Protein 9CO2 (pdb70)

Sequence (1588 aa):
SFNFGIGYGTESGVSFQAGVQQDNWLGTGYAVGINGTKNDYQTYAELSVTNPYFTVDGVSLGGRLFYNDFQADDADLSDYTNKSYGTDVTLGFPINEYNSLRAGLGYVHNSLSNMQPQVAMWRYLYSMGEHPSTSDQDNSFKTDDFTFNYGWTYNKLDRGYFPTDGSRVNLTGKVTIPGSDNEYYKVTLDTATYVPIDDDHKWVVLGRTRWGYGDGLGGKEMPFYENFYAGGSSTVRGFQSNTIGPKAVYFPHQASNYDPDYDYECATQDGAKDLCKSDDAVGGNAMAVASLEFITPTPFISDKYANSVRTSFFWDMGTVWDTNWDSSQYSGYPDYSDPSNIRMSAGIALQWMSPLGPLVFSYAQPFKKYDGDKAEQFQFNISFNFGIGYGTESGVSFQAGVQQDNWLGTGYAVGINGTKNDYQTYAELSVTNPYFTVDGVSLGGRLFYNDFQADDADLSDYTNKSYGTDVTLGFPINEYNSLRAGLGYVHNSLSNMQPQVAMWRYLYSMGEHPSTSDQDNSFKTDDFTFNYGWTYNKLDRGYFPTDGSRVNLTGKVTIPGSDNEYYKVTLDTATYVPIDDDHKWVVLGRTRWGYGDGLGGKEMPFYENFYAGGSSTVRGFQSNTIGPKAVYFPHQASNYDPDYDYECATQDGAKDLCKSDDAVGGNAMAVASLEFITPTPFISDKYANSVRTSFFWDMGTVWDTNWDSSQYSGYPDYSDPSNIRMSAGIALQWMSPLGPLVFSYAQPFKKYDGDKAEQFQFNISFNFGIGYGTESGVSFQAGVQQDNWLGTGYAVGINGTKNDYQTYAELSVTNPYFTVDGVSLGGRLFYNDFQADDADLSDYTNKSYGTDVTLGFPINEYNSLRAGLGYVHNSLSNMQPQVAMWRYLYSMGEHPSTSDQDNSFKTDDFTFNYGWTYNKLDRGYFPTDGSRVNLTGKVTIPGSDNEYYKVTLDTATYVPIDDDHKWVVLGRTRWGYGDGLGGKEMPFYENFYAGGSSTVRGFQSNTIGPKAVYFPHQASNYDPDYDYECATQDGAKDLCKSDDAVGGNAMAVASLEFITPTPFISDKYANSVRTSFFWDMGTVWDTNWDSSQYSGYPDYSDPSNIRMSAGIALQWMSPLGPLVFSYAQPFKKYDGDKAEQFQFNISFNFGIGYGTESGVSFQAGVQQDNWLGTGYAVGINGTKNDYQTYAELSVTNPYFTVDGVSLGGRLFYNDFQADDADLSDYTNKSYGTDVTLGFPINEYNSLRAGLGYVHNSLSNMQPQVAMWRYLYSMGEHPSTSDQDNSFKTDDFTFNYGWTYNKLDRGYFPTDGSRVNLTGKVTIPGSDNEYYKVTLDTATYVPIDDDHKWVVLGRTRWGYGDGLGGKEMPFYENFYAGGSSTVRGFQSNTIGPKAVYFPHQASNYDPDYDYECATQDGAKDLCKSDDAVGGNAMAVASLEFITPTPFISDKYANSVRTSFFWDMGTVWDTNWDSSQYSGYPDYSDPSNIRMSAGIALQWMSPLGPLVFSYAQPFKKYDGDKAEQFQFNIFGTIHKRRFRYWFCGFGTIHKRRFRYWFCGFGTIHKRRFRYWFCGFGTIHKRRFRYWFCG

Organism: Escherichia coli (strain K12) (NCBI:txid83333)

Structure (mmCIF, N/CA/C/O backbone):
data_9CO2
#
_entry.id   9CO2
#
_cell.length_a   98.792
_cell.length_b   167.274
_cell.length_c   104.821
_cell.angle_alpha   90.00
_cell.angle_beta   110.99
_cell.angle_gamma   90.00
#
_symmetry.space_group_name_H-M   'P 1 21 1'
#
loop_
_entity.id
_entity.type
_entity.pdbx_description
1 polymer 'Outer membrane protein assembly factor BamA'
2 polymer 'PTB2 circular peptide'
#
loop_
_atom_site.group_PDB
_atom_site.id
_atom_site.type_symbol
_atom_site.label_atom_id
_atom_site.label_alt_id
_atom_site.label_comp_id
_atom_site.label_asym_id
_atom_site.label_entity_id
_atom_site.label_seq_id
_atom_site.pdbx_PDB_ins_code
_atom_site.Cartn_x
_atom_site.Cartn_y
_atom_site.Cartn_z
_atom_site.occupancy
_atom_site.B_iso_or_equiv
_atom_site.auth_seq_id
_atom_site.auth_comp_id
_atom_site.auth_asym_id
_atom_site.auth_atom_id
_atom_site.pdbx_PDB_model_num
ATOM 1 N N . SER A 1 1 ? 8.799 -21.550 -31.833 1.00 81.68 425 SER A N 1
ATOM 2 C CA . SER A 1 1 ? 9.120 -21.037 -33.154 1.00 77.87 425 SER A CA 1
ATOM 3 C C . SER A 1 1 ? 10.265 -20.016 -33.091 1.00 80.74 425 SER A C 1
ATOM 4 O O . SER A 1 1 ? 11.004 -19.960 -32.103 1.00 84.78 425 SER A O 1
ATOM 7 N N . PHE A 1 2 ? 10.407 -19.219 -34.152 1.00 118.38 426 PHE A N 1
ATOM 8 C CA . PHE A 1 2 ? 11.709 -18.661 -34.506 1.00 111.25 426 PHE A CA 1
ATOM 9 C C . PHE A 1 2 ? 11.563 -17.492 -35.467 1.00 98.03 426 PHE A C 1
ATOM 10 O O . PHE A 1 2 ? 10.906 -17.621 -36.506 1.00 105.01 426 PHE A O 1
ATOM 18 N N . ASN A 1 3 ? 12.158 -16.355 -35.112 1.00 95.06 427 ASN A N 1
ATOM 19 C CA . ASN A 1 3 ? 12.441 -15.299 -36.084 1.00 98.64 427 ASN A CA 1
ATOM 20 C C . ASN A 1 3 ? 13.319 -14.246 -35.423 1.00 101.10 427 ASN A C 1
ATOM 21 O O . ASN A 1 3 ? 13.486 -14.222 -34.204 1.00 99.98 427 ASN A O 1
ATOM 26 N N . PHE A 1 4 ? 13.882 -13.374 -36.253 1.00 85.46 428 PHE A N 1
ATOM 27 C CA . PHE A 1 4 ? 14.737 -12.288 -35.800 1.00 86.46 428 PHE A CA 1
ATOM 28 C C . PHE A 1 4 ? 14.995 -11.334 -36.958 1.00 86.87 428 PHE A C 1
ATOM 29 O O . PHE A 1 4 ? 15.008 -11.746 -38.112 1.00 95.43 428 PHE A O 1
ATOM 37 N N . GLY A 1 5 ? 15.172 -10.061 -36.629 1.00 65.23 429 GLY A N 1
ATOM 38 C CA . GLY A 1 5 ? 15.590 -9.045 -37.587 1.00 63.72 429 GLY A CA 1
ATOM 39 C C . GLY A 1 5 ? 16.063 -7.774 -36.892 1.00 62.73 429 GLY A C 1
ATOM 40 O O . GLY A 1 5 ? 15.665 -7.478 -35.759 1.00 62.60 429 GLY A O 1
ATOM 41 N N . ILE A 1 6 ? 16.950 -7.033 -37.578 1.00 98.84 430 ILE A N 1
ATOM 42 C CA . ILE A 1 6 ? 17.370 -5.666 -37.227 1.00 101.42 430 ILE A CA 1
ATOM 43 C C . ILE A 1 6 ? 17.434 -4.883 -38.544 1.00 103.15 430 ILE A C 1
ATOM 44 O O . ILE A 1 6 ? 16.905 -5.343 -39.549 1.00 113.56 430 ILE A O 1
ATOM 49 N N . GLY A 1 7 ? 17.989 -3.673 -38.550 1.00 76.42 431 GLY A N 1
ATOM 50 C CA . GLY A 1 7 ? 17.961 -2.932 -39.797 1.00 86.52 431 GLY A CA 1
ATOM 51 C C . GLY A 1 7 ? 18.904 -1.740 -39.852 1.00 103.79 431 GLY A C 1
ATOM 52 O O . GLY A 1 7 ? 19.654 -1.452 -38.910 1.00 97.39 431 GLY A O 1
ATOM 53 N N . TYR A 1 8 ? 19.131 -1.453 -41.123 1.00 137.97 432 TYR A N 1
ATOM 54 C CA . TYR A 1 8 ? 19.432 -0.161 -41.663 1.00 145.78 432 TYR A CA 1
ATOM 55 C C . TYR A 1 8 ? 18.215 0.721 -41.465 1.00 153.96 432 TYR A C 1
ATOM 56 O O . TYR A 1 8 ? 17.522 0.684 -40.433 1.00 153.46 432 TYR A O 1
ATOM 65 N N . GLY A 1 9 ? 17.920 1.342 -42.594 1.00 158.79 433 GLY A N 1
ATOM 66 C CA . GLY A 1 9 ? 17.039 2.410 -43.032 1.00 153.77 433 GLY A CA 1
ATOM 67 C C . GLY A 1 9 ? 15.988 1.972 -44.038 1.00 145.17 433 GLY A C 1
ATOM 68 O O . GLY A 1 9 ? 16.108 2.260 -45.232 1.00 142.83 433 GLY A O 1
ATOM 69 N N . THR A 1 10 ? 15.045 1.084 -43.642 1.00 135.19 434 THR A N 1
ATOM 70 C CA . THR A 1 10 ? 13.775 0.811 -44.347 1.00 123.35 434 THR A CA 1
ATOM 71 C C . THR A 1 10 ? 12.661 1.752 -43.890 1.00 139.14 434 THR A C 1
ATOM 72 O O . THR A 1 10 ? 11.795 1.326 -43.153 1.00 143.23 434 THR A O 1
ATOM 76 N N . GLU A 1 11 ? 12.546 2.970 -44.426 1.00 137.38 435 GLU A N 1
ATOM 77 C CA . GLU A 1 11 ? 11.456 3.875 -44.019 1.00 134.08 435 GLU A CA 1
ATOM 78 C C . GLU A 1 11 ? 11.172 3.851 -42.512 1.00 129.38 435 GLU A C 1
ATOM 79 O O . GLU A 1 11 ? 11.035 4.910 -41.885 1.00 137.49 435 GLU A O 1
ATOM 85 N N . SER A 1 12 ? 11.063 2.656 -41.925 1.00 123.27 436 SER A N 1
ATOM 86 C CA . SER A 1 12 ? 10.955 2.475 -40.482 1.00 112.14 436 SER A CA 1
ATOM 87 C C . SER A 1 12 ? 12.344 2.537 -39.839 1.00 119.77 436 SER A C 1
ATOM 88 O O . SER A 1 12 ? 13.347 2.822 -40.496 1.00 125.92 436 SER A O 1
ATOM 91 N N . GLY A 1 13 ? 12.421 2.244 -38.540 1.00 126.77 437 GLY A N 1
ATOM 92 C CA . GLY A 1 13 ? 13.651 2.483 -37.802 1.00 134.92 437 GLY A CA 1
ATOM 93 C C . GLY A 1 13 ? 14.602 1.312 -37.622 1.00 133.10 437 GLY A C 1
ATOM 94 O O . GLY A 1 13 ? 14.896 0.585 -38.577 1.00 124.74 437 GLY A O 1
ATOM 95 N N . VAL A 1 14 ? 15.094 1.134 -36.389 1.00 96.08 438 VAL A N 1
ATOM 96 C CA . VAL A 1 14 ? 16.104 0.111 -36.107 1.00 98.23 438 VAL A CA 1
ATOM 97 C C . VAL A 1 14 ? 15.602 -1.270 -36.511 1.00 93.51 438 VAL A C 1
ATOM 98 O O . VAL A 1 14 ? 16.366 -2.100 -37.019 1.00 93.72 438 VAL A O 1
ATOM 102 N N . SER A 1 15 ? 14.322 -1.545 -36.262 1.00 95.02 439 SER A N 1
ATOM 103 C CA . SER A 1 15 ? 13.631 -2.743 -36.745 1.00 90.99 439 SER A CA 1
ATOM 104 C C . SER A 1 15 ? 14.149 -4.027 -36.094 1.00 90.13 439 SER A C 1
ATOM 105 O O . SER A 1 15 ? 14.286 -5.054 -36.757 1.00 103.50 439 SER A O 1
ATOM 108 N N . PHE A 1 16 ? 14.428 -3.981 -34.792 1.00 73.85 440 PHE A N 1
ATOM 109 C CA . PHE A 1 16 ? 14.495 -5.220 -34.029 1.00 72.45 440 PHE A CA 1
ATOM 110 C C . PHE A 1 16 ? 13.141 -5.910 -34.130 1.00 69.44 440 PHE A C 1
ATOM 111 O O . PHE A 1 16 ? 12.107 -5.297 -33.872 1.00 83.16 440 PHE A O 1
ATOM 119 N N . GLN A 1 17 ? 13.136 -7.177 -34.523 1.00 84.50 441 GLN A N 1
ATOM 120 C CA . GLN A 1 17 ? 11.875 -7.885 -34.685 1.00 81.44 441 GLN A CA 1
ATOM 121 C C . GLN A 1 17 ? 12.057 -9.346 -34.309 1.00 80.57 441 GLN A C 1
ATOM 122 O O . GLN A 1 17 ? 13.108 -9.934 -34.577 1.00 82.89 441 GLN A O 1
ATOM 128 N N . ALA A 1 18 ? 11.018 -9.921 -33.703 1.00 57.83 442 ALA A N 1
ATOM 129 C CA . ALA A 1 18 ? 11.075 -11.294 -33.225 1.00 60.45 442 ALA A CA 1
ATOM 130 C C . ALA A 1 18 ? 9.671 -11.869 -33.114 1.00 59.07 442 ALA A C 1
ATOM 131 O O . ALA A 1 18 ? 8.762 -11.217 -32.592 1.00 55.79 442 ALA A O 1
ATOM 133 N N . GLY A 1 19 ? 9.512 -13.093 -33.613 1.00 60.47 443 GLY A N 1
ATOM 134 C CA . GLY A 1 19 ? 8.334 -13.901 -33.364 1.00 61.33 443 GLY A CA 1
ATOM 135 C C . GLY A 1 19 ? 8.773 -15.281 -32.919 1.00 69.22 443 GLY A C 1
ATOM 136 O O . GLY A 1 19 ? 9.551 -15.936 -33.622 1.00 79.54 443 GLY A O 1
ATOM 137 N N . VAL A 1 20 ? 8.303 -15.726 -31.752 1.00 63.21 444 VAL A N 1
ATOM 138 C CA . VAL A 1 20 ? 8.857 -16.899 -31.080 1.00 68.72 444 VAL A CA 1
ATOM 139 C C . VAL A 1 20 ? 7.728 -17.679 -30.414 1.00 67.71 444 VAL A C 1
ATOM 140 O O . VAL A 1 20 ? 6.761 -17.099 -29.913 1.00 68.09 444 VAL A O 1
ATOM 144 N N . GLN A 1 21 ? 7.866 -19.007 -30.398 1.00 62.58 445 GLN A N 1
ATOM 145 C CA . GLN A 1 21 ? 6.916 -19.883 -29.726 1.00 67.34 445 GLN A CA 1
ATOM 146 C C . GLN A 1 21 ? 7.674 -20.993 -29.006 1.00 76.01 445 GLN A C 1
ATOM 147 O O . GLN A 1 21 ? 8.506 -21.675 -29.614 1.00 87.53 445 GLN A O 1
ATOM 153 N N . GLN A 1 22 ? 7.397 -21.167 -27.713 1.00 108.63 446 GLN A N 1
ATOM 154 C CA . GLN A 1 22 ? 7.889 -22.300 -26.933 1.00 115.59 446 GLN A CA 1
ATOM 155 C C . GLN A 1 22 ? 6.689 -23.172 -26.584 1.00 116.97 446 GLN A C 1
ATOM 156 O O . GLN A 1 22 ? 5.745 -22.704 -25.940 1.00 121.34 446 GLN A O 1
ATOM 162 N N . ASP A 1 23 ? 6.718 -24.429 -27.013 1.00 93.12 447 ASP A N 1
ATOM 163 C CA . ASP A 1 23 ? 5.495 -25.214 -27.100 1.00 77.16 447 ASP A CA 1
ATOM 164 C C . ASP A 1 23 ? 5.787 -26.676 -26.778 1.00 94.78 447 ASP A C 1
ATOM 165 O O . ASP A 1 23 ? 6.933 -27.069 -26.544 1.00 105.20 447 ASP A O 1
ATOM 170 N N . ASN A 1 24 ? 4.725 -27.484 -26.770 1.00 125.85 448 ASN A N 1
ATOM 171 C CA . ASN A 1 24 ? 4.838 -28.924 -26.572 1.00 139.22 448 ASN A CA 1
ATOM 172 C C . ASN A 1 24 ? 3.779 -29.639 -27.399 1.00 139.83 448 ASN A C 1
ATOM 173 O O . ASN A 1 24 ? 2.776 -29.048 -27.805 1.00 124.30 448 ASN A O 1
ATOM 178 N N . TRP A 1 25 ? 4.008 -30.929 -27.641 1.00 155.88 449 TRP A N 1
ATOM 179 C CA . TRP A 1 25 ? 2.953 -31.761 -28.202 1.00 158.10 449 TRP A CA 1
ATOM 180 C C . TRP A 1 25 ? 2.146 -32.425 -27.093 1.00 173.10 449 TRP A C 1
ATOM 181 O O . TRP A 1 25 ? 0.917 -32.528 -27.186 1.00 175.33 449 TRP A O 1
ATOM 192 N N . LEU A 1 26 ? 2.821 -32.852 -26.027 1.00 144.47 450 LEU A N 1
ATOM 193 C CA . LEU A 1 26 ? 2.160 -33.439 -24.870 1.00 135.28 450 LEU A CA 1
ATOM 194 C C . LEU A 1 26 ? 3.097 -33.343 -23.678 1.00 132.98 450 LEU A C 1
ATOM 195 O O . LEU A 1 26 ? 4.323 -33.347 -23.834 1.00 136.95 450 LEU A O 1
ATOM 200 N N . GLY A 1 27 ? 2.612 -33.154 -22.440 1.00 130.15 451 GLY A N 1
ATOM 201 C CA . GLY A 1 27 ? 3.420 -33.546 -21.299 1.00 131.74 451 GLY A CA 1
ATOM 202 C C . GLY A 1 27 ? 3.709 -32.542 -20.173 1.00 136.63 451 GLY A C 1
ATOM 203 O O . GLY A 1 27 ? 3.762 -32.961 -19.020 1.00 134.19 451 GLY A O 1
ATOM 204 N N . THR A 1 28 ? 3.997 -31.270 -20.479 1.00 151.74 452 THR A N 1
ATOM 205 C CA . THR A 1 28 ? 4.178 -30.300 -19.418 1.00 149.24 452 THR A CA 1
ATOM 206 C C . THR A 1 28 ? 3.217 -29.124 -19.508 1.00 137.05 452 THR A C 1
ATOM 207 O O . THR A 1 28 ? 3.119 -28.352 -18.551 1.00 125.01 452 THR A O 1
ATOM 211 N N . GLY A 1 29 ? 2.548 -28.939 -20.644 1.00 125.92 453 GLY A N 1
ATOM 212 C CA . GLY A 1 29 ? 1.315 -28.196 -20.719 1.00 108.18 453 GLY A CA 1
ATOM 213 C C . GLY A 1 29 ? 1.414 -26.794 -21.284 1.00 93.89 453 GLY A C 1
ATOM 214 O O . GLY A 1 29 ? 0.471 -26.346 -21.949 1.00 86.38 453 GLY A O 1
ATOM 215 N N . TYR A 1 30 ? 2.511 -26.085 -21.035 1.00 98.48 454 TYR A N 1
ATOM 216 C CA . TYR A 1 30 ? 2.532 -24.663 -21.346 1.00 89.30 454 TYR A CA 1
ATOM 217 C C . TYR A 1 30 ? 2.597 -24.426 -22.851 1.00 88.03 454 TYR A C 1
ATOM 218 O O . TYR A 1 30 ? 3.203 -25.200 -23.596 1.00 95.01 454 TYR A O 1
ATOM 227 N N . ALA A 1 31 ? 1.944 -23.356 -23.298 1.00 70.81 455 ALA A N 1
ATOM 228 C CA . ALA A 1 31 ? 2.082 -22.851 -24.657 1.00 68.08 455 ALA A CA 1
ATOM 229 C C . ALA A 1 31 ? 2.424 -21.374 -24.549 1.00 58.55 455 ALA A C 1
ATOM 230 O O . ALA A 1 31 ? 1.616 -20.585 -24.048 1.00 62.27 455 ALA A O 1
ATOM 232 N N . VAL A 1 32 ? 3.624 -21.008 -24.992 1.00 58.15 456 VAL A N 1
ATOM 233 C CA . VAL A 1 32 ? 4.176 -19.673 -24.789 1.00 56.35 456 VAL A CA 1
ATOM 234 C C . VAL A 1 32 ? 4.490 -19.044 -26.140 1.00 56.40 456 VAL A C 1
ATOM 235 O O . VAL A 1 32 ? 5.024 -19.707 -27.036 1.00 58.20 456 VAL A O 1
ATOM 239 N N . GLY A 1 33 ? 4.155 -17.768 -26.281 1.00 53.57 457 GLY A N 1
ATOM 240 C CA . GLY A 1 33 ? 4.456 -17.026 -27.493 1.00 53.56 457 GLY A CA 1
ATOM 241 C C . GLY A 1 33 ? 4.959 -15.635 -27.164 1.00 55.96 457 GLY A C 1
ATOM 242 O O . GLY A 1 33 ? 4.585 -15.041 -26.151 1.00 50.32 457 GLY A O 1
ATOM 243 N N . ILE A 1 34 ? 5.815 -15.115 -28.042 1.00 71.57 458 ILE A N 1
ATOM 244 C CA . ILE A 1 34 ? 6.468 -13.827 -27.818 1.00 62.83 458 ILE A CA 1
ATOM 245 C C . ILE A 1 34 ? 6.594 -13.092 -29.147 1.00 67.92 458 ILE A C 1
ATOM 246 O O . ILE A 1 34 ? 7.012 -13.673 -30.155 1.00 75.08 458 ILE A O 1
ATOM 251 N N . ASN A 1 35 ? 6.231 -11.809 -29.144 1.00 50.89 459 ASN A N 1
ATOM 252 C CA . ASN A 1 35 ? 6.403 -10.923 -30.288 1.00 51.14 459 ASN A CA 1
ATOM 253 C C . ASN A 1 35 ? 7.115 -9.654 -29.846 1.00 50.24 459 ASN A C 1
ATOM 254 O O . ASN A 1 35 ? 6.840 -9.126 -28.765 1.00 48.70 459 ASN A O 1
ATOM 259 N N . GLY A 1 36 ? 8.013 -9.161 -30.689 1.00 66.86 460 GLY A N 1
ATOM 260 C CA . GLY A 1 36 ? 8.775 -7.964 -30.369 1.00 65.72 460 GLY A CA 1
ATOM 261 C C . GLY A 1 36 ? 9.131 -7.175 -31.609 1.00 64.60 460 GLY A C 1
ATOM 262 O O . GLY A 1 36 ? 9.411 -7.742 -32.669 1.00 70.96 460 GLY A O 1
ATOM 263 N N . THR A 1 37 ? 9.141 -5.848 -31.460 1.00 48.83 461 THR A N 1
ATOM 264 C CA . THR A 1 37 ? 9.432 -4.934 -32.568 1.00 49.69 461 THR A CA 1
ATOM 265 C C . THR A 1 37 ? 9.903 -3.600 -32.000 1.00 48.95 461 THR A C 1
ATOM 266 O O . THR A 1 37 ? 9.118 -2.892 -31.368 1.00 47.26 461 THR A O 1
ATOM 270 N N . LYS A 1 38 ? 11.164 -3.253 -32.236 1.00 50.31 462 LYS A N 1
ATOM 271 C CA . LYS A 1 38 ? 11.725 -1.968 -31.841 1.00 50.04 462 LYS A CA 1
ATOM 272 C C . LYS A 1 38 ? 12.135 -1.181 -33.077 1.00 51.53 462 LYS A C 1
ATOM 273 O O . LYS A 1 38 ? 12.902 -1.674 -33.911 1.00 53.40 462 LYS A O 1
ATOM 279 N N . ASN A 1 39 ? 11.622 0.041 -33.182 1.00 63.04 463 ASN A N 1
ATOM 280 C CA . ASN A 1 39 ? 11.964 0.992 -34.227 1.00 65.14 463 ASN A CA 1
ATOM 281 C C . ASN A 1 39 ? 12.397 2.295 -33.569 1.00 68.62 463 ASN A C 1
ATOM 282 O O . ASN A 1 39 ? 12.367 2.436 -32.344 1.00 63.52 463 ASN A O 1
ATOM 287 N N . ASP A 1 40 ? 12.797 3.263 -34.395 1.00 81.14 464 ASP A N 1
ATOM 288 C CA . ASP A 1 40 ? 12.966 4.619 -33.890 1.00 71.60 464 ASP A CA 1
ATOM 289 C C . ASP A 1 40 ? 11.655 5.183 -33.368 1.00 61.09 464 ASP A C 1
ATOM 290 O O . ASP A 1 40 ? 11.670 6.096 -32.535 1.00 72.66 464 ASP A O 1
ATOM 295 N N . TYR A 1 41 ? 10.525 4.646 -33.827 1.00 49.94 465 TYR A N 1
ATOM 296 C CA . TYR A 1 41 ? 9.222 5.230 -33.567 1.00 48.23 465 TYR A CA 1
ATOM 297 C C . TYR A 1 41 ? 8.259 4.293 -32.853 1.00 46.40 465 TYR A C 1
ATOM 298 O O . TYR A 1 41 ? 7.100 4.670 -32.651 1.00 44.99 465 TYR A O 1
ATOM 307 N N . GLN A 1 42 ? 8.689 3.093 -32.464 1.00 59.72 466 GLN A N 1
ATOM 308 C CA . GLN A 1 42 ? 7.790 2.182 -31.768 1.00 54.99 466 GLN A CA 1
ATOM 309 C C . GLN A 1 42 ? 8.592 1.132 -31.015 1.00 55.21 466 GLN A C 1
ATOM 310 O O . GLN A 1 42 ? 9.676 0.728 -31.444 1.00 64.52 466 GLN A O 1
ATOM 316 N N . THR A 1 43 ? 8.038 0.706 -29.881 1.00 44.19 467 THR A N 1
ATOM 317 C CA . THR A 1 43 ? 8.534 -0.437 -29.119 1.00 44.29 467 THR A CA 1
ATOM 318 C C . THR A 1 43 ? 7.328 -1.278 -28.723 1.00 43.08 467 THR A C 1
ATOM 319 O O . THR A 1 43 ? 6.533 -0.863 -27.876 1.00 41.47 467 THR A O 1
ATOM 323 N N . TYR A 1 44 ? 7.192 -2.447 -29.341 1.00 51.67 468 TYR A N 1
ATOM 324 C CA . TYR A 1 44 ? 6.046 -3.330 -29.174 1.00 50.92 468 TYR A CA 1
ATOM 325 C C . TYR A 1 44 ? 6.542 -4.666 -28.639 1.00 51.60 468 TYR A C 1
ATOM 326 O O . TYR A 1 44 ? 7.481 -5.246 -29.191 1.00 53.22 468 TYR A O 1
ATOM 335 N N . ALA A 1 45 ? 5.921 -5.142 -27.563 1.00 42.21 469 ALA A N 1
ATOM 336 C CA . ALA A 1 45 ? 6.319 -6.393 -26.926 1.00 42.85 469 ALA A CA 1
ATOM 337 C C . ALA A 1 45 ? 5.072 -7.077 -26.391 1.00 41.96 469 ALA A C 1
ATOM 338 O O . ALA A 1 45 ? 4.352 -6.501 -25.568 1.00 40.40 469 ALA A O 1
ATOM 340 N N . GLU A 1 46 ? 4.821 -8.300 -26.856 1.00 51.47 470 GLU A N 1
ATOM 341 C CA . GLU A 1 46 ? 3.653 -9.070 -26.452 1.00 50.99 470 GLU A CA 1
ATOM 342 C C . GLU A 1 46 ? 4.096 -10.442 -25.968 1.00 52.20 470 GLU A C 1
ATOM 343 O O . GLU A 1 46 ? 4.802 -11.159 -26.686 1.00 55.01 470 GLU A O 1
ATOM 349 N N . LEU A 1 47 ? 3.677 -10.806 -24.755 1.00 47.25 471 LEU A N 1
ATOM 350 C CA . LEU A 1 47 ? 3.985 -12.096 -24.155 1.00 48.41 471 LEU A CA 1
ATOM 351 C C . LEU A 1 47 ? 2.674 -12.812 -23.866 1.00 48.19 471 LEU A C 1
ATOM 352 O O . LEU A 1 47 ? 1.778 -12.240 -23.240 1.00 51.79 471 LEU A O 1
ATOM 357 N N . SER A 1 48 ? 2.554 -14.055 -24.323 1.00 45.61 472 SER A N 1
ATOM 358 C CA . SER A 1 48 ? 1.299 -14.786 -24.232 1.00 45.73 472 SER A CA 1
ATOM 359 C C . SER A 1 48 ? 1.549 -16.191 -23.708 1.00 47.37 472 SER A C 1
ATOM 360 O O . SER A 1 48 ? 2.534 -16.833 -24.083 1.00 48.94 472 SER A O 1
ATOM 363 N N . VAL A 1 49 ? 0.656 -16.666 -22.836 1.00 49.22 473 VAL A N 1
ATOM 364 C CA . VAL A 1 49 ? 0.713 -18.027 -22.320 1.00 55.89 473 VAL A CA 1
ATOM 365 C C . VAL A 1 49 ? -0.680 -18.638 -22.393 1.00 53.30 473 VAL A C 1
ATOM 366 O O . VAL A 1 49 ? -1.696 -17.939 -22.396 1.00 55.26 473 VAL A O 1
ATOM 370 N N . THR A 1 50 ? -0.711 -19.967 -22.463 1.00 64.76 474 THR A N 1
ATOM 371 C CA . THR A 1 50 ? -1.966 -20.702 -22.500 1.00 65.02 474 THR A CA 1
ATOM 372 C C . THR A 1 50 ? -1.749 -22.107 -21.956 1.00 72.57 474 THR A C 1
ATOM 373 O O . THR A 1 50 ? -0.769 -22.780 -22.303 1.00 81.67 474 THR A O 1
ATOM 377 N N . ASN A 1 51 ? -2.667 -22.528 -21.085 1.00 75.42 475 ASN A N 1
ATOM 378 C CA . ASN A 1 51 ? -2.774 -23.908 -20.634 1.00 78.61 475 ASN A CA 1
ATOM 379 C C . ASN A 1 51 ? -4.014 -24.519 -21.276 1.00 82.50 475 ASN A C 1
ATOM 380 O O . ASN A 1 51 ? -5.141 -24.119 -20.941 1.00 85.33 475 ASN A O 1
ATOM 385 N N . PRO A 1 52 ? -3.864 -25.460 -22.211 1.00 62.28 476 PRO A N 1
ATOM 386 C CA . PRO A 1 52 ? -5.030 -26.073 -22.862 1.00 63.48 476 PRO A CA 1
ATOM 387 C C . PRO A 1 52 ? -5.713 -27.147 -22.027 1.00 71.82 476 PRO A C 1
ATOM 388 O O . PRO A 1 52 ? -6.772 -27.652 -22.432 1.00 72.50 476 PRO A O 1
ATOM 392 N N . TYR A 1 53 ? -5.123 -27.495 -20.880 1.00 108.58 477 TYR A N 1
ATOM 393 C CA . TYR A 1 53 ? -5.658 -28.498 -19.962 1.00 112.95 477 TYR A CA 1
ATOM 394 C C . TYR A 1 53 ? -5.673 -27.893 -18.549 1.00 120.54 477 TYR A C 1
ATOM 395 O O . TYR A 1 53 ? -5.029 -28.371 -17.610 1.00 117.38 477 TYR A O 1
ATOM 404 N N . PHE A 1 54 ? -6.471 -26.831 -18.407 1.00 82.64 478 PHE A N 1
ATOM 405 C CA . PHE A 1 54 ? -6.661 -26.217 -17.099 1.00 74.47 478 PHE A CA 1
ATOM 406 C C . PHE A 1 54 ? -7.392 -27.148 -16.143 1.00 73.64 478 PHE A C 1
ATOM 407 O O . PHE A 1 54 ? -7.207 -27.051 -14.924 1.00 72.40 478 PHE A O 1
ATOM 415 N N . THR A 1 55 ? -8.215 -28.052 -16.670 1.00 65.66 479 THR A N 1
ATOM 416 C CA . THR A 1 55 ? -8.922 -29.022 -15.846 1.00 67.19 479 THR A CA 1
ATOM 417 C C . THR A 1 55 ? -9.227 -30.251 -16.692 1.00 72.17 479 THR A C 1
ATOM 418 O O . THR A 1 55 ? -8.962 -30.283 -17.897 1.00 73.45 479 THR A O 1
ATOM 422 N N . VAL A 1 56 ? -9.799 -31.267 -16.038 1.00 95.23 480 VAL A N 1
ATOM 423 C CA . VAL A 1 56 ? -10.031 -32.556 -16.690 1.00 101.78 480 VAL A CA 1
ATOM 424 C C . VAL A 1 56 ? -10.982 -32.417 -17.872 1.00 103.46 480 VAL A C 1
ATOM 425 O O . VAL A 1 56 ? -10.900 -33.184 -18.841 1.00 101.80 480 VAL A O 1
ATOM 429 N N . ASP A 1 57 ? -11.882 -31.435 -17.828 1.00 140.45 481 ASP A N 1
ATOM 430 C CA . ASP A 1 57 ? -12.906 -31.279 -18.855 1.00 140.52 481 ASP A CA 1
ATOM 431 C C . ASP A 1 57 ? -12.354 -30.799 -20.194 1.00 137.74 481 ASP A C 1
ATOM 432 O O . ASP A 1 57 ? -13.124 -30.702 -21.157 1.00 136.97 481 ASP A O 1
ATOM 437 N N . GLY A 1 58 ? -11.060 -30.506 -20.291 1.00 86.23 482 GLY A N 1
ATOM 438 C CA . GLY A 1 58 ? -10.493 -29.959 -21.506 1.00 75.88 482 GLY A CA 1
ATOM 439 C C . GLY A 1 58 ? -10.596 -28.457 -21.635 1.00 72.55 482 GLY A C 1
ATOM 440 O O . GLY A 1 58 ? -10.248 -27.917 -22.692 1.00 73.10 482 GLY A O 1
ATOM 441 N N . VAL A 1 59 ? -11.070 -27.769 -20.594 1.00 86.17 483 VAL A N 1
ATOM 442 C CA . VAL A 1 59 ? -11.190 -26.316 -20.617 1.00 66.80 483 VAL A CA 1
ATOM 443 C C . VAL A 1 59 ? -9.803 -25.681 -20.581 1.00 72.87 483 VAL A C 1
ATOM 444 O O . VAL A 1 59 ? -8.870 -26.207 -19.960 1.00 74.29 483 VAL A O 1
ATOM 448 N N . SER A 1 60 ? -9.655 -24.544 -21.263 1.00 64.72 484 SER A N 1
ATOM 449 C CA . SER A 1 60 ? -8.361 -23.885 -21.372 1.00 56.82 484 SER A CA 1
ATOM 450 C C . SER A 1 60 ? -8.365 -22.539 -20.654 1.00 54.66 484 SER A C 1
ATOM 451 O O . SER A 1 60 ? -9.412 -21.918 -20.457 1.00 53.00 484 SER A O 1
ATOM 454 N N . LEU A 1 61 ? -7.166 -22.089 -20.275 1.00 59.69 485 LEU A N 1
ATOM 455 C CA . LEU A 1 61 ? -6.969 -20.782 -19.649 1.00 55.93 485 LEU A CA 1
ATOM 456 C C . LEU A 1 61 ? -5.812 -20.077 -20.344 1.00 50.87 485 LEU A C 1
ATOM 457 O O . LEU A 1 61 ? -4.696 -20.604 -20.382 1.00 58.62 485 LEU A O 1
ATOM 462 N N . GLY A 1 62 ? -6.065 -18.887 -20.868 1.00 61.18 486 GLY A N 1
ATOM 463 C CA . GLY A 1 62 ? -5.058 -18.164 -21.630 1.00 69.22 486 GLY A CA 1
ATOM 464 C C . GLY A 1 62 ? -4.913 -16.717 -21.181 1.00 69.40 486 GLY A C 1
ATOM 465 O O . GLY A 1 62 ? -5.904 -16.020 -20.994 1.00 65.65 486 GLY A O 1
ATOM 466 N N . GLY A 1 63 ? -3.664 -16.289 -21.035 1.00 64.20 487 GLY A N 1
ATOM 467 C CA . GLY A 1 63 ? -3.391 -14.927 -20.612 1.00 55.75 487 GLY A CA 1
ATOM 468 C C . GLY A 1 63 ? -2.323 -14.288 -21.478 1.00 58.66 487 GLY A C 1
ATOM 469 O O . GLY A 1 63 ? -1.590 -14.964 -22.203 1.00 60.83 487 GLY A O 1
ATOM 470 N N . ARG A 1 64 ? -2.247 -12.961 -21.394 1.00 61.77 488 ARG A N 1
ATOM 471 C CA . ARG A 1 64 ? -1.243 -12.230 -22.157 1.00 57.14 488 ARG A CA 1
ATOM 472 C C . ARG A 1 64 ? -0.994 -10.867 -21.526 1.00 49.80 488 ARG A C 1
ATOM 473 O O . ARG A 1 64 ? -1.849 -10.313 -20.830 1.00 47.50 488 ARG A O 1
ATOM 481 N N . LEU A 1 65 ? 0.196 -10.334 -21.804 1.00 46.65 489 LEU A N 1
ATOM 482 C CA . LEU A 1 65 ? 0.701 -9.087 -21.243 1.00 42.41 489 LEU A CA 1
ATOM 483 C C . LEU A 1 65 ? 1.433 -8.336 -22.346 1.00 42.72 489 LEU A C 1
ATOM 484 O O . LEU A 1 65 ? 2.313 -8.905 -23.001 1.00 48.34 489 LEU A O 1
ATOM 489 N N . PHE A 1 66 ? 1.078 -7.069 -22.562 1.00 36.70 490 PHE A N 1
ATOM 490 C CA . PHE A 1 66 ? 1.611 -6.348 -23.710 1.00 37.14 490 PHE A CA 1
ATOM 491 C C . PHE A 1 66 ? 2.012 -4.926 -23.339 1.00 36.14 490 PHE A C 1
ATOM 492 O O . PHE A 1 66 ? 1.458 -4.319 -22.417 1.00 34.79 490 PHE A O 1
ATOM 500 N N . TYR A 1 67 ? 2.974 -4.408 -24.107 1.00 36.96 491 TYR A N 1
ATOM 501 C CA . TYR A 1 67 ? 3.520 -3.061 -24.015 1.00 36.49 491 TYR A CA 1
ATOM 502 C C . TYR A 1 67 ? 3.684 -2.545 -25.439 1.00 37.32 491 TYR A C 1
ATOM 503 O O . TYR A 1 67 ? 4.131 -3.286 -26.316 1.00 38.72 491 TYR A O 1
ATOM 512 N N . ASN A 1 68 ? 3.309 -1.286 -25.682 1.00 39.80 492 ASN A N 1
ATOM 513 C CA . ASN A 1 68 ? 3.271 -0.756 -27.048 1.00 40.60 492 ASN A CA 1
ATOM 514 C C . ASN A 1 68 ? 3.443 0.759 -26.970 1.00 40.11 492 ASN A C 1
ATOM 515 O O . ASN A 1 68 ? 2.490 1.480 -26.667 1.00 38.86 492 ASN A O 1
ATOM 520 N N . ASP A 1 69 ? 4.649 1.231 -27.268 1.00 46.11 493 ASP A N 1
ATOM 521 C CA . ASP A 1 69 ? 5.059 2.609 -27.017 1.00 45.92 493 ASP A CA 1
ATOM 522 C C . ASP A 1 69 ? 5.413 3.259 -28.349 1.00 47.28 493 ASP A C 1
ATOM 523 O O . ASP A 1 69 ? 6.401 2.874 -28.979 1.00 48.85 493 ASP A O 1
ATOM 528 N N . PHE A 1 70 ? 4.628 4.248 -28.776 1.00 38.72 494 PHE A N 1
ATOM 529 C CA . PHE A 1 70 ? 4.837 4.918 -30.052 1.00 40.08 494 PHE A CA 1
ATOM 530 C C . PHE A 1 70 ? 5.234 6.372 -29.825 1.00 40.20 494 PHE A C 1
ATOM 531 O O . PHE A 1 70 ? 4.560 7.095 -29.081 1.00 38.85 494 PHE A O 1
ATOM 539 N N . GLN A 1 71 ? 6.315 6.796 -30.484 1.00 49.74 495 GLN A N 1
ATOM 540 C CA . GLN A 1 71 ? 6.814 8.167 -30.438 1.00 47.12 495 GLN A CA 1
ATOM 541 C C . GLN A 1 71 ? 7.051 8.629 -31.869 1.00 51.48 495 GLN A C 1
ATOM 542 O O . GLN A 1 71 ? 7.800 7.983 -32.611 1.00 72.51 495 GLN A O 1
ATOM 548 N N . ALA A 1 72 ? 6.424 9.745 -32.253 1.00 37.81 496 ALA A N 1
ATOM 549 C CA . ALA A 1 72 ? 6.478 10.228 -33.632 1.00 40.26 496 ALA A CA 1
ATOM 550 C C . ALA A 1 72 ? 7.785 10.926 -33.975 1.00 45.75 496 ALA A C 1
ATOM 551 O O . ALA A 1 72 ? 7.965 11.351 -35.122 1.00 39.61 496 ALA A O 1
ATOM 553 N N . ASP A 1 73 ? 8.694 11.066 -33.021 1.00 75.10 497 ASP A N 1
ATOM 554 C CA . ASP A 1 73 ? 10.014 11.604 -33.312 1.00 73.32 497 ASP A CA 1
ATOM 555 C C . ASP A 1 73 ? 11.038 10.621 -32.759 1.00 89.78 497 ASP A C 1
ATOM 556 O O . ASP A 1 73 ? 10.823 9.404 -32.784 1.00 92.80 497 ASP A O 1
ATOM 561 N N . ASP A 1 74 ? 12.223 11.162 -32.402 1.00 113.38 498 ASP A N 1
ATOM 562 C CA . ASP A 1 74 ? 13.459 10.401 -32.272 1.00 106.62 498 ASP A CA 1
ATOM 563 C C . ASP A 1 74 ? 14.505 11.009 -31.313 1.00 122.26 498 ASP A C 1
ATOM 564 O O . ASP A 1 74 ? 15.624 10.499 -31.243 1.00 112.35 498 ASP A O 1
ATOM 569 N N . ALA A 1 75 ? 14.175 12.100 -30.604 1.00 104.32 499 ALA A N 1
ATOM 570 C CA . ALA A 1 75 ? 15.104 12.809 -29.740 1.00 93.50 499 ALA A CA 1
ATOM 571 C C . ALA A 1 75 ? 14.410 13.918 -28.963 1.00 96.09 499 ALA A C 1
ATOM 572 O O . ALA A 1 75 ? 14.899 14.343 -27.908 1.00 93.29 499 ALA A O 1
ATOM 574 N N . ASP A 1 76 ? 13.289 14.412 -29.493 1.00 101.67 500 ASP A N 1
ATOM 575 C CA . ASP A 1 76 ? 12.572 15.557 -28.943 1.00 103.34 500 ASP A CA 1
ATOM 576 C C . ASP A 1 76 ? 11.413 15.166 -28.039 1.00 96.73 500 ASP A C 1
ATOM 577 O O . ASP A 1 76 ? 11.048 15.941 -27.143 1.00 85.43 500 ASP A O 1
ATOM 582 N N . LEU A 1 77 ? 10.830 13.990 -28.248 1.00 99.82 501 LEU A N 1
ATOM 583 C CA . LEU A 1 77 ? 9.492 13.693 -27.728 1.00 91.40 501 LEU A CA 1
ATOM 584 C C . LEU A 1 77 ? 8.598 14.835 -28.206 1.00 90.34 501 LEU A C 1
ATOM 585 O O . LEU A 1 77 ? 8.626 15.165 -29.404 1.00 91.46 501 LEU A O 1
ATOM 590 N N . SER A 1 78 ? 7.802 15.451 -27.330 1.00 69.76 502 SER A N 1
ATOM 591 C CA . SER A 1 78 ? 7.116 16.714 -27.591 1.00 53.18 502 SER A CA 1
ATOM 592 C C . SER A 1 78 ? 6.229 16.691 -28.833 1.00 49.72 502 SER A C 1
ATOM 593 O O . SER A 1 78 ? 5.674 17.731 -29.204 1.00 46.03 502 SER A O 1
ATOM 596 N N . ASP A 1 79 ? 6.098 15.550 -29.496 1.00 50.21 503 ASP A N 1
ATOM 597 C CA . ASP A 1 79 ? 5.206 15.366 -30.630 1.00 46.55 503 ASP A CA 1
ATOM 598 C C . ASP A 1 79 ? 4.216 14.259 -30.279 1.00 45.70 503 ASP A C 1
ATOM 599 O O . ASP A 1 79 ? 4.258 13.699 -29.182 1.00 47.45 503 ASP A O 1
ATOM 604 N N . TYR A 1 80 ? 3.317 13.946 -31.215 1.00 56.80 504 TYR A N 1
ATOM 605 C CA . TYR A 1 80 ? 2.275 12.954 -30.960 1.00 54.67 504 TYR A CA 1
ATOM 606 C C . TYR A 1 80 ? 2.881 11.658 -30.434 1.00 47.55 504 TYR A C 1
ATOM 607 O O . TYR A 1 80 ? 3.695 11.019 -31.104 1.00 49.68 504 TYR A O 1
ATOM 616 N N . THR A 1 81 ? 2.483 11.287 -29.219 1.00 21.75 505 THR A N 1
ATOM 617 C CA . THR A 1 81 ? 3.047 10.146 -28.515 1.00 22.17 505 THR A CA 1
ATOM 618 C C . THR A 1 81 ? 1.917 9.333 -27.907 1.00 21.91 505 THR A C 1
ATOM 619 O O . THR A 1 81 ? 1.048 9.891 -27.227 1.00 20.89 505 THR A O 1
ATOM 623 N N . ASN A 1 82 ? 1.941 8.020 -28.143 1.00 43.40 506 ASN A N 1
ATOM 624 C CA . ASN A 1 82 ? 0.861 7.129 -27.721 1.00 33.04 506 ASN A CA 1
ATOM 625 C C . ASN A 1 82 ? 1.485 5.895 -27.083 1.00 38.74 506 ASN A C 1
ATOM 626 O O . ASN A 1 82 ? 2.028 5.038 -27.786 1.00 40.22 506 ASN A O 1
ATOM 631 N N . LYS A 1 83 ? 1.425 5.805 -25.758 1.00 38.23 507 LYS A N 1
ATOM 632 C CA . LYS A 1 83 ? 1.911 4.632 -25.048 1.00 36.70 507 LYS A CA 1
ATOM 633 C C . LYS A 1 83 ? 0.723 3.836 -24.530 1.00 38.31 507 LYS A C 1
ATOM 634 O O . LYS A 1 83 ? -0.282 4.409 -24.106 1.00 43.64 507 LYS A O 1
ATOM 640 N N . SER A 1 84 ? 0.830 2.514 -24.589 1.00 50.22 508 SER A N 1
ATOM 641 C CA . SER A 1 84 ? -0.209 1.632 -24.096 1.00 49.66 508 SER A CA 1
ATOM 642 C C . SER A 1 84 ? 0.446 0.419 -23.460 1.00 52.62 508 SER A C 1
ATOM 643 O O . SER A 1 84 ? 1.548 0.017 -23.840 1.00 51.62 508 SER A O 1
ATOM 646 N N . TYR A 1 85 ? -0.228 -0.145 -22.469 1.00 29.92 509 TYR A N 1
ATOM 647 C CA . TYR A 1 85 ? 0.137 -1.474 -22.000 1.00 28.48 509 TYR A CA 1
ATOM 648 C C . TYR A 1 85 ? -1.094 -2.108 -21.383 1.00 32.07 509 TYR A C 1
ATOM 649 O O . TYR A 1 85 ? -2.134 -1.467 -21.238 1.00 34.09 509 TYR A O 1
ATOM 658 N N . GLY A 1 86 ? -0.991 -3.389 -21.053 1.00 45.84 510 GLY A N 1
ATOM 659 C CA . GLY A 1 86 ? -2.122 -4.026 -20.414 1.00 45.41 510 GLY A CA 1
ATOM 660 C C . GLY A 1 86 ? -1.998 -5.534 -20.368 1.00 45.06 510 GLY A C 1
ATOM 661 O O . GLY A 1 86 ? -0.964 -6.116 -20.705 1.00 50.13 510 GLY A O 1
ATOM 662 N N . THR A 1 87 ? -3.103 -6.148 -19.950 1.00 37.27 511 THR A N 1
ATOM 663 C CA . THR A 1 87 ? -3.153 -7.562 -19.618 1.00 42.41 511 THR A CA 1
ATOM 664 C C . THR A 1 87 ? -4.527 -8.112 -19.973 1.00 43.25 511 THR A C 1
ATOM 665 O O . THR A 1 87 ? -5.534 -7.403 -19.904 1.00 47.96 511 THR A O 1
ATOM 669 N N . ASP A 1 88 ? -4.554 -9.386 -20.355 1.00 55.77 512 ASP A N 1
ATOM 670 C CA . ASP A 1 88 ? -5.786 -10.124 -20.593 1.00 55.96 512 ASP A CA 1
ATOM 671 C C . ASP A 1 88 ? -5.680 -11.492 -19.940 1.00 61.24 512 ASP A C 1
ATOM 672 O O . ASP A 1 88 ? -4.607 -12.099 -19.922 1.00 67.84 512 ASP A O 1
ATOM 677 N N . VAL A 1 89 ? -6.803 -11.977 -19.411 1.00 40.14 513 VAL A N 1
ATOM 678 C CA . VAL A 1 89 ? -6.911 -13.355 -18.942 1.00 43.96 513 VAL A CA 1
ATOM 679 C C . VAL A 1 89 ? -8.288 -13.871 -19.340 1.00 47.05 513 VAL A C 1
ATOM 680 O O . VAL A 1 89 ? -9.281 -13.142 -19.258 1.00 47.74 513 VAL A O 1
ATOM 684 N N . THR A 1 90 ? -8.344 -15.112 -19.822 1.00 43.51 514 THR A N 1
ATOM 685 C CA . THR A 1 90 ? -9.569 -15.648 -20.401 1.00 42.29 514 THR A CA 1
ATOM 686 C C . THR A 1 90 ? -9.666 -17.141 -20.130 1.00 45.09 514 THR A C 1
ATOM 687 O O . THR A 1 90 ? -8.653 -17.831 -19.976 1.00 49.80 514 THR A O 1
ATOM 691 N N . LEU A 1 91 ? -10.905 -17.627 -20.102 1.00 46.58 515 LEU A N 1
ATOM 692 C CA . LEU A 1 91 ? -11.239 -19.036 -19.988 1.00 47.78 515 LEU A CA 1
ATOM 693 C C . LEU A 1 91 ? -11.994 -19.462 -21.238 1.00 46.50 515 LEU A C 1
ATOM 694 O O . LEU A 1 91 ? -12.875 -18.736 -21.723 1.00 49.10 515 LEU A O 1
ATOM 699 N N . GLY A 1 92 ? -11.639 -20.639 -21.751 1.00 41.64 516 GLY A N 1
ATOM 700 C CA . GLY A 1 92 ? -12.267 -21.211 -22.923 1.00 47.63 516 GLY A CA 1
ATOM 701 C C . GLY A 1 92 ? -12.940 -22.530 -22.610 1.00 51.21 516 GLY A C 1
ATOM 702 O O . GLY A 1 92 ? -12.296 -23.472 -22.126 1.00 51.39 516 GLY A O 1
ATOM 703 N N . PHE A 1 93 ? -14.238 -22.593 -22.888 1.00 69.02 517 PHE A N 1
ATOM 704 C CA . PHE A 1 93 ? -15.089 -23.733 -22.554 1.00 68.56 517 PHE A CA 1
ATOM 705 C C . PHE A 1 93 ? -15.561 -24.425 -23.820 1.00 70.16 517 PHE A C 1
ATOM 706 O O . PHE A 1 93 ? -16.360 -23.840 -24.576 1.00 70.22 517 PHE A O 1
ATOM 714 N N . PRO A 1 94 ? -15.109 -25.639 -24.109 1.00 64.05 518 PRO A N 1
ATOM 715 C CA . PRO A 1 94 ? -15.806 -26.462 -25.096 1.00 65.95 518 PRO A CA 1
ATOM 716 C C . PRO A 1 94 ? -17.054 -27.079 -24.486 1.00 63.57 518 PRO A C 1
ATOM 717 O O . PRO A 1 94 ? -17.110 -27.380 -23.292 1.00 64.74 518 PRO A O 1
ATOM 721 N N . ILE A 1 95 ? -18.073 -27.243 -25.325 1.00 74.88 519 ILE A N 1
ATOM 722 C CA . ILE A 1 95 ? -19.328 -27.854 -24.900 1.00 78.97 519 ILE A CA 1
ATOM 723 C C . ILE A 1 95 ? -19.804 -28.810 -25.984 1.00 87.15 519 ILE A C 1
ATOM 724 O O . ILE A 1 95 ? -19.775 -30.032 -25.807 1.00 89.45 519 ILE A O 1
ATOM 729 N N . ASN A 1 96 ? -20.262 -28.261 -27.103 1.00 86.71 520 ASN A N 1
ATOM 730 C CA . ASN A 1 96 ? -20.432 -29.047 -28.311 1.00 79.65 520 ASN A CA 1
ATOM 731 C C . ASN A 1 96 ? -19.096 -29.130 -29.034 1.00 82.24 520 ASN A C 1
ATOM 732 O O . ASN A 1 96 ? -18.272 -28.213 -28.962 1.00 79.31 520 ASN A O 1
ATOM 737 N N . GLU A 1 97 ? -18.876 -30.251 -29.723 1.00 74.03 521 GLU A N 1
ATOM 738 C CA . GLU A 1 97 ? -17.616 -30.421 -30.439 1.00 73.12 521 GLU A CA 1
ATOM 739 C C . GLU A 1 97 ? -17.446 -29.372 -31.529 1.00 74.05 521 GLU A C 1
ATOM 740 O O . GLU A 1 97 ? -16.314 -29.055 -31.913 1.00 72.03 521 GLU A O 1
ATOM 746 N N . TYR A 1 98 ? -18.550 -28.817 -32.033 1.00 93.21 522 TYR A N 1
ATOM 747 C CA . TYR A 1 98 ? -18.473 -27.728 -32.998 1.00 95.75 522 TYR A CA 1
ATOM 748 C C . TYR A 1 98 ? -18.148 -26.389 -32.348 1.00 91.74 522 TYR A C 1
ATOM 749 O O . TYR A 1 98 ? -17.635 -25.495 -33.029 1.00 99.32 522 TYR A O 1
ATOM 758 N N . ASN A 1 99 ? -18.439 -26.230 -31.059 1.00 58.41 523 ASN A N 1
ATOM 759 C CA . ASN A 1 99 ? -18.551 -24.918 -30.442 1.00 51.40 523 ASN A CA 1
ATOM 760 C C . ASN A 1 99 ? -17.534 -24.716 -29.327 1.00 57.32 523 ASN A C 1
ATOM 761 O O . ASN A 1 99 ? -16.928 -25.661 -28.814 1.00 59.50 523 ASN A O 1
ATOM 766 N N . SER A 1 100 ? -17.373 -23.446 -28.963 1.00 59.63 524 SER A N 1
ATOM 767 C CA . SER A 1 100 ? -16.633 -23.045 -27.777 1.00 56.38 524 SER A CA 1
ATOM 768 C C . SER A 1 100 ? -17.132 -21.676 -27.345 1.00 55.91 524 SER A C 1
ATOM 769 O O . SER A 1 100 ? -17.582 -20.876 -28.169 1.00 56.19 524 SER A O 1
ATOM 772 N N . LEU A 1 101 ? -17.073 -21.425 -26.042 1.00 59.17 525 LEU A N 1
ATOM 773 C CA . LEU A 1 101 ? -17.353 -20.109 -25.494 1.00 51.23 525 LEU A CA 1
ATOM 774 C C . LEU A 1 101 ? -16.118 -19.598 -24.766 1.00 53.32 525 LEU A C 1
ATOM 775 O O . LEU A 1 101 ? -15.248 -20.370 -24.363 1.00 52.67 525 LEU A O 1
ATOM 780 N N . ARG A 1 102 ? -16.040 -18.281 -24.616 1.00 53.64 526 ARG A N 1
ATOM 781 C CA . ARG A 1 102 ? -14.890 -17.647 -23.989 1.00 51.78 526 ARG A CA 1
ATOM 782 C C . ARG A 1 102 ? -15.359 -16.517 -23.092 1.00 49.83 526 ARG A C 1
ATOM 783 O O . ARG A 1 102 ? -16.239 -15.739 -23.473 1.00 51.49 526 ARG A O 1
ATOM 791 N N . ALA A 1 103 ? -14.752 -16.422 -21.911 1.00 33.21 527 ALA A N 1
ATOM 792 C CA . ALA A 1 103 ? -15.065 -15.348 -20.977 1.00 36.22 527 ALA A CA 1
ATOM 793 C C . ALA A 1 103 ? -13.805 -14.941 -20.233 1.00 35.64 527 ALA A C 1
ATOM 794 O O . ALA A 1 103 ? -13.046 -15.797 -19.778 1.00 35.67 527 ALA A O 1
ATOM 796 N N . GLY A 1 104 ? -13.582 -13.638 -20.102 1.00 29.30 528 GLY A N 1
ATOM 797 C CA . GLY A 1 104 ? -12.362 -13.194 -19.456 1.00 29.40 528 GLY A CA 1
ATOM 798 C C . GLY A 1 104 ? -12.419 -11.734 -19.065 1.00 29.39 528 GLY A C 1
ATOM 799 O O . GLY A 1 104 ? -13.409 -11.036 -19.299 1.00 26.27 528 GLY A O 1
ATOM 800 N N . LEU A 1 105 ? -11.312 -11.281 -18.478 1.00 38.98 529 LEU A N 1
ATOM 801 C CA . LEU A 1 105 ? -11.152 -9.917 -17.998 1.00 36.46 529 LEU A CA 1
ATOM 802 C C . LEU A 1 105 ? -9.895 -9.300 -18.596 1.00 34.63 529 LEU A C 1
ATOM 803 O O . LEU A 1 105 ? -8.880 -9.983 -18.781 1.00 42.41 529 LEU A O 1
ATOM 808 N N . GLY A 1 106 ? -9.960 -8.005 -18.878 1.00 24.36 530 GLY A N 1
ATOM 809 C CA . GLY A 1 106 ? -8.830 -7.297 -19.451 1.00 23.95 530 GLY A CA 1
ATOM 810 C C . GLY A 1 106 ? -8.654 -5.932 -18.821 1.00 23.13 530 GLY A C 1
ATOM 811 O O . GLY A 1 106 ? -9.605 -5.319 -18.333 1.00 22.60 530 GLY A O 1
ATOM 812 N N . TYR A 1 107 ? -7.407 -5.461 -18.838 1.00 28.17 531 TYR A N 1
ATOM 813 C CA . TYR A 1 107 ? -7.041 -4.137 -18.356 1.00 27.48 531 TYR A CA 1
ATOM 814 C C . TYR A 1 107 ? -6.109 -3.487 -19.365 1.00 29.06 531 TYR A C 1
ATOM 815 O O . TYR A 1 107 ? -5.208 -4.145 -19.893 1.00 32.48 531 TYR A O 1
ATOM 824 N N . VAL A 1 108 ? -6.331 -2.200 -19.635 1.00 28.80 532 VAL A N 1
ATOM 825 C CA . VAL A 1 108 ? -5.558 -1.463 -20.634 1.00 26.91 532 VAL A CA 1
ATOM 826 C C . VAL A 1 108 ? -5.281 -0.057 -20.118 1.00 26.94 532 VAL A C 1
ATOM 827 O O . VAL A 1 108 ? -6.209 0.669 -19.752 1.00 29.82 532 VAL A O 1
ATOM 831 N N . HIS A 1 109 ? -4.012 0.339 -20.107 1.00 29.22 533 HIS A N 1
ATOM 832 C CA . HIS A 1 109 ? -3.624 1.709 -19.812 1.00 28.75 533 HIS A CA 1
ATOM 833 C C . HIS A 1 109 ? -3.170 2.395 -21.091 1.00 32.35 533 HIS A C 1
ATOM 834 O O . HIS A 1 109 ? -2.400 1.821 -21.875 1.00 36.94 533 HIS A O 1
ATOM 841 N N . ASN A 1 110 ? -3.638 3.632 -21.281 1.00 33.85 534 ASN A N 1
ATOM 842 C CA . ASN A 1 110 ? -3.331 4.420 -22.469 1.00 32.00 534 ASN A CA 1
ATOM 843 C C . ASN A 1 110 ? -2.925 5.829 -22.059 1.00 36.38 534 ASN A C 1
ATOM 844 O O . ASN A 1 110 ? -3.666 6.510 -21.341 1.00 37.89 534 ASN A O 1
ATOM 849 N N . SER A 1 111 ? -1.750 6.261 -22.516 1.00 32.28 535 SER A N 1
ATOM 850 C CA . SER A 1 111 ? -1.230 7.601 -22.283 1.00 27.95 535 SER A CA 1
ATOM 851 C C . SER A 1 111 ? -1.018 8.287 -23.625 1.00 27.84 535 SER A C 1
ATOM 852 O O . SER A 1 111 ? -0.433 7.699 -24.542 1.00 30.05 535 SER A O 1
ATOM 855 N N . LEU A 1 112 ? -1.495 9.525 -23.736 1.00 22.75 536 LEU A N 1
ATOM 856 C CA . LEU A 1 112 ? -1.401 10.319 -24.953 1.00 22.67 536 LEU A CA 1
ATOM 857 C C . LEU A 1 112 ? -0.738 11.647 -24.635 1.00 22.76 536 LEU A C 1
ATOM 858 O O . LEU A 1 112 ? -1.087 12.294 -23.641 1.00 22.49 536 LEU A O 1
ATOM 863 N N . SER A 1 113 ? 0.182 12.065 -25.498 1.00 31.41 537 SER A N 1
ATOM 864 C CA . SER A 1 113 ? 0.837 13.360 -25.383 1.00 25.86 537 SER A CA 1
ATOM 865 C C . SER A 1 113 ? 0.842 14.042 -26.741 1.00 25.93 537 SER A C 1
ATOM 866 O O . SER A 1 113 ? 1.191 13.420 -27.749 1.00 32.91 537 SER A O 1
ATOM 869 N N . ASN A 1 114 ? 0.441 15.311 -26.766 1.00 29.86 538 ASN A N 1
ATOM 870 C CA . ASN A 1 114 ? 0.671 16.189 -27.914 1.00 37.78 538 ASN A CA 1
ATOM 871 C C . ASN A 1 114 ? -0.004 15.672 -29.182 1.00 37.79 538 ASN A C 1
ATOM 872 O O . ASN A 1 114 ? 0.581 15.693 -30.268 1.00 47.34 538 ASN A O 1
ATOM 877 N N . MET A 1 115 ? -1.245 15.212 -29.051 1.00 21.00 539 MET A N 1
ATOM 878 C CA . MET A 1 115 ? -1.980 14.741 -30.216 1.00 35.37 539 MET A CA 1
ATOM 879 C C . MET A 1 115 ? -2.454 15.918 -31.062 1.00 29.76 539 MET A C 1
ATOM 880 O O . MET A 1 115 ? -2.862 16.958 -30.536 1.00 24.88 539 MET A O 1
ATOM 885 N N . GLN A 1 116 ? -2.394 15.751 -32.379 1.00 31.90 540 GLN A N 1
ATOM 886 C CA . GLN A 1 116 ? -2.734 16.837 -33.294 1.00 29.81 540 GLN A CA 1
ATOM 887 C C . GLN A 1 116 ? -4.243 17.058 -33.312 1.00 28.33 540 GLN A C 1
ATOM 888 O O . GLN A 1 116 ? -5.003 16.096 -33.474 1.00 37.18 540 GLN A O 1
ATOM 894 N N . PRO A 1 117 ? -4.713 18.297 -33.157 1.00 24.18 541 PRO A N 1
ATOM 895 C CA . PRO A 1 117 ? -6.162 18.546 -33.044 1.00 23.70 541 PRO A CA 1
ATOM 896 C C . PRO A 1 117 ? -6.916 18.197 -34.319 1.00 23.80 541 PRO A C 1
ATOM 897 O O . PRO A 1 117 ? -6.655 18.754 -35.385 1.00 27.85 541 PRO A O 1
ATOM 901 N N . GLN A 1 118 ? -7.867 17.274 -34.192 1.00 36.31 542 GLN A N 1
ATOM 902 C CA . GLN A 1 118 ? -8.789 16.937 -35.265 1.00 34.94 542 GLN A CA 1
ATOM 903 C C . GLN A 1 118 ? -10.162 16.689 -34.656 1.00 39.25 542 GLN A C 1
ATOM 904 O O . GLN A 1 118 ? -10.293 16.460 -33.451 1.00 42.21 542 GLN A O 1
ATOM 910 N N . VAL A 1 119 ? -11.189 16.733 -35.508 1.00 31.66 543 VAL A N 1
ATOM 911 C CA . VAL A 1 119 ? -12.568 16.818 -35.019 1.00 27.77 543 VAL A CA 1
ATOM 912 C C . VAL A 1 119 ? -12.943 15.581 -34.206 1.00 30.16 543 VAL A C 1
ATOM 913 O O . VAL A 1 119 ? -13.371 15.686 -33.051 1.00 36.74 543 VAL A O 1
ATOM 917 N N . ALA A 1 120 ? -12.792 14.393 -34.799 1.00 36.45 544 ALA A N 1
ATOM 918 C CA . ALA A 1 120 ? -13.333 13.180 -34.185 1.00 36.03 544 ALA A CA 1
ATOM 919 C C . ALA A 1 120 ? -12.687 12.896 -32.833 1.00 35.90 544 ALA A C 1
ATOM 920 O O . ALA A 1 120 ? -13.384 12.697 -31.826 1.00 40.93 544 ALA A O 1
ATOM 922 N N . MET A 1 121 ? -11.350 12.856 -32.794 1.00 26.05 545 MET A N 1
ATOM 923 C CA . MET A 1 121 ? -10.642 12.673 -31.529 1.00 23.11 545 MET A CA 1
ATOM 924 C C . MET A 1 121 ? -11.140 13.641 -30.471 1.00 23.44 545 MET A C 1
ATOM 925 O O . MET A 1 121 ? -11.334 13.271 -29.306 1.00 36.42 545 MET A O 1
ATOM 930 N N . TRP A 1 122 ? -11.364 14.889 -30.862 1.00 27.21 546 TRP A N 1
ATOM 931 C CA . TRP A 1 122 ? -11.689 15.907 -29.880 1.00 27.62 546 TRP A CA 1
ATOM 932 C C . TRP A 1 122 ? -13.169 15.933 -29.541 1.00 22.21 546 TRP A C 1
ATOM 933 O O . TRP A 1 122 ? -13.525 16.356 -28.440 1.00 23.41 546 TRP A O 1
ATOM 944 N N . ARG A 1 123 ? -14.029 15.436 -30.429 1.00 16.77 547 ARG A N 1
ATOM 945 C CA . ARG A 1 123 ? -15.389 15.112 -30.017 1.00 14.94 547 ARG A CA 1
ATOM 946 C C . ARG A 1 123 ? -15.368 14.087 -28.890 1.00 34.59 547 ARG A C 1
ATOM 947 O O . ARG A 1 123 ? -16.057 14.246 -27.876 1.00 20.89 547 ARG A O 1
ATOM 955 N N . TYR A 1 124 ? -14.548 13.041 -29.038 1.00 20.91 548 TYR A N 1
ATOM 956 C CA . TYR A 1 124 ? -14.416 12.042 -27.977 1.00 14.82 548 TYR A CA 1
ATOM 957 C C . TYR A 1 124 ? -13.879 12.665 -26.691 1.00 20.83 548 TYR A C 1
ATOM 958 O O . TYR A 1 124 ? -14.412 12.427 -25.599 1.00 20.55 548 TYR A O 1
ATOM 967 N N . LEU A 1 125 ? -12.818 13.467 -26.804 1.00 46.06 549 LEU A N 1
ATOM 968 C CA . LEU A 1 125 ? -12.219 14.081 -25.620 1.00 39.15 549 LEU A CA 1
ATOM 969 C C . LEU A 1 125 ? -13.215 14.991 -24.907 1.00 37.53 549 LEU A C 1
ATOM 970 O O . LEU A 1 125 ? -13.340 14.952 -23.678 1.00 41.50 549 LEU A O 1
ATOM 975 N N . TYR A 1 126 ? -13.930 15.824 -25.668 1.00 45.72 550 TYR A N 1
ATOM 976 C CA . TYR A 1 126 ? -15.017 16.624 -25.112 1.00 50.16 550 TYR A CA 1
ATOM 977 C C . TYR A 1 126 ? -16.033 15.744 -24.397 1.00 54.11 550 TYR A C 1
ATOM 978 O O . TYR A 1 126 ? -16.496 16.077 -23.299 1.00 56.71 550 TYR A O 1
ATOM 987 N N . SER A 1 127 ? -16.379 14.604 -24.998 1.00 46.27 551 SER A N 1
ATOM 988 C CA . SER A 1 127 ? -17.342 13.702 -24.381 1.00 39.07 551 SER A CA 1
ATOM 989 C C . SER A 1 127 ? -16.825 13.122 -23.071 1.00 37.83 551 SER A C 1
ATOM 990 O O . SER A 1 127 ? -17.621 12.806 -22.179 1.00 42.72 551 SER A O 1
ATOM 993 N N . MET A 1 128 ? -15.509 12.963 -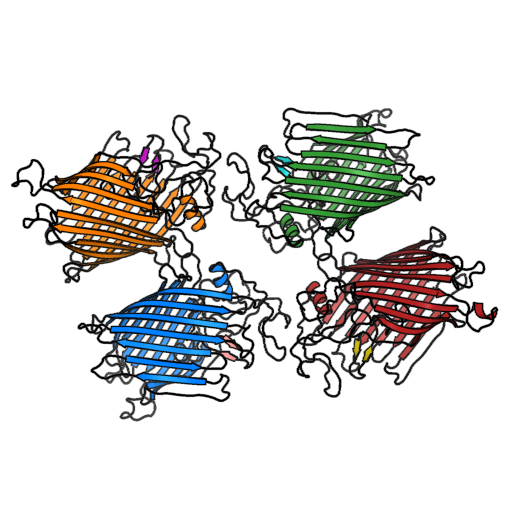22.937 1.00 38.22 552 MET A N 1
ATOM 994 C CA . MET A 1 128 ? -14.925 12.462 -21.698 1.00 36.95 552 MET A CA 1
ATOM 995 C C . MET A 1 128 ? -14.781 13.534 -20.625 1.00 39.26 552 MET A C 1
ATOM 996 O O . MET A 1 128 ? -14.260 13.237 -19.545 1.00 38.30 552 MET A O 1
ATOM 1001 N N . GLY A 1 129 ? -15.224 14.761 -20.888 1.00 32.18 553 GLY A N 1
ATOM 1002 C CA . GLY A 1 129 ? -15.033 15.849 -19.953 1.00 34.80 553 GLY A CA 1
ATOM 1003 C C . GLY A 1 129 ? -13.701 16.555 -20.056 1.00 36.51 553 GLY A C 1
ATOM 1004 O O . GLY A 1 129 ? -13.382 17.373 -19.185 1.00 50.15 553 GLY A O 1
ATOM 1005 N N . GLU A 1 130 ? -12.911 16.260 -21.084 1.00 43.05 554 GLU A N 1
ATOM 1006 C CA . GLU A 1 130 ? -11.635 16.920 -21.318 1.00 46.79 554 GLU A CA 1
ATOM 1007 C C . GLU A 1 130 ? -11.808 17.967 -22.409 1.00 58.92 554 GLU A C 1
ATOM 1008 O O . GLU A 1 130 ? -12.409 17.685 -23.450 1.00 57.62 554 GLU A O 1
ATOM 1014 N N . HIS A 1 131 ? -11.287 19.172 -22.173 1.00 49.51 555 HIS A N 1
ATOM 1015 C CA . HIS A 1 131 ? -11.401 20.280 -23.123 1.00 40.11 555 HIS A CA 1
ATOM 1016 C C . HIS A 1 131 ? -10.016 20.811 -23.460 1.00 51.70 555 HIS A C 1
ATOM 1017 O O . HIS A 1 131 ? -9.570 21.820 -22.896 1.00 52.12 555 HIS A O 1
ATOM 1024 N N . PRO A 1 132 ? -9.308 20.162 -24.374 1.00 46.14 556 PRO A N 1
ATOM 1025 C CA . PRO A 1 132 ? -8.046 20.719 -24.867 1.00 43.16 556 PRO A CA 1
ATOM 1026 C C . PRO A 1 132 ? -8.319 21.818 -25.892 1.00 48.34 556 PRO A C 1
ATOM 1027 O O . PRO A 1 132 ? -9.462 22.120 -26.234 1.00 48.88 556 PRO A O 1
ATOM 1031 N N . SER A 1 133 ? -7.234 22.411 -26.388 1.00 24.39 557 SER A N 1
ATOM 1032 C CA . SER A 1 133 ? -7.318 23.751 -26.958 1.00 17.98 557 SER A CA 1
ATOM 1033 C C . SER A 1 133 ? -7.952 23.749 -28.344 1.00 18.01 557 SER A C 1
ATOM 1034 O O . SER A 1 133 ? -8.995 24.381 -28.554 1.00 27.70 557 SER A O 1
ATOM 1037 N N . THR A 1 134 ? -7.334 23.044 -29.297 1.00 16.83 558 THR A N 1
ATOM 1038 C CA . THR A 1 134 ? -7.570 23.023 -30.759 1.00 17.05 558 THR A CA 1
ATOM 1039 C C . THR A 1 134 ? -6.696 24.060 -31.451 1.00 17.71 558 THR A C 1
ATOM 1040 O O . THR A 1 134 ? -6.823 24.231 -32.670 1.00 19.14 558 THR A O 1
ATOM 1044 N N . SER A 1 135 ? -5.840 24.775 -30.725 1.00 43.75 559 SER A N 1
ATOM 1045 C CA . SER A 1 135 ? -4.960 25.757 -31.334 1.00 42.34 559 SER A CA 1
ATOM 1046 C C . SER A 1 135 ? -3.491 25.377 -31.242 1.00 45.87 559 SER A C 1
ATOM 1047 O O . SER A 1 135 ? -2.654 26.074 -31.822 1.00 55.01 559 SER A O 1
ATOM 1050 N N . ASP A 1 136 ? -3.160 24.289 -30.553 1.00 52.41 560 ASP A N 1
ATOM 1051 C CA . ASP A 1 136 ? -1.774 23.896 -30.346 1.00 50.60 560 ASP A CA 1
ATOM 1052 C C . ASP A 1 136 ? -1.723 22.413 -30.013 1.00 57.10 560 ASP A C 1
ATOM 1053 O O . ASP A 1 136 ? -2.743 21.780 -29.733 1.00 59.36 560 ASP A O 1
ATOM 1058 N N . GLN A 1 137 ? -0.507 21.869 -30.042 1.00 36.37 561 GLN A N 1
ATOM 1059 C CA . GLN A 1 137 ? -0.258 20.485 -29.671 1.00 29.63 561 GLN A CA 1
ATOM 1060 C C . GLN A 1 137 ? 0.129 20.326 -28.206 1.00 28.54 561 GLN A C 1
ATOM 1061 O O . GLN A 1 137 ? 0.778 19.336 -27.853 1.00 28.69 561 GLN A O 1
ATOM 1067 N N . ASP A 1 138 ? -0.238 21.278 -27.351 1.00 40.87 562 ASP A N 1
ATOM 1068 C CA . ASP A 1 138 ? 0.020 21.160 -25.917 1.00 44.77 562 ASP A CA 1
ATOM 1069 C C . ASP A 1 138 ? -1.209 20.525 -25.281 1.00 46.72 562 ASP A C 1
ATOM 1070 O O . ASP A 1 138 ? -2.137 21.211 -24.850 1.00 52.69 562 ASP A O 1
ATOM 1075 N N . ASN A 1 139 ? -1.218 19.195 -25.231 1.00 46.76 563 ASN A N 1
ATOM 1076 C CA . ASN A 1 139 ? -2.327 18.459 -24.641 1.00 45.92 563 ASN A CA 1
ATOM 1077 C C . ASN A 1 139 ? -1.808 17.121 -24.136 1.00 40.17 563 ASN A C 1
ATOM 1078 O O . ASN A 1 139 ? -0.666 16.736 -24.399 1.00 51.14 563 ASN A O 1
ATOM 1083 N N . SER A 1 140 ? -2.668 16.416 -23.405 1.00 24.46 564 SER A N 1
ATOM 1084 C CA . SER A 1 140 ? -2.334 15.094 -22.893 1.00 24.61 564 SER A CA 1
ATOM 1085 C C . SER A 1 140 ? -3.608 14.424 -22.400 1.00 24.14 564 SER A C 1
ATOM 1086 O O . SER A 1 140 ? -4.642 15.069 -22.211 1.00 28.30 564 SER A O 1
ATOM 1089 N N . PHE A 1 141 ? -3.513 13.113 -22.194 1.00 28.03 565 PHE A N 1
ATOM 1090 C CA . PHE A 1 141 ? -4.626 12.322 -21.684 1.00 27.01 565 PHE A CA 1
ATOM 1091 C C . PHE A 1 141 ? -4.068 11.022 -21.120 1.00 27.42 565 PHE A C 1
ATOM 1092 O O . PHE A 1 141 ? -3.000 10.565 -21.534 1.00 29.86 565 PHE A O 1
ATOM 1100 N N . LYS A 1 142 ? -4.794 10.429 -20.175 1.00 30.53 566 LYS A N 1
ATOM 1101 C CA . LYS A 1 142 ? -4.310 9.212 -19.527 1.00 31.01 566 LYS A CA 1
ATOM 1102 C C . LYS A 1 142 ? -5.494 8.459 -18.943 1.00 30.88 566 LYS A C 1
ATOM 1103 O O . LYS A 1 142 ? -6.249 9.021 -18.144 1.00 40.31 566 LYS A O 1
ATOM 1109 N N . THR A 1 143 ? -5.655 7.194 -19.336 1.00 24.25 567 THR A N 1
ATOM 1110 C CA . THR A 1 143 ? -6.825 6.412 -18.959 1.00 24.20 567 THR A CA 1
ATOM 1111 C C . THR A 1 143 ? -6.432 4.999 -18.551 1.00 33.69 567 THR A C 1
ATOM 1112 O O . THR A 1 143 ? -5.541 4.387 -19.152 1.00 34.90 567 THR A O 1
ATOM 1116 N N . ASP A 1 144 ? -7.113 4.495 -17.521 1.00 46.14 568 ASP A N 1
ATOM 1117 C CA . ASP A 1 144 ? -7.092 3.091 -17.130 1.00 37.78 568 ASP A CA 1
ATOM 1118 C C . ASP A 1 144 ? -8.462 2.495 -17.433 1.00 38.13 568 ASP A C 1
ATOM 1119 O O . ASP A 1 144 ? -9.479 2.988 -16.934 1.00 38.92 568 ASP A O 1
ATOM 1124 N N . ASP A 1 145 ? -8.491 1.440 -18.240 1.00 42.21 569 ASP A N 1
ATOM 1125 C CA . ASP A 1 145 ? -9.721 0.776 -18.643 1.00 44.08 569 ASP A CA 1
ATOM 1126 C C . ASP A 1 145 ? -9.727 -0.662 -18.145 1.00 40.07 569 ASP A C 1
ATOM 1127 O O . ASP A 1 145 ? -8.694 -1.340 -18.157 1.00 40.64 569 ASP A O 1
ATOM 1132 N N . PHE A 1 146 ? -10.902 -1.120 -17.724 1.00 27.08 570 PHE A N 1
ATOM 1133 C CA . PHE A 1 146 ? -11.137 -2.506 -17.350 1.00 27.92 570 PHE A CA 1
ATOM 1134 C C . PHE A 1 146 ? -12.353 -3.009 -18.113 1.00 27.91 570 PHE A C 1
ATOM 1135 O O . PHE A 1 146 ? -13.364 -2.306 -18.215 1.00 31.11 570 PHE A O 1
ATOM 1143 N N . THR A 1 147 ? -12.255 -4.222 -18.653 1.00 24.38 571 THR A N 1
ATOM 1144 C CA . THR A 1 147 ? -13.284 -4.752 -19.535 1.00 24.47 571 THR A CA 1
ATOM 1145 C C . THR A 1 147 ? -13.564 -6.215 -19.224 1.00 25.49 571 THR A C 1
ATOM 1146 O O . THR A 1 147 ? -12.678 -6.964 -18.805 1.00 27.80 571 THR A O 1
ATOM 1150 N N . PHE A 1 148 ? -14.817 -6.606 -19.446 1.00 30.25 572 PHE A N 1
ATOM 1151 C CA . PHE A 1 148 ? -15.234 -7.999 -19.504 1.00 32.55 572 PHE A CA 1
ATOM 1152 C C . PHE A 1 148 ? -15.354 -8.386 -20.973 1.00 39.64 572 PHE A C 1
ATOM 1153 O O . PHE A 1 148 ? -16.104 -7.751 -21.728 1.00 44.65 572 PHE A O 1
ATOM 1161 N N . ASN A 1 149 ? -14.595 -9.403 -21.375 1.00 51.34 573 ASN A N 1
ATOM 1162 C CA . ASN A 1 149 ? -14.566 -9.893 -22.745 1.00 47.03 573 ASN A CA 1
ATOM 1163 C C . ASN A 1 149 ? -15.287 -11.230 -22.818 1.00 50.37 573 ASN A C 1
ATOM 1164 O O . ASN A 1 149 ? -15.168 -12.056 -21.909 1.00 57.52 573 ASN A O 1
ATOM 1169 N N . TYR A 1 150 ? -16.024 -11.444 -23.903 1.00 45.79 574 TYR A N 1
ATOM 1170 C CA . TYR A 1 150 ? -16.735 -12.701 -24.087 1.00 45.37 574 TYR A CA 1
ATOM 1171 C C . TYR A 1 150 ? -16.727 -13.064 -25.563 1.00 49.23 574 TYR A C 1
ATOM 1172 O O . TYR A 1 150 ? -16.375 -12.252 -26.422 1.00 51.13 574 TYR A O 1
ATOM 1181 N N . GLY A 1 151 ? -17.113 -14.299 -25.851 1.00 36.05 575 GLY A N 1
ATOM 1182 C CA . GLY A 1 151 ? -17.119 -14.750 -27.229 1.00 37.34 575 GLY A CA 1
ATOM 1183 C C . GLY A 1 151 ? -17.722 -16.130 -27.374 1.00 42.33 575 GLY A C 1
ATOM 1184 O O . GLY A 1 151 ? -17.812 -16.900 -26.414 1.00 45.19 575 GLY A O 1
ATOM 1185 N N . TRP A 1 152 ? -18.117 -16.428 -28.611 1.00 64.63 576 TRP A N 1
ATOM 1186 C CA . TRP A 1 152 ? -18.641 -17.730 -29.003 1.00 69.37 576 TRP A CA 1
ATOM 1187 C C . TRP A 1 152 ? -18.145 -18.057 -30.403 1.00 67.35 576 TRP A C 1
ATOM 1188 O O . TRP A 1 152 ? -18.288 -17.245 -31.323 1.00 70.62 576 TRP A O 1
ATOM 1199 N N . THR A 1 153 ? -17.570 -19.248 -30.562 1.00 46.29 577 THR A N 1
ATOM 1200 C CA . THR A 1 153 ? -17.004 -19.683 -31.831 1.00 37.95 577 THR A CA 1
ATOM 1201 C C . THR A 1 153 ? -17.630 -21.007 -32.242 1.00 39.10 577 THR A C 1
ATOM 1202 O O . THR A 1 153 ? -17.706 -21.941 -31.437 1.00 49.71 577 THR A O 1
ATOM 1206 N N . TYR A 1 154 ? -18.071 -21.077 -33.495 1.00 39.31 578 TYR A N 1
ATOM 1207 C CA . TYR A 1 154 ? -18.683 -22.254 -34.096 1.00 49.35 578 TYR A CA 1
ATOM 1208 C C . TYR A 1 154 ? -17.867 -22.622 -35.329 1.00 54.51 578 TYR A C 1
ATOM 1209 O O . TYR A 1 154 ? -17.610 -21.766 -36.179 1.00 62.37 578 TYR A O 1
ATOM 1218 N N . ASN A 1 155 ? -17.435 -23.877 -35.418 1.00 54.78 579 ASN A N 1
ATOM 1219 C CA . ASN A 1 155 ? -16.402 -24.250 -36.383 1.00 56.02 579 ASN A CA 1
ATOM 1220 C C . ASN A 1 155 ? -16.719 -25.597 -37.029 1.00 59.25 579 ASN A C 1
ATOM 1221 O O . ASN A 1 155 ? -15.907 -26.524 -37.026 1.00 65.31 579 ASN A O 1
ATOM 1226 N N . LYS A 1 156 ? -17.907 -25.713 -37.617 1.00 51.54 580 LYS A N 1
ATOM 1227 C CA . LYS A 1 156 ? -18.309 -26.955 -38.275 1.00 55.81 580 LYS A CA 1
ATOM 1228 C C . LYS A 1 156 ? -18.080 -26.845 -39.781 1.00 60.79 580 LYS A C 1
ATOM 1229 O O . LYS A 1 156 ? -19.010 -26.793 -40.586 1.00 63.13 580 LYS A O 1
ATOM 1235 N N . LEU A 1 157 ? -16.805 -26.802 -40.155 1.00 67.03 581 LEU A N 1
ATOM 1236 C CA . LEU A 1 157 ? -16.395 -27.036 -41.530 1.00 76.60 581 LEU A CA 1
ATOM 1237 C C . LEU A 1 157 ? -15.571 -28.315 -41.559 1.00 81.10 581 LEU A C 1
ATOM 1238 O O . LEU A 1 157 ? -14.739 -28.548 -40.677 1.00 89.57 581 LEU A O 1
ATOM 1243 N N . ASP A 1 158 ? -15.818 -29.147 -42.572 1.00 103.27 582 ASP A N 1
ATOM 1244 C CA . ASP A 1 158 ? -15.481 -30.563 -42.458 1.00 125.44 582 ASP A CA 1
ATOM 1245 C C . ASP A 1 158 ? -13.979 -30.794 -42.293 1.00 122.37 582 ASP A C 1
ATOM 1246 O O . ASP A 1 158 ? -13.571 -31.766 -41.650 1.00 126.24 582 ASP A O 1
ATOM 1251 N N . ARG A 1 159 ? -13.142 -29.910 -42.833 1.00 76.55 583 ARG A N 1
ATOM 1252 C CA . ARG A 1 159 ? -11.694 -30.034 -42.715 1.00 76.18 583 ARG A CA 1
ATOM 1253 C C . ARG A 1 159 ? -11.080 -28.647 -42.578 1.00 67.01 583 ARG A C 1
ATOM 1254 O O . ARG A 1 159 ? -11.578 -27.668 -43.140 1.00 68.33 583 ARG A O 1
ATOM 1262 N N . GLY A 1 160 ? -9.986 -28.574 -41.827 1.00 63.15 584 GLY A N 1
ATOM 1263 C CA . GLY A 1 160 ? -9.524 -27.298 -41.319 1.00 53.30 584 GLY A CA 1
ATOM 1264 C C . GLY A 1 160 ? -8.347 -26.673 -42.038 1.00 55.75 584 GLY A C 1
ATOM 1265 O O . GLY A 1 160 ? -8.101 -25.471 -41.893 1.00 56.78 584 GLY A O 1
ATOM 1266 N N . TYR A 1 161 ? -7.693 -27.510 -42.842 1.00 84.50 585 TYR A N 1
ATOM 1267 C CA . TYR A 1 161 ? -6.454 -27.183 -43.544 1.00 84.25 585 TYR A CA 1
ATOM 1268 C C . TYR A 1 161 ? -6.732 -26.252 -44.705 1.00 82.35 585 TYR A C 1
ATOM 1269 O O . TYR A 1 161 ? -5.945 -25.331 -44.961 1.00 76.34 585 TYR A O 1
ATOM 1278 N N . PHE A 1 162 ? -7.822 -26.483 -45.412 1.00 95.11 586 PHE A N 1
ATOM 1279 C CA . PHE A 1 162 ? -8.308 -25.881 -46.649 1.00 86.23 586 PHE A CA 1
ATOM 1280 C C . PHE A 1 162 ? -9.796 -26.209 -46.747 1.00 90.51 586 PHE A C 1
ATOM 1281 O O . PHE A 1 162 ? -10.167 -27.265 -47.278 1.00 101.25 586 PHE A O 1
ATOM 1289 N N . PRO A 1 163 ? -10.677 -25.342 -46.245 1.00 82.44 587 PRO A N 1
ATOM 1290 C CA . PRO A 1 163 ? -12.080 -25.742 -46.069 1.00 77.92 587 PRO A CA 1
ATOM 1291 C C . PRO A 1 163 ? -12.767 -26.037 -47.397 1.00 79.60 587 PRO A C 1
ATOM 1292 O O . PRO A 1 163 ? -12.381 -25.545 -48.460 1.00 79.71 587 PRO A O 1
ATOM 1296 N N . THR A 1 164 ? -13.798 -26.881 -47.323 1.00 91.88 588 THR A N 1
ATOM 1297 C CA . THR A 1 164 ? -14.552 -27.289 -48.506 1.00 90.89 588 THR A CA 1
ATOM 1298 C C . THR A 1 164 ? -16.063 -27.230 -48.339 1.00 85.56 588 THR A C 1
ATOM 1299 O O . THR A 1 164 ? -16.770 -27.166 -49.352 1.00 73.02 588 THR A O 1
ATOM 1303 N N . ASP A 1 165 ? -16.589 -27.255 -47.117 1.00 81.59 589 ASP A N 1
ATOM 1304 C CA . ASP A 1 165 ? -18.023 -27.208 -46.877 1.00 80.60 589 ASP A CA 1
ATOM 1305 C C . ASP A 1 165 ? -18.241 -26.831 -45.420 1.00 82.46 589 ASP A C 1
ATOM 1306 O O . ASP A 1 165 ? -17.455 -27.214 -44.547 1.00 86.32 589 ASP A O 1
ATOM 1311 N N . GLY A 1 166 ? -19.302 -26.074 -45.165 1.00 70.36 590 GLY A N 1
ATOM 1312 C CA . GLY A 1 166 ? -19.632 -25.696 -43.802 1.00 67.02 590 GLY A CA 1
ATOM 1313 C C . GLY A 1 166 ? -19.215 -24.276 -43.484 1.00 64.40 590 GLY A C 1
ATOM 1314 O O . GLY A 1 166 ? -18.772 -23.512 -44.342 1.00 68.30 590 GLY A O 1
ATOM 1315 N N . SER A 1 167 ? -19.341 -23.920 -42.208 1.00 61.06 591 SER A N 1
ATOM 1316 C CA . SER A 1 167 ? -19.155 -22.531 -41.816 1.00 58.13 591 SER A CA 1
ATOM 1317 C C . SER A 1 167 ? -18.245 -22.416 -40.603 1.00 60.14 591 SER A C 1
ATOM 1318 O O . SER A 1 167 ? -18.144 -23.335 -39.785 1.00 61.57 591 SER A O 1
ATOM 1321 N N . ARG A 1 168 ? -17.575 -21.267 -40.512 1.00 81.48 592 ARG A N 1
ATOM 1322 C CA . ARG A 1 168 ? -16.896 -20.823 -39.300 1.00 76.99 592 ARG A CA 1
ATOM 1323 C C . ARG A 1 168 ? -17.458 -19.463 -38.912 1.00 76.43 592 ARG A C 1
ATOM 1324 O O . ARG A 1 168 ? -17.386 -18.508 -39.694 1.00 76.53 592 ARG A O 1
ATOM 1332 N N . VAL A 1 169 ? -18.020 -19.383 -37.710 1.00 45.86 593 VAL A N 1
ATOM 1333 C CA . VAL A 1 169 ? -18.614 -18.166 -37.172 1.00 38.76 593 VAL A CA 1
ATOM 1334 C C . VAL A 1 169 ? -17.895 -17.826 -35.875 1.00 37.19 593 VAL A C 1
ATOM 1335 O O . VAL A 1 169 ? -17.632 -18.713 -35.055 1.00 42.33 593 VAL A O 1
ATOM 1339 N N . ASN A 1 170 ? -17.573 -16.549 -35.689 1.00 31.39 594 ASN A N 1
ATOM 1340 C CA . ASN A 1 170 ? -16.891 -16.098 -34.483 1.00 30.69 594 ASN A CA 1
ATOM 1341 C C . ASN A 1 170 ? -17.503 -14.782 -34.037 1.00 29.35 594 ASN A C 1
ATOM 1342 O O . ASN A 1 170 ? -17.493 -13.805 -34.791 1.00 28.61 594 ASN A O 1
ATOM 1347 N N . LEU A 1 171 ? -18.029 -14.753 -32.816 1.00 29.92 595 LEU A N 1
ATOM 1348 C CA . LEU A 1 171 ? -18.573 -13.545 -32.215 1.00 28.76 595 LEU A CA 1
ATOM 1349 C C . LEU A 1 171 ? -17.743 -13.208 -30.987 1.00 31.50 595 LEU A C 1
ATOM 1350 O O . LEU A 1 171 ? -17.580 -14.048 -30.100 1.00 35.61 595 LEU A O 1
ATOM 1355 N N . THR A 1 172 ? -17.203 -11.996 -30.939 1.00 40.15 596 THR A N 1
ATOM 1356 C CA . THR A 1 172 ? -16.381 -11.565 -29.818 1.00 36.96 596 THR A CA 1
ATOM 1357 C C . THR A 1 172 ? -16.822 -10.174 -29.383 1.00 35.06 596 THR A C 1
ATOM 1358 O O . THR A 1 172 ? -17.161 -9.329 -30.215 1.00 35.17 596 THR A O 1
ATOM 1362 N N . GLY A 1 173 ? -16.843 -9.941 -28.076 1.00 73.35 597 GLY A N 1
ATOM 1363 C CA . GLY A 1 173 ? -17.413 -8.713 -27.557 1.00 73.17 597 GLY A CA 1
ATOM 1364 C C . GLY A 1 173 ? -16.756 -8.262 -26.269 1.00 67.56 597 GLY A C 1
ATOM 1365 O O . GLY A 1 173 ? -16.126 -9.046 -25.549 1.00 66.30 597 GLY A O 1
ATOM 1366 N N . LYS A 1 174 ? -16.941 -6.972 -25.984 1.00 57.44 598 LYS A N 1
ATOM 1367 C CA . LYS A 1 174 ? -16.376 -6.301 -24.822 1.00 64.85 598 LYS A CA 1
ATOM 1368 C C . LYS A 1 174 ? -17.421 -5.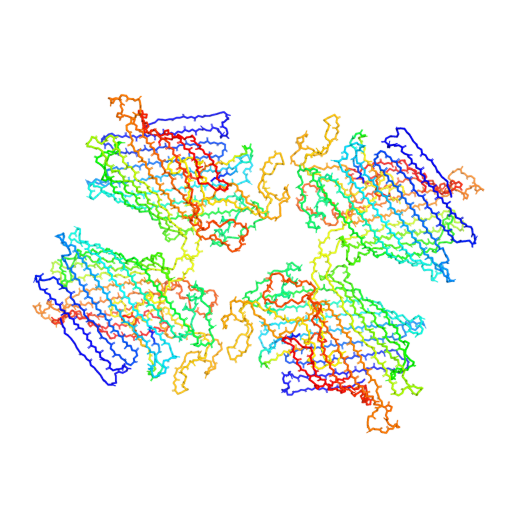395 -24.193 1.00 58.09 598 LYS A C 1
ATOM 1369 O O . LYS A 1 174 ? -18.197 -4.748 -24.906 1.00 57.48 598 LYS A O 1
ATOM 1375 N N . VAL A 1 175 ? -17.415 -5.334 -22.859 1.00 37.12 599 VAL A N 1
ATOM 1376 C CA . VAL A 1 175 ? -18.182 -4.343 -22.105 1.00 33.36 599 VAL A CA 1
ATOM 1377 C C . VAL A 1 175 ? -17.314 -3.841 -20.960 1.00 31.79 599 VAL A C 1
ATOM 1378 O O . VAL A 1 175 ? -16.750 -4.647 -20.214 1.00 36.76 599 VAL A O 1
ATOM 1382 N N . THR A 1 176 ? -17.202 -2.522 -20.809 1.00 26.09 600 THR A N 1
ATOM 1383 C CA . THR A 1 176 ? -16.440 -1.994 -19.683 1.00 27.25 600 THR A CA 1
ATOM 1384 C C . THR A 1 176 ? -17.110 -2.346 -18.360 1.00 30.06 600 THR A C 1
ATOM 1385 O O . THR A 1 176 ? -18.326 -2.205 -18.204 1.00 40.61 600 THR A O 1
ATOM 1389 N N . ILE A 1 177 ? -16.309 -2.807 -17.404 1.00 22.12 601 ILE A N 1
ATOM 1390 C CA . ILE A 1 177 ? -16.812 -3.088 -16.061 1.00 22.67 601 ILE A CA 1
ATOM 1391 C C . ILE A 1 177 ? -16.677 -1.821 -15.224 1.00 22.17 601 ILE A C 1
ATOM 1392 O O . ILE A 1 177 ? -15.750 -1.028 -15.450 1.00 21.62 601 ILE A O 1
ATOM 1397 N N . PRO A 1 178 ? -17.578 -1.580 -14.270 1.00 21.01 602 PRO A N 1
ATOM 1398 C CA . PRO A 1 178 ? -17.534 -0.328 -13.502 1.00 20.60 602 PRO A CA 1
ATOM 1399 C C . PRO A 1 178 ? -16.202 -0.136 -12.791 1.00 20.66 602 PRO A C 1
ATOM 1400 O O . PRO A 1 178 ? -15.652 -1.065 -12.197 1.00 21.35 602 PRO A O 1
ATOM 1404 N N . GLY A 1 179 ? -15.698 1.094 -12.848 1.00 36.92 603 GLY A N 1
ATOM 1405 C CA . GLY A 1 179 ? -14.384 1.439 -12.340 1.00 36.92 603 GLY A CA 1
ATOM 1406 C C . GLY A 1 179 ? -13.419 1.911 -13.405 1.00 39.16 603 GLY A C 1
ATOM 1407 O O . GLY A 1 179 ? -12.404 2.542 -13.073 1.00 52.22 603 GLY A O 1
ATOM 1408 N N . SER A 1 180 ? -13.704 1.636 -14.673 1.00 32.58 604 SER A N 1
ATOM 1409 C CA . SER A 1 180 ? -12.830 2.049 -15.757 1.00 32.12 604 SER A CA 1
ATOM 1410 C C . SER A 1 180 ? -13.067 3.510 -16.116 1.00 31.63 604 SER A C 1
ATOM 1411 O O . SER A 1 180 ? -14.158 4.054 -15.919 1.00 36.56 604 SER A O 1
ATOM 1414 N N . ASP A 1 181 ? -12.024 4.149 -16.648 1.00 25.65 605 ASP A N 1
ATOM 1415 C CA . ASP A 1 181 ? -12.157 5.531 -17.095 1.00 25.04 605 ASP A CA 1
ATOM 1416 C C . ASP A 1 181 ? -13.070 5.622 -18.310 1.00 25.19 605 ASP A C 1
ATOM 1417 O O . ASP A 1 181 ? -14.063 6.359 -18.298 1.00 33.97 605 ASP A O 1
ATOM 1422 N N . ASN A 1 182 ? -12.756 4.880 -19.367 1.00 47.04 606 ASN A N 1
ATOM 1423 C CA . ASN A 1 182 ? -13.655 4.777 -20.505 1.00 43.85 606 ASN A CA 1
ATOM 1424 C C . ASN A 1 182 ? -14.798 3.823 -20.185 1.00 48.75 606 ASN A C 1
ATOM 1425 O O . ASN A 1 182 ? -14.658 2.898 -19.379 1.00 50.36 606 ASN A O 1
ATOM 1430 N N . GLU A 1 183 ? -15.941 4.060 -20.824 1.00 30.22 607 GLU A N 1
ATOM 1431 C CA . GLU A 1 183 ? -17.120 3.215 -20.654 1.00 30.74 607 GLU A CA 1
ATOM 1432 C C . GLU A 1 183 ? -17.702 2.946 -22.035 1.00 28.70 607 GLU A C 1
ATOM 1433 O O . GLU A 1 183 ? -18.305 3.840 -22.637 1.00 27.89 607 GLU A O 1
ATOM 1439 N N . TYR A 1 184 ? -17.526 1.723 -22.536 1.00 24.95 608 TYR A N 1
ATOM 1440 C CA . TYR A 1 184 ? -17.942 1.411 -23.895 1.00 24.77 608 TYR A CA 1
ATOM 1441 C C . TYR A 1 184 ? -18.334 -0.056 -24.010 1.00 24.80 608 TYR A C 1
ATOM 1442 O O . TYR A 1 184 ? -18.063 -0.879 -23.127 1.00 25.03 608 TYR A O 1
ATOM 1451 N N . TYR A 1 185 ? -18.995 -0.364 -25.127 1.00 24.84 609 TYR A N 1
ATOM 1452 C CA . TYR A 1 185 ? -19.309 -1.728 -25.523 1.00 24.92 609 TYR A CA 1
ATOM 1453 C C . TYR A 1 185 ? -18.937 -1.916 -26.986 1.00 25.01 609 TYR A C 1
ATOM 1454 O O . TYR A 1 185 ? -18.928 -0.959 -27.770 1.00 24.88 609 TYR A O 1
ATOM 1463 N N . LYS A 1 186 ? -18.635 -3.165 -27.346 1.00 30.42 610 LYS A N 1
ATOM 1464 C CA . LYS A 1 186 ? -18.134 -3.483 -28.677 1.00 31.53 610 LYS A CA 1
ATOM 1465 C C . LYS A 1 186 ? -18.468 -4.928 -29.025 1.00 28.40 610 LYS A C 1
ATOM 1466 O O . LYS A 1 186 ? -18.396 -5.807 -28.165 1.00 33.40 610 LYS A O 1
ATOM 1472 N N . VAL A 1 187 ? -18.835 -5.164 -30.285 1.00 35.06 611 VAL A N 1
ATOM 1473 C CA . VAL A 1 187 ? -19.078 -6.503 -30.811 1.00 35.28 611 VAL A CA 1
ATOM 1474 C C . VAL A 1 187 ? -18.471 -6.599 -32.207 1.00 36.38 611 VAL A C 1
ATOM 1475 O O . VAL A 1 187 ? -18.549 -5.652 -33.001 1.00 35.30 611 VAL A O 1
ATOM 1479 N N . THR A 1 188 ? -17.863 -7.752 -32.496 1.00 53.42 612 THR A N 1
ATOM 1480 C CA . THR A 1 188 ? -17.250 -8.060 -33.781 1.00 51.48 612 THR A CA 1
ATOM 1481 C C . THR A 1 188 ? -17.627 -9.485 -34.160 1.00 52.64 612 THR A C 1
ATOM 1482 O O . THR A 1 188 ? -17.427 -10.414 -33.370 1.00 56.78 612 THR A O 1
ATOM 1486 N N . LEU A 1 189 ? -18.162 -9.659 -35.366 1.00 39.08 613 LEU A N 1
ATOM 1487 C CA . LEU A 1 189 ? -18.668 -10.949 -35.819 1.00 37.34 613 LEU A CA 1
ATOM 1488 C C . LEU A 1 189 ? -18.088 -11.271 -37.188 1.00 41.13 613 LEU A C 1
ATOM 1489 O O . LEU A 1 189 ? -18.359 -10.563 -38.163 1.00 47.47 613 LEU A O 1
ATOM 1494 N N . ASP A 1 190 ? -17.299 -12.339 -37.256 1.00 71.31 614 ASP A N 1
ATOM 1495 C CA . ASP A 1 190 ? -16.781 -12.871 -38.509 1.00 72.83 614 ASP A CA 1
ATOM 1496 C C . ASP A 1 190 ? -17.607 -14.087 -38.903 1.00 77.47 614 ASP A C 1
ATOM 1497 O O . ASP A 1 190 ? -17.899 -14.943 -38.062 1.00 80.28 614 ASP A O 1
ATOM 1502 N N . THR A 1 191 ? -17.985 -14.162 -40.175 1.00 33.83 615 THR A N 1
ATOM 1503 C CA . THR A 1 191 ? -18.750 -15.288 -40.689 1.00 28.82 615 THR A CA 1
ATOM 1504 C C . THR A 1 191 ? -18.143 -15.731 -42.008 1.00 33.00 615 THR A C 1
ATOM 1505 O O . THR A 1 191 ? -17.871 -14.897 -42.877 1.00 42.46 615 THR A O 1
ATOM 1509 N N . ALA A 1 192 ? -17.922 -17.039 -42.149 1.00 34.63 616 ALA A N 1
ATOM 1510 C CA . ALA A 1 192 ? -17.416 -17.608 -43.391 1.00 35.16 616 ALA A CA 1
ATOM 1511 C C . ALA A 1 192 ? -18.199 -18.872 -43.705 1.00 36.05 616 ALA A C 1
ATOM 1512 O O . ALA A 1 192 ? -18.376 -19.721 -42.827 1.00 37.88 616 ALA A O 1
ATOM 1514 N N . THR A 1 193 ? -18.662 -18.995 -44.950 1.00 59.81 617 THR A N 1
ATOM 1515 C CA . THR A 1 193 ? -19.496 -20.112 -45.378 1.00 62.38 617 THR A CA 1
ATOM 1516 C C . THR A 1 193 ? -18.964 -20.661 -46.693 1.00 58.36 617 THR A C 1
ATOM 1517 O O . THR A 1 193 ? -18.967 -19.957 -47.710 1.00 57.79 617 THR A O 1
ATOM 1521 N N . TYR A 1 194 ? -18.509 -21.913 -46.664 1.00 38.85 618 TYR A N 1
ATOM 1522 C CA . TYR A 1 194 ? -18.061 -22.643 -47.840 1.00 39.30 618 TYR A CA 1
ATOM 1523 C C . TYR A 1 194 ? -19.174 -23.563 -48.321 1.00 39.50 618 TYR A C 1
ATOM 1524 O O . TYR A 1 194 ? -19.700 -24.366 -47.542 1.00 39.57 618 TYR A O 1
ATOM 1533 N N . VAL A 1 195 ? -19.509 -23.464 -49.604 1.00 39.64 619 VAL A N 1
ATOM 1534 C CA . VAL A 1 195 ? -20.480 -24.325 -50.249 1.00 45.87 619 VAL A CA 1
ATOM 1535 C C . VAL A 1 195 ? -19.768 -25.044 -51.397 1.00 51.22 619 VAL A C 1
ATOM 1536 O O . VAL A 1 195 ? -19.285 -24.389 -52.328 1.00 53.54 619 VAL A O 1
ATOM 1540 N N . PRO A 1 196 ? -19.660 -26.366 -51.364 1.00 43.44 620 PRO A N 1
ATOM 1541 C CA . PRO A 1 196 ? -19.002 -27.081 -52.460 1.00 42.65 620 PRO A CA 1
ATOM 1542 C C . PRO A 1 196 ? -19.902 -27.162 -53.681 1.00 47.15 620 PRO A C 1
ATOM 1543 O O . PRO A 1 196 ? -21.127 -27.257 -53.580 1.00 51.83 620 PRO A O 1
ATOM 1547 N N . ILE A 1 197 ? -19.276 -27.120 -54.850 1.00 70.72 621 ILE A N 1
ATOM 1548 C CA . ILE A 1 197 ? -20.014 -26.978 -56.095 1.00 72.74 621 ILE A CA 1
ATOM 1549 C C . ILE A 1 197 ? -19.883 -28.191 -57.008 1.00 79.03 621 ILE A C 1
ATOM 1550 O O . ILE A 1 197 ? -20.774 -28.426 -57.840 1.00 74.13 621 ILE A O 1
ATOM 1555 N N . ASP A 1 198 ? -18.847 -29.010 -56.871 1.00 77.08 622 ASP A N 1
ATOM 1556 C CA . ASP A 1 198 ? -18.806 -30.299 -57.544 1.00 71.72 622 ASP A CA 1
ATOM 1557 C C . ASP A 1 198 ? -18.623 -31.402 -56.510 1.00 75.45 622 ASP A C 1
ATOM 1558 O O . ASP A 1 198 ? -18.259 -31.149 -55.356 1.00 76.39 622 ASP A O 1
ATOM 1563 N N . ASP A 1 199 ? -18.898 -32.639 -56.940 1.00 69.23 623 ASP A N 1
ATOM 1564 C CA . ASP A 1 199 ? -18.872 -33.769 -56.015 1.00 72.08 623 ASP A CA 1
ATOM 1565 C C . ASP A 1 199 ? -17.477 -34.025 -55.460 1.00 73.52 623 ASP A C 1
ATOM 1566 O O . ASP A 1 199 ? -17.335 -34.615 -54.381 1.00 71.47 623 ASP A O 1
ATOM 1571 N N . ASP A 1 200 ? -16.442 -33.591 -56.174 1.00 83.47 624 ASP A N 1
ATOM 1572 C CA . ASP A 1 200 ? -15.064 -33.746 -55.735 1.00 87.87 624 ASP A CA 1
ATOM 1573 C C . ASP A 1 200 ? -14.576 -32.572 -54.895 1.00 83.80 624 ASP A C 1
ATOM 1574 O O . ASP A 1 200 ? -13.472 -32.642 -54.343 1.00 92.38 624 ASP A O 1
ATOM 1579 N N . HIS A 1 201 ? -15.368 -31.501 -54.797 1.00 64.90 625 HIS A N 1
ATOM 1580 C CA . HIS A 1 201 ? -15.064 -30.343 -53.953 1.00 61.53 625 HIS A CA 1
ATOM 1581 C C . HIS A 1 201 ? -13.802 -29.615 -54.418 1.00 57.73 625 HIS A C 1
ATOM 1582 O O . HIS A 1 201 ? -13.041 -29.086 -53.607 1.00 54.37 625 HIS A O 1
ATOM 1589 N N . LYS A 1 202 ? -13.582 -29.581 -55.733 1.00 55.50 626 LYS A N 1
ATOM 1590 C CA . LYS A 1 202 ? -12.493 -28.795 -56.299 1.00 56.15 626 LYS A CA 1
ATOM 1591 C C . LYS A 1 202 ? -12.929 -27.389 -56.693 1.00 54.32 626 LYS A C 1
ATOM 1592 O O . LYS A 1 202 ? -12.085 -26.487 -56.753 1.00 52.92 626 LYS A O 1
ATOM 1598 N N . TRP A 1 203 ? -14.215 -27.185 -56.971 1.00 38.62 627 TRP A N 1
ATOM 1599 C CA . TRP A 1 203 ? -14.798 -25.860 -57.143 1.00 37.79 627 TRP A CA 1
ATOM 1600 C C . TRP A 1 203 ? -15.688 -25.573 -55.941 1.00 36.93 627 TRP A C 1
ATOM 1601 O O . TRP A 1 203 ? -16.557 -26.383 -55.603 1.00 36.92 627 TRP A O 1
ATOM 1612 N N . VAL A 1 204 ? -15.468 -24.428 -55.292 1.00 51.13 628 VAL A N 1
ATOM 1613 C CA . VAL A 1 204 ? -16.206 -24.053 -54.090 1.00 48.75 628 VAL A CA 1
ATOM 1614 C C . VAL A 1 204 ? -16.648 -22.602 -54.227 1.00 46.72 628 VAL A C 1
ATOM 1615 O O . VAL A 1 204 ? -16.082 -21.828 -54.999 1.00 49.86 628 VAL A O 1
ATOM 1619 N N . VAL A 1 205 ? -17.690 -22.236 -53.484 1.00 40.02 629 VAL A N 1
ATOM 1620 C CA . VAL A 1 205 ? -18.110 -20.845 -53.357 1.00 38.52 629 VAL A CA 1
ATOM 1621 C C . VAL A 1 205 ? -18.024 -20.452 -51.890 1.00 45.24 629 VAL A C 1
ATOM 1622 O O . VAL A 1 205 ? -18.635 -21.102 -51.034 1.00 50.81 629 VAL A O 1
ATOM 1626 N N . LEU A 1 206 ? -17.270 -19.394 -51.600 1.00 40.56 630 LEU A N 1
ATOM 1627 C CA . LEU A 1 206 ? -17.110 -18.882 -50.247 1.00 34.95 630 LEU A CA 1
ATOM 1628 C C . LEU A 1 206 ? -17.813 -17.538 -50.131 1.00 34.25 630 LEU A C 1
ATOM 1629 O O . LEU A 1 206 ? -17.485 -16.595 -50.861 1.00 36.55 630 LEU A O 1
ATOM 1634 N N . GLY A 1 207 ? -18.778 -17.460 -49.224 1.00 46.30 631 GLY A N 1
ATOM 1635 C CA . GLY A 1 207 ? -19.305 -16.192 -48.764 1.00 47.63 631 GLY A CA 1
ATOM 1636 C C . GLY A 1 207 ? -18.632 -15.837 -47.452 1.00 51.73 631 GLY A C 1
ATOM 1637 O O . GLY A 1 207 ? -18.296 -16.712 -46.661 1.00 56.51 631 GLY A O 1
ATOM 1638 N N . ARG A 1 208 ? -18.413 -14.544 -47.230 1.00 52.25 632 ARG A N 1
ATOM 1639 C CA . ARG A 1 208 ? -17.703 -14.118 -46.034 1.00 46.80 632 ARG A CA 1
ATOM 1640 C C . ARG A 1 208 ? -18.172 -12.724 -45.654 1.00 45.07 632 ARG A C 1
ATOM 1641 O O . ARG A 1 208 ? -18.528 -11.923 -46.519 1.00 49.64 632 ARG A O 1
ATOM 1649 N N . THR A 1 209 ? -18.182 -12.444 -44.354 1.00 35.14 633 THR A N 1
ATOM 1650 C CA . THR A 1 209 ? -18.574 -11.121 -43.890 1.00 36.73 633 THR A CA 1
ATOM 1651 C C . THR A 1 209 ? -17.937 -10.828 -42.538 1.00 38.90 633 THR A C 1
ATOM 1652 O O . THR A 1 209 ? -17.690 -11.732 -41.734 1.00 43.39 633 THR A O 1
ATOM 1656 N N . ARG A 1 210 ? -17.657 -9.548 -42.317 1.00 38.35 634 ARG A N 1
ATOM 1657 C CA . ARG A 1 210 ? -17.241 -9.018 -41.028 1.00 38.31 634 ARG A CA 1
ATOM 1658 C C . ARG A 1 210 ? -18.218 -7.925 -40.627 1.00 36.40 634 ARG A C 1
ATOM 1659 O O . ARG A 1 210 ? -18.574 -7.070 -41.444 1.00 42.19 634 ARG A O 1
ATOM 1667 N N . TRP A 1 211 ? -18.656 -7.960 -39.375 1.00 32.59 635 TRP A N 1
ATOM 1668 C CA . TRP A 1 211 ? -19.519 -6.930 -38.820 1.00 35.17 635 TRP A CA 1
ATOM 1669 C C . TRP A 1 211 ? -18.888 -6.404 -37.543 1.00 37.52 635 TRP A C 1
ATOM 1670 O O . TRP A 1 211 ? -18.296 -7.168 -36.777 1.00 37.93 635 TRP A O 1
ATOM 1681 N N . GLY A 1 212 ? -19.011 -5.103 -37.315 1.00 43.51 636 GLY A N 1
ATOM 1682 C CA . GLY A 1 212 ? -18.474 -4.528 -36.101 1.00 40.37 636 GLY A CA 1
ATOM 1683 C C . GLY A 1 212 ? -19.244 -3.308 -35.658 1.00 39.93 636 GLY A C 1
ATOM 1684 O O . GLY A 1 212 ? -19.437 -2.375 -36.439 1.00 42.44 636 GLY A O 1
ATOM 1685 N N . TYR A 1 213 ? -19.700 -3.302 -34.411 1.00 25.51 637 TYR A N 1
ATOM 1686 C CA . TYR A 1 213 ? -20.403 -2.144 -33.881 1.00 25.13 637 TYR A CA 1
ATOM 1687 C C . TYR A 1 213 ? -19.945 -1.905 -32.452 1.00 25.15 637 TYR A C 1
ATOM 1688 O O . TYR A 1 213 ? -19.480 -2.815 -31.767 1.00 25.36 637 TYR A O 1
ATOM 1697 N N . GLY A 1 214 ? -20.060 -0.662 -32.015 1.00 25.31 638 GLY A N 1
ATOM 1698 C CA . GLY A 1 214 ? -19.615 -0.310 -30.684 1.00 24.99 638 GLY A CA 1
ATOM 1699 C C . GLY A 1 214 ? -19.924 1.142 -30.407 1.00 24.76 638 GLY A C 1
ATOM 1700 O O . GLY A 1 214 ? -20.099 1.952 -31.323 1.00 24.68 638 GLY A O 1
ATOM 1701 N N . ASP A 1 215 ? -19.983 1.458 -29.118 1.00 39.78 639 ASP A N 1
ATOM 1702 C CA . ASP A 1 215 ? -20.372 2.807 -28.726 1.00 37.55 639 ASP A CA 1
ATOM 1703 C C . ASP A 1 215 ? -20.023 3.030 -27.263 1.00 37.62 639 ASP A C 1
ATOM 1704 O O . ASP A 1 215 ? -19.700 2.095 -26.524 1.00 37.80 639 ASP A O 1
ATOM 1709 N N . GLY A 1 216 ? -20.090 4.296 -26.856 1.00 25.93 640 GLY A N 1
ATOM 1710 C CA . GLY A 1 216 ? -19.939 4.641 -25.463 1.00 28.24 640 GLY A CA 1
ATOM 1711 C C . GLY A 1 216 ? -21.259 4.594 -24.716 1.00 31.36 640 GLY A C 1
ATOM 1712 O O . GLY A 1 216 ? -22.338 4.598 -25.305 1.00 35.12 640 GLY A O 1
ATOM 1713 N N . LEU A 1 217 ? -21.160 4.555 -23.393 1.00 51.21 641 LEU A N 1
ATOM 1714 C CA . LEU A 1 217 ? -22.315 4.393 -22.525 1.00 53.71 641 LEU A CA 1
ATOM 1715 C C . LEU A 1 217 ? -22.627 5.698 -21.804 1.00 58.91 641 LEU A C 1
ATOM 1716 O O . LEU A 1 217 ? -21.722 6.375 -21.306 1.00 58.30 641 LEU A O 1
ATOM 1721 N N . GLY A 1 218 ? -23.912 6.054 -21.769 1.00 56.94 642 GLY A N 1
ATOM 1722 C CA . GLY A 1 218 ? -24.382 7.174 -20.977 1.00 50.57 642 GLY A CA 1
ATOM 1723 C C . GLY A 1 218 ? -23.957 8.545 -21.448 1.00 54.63 642 GLY A C 1
ATOM 1724 O O . GLY A 1 218 ? -24.020 9.499 -20.666 1.00 51.10 642 GLY A O 1
ATOM 1725 N N . GLY A 1 219 ? -23.533 8.685 -22.700 1.00 33.99 643 GLY A N 1
ATOM 1726 C CA . GLY A 1 219 ? -23.092 9.966 -23.212 1.00 31.78 643 GLY A CA 1
ATOM 1727 C C . GLY A 1 219 ? -21.611 10.060 -23.495 1.00 31.69 643 GLY A C 1
ATOM 1728 O O . GLY A 1 219 ? -21.175 11.059 -24.076 1.00 34.95 643 GLY A O 1
ATOM 1729 N N . LYS A 1 220 ? -20.819 9.069 -23.095 1.00 39.13 644 LYS A N 1
ATOM 1730 C CA . LYS A 1 220 ? -19.425 9.024 -23.497 1.00 39.33 644 LYS A CA 1
ATOM 1731 C C . LYS A 1 220 ? -19.311 8.476 -24.917 1.00 43.69 644 LYS A C 1
ATOM 1732 O O . LYS A 1 220 ? -20.192 7.766 -25.411 1.00 45.83 644 LYS A O 1
ATOM 1738 N N . GLU A 1 221 ? -18.220 8.837 -25.584 1.00 34.79 645 GLU A N 1
ATOM 1739 C CA . GLU A 1 221 ? -17.938 8.304 -26.907 1.00 32.10 645 GLU A CA 1
ATOM 1740 C C . GLU A 1 221 ? -17.100 7.035 -26.790 1.00 28.79 645 GLU A C 1
ATOM 1741 O O . GLU A 1 221 ? -16.456 6.781 -25.771 1.00 30.85 645 GLU A O 1
ATOM 1747 N N . MET A 1 222 ? -17.129 6.229 -27.843 1.00 31.76 646 MET A N 1
ATOM 1748 C CA . MET A 1 222 ? -16.271 5.053 -27.884 1.00 33.26 646 MET A CA 1
ATOM 1749 C C . MET A 1 222 ? -14.818 5.499 -27.984 1.00 34.48 646 MET A C 1
ATOM 1750 O O . MET A 1 222 ? -14.507 6.396 -28.777 1.00 32.74 646 MET A O 1
ATOM 1755 N N . PRO A 1 223 ? -13.909 4.920 -27.196 1.00 27.87 647 PRO A N 1
ATOM 1756 C CA . PRO A 1 223 ? -12.505 5.338 -27.264 1.00 28.45 647 PRO A CA 1
ATOM 1757 C C . PRO A 1 223 ? -11.952 5.193 -28.672 1.00 28.72 647 PRO A C 1
ATOM 1758 O O . PRO A 1 223 ? -12.205 4.204 -29.363 1.00 29.65 647 PRO A O 1
ATOM 1762 N N . PHE A 1 224 ? -11.196 6.206 -29.096 1.00 28.88 648 PHE A N 1
ATOM 1763 C CA . PHE A 1 224 ? -10.681 6.236 -30.460 1.00 29.18 648 PHE A CA 1
ATOM 1764 C C . PHE A 1 224 ? -9.716 5.089 -30.729 1.00 29.63 648 PHE A C 1
ATOM 1765 O O . PHE A 1 224 ? -9.565 4.667 -31.881 1.00 29.77 648 PHE A O 1
ATOM 1773 N N . TYR A 1 225 ? -9.057 4.568 -29.694 1.00 35.89 649 TYR A N 1
ATOM 1774 C CA . TYR A 1 225 ? -8.107 3.483 -29.905 1.00 36.39 649 TYR A CA 1
ATOM 1775 C C . TYR A 1 225 ? -8.785 2.130 -30.073 1.00 36.09 649 TYR A C 1
ATOM 1776 O O . TYR A 1 225 ? -8.091 1.121 -30.238 1.00 37.67 649 TYR A O 1
ATOM 1785 N N . GLU A 1 226 ? -10.115 2.087 -30.037 1.00 32.64 650 GLU A N 1
ATOM 1786 C CA . GLU A 1 226 ? -10.878 0.873 -30.289 1.00 32.37 650 GLU A CA 1
ATOM 1787 C C . GLU A 1 226 ? -11.632 0.927 -31.612 1.00 32.71 650 GLU A C 1
ATOM 1788 O O . GLU A 1 226 ? -12.508 0.090 -31.846 1.00 46.49 650 GLU A O 1
ATOM 1794 N N . ASN A 1 227 ? -11.314 1.887 -32.479 1.00 27.33 651 ASN A N 1
ATOM 1795 C CA . ASN A 1 227 ? -12.050 2.058 -33.723 1.00 27.09 651 ASN A CA 1
ATOM 1796 C C . ASN A 1 227 ? -11.823 0.882 -34.668 1.00 27.33 651 ASN A C 1
ATOM 1797 O O . ASN A 1 227 ? -10.871 0.108 -34.532 1.00 35.70 651 ASN A O 1
ATOM 1802 N N . PHE A 1 228 ? -12.718 0.763 -35.646 1.00 32.37 652 PHE A N 1
ATOM 1803 C CA . PHE A 1 228 ? -12.588 -0.229 -36.703 1.00 28.68 652 PHE A CA 1
ATOM 1804 C C . PHE A 1 228 ? -11.918 0.384 -37.925 1.00 29.08 652 PHE A C 1
ATOM 1805 O O . PHE A 1 228 ? -12.244 1.502 -38.334 1.00 28.94 652 PHE A O 1
ATOM 1813 N N . TYR A 1 229 ? -10.983 -0.359 -38.509 1.00 28.32 653 TYR A N 1
ATOM 1814 C CA . TYR A 1 229 ? -10.325 0.015 -39.753 1.00 28.77 653 TYR A CA 1
ATOM 1815 C C . TYR A 1 229 ? -10.510 -1.103 -40.768 1.00 28.91 653 TYR A C 1
ATOM 1816 O O . TYR A 1 229 ? -10.449 -2.286 -40.417 1.00 28.98 653 TYR A O 1
ATOM 1825 N N . ALA A 1 230 ? -10.718 -0.731 -42.029 1.00 31.44 654 ALA A N 1
ATOM 1826 C CA . ALA A 1 230 ? -10.904 -1.702 -43.097 1.00 31.61 654 ALA A CA 1
ATOM 1827 C C . ALA A 1 230 ? -9.940 -1.419 -44.240 1.00 32.26 654 ALA A C 1
ATOM 1828 O O . ALA A 1 230 ? -9.418 -0.310 -44.386 1.00 33.79 654 ALA A O 1
ATOM 1830 N N . GLY A 1 231 ? -9.719 -2.437 -45.054 1.00 30.20 655 GLY A N 1
ATOM 1831 C CA . GLY A 1 231 ? -8.807 -2.357 -46.181 1.00 30.88 655 GLY A CA 1
ATOM 1832 C C . GLY A 1 231 ? -7.625 -3.284 -45.971 1.00 31.50 655 GLY A C 1
ATOM 1833 O O . GLY A 1 231 ? -7.120 -3.439 -44.853 1.00 31.54 655 GLY A O 1
ATOM 1834 N N . GLY A 1 232 ? -7.184 -3.914 -47.049 1.00 55.37 656 GLY A N 1
ATOM 1835 C CA . GLY A 1 232 ? -6.024 -4.780 -47.023 1.00 61.89 656 GLY A CA 1
ATOM 1836 C C . GLY A 1 232 ? -6.385 -6.218 -47.336 1.00 67.02 656 GLY A C 1
ATOM 1837 O O . GLY A 1 232 ? -7.504 -6.537 -47.750 1.00 62.32 656 GLY A O 1
ATOM 1838 N N . SER A 1 233 ? -5.406 -7.101 -47.122 1.00 57.21 657 SER A N 1
ATOM 1839 C CA . SER A 1 233 ? -5.583 -8.511 -47.456 1.00 55.53 657 SER A CA 1
ATOM 1840 C C . SER A 1 233 ? -6.644 -9.166 -46.581 1.00 54.08 657 SER A C 1
ATOM 1841 O O . SER A 1 233 ? -7.383 -10.043 -47.044 1.00 52.42 657 SER A O 1
ATOM 1844 N N . SER A 1 234 ? -6.739 -8.753 -45.316 1.00 75.08 658 SER A N 1
ATOM 1845 C CA . SER A 1 234 ? -7.639 -9.416 -44.380 1.00 75.95 658 SER A CA 1
ATOM 1846 C C . SER A 1 234 ? -9.099 -9.043 -44.596 1.00 68.83 658 SER A C 1
ATOM 1847 O O . SER A 1 234 ? -9.984 -9.796 -44.178 1.00 68.72 658 SER A O 1
ATOM 1850 N N . THR A 1 235 ? -9.375 -7.909 -45.236 1.00 48.22 659 THR A N 1
ATOM 1851 C CA . THR A 1 235 ? -10.738 -7.396 -45.312 1.00 42.84 659 THR A CA 1
ATOM 1852 C C . THR A 1 235 ? -11.165 -7.124 -46.750 1.00 39.80 659 THR A C 1
ATOM 1853 O O . THR A 1 235 ? -11.803 -7.967 -47.386 1.00 42.24 659 THR A O 1
ATOM 1857 N N . VAL A 1 236 ? -10.829 -5.944 -47.261 1.00 32.99 660 VAL A N 1
ATOM 1858 C CA . VAL A 1 236 ? -11.186 -5.526 -48.611 1.00 32.07 660 VAL A CA 1
ATOM 1859 C C . VAL A 1 236 ? -9.879 -5.221 -49.330 1.00 32.81 660 VAL A C 1
ATOM 1860 O O . VAL A 1 236 ? -9.295 -4.147 -49.140 1.00 33.91 660 VAL A O 1
ATOM 1864 N N . ARG A 1 237 ? -9.411 -6.153 -50.155 1.00 44.39 661 ARG A N 1
ATOM 1865 C CA . ARG A 1 237 ? -8.129 -5.982 -50.821 1.00 43.33 661 ARG A CA 1
ATOM 1866 C C . ARG A 1 237 ? -8.289 -5.173 -52.105 1.00 41.12 661 ARG A C 1
ATOM 1867 O O . ARG A 1 237 ? -9.367 -5.097 -52.697 1.00 40.24 661 ARG A O 1
ATOM 1875 N N . GLY A 1 238 ? -7.181 -4.574 -52.534 1.00 41.32 662 GL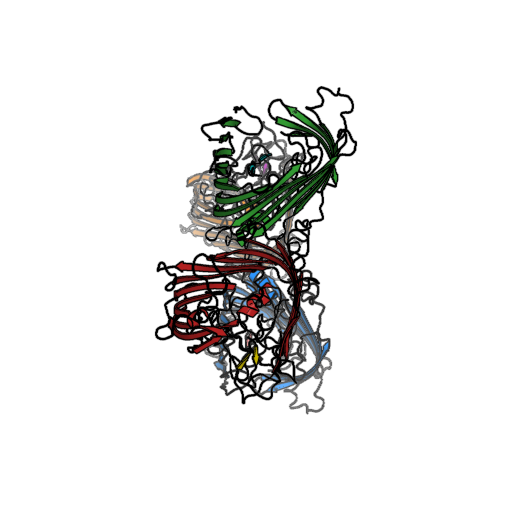Y A N 1
ATOM 1876 C CA . GLY A 1 238 ? -7.197 -3.505 -53.505 1.00 41.52 662 GLY A CA 1
ATOM 1877 C C . GLY A 1 238 ? -7.040 -2.132 -52.892 1.00 44.26 662 GLY A C 1
ATOM 1878 O O . GLY A 1 238 ? -6.804 -1.162 -53.624 1.00 42.49 662 GLY A O 1
ATOM 1879 N N . PHE A 1 239 ? -7.168 -2.029 -51.572 1.00 58.11 663 PHE A N 1
ATOM 1880 C CA . PHE A 1 239 ? -6.949 -0.803 -50.823 1.00 49.85 663 PHE A CA 1
ATOM 1881 C C . PHE A 1 239 ? -5.733 -0.981 -49.925 1.00 52.76 663 PHE A C 1
ATOM 1882 O O . PHE A 1 239 ? -5.366 -2.107 -49.574 1.00 55.91 663 PHE A O 1
ATOM 1890 N N . GLN A 1 240 ? -5.109 0.133 -49.553 1.00 41.75 664 GLN A N 1
ATOM 1891 C CA . GLN A 1 240 ? -4.037 0.067 -48.573 1.00 42.10 664 GLN A CA 1
ATOM 1892 C C . GLN A 1 240 ? -4.597 -0.352 -47.219 1.00 41.44 664 GLN A C 1
ATOM 1893 O O . GLN A 1 240 ? -5.751 -0.069 -46.887 1.00 43.58 664 GLN A O 1
ATOM 1899 N N . SER A 1 241 ? -3.767 -1.041 -46.441 1.00 61.97 665 SER A N 1
ATOM 1900 C CA . SER A 1 241 ? -4.218 -1.641 -45.192 1.00 64.47 665 SER A CA 1
ATOM 1901 C C . SER A 1 241 ? -4.765 -0.583 -44.242 1.00 63.34 665 SER A C 1
ATOM 1902 O O . SER A 1 241 ? -4.086 0.403 -43.937 1.00 68.76 665 SER A O 1
ATOM 1905 N N . ASN A 1 242 ? -6.005 -0.786 -43.797 1.00 36.53 666 ASN A N 1
ATOM 1906 C CA . ASN A 1 242 ? -6.648 0.005 -42.753 1.00 42.22 666 ASN A CA 1
ATOM 1907 C C . ASN A 1 242 ? -6.902 1.453 -43.161 1.00 35.85 666 ASN A C 1
ATOM 1908 O O . ASN A 1 242 ? -7.017 2.325 -42.295 1.00 35.62 666 ASN A O 1
ATOM 1913 N N . THR A 1 243 ? -7.013 1.740 -44.459 1.00 38.66 667 THR A N 1
ATOM 1914 C CA . THR A 1 243 ? -7.217 3.108 -44.918 1.00 38.67 667 THR A CA 1
ATOM 1915 C C . THR A 1 243 ? -8.661 3.423 -45.288 1.00 38.01 667 THR A C 1
ATOM 1916 O O . THR A 1 243 ? -8.969 4.587 -45.563 1.00 38.90 667 THR A O 1
ATOM 1920 N N . ILE A 1 244 ? -9.546 2.432 -45.312 1.00 30.02 668 ILE A N 1
ATOM 1921 C CA . ILE A 1 244 ? -10.937 2.668 -45.677 1.00 29.44 668 ILE A CA 1
ATOM 1922 C C . ILE A 1 244 ? -11.657 3.331 -44.512 1.00 28.86 668 ILE A C 1
ATOM 1923 O O . ILE A 1 244 ? -11.415 3.003 -43.344 1.00 28.72 668 ILE A O 1
ATOM 1928 N N . GLY A 1 245 ? -12.540 4.278 -44.825 1.00 47.18 669 GLY A N 1
ATOM 1929 C CA . GLY A 1 245 ? -13.429 4.836 -43.836 1.00 48.33 669 GLY A CA 1
ATOM 1930 C C . GLY A 1 245 ? -13.250 6.323 -43.617 1.00 40.70 669 GLY A C 1
ATOM 1931 O O . GLY A 1 245 ? -12.758 7.052 -44.483 1.00 40.86 669 GLY A O 1
ATOM 1932 N N . PRO A 1 246 ? -13.669 6.799 -42.444 1.00 28.90 670 PRO A N 1
ATOM 1933 C CA . PRO A 1 246 ? -13.549 8.230 -42.142 1.00 28.99 670 PRO A CA 1
ATOM 1934 C C . PRO A 1 246 ? -12.102 8.691 -42.176 1.00 29.68 670 PRO A C 1
ATOM 1935 O O . PRO A 1 246 ? -11.183 7.956 -41.807 1.00 29.95 670 PRO A O 1
ATOM 1939 N N . LYS A 1 247 ? -11.907 9.922 -42.635 1.00 33.29 671 LYS A N 1
ATOM 1940 C CA . LYS A 1 247 ? -10.601 10.556 -42.650 1.00 33.99 671 LYS A CA 1
ATOM 1941 C C . LYS A 1 247 ? -10.582 11.708 -41.656 1.00 33.95 671 LYS A C 1
ATOM 1942 O O . LYS A 1 247 ? -11.616 12.297 -41.331 1.00 33.47 671 LYS A O 1
ATOM 1948 N N . ALA A 1 248 ? -9.386 12.025 -41.172 1.00 41.81 672 ALA A N 1
ATOM 1949 C CA . ALA A 1 248 ? -9.242 13.112 -40.217 1.00 42.91 672 ALA A CA 1
ATOM 1950 C C . ALA A 1 248 ? -9.402 14.457 -40.908 1.00 41.43 672 ALA A C 1
ATOM 1951 O O . ALA A 1 248 ? -8.860 14.684 -41.994 1.00 50.18 672 ALA A O 1
ATOM 1953 N N . VAL A 1 249 ? -10.164 15.350 -40.280 1.00 30.01 673 VAL A N 1
ATOM 1954 C CA . VAL A 1 249 ? -10.168 16.764 -40.633 1.00 30.39 673 VAL A CA 1
ATOM 1955 C C . VAL A 1 249 ? -9.585 17.525 -39.448 1.00 30.62 673 VAL A C 1
ATOM 1956 O O . VAL A 1 249 ? -10.004 17.328 -38.300 1.00 30.13 673 VAL A O 1
ATOM 1960 N N . TYR A 1 250 ? -8.570 18.334 -39.716 1.00 31.42 674 TYR A N 1
ATOM 1961 C CA . TYR A 1 250 ? -7.762 18.936 -38.669 1.00 31.80 674 TYR A CA 1
ATOM 1962 C C . TYR A 1 250 ? -8.202 20.366 -38.393 1.00 31.89 674 TYR A C 1
ATOM 1963 O O . TYR A 1 250 ? -8.658 21.079 -39.289 1.00 32.04 674 TYR A O 1
ATOM 1972 N N . PHE A 1 251 ? -8.049 20.778 -37.144 1.00 45.69 675 PHE A N 1
ATOM 1973 C CA . PHE A 1 251 ? -8.178 22.186 -36.821 1.00 44.92 675 PHE A CA 1
ATOM 1974 C C . PHE A 1 251 ? -6.870 22.912 -37.128 1.00 47.09 675 PHE A C 1
ATOM 1975 O O . PHE A 1 251 ? -5.787 22.343 -36.974 1.00 56.58 675 PHE A O 1
ATOM 1983 N N . PRO A 1 252 ? -6.942 24.168 -37.568 1.00 33.63 676 PRO A N 1
ATOM 1984 C CA . PRO A 1 252 ? -5.713 24.955 -37.734 1.00 34.68 676 PRO A CA 1
ATOM 1985 C C . PRO A 1 252 ? -5.026 25.136 -36.388 1.00 34.89 676 PRO A C 1
ATOM 1986 O O . PRO A 1 252 ? -5.647 25.566 -35.413 1.00 34.47 676 PRO A O 1
ATOM 1990 N N . HIS A 1 253 ? -3.742 24.791 -36.333 1.00 35.57 677 HIS A N 1
ATOM 1991 C CA . HIS A 1 253 ? -3.027 24.778 -35.067 1.00 35.79 677 HIS A CA 1
ATOM 1992 C C . HIS A 1 253 ? -1.540 24.987 -35.304 1.00 37.21 677 HIS A C 1
ATOM 1993 O O . HIS A 1 253 ? -1.040 24.861 -36.425 1.00 40.63 677 HIS A O 1
ATOM 2000 N N . GLN A 1 254 ? -0.836 25.298 -34.218 1.00 49.75 678 GLN A N 1
ATOM 2001 C CA . GLN A 1 254 ? 0.617 25.416 -34.230 1.00 50.84 678 GLN A CA 1
ATOM 2002 C C . GLN A 1 254 ? 1.234 24.048 -33.960 1.00 51.34 678 GLN A C 1
ATOM 2003 O O . GLN A 1 254 ? 1.091 23.503 -32.859 1.00 50.29 678 GLN A O 1
ATOM 2009 N N . ALA A 1 255 ? 1.914 23.494 -34.962 1.00 49.95 679 ALA A N 1
ATOM 2010 C CA . ALA A 1 255 ? 2.600 22.223 -34.783 1.00 50.30 679 ALA A CA 1
ATOM 2011 C C . ALA A 1 255 ? 3.794 22.388 -33.849 1.00 51.87 679 ALA A C 1
ATOM 2012 O O . ALA A 1 255 ? 4.509 23.392 -33.884 1.00 59.33 679 ALA A O 1
ATOM 2014 N N . SER A 1 256 ? 4.007 21.375 -33.011 1.00 48.46 680 SER A N 1
ATOM 2015 C CA . SER A 1 256 ? 5.003 21.426 -31.946 1.00 49.12 680 SER A CA 1
ATOM 2016 C C . SER A 1 256 ? 6.430 21.182 -32.433 1.00 50.30 680 SER A C 1
ATOM 2017 O O . SER A 1 256 ? 7.364 21.801 -31.905 1.00 51.22 680 SER A O 1
ATOM 2020 N N . ASN A 1 257 ? 6.631 20.294 -33.408 1.00 52.54 681 ASN A N 1
ATOM 2021 C CA . ASN A 1 257 ? 7.956 20.019 -33.976 1.00 61.71 681 ASN A CA 1
ATOM 2022 C C . ASN A 1 257 ? 7.937 20.408 -35.451 1.00 61.93 681 ASN A C 1
ATOM 2023 O O . ASN A 1 257 ? 7.804 19.551 -36.328 1.00 61.51 681 ASN A O 1
ATOM 2028 N N . TYR A 1 258 ? 8.096 21.700 -35.726 1.00 55.86 682 TYR A N 1
ATOM 2029 C CA . TYR A 1 258 ? 7.910 22.216 -37.073 1.00 56.14 682 TYR A CA 1
ATOM 2030 C C . TYR A 1 258 ? 9.239 22.367 -37.804 1.00 57.54 682 TYR A C 1
ATOM 2031 O O . TYR A 1 258 ? 10.281 22.625 -37.198 1.00 60.53 682 TYR A O 1
ATOM 2040 N N . ASP A 1 259 ? 9.181 22.202 -39.126 1.00 59.56 683 ASP A N 1
ATOM 2041 C CA . ASP A 1 259 ? 10.303 22.383 -40.037 1.00 64.28 683 ASP A CA 1
ATOM 2042 C C . ASP A 1 259 ? 9.741 22.742 -41.409 1.00 66.17 683 ASP A C 1
ATOM 2043 O O . ASP A 1 259 ? 9.110 21.899 -42.059 1.00 71.07 683 ASP A O 1
ATOM 2048 N N . PRO A 1 260 ? 9.953 23.973 -41.888 1.00 57.90 684 PRO A N 1
ATOM 2049 C CA . PRO A 1 260 ? 9.316 24.392 -43.150 1.00 57.85 684 PRO A CA 1
ATOM 2050 C C . PRO A 1 260 ? 9.760 23.588 -44.358 1.00 63.00 684 PRO A C 1
ATOM 2051 O O . PRO A 1 260 ? 9.093 23.647 -45.398 1.00 69.19 684 PRO A O 1
ATOM 2055 N N . ASP A 1 261 ? 10.854 22.838 -44.252 1.00 95.52 685 ASP A N 1
ATOM 2056 C CA . ASP A 1 261 ? 11.301 21.981 -45.338 1.00 107.74 685 ASP A CA 1
ATOM 2057 C C . ASP A 1 261 ? 10.456 20.722 -45.477 1.00 107.11 685 ASP A C 1
ATOM 2058 O O . ASP A 1 261 ? 10.661 19.961 -46.428 1.00 108.57 685 ASP A O 1
ATOM 2063 N N . TYR A 1 262 ? 9.517 20.488 -44.566 1.00 97.95 686 TYR A N 1
ATOM 2064 C CA . TYR A 1 262 ? 8.696 19.285 -44.564 1.00 96.43 686 TYR A CA 1
ATOM 2065 C C . TYR A 1 262 ? 7.220 19.659 -44.690 1.00 83.54 686 TYR A C 1
ATOM 2066 O O . TYR A 1 262 ? 6.856 20.838 -44.749 1.00 79.66 686 TYR A O 1
ATOM 2075 N N . ASP A 1 263 ? 6.368 18.636 -44.725 1.00 73.68 687 ASP A N 1
ATOM 2076 C CA . ASP A 1 263 ? 4.966 18.785 -45.093 1.00 72.34 687 ASP A CA 1
ATOM 2077 C C . ASP A 1 263 ? 4.066 18.663 -43.869 1.00 71.12 687 ASP A C 1
ATOM 2078 O O . ASP A 1 263 ? 4.290 17.809 -43.005 1.00 66.93 687 ASP A O 1
ATOM 2083 N N . TYR A 1 264 ? 3.037 19.510 -43.802 1.00 50.17 688 TYR A N 1
ATOM 2084 C CA . TYR A 1 264 ? 2.145 19.543 -42.649 1.00 45.13 688 TYR A CA 1
ATOM 2085 C C . TYR A 1 264 ? 0.701 19.727 -43.096 1.00 43.02 688 TYR A C 1
ATOM 2086 O O . TYR A 1 264 ? 0.421 20.128 -44.228 1.00 42.70 688 TYR A O 1
ATOM 2095 N N . GLU A 1 265 ? -0.218 19.432 -42.176 1.00 57.52 689 GLU A N 1
ATOM 2096 C CA . GLU A 1 265 ? -1.653 19.511 -42.426 1.00 55.45 689 GLU A CA 1
ATOM 2097 C C . GLU A 1 265 ? -2.266 20.545 -41.492 1.00 60.52 689 GLU A C 1
ATOM 2098 O O . GLU A 1 265 ? -2.187 20.403 -40.267 1.00 62.41 689 GLU A O 1
ATOM 2104 N N . CYS A 1 266 ? -2.884 21.572 -42.079 1.00 50.70 690 CYS A N 1
ATOM 2105 C CA . CYS A 1 266 ? -3.532 22.657 -41.336 1.00 50.45 690 CYS A CA 1
ATOM 2106 C C . CYS A 1 266 ? -2.640 23.195 -40.221 1.00 50.95 690 CYS A C 1
ATOM 2107 O O . CYS A 1 266 ? -3.091 23.468 -39.107 1.00 50.48 690 CYS A O 1
ATOM 2110 N N . ALA A 1 267 ? -1.357 23.357 -40.530 1.00 37.60 691 ALA A N 1
ATOM 2111 C CA . ALA A 1 267 ? -0.429 23.998 -39.610 1.00 38.27 691 ALA A CA 1
ATOM 2112 C C . ALA A 1 267 ? -0.597 25.508 -39.695 1.00 38.74 691 ALA A C 1
ATOM 2113 O O . ALA A 1 267 ? -0.702 26.067 -40.792 1.00 39.17 691 ALA A O 1
ATOM 2115 N N . THR A 1 268 ? -0.631 26.172 -38.537 1.00 49.22 692 THR A N 1
ATOM 2116 C CA . THR A 1 268 ? -0.882 27.607 -38.547 1.00 49.06 692 THR A CA 1
ATOM 2117 C C . THR A 1 268 ? 0.312 28.397 -39.066 1.00 49.56 692 THR A C 1
ATOM 2118 O O . THR A 1 268 ? 0.130 29.519 -39.551 1.00 51.16 692 THR A O 1
ATOM 2122 N N . GLN A 1 269 ? 1.522 27.841 -38.994 1.00 45.01 693 GLN A N 1
ATOM 2123 C CA . GLN A 1 269 ? 2.690 28.462 -39.601 1.00 46.34 693 GLN A CA 1
ATOM 2124 C C . GLN A 1 269 ? 2.873 28.047 -41.056 1.00 46.70 693 GLN A C 1
ATOM 2125 O O . GLN A 1 269 ? 3.979 28.172 -41.596 1.00 47.80 693 GLN A O 1
ATOM 2131 N N . ASP A 1 270 ? 1.817 27.531 -41.684 1.00 59.82 694 ASP A N 1
ATOM 2132 C CA . ASP A 1 270 ? 1.716 27.426 -43.133 1.00 56.68 694 ASP A CA 1
ATOM 2133 C C . ASP A 1 270 ? 0.572 28.272 -43.675 1.00 55.87 694 ASP A C 1
ATOM 2134 O O . ASP A 1 270 ? 0.303 28.241 -44.880 1.00 56.04 694 ASP A O 1
ATOM 2139 N N . GLY A 1 271 ? -0.108 29.020 -42.809 1.00 54.01 695 GLY A N 1
ATOM 2140 C CA . GLY A 1 271 ? -1.161 29.918 -43.236 1.00 53.80 695 GLY A CA 1
ATOM 2141 C C . GLY A 1 271 ? -2.565 29.370 -43.120 1.00 58.64 695 GLY A C 1
ATOM 2142 O O . GLY A 1 271 ? -3.451 29.825 -43.849 1.00 65.65 695 GLY A O 1
ATOM 2143 N N . ALA A 1 272 ? -2.806 28.419 -42.223 1.00 39.11 696 ALA A N 1
ATOM 2144 C CA . ALA A 1 272 ? -4.093 27.745 -42.127 1.00 37.93 696 ALA A CA 1
ATOM 2145 C C . ALA A 1 272 ? -5.039 28.522 -41.217 1.00 37.40 696 ALA A C 1
ATOM 2146 O O . ALA A 1 272 ? -4.675 28.881 -40.092 1.00 37.48 696 ALA A O 1
ATOM 2148 N N . LYS A 1 273 ? -6.252 28.769 -41.699 1.00 83.26 697 LYS A N 1
ATOM 2149 C CA . LYS A 1 273 ? -7.277 29.446 -40.909 1.00 78.51 697 LYS A CA 1
ATOM 2150 C C . LYS A 1 273 ? -8.514 28.599 -40.699 1.00 75.01 697 LYS A C 1
ATOM 2151 O O . LYS A 1 273 ? -9.077 28.582 -39.599 1.00 78.21 697 LYS A O 1
ATOM 2157 N N . ASP A 1 274 ? -8.971 27.931 -41.745 1.00 61.44 698 ASP A N 1
ATOM 2158 C CA . ASP A 1 274 ? -10.087 27.011 -41.667 1.00 59.32 698 ASP A CA 1
ATOM 2159 C C . ASP A 1 274 ? -9.578 25.609 -41.361 1.00 59.94 698 ASP A C 1
ATOM 2160 O O . ASP A 1 274 ? -8.382 25.318 -41.441 1.00 62.14 698 ASP A O 1
ATOM 2165 N N . LEU A 1 275 ? -10.508 24.736 -41.000 1.00 35.34 699 LEU A N 1
ATOM 2166 C CA . LEU A 1 275 ? -10.205 23.319 -40.924 1.00 34.98 699 LEU A CA 1
ATOM 2167 C C . LEU A 1 275 ? -10.147 22.727 -42.329 1.00 35.17 699 LEU A C 1
ATOM 2168 O O . LEU A 1 275 ? -10.853 23.168 -43.238 1.00 35.20 699 LEU A O 1
ATOM 2173 N N . CYS A 1 276 ? -9.289 21.721 -42.507 1.00 56.50 700 CYS A N 1
ATOM 2174 C CA . CYS A 1 276 ? -9.040 21.165 -43.831 1.00 55.01 700 CYS A CA 1
ATOM 2175 C C . CYS A 1 276 ? -9.100 19.642 -43.831 1.00 53.12 700 CYS A C 1
ATOM 2176 O O . CYS A 1 276 ? -8.633 18.984 -42.896 1.00 52.78 700 CYS A O 1
ATOM 2179 N N . LYS A 1 277 ? -9.682 19.097 -44.899 1.00 61.03 701 LYS A N 1
ATOM 2180 C CA . LYS A 1 277 ? -9.813 17.660 -45.094 1.00 58.55 701 LYS A CA 1
ATOM 2181 C C . LYS A 1 277 ? -8.473 17.055 -45.503 1.00 61.53 701 LYS A C 1
ATOM 2182 O O . LYS A 1 277 ? -7.638 17.716 -46.125 1.00 64.06 701 LYS A O 1
ATOM 2188 N N . SER A 1 278 ? -8.275 15.782 -45.154 1.00 32.26 702 SER A N 1
ATOM 2189 C CA . SER A 1 278 ? -6.997 15.114 -45.369 1.00 32.87 702 SER A CA 1
ATOM 2190 C C . SER A 1 278 ? -7.224 13.687 -45.859 1.00 32.57 702 SER A C 1
ATOM 2191 O O . SER A 1 278 ? -8.357 13.211 -45.973 1.00 31.88 702 SER A O 1
ATOM 2194 N N . ASP A 1 279 ? -6.117 13.004 -46.154 1.00 71.05 703 ASP A N 1
ATOM 2195 C CA . ASP A 1 279 ? -6.099 11.583 -46.482 1.00 71.72 703 ASP A CA 1
ATOM 2196 C C . ASP A 1 279 ? -6.000 10.693 -45.251 1.00 69.72 703 ASP A C 1
ATOM 2197 O O . ASP A 1 279 ? -6.159 9.473 -45.371 1.00 77.87 703 ASP A O 1
ATOM 2202 N N . ASP A 1 280 ? -5.747 11.274 -44.081 1.00 49.62 704 ASP A N 1
ATOM 2203 C CA . ASP A 1 280 ? -5.402 10.510 -42.888 1.00 51.66 704 ASP A CA 1
ATOM 2204 C C . ASP A 1 280 ? -6.601 9.718 -42.385 1.00 56.89 704 ASP A C 1
ATOM 2205 O O . ASP A 1 280 ? -7.580 10.298 -41.906 1.00 52.30 704 ASP A O 1
ATOM 2210 N N . ALA A 1 281 ? -6.516 8.393 -42.472 1.00 41.67 705 ALA A N 1
ATOM 2211 C CA . ALA A 1 281 ? -7.580 7.533 -41.975 1.00 36.61 705 ALA A CA 1
ATOM 2212 C C . ALA A 1 281 ? -7.527 7.449 -40.456 1.00 36.34 705 ALA A C 1
ATOM 2213 O O . ALA A 1 281 ? -6.449 7.414 -39.856 1.00 39.35 705 ALA A O 1
ATOM 2215 N N . VAL A 1 282 ? -8.704 7.414 -39.834 1.00 32.90 706 VAL A N 1
ATOM 2216 C CA . VAL A 1 282 ? -8.812 7.434 -38.379 1.00 32.61 706 VAL A CA 1
ATOM 2217 C C . VAL A 1 282 ? -9.788 6.367 -37.898 1.00 31.98 706 VAL A C 1
ATOM 2218 O O . VAL A 1 282 ? -10.000 6.208 -36.690 1.00 31.71 706 VAL A O 1
ATOM 2222 N N . GLY A 1 283 ? -10.388 5.634 -38.832 1.00 29.04 707 GLY A N 1
ATOM 2223 C CA . GLY A 1 283 ? -11.321 4.579 -38.484 1.00 28.52 707 GLY A CA 1
ATOM 2224 C C . GLY A 1 283 ? -12.632 5.123 -37.936 1.00 27.87 707 GLY A C 1
ATOM 2225 O O . GLY A 1 283 ? -12.841 6.323 -37.795 1.00 27.80 707 GLY A O 1
ATOM 2226 N N . GLY A 1 284 ? -13.532 4.198 -37.617 1.00 40.34 708 GLY A N 1
ATOM 2227 C CA . GLY A 1 284 ? -14.844 4.559 -37.111 1.00 45.88 708 GLY A CA 1
ATOM 2228 C C . GLY A 1 284 ? -15.337 3.636 -36.017 1.00 43.56 708 GLY A C 1
ATOM 2229 O O . GLY A 1 284 ? -14.608 2.747 -35.578 1.00 45.64 708 GLY A O 1
ATOM 2230 N N . ASN A 1 285 ? -16.567 3.834 -35.554 1.00 29.07 709 ASN A N 1
ATOM 2231 C CA . ASN A 1 285 ? -17.139 2.946 -34.552 1.00 28.80 709 ASN A CA 1
ATOM 2232 C C . ASN A 1 285 ? -18.016 1.855 -35.151 1.00 30.07 709 ASN A C 1
ATOM 2233 O O . ASN A 1 285 ? -18.460 0.969 -34.413 1.00 35.54 709 ASN A O 1
ATOM 2238 N N . ALA A 1 286 ? -18.280 1.890 -36.455 1.00 25.04 710 ALA A N 1
ATOM 2239 C CA . ALA A 1 286 ? -19.085 0.859 -37.092 1.00 24.92 710 ALA A CA 1
ATOM 2240 C C . ALA A 1 286 ? -18.440 0.432 -38.402 1.00 25.30 710 ALA A C 1
ATOM 2241 O O . ALA A 1 286 ? -17.792 1.230 -39.084 1.00 25.55 710 ALA A O 1
ATOM 2243 N N . MET A 1 287 ? -18.634 -0.838 -38.753 1.00 32.80 711 MET A N 1
ATOM 2244 C CA . MET A 1 287 ? -17.977 -1.420 -39.915 1.00 31.95 711 MET A CA 1
ATOM 2245 C C . MET A 1 287 ? -18.795 -2.595 -40.429 1.00 31.89 711 MET A C 1
ATOM 2246 O O . MET A 1 287 ? -19.325 -3.382 -39.639 1.00 31.72 711 MET A O 1
ATOM 2251 N N . ALA A 1 288 ? -18.878 -2.715 -41.752 1.00 28.39 712 ALA A N 1
ATOM 2252 C CA . ALA A 1 288 ? -19.495 -3.881 -42.375 1.00 28.45 712 ALA A CA 1
ATOM 2253 C C . ALA A 1 288 ? -18.760 -4.183 -43.670 1.00 28.93 712 ALA A C 1
ATOM 2254 O O . ALA A 1 288 ? -18.663 -3.312 -44.538 1.00 32.06 712 ALA A O 1
ATOM 2256 N N . VAL A 1 289 ? -18.226 -5.399 -43.794 1.00 27.40 713 VAL A N 1
ATOM 2257 C CA . VAL A 1 289 ? -17.587 -5.843 -45.025 1.00 27.90 713 VAL A CA 1
ATOM 2258 C C . VAL A 1 289 ? -18.124 -7.220 -45.390 1.00 28.02 713 VAL A C 1
ATOM 2259 O O . VAL A 1 289 ? -18.591 -7.982 -44.541 1.00 27.86 713 VAL A O 1
ATOM 2263 N N . ALA A 1 290 ? -18.041 -7.531 -46.680 1.00 36.65 714 ALA A N 1
ATOM 2264 C CA . ALA A 1 290 ? -18.461 -8.812 -47.223 1.00 36.88 714 ALA A CA 1
ATOM 2265 C C . ALA A 1 290 ? -17.537 -9.180 -48.375 1.00 37.50 714 ALA A C 1
ATOM 2266 O O . ALA A 1 290 ? -16.790 -8.346 -48.894 1.00 48.13 714 ALA A O 1
ATOM 2268 N N . SER A 1 291 ? -17.598 -10.446 -48.779 1.00 38.24 715 SER A N 1
ATOM 2269 C CA . SER A 1 291 ? -16.719 -10.954 -49.824 1.00 43.30 715 SER A CA 1
ATOM 2270 C C . SER A 1 291 ? -17.327 -12.215 -50.414 1.00 42.27 715 SER A C 1
ATOM 2271 O O . SER A 1 291 ? -17.771 -13.099 -49.673 1.00 41.76 715 SER A O 1
ATOM 2274 N N . LEU A 1 292 ? -17.345 -12.293 -51.742 1.00 30.95 716 LEU A N 1
ATOM 2275 C CA . LEU A 1 292 ? -17.725 -13.509 -52.450 1.00 30.76 716 LEU A CA 1
ATOM 2276 C C . LEU A 1 292 ? -16.530 -13.975 -53.264 1.00 31.39 716 LEU A C 1
ATOM 2277 O O . LEU A 1 292 ? -16.044 -13.243 -54.135 1.00 31.62 716 LEU A O 1
ATOM 2282 N N . GLU A 1 293 ? -16.046 -15.177 -52.961 1.00 43.90 717 GLU A N 1
ATOM 2283 C CA . GLU A 1 293 ? -14.913 -15.775 -53.654 1.00 47.90 717 GLU A CA 1
ATOM 2284 C C . GLU A 1 293 ? -15.372 -17.053 -54.334 1.00 52.77 717 GLU A C 1
ATOM 2285 O O . GLU A 1 293 ? -15.903 -17.955 -53.680 1.00 55.34 717 GLU A O 1
ATOM 2291 N N . PHE A 1 294 ? -15.170 -17.132 -55.640 1.00 35.31 718 PHE A N 1
ATOM 2292 C CA . PHE A 1 294 ? -15.346 -18.381 -56.365 1.00 35.91 718 PHE A CA 1
ATOM 2293 C C . PHE A 1 294 ? -13.991 -19.080 -56.365 1.00 36.67 718 PHE A C 1
ATOM 2294 O O . PHE A 1 294 ? -13.058 -18.647 -57.048 1.00 38.98 718 PHE A O 1
ATOM 2302 N N . ILE A 1 295 ? -13.879 -20.136 -55.560 1.00 37.57 719 ILE A N 1
ATOM 2303 C CA . ILE A 1 295 ? -12.695 -20.984 -55.512 1.00 38.37 719 ILE A CA 1
ATOM 2304 C C . ILE A 1 295 ? -12.736 -21.944 -56.690 1.00 39.14 719 ILE A C 1
ATOM 2305 O O . ILE A 1 295 ? -13.697 -22.707 -56.851 1.00 45.06 719 ILE A O 1
ATOM 2310 N N . THR A 1 296 ? -11.692 -21.929 -57.504 1.00 45.07 720 THR A N 1
ATOM 2311 C CA . THR A 1 296 ? -11.619 -22.746 -58.704 1.00 50.03 720 THR A CA 1
ATOM 2312 C C . THR A 1 296 ? -10.350 -23.581 -58.680 1.00 57.36 720 THR A C 1
ATOM 2313 O O . THR A 1 296 ? -9.404 -23.271 -57.948 1.00 52.72 720 THR A O 1
ATOM 2317 N N . PRO A 1 297 ? -10.311 -24.666 -59.453 1.00 85.43 721 PRO A N 1
ATOM 2318 C CA . PRO A 1 297 ? -9.034 -25.336 -59.711 1.00 85.44 721 PRO A CA 1
ATOM 2319 C C . PRO A 1 297 ? -8.034 -24.389 -60.349 1.00 85.19 721 PRO A C 1
ATOM 2320 O O . PRO A 1 297 ? -8.397 -23.441 -61.051 1.00 89.28 721 PRO A O 1
ATOM 2324 N N . THR A 1 298 ? -6.763 -24.668 -60.100 1.00 91.31 722 THR A N 1
ATOM 2325 C CA . THR A 1 298 ? -5.699 -23.823 -60.616 1.00 91.15 722 THR A CA 1
ATOM 2326 C C . THR A 1 298 ? -5.638 -23.903 -62.137 1.00 93.18 722 THR A C 1
ATOM 2327 O O . THR A 1 298 ? -5.631 -25.004 -62.702 1.00 103.26 722 THR A O 1
ATOM 2331 N N . PRO A 1 299 ? -5.593 -22.768 -62.831 1.00 81.24 723 PRO A N 1
ATOM 2332 C CA . PRO A 1 299 ? -5.606 -22.798 -64.296 1.00 91.12 723 PRO A CA 1
ATOM 2333 C C . PRO A 1 299 ? -4.356 -23.338 -64.966 1.00 100.75 723 PRO A C 1
ATOM 2334 O O . PRO A 1 299 ? -4.370 -23.411 -66.187 1.00 102.20 723 PRO A O 1
ATOM 2338 N N . PHE A 1 300 ? -3.263 -23.725 -64.302 1.00 92.12 724 PHE A N 1
ATOM 2339 C CA . PHE A 1 300 ? -2.462 -24.791 -64.934 1.00 94.97 724 PHE A CA 1
ATOM 2340 C C . PHE A 1 300 ? -1.354 -25.125 -63.964 1.00 94.37 724 PHE A C 1
ATOM 2341 O O . PHE A 1 300 ? -0.227 -24.622 -64.072 1.00 98.90 724 PHE A O 1
ATOM 2349 N N . ILE A 1 301 ? -1.749 -25.856 -62.919 1.00 95.82 725 ILE A N 1
ATOM 2350 C CA . ILE A 1 301 ? -0.901 -26.614 -62.003 1.00 94.39 725 ILE A CA 1
ATOM 2351 C C . ILE A 1 301 ? -1.444 -28.040 -61.882 1.00 90.32 725 ILE A C 1
ATOM 2352 O O . ILE A 1 301 ? -2.651 -28.288 -62.010 1.00 87.58 725 ILE A O 1
ATOM 2357 N N . SER A 1 302 ? -0.538 -28.979 -61.599 1.00 80.97 726 SER A N 1
ATOM 2358 C CA . SER A 1 302 ? -0.906 -30.386 -61.504 1.00 85.45 726 SER A CA 1
ATOM 2359 C C . SER A 1 302 ? -1.508 -30.709 -60.141 1.00 88.12 726 SER A C 1
ATOM 2360 O O . SER A 1 302 ? -1.283 -30.009 -59.149 1.00 89.28 726 SER A O 1
ATOM 2363 N N . ASP A 1 303 ? -2.261 -31.805 -60.094 1.00 102.72 727 ASP A N 1
ATOM 2364 C CA . ASP A 1 303 ? -3.199 -31.976 -58.998 1.00 111.98 727 ASP A CA 1
ATOM 2365 C C . ASP A 1 303 ? -2.589 -32.620 -57.765 1.00 116.52 727 ASP A C 1
ATOM 2366 O O . ASP A 1 303 ? -3.159 -32.486 -56.672 1.00 115.94 727 ASP A O 1
ATOM 2371 N N . LYS A 1 304 ? -1.434 -33.264 -57.899 1.00 103.64 728 LYS A N 1
ATOM 2372 C CA . LYS A 1 304 ? -0.879 -34.023 -56.790 1.00 108.70 728 LYS A CA 1
ATOM 2373 C C . LYS A 1 304 ? 0.069 -33.201 -55.923 1.00 104.98 728 LYS A C 1
ATOM 2374 O O . LYS A 1 304 ? 0.511 -33.715 -54.873 1.00 105.85 728 LYS A O 1
ATOM 2380 N N . TYR A 1 305 ? 0.389 -31.947 -56.312 1.00 114.41 729 TYR A N 1
ATOM 2381 C CA . TYR A 1 305 ? 0.964 -30.944 -55.425 1.00 112.77 729 TYR A CA 1
ATOM 2382 C C . TYR A 1 305 ? 0.007 -29.786 -55.156 1.00 112.86 729 TYR A C 1
ATOM 2383 O O . TYR A 1 305 ? 0.356 -28.872 -54.405 1.00 110.54 729 TYR A O 1
ATOM 2392 N N . ALA A 1 306 ? -1.190 -29.803 -55.748 1.00 104.02 730 ALA A N 1
ATOM 2393 C CA . ALA A 1 306 ? -2.165 -28.727 -55.602 1.00 85.69 730 ALA A CA 1
ATOM 2394 C C . ALA A 1 306 ? -2.821 -28.711 -54.228 1.00 83.08 730 ALA A C 1
ATOM 2395 O O . ALA A 1 306 ? -3.491 -27.723 -53.888 1.00 82.65 730 ALA A O 1
ATOM 2397 N N . ASN A 1 307 ? -2.628 -29.761 -53.425 1.00 70.08 731 ASN A N 1
ATOM 2398 C CA . ASN A 1 307 ? -3.138 -29.740 -52.062 1.00 69.32 731 ASN A CA 1
ATOM 2399 C C . ASN A 1 307 ? -2.483 -28.670 -51.202 1.00 72.65 731 ASN A C 1
ATOM 2400 O O . ASN A 1 307 ? -2.854 -28.541 -50.031 1.00 73.64 731 ASN A O 1
ATOM 2405 N N . SER A 1 308 ? -1.524 -27.915 -51.732 1.00 92.88 732 SER A N 1
ATOM 2406 C CA . SER A 1 308 ? -0.919 -26.809 -51.011 1.00 97.67 732 SER A CA 1
ATOM 2407 C C . SER A 1 308 ? -1.261 -25.454 -51.617 1.00 91.98 732 SER A C 1
ATOM 2408 O O . SER A 1 308 ? -0.713 -24.434 -51.178 1.00 92.38 732 SER A O 1
ATOM 2411 N N . VAL A 1 309 ? -2.161 -25.417 -52.603 1.00 71.01 733 VAL A N 1
ATOM 2412 C CA . VAL A 1 309 ? -2.439 -24.225 -53.396 1.00 65.86 733 VAL A CA 1
ATOM 2413 C C . VAL A 1 309 ? -3.945 -24.110 -53.605 1.00 63.17 733 VAL A C 1
ATOM 2414 O O . VAL A 1 309 ? -4.659 -25.115 -53.671 1.00 66.97 733 VAL A O 1
ATOM 2418 N N . ARG A 1 310 ? -4.427 -22.870 -53.699 1.00 57.24 734 ARG A N 1
ATOM 2419 C CA . ARG A 1 310 ? -5.832 -22.582 -53.956 1.00 55.01 734 ARG A CA 1
ATOM 2420 C C . ARG A 1 310 ? -5.923 -21.307 -54.789 1.00 54.65 734 ARG A C 1
ATOM 2421 O O . ARG A 1 310 ? -5.108 -20.399 -54.631 1.00 53.33 734 ARG A O 1
ATOM 2429 N N . THR A 1 311 ? -6.910 -21.246 -55.686 1.00 77.80 735 THR A N 1
ATOM 2430 C CA . THR A 1 311 ? -7.091 -20.106 -56.581 1.00 75.53 735 THR A CA 1
ATOM 2431 C C . THR A 1 311 ? -8.536 -19.629 -56.521 1.00 67.87 735 THR A C 1
ATOM 2432 O O . THR A 1 311 ? -9.458 -20.445 -56.447 1.00 74.06 735 THR A O 1
ATOM 2436 N N . SER A 1 312 ? -8.737 -18.310 -56.556 1.00 50.19 736 SER A N 1
ATOM 2437 C CA . SER A 1 312 ? -10.088 -17.775 -56.445 1.00 47.68 736 SER A CA 1
ATOM 2438 C C . SER A 1 312 ? -10.243 -16.488 -57.246 1.00 47.77 736 SER A C 1
ATOM 2439 O O . SER A 1 312 ? -9.290 -15.725 -57.429 1.00 50.68 736 SER A O 1
ATOM 2442 N N . PHE A 1 313 ? -11.470 -16.268 -57.717 1.00 43.36 737 PHE A N 1
ATOM 2443 C CA . PHE A 1 313 ? -11.916 -15.005 -58.300 1.00 39.46 737 PHE A CA 1
ATOM 2444 C C . PHE A 1 313 ? -12.874 -14.358 -57.307 1.00 40.50 737 PHE A C 1
ATOM 2445 O O . PHE A 1 313 ? -13.906 -14.947 -56.973 1.00 42.45 737 PHE A O 1
ATOM 2453 N N . PHE A 1 314 ? -12.555 -13.153 -56.839 1.00 55.71 738 PHE A N 1
ATOM 2454 C CA . PHE A 1 314 ? -13.277 -12.587 -55.707 1.00 51.81 738 PHE A CA 1
ATOM 2455 C C . PHE A 1 314 ? -13.796 -11.188 -56.004 1.00 52.67 738 PHE A C 1
ATOM 2456 O O . PHE A 1 314 ? -13.262 -10.464 -56.850 1.00 56.23 738 PHE A O 1
ATOM 2464 N N . TRP A 1 315 ? -14.851 -10.788 -55.290 1.00 41.91 739 TRP A N 1
ATOM 2465 C CA . TRP A 1 315 ? -15.126 -9.367 -55.110 1.00 47.99 739 TRP A CA 1
ATOM 2466 C C . TRP A 1 315 ? -15.518 -9.090 -53.656 1.00 43.38 739 TRP A C 1
ATOM 2467 O O . TRP A 1 315 ? -16.287 -9.824 -53.024 1.00 43.33 739 TRP A O 1
ATOM 2478 N N . ASP A 1 316 ? -14.894 -8.046 -53.161 1.00 47.33 740 ASP A N 1
ATOM 2479 C CA . ASP A 1 316 ? -14.981 -7.583 -51.783 1.00 44.64 740 ASP A CA 1
ATOM 2480 C C . ASP A 1 316 ? -15.728 -6.259 -51.722 1.00 48.15 740 ASP A C 1
ATOM 2481 O O . ASP A 1 316 ? -15.533 -5.385 -52.572 1.00 58.41 740 ASP A O 1
ATOM 2486 N N . MET A 1 317 ? -16.581 -6.124 -50.709 1.00 41.38 741 MET A N 1
ATOM 2487 C CA . MET A 1 317 ? -17.322 -4.909 -50.412 1.00 41.05 741 MET A CA 1
ATOM 2488 C C . MET A 1 317 ? -17.040 -4.526 -48.968 1.00 43.87 741 MET A C 1
ATOM 2489 O O . MET A 1 317 ? -16.812 -5.393 -48.123 1.00 45.06 741 MET A O 1
ATOM 2494 N N . GLY A 1 318 ? -17.059 -3.229 -48.679 1.00 35.53 742 GLY A N 1
ATOM 2495 C CA . GLY A 1 318 ? -16.764 -2.810 -47.322 1.00 33.96 742 GLY A CA 1
ATOM 2496 C C . GLY A 1 318 ? -17.011 -1.347 -47.029 1.00 33.46 742 GLY A C 1
ATOM 2497 O O . GLY A 1 318 ? -16.866 -0.496 -47.912 1.00 35.77 742 GLY A O 1
ATOM 2498 N N . THR A 1 319 ? -17.380 -1.047 -45.785 1.00 37.60 743 THR A N 1
ATOM 2499 C CA . THR A 1 319 ? -17.617 0.323 -45.362 1.00 38.13 743 THR A CA 1
ATOM 2500 C C . THR A 1 319 ? -17.328 0.455 -43.874 1.00 38.53 743 THR A C 1
ATOM 2501 O O . THR A 1 319 ? -17.525 -0.486 -43.096 1.00 37.22 743 THR A O 1
ATOM 2505 N N . VAL A 1 320 ? -16.849 1.638 -43.494 1.00 28.80 744 VAL A N 1
ATOM 2506 C CA . VAL A 1 320 ? -16.582 2.002 -42.106 1.00 28.62 744 VAL A CA 1
ATOM 2507 C C . VAL A 1 320 ? -17.152 3.393 -41.876 1.00 28.36 744 VAL A C 1
ATOM 2508 O O . VAL A 1 320 ? -16.965 4.289 -42.706 1.00 28.59 744 VAL A O 1
ATOM 2512 N N . TRP A 1 321 ? -17.849 3.584 -40.756 1.00 26.96 745 TRP A N 1
ATOM 2513 C CA . TRP A 1 321 ? -18.435 4.891 -40.493 1.00 26.73 745 TRP A CA 1
ATOM 2514 C C . TRP A 1 321 ? -18.453 5.201 -39.003 1.00 26.49 745 TRP A C 1
ATOM 2515 O O . TRP A 1 321 ? -18.296 4.319 -38.147 1.00 26.42 745 TRP A O 1
ATOM 2526 N N . ASP A 1 322 ? -18.649 6.493 -38.721 1.00 31.60 746 ASP A N 1
ATOM 2527 C CA . ASP A 1 322 ? -18.646 7.069 -37.380 1.00 31.43 746 ASP A CA 1
ATOM 2528 C C . ASP A 1 322 ? -20.065 7.533 -37.069 1.00 36.81 746 ASP A C 1
ATOM 2529 O O . ASP A 1 322 ? -20.531 8.529 -37.631 1.00 32.45 746 ASP A O 1
ATOM 2534 N N . THR A 1 323 ? -20.738 6.820 -36.160 1.00 57.65 747 THR A N 1
ATOM 2535 C CA . THR A 1 323 ? -22.148 7.086 -35.884 1.00 57.32 747 THR A CA 1
ATOM 2536 C C . THR A 1 323 ? -22.375 8.486 -35.328 1.00 57.82 747 THR A C 1
ATOM 2537 O O . THR A 1 323 ? -23.404 9.107 -35.622 1.00 52.00 747 THR A O 1
ATOM 2541 N N . ASN A 1 324 ? -21.442 9.001 -34.528 1.00 48.19 748 ASN A N 1
ATOM 2542 C CA . ASN A 1 324 ? -21.638 10.268 -33.838 1.00 44.35 748 ASN A CA 1
ATOM 2543 C C . ASN A 1 324 ? -21.029 11.454 -34.583 1.00 45.05 748 ASN A C 1
ATOM 2544 O O . ASN A 1 324 ? -20.782 12.500 -33.972 1.00 39.48 748 ASN A O 1
ATOM 2549 N N . TRP A 1 325 ? -20.788 11.318 -35.884 1.00 35.94 749 TRP A N 1
ATOM 2550 C CA . TRP A 1 325 ? -20.331 12.444 -36.686 1.00 35.25 749 TRP A CA 1
ATOM 2551 C C . TRP A 1 325 ? -21.499 13.379 -36.975 1.00 39.74 749 TRP A C 1
ATOM 2552 O O . TRP A 1 325 ? -22.572 12.935 -37.396 1.00 42.05 749 TRP A O 1
ATOM 2563 N N . ASP A 1 326 ? -21.287 14.674 -36.753 1.00 46.02 750 ASP A N 1
ATOM 2564 C CA . ASP A 1 326 ? -22.346 15.669 -36.906 1.00 44.31 750 ASP A CA 1
ATOM 2565 C C . ASP A 1 326 ? -22.405 16.094 -38.369 1.00 54.32 750 ASP A C 1
ATOM 2566 O O . ASP A 1 326 ? -21.606 16.914 -38.826 1.00 59.89 750 ASP A O 1
ATOM 2571 N N . SER A 1 327 ? -23.368 15.538 -39.105 1.00 69.35 751 SER A N 1
ATOM 2572 C CA . SER A 1 327 ? -23.568 15.890 -40.505 1.00 70.76 751 SER A CA 1
ATOM 2573 C C . SER A 1 327 ? -24.055 17.321 -40.696 1.00 70.50 751 SER A C 1
ATOM 2574 O O . SER A 1 327 ? -24.061 17.806 -41.833 1.00 67.18 751 SER A O 1
ATOM 2577 N N . SER A 1 328 ? -24.463 18.004 -39.627 1.00 78.87 752 SER A N 1
ATOM 2578 C CA . SER A 1 328 ? -24.977 19.363 -39.734 1.00 68.77 752 SER A CA 1
ATOM 2579 C C . SER A 1 328 ? -23.930 20.421 -39.416 1.00 69.09 752 SER A C 1
ATOM 2580 O O . SER A 1 328 ? -23.877 21.454 -40.089 1.00 77.85 752 SER A O 1
ATOM 2583 N N . GLN A 1 329 ? -23.094 20.187 -38.400 1.00 61.08 753 GLN A N 1
ATOM 2584 C CA . GLN A 1 329 ? -22.089 21.169 -38.008 1.00 66.10 753 GLN A CA 1
ATOM 2585 C C . GLN A 1 329 ? -21.028 21.378 -39.076 1.00 68.34 753 GLN A C 1
ATOM 2586 O O . GLN A 1 329 ? -20.398 22.440 -39.107 1.00 67.98 753 GLN A O 1
ATOM 2592 N N . TYR A 1 330 ? -20.814 20.395 -39.944 1.00 50.56 754 TYR A N 1
ATOM 2593 C CA . TYR A 1 330 ? -19.802 20.461 -40.995 1.00 52.03 754 TYR A CA 1
ATOM 2594 C C . TYR A 1 330 ? -20.519 20.219 -42.319 1.00 57.48 754 TYR A C 1
ATOM 2595 O O . TYR A 1 330 ? -20.451 19.131 -42.897 1.00 63.92 754 TYR A O 1
ATOM 2604 N N . SER A 1 331 ? -21.211 21.256 -42.796 1.00 65.17 755 SER A N 1
ATOM 2605 C CA . SER A 1 331 ? -22.141 21.092 -43.910 1.00 68.39 755 SER A CA 1
ATOM 2606 C C . SER A 1 331 ? -21.411 20.750 -45.205 1.00 73.73 755 SER A C 1
ATOM 2607 O O . SER A 1 331 ? -21.777 19.796 -45.903 1.00 76.21 755 SER A O 1
ATOM 2610 N N . GLY A 1 332 ? -20.378 21.517 -45.545 1.00 63.76 756 GLY A N 1
ATOM 2611 C CA . GLY A 1 332 ? -19.658 21.280 -46.780 1.00 56.42 756 GLY A CA 1
ATOM 2612 C C . GLY A 1 332 ? -18.678 20.133 -46.757 1.00 59.33 756 GLY A C 1
ATOM 2613 O O . GLY A 1 332 ? -18.030 19.867 -47.773 1.00 60.94 756 GLY A O 1
ATOM 2614 N N . TYR A 1 333 ? -18.549 19.439 -45.629 1.00 56.30 757 TYR A N 1
ATOM 2615 C CA . TYR A 1 333 ? -17.608 18.349 -45.414 1.00 50.76 757 TYR A CA 1
ATOM 2616 C C . TYR A 1 333 ? -18.322 17.003 -45.457 1.00 50.53 757 TYR A C 1
ATOM 2617 O O . TYR A 1 333 ? -19.472 16.898 -45.017 1.00 50.21 757 TYR A O 1
ATOM 2626 N N . PRO A 1 334 ? -17.666 15.964 -45.979 1.00 37.30 758 PRO A N 1
ATOM 2627 C CA . PRO A 1 334 ? -18.378 14.713 -46.272 1.00 36.86 758 PRO A CA 1
ATOM 2628 C C . PRO A 1 334 ? -18.971 14.080 -45.023 1.00 39.87 758 PRO A C 1
ATOM 2629 O O . PRO A 1 334 ? -18.436 14.202 -43.919 1.00 43.23 758 PRO A O 1
ATOM 2633 N N . ASP A 1 335 ? -20.097 13.394 -45.217 1.00 53.30 759 ASP A N 1
ATOM 2634 C CA . ASP A 1 335 ? -20.846 12.781 -44.122 1.00 45.27 759 ASP A CA 1
ATOM 2635 C C . ASP A 1 335 ? -20.206 11.442 -43.781 1.00 44.01 759 ASP A C 1
ATOM 2636 O O . ASP A 1 335 ? -20.458 10.434 -44.445 1.00 53.79 759 ASP A O 1
ATOM 2641 N N . TYR A 1 336 ? -19.386 11.422 -42.730 1.00 37.98 760 TYR A N 1
ATOM 2642 C CA . TYR A 1 336 ? -18.773 10.177 -42.289 1.00 35.54 760 TYR A CA 1
ATOM 2643 C C . TYR A 1 336 ? -19.702 9.327 -41.432 1.00 37.57 760 TYR A C 1
ATOM 2644 O O . TYR A 1 336 ? -19.266 8.291 -40.921 1.00 38.33 760 TYR A O 1
ATOM 2653 N N . SER A 1 337 ? -20.959 9.735 -41.255 1.00 36.32 761 SER A N 1
ATOM 2654 C CA . SER A 1 337 ? -21.940 8.916 -40.556 1.00 37.49 761 SER A CA 1
ATOM 2655 C C . SER A 1 337 ? -22.790 8.083 -41.506 1.00 43.48 761 SER A C 1
ATOM 2656 O O . SER A 1 337 ? -23.544 7.219 -41.045 1.00 45.98 761 SER A O 1
ATOM 2659 N N . ASP A 1 338 ? -22.681 8.322 -42.805 1.00 54.48 762 ASP A N 1
ATOM 2660 C CA . ASP A 1 338 ? -23.455 7.573 -43.784 1.00 53.08 762 ASP A CA 1
ATOM 2661 C C . ASP A 1 338 ? -22.877 6.171 -43.937 1.00 55.80 762 ASP A C 1
ATOM 2662 O O . ASP A 1 338 ? -21.673 6.026 -44.178 1.00 59.87 762 ASP A O 1
ATOM 2667 N N . PRO A 1 339 ? -23.692 5.118 -43.804 1.00 57.32 763 PRO A N 1
ATOM 2668 C CA . PRO A 1 339 ? -23.183 3.760 -44.050 1.00 53.27 763 PRO A CA 1
ATOM 2669 C C . PRO A 1 339 ? -23.027 3.416 -45.520 1.00 53.12 763 PRO A C 1
ATOM 2670 O O . PRO A 1 339 ? -22.265 2.492 -45.840 1.00 55.89 763 PRO A O 1
ATOM 2674 N N . SER A 1 340 ? -23.711 4.125 -46.420 1.00 53.30 764 SER A N 1
ATOM 2675 C CA . SER A 1 340 ? -23.837 3.693 -47.807 1.00 52.60 764 SER A CA 1
ATOM 2676 C C . SER A 1 340 ? -22.624 4.023 -48.668 1.00 56.71 764 SER A C 1
ATOM 2677 O O . SER A 1 340 ? -22.680 3.814 -49.886 1.00 55.56 764 SER A O 1
ATOM 2680 N N . ASN A 1 341 ? -21.539 4.538 -48.091 1.00 62.91 765 ASN A N 1
ATOM 2681 C CA . ASN A 1 341 ? -20.317 4.781 -48.855 1.00 60.63 765 ASN A CA 1
ATOM 2682 C C . ASN A 1 341 ? -19.518 3.481 -48.972 1.00 60.85 765 ASN A C 1
ATOM 2683 O O . ASN A 1 341 ? -18.410 3.339 -48.459 1.00 65.18 765 ASN A O 1
ATOM 2688 N N . ILE A 1 342 ? -20.116 2.521 -49.674 1.00 45.97 766 ILE A N 1
ATOM 2689 C CA . ILE A 1 342 ? -19.600 1.157 -49.735 1.00 41.15 766 ILE A CA 1
ATOM 2690 C C . ILE A 1 342 ? -18.540 1.077 -50.829 1.00 43.80 766 ILE A C 1
ATOM 2691 O O . ILE A 1 342 ? -18.842 1.225 -52.013 1.00 44.69 766 ILE A O 1
ATOM 2696 N N . ARG A 1 343 ? -17.296 0.834 -50.429 1.00 45.20 767 ARG A N 1
ATOM 2697 C CA . ARG A 1 343 ? -16.220 0.564 -51.369 1.00 45.86 767 ARG A CA 1
ATOM 2698 C C . ARG A 1 343 ? -16.332 -0.856 -51.907 1.00 52.20 767 ARG A C 1
ATOM 2699 O O . ARG A 1 343 ? -16.768 -1.775 -51.204 1.00 52.86 767 ARG A O 1
ATOM 2707 N N . MET A 1 344 ? -15.920 -1.032 -53.165 1.00 48.19 768 MET A N 1
ATOM 2708 C CA . MET A 1 344 ? -16.009 -2.332 -53.825 1.00 43.76 768 MET A CA 1
ATOM 2709 C C . MET A 1 344 ? -14.809 -2.553 -54.734 1.00 44.53 768 MET A C 1
ATOM 2710 O O . MET A 1 344 ? -14.460 -1.680 -55.540 1.00 51.46 768 MET A O 1
ATOM 2715 N N . SER A 1 345 ? -14.207 -3.739 -54.617 1.00 40.47 769 SER A N 1
ATOM 2716 C CA . SER A 1 345 ? -13.094 -4.150 -55.461 1.00 41.64 769 SER A CA 1
ATOM 2717 C C . SER A 1 345 ? -13.329 -5.577 -55.932 1.00 41.46 769 SER A C 1
ATOM 2718 O O . SER A 1 345 ? -14.116 -6.321 -55.345 1.00 43.17 769 SER A O 1
ATOM 2721 N N . ALA A 1 346 ? -12.633 -5.951 -57.004 1.00 44.02 770 ALA A N 1
ATOM 2722 C CA . ALA A 1 346 ? -12.685 -7.301 -57.547 1.00 44.38 770 ALA A CA 1
ATOM 2723 C C . ALA A 1 346 ? -11.298 -7.694 -58.032 1.00 45.23 770 ALA A C 1
ATOM 2724 O O . ALA A 1 346 ? -10.504 -6.840 -58.431 1.00 45.61 770 ALA A O 1
ATOM 2726 N N . GLY A 1 347 ? -11.003 -8.988 -57.995 1.00 43.40 771 GLY A N 1
ATOM 2727 C CA . GLY A 1 347 ? -9.707 -9.425 -58.479 1.00 44.27 771 GLY A CA 1
ATOM 2728 C C . GLY A 1 347 ? -9.536 -10.926 -58.406 1.00 44.62 771 GLY A C 1
ATOM 2729 O O . GLY A 1 347 ? -10.499 -11.680 -58.262 1.00 53.05 771 GLY A O 1
ATOM 2730 N N . ILE A 1 348 ? -8.277 -11.345 -58.526 1.00 40.13 772 ILE A N 1
ATOM 2731 C CA . ILE A 1 348 ? -7.893 -12.749 -58.482 1.00 40.64 772 ILE A CA 1
ATOM 2732 C C . ILE A 1 348 ? -6.917 -12.946 -57.330 1.00 40.76 772 ILE A C 1
ATOM 2733 O O . ILE A 1 348 ? -6.145 -12.045 -56.984 1.00 40.83 772 ILE A O 1
ATOM 2738 N N . ALA A 1 349 ? -6.960 -14.135 -56.728 1.00 47.05 773 ALA A N 1
ATOM 2739 C CA . ALA A 1 349 ? -6.164 -14.421 -55.543 1.00 49.18 773 ALA A CA 1
ATOM 2740 C C . ALA A 1 349 ? -5.649 -15.852 -55.586 1.00 53.11 773 ALA A C 1
ATOM 2741 O O . ALA A 1 349 ? -6.294 -16.749 -56.138 1.00 58.51 773 ALA A O 1
ATOM 2743 N N . LEU A 1 350 ? -4.483 -16.057 -54.974 1.00 63.03 774 LEU A N 1
ATOM 2744 C CA . LEU A 1 350 ? -3.809 -17.354 -54.932 1.00 64.62 774 LEU A CA 1
ATOM 2745 C C . LEU A 1 350 ? -3.423 -17.638 -53.482 1.00 66.74 774 LEU A C 1
ATOM 2746 O O . LEU A 1 350 ? -2.388 -17.163 -53.005 1.00 73.81 774 LEU A O 1
ATOM 2751 N N . GLN A 1 351 ? -4.247 -18.417 -52.789 1.00 62.07 775 GLN A N 1
ATOM 2752 C CA . GLN A 1 351 ? -3.950 -18.833 -51.419 1.00 67.74 775 GLN A CA 1
ATOM 2753 C C . GLN A 1 351 ? -2.953 -19.983 -51.486 1.00 75.92 775 GLN A C 1
ATOM 2754 O O . GLN A 1 351 ? -3.315 -21.151 -51.641 1.00 79.52 775 GLN A O 1
ATOM 2760 N N . TRP A 1 352 ? -1.673 -19.633 -51.407 1.00 92.26 776 TRP A N 1
ATOM 2761 C CA . TRP A 1 352 ? -0.585 -20.600 -51.373 1.00 95.73 776 TRP A CA 1
ATOM 2762 C C . TRP A 1 352 ? -0.400 -21.062 -49.928 1.00 98.80 776 TRP A C 1
ATOM 2763 O O . TRP A 1 352 ? -1.183 -20.718 -49.038 1.00 96.36 776 TRP A O 1
ATOM 2774 N N . MET A 1 353 ? 0.639 -21.855 -49.674 1.00 90.75 777 MET A N 1
ATOM 2775 C CA . MET A 1 353 ? 0.958 -22.271 -48.312 1.00 85.93 777 MET A CA 1
ATOM 2776 C C . MET A 1 353 ? 2.459 -22.503 -48.211 1.00 93.82 777 MET A C 1
ATOM 2777 O O . MET A 1 353 ? 2.989 -23.451 -48.799 1.00 99.01 777 MET A O 1
ATOM 2782 N N . SER A 1 354 ? 3.138 -21.628 -47.476 1.00 96.01 778 SER A N 1
ATOM 2783 C CA . SER A 1 354 ? 4.513 -21.872 -47.089 1.00 99.14 778 SER A CA 1
ATOM 2784 C C . SER A 1 354 ? 4.563 -23.080 -46.155 1.00 106.16 778 SER A C 1
ATOM 2785 O O . SER A 1 354 ? 3.544 -23.465 -45.576 1.00 99.57 778 SER A O 1
ATOM 2788 N N . PRO A 1 355 ? 5.736 -23.699 -45.990 1.00 129.42 779 PRO A N 1
ATOM 2789 C CA . PRO A 1 355 ? 5.834 -24.831 -45.052 1.00 123.05 779 PRO A CA 1
ATOM 2790 C C . PRO A 1 355 ? 5.455 -24.481 -43.619 1.00 122.64 779 PRO A C 1
ATOM 2791 O O . PRO A 1 355 ? 5.268 -25.400 -42.811 1.00 129.17 779 PRO A O 1
ATOM 2795 N N . LEU A 1 356 ? 5.323 -23.195 -43.281 1.00 103.12 780 LEU A N 1
ATOM 2796 C CA . LEU A 1 356 ? 4.988 -22.779 -41.925 1.00 99.33 780 LEU A CA 1
ATOM 2797 C C . LEU A 1 356 ? 3.680 -21.999 -41.837 1.00 88.28 780 LEU A C 1
ATOM 2798 O O . LEU A 1 356 ? 3.351 -21.490 -40.759 1.00 79.44 780 LEU A O 1
ATOM 2803 N N . GLY A 1 357 ? 2.924 -21.888 -42.928 1.00 87.18 781 GLY A N 1
ATOM 2804 C CA . GLY A 1 357 ? 1.661 -21.189 -42.887 1.00 80.33 781 GLY A CA 1
ATOM 2805 C C . GLY A 1 357 ? 1.100 -20.851 -44.253 1.00 88.15 781 GLY A C 1
ATOM 2806 O O . GLY A 1 357 ? 1.818 -20.814 -45.258 1.00 93.49 781 GLY A O 1
ATOM 2807 N N . PRO A 1 358 ? -0.207 -20.598 -44.312 1.00 95.36 782 PRO A N 1
ATOM 2808 C CA . PRO A 1 358 ? -0.834 -20.227 -45.586 1.00 95.45 782 PRO A CA 1
ATOM 2809 C C . PRO A 1 358 ? -0.517 -18.789 -45.965 1.00 93.61 782 PRO A C 1
ATOM 2810 O O . PRO A 1 358 ? -0.513 -17.886 -45.125 1.00 95.27 782 PRO A O 1
ATOM 2814 N N . LEU A 1 359 ? -0.249 -18.581 -47.251 1.00 90.83 783 LEU A N 1
ATOM 2815 C CA . LEU A 1 359 ? 0.086 -17.270 -47.790 1.00 88.83 783 LEU A CA 1
ATOM 2816 C C . LEU A 1 359 ? -0.907 -16.901 -48.879 1.00 84.81 783 LEU A C 1
ATOM 2817 O O . LEU A 1 359 ? -1.176 -17.704 -49.781 1.00 92.00 783 LEU A O 1
ATOM 2822 N N . VAL A 1 360 ? -1.439 -15.688 -48.800 1.00 73.13 784 VAL A N 1
ATOM 2823 C CA . VAL A 1 360 ? -2.337 -15.150 -49.812 1.00 72.44 784 VAL A CA 1
ATOM 2824 C C . VAL A 1 360 ? -1.569 -14.112 -50.618 1.00 74.33 784 VAL A C 1
ATOM 2825 O O . VAL A 1 360 ? -1.181 -13.061 -50.089 1.00 84.44 784 VAL A O 1
ATOM 2829 N N . PHE A 1 361 ? -1.307 -14.439 -51.883 1.00 64.46 785 PHE A N 1
ATOM 2830 C CA . PHE A 1 361 ? -1.033 -13.458 -52.922 1.00 58.22 785 PHE A CA 1
ATOM 2831 C C . PHE A 1 361 ? -2.371 -13.020 -53.497 1.00 59.81 785 PHE A C 1
ATOM 2832 O O . PHE A 1 361 ? -3.340 -13.785 -53.488 1.00 64.81 785 PHE A O 1
ATOM 2840 N N . SER A 1 362 ? -2.424 -11.793 -54.010 1.00 41.83 786 SER A N 1
ATOM 2841 C CA . SER A 1 362 ? -3.649 -11.376 -54.684 1.00 41.03 786 SER A CA 1
ATOM 2842 C C . SER A 1 362 ? -3.392 -10.123 -55.506 1.00 41.19 786 SER A C 1
ATOM 2843 O O . SER A 1 362 ? -2.542 -9.298 -55.160 1.00 46.50 786 SER A O 1
ATOM 2846 N N . TYR A 1 363 ? -4.136 -9.997 -56.600 1.00 62.05 787 TYR A N 1
ATOM 2847 C CA . TYR A 1 363 ? -4.258 -8.749 -57.333 1.00 65.96 787 TYR A CA 1
ATOM 2848 C C . TYR A 1 363 ? -5.722 -8.343 -57.335 1.00 61.60 787 TYR A C 1
ATOM 2849 O O . TYR A 1 363 ? -6.609 -9.181 -57.523 1.00 64.00 787 TYR A O 1
ATOM 2858 N N . ALA A 1 364 ? -5.964 -7.057 -57.114 1.00 36.86 788 ALA A N 1
ATOM 2859 C CA . ALA A 1 364 ? -7.305 -6.499 -57.154 1.00 36.09 788 ALA A CA 1
ATOM 2860 C C . ALA A 1 364 ? -7.202 -5.060 -57.625 1.00 36.15 788 ALA A C 1
ATOM 2861 O O . ALA A 1 364 ? -6.138 -4.448 -57.559 1.00 40.15 788 ALA A O 1
ATOM 2863 N N . GLN A 1 365 ? -8.314 -4.519 -58.115 1.00 45.08 789 GLN A N 1
ATOM 2864 C CA . GLN A 1 365 ? -8.388 -3.095 -58.428 1.00 45.06 789 GLN A CA 1
ATOM 2865 C C . GLN A 1 365 ? -9.704 -2.563 -57.884 1.00 44.97 789 GLN A C 1
ATOM 2866 O O . GLN A 1 365 ? -10.780 -3.100 -58.222 1.00 43.82 789 GLN A O 1
ATOM 2872 N N . PRO A 1 366 ? -9.681 -1.551 -57.014 1.00 45.97 790 PRO A N 1
ATOM 2873 C CA . PRO A 1 366 ? -10.934 -1.028 -56.456 1.00 43.22 790 PRO A CA 1
ATOM 2874 C C . PRO A 1 366 ? -11.662 -0.180 -57.488 1.00 43.25 790 PRO A C 1
ATOM 2875 O O . PRO A 1 366 ? -11.100 0.771 -58.033 1.00 43.71 790 PRO A O 1
ATOM 2879 N N . PHE A 1 367 ? -12.911 -0.537 -57.768 1.00 37.81 791 PHE A N 1
ATOM 2880 C CA . PHE A 1 367 ? -13.670 0.215 -58.755 1.00 37.86 791 PHE A CA 1
ATOM 2881 C C . PHE A 1 367 ? -14.714 1.128 -58.135 1.00 37.19 791 PHE A C 1
ATOM 2882 O O . PHE A 1 367 ? -15.043 2.160 -58.730 1.00 37.30 791 PHE A O 1
ATOM 2890 N N . LYS A 1 368 ? -15.241 0.798 -56.957 1.00 40.39 792 LYS A N 1
ATOM 2891 C CA . LYS A 1 368 ? -16.041 1.746 -56.194 1.00 39.80 792 LYS A CA 1
ATOM 2892 C C . LYS A 1 368 ? -15.159 2.275 -55.071 1.00 39.76 792 LYS A C 1
ATOM 2893 O O . LYS A 1 368 ? -14.880 1.560 -54.102 1.00 39.53 792 LYS A O 1
ATOM 2899 N N . LYS A 1 369 ? -14.729 3.526 -55.217 1.00 42.65 793 LYS A N 1
ATOM 2900 C CA . LYS A 1 369 ? -13.716 4.147 -54.382 1.00 42.81 793 LYS A CA 1
ATOM 2901 C C . LYS A 1 369 ? -14.143 5.583 -54.107 1.00 46.25 793 LYS A C 1
ATOM 2902 O O . LYS A 1 369 ? -14.909 6.178 -54.870 1.00 54.63 793 LYS A O 1
ATOM 2908 N N . TYR A 1 370 ? -13.653 6.139 -53.001 1.00 56.61 794 TYR A N 1
ATOM 2909 C CA . TYR A 1 370 ? -13.985 7.501 -52.614 1.00 60.51 794 TYR A CA 1
ATOM 2910 C C . TYR A 1 370 ? -12.710 8.288 -52.338 1.00 65.10 794 TYR A C 1
ATOM 2911 O O . TYR A 1 370 ? -11.624 7.719 -52.197 1.00 65.94 794 TYR A O 1
ATOM 2920 N N . ASP A 1 371 ? -12.858 9.612 -52.275 1.00 73.26 795 ASP A N 1
ATOM 2921 C CA . ASP A 1 371 ? -11.709 10.489 -52.085 1.00 69.77 795 ASP A CA 1
ATOM 2922 C C . ASP A 1 371 ? -10.967 10.144 -50.801 1.00 63.66 795 ASP A C 1
ATOM 2923 O O . ASP A 1 371 ? -11.574 9.803 -49.782 1.00 62.90 795 ASP A O 1
ATOM 2928 N N . GLY A 1 372 ? -9.639 10.236 -50.856 1.00 60.18 796 GLY A N 1
ATOM 2929 C CA . GLY A 1 372 ? -8.798 9.912 -49.728 1.00 64.50 796 GLY A CA 1
ATOM 2930 C C . GLY A 1 372 ? -8.433 8.451 -49.600 1.00 66.19 796 GLY A C 1
ATOM 2931 O O . GLY A 1 372 ? -7.479 8.127 -48.883 1.00 68.33 796 GLY A O 1
ATOM 2932 N N . ASP A 1 373 ? -9.160 7.558 -50.266 1.00 51.98 797 ASP A N 1
ATOM 2933 C CA . ASP A 1 373 ? -8.818 6.143 -50.241 1.00 45.71 797 ASP A CA 1
ATOM 2934 C C . ASP A 1 373 ? -7.528 5.900 -51.010 1.00 46.59 797 ASP A C 1
ATOM 2935 O O . ASP A 1 373 ? -7.323 6.440 -52.101 1.00 47.15 797 ASP A O 1
ATOM 2940 N N . LYS A 1 374 ? -6.653 5.084 -50.432 1.00 53.27 798 LYS A N 1
ATOM 2941 C CA . LYS A 1 374 ? -5.369 4.755 -51.031 1.00 54.14 798 LYS A CA 1
ATOM 2942 C C . LYS A 1 374 ? -5.429 3.343 -51.596 1.00 54.20 798 LYS A C 1
ATOM 2943 O O . LYS A 1 374 ? -5.802 2.400 -50.890 1.00 53.74 798 LYS A O 1
ATOM 2949 N N . ALA A 1 375 ? -5.065 3.204 -52.867 1.00 37.23 799 ALA A N 1
ATOM 2950 C CA . ALA A 1 375 ? -5.130 1.929 -53.564 1.00 37.37 799 ALA A CA 1
ATOM 2951 C C . ALA A 1 375 ? -3.856 1.122 -53.339 1.00 38.02 799 ALA A C 1
ATOM 2952 O O . ALA A 1 375 ? -2.752 1.669 -53.255 1.00 38.67 799 ALA A O 1
ATOM 2954 N N . GLU A 1 376 ? -4.027 -0.201 -53.235 1.00 49.49 800 GLU A N 1
ATOM 2955 C CA . GLU A 1 376 ? -2.918 -1.150 -53.121 1.00 50.13 800 GLU A CA 1
ATOM 2956 C C . GLU A 1 376 ? -3.341 -2.379 -53.928 1.00 50.53 800 GLU A C 1
ATOM 2957 O O . GLU A 1 376 ? -3.899 -3.343 -53.400 1.00 53.24 800 GLU A O 1
ATOM 2963 N N . GLN A 1 377 ? -3.075 -2.331 -55.235 1.00 58.15 801 GLN A N 1
ATOM 2964 C CA . GLN A 1 377 ? -3.626 -3.323 -56.150 1.00 50.20 801 GLN A CA 1
ATOM 2965 C C . GLN A 1 377 ? -2.931 -4.674 -56.042 1.00 52.66 801 GLN A C 1
ATOM 2966 O O . GLN A 1 377 ? -3.493 -5.683 -56.480 1.00 56.01 801 GLN A O 1
ATOM 2972 N N . PHE A 1 378 ? -1.735 -4.720 -55.464 1.00 52.70 802 PHE A N 1
ATOM 2973 C CA . PHE A 1 378 ? -0.937 -5.936 -55.367 1.00 55.19 802 PHE A CA 1
ATOM 2974 C C . PHE A 1 378 ? -0.719 -6.247 -53.893 1.00 56.13 802 PHE A C 1
ATOM 2975 O O . PHE A 1 378 ? -0.078 -5.465 -53.181 1.00 60.23 802 PHE A O 1
ATOM 2983 N N . GLN A 1 379 ? -1.250 -7.383 -53.434 1.00 65.57 803 GLN A N 1
ATOM 2984 C CA . GLN A 1 379 ? -1.350 -7.683 -52.014 1.00 65.39 803 GLN A CA 1
ATOM 2985 C C . GLN A 1 379 ? -0.682 -9.011 -51.687 1.00 67.56 803 GLN A C 1
ATOM 2986 O O . GLN A 1 379 ? -0.755 -9.964 -52.469 1.00 75.05 803 GLN A O 1
ATOM 2992 N N . PHE A 1 380 ? -0.057 -9.069 -50.512 1.00 59.44 804 PHE A N 1
ATOM 2993 C CA . PHE A 1 380 ? 0.504 -10.293 -49.958 1.00 64.73 804 PHE A CA 1
ATOM 2994 C C . PHE A 1 380 ? 0.341 -10.272 -48.449 1.00 64.08 804 PHE A C 1
ATOM 2995 O O . PHE A 1 380 ? 0.548 -9.233 -47.814 1.00 60.23 804 PHE A O 1
ATOM 3003 N N . ASN A 1 381 ? -0.029 -11.415 -47.878 1.00 96.48 805 ASN A N 1
ATOM 3004 C CA . ASN A 1 381 ? 0.012 -11.547 -46.425 1.00 102.97 805 ASN A CA 1
ATOM 3005 C C . ASN A 1 381 ? -0.040 -13.019 -46.041 1.00 109.85 805 ASN A C 1
ATOM 3006 O O . ASN A 1 381 ? -0.364 -13.886 -46.853 1.00 112.46 805 ASN A O 1
ATOM 3011 N N . ILE A 1 382 ? 0.289 -13.285 -44.780 1.00 80.57 806 ILE A N 1
ATOM 3012 C CA . ILE A 1 382 ? 0.252 -14.636 -44.238 1.00 76.35 806 ILE A CA 1
ATOM 3013 C C . ILE A 1 382 ? -1.181 -15.017 -43.891 1.00 72.84 806 ILE A C 1
ATOM 3014 O O . ILE A 1 382 ? -1.885 -14.263 -43.219 1.00 63.11 806 ILE A O 1
ATOM 3019 N N . SER B 1 1 ? -54.672 -21.314 -7.535 1.00 73.92 425 SER B N 1
ATOM 3020 C CA . SER B 1 1 ? -54.992 -20.796 -6.216 1.00 74.28 425 SER B CA 1
ATOM 3021 C C . SER B 1 1 ? -56.130 -19.768 -6.284 1.00 73.99 425 SER B C 1
ATOM 3022 O O . SER B 1 1 ? -56.865 -19.708 -7.275 1.00 75.88 425 SER B O 1
ATOM 3025 N N . PHE B 1 2 ? -56.269 -18.967 -5.225 1.00 136.28 426 PHE B N 1
ATOM 3026 C CA . PHE B 1 2 ? -57.568 -18.399 -4.875 1.00 131.89 426 PHE B CA 1
ATOM 3027 C C . PHE B 1 2 ? -57.415 -17.229 -3.916 1.00 123.01 426 PHE B C 1
ATOM 3028 O O . PHE B 1 2 ? -56.762 -17.361 -2.875 1.00 122.69 426 PHE B O 1
ATOM 3036 N N . ASN B 1 3 ? -58.002 -16.089 -4.275 1.00 90.46 427 ASN B N 1
ATOM 3037 C CA . ASN B 1 3 ? -58.279 -15.028 -3.306 1.00 93.60 427 ASN B CA 1
ATOM 3038 C C . ASN B 1 3 ? -59.148 -13.970 -3.971 1.00 94.52 427 ASN B C 1
ATOM 3039 O O . ASN B 1 3 ? -59.311 -13.948 -5.191 1.00 94.03 427 ASN B O 1
ATOM 3044 N N . PHE B 1 4 ? -59.706 -13.093 -3.145 1.00 104.99 428 PHE B N 1
ATOM 3045 C CA . PHE B 1 4 ? -60.551 -12.001 -3.602 1.00 104.63 428 PHE B CA 1
ATOM 3046 C C . PHE B 1 4 ? -60.806 -11.043 -2.446 1.00 108.53 428 PHE B C 1
ATOM 3047 O O . PHE B 1 4 ? -60.825 -11.453 -1.291 1.00 110.73 428 PHE B O 1
ATOM 3055 N N . GLY B 1 5 ? -60.972 -9.769 -2.778 1.00 75.02 429 GLY B N 1
ATOM 3056 C CA . GLY B 1 5 ? -61.386 -8.749 -1.823 1.00 76.27 429 GLY B CA 1
ATOM 3057 C C . GLY B 1 5 ? -61.847 -7.475 -2.521 1.00 76.10 429 GLY B C 1
ATOM 3058 O O . GLY B 1 5 ? -61.444 -7.184 -3.654 1.00 74.96 429 GLY B O 1
ATOM 3059 N N . ILE B 1 6 ? -62.731 -6.727 -1.840 1.00 103.56 430 ILE B N 1
ATOM 3060 C CA . ILE B 1 6 ? -63.140 -5.358 -2.194 1.00 114.07 430 ILE B CA 1
ATOM 3061 C C . ILE B 1 6 ? -63.202 -4.572 -0.879 1.00 118.03 430 ILE B C 1
ATOM 3062 O O . ILE B 1 6 ? -62.679 -5.033 0.128 1.00 125.09 430 ILE B O 1
ATOM 3067 N N . GLY B 1 7 ? -63.747 -3.358 -0.877 1.00 83.71 431 GLY B N 1
ATOM 3068 C CA . GLY B 1 7 ? -63.717 -2.614 0.369 1.00 87.11 431 GLY B CA 1
ATOM 3069 C C . GLY B 1 7 ? -64.652 -1.415 0.420 1.00 98.68 431 GLY B C 1
ATOM 3070 O O . GLY B 1 7 ? -65.397 -1.123 -0.525 1.00 91.86 431 GLY B O 1
ATOM 3071 N N . TYR B 1 8 ? -64.392 -0.562 1.395 1.00 149.13 432 TYR B N 1
ATOM 3072 C CA . TYR B 1 8 ? -65.190 0.638 1.521 1.00 159.00 432 TYR B CA 1
ATOM 3073 C C . TYR B 1 8 ? -64.380 1.837 2.043 1.00 167.84 432 TYR B C 1
ATOM 3074 O O . TYR B 1 8 ? -64.399 2.910 1.426 1.00 167.48 432 TYR B O 1
ATOM 3083 N N . GLY B 1 9 ? -63.653 1.665 3.158 1.00 157.68 433 GLY B N 1
ATOM 3084 C CA . GLY B 1 9 ? -62.765 2.726 3.597 1.00 152.58 433 GLY B CA 1
ATOM 3085 C C . GLY B 1 9 ? -61.720 2.283 4.607 1.00 149.82 433 GLY B C 1
ATOM 3086 O O . GLY B 1 9 ? -61.841 2.574 5.800 1.00 148.78 433 GLY B O 1
ATOM 3087 N N . THR B 1 10 ? -60.885 1.359 4.130 1.00 158.41 434 THR B N 1
ATOM 3088 C CA . THR B 1 10 ? -59.504 1.289 4.495 1.00 155.49 434 THR B CA 1
ATOM 3089 C C . THR B 1 10 ? -59.099 2.720 4.188 1.00 159.28 434 THR B C 1
ATOM 3090 O O . THR B 1 10 ? -59.668 3.385 3.332 1.00 157.45 434 THR B O 1
ATOM 3094 N N . GLU B 1 11 ? -58.272 3.256 5.003 1.00 159.32 435 GLU B N 1
ATOM 3095 C CA . GLU B 1 11 ? -57.174 4.152 4.597 1.00 158.62 435 GLU B CA 1
ATOM 3096 C C . GLU B 1 11 ? -56.886 4.124 3.090 1.00 156.83 435 GLU B C 1
ATOM 3097 O O . GLU B 1 11 ? -56.739 5.180 2.462 1.00 147.50 435 GLU B O 1
ATOM 3103 N N . SER B 1 12 ? -56.785 2.926 2.506 1.00 153.89 436 SER B N 1
ATOM 3104 C CA . SER B 1 12 ? -56.674 2.742 1.063 1.00 141.62 436 SER B CA 1
ATOM 3105 C C . SER B 1 12 ? -58.061 2.813 0.417 1.00 144.14 436 SER B C 1
ATOM 3106 O O . SER B 1 12 ? -59.063 3.106 1.071 1.00 156.31 436 SER B O 1
ATOM 3109 N N . GLY B 1 13 ? -58.136 2.518 -0.882 1.00 123.07 437 GLY B N 1
ATOM 3110 C CA . GLY B 1 13 ? -59.363 2.765 -1.624 1.00 134.62 437 GLY B CA 1
ATOM 3111 C C . GLY B 1 13 ? -60.321 1.601 -1.804 1.00 126.72 437 GLY B C 1
ATOM 3112 O O . GLY B 1 13 ? -60.623 0.878 -0.848 1.00 123.78 437 GLY B O 1
ATOM 3113 N N . VAL B 1 14 ? -60.811 1.424 -3.039 1.00 101.02 438 VAL B N 1
ATOM 3114 C CA . VAL B 1 14 ? -61.828 0.408 -3.321 1.00 92.15 438 VAL B CA 1
ATOM 3115 C C . VAL B 1 14 ? -61.338 -0.976 -2.913 1.00 88.38 438 VAL B C 1
ATOM 3116 O O . VAL B 1 14 ? -62.108 -1.800 -2.406 1.00 93.53 438 VAL B O 1
ATOM 3120 N N . SER B 1 15 ? -60.059 -1.261 -3.159 1.00 106.78 439 SER B N 1
ATOM 3121 C CA . SER B 1 15 ? -59.378 -2.463 -2.671 1.00 105.40 439 SER B CA 1
ATOM 3122 C C . SER B 1 15 ? -59.903 -3.744 -3.321 1.00 109.00 439 SER B C 1
ATOM 3123 O O . SER B 1 15 ? -60.050 -4.770 -2.657 1.00 113.61 439 SER B O 1
ATOM 3126 N N . PHE B 1 16 ? -60.178 -3.699 -4.624 1.00 87.62 440 PHE B N 1
ATOM 3127 C CA . PHE B 1 16 ? -60.252 -4.939 -5.385 1.00 80.14 440 PHE B CA 1
ATOM 3128 C C . PHE B 1 16 ? -58.904 -5.638 -5.279 1.00 78.27 440 PHE B C 1
ATOM 3129 O O . PHE B 1 16 ? -57.865 -5.034 -5.536 1.00 85.77 440 PHE B O 1
ATOM 3137 N N . GLN B 1 17 ? -58.910 -6.905 -4.884 1.00 84.24 441 GLN B N 1
ATOM 3138 C CA . GLN B 1 17 ? -57.654 -7.622 -4.717 1.00 80.02 441 GLN B CA 1
ATOM 3139 C C . GLN B 1 17 ? -57.846 -9.082 -5.090 1.00 78.41 441 GLN B C 1
ATOM 3140 O O . GLN B 1 17 ? -58.902 -9.662 -4.825 1.00 77.38 441 GLN B O 1
ATOM 3146 N N . ALA B 1 18 ? -56.809 -9.666 -5.693 1.00 71.14 442 ALA B N 1
ATOM 3147 C CA . ALA B 1 18 ? -56.875 -11.039 -6.169 1.00 70.76 442 ALA B CA 1
ATOM 3148 C C . ALA B 1 18 ? -55.476 -11.625 -6.275 1.00 70.50 442 ALA B C 1
ATOM 3149 O O . ALA B 1 18 ? -54.561 -10.980 -6.795 1.00 70.38 442 ALA B O 1
ATOM 3151 N N . GLY B 1 19 ? -55.327 -12.849 -5.773 1.00 78.58 443 GLY B N 1
ATOM 3152 C CA . GLY B 1 19 ? -54.154 -13.667 -6.017 1.00 84.90 443 GLY B CA 1
ATOM 3153 C C . GLY B 1 19 ? -54.603 -15.043 -6.460 1.00 91.22 443 GLY B C 1
ATOM 3154 O O . GLY B 1 19 ? -55.387 -15.692 -5.759 1.00 89.76 443 GLY B O 1
ATOM 3155 N N . VAL B 1 20 ? -54.132 -15.495 -7.626 1.00 70.39 444 VAL B N 1
ATOM 3156 C CA . VAL B 1 20 ? -54.693 -16.665 -8.297 1.00 70.63 444 VAL B CA 1
ATOM 3157 C C . VAL B 1 20 ? -53.569 -17.454 -8.958 1.00 70.76 444 VAL B C 1
ATOM 3158 O O . VAL B 1 20 ? -52.595 -16.883 -9.457 1.00 70.56 444 VAL B O 1
ATOM 3162 N N . GLN B 1 21 ? -53.716 -18.781 -8.972 1.00 71.43 445 GLN B N 1
ATOM 3163 C CA . GLN B 1 21 ? -52.770 -19.666 -9.640 1.00 71.85 445 GLN B CA 1
ATOM 3164 C C . GLN B 1 21 ? -53.535 -20.771 -10.360 1.00 76.81 445 GLN B C 1
ATOM 3165 O O . GLN B 1 21 ? -54.374 -21.446 -9.753 1.00 83.13 445 GLN B O 1
ATOM 3171 N N . GLN B 1 22 ? -53.255 -20.949 -11.652 1.00 103.11 446 GLN B N 1
ATOM 3172 C CA . GLN B 1 22 ? -53.754 -22.080 -12.432 1.00 97.58 446 GLN B CA 1
ATOM 3173 C C . GLN B 1 22 ? -52.559 -22.961 -12.775 1.00 105.70 446 GLN B C 1
ATOM 3174 O O . GLN B 1 22 ? -51.610 -22.502 -13.418 1.00 104.10 446 GLN B O 1
ATOM 3180 N N . ASP B 1 23 ? -52.598 -24.218 -12.344 1.00 92.04 447 ASP B N 1
ATOM 3181 C CA . ASP B 1 23 ? -51.382 -25.011 -12.252 1.00 82.91 447 ASP B CA 1
ATOM 3182 C C . ASP B 1 23 ? -51.684 -26.472 -12.572 1.00 85.19 447 ASP B C 1
ATOM 3183 O O . ASP B 1 23 ? -52.832 -26.857 -12.809 1.00 86.46 447 ASP B O 1
ATOM 3188 N N . ASN B 1 24 ? -50.628 -27.288 -12.576 1.00 100.31 448 ASN B N 1
ATOM 3189 C CA . ASN B 1 24 ? -50.751 -28.727 -12.772 1.00 104.60 448 ASN B CA 1
ATOM 3190 C C . ASN B 1 24 ? -49.699 -29.449 -11.940 1.00 109.56 448 ASN B C 1
ATOM 3191 O O . ASN B 1 24 ? -48.693 -28.865 -11.533 1.00 105.39 448 ASN B O 1
ATOM 3196 N N . TRP B 1 25 ? -49.939 -30.736 -11.697 1.00 126.01 449 TRP B N 1
ATOM 3197 C CA . TRP B 1 25 ? -48.892 -31.575 -11.132 1.00 127.54 449 TRP B CA 1
ATOM 3198 C C . TRP B 1 25 ? -48.087 -32.247 -12.237 1.00 141.22 449 TRP B C 1
ATOM 3199 O O . TRP B 1 25 ? -46.858 -32.359 -12.140 1.00 153.04 449 TRP B O 1
ATOM 3210 N N . LEU B 1 26 ? -48.761 -32.671 -13.304 1.00 117.15 450 LEU B N 1
ATOM 3211 C CA . LEU B 1 26 ? -48.102 -33.265 -14.458 1.00 110.46 450 LEU B CA 1
ATOM 3212 C C . LEU B 1 26 ? -49.035 -33.165 -15.653 1.00 110.21 450 LEU B C 1
ATOM 3213 O O . LEU B 1 26 ? -50.261 -33.159 -15.500 1.00 112.84 450 LEU B O 1
ATOM 3218 N N . GLY B 1 27 ? -48.440 -33.106 -16.851 1.00 105.56 451 GLY B N 1
ATOM 3219 C CA . GLY B 1 27 ? -49.290 -33.303 -18.000 1.00 110.12 451 GLY B CA 1
ATOM 3220 C C . GLY B 1 27 ? -49.389 -32.293 -19.104 1.00 127.13 451 GLY B C 1
ATOM 3221 O O . GLY B 1 27 ? -49.006 -32.633 -20.221 1.00 129.31 451 GLY B O 1
ATOM 3222 N N . THR B 1 28 ? -49.911 -31.090 -18.858 1.00 155.65 452 THR B N 1
ATOM 3223 C CA . THR B 1 28 ? -50.081 -30.121 -19.921 1.00 151.30 452 THR B CA 1
ATOM 3224 C C . THR B 1 28 ? -49.112 -28.953 -19.831 1.00 140.16 452 THR B C 1
ATOM 3225 O O . THR B 1 28 ? -49.006 -28.183 -20.789 1.00 135.21 452 THR B O 1
ATOM 3229 N N . GLY B 1 29 ? -48.444 -28.770 -18.693 1.00 97.37 453 GLY B N 1
ATOM 3230 C CA . GLY B 1 29 ? -47.207 -28.036 -18.616 1.00 84.77 453 GLY B CA 1
ATOM 3231 C C . GLY B 1 29 ? -47.296 -26.632 -18.054 1.00 82.67 453 GLY B C 1
ATOM 3232 O O . GLY B 1 29 ? -46.352 -26.190 -17.387 1.00 82.15 453 GLY B O 1
ATOM 3233 N N . TYR B 1 30 ? -48.388 -25.916 -18.307 1.00 93.24 454 TYR B N 1
ATOM 3234 C CA . TYR B 1 30 ? -48.400 -24.493 -17.999 1.00 86.36 454 TYR B CA 1
ATOM 3235 C C . TYR B 1 30 ? -48.467 -24.253 -16.495 1.00 84.98 454 TYR B C 1
ATOM 3236 O O . TYR B 1 30 ? -49.080 -25.021 -15.750 1.00 87.25 454 TYR B O 1
ATOM 3245 N N . ALA B 1 31 ? -47.807 -23.187 -16.048 1.00 79.62 455 ALA B N 1
ATOM 3246 C CA . ALA B 1 31 ? -47.945 -22.678 -14.690 1.00 77.81 455 ALA B CA 1
ATOM 3247 C C . ALA B 1 31 ? -48.275 -21.199 -14.802 1.00 72.46 455 ALA B C 1
ATOM 3248 O O . ALA B 1 31 ? -47.461 -20.417 -15.302 1.00 67.38 455 ALA B O 1
ATOM 3250 N N . VAL B 1 32 ? -49.474 -20.823 -14.363 1.00 56.24 456 VAL B N 1
ATOM 3251 C CA . VAL B 1 32 ? -50.015 -19.485 -14.570 1.00 43.01 456 VAL B CA 1
ATOM 3252 C C . VAL B 1 32 ? -50.328 -18.851 -13.220 1.00 42.69 456 VAL B C 1
ATOM 3253 O O . VAL B 1 32 ? -50.870 -19.509 -12.325 1.00 50.18 456 VAL B O 1
ATOM 3257 N N . GLY B 1 33 ? -49.985 -17.577 -13.081 1.00 55.98 457 GLY B N 1
ATOM 3258 C CA . GLY B 1 33 ? -50.284 -16.831 -11.871 1.00 55.76 457 GLY B CA 1
ATOM 3259 C C . GLY B 1 33 ? -50.775 -15.437 -12.204 1.00 58.27 457 GLY B C 1
ATOM 3260 O O . GLY B 1 33 ? -50.394 -14.847 -13.217 1.00 59.28 457 GLY B O 1
ATOM 3261 N N . ILE B 1 34 ? -51.629 -14.908 -11.330 1.00 56.19 458 ILE B N 1
ATOM 3262 C CA . ILE B 1 34 ? -52.272 -13.616 -11.558 1.00 49.43 458 ILE B CA 1
ATOM 3263 C C . ILE B 1 34 ? -52.397 -12.878 -10.230 1.00 58.84 458 ILE B C 1
ATOM 3264 O O . ILE B 1 34 ? -52.822 -13.454 -9.223 1.00 61.66 458 ILE B O 1
ATOM 3269 N N . ASN B 1 35 ? -52.024 -11.598 -10.235 1.00 63.99 459 ASN B N 1
ATOM 3270 C CA . ASN B 1 35 ? -52.193 -10.708 -9.093 1.00 58.18 459 ASN B CA 1
ATOM 3271 C C . ASN B 1 35 ? -52.895 -9.435 -9.540 1.00 57.80 459 ASN B C 1
ATOM 3272 O O . ASN B 1 35 ? -52.612 -8.911 -10.621 1.00 59.24 459 ASN B O 1
ATOM 3277 N N . GLY B 1 36 ? -53.791 -8.934 -8.700 1.00 53.34 460 GLY B N 1
ATOM 3278 C CA . GLY B 1 36 ? -54.543 -7.732 -9.025 1.00 54.19 460 GLY B CA 1
ATOM 3279 C C . GLY B 1 36 ? -54.896 -6.938 -7.787 1.00 53.68 460 GLY B C 1
ATOM 3280 O O . GLY B 1 36 ? -55.184 -7.501 -6.726 1.00 60.06 460 GLY B O 1
ATOM 3281 N N . THR B 1 37 ? -54.897 -5.611 -7.938 1.00 38.45 461 THR B N 1
ATOM 3282 C CA . THR B 1 37 ? -55.184 -4.693 -6.833 1.00 40.13 461 THR B CA 1
ATOM 3283 C C . THR B 1 37 ? -55.643 -3.356 -7.404 1.00 37.51 461 THR B C 1
ATOM 3284 O O . THR B 1 37 ? -54.852 -2.656 -8.035 1.00 37.33 461 THR B O 1
ATOM 3288 N N . LYS B 1 38 ? -56.903 -3.000 -7.172 1.00 43.46 462 LYS B N 1
ATOM 3289 C CA . LYS B 1 38 ? -57.453 -1.711 -7.572 1.00 43.28 462 LYS B CA 1
ATOM 3290 C C . LYS B 1 38 ? -57.860 -0.919 -6.338 1.00 44.66 462 LYS B C 1
ATOM 3291 O O . LYS B 1 38 ? -58.633 -1.405 -5.505 1.00 48.86 462 LYS B O 1
ATOM 3297 N N . ASN B 1 39 ? -57.338 0.299 -6.234 1.00 56.98 463 ASN B N 1
ATOM 3298 C CA . ASN B 1 39 ? -57.677 1.255 -5.192 1.00 55.65 463 ASN B CA 1
ATOM 3299 C C . ASN B 1 39 ? -58.098 2.560 -5.853 1.00 58.98 463 ASN B C 1
ATOM 3300 O O . ASN B 1 39 ? -58.064 2.698 -7.079 1.00 52.24 463 ASN B O 1
ATOM 3305 N N . ASP B 1 40 ? -58.493 3.533 -5.029 1.00 65.06 464 ASP B N 1
ATOM 3306 C CA . ASP B 1 40 ? -58.650 4.889 -5.538 1.00 63.20 464 ASP B CA 1
ATOM 3307 C C . ASP B 1 40 ? -57.334 5.442 -6.057 1.00 56.45 464 ASP B C 1
ATOM 3308 O O . ASP B 1 40 ? -57.340 6.353 -6.892 1.00 71.17 464 ASP B O 1
ATOM 3313 N N . TYR B 1 41 ? -56.209 4.897 -5.594 1.00 45.45 465 TYR B N 1
ATOM 3314 C CA . TYR B 1 41 ? -54.901 5.471 -5.851 1.00 49.72 465 TYR B CA 1
ATOM 3315 C C . TYR B 1 41 ? -53.943 4.526 -6.561 1.00 47.60 465 TYR B C 1
ATOM 3316 O O . TYR B 1 41 ? -52.781 4.893 -6.761 1.00 45.03 465 TYR B O 1
ATOM 3325 N N . GLN B 1 42 ? -54.381 3.328 -6.949 1.00 47.94 466 GLN B N 1
ATOM 3326 C CA . GLN B 1 42 ? -53.487 2.410 -7.641 1.00 42.71 466 GLN B CA 1
ATOM 3327 C C . GLN B 1 42 ? -54.295 1.364 -8.394 1.00 43.89 466 GLN B C 1
ATOM 3328 O O . GLN B 1 42 ? -55.382 0.969 -7.967 1.00 51.21 466 GLN B O 1
ATOM 3334 N N . THR B 1 43 ? -53.741 0.932 -9.526 1.00 38.78 467 THR B N 1
ATOM 3335 C CA . THR B 1 43 ? -54.243 -0.209 -10.287 1.00 38.54 467 THR B CA 1
ATOM 3336 C C . THR B 1 43 ? -53.043 -1.060 -10.679 1.00 38.41 467 THR B C 1
ATOM 3337 O O . THR B 1 43 ? -52.242 -0.653 -11.524 1.00 42.60 467 THR B O 1
ATOM 3341 N N . TYR B 1 44 ? -52.916 -2.228 -10.058 1.00 52.21 468 TYR B N 1
ATOM 3342 C CA . TYR B 1 44 ? -51.777 -3.120 -10.220 1.00 52.26 468 TYR B CA 1
ATOM 3343 C C . TYR B 1 44 ? -52.281 -4.453 -10.754 1.00 52.27 468 TYR B C 1
ATOM 3344 O O . TYR B 1 44 ? -53.226 -5.025 -10.203 1.00 55.16 468 TYR B O 1
ATOM 3353 N N . ALA B 1 45 ? -51.661 -4.936 -11.827 1.00 44.11 469 ALA B N 1
ATOM 3354 C CA . ALA B 1 45 ? -52.066 -6.185 -12.463 1.00 44.25 469 ALA B CA 1
ATOM 3355 C C . ALA B 1 45 ? -50.823 -6.879 -12.993 1.00 44.84 469 ALA B C 1
ATOM 3356 O O . ALA B 1 45 ? -50.096 -6.311 -13.816 1.00 44.64 469 ALA B O 1
ATOM 3358 N N . GLU B 1 46 ? -50.582 -8.103 -12.525 1.00 38.84 470 GLU B N 1
ATOM 3359 C CA . GLU B 1 46 ? -49.419 -8.883 -12.925 1.00 38.94 470 GLU B CA 1
ATOM 3360 C C . GLU B 1 46 ? -49.871 -10.253 -13.408 1.00 39.37 470 GLU B C 1
ATOM 3361 O O . GLU B 1 46 ? -50.584 -10.962 -12.690 1.00 39.88 470 GLU B O 1
ATOM 3367 N N . LEU B 1 47 ? -49.451 -10.621 -14.618 1.00 39.81 471 LEU B N 1
ATOM 3368 C CA . LEU B 1 47 ? -49.767 -11.910 -15.217 1.00 40.36 471 LEU B CA 1
ATOM 3369 C C . LEU B 1 47 ? -48.461 -12.637 -15.501 1.00 40.57 471 LEU B C 1
ATOM 3370 O O . LEU B 1 47 ? -47.559 -12.073 -16.126 1.00 49.53 471 LEU B O 1
ATOM 3375 N N . SER B 1 48 ? -48.351 -13.880 -15.042 1.00 40.20 472 SER B N 1
ATOM 3376 C CA . SER B 1 48 ? -47.101 -14.620 -15.128 1.00 40.66 472 SER B CA 1
ATOM 3377 C C . SER B 1 48 ? -47.360 -16.025 -15.650 1.00 43.56 472 SER B C 1
ATOM 3378 O O . SER B 1 48 ? -48.351 -16.658 -15.277 1.00 48.63 472 SER B O 1
ATOM 3381 N N . VAL B 1 49 ? -46.468 -16.508 -16.518 1.00 52.22 473 VAL B N 1
ATOM 3382 C CA . VAL B 1 49 ? -46.534 -17.869 -17.032 1.00 55.89 473 VAL B CA 1
ATOM 3383 C C . VAL B 1 49 ? -45.146 -18.490 -16.954 1.00 50.48 473 VAL B C 1
ATOM 3384 O O . VAL B 1 49 ? -44.124 -17.798 -16.950 1.00 58.37 473 VAL B O 1
ATOM 3388 N N . THR B 1 50 ? -45.125 -19.819 -16.882 1.00 54.37 474 THR B N 1
ATOM 3389 C CA . THR B 1 50 ? -43.875 -20.563 -16.840 1.00 57.36 474 THR B CA 1
ATOM 3390 C C . THR B 1 50 ? -44.101 -21.968 -17.382 1.00 61.26 474 THR B C 1
ATOM 3391 O O . THR B 1 50 ? -45.087 -22.633 -17.036 1.00 62.07 474 THR B O 1
ATOM 3395 N N . ASN B 1 51 ? -43.184 -22.397 -18.250 1.00 75.17 475 ASN B N 1
ATOM 3396 C CA . ASN B 1 51 ? -43.086 -23.779 -18.697 1.00 74.60 475 ASN B CA 1
ATOM 3397 C C . ASN B 1 51 ? -41.852 -24.397 -18.051 1.00 78.38 475 ASN B C 1
ATOM 3398 O O . ASN B 1 51 ? -40.721 -24.006 -18.384 1.00 76.86 475 ASN B O 1
ATOM 3403 N N . PRO B 1 52 ? -42.012 -25.335 -17.115 1.00 82.75 476 PRO B N 1
ATOM 3404 C CA . PRO B 1 52 ? -40.852 -25.956 -16.460 1.00 84.79 476 PRO B CA 1
ATOM 3405 C C . PRO B 1 52 ? -40.175 -27.037 -17.290 1.00 91.74 476 PRO B C 1
ATOM 3406 O O . PRO B 1 52 ? -39.120 -27.548 -16.882 1.00 99.27 476 PRO B O 1
ATOM 3410 N N . TYR B 1 53 ? -40.733 -27.407 -18.446 1.00 102.14 477 TYR B N 1
ATOM 3411 C CA . TYR B 1 53 ? -40.133 -28.412 -19.323 1.00 104.57 477 TYR B CA 1
ATOM 3412 C C . TYR B 1 53 ? -40.110 -27.854 -20.746 1.00 108.99 477 TYR B C 1
ATOM 3413 O O . TYR B 1 53 ? -40.686 -28.396 -21.687 1.00 109.62 477 TYR B O 1
ATOM 3422 N N . PHE B 1 54 ? -39.404 -26.734 -20.909 1.00 76.39 478 PHE B N 1
ATOM 3423 C CA . PHE B 1 54 ? -39.206 -26.123 -22.218 1.00 73.58 478 PHE B CA 1
ATOM 3424 C C . PHE B 1 54 ? -38.480 -27.061 -23.170 1.00 74.11 478 PHE B C 1
ATOM 3425 O O . PHE B 1 54 ? -38.661 -26.965 -24.390 1.00 75.26 478 PHE B O 1
ATOM 3433 N N . THR B 1 55 ? -37.664 -27.970 -22.639 1.00 66.84 479 THR B N 1
ATOM 3434 C CA . THR B 1 55 ? -36.963 -28.947 -23.460 1.00 66.43 479 THR B CA 1
ATOM 3435 C C . THR B 1 55 ? -36.669 -30.177 -22.610 1.00 76.63 479 THR B C 1
ATOM 3436 O O . THR B 1 55 ? -36.938 -30.204 -21.406 1.00 80.91 479 THR B O 1
ATOM 3440 N N . VAL B 1 56 ? -36.103 -31.198 -23.261 1.00 87.91 480 VAL B N 1
ATOM 3441 C CA . VAL B 1 56 ? -35.883 -32.488 -22.606 1.00 93.59 480 VAL B CA 1
ATOM 3442 C C . VAL B 1 56 ? -34.933 -32.354 -21.422 1.00 94.56 480 VAL B C 1
ATOM 3443 O O . VAL B 1 56 ? -35.024 -33.118 -20.452 1.00 86.84 480 VAL B O 1
ATOM 3447 N N . ASP B 1 57 ? -34.026 -31.378 -21.465 1.00 131.44 481 ASP B N 1
ATOM 3448 C CA . ASP B 1 57 ? -33.004 -31.228 -20.435 1.00 134.73 481 ASP B CA 1
ATOM 3449 C C . ASP B 1 57 ? -33.556 -30.741 -19.098 1.00 134.26 481 ASP B C 1
ATOM 3450 O O . ASP B 1 57 ? -32.788 -30.648 -18.134 1.00 143.02 481 ASP B O 1
ATOM 3455 N N . GLY B 1 58 ? -34.848 -30.438 -19.006 1.00 58.75 482 GLY B N 1
ATOM 3456 C CA . GLY B 1 58 ? -35.414 -29.885 -17.793 1.00 57.85 482 GLY B CA 1
ATOM 3457 C C . GLY B 1 58 ? -35.300 -28.384 -17.667 1.00 55.27 482 GLY B C 1
ATOM 3458 O O . GLY B 1 58 ? -35.647 -27.839 -16.612 1.00 54.57 482 GLY B O 1
ATOM 3459 N N . VAL B 1 59 ? -34.819 -27.700 -18.708 1.00 69.21 483 VAL B N 1
ATOM 3460 C CA . VAL B 1 59 ? -34.688 -26.249 -18.687 1.00 60.94 483 VAL B CA 1
ATOM 3461 C C . VAL B 1 59 ? -36.070 -25.604 -18.729 1.00 65.16 483 VAL B C 1
ATOM 3462 O O . VAL B 1 59 ? -37.006 -26.124 -19.351 1.00 62.57 483 VAL B O 1
ATOM 3466 N N . SER B 1 60 ? -36.211 -24.464 -18.049 1.00 54.35 484 SER B N 1
ATOM 3467 C CA . SER B 1 60 ? -37.501 -23.795 -17.945 1.00 49.28 484 SER B CA 1
ATOM 3468 C C . SER B 1 60 ? -37.485 -22.451 -18.665 1.00 52.09 484 SER B C 1
ATOM 3469 O O . SER B 1 60 ? -36.433 -21.839 -18.860 1.00 51.08 484 SER B O 1
ATOM 3472 N N . LEU B 1 61 ? -38.680 -21.993 -19.048 1.00 72.22 485 LEU B N 1
ATOM 3473 C CA . LEU B 1 61 ? -38.865 -20.686 -19.677 1.00 69.88 485 LEU B CA 1
ATOM 3474 C C . LEU B 1 61 ? -40.019 -19.970 -18.986 1.00 60.05 485 LEU B C 1
ATOM 3475 O O . LEU B 1 61 ? -41.139 -20.489 -18.950 1.00 63.66 485 LEU B O 1
ATOM 3480 N N . GLY B 1 62 ? -39.759 -18.781 -18.464 1.00 57.08 486 GLY B N 1
ATOM 3481 C CA . GLY B 1 62 ? -40.762 -18.050 -17.706 1.00 59.71 486 GLY B CA 1
ATOM 3482 C C . GLY B 1 62 ? -40.895 -16.602 -18.158 1.00 58.14 486 GLY B C 1
ATOM 3483 O O . GLY B 1 62 ? -39.899 -15.913 -18.344 1.00 54.34 486 GLY B O 1
ATOM 3484 N N . GLY B 1 63 ? -42.141 -16.165 -18.309 1.00 36.10 487 GLY B N 1
ATOM 3485 C CA . GLY B 1 63 ? -42.402 -14.803 -18.734 1.00 34.79 487 GLY B CA 1
ATOM 3486 C C . GLY B 1 63 ? -43.468 -14.154 -17.872 1.00 34.12 487 GLY B C 1
ATOM 3487 O O . GLY B 1 63 ? -44.207 -14.824 -17.148 1.00 34.62 487 GLY B O 1
ATOM 3488 N N . ARG B 1 64 ? -43.534 -12.827 -17.960 1.00 65.50 488 ARG B N 1
ATOM 3489 C CA . ARG B 1 64 ? -44.535 -12.087 -17.200 1.00 53.07 488 ARG B CA 1
ATOM 3490 C C . ARG B 1 64 ? -44.772 -10.723 -17.835 1.00 50.06 488 ARG B C 1
ATOM 3491 O O . ARG B 1 64 ? -43.910 -10.177 -18.529 1.00 48.74 488 ARG B O 1
ATOM 3499 N N . LEU B 1 65 ? -45.959 -10.181 -17.561 1.00 37.94 489 LEU B N 1
ATOM 3500 C CA . LEU B 1 65 ? -46.452 -8.932 -18.126 1.00 35.48 489 LEU B CA 1
ATOM 3501 C C . LEU B 1 65 ? -47.182 -8.173 -17.026 1.00 33.97 489 LEU B C 1
ATOM 3502 O O . LEU B 1 65 ? -48.068 -8.734 -16.372 1.00 40.48 489 LEU B O 1
ATOM 3507 N N . PHE B 1 66 ? -46.818 -6.908 -16.812 1.00 29.75 490 PHE B N 1
ATOM 3508 C CA . PHE B 1 66 ? -47.349 -6.181 -15.666 1.00 29.61 490 PHE B CA 1
ATOM 3509 C C . PHE B 1 66 ? -47.739 -4.757 -16.041 1.00 29.23 490 PHE B C 1
ATOM 3510 O O . PHE B 1 66 ? -47.177 -4.155 -16.963 1.00 29.13 490 PHE B O 1
ATOM 3518 N N . TYR B 1 67 ? -48.698 -4.230 -15.276 1.00 30.91 491 TYR B N 1
ATOM 3519 C CA . TYR B 1 67 ? -49.235 -2.879 -15.372 1.00 30.75 491 TYR B CA 1
ATOM 3520 C C . TYR B 1 67 ? -49.398 -2.359 -13.950 1.00 30.92 491 TYR B C 1
ATOM 3521 O O . TYR B 1 67 ? -49.854 -3.095 -13.073 1.00 33.13 491 TYR B O 1
ATOM 3530 N N . ASN B 1 68 ? -49.015 -1.103 -13.708 1.00 32.23 492 ASN B N 1
ATOM 3531 C CA . ASN B 1 68 ? -48.977 -0.571 -12.343 1.00 32.57 492 ASN B CA 1
ATOM 3532 C C . ASN B 1 68 ? -49.138 0.946 -12.424 1.00 32.76 492 ASN B C 1
ATOM 3533 O O . ASN B 1 68 ? -48.178 1.658 -12.726 1.00 39.58 492 ASN B O 1
ATOM 3538 N N . ASP B 1 69 ? -50.341 1.427 -12.130 1.00 34.93 493 ASP B N 1
ATOM 3539 C CA . ASP B 1 69 ? -50.740 2.808 -12.385 1.00 35.23 493 ASP B CA 1
ATOM 3540 C C . ASP B 1 69 ? -51.092 3.462 -11.056 1.00 35.75 493 ASP B C 1
ATOM 3541 O O . ASP B 1 69 ? -52.085 3.085 -10.428 1.00 40.06 493 ASP B O 1
ATOM 3546 N N . PHE B 1 70 ? -50.301 4.446 -10.628 1.00 34.13 494 PHE B N 1
ATOM 3547 C CA . PHE B 1 70 ? -50.509 5.121 -9.353 1.00 34.81 494 PHE B CA 1
ATOM 3548 C C . PHE B 1 70 ? -50.895 6.577 -9.585 1.00 35.45 494 PHE B C 1
ATOM 3549 O O . PHE B 1 70 ? -50.213 7.293 -10.328 1.00 37.95 494 PHE B O 1
ATOM 3557 N N . GLN B 1 71 ? -51.974 7.010 -8.930 1.00 53.36 495 GLN B N 1
ATOM 3558 C CA . GLN B 1 71 ? -52.463 8.385 -8.980 1.00 51.09 495 GLN B CA 1
ATOM 3559 C C . GLN B 1 71 ? -52.700 8.851 -7.550 1.00 53.68 495 GLN B C 1
ATOM 3560 O O . GLN B 1 71 ? -53.456 8.212 -6.809 1.00 56.70 495 GLN B O 1
ATOM 3566 N N . ALA B 1 72 ? -52.067 9.963 -7.166 1.00 29.70 496 ALA B N 1
ATOM 3567 C CA . ALA B 1 72 ? -52.121 10.448 -5.788 1.00 30.26 496 ALA B CA 1
ATOM 3568 C C . ALA B 1 72 ? -53.423 11.157 -5.450 1.00 33.62 496 ALA B C 1
ATOM 3569 O O . ALA B 1 72 ? -53.603 11.586 -4.304 1.00 32.30 496 ALA B O 1
ATOM 3571 N N . ASP B 1 73 ? -54.328 11.302 -6.407 1.00 63.43 497 ASP B N 1
ATOM 3572 C CA . ASP B 1 73 ? -55.645 11.850 -6.120 1.00 65.77 497 ASP B CA 1
ATOM 3573 C C . ASP B 1 73 ? -56.675 10.874 -6.674 1.00 80.48 497 ASP B C 1
ATOM 3574 O O . ASP B 1 73 ? -56.469 9.656 -6.647 1.00 83.49 497 ASP B O 1
ATOM 3579 N N . ASP B 1 74 ? -57.867 11.371 -7.043 1.00 96.50 498 ASP B N 1
ATOM 3580 C CA . ASP B 1 74 ? -58.949 10.469 -7.486 1.00 98.79 498 ASP B CA 1
ATOM 3581 C C . ASP B 1 74 ? -59.865 11.051 -8.570 1.00 113.15 498 ASP B C 1
ATOM 3582 O O . ASP B 1 74 ? -60.619 10.267 -9.185 1.00 108.86 498 ASP B O 1
ATOM 3587 N N . ALA B 1 75 ? -59.795 12.372 -8.840 1.00 96.54 499 ALA B N 1
ATOM 3588 C CA . ALA B 1 75 ? -60.717 13.086 -9.709 1.00 86.74 499 ALA B CA 1
ATOM 3589 C C . ALA B 1 75 ? -60.012 14.188 -10.486 1.00 88.78 499 ALA B C 1
ATOM 3590 O O . ALA B 1 75 ? -60.495 14.615 -11.543 1.00 88.75 499 ALA B O 1
ATOM 3592 N N . ASP B 1 76 ? -58.889 14.675 -9.954 1.00 99.54 500 ASP B N 1
ATOM 3593 C CA . ASP B 1 76 ? -58.162 15.814 -10.504 1.00 103.63 500 ASP B CA 1
ATOM 3594 C C . ASP B 1 76 ? -57.003 15.413 -11.404 1.00 105.77 500 ASP B C 1
ATOM 3595 O O . ASP B 1 76 ? -56.630 16.183 -12.300 1.00 93.89 500 ASP B O 1
ATOM 3600 N N . LEU B 1 77 ? -56.430 14.233 -11.191 1.00 95.18 501 LEU B N 1
ATOM 3601 C CA . LEU B 1 77 ? -55.093 13.925 -11.707 1.00 86.76 501 LEU B CA 1
ATOM 3602 C C . LEU B 1 77 ? -54.191 15.061 -11.229 1.00 84.72 501 LEU B C 1
ATOM 3603 O O . LEU B 1 77 ? -54.221 15.394 -10.031 1.00 84.44 501 LEU B O 1
ATOM 3608 N N . SER B 1 78 ? -53.389 15.669 -12.103 1.00 69.45 502 SER B N 1
ATOM 3609 C CA . SER B 1 78 ? -52.694 16.928 -11.843 1.00 59.65 502 SER B CA 1
ATOM 3610 C C . SER B 1 78 ? -51.810 16.901 -10.599 1.00 54.33 502 SER B C 1
ATOM 3611 O O . SER B 1 78 ? -51.249 17.937 -10.228 1.00 48.77 502 SER B O 1
ATOM 3614 N N . ASP B 1 79 ? -51.690 15.760 -9.933 1.00 59.85 503 ASP B N 1
ATOM 3615 C CA . ASP B 1 79 ? -50.803 15.571 -8.796 1.00 54.89 503 ASP B CA 1
ATOM 3616 C C . ASP B 1 79 ? -49.819 14.457 -9.142 1.00 54.10 503 ASP B C 1
ATOM 3617 O O . ASP B 1 79 ? -49.862 13.895 -10.239 1.00 56.07 503 ASP B O 1
ATOM 3622 N N . TYR B 1 80 ? -48.926 14.139 -8.204 1.00 51.71 504 TYR B N 1
ATOM 3623 C CA . TYR B 1 80 ? -47.890 13.139 -8.454 1.00 46.91 504 TYR B CA 1
ATOM 3624 C C . TYR B 1 80 ? -48.504 11.847 -8.979 1.00 45.64 504 TYR B C 1
ATOM 3625 O O . TYR B 1 80 ? -49.325 11.214 -8.310 1.00 47.97 504 TYR B O 1
ATOM 3634 N N . THR B 1 81 ? -48.106 11.470 -10.192 1.00 36.03 505 THR B N 1
ATOM 3635 C CA . THR B 1 81 ? -48.677 10.332 -10.896 1.00 31.43 505 THR B CA 1
ATOM 3636 C C . THR B 1 81 ? -47.551 9.510 -11.499 1.00 30.52 505 THR B C 1
ATOM 3637 O O . THR B 1 81 ? -46.676 10.059 -12.177 1.00 29.88 505 THR B O 1
ATOM 3641 N N . ASN B 1 82 ? -47.584 8.197 -11.260 1.00 39.22 506 ASN B N 1
ATOM 3642 C CA . ASN B 1 82 ? -46.510 7.298 -11.678 1.00 31.89 506 ASN B CA 1
ATOM 3643 C C . ASN B 1 82 ? -47.142 6.067 -12.316 1.00 36.99 506 ASN B C 1
ATOM 3644 O O . ASN B 1 82 ? -47.693 5.215 -11.612 1.00 35.88 506 ASN B O 1
ATOM 3649 N N . LYS B 1 83 ? -47.079 5.974 -13.640 1.00 34.55 507 LYS B N 1
ATOM 3650 C CA . LYS B 1 83 ? -47.571 4.803 -14.349 1.00 32.94 507 LYS B CA 1
ATOM 3651 C C . LYS B 1 83 ? -46.388 3.997 -14.863 1.00 33.91 507 LYS B C 1
ATOM 3652 O O . LYS B 1 83 ? -45.378 4.562 -15.284 1.00 39.87 507 LYS B O 1
ATOM 3658 N N . SER B 1 84 ? -46.505 2.677 -14.801 1.00 33.05 508 SER B N 1
ATOM 3659 C CA . SER B 1 84 ? -45.471 1.786 -15.289 1.00 32.59 508 SER B CA 1
ATOM 3660 C C . SER B 1 84 ? -46.134 0.577 -15.925 1.00 33.62 508 SER B C 1
ATOM 3661 O O . SER B 1 84 ? -47.239 0.184 -15.548 1.00 34.66 508 SER B O 1
ATOM 3664 N N . TYR B 1 85 ? -45.461 0.006 -16.913 1.00 32.78 509 TYR B N 1
ATOM 3665 C CA . TYR B 1 85 ? -45.834 -1.321 -17.381 1.00 33.68 509 TYR B CA 1
ATOM 3666 C C . TYR B 1 85 ? -44.606 -1.966 -17.993 1.00 33.16 509 TYR B C 1
ATOM 3667 O O . TYR B 1 85 ? -43.562 -1.332 -18.137 1.00 34.99 509 TYR B O 1
ATOM 3676 N N . GLY B 1 86 ? -44.718 -3.246 -18.322 1.00 37.70 510 GLY B N 1
ATOM 3677 C CA . GLY B 1 86 ? -43.590 -3.893 -18.956 1.00 42.12 510 GLY B CA 1
ATOM 3678 C C . GLY B 1 86 ? -43.725 -5.400 -18.999 1.00 42.42 510 GLY B C 1
ATOM 3679 O O . GLY B 1 86 ? -44.764 -5.973 -18.664 1.00 47.47 510 GLY B O 1
ATOM 3680 N N . THR B 1 87 ? -42.623 -6.022 -19.414 1.00 31.02 511 THR B N 1
ATOM 3681 C CA . THR B 1 87 ? -42.583 -7.438 -19.742 1.00 38.39 511 THR B CA 1
ATOM 3682 C C . THR B 1 87 ? -41.214 -7.998 -19.383 1.00 40.65 511 THR B C 1
ATOM 3683 O O . THR B 1 87 ? -40.202 -7.296 -19.451 1.00 43.20 511 THR B O 1
ATOM 3687 N N . ASP B 1 88 ? -41.198 -9.271 -18.999 1.00 53.04 512 ASP B N 1
ATOM 3688 C CA . ASP B 1 88 ? -39.972 -10.017 -18.756 1.00 51.14 512 ASP B CA 1
ATOM 3689 C C . ASP B 1 88 ? -40.086 -11.386 -19.407 1.00 56.55 512 ASP B C 1
ATOM 3690 O O . ASP B 1 88 ? -41.164 -11.985 -19.426 1.00 58.83 512 ASP B O 1
ATOM 3695 N N . VAL B 1 89 ? -38.965 -11.881 -19.931 1.00 42.44 513 VAL B N 1
ATOM 3696 C CA . VAL B 1 89 ? -38.866 -13.260 -20.398 1.00 44.25 513 VAL B CA 1
ATOM 3697 C C . VAL B 1 89 ? -37.494 -13.785 -19.995 1.00 46.72 513 VAL B C 1
ATOM 3698 O O . VAL B 1 89 ? -36.496 -13.064 -20.076 1.00 46.44 513 VAL B O 1
ATOM 3702 N N . THR B 1 90 ? -37.449 -15.026 -19.511 1.00 52.41 514 THR B N 1
ATOM 3703 C CA . THR B 1 90 ? -36.229 -15.569 -18.927 1.00 48.04 514 THR B CA 1
ATOM 3704 C C . THR B 1 90 ? -36.143 -17.064 -19.195 1.00 49.96 514 THR B C 1
ATOM 3705 O O . THR B 1 90 ? -37.161 -17.747 -19.350 1.00 47.31 514 THR B O 1
ATOM 3709 N N . LEU B 1 91 ? -34.907 -17.559 -19.219 1.00 46.27 515 LEU B N 1
ATOM 3710 C CA . LEU B 1 91 ? -34.583 -18.971 -19.329 1.00 38.22 515 LEU B CA 1
ATOM 3711 C C . LEU B 1 91 ? -33.835 -19.400 -18.076 1.00 42.03 515 LEU B C 1
ATOM 3712 O O . LEU B 1 91 ? -32.950 -18.679 -17.591 1.00 49.34 515 LEU B O 1
ATOM 3717 N N . GLY B 1 92 ? -34.199 -20.573 -17.563 1.00 33.14 516 GLY B N 1
ATOM 3718 C CA . GLY B 1 92 ? -33.580 -21.147 -16.387 1.00 36.50 516 GLY B CA 1
ATOM 3719 C C . GLY B 1 92 ? -32.916 -22.472 -16.696 1.00 41.37 516 GLY B C 1
ATOM 3720 O O . GLY B 1 92 ? -33.565 -23.411 -17.180 1.00 47.58 516 GLY B O 1
ATOM 3721 N N . PHE B 1 93 ? -31.618 -22.544 -16.415 1.00 66.35 517 PHE B N 1
ATOM 3722 C CA . PHE B 1 93 ? -30.775 -23.691 -16.744 1.00 71.31 517 PHE B CA 1
ATOM 3723 C C . PHE B 1 93 ? -30.311 -24.384 -15.476 1.00 74.25 517 PHE B C 1
ATOM 3724 O O . PHE B 1 93 ? -29.510 -23.804 -14.718 1.00 78.60 517 PHE B O 1
ATOM 3732 N N . PRO B 1 94 ? -30.774 -25.594 -15.186 1.00 60.64 518 PRO B N 1
ATOM 3733 C CA . PRO B 1 94 ? -30.085 -26.421 -14.195 1.00 63.13 518 PRO B CA 1
ATOM 3734 C C . PRO B 1 94 ? -28.841 -27.048 -14.801 1.00 61.77 518 PRO B C 1
ATOM 3735 O O . PRO B 1 94 ? -28.783 -27.351 -15.994 1.00 57.85 518 PRO B O 1
ATOM 3739 N N . ILE B 1 95 ? -27.825 -27.218 -13.959 1.00 79.50 519 ILE B N 1
ATOM 3740 C CA . ILE B 1 95 ? -26.574 -27.840 -14.379 1.00 82.15 519 ILE B CA 1
ATOM 3741 C C . ILE B 1 95 ? -26.108 -28.797 -13.292 1.00 87.53 519 ILE B C 1
ATOM 3742 O O . ILE B 1 95 ? -26.145 -30.019 -13.467 1.00 87.01 519 ILE B O 1
ATOM 3747 N N . ASN B 1 96 ? -25.649 -28.249 -12.173 1.00 76.03 520 ASN B N 1
ATOM 3748 C CA . ASN B 1 96 ? -25.487 -29.034 -10.963 1.00 72.34 520 ASN B CA 1
ATOM 3749 C C . ASN B 1 96 ? -26.826 -29.106 -10.244 1.00 71.57 520 ASN B C 1
ATOM 3750 O O . ASN B 1 96 ? -27.643 -28.183 -10.319 1.00 73.19 520 ASN B O 1
ATOM 3755 N N . GLU B 1 97 ? -27.056 -30.223 -9.553 1.00 66.67 521 GLU B N 1
ATOM 3756 C CA . GLU B 1 97 ? -28.319 -30.384 -8.840 1.00 66.00 521 GLU B CA 1
ATOM 3757 C C . GLU B 1 97 ? -28.485 -29.331 -7.752 1.00 69.09 521 GLU B C 1
ATOM 3758 O O . GLU B 1 97 ? -29.616 -29.005 -7.372 1.00 70.48 521 GLU B O 1
ATOM 3764 N N . TYR B 1 98 ? -27.378 -28.783 -7.246 1.00 94.65 522 TYR B N 1
ATOM 3765 C CA . TYR B 1 98 ? -27.450 -27.692 -6.284 1.00 101.78 522 TYR B CA 1
ATOM 3766 C C . TYR B 1 98 ? -27.762 -26.352 -6.937 1.00 92.88 522 TYR B C 1
ATOM 3767 O O . TYR B 1 98 ? -28.271 -25.452 -6.259 1.00 96.56 522 TYR B O 1
ATOM 3776 N N . ASN B 1 99 ? -27.467 -26.197 -8.226 1.00 67.47 523 ASN B N 1
ATOM 3777 C CA . ASN B 1 99 ? -27.344 -24.887 -8.845 1.00 55.85 523 ASN B CA 1
ATOM 3778 C C . ASN B 1 99 ? -28.356 -24.679 -9.962 1.00 59.45 523 ASN B C 1
ATOM 3779 O O . ASN B 1 99 ? -28.968 -25.621 -10.476 1.00 65.37 523 ASN B O 1
ATOM 3784 N N . SER B 1 100 ? -28.506 -23.409 -10.329 1.00 70.85 524 SER B N 1
ATOM 3785 C CA . SER B 1 100 ? -29.241 -23.005 -11.518 1.00 66.62 524 SER B CA 1
ATOM 3786 C C . SER B 1 100 ? -28.730 -21.640 -11.952 1.00 64.67 524 SER B C 1
ATOM 3787 O O . SER B 1 100 ? -28.277 -20.842 -11.127 1.00 66.13 524 SER B O 1
ATOM 3790 N N . LEU B 1 101 ? -28.784 -21.392 -13.255 1.00 57.22 525 LEU B N 1
ATOM 3791 C CA . LEU B 1 101 ? -28.492 -20.078 -13.805 1.00 51.64 525 LEU B CA 1
ATOM 3792 C C . LEU B 1 101 ? -29.721 -19.560 -14.537 1.00 52.53 525 LEU B C 1
ATOM 3793 O O . LEU B 1 101 ? -30.597 -20.326 -14.941 1.00 54.37 525 LEU B O 1
ATOM 3798 N N . ARG B 1 102 ? -29.789 -18.243 -14.690 1.00 51.33 526 ARG B N 1
ATOM 3799 C CA . ARG B 1 102 ? -30.933 -17.602 -15.321 1.00 51.83 526 ARG B CA 1
ATOM 3800 C C . ARG B 1 102 ? -30.453 -16.476 -16.219 1.00 52.64 526 ARG B C 1
ATOM 3801 O O . ARG B 1 102 ? -29.568 -15.704 -15.837 1.00 52.06 526 ARG B O 1
ATOM 3809 N N . ALA B 1 103 ? -31.056 -16.379 -17.402 1.00 37.58 527 ALA B N 1
ATOM 3810 C CA . ALA B 1 103 ? -30.732 -15.309 -18.337 1.00 37.04 527 ALA B CA 1
ATOM 3811 C C . ALA B 1 103 ? -31.988 -14.894 -19.085 1.00 36.76 527 ALA B C 1
ATOM 3812 O O . ALA B 1 103 ? -32.751 -15.745 -19.540 1.00 34.48 527 ALA B O 1
ATOM 3814 N N . GLY B 1 104 ? -32.200 -13.590 -19.218 1.00 41.99 528 GLY B N 1
ATOM 3815 C CA . GLY B 1 104 ? -33.415 -13.138 -19.869 1.00 36.93 528 GLY B CA 1
ATOM 3816 C C . GLY B 1 104 ? -33.347 -11.680 -20.262 1.00 38.06 528 GLY B C 1
ATOM 3817 O O . GLY B 1 104 ? -32.352 -10.988 -20.027 1.00 34.49 528 GLY B O 1
ATOM 3818 N N . LEU B 1 105 ? -34.449 -11.219 -20.853 1.00 31.91 529 LEU B N 1
ATOM 3819 C CA . LEU B 1 105 ? -34.597 -9.855 -21.336 1.00 26.91 529 LEU B CA 1
ATOM 3820 C C . LEU B 1 105 ? -35.852 -9.228 -20.743 1.00 26.66 529 LEU B C 1
ATOM 3821 O O . LEU B 1 105 ? -36.872 -9.903 -20.560 1.00 29.57 529 LEU B O 1
ATOM 3826 N N . GLY B 1 106 ? -35.777 -7.933 -20.463 1.00 27.94 530 GLY B N 1
ATOM 3827 C CA . GLY B 1 106 ? -36.903 -7.215 -19.895 1.00 30.10 530 GLY B CA 1
ATOM 3828 C C . GLY B 1 106 ? -37.068 -5.850 -20.528 1.00 25.93 530 GLY B C 1
ATOM 3829 O O . GLY B 1 106 ? -36.111 -5.245 -21.014 1.00 25.71 530 GLY B O 1
ATOM 3830 N N . TYR B 1 107 ? -38.311 -5.369 -20.515 1.00 31.02 531 TYR B N 1
ATOM 3831 C CA . TYR B 1 107 ? -38.666 -4.044 -21.001 1.00 30.59 531 TYR B CA 1
ATOM 3832 C C . TYR B 1 107 ? -39.596 -3.386 -19.996 1.00 32.57 531 TYR B C 1
ATOM 3833 O O . TYR B 1 107 ? -40.504 -4.035 -19.469 1.00 36.23 531 TYR B O 1
ATOM 3842 N N . VAL B 1 108 ? -39.365 -2.099 -19.727 1.00 29.05 532 VAL B N 1
ATOM 3843 C CA . VAL B 1 108 ? -40.135 -1.355 -18.731 1.00 28.86 532 VAL B CA 1
ATOM 3844 C C . VAL B 1 108 ? -40.401 0.052 -19.251 1.00 28.90 532 VAL B C 1
ATOM 3845 O O . VAL B 1 108 ? -39.467 0.771 -19.615 1.00 32.57 532 VAL B O 1
ATOM 3849 N N . HIS B 1 109 ? -41.667 0.457 -19.266 1.00 24.29 533 HIS B N 1
ATOM 3850 C CA . HIS B 1 109 ? -42.043 1.829 -19.564 1.00 24.08 533 HIS B CA 1
ATOM 3851 C C . HIS B 1 109 ? -42.497 2.522 -18.288 1.00 23.83 533 HIS B C 1
ATOM 3852 O O . HIS B 1 109 ? -43.273 1.955 -17.506 1.00 24.36 533 HIS B O 1
ATOM 3859 N N . ASN B 1 110 ? -42.020 3.755 -18.099 1.00 32.04 534 ASN B N 1
ATOM 3860 C CA . ASN B 1 110 ? -42.324 4.548 -16.913 1.00 31.78 534 ASN B CA 1
ATOM 3861 C C . ASN B 1 110 ? -42.718 5.959 -17.327 1.00 33.72 534 ASN B C 1
ATOM 3862 O O . ASN B 1 110 ? -41.970 6.633 -18.044 1.00 33.93 534 ASN B O 1
ATOM 3867 N N . SER B 1 111 ? -43.892 6.401 -16.874 1.00 24.53 535 SER B N 1
ATOM 3868 C CA . SER B 1 111 ? -44.401 7.744 -17.111 1.00 24.65 535 SER B CA 1
ATOM 3869 C C . SER B 1 111 ? -44.611 8.434 -15.770 1.00 24.47 535 SER B C 1
ATOM 3870 O O . SER B 1 111 ? -45.203 7.852 -14.854 1.00 24.90 535 SER B O 1
ATOM 3873 N N . LEU B 1 112 ? -44.125 9.669 -15.660 1.00 19.50 536 LEU B N 1
ATOM 3874 C CA . LEU B 1 112 ? -44.218 10.465 -14.445 1.00 19.33 536 LEU B CA 1
ATOM 3875 C C . LEU B 1 112 ? -44.870 11.798 -14.768 1.00 19.70 536 LEU B C 1
ATOM 3876 O O . LEU B 1 112 ? -44.513 12.440 -15.762 1.00 19.54 536 LEU B O 1
ATOM 3881 N N . SER B 1 113 ? -45.789 12.224 -13.908 1.00 28.80 537 SER B N 1
ATOM 3882 C CA . SER B 1 113 ? -46.434 13.524 -14.028 1.00 29.25 537 SER B CA 1
ATOM 3883 C C . SER B 1 113 ? -46.438 14.208 -12.670 1.00 29.17 537 SER B C 1
ATOM 3884 O O . SER B 1 113 ? -46.794 13.591 -11.662 1.00 37.76 537 SER B O 1
ATOM 3887 N N . ASN B 1 114 ? -46.027 15.475 -12.647 1.00 33.77 538 ASN B N 1
ATOM 3888 C CA . ASN B 1 114 ? -46.254 16.356 -11.501 1.00 38.84 538 ASN B CA 1
ATOM 3889 C C . ASN B 1 114 ? -45.586 15.836 -10.230 1.00 40.08 538 ASN B C 1
ATOM 3890 O O . ASN B 1 114 ? -46.174 15.864 -9.146 1.00 42.26 538 ASN B O 1
ATOM 3895 N N . MET B 1 115 ? -44.348 15.367 -10.357 1.00 30.41 539 MET B N 1
ATOM 3896 C CA . MET B 1 115 ? -43.620 14.893 -9.189 1.00 31.42 539 MET B CA 1
ATOM 3897 C C . MET B 1 115 ? -43.139 16.068 -8.344 1.00 27.02 539 MET B C 1
ATOM 3898 O O . MET B 1 115 ? -42.723 17.104 -8.870 1.00 26.94 539 MET B O 1
ATOM 3903 N N . GLN B 1 116 ? -43.204 15.903 -7.027 1.00 30.45 540 GLN B N 1
ATOM 3904 C CA . GLN B 1 116 ? -42.859 16.988 -6.113 1.00 29.93 540 GLN B CA 1
ATOM 3905 C C . GLN B 1 116 ? -41.348 17.199 -6.091 1.00 29.23 540 GLN B C 1
ATOM 3906 O O . GLN B 1 116 ? -40.596 16.232 -5.925 1.00 33.05 540 GLN B O 1
ATOM 3912 N N . PRO B 1 117 ? -40.868 18.434 -6.247 1.00 28.42 541 PRO B N 1
ATOM 3913 C CA . PRO B 1 117 ? -39.418 18.672 -6.357 1.00 27.72 541 PRO B CA 1
ATOM 3914 C C . PRO B 1 117 ? -38.669 18.320 -5.079 1.00 27.67 541 PRO B C 1
ATOM 3915 O O . PRO B 1 117 ? -38.929 18.881 -4.014 1.00 35.44 541 PRO B O 1
ATOM 3919 N N . GLN B 1 118 ? -37.726 17.389 -5.202 1.00 37.34 542 GLN B N 1
ATOM 3920 C CA . GLN B 1 118 ? -36.809 17.047 -4.125 1.00 37.22 542 GLN B CA 1
ATOM 3921 C C . GLN B 1 118 ? -35.436 16.789 -4.730 1.00 39.32 542 GLN B C 1
ATOM 3922 O O . GLN B 1 118 ? -35.303 16.556 -5.934 1.00 45.37 542 GLN B O 1
ATOM 3928 N N . VAL B 1 119 ? -34.411 16.827 -3.876 1.00 26.80 543 VAL B N 1
ATOM 3929 C CA . VAL B 1 119 ? -33.031 16.900 -4.361 1.00 23.33 543 VAL B CA 1
ATOM 3930 C C . VAL B 1 119 ? -32.662 15.659 -5.170 1.00 22.97 543 VAL B C 1
ATOM 3931 O O . VAL B 1 119 ? -32.230 15.759 -6.324 1.00 26.07 543 VAL B O 1
ATOM 3935 N N . ALA B 1 120 ? -32.823 14.474 -4.576 1.00 34.00 544 ALA B N 1
ATOM 3936 C CA . ALA B 1 120 ? -32.289 13.255 -5.185 1.00 31.53 544 ALA B CA 1
ATOM 3937 C C . ALA B 1 120 ? -32.934 12.973 -6.539 1.00 31.45 544 ALA B C 1
ATOM 3938 O O . ALA B 1 120 ? -32.236 12.768 -7.544 1.00 33.76 544 ALA B O 1
ATOM 3940 N N . MET B 1 121 ? -34.271 12.943 -6.582 1.00 29.56 545 MET B N 1
ATOM 3941 C CA . MET B 1 121 ? -34.977 12.764 -7.849 1.00 29.47 545 MET B CA 1
ATOM 3942 C C . MET B 1 121 ? -34.469 13.726 -8.907 1.00 31.23 545 MET B C 1
ATOM 3943 O O . MET B 1 121 ? -34.275 13.352 -10.071 1.00 33.23 545 MET B O 1
ATOM 3948 N N . TRP B 1 122 ? -34.236 14.973 -8.518 1.00 25.43 546 TRP B N 1
ATOM 3949 C CA . TRP B 1 122 ? -33.902 15.987 -9.500 1.00 23.56 546 TRP B CA 1
ATOM 3950 C C . TRP B 1 122 ? -32.421 16.001 -9.836 1.00 23.20 546 TRP B C 1
ATOM 3951 O O . TRP B 1 122 ? -32.058 16.420 -10.936 1.00 30.11 546 TRP B O 1
ATOM 3962 N N . ARG B 1 123 ? -31.566 15.500 -8.944 1.00 17.39 547 ARG B N 1
ATOM 3963 C CA . ARG B 1 123 ? -30.208 15.164 -9.351 1.00 15.05 547 ARG B CA 1
ATOM 3964 C C . ARG B 1 123 ? -30.233 14.137 -10.477 1.00 14.94 547 ARG B C 1
ATOM 3965 O O . ARG B 1 123 ? -29.540 14.289 -11.490 1.00 17.41 547 ARG B O 1
ATOM 3973 N N . TYR B 1 124 ? -31.062 13.097 -10.329 1.00 28.85 548 TYR B N 1
ATOM 3974 C CA . TYR B 1 124 ? -31.198 12.098 -11.389 1.00 27.41 548 TYR B CA 1
ATOM 3975 C C . TYR B 1 124 ? -31.727 12.723 -12.677 1.00 32.29 548 TYR B C 1
ATOM 3976 O O . TYR B 1 124 ? -31.193 12.478 -13.767 1.00 34.35 548 TYR B O 1
ATOM 3985 N N . LEU B 1 125 ? -32.782 13.532 -12.569 1.00 24.21 549 LEU B N 1
ATOM 3986 C CA . LEU B 1 125 ? -33.373 14.148 -13.755 1.00 20.77 549 LEU B CA 1
ATOM 3987 C C . LEU B 1 125 ? -32.369 15.050 -14.467 1.00 21.39 549 LEU B C 1
ATOM 3988 O O . LEU B 1 125 ? -32.241 15.007 -15.696 1.00 22.99 549 LEU B O 1
ATOM 3993 N N . TYR B 1 126 ? -31.650 15.879 -13.706 1.00 65.35 550 TYR B N 1
ATOM 3994 C CA . TYR B 1 126 ? -30.556 16.670 -14.260 1.00 74.09 550 TYR B CA 1
ATOM 3995 C C . TYR B 1 126 ? -29.544 15.781 -14.971 1.00 69.56 550 TYR B C 1
ATOM 3996 O O . TYR B 1 126 ? -29.075 16.109 -16.068 1.00 71.50 550 TYR B O 1
ATOM 4005 N N . SER B 1 127 ? -29.209 14.640 -14.367 1.00 57.96 551 SER B N 1
ATOM 4006 C CA . SER B 1 127 ? -28.250 13.729 -14.980 1.00 54.32 551 SER B CA 1
ATOM 4007 C C . SER B 1 127 ? -28.768 13.150 -16.290 1.00 52.18 551 SER B C 1
ATOM 4008 O O . SER B 1 127 ? -27.972 12.827 -17.179 1.00 56.10 551 SER B O 1
ATOM 4011 N N . MET B 1 128 ? -30.084 13.002 -16.427 1.00 36.14 552 MET B N 1
ATOM 4012 C CA . MET B 1 128 ? -30.669 12.503 -17.667 1.00 33.90 552 MET B CA 1
ATOM 4013 C C . MET B 1 128 ? -30.802 13.574 -18.742 1.00 35.91 552 MET B C 1
ATOM 4014 O O . MET B 1 128 ? -31.322 13.279 -19.823 1.00 32.99 552 MET B O 1
ATOM 4019 N N . GLY B 1 129 ? -30.350 14.797 -18.481 1.00 31.96 553 GLY B N 1
ATOM 4020 C CA . GLY B 1 129 ? -30.531 15.886 -19.418 1.00 31.87 553 GLY B CA 1
ATOM 4021 C C . GLY B 1 129 ? -31.858 16.601 -19.320 1.00 38.91 553 GLY B C 1
ATOM 4022 O O . GLY B 1 129 ? -32.169 17.420 -20.193 1.00 48.82 553 GLY B O 1
ATOM 4023 N N . GLU B 1 130 ? -32.653 16.314 -18.293 1.00 50.19 554 GLU B N 1
ATOM 4024 C CA . GLU B 1 130 ? -33.925 16.984 -18.064 1.00 52.29 554 GLU B CA 1
ATOM 4025 C C . GLU B 1 130 ? -33.747 18.032 -16.975 1.00 63.11 554 GLU B C 1
ATOM 4026 O O . GLU B 1 130 ? -33.151 17.748 -15.932 1.00 65.03 554 GLU B O 1
ATOM 4032 N N . HIS B 1 131 ? -34.259 19.239 -17.214 1.00 58.84 555 HIS B N 1
ATOM 4033 C CA . HIS B 1 131 ? -34.139 20.349 -16.266 1.00 53.78 555 HIS B CA 1
ATOM 4034 C C . HIS B 1 131 ? -35.521 20.890 -15.934 1.00 60.81 555 HIS B C 1
ATOM 4035 O O . HIS B 1 131 ? -35.958 21.902 -16.501 1.00 63.49 555 HIS B O 1
ATOM 4042 N N . PRO B 1 132 ? -36.236 20.249 -15.021 1.00 43.45 556 PRO B N 1
ATOM 4043 C CA . PRO B 1 132 ? -37.495 20.816 -14.533 1.00 39.20 556 PRO B CA 1
ATOM 4044 C C . PRO B 1 132 ? -37.217 21.914 -13.509 1.00 38.43 556 PRO B C 1
ATOM 4045 O O . PRO B 1 132 ? -36.073 22.209 -13.164 1.00 42.05 556 PRO B O 1
ATOM 4049 N N . SER B 1 133 ? -38.299 22.517 -13.016 1.00 37.33 557 SER B N 1
ATOM 4050 C CA . SER B 1 133 ? -38.206 23.858 -12.448 1.00 37.68 557 SER B CA 1
ATOM 4051 C C . SER B 1 133 ? -37.576 23.853 -11.061 1.00 41.68 557 SER B C 1
ATOM 4052 O O . SER B 1 133 ? -36.530 24.478 -10.849 1.00 47.54 557 SER B O 1
ATOM 4055 N N . THR B 1 134 ? -38.202 23.154 -10.108 1.00 23.76 558 THR B N 1
ATOM 4056 C CA . THR B 1 134 ? -37.971 23.134 -8.645 1.00 19.98 558 THR B CA 1
ATOM 4057 C C . THR B 1 134 ? -38.839 24.179 -7.958 1.00 20.10 558 THR B C 1
ATOM 4058 O O . THR B 1 134 ? -38.714 24.351 -6.739 1.00 21.81 558 THR B O 1
ATOM 4062 N N . SER B 1 135 ? -39.687 24.899 -8.687 1.00 40.72 559 SER B N 1
ATOM 4063 C CA . SER B 1 135 ? -40.561 25.889 -8.083 1.00 41.81 559 SER B CA 1
ATOM 4064 C C . SER B 1 135 ? -42.033 25.519 -8.178 1.00 41.99 559 SER B C 1
ATOM 4065 O O . SER B 1 135 ? -42.867 26.224 -7.602 1.00 46.38 559 SER B O 1
ATOM 4068 N N . ASP B 1 136 ? -42.370 24.432 -8.866 1.00 50.15 560 ASP B N 1
ATOM 4069 C CA . ASP B 1 136 ? -43.759 24.050 -9.077 1.00 51.55 560 ASP B CA 1
ATOM 4070 C C . ASP B 1 136 ? -43.820 22.566 -9.407 1.00 54.38 560 ASP B C 1
ATOM 4071 O O . ASP B 1 136 ? -42.803 21.925 -9.683 1.00 56.64 560 ASP B O 1
ATOM 4076 N N . GLN B 1 137 ? -45.039 22.031 -9.380 1.00 41.92 561 GLN B N 1
ATOM 4077 C CA . GLN B 1 137 ? -45.298 20.648 -9.749 1.00 36.65 561 GLN B CA 1
ATOM 4078 C C . GLN B 1 137 ? -45.682 20.490 -11.215 1.00 35.46 561 GLN B C 1
ATOM 4079 O O . GLN B 1 137 ? -46.338 19.504 -11.568 1.00 34.50 561 GLN B O 1
ATOM 4085 N N . ASP B 1 138 ? -45.306 21.437 -12.071 1.00 52.09 562 ASP B N 1
ATOM 4086 C CA . ASP B 1 138 ? -45.560 21.319 -13.505 1.00 50.63 562 ASP B CA 1
ATOM 4087 C C . ASP B 1 138 ? -44.335 20.673 -14.137 1.00 53.23 562 ASP B C 1
ATOM 4088 O O . ASP B 1 138 ? -43.400 21.351 -14.566 1.00 57.63 562 ASP B O 1
ATOM 4093 N N . ASN B 1 139 ? -44.336 19.343 -14.184 1.00 37.09 563 ASN B N 1
ATOM 4094 C CA . ASN B 1 139 ? -43.230 18.598 -14.769 1.00 32.50 563 ASN B CA 1
ATOM 4095 C C . ASN B 1 139 ? -43.758 17.263 -15.274 1.00 30.41 563 ASN B C 1
ATOM 4096 O O . ASN B 1 139 ? -44.903 16.887 -15.013 1.00 36.78 563 ASN B O 1
ATOM 4101 N N . SER B 1 140 ? -42.901 16.550 -16.001 1.00 24.76 564 SER B N 1
ATOM 4102 C CA . SER B 1 140 ? -43.243 15.229 -16.512 1.00 24.99 564 SER B CA 1
ATOM 4103 C C . SER B 1 140 ? -41.972 14.550 -17.000 1.00 24.31 564 SER B C 1
ATOM 4104 O O . SER B 1 140 ? -40.933 15.186 -17.187 1.00 23.81 564 SER B O 1
ATOM 4107 N N . PHE B 1 141 ? -42.077 13.239 -17.204 1.00 26.06 565 PHE B N 1
ATOM 4108 C CA . PHE B 1 141 ? -40.968 12.439 -17.709 1.00 21.60 565 PHE B CA 1
ATOM 4109 C C . PHE B 1 141 ? -41.535 11.142 -18.273 1.00 22.11 565 PHE B C 1
ATOM 4110 O O . PHE B 1 141 ? -42.607 10.693 -17.861 1.00 22.86 565 PHE B O 1
ATOM 4118 N N . LYS B 1 142 ? -40.810 10.542 -19.214 1.00 28.58 566 LYS B N 1
ATOM 4119 C CA . LYS B 1 142 ? -41.302 9.327 -19.862 1.00 29.15 566 LYS B CA 1
ATOM 4120 C C . LYS B 1 142 ? -40.122 8.564 -20.441 1.00 31.76 566 LYS B C 1
ATOM 4121 O O . LYS B 1 142 ? -39.360 9.119 -21.239 1.00 32.35 566 LYS B O 1
ATOM 4127 N N . THR B 1 143 ? -39.971 7.299 -20.044 1.00 23.80 567 THR B N 1
ATOM 4128 C CA . THR B 1 143 ? -38.806 6.508 -20.417 1.00 23.54 567 THR B CA 1
ATOM 4129 C C . THR B 1 143 ? -39.208 5.097 -20.824 1.00 25.84 567 THR B C 1
ATOM 4130 O O . THR B 1 143 ? -40.106 4.492 -20.224 1.00 29.66 567 THR B O 1
ATOM 4134 N N . ASP B 1 144 ? -38.528 4.586 -21.851 1.00 38.05 568 ASP B N 1
ATOM 4135 C CA . ASP B 1 144 ? -38.559 3.181 -22.240 1.00 35.06 568 ASP B CA 1
ATOM 4136 C C . ASP B 1 144 ? -37.193 2.576 -21.932 1.00 35.12 568 ASP B C 1
ATOM 4137 O O . ASP B 1 144 ? -36.171 3.060 -22.429 1.00 40.42 568 ASP B O 1
ATOM 4142 N N . ASP B 1 145 ? -37.175 1.522 -21.123 1.00 37.13 569 ASP B N 1
ATOM 4143 C CA . ASP B 1 145 ? -35.951 0.849 -20.714 1.00 37.44 569 ASP B CA 1
ATOM 4144 C C . ASP B 1 145 ? -35.954 -0.589 -21.210 1.00 35.75 569 ASP B C 1
ATOM 4145 O O . ASP B 1 145 ? -36.992 -1.260 -21.200 1.00 37.07 569 ASP B O 1
ATOM 4150 N N . PHE B 1 146 ? -34.781 -1.057 -21.627 1.00 34.51 570 PHE B N 1
ATOM 4151 C CA . PHE B 1 146 ? -34.555 -2.445 -21.998 1.00 35.41 570 PHE B CA 1
ATOM 4152 C C . PHE B 1 146 ? -33.345 -2.956 -21.230 1.00 36.79 570 PHE B C 1
ATOM 4153 O O . PHE B 1 146 ? -32.330 -2.260 -21.127 1.00 38.88 570 PHE B O 1
ATOM 4161 N N . THR B 1 147 ? -33.454 -4.168 -20.689 1.00 20.48 571 THR B N 1
ATOM 4162 C CA . THR B 1 147 ? -32.431 -4.703 -19.803 1.00 20.38 571 THR B CA 1
ATOM 4163 C C . THR B 1 147 ? -32.161 -6.168 -20.111 1.00 21.23 571 THR B C 1
ATOM 4164 O O . THR B 1 147 ? -33.052 -6.912 -20.531 1.00 21.89 571 THR B O 1
ATOM 4168 N N . PHE B 1 148 ? -30.912 -6.568 -19.885 1.00 34.28 572 PHE B N 1
ATOM 4169 C CA . PHE B 1 148 ? -30.506 -7.964 -19.823 1.00 35.10 572 PHE B CA 1
ATOM 4170 C C . PHE B 1 148 ? -30.392 -8.350 -18.353 1.00 42.29 572 PHE B C 1
ATOM 4171 O O . PHE B 1 148 ? -29.639 -7.719 -17.596 1.00 46.00 572 PHE B O 1
ATOM 4179 N N . ASN B 1 149 ? -31.160 -9.360 -17.950 1.00 46.69 573 ASN B N 1
ATOM 4180 C CA . ASN B 1 149 ? -31.196 -9.847 -16.580 1.00 41.55 573 ASN B CA 1
ATOM 4181 C C . ASN B 1 149 ? -30.486 -11.189 -16.503 1.00 47.93 573 ASN B C 1
ATOM 4182 O O . ASN B 1 149 ? -30.608 -12.017 -17.410 1.00 52.43 573 ASN B O 1
ATOM 4187 N N . TYR B 1 150 ? -29.753 -11.407 -15.415 1.00 54.74 574 TYR B N 1
ATOM 4188 C CA . TYR B 1 150 ? -29.052 -12.669 -15.227 1.00 51.59 574 TYR B CA 1
ATOM 4189 C C . TYR B 1 150 ? -29.066 -13.029 -13.750 1.00 54.57 574 TYR B C 1
ATOM 4190 O O . TYR B 1 150 ? -29.415 -12.213 -12.894 1.00 57.05 574 TYR B O 1
ATOM 4199 N N . GLY B 1 151 ? -28.690 -14.266 -13.459 1.00 33.70 575 GLY B N 1
ATOM 4200 C CA . GLY B 1 151 ? -28.692 -14.714 -12.080 1.00 32.43 575 GLY B CA 1
ATOM 4201 C C . GLY B 1 151 ? -28.099 -16.099 -11.930 1.00 36.23 575 GLY B C 1
ATOM 4202 O O . GLY B 1 151 ? -28.012 -16.872 -12.889 1.00 41.38 575 GLY B O 1
ATOM 4203 N N . TRP B 1 152 ? -27.710 -16.398 -10.692 1.00 53.34 576 TRP B N 1
ATOM 4204 C CA . TRP B 1 152 ? -27.197 -17.702 -10.297 1.00 54.97 576 TRP B CA 1
ATOM 4205 C C . TRP B 1 152 ? -27.699 -18.024 -8.897 1.00 58.01 576 TRP B C 1
ATOM 4206 O O . TRP B 1 152 ? -27.553 -17.210 -7.979 1.00 65.84 576 TRP B O 1
ATOM 4217 N N . THR B 1 153 ? -28.283 -19.210 -8.738 1.00 33.53 577 THR B N 1
ATOM 4218 C CA . THR B 1 153 ? -28.856 -19.639 -7.469 1.00 32.64 577 THR B CA 1
ATOM 4219 C C . THR B 1 153 ? -28.241 -20.966 -7.054 1.00 34.30 577 THR B C 1
ATOM 4220 O O . THR B 1 153 ? -28.170 -21.902 -7.857 1.00 39.30 577 THR B O 1
ATOM 4224 N N . TYR B 1 154 ? -27.803 -21.037 -5.799 1.00 45.39 578 TYR B N 1
ATOM 4225 C CA . TYR B 1 154 ? -27.203 -22.218 -5.195 1.00 54.81 578 TYR B CA 1
ATOM 4226 C C . TYR B 1 154 ? -28.024 -22.577 -3.964 1.00 60.14 578 TYR B C 1
ATOM 4227 O O . TYR B 1 154 ? -28.277 -21.718 -3.116 1.00 65.28 578 TYR B O 1
ATOM 4236 N N . ASN B 1 155 ? -28.465 -23.829 -3.874 1.00 71.79 579 ASN B N 1
ATOM 4237 C CA . ASN B 1 155 ? -29.504 -24.192 -2.911 1.00 68.79 579 ASN B CA 1
ATOM 4238 C C . ASN B 1 155 ? -29.199 -25.540 -2.261 1.00 71.06 579 ASN B C 1
ATOM 4239 O O . ASN B 1 155 ? -30.018 -26.461 -2.265 1.00 79.67 579 ASN B O 1
ATOM 4244 N N . LYS B 1 156 ? -28.013 -25.664 -1.670 1.00 54.74 580 LYS B N 1
ATOM 4245 C CA . LYS B 1 156 ? -27.622 -26.907 -1.009 1.00 58.15 580 LYS B CA 1
ATOM 4246 C C . LYS B 1 156 ? -27.855 -26.793 0.497 1.00 62.35 580 LYS B C 1
ATOM 4247 O O . LYS B 1 156 ? -26.927 -26.747 1.305 1.00 71.35 580 LYS B O 1
ATOM 4253 N N . LEU B 1 157 ? -29.130 -26.740 0.867 1.00 61.63 581 LEU B N 1
ATOM 4254 C CA . LEU B 1 157 ? -29.546 -26.969 2.242 1.00 61.41 581 LEU B CA 1
ATOM 4255 C C . LEU B 1 157 ? -30.379 -28.242 2.271 1.00 72.40 581 LEU B C 1
ATOM 4256 O O . LEU B 1 157 ? -31.211 -28.470 1.387 1.00 86.11 581 LEU B O 1
ATOM 4261 N N . ASP B 1 158 ? -30.141 -29.074 3.285 1.00 81.05 582 ASP B N 1
ATOM 4262 C CA . ASP B 1 158 ? -30.488 -30.487 3.173 1.00 104.30 582 ASP B CA 1
ATOM 4263 C C . ASP B 1 158 ? -31.991 -30.707 3.004 1.00 90.14 582 ASP B C 1
ATOM 4264 O O . ASP B 1 158 ? -32.405 -31.677 2.362 1.00 87.08 582 ASP B O 1
ATOM 4269 N N . ARG B 1 159 ? -32.823 -29.816 3.540 1.00 68.83 583 ARG B N 1
ATOM 4270 C CA . ARG B 1 159 ? -34.272 -29.930 3.419 1.00 71.32 583 ARG B CA 1
ATOM 4271 C C . ARG B 1 159 ? -34.875 -28.538 3.277 1.00 71.79 583 ARG B C 1
ATOM 4272 O O . ARG B 1 159 ? -34.372 -27.562 3.839 1.00 74.42 583 ARG B O 1
ATOM 4280 N N . GLY B 1 160 ? -35.967 -28.459 2.524 1.00 71.72 584 GLY B N 1
ATOM 4281 C CA . GLY B 1 160 ? -36.418 -27.180 2.012 1.00 74.28 584 GLY B CA 1
ATOM 4282 C C . GLY B 1 160 ? -37.592 -26.545 2.727 1.00 69.28 584 GLY B C 1
ATOM 4283 O O . GLY B 1 160 ? -37.829 -25.342 2.579 1.00 67.05 584 GLY B O 1
ATOM 4284 N N . TYR B 1 161 ? -38.175 -27.328 3.607 1.00 69.12 585 TYR B N 1
ATOM 4285 C CA . TYR B 1 161 ? -39.455 -27.122 4.242 1.00 69.31 585 TYR B CA 1
ATOM 4286 C C . TYR B 1 161 ? -39.304 -26.214 5.448 1.00 71.69 585 TYR B C 1
ATOM 4287 O O . TYR B 1 161 ? -40.177 -25.382 5.728 1.00 72.73 585 TYR B O 1
ATOM 4296 N N . PHE B 1 162 ? -38.125 -26.345 6.099 1.00 85.83 586 PHE B N 1
ATOM 4297 C CA . PHE B 1 162 ? -37.638 -25.744 7.336 1.00 90.26 586 PHE B CA 1
ATOM 4298 C C . PHE B 1 162 ? -36.153 -26.083 7.439 1.00 95.14 586 PHE B C 1
ATOM 4299 O O . PHE B 1 162 ? -35.791 -27.141 7.972 1.00 98.05 586 PHE B O 1
ATOM 4307 N N . PRO B 1 163 ? -35.264 -25.224 6.937 1.00 116.83 587 PRO B N 1
ATOM 4308 C CA . PRO B 1 163 ? -33.863 -25.634 6.766 1.00 104.20 587 PRO B CA 1
ATOM 4309 C C . PRO B 1 163 ? -33.182 -25.932 8.097 1.00 102.64 587 PRO B C 1
ATOM 4310 O O . PRO B 1 163 ? -33.568 -25.435 9.157 1.00 93.31 587 PRO B O 1
ATOM 4314 N N . THR B 1 164 ? -32.158 -26.783 8.027 1.00 106.40 588 THR B N 1
ATOM 4315 C CA . THR B 1 164 ? -31.409 -27.195 9.213 1.00 96.96 588 THR B CA 1
ATOM 4316 C C . THR B 1 164 ? -29.898 -27.148 9.050 1.00 87.14 588 THR B C 1
ATOM 4317 O O . THR B 1 164 ? -29.194 -27.086 10.064 1.00 79.69 588 THR B O 1
ATOM 4321 N N . ASP B 1 165 ? -29.369 -27.179 7.829 1.00 68.08 589 ASP B N 1
ATOM 4322 C CA . ASP B 1 165 ? -27.934 -27.143 7.593 1.00 68.32 589 ASP B CA 1
ATOM 4323 C C . ASP B 1 165 ? -27.709 -26.770 6.136 1.00 63.93 589 ASP B C 1
ATOM 4324 O O . ASP B 1 165 ? -28.495 -27.148 5.262 1.00 61.84 589 ASP B O 1
ATOM 4329 N N . GLY B 1 166 ? -26.641 -26.022 5.882 1.00 49.92 590 GLY B N 1
ATOM 4330 C CA . GLY B 1 166 ? -26.306 -25.648 4.520 1.00 51.70 590 GLY B CA 1
ATOM 4331 C C . GLY B 1 166 ? -26.711 -24.226 4.198 1.00 48.82 590 GLY B C 1
ATOM 4332 O O . GLY B 1 166 ? -27.151 -23.457 5.053 1.00 54.50 590 GLY B O 1
ATOM 4333 N N . SER B 1 167 ? -26.579 -23.873 2.922 1.00 44.90 591 SER B N 1
ATOM 4334 C CA . SER B 1 167 ? -26.753 -22.484 2.527 1.00 44.15 591 SER B CA 1
ATOM 4335 C C . SER B 1 167 ? -27.659 -22.364 1.311 1.00 46.94 591 SER B C 1
ATOM 4336 O O . SER B 1 167 ? -27.765 -23.284 0.494 1.00 47.96 591 SER B O 1
ATOM 4339 N N . ARG B 1 168 ? -28.320 -21.211 1.216 1.00 74.41 592 ARG B N 1
ATOM 4340 C CA . ARG B 1 168 ? -28.993 -20.764 0.001 1.00 76.20 592 ARG B CA 1
ATOM 4341 C C . ARG B 1 168 ? -28.419 -19.408 -0.388 1.00 75.97 592 ARG B C 1
ATOM 4342 O O . ARG B 1 168 ? -28.486 -18.452 0.393 1.00 76.50 592 ARG B O 1
ATOM 4350 N N . VAL B 1 169 ? -27.853 -19.335 -1.588 1.00 31.80 593 VAL B N 1
ATOM 4351 C CA . VAL B 1 169 ? -27.250 -18.124 -2.127 1.00 30.61 593 VAL B CA 1
ATOM 4352 C C . VAL B 1 169 ? -27.962 -17.781 -3.427 1.00 30.18 593 VAL B C 1
ATOM 4353 O O . VAL B 1 169 ? -28.229 -18.667 -4.245 1.00 30.58 593 VAL B O 1
ATOM 4357 N N . ASN B 1 170 ? -28.274 -16.502 -3.616 1.00 47.29 594 ASN B N 1
ATOM 4358 C CA . ASN B 1 170 ? -28.949 -16.048 -4.825 1.00 42.20 594 ASN B CA 1
ATOM 4359 C C . ASN B 1 170 ? -28.327 -14.737 -5.271 1.00 44.86 594 ASN B C 1
ATOM 4360 O O . ASN B 1 170 ? -28.331 -13.759 -4.519 1.00 47.70 594 ASN B O 1
ATOM 4365 N N . LEU B 1 171 ? -27.797 -14.715 -6.490 1.00 34.50 595 LEU B N 1
ATOM 4366 C CA . LEU B 1 171 ? -27.242 -13.512 -7.092 1.00 32.16 595 LEU B CA 1
ATOM 4367 C C . LEU B 1 171 ? -28.067 -13.171 -8.323 1.00 35.42 595 LEU B C 1
ATOM 4368 O O . LEU B 1 171 ? -28.233 -14.011 -9.209 1.00 38.69 595 LEU B O 1
ATOM 4373 N N . THR B 1 172 ? -28.597 -11.954 -8.375 1.00 45.48 596 THR B N 1
ATOM 4374 C CA . THR B 1 172 ? -29.413 -11.520 -9.499 1.00 44.19 596 THR B CA 1
ATOM 4375 C C . THR B 1 172 ? -28.961 -10.132 -9.935 1.00 44.72 596 THR B C 1
ATOM 4376 O O . THR B 1 172 ? -28.618 -9.288 -9.104 1.00 48.48 596 THR B O 1
ATOM 4380 N N . GLY B 1 173 ? -28.934 -9.902 -11.243 1.00 55.59 597 GLY B N 1
ATOM 4381 C CA . GLY B 1 173 ? -28.354 -8.679 -11.762 1.00 55.66 597 GLY B CA 1
ATOM 4382 C C . GLY B 1 173 ? -29.004 -8.226 -13.053 1.00 52.91 597 GLY B C 1
ATOM 4383 O O . GLY B 1 173 ? -29.638 -9.007 -13.773 1.00 48.04 597 GLY B O 1
ATOM 4384 N N . LYS B 1 174 ? -28.809 -6.938 -13.340 1.00 54.24 598 LYS B N 1
ATOM 4385 C CA . LYS B 1 174 ? -29.365 -6.265 -14.504 1.00 53.87 598 LYS B CA 1
ATOM 4386 C C . LYS B 1 174 ? -28.312 -5.368 -15.133 1.00 52.21 598 LYS B C 1
ATOM 4387 O O . LYS B 1 174 ? -27.534 -4.725 -14.418 1.00 54.97 598 LYS B O 1
ATOM 4393 N N . VAL B 1 175 ? -28.314 -5.310 -16.467 1.00 40.60 599 VAL B N 1
ATOM 4394 C CA . VAL B 1 175 ? -27.537 -4.325 -17.220 1.00 43.05 599 VAL B CA 1
ATOM 4395 C C . VAL B 1 175 ? -28.399 -3.820 -18.368 1.00 37.98 599 VAL B C 1
ATOM 4396 O O . VAL B 1 175 ? -28.966 -4.622 -19.114 1.00 39.75 599 VAL B O 1
ATOM 4400 N N . THR B 1 176 ? -28.500 -2.500 -18.522 1.00 43.96 600 THR B N 1
ATOM 4401 C CA . THR B 1 176 ? -29.256 -1.968 -19.651 1.00 42.66 600 THR B CA 1
ATOM 4402 C C . THR B 1 176 ? -28.585 -2.328 -20.972 1.00 42.05 600 THR B C 1
ATOM 4403 O O . THR B 1 176 ? -27.367 -2.196 -21.125 1.00 52.63 600 THR B O 1
ATOM 4407 N N . ILE B 1 177 ? -29.386 -2.785 -21.930 1.00 19.48 601 ILE B N 1
ATOM 4408 C CA . ILE B 1 177 ? -28.882 -3.072 -23.270 1.00 19.38 601 ILE B CA 1
ATOM 4409 C C . ILE B 1 177 ? -29.005 -1.805 -24.110 1.00 18.75 601 ILE B C 1
ATOM 4410 O O . ILE B 1 177 ? -29.926 -1.005 -23.888 1.00 18.43 601 ILE B O 1
ATOM 4415 N N . PRO B 1 178 ? -28.099 -1.573 -25.062 1.00 16.54 602 PRO B N 1
ATOM 4416 C CA . PRO B 1 178 ? -28.133 -0.322 -25.832 1.00 15.95 602 PRO B CA 1
ATOM 4417 C C . PRO B 1 178 ? -29.460 -0.121 -26.547 1.00 15.78 602 PRO B C 1
ATOM 4418 O O . PRO B 1 178 ? -30.016 -1.047 -27.141 1.00 16.20 602 PRO B O 1
ATOM 4422 N N . GLY B 1 179 ? -29.956 1.113 -26.494 1.00 31.47 603 GLY B N 1
ATOM 4423 C CA . GLY B 1 179 ? -31.265 1.466 -27.006 1.00 31.30 603 GLY B CA 1
ATOM 4424 C C . GLY B 1 179 ? -32.230 1.947 -25.945 1.00 37.56 603 GLY B C 1
ATOM 4425 O O . GLY B 1 179 ? -33.239 2.585 -26.281 1.00 44.57 603 GLY B O 1
ATOM 4426 N N . SER B 1 180 ? -31.950 1.673 -24.675 1.00 34.15 604 SER B N 1
ATOM 4427 C CA . SER B 1 180 ? -32.824 2.094 -23.594 1.00 34.31 604 SER B CA 1
ATOM 4428 C C . SER B 1 180 ? -32.578 3.554 -23.238 1.00 38.01 604 SER B C 1
ATOM 4429 O O . SER B 1 180 ? -31.482 4.089 -23.433 1.00 37.10 604 SER B O 1
ATOM 4432 N N . ASP B 1 181 ? -33.618 4.202 -22.710 1.00 38.62 605 ASP B N 1
ATOM 4433 C CA . ASP B 1 181 ? -33.476 5.583 -22.265 1.00 34.68 605 ASP B CA 1
ATOM 4434 C C . ASP B 1 181 ? -32.565 5.670 -21.047 1.00 36.88 605 ASP B C 1
ATOM 4435 O O . ASP B 1 181 ? -31.567 6.399 -21.059 1.00 42.73 605 ASP B O 1
ATOM 4440 N N . ASN B 1 182 ? -32.888 4.932 -19.990 1.00 47.17 606 ASN B N 1
ATOM 4441 C CA . ASN B 1 182 ? -31.993 4.825 -18.850 1.00 43.17 606 ASN B CA 1
ATOM 4442 C C . ASN B 1 182 ? -30.856 3.862 -19.165 1.00 45.77 606 ASN B C 1
ATOM 4443 O O . ASN B 1 182 ? -31.000 2.936 -19.969 1.00 47.72 606 ASN B O 1
ATOM 4448 N N . GLU B 1 183 ? -29.713 4.092 -18.523 1.00 30.21 607 GLU B N 1
ATOM 4449 C CA . GLU B 1 183 ? -28.539 3.237 -18.688 1.00 30.54 607 GLU B CA 1
ATOM 4450 C C . GLU B 1 183 ? -27.964 2.967 -17.305 1.00 32.15 607 GLU B C 1
ATOM 4451 O O . GLU B 1 183 ? -27.356 3.857 -16.703 1.00 29.32 607 GLU B O 1
ATOM 4457 N N . TYR B 1 184 ? -28.150 1.746 -16.802 1.00 43.57 608 TYR B N 1
ATOM 4458 C CA . TYR B 1 184 ? -27.739 1.434 -15.442 1.00 37.05 608 TYR B CA 1
ATOM 4459 C C . TYR B 1 184 ? -27.359 -0.036 -15.322 1.00 37.31 608 TYR B C 1
ATOM 4460 O O . TYR B 1 184 ? -27.634 -0.859 -16.205 1.00 38.88 608 TYR B O 1
ATOM 4469 N N . TYR B 1 185 ? -26.703 -0.347 -14.203 1.00 30.88 609 TYR B N 1
ATOM 4470 C CA . TYR B 1 185 ? -26.400 -1.713 -13.804 1.00 29.80 609 TYR B CA 1
ATOM 4471 C C . TYR B 1 185 ? -26.778 -1.895 -12.341 1.00 30.25 609 TYR B C 1
ATOM 4472 O O . TYR B 1 185 ? -26.782 -0.936 -11.560 1.00 33.38 609 TYR B O 1
ATOM 4481 N N . LYS B 1 186 ? -27.090 -3.141 -11.981 1.00 35.99 610 LYS B N 1
ATOM 4482 C CA . LYS B 1 186 ? -27.597 -3.453 -10.650 1.00 35.10 610 LYS B CA 1
ATOM 4483 C C . LYS B 1 186 ? -27.274 -4.900 -10.299 1.00 31.97 610 LYS B C 1
ATOM 4484 O O . LYS B 1 186 ? -27.351 -5.780 -11.157 1.00 36.32 610 LYS B O 1
ATOM 4490 N N . VAL B 1 187 ? -26.913 -5.136 -9.037 1.00 31.21 611 VAL B N 1
ATOM 4491 C CA . VAL B 1 187 ? -26.682 -6.476 -8.508 1.00 36.67 611 VAL B CA 1
ATOM 4492 C C . VAL B 1 187 ? -27.292 -6.565 -7.113 1.00 35.26 611 VAL B C 1
ATOM 4493 O O . VAL B 1 187 ? -27.210 -5.616 -6.321 1.00 32.41 611 VAL B O 1
ATOM 4497 N N . THR B 1 188 ? -27.910 -7.713 -6.823 1.00 37.31 612 THR B N 1
ATOM 4498 C CA . THR B 1 188 ? -28.529 -8.014 -5.540 1.00 36.95 612 THR B CA 1
ATOM 4499 C C . THR B 1 188 ? -28.163 -9.440 -5.158 1.00 42.23 612 THR B C 1
ATOM 4500 O O . THR B 1 188 ? -28.368 -10.369 -5.947 1.00 44.15 612 THR B O 1
ATOM 4504 N N . LEU B 1 189 ? -27.633 -9.617 -3.950 1.00 32.18 613 LEU B N 1
ATOM 4505 C CA . LEU B 1 189 ? -27.138 -10.910 -3.493 1.00 31.09 613 LEU B CA 1
ATOM 4506 C C . LEU B 1 189 ? -27.724 -11.225 -2.125 1.00 31.11 613 LEU B C 1
ATOM 4507 O O . LEU B 1 189 ? -27.450 -10.517 -1.150 1.00 41.54 613 LEU B O 1
ATOM 4512 N N . ASP B 1 190 ? -28.522 -12.287 -2.057 1.00 65.10 614 ASP B N 1
ATOM 4513 C CA . ASP B 1 190 ? -29.047 -12.813 -0.805 1.00 64.15 614 ASP B CA 1
ATOM 4514 C C . ASP B 1 190 ? -28.231 -14.034 -0.406 1.00 69.32 614 ASP B C 1
ATOM 4515 O O . ASP B 1 190 ? -27.943 -14.893 -1.244 1.00 68.90 614 ASP B O 1
ATOM 4520 N N . THR B 1 191 ? -27.857 -14.109 0.867 1.00 26.60 615 THR B N 1
ATOM 4521 C CA . THR B 1 191 ? -27.101 -15.240 1.385 1.00 27.58 615 THR B CA 1
ATOM 4522 C C . THR B 1 191 ? -27.715 -15.676 2.703 1.00 27.94 615 THR B C 1
ATOM 4523 O O . THR B 1 191 ? -27.983 -14.838 3.570 1.00 33.71 615 THR B O 1
ATOM 4527 N N . ALA B 1 192 ? -27.946 -16.982 2.847 1.00 31.47 616 ALA B N 1
ATOM 4528 C CA . ALA B 1 192 ? -28.460 -17.545 4.088 1.00 31.13 616 ALA B CA 1
ATOM 4529 C C . ALA B 1 192 ? -27.687 -18.814 4.406 1.00 34.38 616 ALA B C 1
ATOM 4530 O O . ALA B 1 192 ? -27.514 -19.666 3.530 1.00 41.89 616 ALA B O 1
ATOM 4532 N N . THR B 1 193 ? -27.229 -18.938 5.653 1.00 57.86 617 THR B N 1
ATOM 4533 C CA . THR B 1 193 ? -26.404 -20.060 6.085 1.00 61.16 617 THR B CA 1
ATOM 4534 C C . THR B 1 193 ? -26.944 -20.603 7.399 1.00 62.78 617 THR B C 1
ATOM 4535 O O . THR B 1 193 ? -26.938 -19.898 8.415 1.00 61.37 617 THR B O 1
ATOM 4539 N N . TYR B 1 194 ? -27.408 -21.852 7.372 1.00 39.71 618 TYR B N 1
ATOM 4540 C CA . TYR B 1 194 ? -27.864 -22.577 8.548 1.00 39.20 618 TYR B CA 1
ATOM 4541 C C . TYR B 1 194 ? -26.760 -23.503 9.033 1.00 40.31 618 TYR B C 1
ATOM 4542 O O . TYR B 1 194 ? -26.237 -24.312 8.258 1.00 40.99 618 TYR B O 1
ATOM 4551 N N . VAL B 1 195 ? -26.428 -23.405 10.318 1.00 40.94 619 VAL B N 1
ATOM 4552 C CA . VAL B 1 195 ? -25.465 -24.272 10.966 1.00 47.36 619 VAL B CA 1
ATOM 4553 C C . VAL B 1 195 ? -26.186 -24.983 12.114 1.00 51.81 619 VAL B C 1
ATOM 4554 O O . VAL B 1 195 ? -26.666 -24.323 13.042 1.00 49.63 619 VAL B O 1
ATOM 4558 N N . PRO B 1 196 ? -26.302 -26.305 12.083 1.00 48.05 620 PRO B N 1
ATOM 4559 C CA . PRO B 1 196 ? -26.969 -27.012 13.179 1.00 43.24 620 PRO B CA 1
ATOM 4560 C C . PRO B 1 196 ? -26.073 -27.098 14.402 1.00 50.46 620 PRO B C 1
ATOM 4561 O O . PRO B 1 196 ? -24.849 -27.202 14.305 1.00 53.26 620 PRO B O 1
ATOM 4565 N N . ILE B 1 197 ? -26.702 -27.049 15.570 1.00 65.92 621 ILE B N 1
ATOM 4566 C CA . ILE B 1 197 ? -25.966 -26.910 16.816 1.00 66.10 621 ILE B CA 1
ATOM 4567 C C . ILE B 1 197 ? -26.109 -28.121 17.732 1.00 79.93 621 ILE B C 1
ATOM 4568 O O . ILE B 1 197 ? -25.222 -28.360 18.566 1.00 77.68 621 ILE B O 1
ATOM 4573 N N . ASP B 1 198 ? -27.151 -28.932 17.592 1.00 74.53 622 ASP B N 1
ATOM 4574 C CA . ASP B 1 198 ? -27.203 -30.219 18.268 1.00 71.78 622 ASP B CA 1
ATOM 4575 C C . ASP B 1 198 ? -27.392 -31.323 17.235 1.00 75.56 622 ASP B C 1
ATOM 4576 O O . ASP B 1 198 ? -27.750 -31.069 16.080 1.00 69.79 622 ASP B O 1
ATOM 4581 N N . ASP B 1 199 ? -27.127 -32.561 17.668 1.00 71.97 623 ASP B N 1
ATOM 4582 C CA . ASP B 1 199 ? -27.158 -33.693 16.746 1.00 69.79 623 ASP B CA 1
ATOM 4583 C C . ASP B 1 199 ? -28.554 -33.940 16.187 1.00 71.78 623 ASP B C 1
ATOM 4584 O O . ASP B 1 199 ? -28.697 -34.530 15.109 1.00 65.35 623 ASP B O 1
ATOM 4589 N N . ASP B 1 200 ? -29.588 -33.497 16.898 1.00 103.33 624 ASP B N 1
ATOM 4590 C CA . ASP B 1 200 ? -30.966 -33.642 16.455 1.00 102.13 624 ASP B CA 1
ATOM 4591 C C . ASP B 1 200 ? -31.442 -32.466 15.612 1.00 103.67 624 ASP B C 1
ATOM 4592 O O . ASP B 1 200 ? -32.545 -32.529 15.056 1.00 113.25 624 ASP B O 1
ATOM 4597 N N . HIS B 1 201 ? -30.642 -31.401 15.514 1.00 66.86 625 HIS B N 1
ATOM 4598 C CA . HIS B 1 201 ? -30.935 -30.243 14.667 1.00 54.42 625 HIS B CA 1
ATOM 4599 C C . HIS B 1 201 ? -32.193 -29.505 15.127 1.00 49.29 625 HIS B C 1
ATOM 4600 O O . HIS B 1 201 ? -32.948 -28.971 14.313 1.00 45.16 625 HIS B O 1
ATOM 4607 N N . LYS B 1 202 ? -32.417 -29.466 16.441 1.00 56.64 626 LYS B N 1
ATOM 4608 C CA . LYS B 1 202 ? -33.501 -28.671 17.002 1.00 59.16 626 LYS B CA 1
ATOM 4609 C C . LYS B 1 202 ? -33.056 -27.267 17.395 1.00 57.56 626 LYS B C 1
ATOM 4610 O O . LYS B 1 202 ? -33.893 -26.360 17.452 1.00 58.90 626 LYS B O 1
ATOM 4616 N N . TRP B 1 203 ? -31.769 -27.072 17.677 1.00 38.40 627 TRP B N 1
ATOM 4617 C CA . TRP B 1 203 ? -31.177 -25.752 17.848 1.00 37.59 627 TRP B CA 1
ATOM 4618 C C . TRP B 1 203 ? -30.282 -25.474 16.648 1.00 36.68 627 TRP B C 1
ATOM 4619 O O . TRP B 1 203 ? -29.418 -26.290 16.313 1.00 36.77 627 TRP B O 1
ATOM 4630 N N . VAL B 1 204 ? -30.491 -24.328 15.996 1.00 73.10 628 VAL B N 1
ATOM 4631 C CA . VAL B 1 204 ? -29.747 -23.961 14.796 1.00 73.53 628 VAL B CA 1
ATOM 4632 C C . VAL B 1 204 ? -29.295 -22.513 14.931 1.00 66.95 628 VAL B C 1
ATOM 4633 O O . VAL B 1 204 ? -29.858 -21.733 15.700 1.00 71.93 628 VAL B O 1
ATOM 4637 N N . VAL B 1 205 ? -28.248 -22.156 14.190 1.00 51.79 629 VAL B N 1
ATOM 4638 C CA . VAL B 1 205 ? -27.818 -20.769 14.062 1.00 47.52 629 VAL B CA 1
ATOM 4639 C C . VAL B 1 205 ? -27.896 -20.378 12.594 1.00 53.88 629 VAL B C 1
ATOM 4640 O O . VAL B 1 205 ? -27.288 -21.033 11.740 1.00 60.50 629 VAL B O 1
ATOM 4644 N N . LEU B 1 206 ? -28.642 -19.315 12.300 1.00 41.85 630 LEU B N 1
ATOM 4645 C CA . LEU B 1 206 ? -28.794 -18.804 10.945 1.00 40.09 630 LEU B CA 1
ATOM 4646 C C . LEU B 1 206 ? -28.082 -17.466 10.829 1.00 36.13 630 LEU B C 1
ATOM 4647 O O . LEU B 1 206 ? -28.404 -16.518 11.556 1.00 35.58 630 LEU B O 1
ATOM 4652 N N . GLY B 1 207 ? -27.113 -17.396 9.925 1.00 33.49 631 GLY B N 1
ATOM 4653 C CA . GLY B 1 207 ? -26.575 -16.133 9.464 1.00 32.41 631 GLY B CA 1
ATOM 4654 C C . GLY B 1 207 ? -27.242 -15.776 8.149 1.00 34.18 631 GLY B C 1
ATOM 4655 O O . GLY B 1 207 ? -27.583 -16.650 7.359 1.00 44.57 631 GLY B O 1
ATOM 4656 N N . ARG B 1 208 ? -27.451 -14.482 7.924 1.00 52.75 632 ARG B N 1
ATOM 4657 C CA . ARG B 1 208 ? -28.154 -14.053 6.725 1.00 50.78 632 ARG B CA 1
ATOM 4658 C C . ARG B 1 208 ? -27.674 -12.662 6.344 1.00 46.52 632 ARG B C 1
ATOM 4659 O O . ARG B 1 208 ? -27.314 -11.863 7.208 1.00 55.50 632 ARG B O 1
ATOM 4667 N N . THR B 1 209 ? -27.659 -12.385 5.044 1.00 34.81 633 THR B N 1
ATOM 4668 C CA . THR B 1 209 ? -27.255 -11.066 4.578 1.00 36.40 633 THR B CA 1
ATOM 4669 C C . THR B 1 209 ? -27.887 -10.771 3.223 1.00 36.81 633 THR B C 1
ATOM 4670 O O . THR B 1 209 ? -28.138 -11.674 2.421 1.00 43.15 633 THR B O 1
ATOM 4674 N N . ARG B 1 210 ? -28.157 -9.489 2.999 1.00 35.85 634 ARG B N 1
ATOM 4675 C CA . ARG B 1 210 ? -28.565 -8.958 1.709 1.00 35.35 634 ARG B CA 1
ATOM 4676 C C . ARG B 1 210 ? -27.579 -7.873 1.308 1.00 36.09 634 ARG B C 1
ATOM 4677 O O . ARG B 1 210 ? -27.219 -7.019 2.125 1.00 43.14 634 ARG B O 1
ATOM 4685 N N . TRP B 1 211 ? -27.138 -7.914 0.058 1.00 30.45 635 TRP B N 1
ATOM 4686 C CA . TRP B 1 211 ? -26.266 -6.892 -0.497 1.00 34.06 635 TRP B CA 1
ATOM 4687 C C . TRP B 1 211 ? -26.889 -6.363 -1.777 1.00 34.25 635 TRP B C 1
ATOM 4688 O O . TRP B 1 211 ? -27.484 -7.124 -2.542 1.00 33.93 635 TRP B O 1
ATOM 4699 N N . GLY B 1 212 ? -26.756 -5.063 -2.007 1.00 44.68 636 GLY B N 1
ATOM 4700 C CA . GLY B 1 212 ? -27.286 -4.487 -3.223 1.00 41.70 636 GLY B CA 1
ATOM 4701 C C . GLY B 1 212 ? -26.505 -3.273 -3.666 1.00 41.82 636 GLY B C 1
ATOM 4702 O O . GLY B 1 212 ? -26.307 -2.340 -2.886 1.00 49.43 636 GLY B O 1
ATOM 4703 N N . TYR B 1 213 ? -26.046 -3.273 -4.912 1.00 20.64 637 TYR B N 1
ATOM 4704 C CA . TYR B 1 213 ? -25.333 -2.121 -5.443 1.00 20.80 637 TYR B CA 1
ATOM 4705 C C . TYR B 1 213 ? -25.785 -1.881 -6.873 1.00 22.63 637 TYR B C 1
ATOM 4706 O O . TYR B 1 213 ? -26.255 -2.789 -7.558 1.00 20.87 637 TYR B O 1
ATOM 4715 N N . GLY B 1 214 ? -25.660 -0.641 -7.312 1.00 21.12 638 GLY B N 1
ATOM 4716 C CA . GLY B 1 214 ? -26.099 -0.287 -8.644 1.00 21.14 638 GLY B CA 1
ATOM 4717 C C . GLY B 1 214 ? -25.778 1.162 -8.924 1.00 21.15 638 GLY B C 1
ATOM 4718 O O . GLY B 1 214 ? -25.600 1.972 -8.008 1.00 32.50 638 GLY B O 1
ATOM 4719 N N . ASP B 1 215 ? -25.713 1.475 -10.213 1.00 40.91 639 ASP B N 1
ATOM 4720 C CA . ASP B 1 215 ? -25.312 2.820 -10.606 1.00 41.14 639 ASP B CA 1
ATOM 4721 C C . ASP B 1 215 ? -25.656 3.043 -12.071 1.00 41.40 639 ASP B C 1
ATOM 4722 O O . ASP B 1 215 ? -25.984 2.109 -12.809 1.00 44.31 639 ASP B O 1
ATOM 4727 N N . GLY B 1 216 ? -25.578 4.308 -12.480 1.00 26.65 640 GLY B N 1
ATOM 4728 C CA . GLY B 1 216 ? -25.723 4.651 -13.874 1.00 29.45 640 GLY B CA 1
ATOM 4729 C C . GLY B 1 216 ? -24.402 4.594 -14.617 1.00 36.45 640 GLY B C 1
ATOM 4730 O O . GLY B 1 216 ? -23.324 4.591 -14.025 1.00 43.85 640 GLY B O 1
ATOM 4731 N N . LEU B 1 217 ? -24.498 4.553 -15.940 1.00 47.73 641 LEU B N 1
ATOM 4732 C CA . LEU B 1 217 ? -23.341 4.380 -16.805 1.00 50.78 641 LEU B CA 1
ATOM 4733 C C . LEU B 1 217 ? -23.018 5.682 -17.527 1.00 60.28 641 LEU B C 1
ATOM 4734 O O . LEU B 1 217 ? -23.916 6.364 -18.029 1.00 52.89 641 LEU B O 1
ATOM 4739 N N . GLY B 1 218 ? -21.730 6.028 -17.559 1.00 71.98 642 GLY B N 1
ATOM 4740 C CA . GLY B 1 218 ? -21.249 7.143 -18.352 1.00 60.50 642 GLY B CA 1
ATOM 4741 C C . GLY B 1 218 ? -21.665 8.518 -17.885 1.00 60.66 642 GLY B C 1
ATOM 4742 O O . GLY B 1 218 ? -21.593 9.471 -18.668 1.00 58.58 642 GLY B O 1
ATOM 4743 N N . GLY B 1 219 ? -22.092 8.664 -16.634 1.00 36.42 643 GLY B N 1
ATOM 4744 C CA . GLY B 1 219 ? -22.524 9.949 -16.125 1.00 37.46 643 GLY B CA 1
ATOM 4745 C C . GLY B 1 219 ? -24.006 10.054 -15.847 1.00 27.74 643 GLY B C 1
ATOM 4746 O O . GLY B 1 219 ? -24.436 11.058 -15.269 1.00 27.79 643 GLY B O 1
ATOM 4747 N N . LYS B 1 220 ? -24.804 9.069 -16.248 1.00 37.47 644 LYS B N 1
ATOM 4748 C CA . LYS B 1 220 ? -26.200 9.034 -15.849 1.00 37.27 644 LYS B CA 1
ATOM 4749 C C . LYS B 1 220 ? -26.322 8.490 -14.428 1.00 43.84 644 LYS B C 1
ATOM 4750 O O . LYS B 1 220 ? -25.447 7.774 -13.931 1.00 47.26 644 LYS B O 1
ATOM 4756 N N . GLU B 1 221 ? -27.411 8.860 -13.765 1.00 44.45 645 GLU B N 1
ATOM 4757 C CA . GLU B 1 221 ? -27.701 8.331 -12.442 1.00 39.95 645 GLU B CA 1
ATOM 4758 C C . GLU B 1 221 ? -28.548 7.069 -12.559 1.00 35.17 645 GLU B C 1
ATOM 4759 O O . GLU B 1 221 ? -29.191 6.817 -13.579 1.00 36.12 645 GLU B O 1
ATOM 4765 N N . MET B 1 222 ? -28.528 6.265 -11.505 1.00 34.90 646 MET B N 1
ATOM 4766 C CA . MET B 1 222 ? -29.395 5.095 -11.464 1.00 32.49 646 MET B CA 1
ATOM 4767 C C . MET B 1 222 ? -30.845 5.552 -11.369 1.00 27.66 646 MET B C 1
ATOM 4768 O O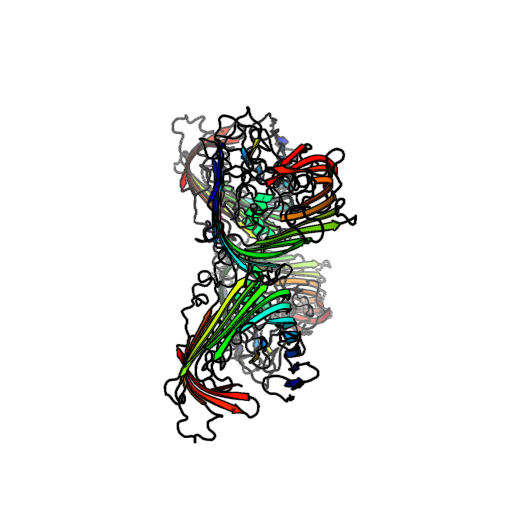 . MET B 1 222 ? -31.151 6.453 -10.578 1.00 29.26 646 MET B O 1
ATOM 4773 N N . PRO B 1 223 ? -31.755 4.978 -12.158 1.00 26.98 647 PRO B N 1
ATOM 4774 C CA . PRO B 1 223 ? -33.157 5.407 -12.094 1.00 26.54 647 PRO B CA 1
ATOM 4775 C C . PRO B 1 223 ? -33.715 5.268 -10.687 1.00 26.25 647 PRO B C 1
ATOM 4776 O O . PRO B 1 223 ? -33.470 4.279 -9.994 1.00 36.06 647 PRO B O 1
ATOM 4780 N N . PHE B 1 224 ? -34.464 6.288 -10.268 1.00 35.66 648 PHE B N 1
ATOM 4781 C CA . PHE B 1 224 ? -34.983 6.324 -8.906 1.00 35.84 648 PHE B CA 1
ATOM 4782 C C . PHE B 1 224 ? -35.957 5.185 -8.637 1.00 35.76 648 PHE B C 1
ATOM 4783 O O . PHE B 1 224 ? -36.114 4.766 -7.484 1.00 33.50 648 PHE B O 1
ATOM 4791 N N . TYR B 1 225 ? -36.617 4.666 -9.673 1.00 30.47 649 TYR B N 1
ATOM 4792 C CA . TYR B 1 225 ? -37.576 3.589 -9.462 1.00 27.12 649 TYR B CA 1
ATOM 4793 C C . TYR B 1 225 ? -36.908 2.231 -9.290 1.00 27.04 649 TYR B C 1
ATOM 4794 O O . TYR B 1 225 ? -37.610 1.228 -9.125 1.00 31.19 649 TYR B O 1
ATOM 4803 N N . GLU B 1 226 ? -35.578 2.179 -9.323 1.00 30.48 650 GLU B N 1
ATOM 4804 C CA . GLU B 1 226 ? -34.825 0.959 -9.066 1.00 32.87 650 GLU B CA 1
ATOM 4805 C C . GLU B 1 226 ? -34.075 1.011 -7.741 1.00 36.35 650 GLU B C 1
ATOM 4806 O O . GLU B 1 226 ? -33.205 0.168 -7.503 1.00 45.12 650 GLU B O 1
ATOM 4812 N N . ASN B 1 227 ? -34.388 1.974 -6.877 1.00 29.98 651 ASN B N 1
ATOM 4813 C CA . ASN B 1 227 ? -33.654 2.143 -5.631 1.00 27.14 651 ASN B CA 1
ATOM 4814 C C . ASN B 1 227 ? -33.892 0.970 -4.684 1.00 29.27 651 ASN B C 1
ATOM 4815 O O . ASN B 1 227 ? -34.849 0.203 -4.822 1.00 39.01 651 ASN B O 1
ATOM 4820 N N . PHE B 1 228 ? -33.000 0.846 -3.704 1.00 36.44 652 PHE B N 1
ATOM 4821 C CA . PHE B 1 228 ? -33.140 -0.143 -2.646 1.00 32.83 652 PHE B CA 1
ATOM 4822 C C . PHE B 1 228 ? -33.810 0.477 -1.426 1.00 33.06 652 PHE B C 1
ATOM 4823 O O . PHE B 1 228 ? -33.477 1.594 -1.019 1.00 40.55 652 PHE B O 1
ATOM 4831 N N . TYR B 1 229 ? -34.751 -0.258 -0.843 1.00 25.91 653 TYR B N 1
ATOM 4832 C CA . TYR B 1 229 ? -35.410 0.123 0.398 1.00 24.76 653 TYR B CA 1
ATOM 4833 C C . TYR B 1 229 ? -35.237 -0.994 1.416 1.00 23.64 653 TYR B C 1
ATOM 4834 O O . TYR B 1 229 ? -35.305 -2.177 1.066 1.00 30.20 653 TYR B O 1
ATOM 4843 N N . ALA B 1 230 ? -35.029 -0.622 2.677 1.00 27.33 654 ALA B N 1
ATOM 4844 C CA . ALA B 1 230 ? -34.853 -1.592 3.747 1.00 30.50 654 ALA B CA 1
ATOM 4845 C C . ALA B 1 230 ? -35.818 -1.299 4.887 1.00 34.37 654 ALA B C 1
ATOM 4846 O O . ALA B 1 230 ? -36.332 -0.186 5.029 1.00 33.49 654 ALA B O 1
ATOM 4848 N N . GLY B 1 231 ? -36.049 -2.315 5.702 1.00 39.54 655 GLY B N 1
ATOM 4849 C CA . GLY B 1 231 ? -36.963 -2.226 6.827 1.00 34.71 655 GLY B CA 1
ATOM 4850 C C . GLY B 1 231 ? -38.152 -3.145 6.615 1.00 37.60 655 GLY B C 1
ATOM 4851 O O . GLY B 1 231 ? -38.655 -3.298 5.495 1.00 38.85 655 GLY B O 1
ATOM 4852 N N . GLY B 1 232 ? -38.601 -3.769 7.693 1.00 54.59 656 GLY B N 1
ATOM 4853 C CA . GLY B 1 232 ? -39.767 -4.627 7.665 1.00 58.48 656 GLY B CA 1
ATOM 4854 C C . GLY B 1 232 ? -39.417 -6.066 7.982 1.00 62.92 656 GLY B C 1
ATOM 4855 O O . GLY B 1 232 ? -38.302 -6.393 8.399 1.00 60.26 656 GLY B O 1
ATOM 4856 N N . SER B 1 233 ? -40.402 -6.943 7.766 1.00 52.76 657 SER B N 1
ATOM 4857 C CA . SER B 1 233 ? -40.237 -8.353 8.103 1.00 49.99 657 SER B CA 1
ATOM 4858 C C . SER B 1 233 ? -39.178 -9.018 7.233 1.00 49.18 657 SER B C 1
ATOM 4859 O O . SER B 1 233 ? -38.447 -9.900 7.699 1.00 49.92 657 SER B O 1
ATOM 4862 N N . SER B 1 234 ? -39.076 -8.608 5.967 1.00 60.98 658 SER B N 1
ATOM 4863 C CA . SER B 1 234 ? -38.179 -9.279 5.035 1.00 60.15 658 SER B CA 1
ATOM 4864 C C . SER B 1 234 ? -36.716 -8.917 5.254 1.00 58.58 658 SER B C 1
ATOM 4865 O O . SER B 1 234 ? -35.836 -9.677 4.840 1.00 59.83 658 SER B O 1
ATOM 4868 N N . THR B 1 235 ? -36.434 -7.783 5.893 1.00 47.53 659 THR B N 1
ATOM 4869 C CA . THR B 1 235 ? -35.067 -7.281 5.972 1.00 45.12 659 THR B CA 1
ATOM 4870 C C . THR B 1 235 ? -34.643 -7.008 7.410 1.00 36.53 659 THR B C 1
ATOM 4871 O O . THR B 1 235 ? -34.013 -7.855 8.050 1.00 39.94 659 THR B O 1
ATOM 4875 N N . VAL B 1 236 ? -34.971 -5.825 7.918 1.00 33.72 660 VAL B N 1
ATOM 4876 C CA . VAL B 1 236 ? -34.615 -5.408 9.269 1.00 36.74 660 VAL B CA 1
ATOM 4877 C C . VAL B 1 236 ? -35.922 -5.092 9.983 1.00 35.73 660 VAL B C 1
ATOM 4878 O O . VAL B 1 236 ? -36.497 -4.014 9.790 1.00 33.58 660 VAL B O 1
ATOM 4882 N N . ARG B 1 237 ? -36.398 -6.018 10.809 1.00 45.03 661 ARG B N 1
ATOM 4883 C CA . ARG B 1 237 ? -37.681 -5.837 11.471 1.00 45.32 661 ARG B CA 1
ATOM 4884 C C . ARG B 1 237 ? -37.519 -5.026 12.753 1.00 41.42 661 ARG B C 1
ATOM 4885 O O . ARG B 1 237 ? -36.442 -4.957 13.349 1.00 38.72 661 ARG B O 1
ATOM 4893 N N . GLY B 1 238 ? -38.623 -4.419 13.178 1.00 42.73 662 GLY B N 1
ATOM 4894 C CA . GLY B 1 238 ? -38.602 -3.348 14.148 1.00 45.91 662 GLY B CA 1
ATOM 4895 C C . GLY B 1 238 ? -38.747 -1.975 13.532 1.00 42.68 662 GLY B C 1
ATOM 4896 O O . GLY B 1 238 ? -38.978 -1.002 14.262 1.00 41.18 662 GLY B O 1
ATOM 4897 N N . PHE B 1 239 ? -38.615 -1.875 12.212 1.00 45.00 663 PHE B N 1
ATOM 4898 C CA . PHE B 1 239 ? -38.822 -0.649 11.460 1.00 42.24 663 PHE B CA 1
ATOM 4899 C C . PHE B 1 239 ? -40.037 -0.820 10.559 1.00 42.20 663 PHE B C 1
ATOM 4900 O O . PHE B 1 239 ? -40.412 -1.944 10.209 1.00 46.45 663 PHE B O 1
ATOM 4908 N N . GLN B 1 240 ? -40.652 0.298 10.183 1.00 41.25 664 GLN B N 1
ATOM 4909 C CA . GLN B 1 240 ? -41.723 0.238 9.200 1.00 42.84 664 GLN B CA 1
ATOM 4910 C C . GLN B 1 240 ? -41.161 -0.187 7.849 1.00 38.79 664 GLN B C 1
ATOM 4911 O O . GLN B 1 240 ? -40.005 0.086 7.520 1.00 45.52 664 GLN B O 1
ATOM 4917 N N . SER B 1 241 ? -41.995 -0.872 7.070 1.00 50.82 665 SER B N 1
ATOM 4918 C CA . SER B 1 241 ? -41.544 -1.477 5.823 1.00 59.03 665 SER B CA 1
ATOM 4919 C C . SER B 1 241 ? -40.987 -0.425 4.873 1.00 59.46 665 SER B C 1
ATOM 4920 O O . SER B 1 241 ? -41.658 0.565 4.564 1.00 60.30 665 SER B O 1
ATOM 4923 N N . ASN B 1 242 ? -39.747 -0.638 4.431 1.00 46.13 666 ASN B N 1
ATOM 4924 C CA . ASN B 1 242 ? -39.095 0.146 3.387 1.00 41.07 666 ASN B CA 1
ATOM 4925 C C . ASN B 1 242 ? -38.832 1.593 3.794 1.00 41.85 666 ASN B C 1
ATOM 4926 O O . ASN B 1 242 ? -38.708 2.463 2.927 1.00 46.67 666 ASN B O 1
ATOM 4931 N N . THR B 1 243 ? -38.722 1.881 5.091 1.00 34.86 667 THR B N 1
ATOM 4932 C CA . THR B 1 243 ? -38.510 3.249 5.548 1.00 33.77 667 THR B CA 1
ATOM 4933 C C . THR B 1 243 ? -37.065 3.553 5.923 1.00 32.66 667 THR B C 1
ATOM 4934 O O . THR B 1 243 ? -36.748 4.716 6.196 1.00 44.25 667 THR B O 1
ATOM 4938 N N . ILE B 1 244 ? -36.187 2.556 5.950 1.00 35.42 668 ILE B N 1
ATOM 4939 C CA . ILE B 1 244 ? -34.795 2.783 6.319 1.00 34.52 668 ILE B CA 1
ATOM 4940 C C . ILE B 1 244 ? -34.067 3.438 5.155 1.00 37.20 668 ILE B C 1
ATOM 4941 O O . ILE B 1 244 ? -34.309 3.110 3.986 1.00 40.01 668 ILE B O 1
ATOM 4946 N N . GLY B 1 245 ? -33.178 4.379 5.468 1.00 45.85 669 GLY B N 1
ATOM 4947 C CA . GLY B 1 245 ? -32.282 4.928 4.480 1.00 50.04 669 GLY B CA 1
ATOM 4948 C C . GLY B 1 245 ? -32.449 6.416 4.258 1.00 42.86 669 GLY B C 1
ATOM 4949 O O . GLY B 1 245 ? -32.939 7.151 5.122 1.00 43.14 669 GLY B O 1
ATOM 4950 N N . PRO B 1 246 ? -32.024 6.888 3.086 1.00 19.74 670 PRO B N 1
ATOM 4951 C CA . PRO B 1 246 ? -32.132 8.318 2.781 1.00 18.02 670 PRO B CA 1
ATOM 4952 C C . PRO B 1 246 ? -33.576 8.791 2.810 1.00 17.98 670 PRO B C 1
ATOM 4953 O O . PRO B 1 246 ? -34.499 8.061 2.440 1.00 17.80 670 PRO B O 1
ATOM 4957 N N . LYS B 1 247 ? -33.763 10.023 3.267 1.00 36.39 671 LYS B N 1
ATOM 4958 C CA . LYS B 1 247 ? -35.064 10.667 3.276 1.00 37.42 671 LYS B CA 1
ATOM 4959 C C . LYS B 1 247 ? -35.073 11.817 2.280 1.00 37.89 671 LYS B C 1
ATOM 4960 O O . LYS B 1 247 ? -34.033 12.398 1.957 1.00 40.03 671 LYS B O 1
ATOM 4966 N N . ALA B 1 248 ? -36.265 12.143 1.793 1.00 36.60 672 ALA B N 1
ATOM 4967 C CA . ALA B 1 248 ? -36.398 13.229 0.835 1.00 41.84 672 ALA B CA 1
ATOM 4968 C C . ALA B 1 248 ? -36.229 14.574 1.524 1.00 42.91 672 ALA B C 1
ATOM 4969 O O . ALA B 1 248 ? -36.773 14.807 2.608 1.00 44.30 672 ALA B O 1
ATOM 4971 N N . VAL B 1 249 ? -35.460 15.460 0.897 1.00 28.78 673 VAL B N 1
ATOM 4972 C CA . VAL B 1 249 ? -35.446 16.875 1.247 1.00 32.88 673 VAL B CA 1
ATOM 4973 C C . VAL B 1 249 ? -36.020 17.637 0.059 1.00 32.49 673 VAL B C 1
ATOM 4974 O O . VAL B 1 249 ? -35.600 17.435 -1.088 1.00 31.07 673 VAL B O 1
ATOM 4978 N N . TYR B 1 250 ? -37.030 18.455 0.323 1.00 26.36 674 TYR B N 1
ATOM 4979 C CA . TYR B 1 250 ? -37.831 19.061 -0.728 1.00 25.81 674 TYR B CA 1
ATOM 4980 C C . TYR B 1 250 ? -37.379 20.486 -1.005 1.00 26.54 674 TYR B C 1
ATOM 4981 O O . TYR B 1 250 ? -36.921 21.198 -0.109 1.00 31.59 674 TYR B O 1
ATOM 4990 N N . PHE B 1 251 ? -37.526 20.898 -2.255 1.00 32.86 675 PHE B N 1
ATOM 4991 C CA . PHE B 1 251 ? -37.385 22.304 -2.580 1.00 33.06 675 PHE B CA 1
ATOM 4992 C C . PHE B 1 251 ? -38.688 23.041 -2.278 1.00 37.70 675 PHE B C 1
ATOM 4993 O O . PHE B 1 251 ? -39.775 22.479 -2.434 1.00 50.99 675 PHE B O 1
ATOM 5001 N N . PRO B 1 252 ? -38.609 24.296 -1.840 1.00 32.02 676 PRO B N 1
ATOM 5002 C CA . PRO B 1 252 ? -39.833 25.093 -1.680 1.00 32.87 676 PRO B CA 1
ATOM 5003 C C . PRO B 1 252 ? -40.514 25.277 -3.028 1.00 33.05 676 PRO B C 1
ATOM 5004 O O . PRO B 1 252 ? -39.887 25.700 -4.002 1.00 32.41 676 PRO B O 1
ATOM 5008 N N . HIS B 1 253 ? -41.800 24.941 -3.085 1.00 36.67 677 HIS B N 1
ATOM 5009 C CA . HIS B 1 253 ? -42.512 24.931 -4.354 1.00 36.95 677 HIS B CA 1
ATOM 5010 C C . HIS B 1 253 ? -43.999 25.151 -4.121 1.00 41.54 677 HIS B C 1
ATOM 5011 O O . HIS B 1 253 ? -44.502 25.031 -3.001 1.00 43.95 677 HIS B O 1
ATOM 5018 N N . GLN B 1 254 ? -44.697 25.465 -5.209 1.00 53.56 678 GLN B N 1
ATOM 5019 C CA . GLN B 1 254 ? -46.149 25.594 -5.201 1.00 49.52 678 GLN B CA 1
ATOM 5020 C C . GLN B 1 254 ? -46.775 24.230 -5.471 1.00 50.11 678 GLN B C 1
ATOM 5021 O O . GLN B 1 254 ? -46.634 23.683 -6.571 1.00 52.21 678 GLN B O 1
ATOM 5027 N N . ALA B 1 255 ? -47.462 23.683 -4.470 1.00 40.33 679 ALA B N 1
ATOM 5028 C CA . ALA B 1 255 ? -48.157 22.417 -4.648 1.00 41.06 679 ALA B CA 1
ATOM 5029 C C . ALA B 1 255 ? -49.347 22.589 -5.586 1.00 41.94 679 ALA B C 1
ATOM 5030 O O . ALA B 1 255 ? -50.055 23.598 -5.555 1.00 45.46 679 ALA B O 1
ATOM 5032 N N . SER B 1 256 ? -49.566 21.576 -6.422 1.00 42.65 680 SER B N 1
ATOM 5033 C CA . SER B 1 256 ? -50.558 21.633 -7.491 1.00 43.40 680 SER B CA 1
ATOM 5034 C C . SER B 1 256 ? -51.988 21.400 -7.008 1.00 50.33 680 SER B C 1
ATOM 5035 O O . SER B 1 256 ? -52.916 22.025 -7.538 1.00 57.41 680 SER B O 1
ATOM 5038 N N . ASN B 1 257 ? -52.199 20.516 -6.031 1.00 49.52 681 ASN B N 1
ATOM 5039 C CA . ASN B 1 257 ? -53.527 20.252 -5.467 1.00 58.85 681 ASN B CA 1
ATOM 5040 C C . ASN B 1 257 ? -53.509 20.643 -3.992 1.00 57.30 681 ASN B C 1
ATOM 5041 O O . ASN B 1 257 ? -53.384 19.786 -3.113 1.00 51.54 681 ASN B O 1
ATOM 5046 N N . TYR B 1 258 ? -53.660 21.936 -3.720 1.00 57.29 682 TYR B N 1
ATOM 5047 C CA . TYR B 1 258 ? -53.474 22.453 -2.373 1.00 52.41 682 TYR B CA 1
ATOM 5048 C C . TYR B 1 258 ? -54.803 22.616 -1.646 1.00 56.54 682 TYR B C 1
ATOM 5049 O O . TYR B 1 258 ? -55.842 22.880 -2.255 1.00 64.93 682 TYR B O 1
ATOM 5058 N N . ASP B 1 259 ? -54.750 22.453 -0.324 1.00 64.91 683 ASP B N 1
ATOM 5059 C CA . ASP B 1 259 ? -55.873 22.644 0.584 1.00 67.22 683 ASP B CA 1
ATOM 5060 C C . ASP B 1 259 ? -55.312 23.001 1.957 1.00 72.53 683 ASP B C 1
ATOM 5061 O O . ASP B 1 259 ? -54.690 22.154 2.610 1.00 76.76 683 ASP B O 1
ATOM 5066 N N . PRO B 1 260 ? -55.516 24.234 2.433 1.00 53.02 684 PRO B N 1
ATOM 5067 C CA . PRO B 1 260 ? -54.880 24.651 3.696 1.00 53.97 684 PRO B CA 1
ATOM 5068 C C . PRO B 1 260 ? -55.334 23.853 4.904 1.00 59.11 684 PRO B C 1
ATOM 5069 O O . PRO B 1 260 ? -54.669 23.909 5.946 1.00 63.09 684 PRO B O 1
ATOM 5073 N N . ASP B 1 261 ? -56.432 23.111 4.797 1.00 86.35 685 ASP B N 1
ATOM 5074 C CA . ASP B 1 261 ? -56.889 22.259 5.883 1.00 103.82 685 ASP B CA 1
ATOM 5075 C C . ASP B 1 261 ? -56.054 20.994 6.026 1.00 95.81 685 ASP B C 1
ATOM 5076 O O . ASP B 1 261 ? -56.267 20.236 6.979 1.00 102.21 685 ASP B O 1
ATOM 5081 N N . TYR B 1 262 ? -55.113 20.751 5.118 1.00 76.44 686 TYR B N 1
ATOM 5082 C CA . TYR B 1 262 ? -54.301 19.542 5.121 1.00 78.14 686 TYR B CA 1
ATOM 5083 C C . TYR B 1 262 ? -52.823 19.906 5.251 1.00 69.23 686 TYR B C 1
ATOM 5084 O O . TYR B 1 262 ? -52.451 21.082 5.308 1.00 66.65 686 TYR B O 1
ATOM 5093 N N . ASP B 1 263 ? -51.978 18.877 5.290 1.00 71.66 687 ASP B N 1
ATOM 5094 C CA . ASP B 1 263 ? -50.577 19.015 5.662 1.00 70.54 687 ASP B CA 1
ATOM 5095 C C . ASP B 1 263 ? -49.674 18.885 4.440 1.00 68.20 687 ASP B C 1
ATOM 5096 O O . ASP B 1 263 ? -49.902 18.031 3.577 1.00 63.53 687 ASP B O 1
ATOM 5101 N N . TYR B 1 264 ? -48.639 19.724 4.375 1.00 57.06 688 TYR B N 1
ATOM 5102 C CA . TYR B 1 264 ? -47.744 19.748 3.224 1.00 51.79 688 TYR B CA 1
ATOM 5103 C C . TYR B 1 264 ? -46.299 19.922 3.674 1.00 47.83 688 TYR B C 1
ATOM 5104 O O . TYR B 1 264 ? -46.019 20.324 4.807 1.00 50.77 688 TYR B O 1
ATOM 5113 N N . GLU B 1 265 ? -45.380 19.619 2.758 1.00 45.78 689 GLU B N 1
ATOM 5114 C CA . GLU B 1 265 ? -43.945 19.688 3.011 1.00 44.61 689 GLU B CA 1
ATOM 5115 C C . GLU B 1 265 ? -43.322 20.716 2.077 1.00 47.79 689 GLU B C 1
ATOM 5116 O O . GLU B 1 265 ? -43.399 20.572 0.852 1.00 43.67 689 GLU B O 1
ATOM 5122 N N . CYS B 1 266 ? -42.698 21.739 2.664 1.00 44.21 690 CYS B N 1
ATOM 5123 C CA . CYS B 1 266 ? -42.040 22.818 1.921 1.00 46.49 690 CYS B CA 1
ATOM 5124 C C . CYS B 1 266 ? -42.925 23.361 0.802 1.00 44.29 690 CYS B C 1
ATOM 5125 O O . CYS B 1 266 ? -42.469 23.628 -0.311 1.00 45.22 690 CYS B O 1
ATOM 5128 N N . ALA B 1 267 ? -44.208 23.533 1.107 1.00 33.05 691 ALA B N 1
ATOM 5129 C CA . ALA B 1 267 ? -45.128 24.178 0.184 1.00 32.32 691 ALA B CA 1
ATOM 5130 C C . ALA B 1 267 ? -44.949 25.687 0.267 1.00 32.08 691 ALA B C 1
ATOM 5131 O O . ALA B 1 267 ? -44.843 26.247 1.363 1.00 31.70 691 ALA B O 1
ATOM 5133 N N . THR B 1 268 ? -44.907 26.349 -0.893 1.00 44.73 692 THR B N 1
ATOM 5134 C CA . THR B 1 268 ? -44.645 27.782 -0.885 1.00 46.61 692 THR B CA 1
ATOM 5135 C C . THR B 1 268 ? -45.835 28.582 -0.370 1.00 49.48 692 THR B C 1
ATOM 5136 O O . THR B 1 268 ? -45.646 29.703 0.113 1.00 52.90 692 THR B O 1
ATOM 5140 N N . GLN B 1 269 ? -47.049 28.035 -0.445 1.00 46.94 693 GLN B N 1
ATOM 5141 C CA . GLN B 1 269 ? -48.214 28.666 0.158 1.00 48.11 693 GLN B CA 1
ATOM 5142 C C . GLN B 1 269 ? -48.404 28.254 1.613 1.00 48.76 693 GLN B C 1
ATOM 5143 O O . GLN B 1 269 ? -49.510 28.388 2.150 1.00 60.48 693 GLN B O 1
ATOM 5149 N N . ASP B 1 270 ? -47.354 27.731 2.245 1.00 50.70 694 ASP B N 1
ATOM 5150 C CA . ASP B 1 270 ? -47.258 27.629 3.694 1.00 49.18 694 ASP B CA 1
ATOM 5151 C C . ASP B 1 270 ? -46.109 28.467 4.238 1.00 48.34 694 ASP B C 1
ATOM 5152 O O . ASP B 1 270 ? -45.843 28.437 5.444 1.00 48.58 694 ASP B O 1
ATOM 5157 N N . GLY B 1 271 ? -45.421 29.209 3.373 1.00 51.64 695 GLY B N 1
ATOM 5158 C CA . GLY B 1 271 ? -44.363 30.099 3.801 1.00 50.91 695 GLY B CA 1
ATOM 5159 C C . GLY B 1 271 ? -42.962 29.541 3.690 1.00 53.94 695 GLY B C 1
ATOM 5160 O O . GLY B 1 271 ? -42.074 29.991 4.421 1.00 62.49 695 GLY B O 1
ATOM 5161 N N . ALA B 1 272 ? -42.726 28.587 2.795 1.00 31.71 696 ALA B N 1
ATOM 5162 C CA . ALA B 1 272 ? -41.443 27.903 2.704 1.00 30.72 696 ALA B CA 1
ATOM 5163 C C . ALA B 1 272 ? -40.490 28.671 1.795 1.00 29.73 696 ALA B C 1
ATOM 5164 O O . ALA B 1 272 ? -40.847 29.031 0.668 1.00 29.66 696 ALA B O 1
ATOM 5166 N N . LYS B 1 273 ? -39.275 28.910 2.280 1.00 84.03 697 LYS B N 1
ATOM 5167 C CA . LYS B 1 273 ? -38.244 29.578 1.491 1.00 80.34 697 LYS B CA 1
ATOM 5168 C C . LYS B 1 273 ? -37.012 28.721 1.286 1.00 78.34 697 LYS B C 1
ATOM 5169 O O . LYS B 1 273 ? -36.446 28.698 0.188 1.00 80.54 697 LYS B O 1
ATOM 5175 N N . ASP B 1 274 ? -36.563 28.052 2.335 1.00 54.61 698 ASP B N 1
ATOM 5176 C CA . ASP B 1 274 ? -35.454 27.123 2.261 1.00 54.96 698 ASP B CA 1
ATOM 5177 C C . ASP B 1 274 ? -35.973 25.725 1.957 1.00 52.48 698 ASP B C 1
ATOM 5178 O O . ASP B 1 274 ? -37.171 25.443 2.034 1.00 56.76 698 ASP B O 1
ATOM 5183 N N . LEU B 1 275 ? -35.048 24.845 1.600 1.00 38.87 699 LEU B N 1
ATOM 5184 C CA . LEU B 1 275 ? -35.361 23.430 1.526 1.00 41.23 699 LEU B CA 1
ATOM 5185 C C . LEU B 1 275 ? -35.428 22.841 2.932 1.00 44.64 699 LEU B C 1
ATOM 5186 O O . LEU B 1 275 ? -34.721 23.278 3.842 1.00 43.05 699 LEU B O 1
ATOM 5191 N N . CYS B 1 276 ? -36.293 21.841 3.109 1.00 54.40 700 CYS B N 1
ATOM 5192 C CA . CYS B 1 276 ? -36.550 21.290 4.434 1.00 53.93 700 CYS B CA 1
ATOM 5193 C C . CYS B 1 276 ? -36.502 19.766 4.437 1.00 56.13 700 CYS B C 1
ATOM 5194 O O . CYS B 1 276 ? -36.970 19.110 3.501 1.00 54.74 700 CYS B O 1
ATOM 5197 N N . LYS B 1 277 ? -35.926 19.219 5.507 1.00 57.27 701 LYS B N 1
ATOM 5198 C CA . LYS B 1 277 ? -35.807 17.781 5.705 1.00 53.74 701 LYS B CA 1
ATOM 5199 C C . LYS B 1 277 ? -37.152 17.187 6.111 1.00 60.73 701 LYS B C 1
ATOM 5200 O O . LYS B 1 277 ? -37.984 17.855 6.731 1.00 65.36 701 LYS B O 1
ATOM 5206 N N . SER B 1 278 ? -37.359 15.915 5.765 1.00 28.48 702 SER B N 1
ATOM 5207 C CA . SER B 1 278 ? -38.642 15.257 5.977 1.00 29.63 702 SER B CA 1
ATOM 5208 C C . SER B 1 278 ? -38.427 13.829 6.471 1.00 29.92 702 SER B C 1
ATOM 5209 O O . SER B 1 278 ? -37.297 13.345 6.588 1.00 29.20 702 SER B O 1
ATOM 5212 N N . ASP B 1 279 ? -39.540 13.155 6.764 1.00 64.16 703 ASP B N 1
ATOM 5213 C CA . ASP B 1 279 ? -39.569 11.735 7.094 1.00 65.59 703 ASP B CA 1
ATOM 5214 C C . ASP B 1 279 ? -39.672 10.843 5.864 1.00 64.90 703 ASP B C 1
ATOM 5215 O O . ASP B 1 279 ? -39.522 9.623 5.987 1.00 65.98 703 ASP B O 1
ATOM 5220 N N . ASP B 1 280 ? -39.917 11.424 4.692 1.00 54.11 704 ASP B N 1
ATOM 5221 C CA . ASP B 1 280 ? -40.265 10.660 3.500 1.00 55.34 704 ASP B CA 1
ATOM 5222 C C . ASP B 1 280 ? -39.069 9.858 3.002 1.00 58.62 704 ASP B C 1
ATOM 5223 O O . ASP B 1 280 ? -38.085 10.430 2.524 1.00 54.01 704 ASP B O 1
ATOM 5228 N N . ALA B 1 281 ? -39.164 8.534 3.091 1.00 35.73 705 ALA B N 1
ATOM 5229 C CA . ALA B 1 281 ? -38.106 7.666 2.599 1.00 32.14 705 ALA B CA 1
ATOM 5230 C C . ALA B 1 281 ? -38.155 7.579 1.079 1.00 31.73 705 ALA B C 1
ATOM 5231 O O . ALA B 1 281 ? -39.232 7.551 0.477 1.00 34.72 705 ALA B O 1
ATOM 5233 N N . VAL B 1 282 ? -36.977 7.534 0.461 1.00 42.60 706 VAL B N 1
ATOM 5234 C CA . VAL B 1 282 ? -36.864 7.551 -0.994 1.00 40.17 706 VAL B CA 1
ATOM 5235 C C . VAL B 1 282 ? -35.895 6.475 -1.470 1.00 39.63 706 VAL B C 1
ATOM 5236 O O . VAL B 1 282 ? -35.681 6.313 -2.677 1.00 39.25 706 VAL B O 1
ATOM 5240 N N . GLY B 1 283 ? -35.304 5.740 -0.533 1.00 27.72 707 GLY B N 1
ATOM 5241 C CA . GLY B 1 283 ? -34.377 4.677 -0.877 1.00 27.27 707 GLY B CA 1
ATOM 5242 C C . GLY B 1 283 ? -33.060 5.211 -1.422 1.00 26.11 707 GLY B C 1
ATOM 5243 O O . GLY B 1 283 ? -32.842 6.409 -1.565 1.00 25.63 707 GLY B O 1
ATOM 5244 N N . GLY B 1 284 ? -32.167 4.278 -1.737 1.00 25.12 708 GLY B N 1
ATOM 5245 C CA . GLY B 1 284 ? -30.851 4.628 -2.240 1.00 24.10 708 GLY B CA 1
ATOM 5246 C C . GLY B 1 284 ? -30.362 3.700 -3.331 1.00 23.84 708 GLY B C 1
ATOM 5247 O O . GLY B 1 284 ? -31.096 2.816 -3.770 1.00 24.45 708 GLY B O 1
ATOM 5248 N N . ASN B 1 285 ? -29.129 3.889 -3.791 1.00 39.28 709 ASN B N 1
ATOM 5249 C CA . ASN B 1 285 ? -28.561 2.994 -4.789 1.00 39.05 709 ASN B CA 1
ATOM 5250 C C . ASN B 1 285 ? -27.694 1.898 -4.186 1.00 38.95 709 ASN B C 1
ATOM 5251 O O . ASN B 1 285 ? -27.254 1.007 -4.922 1.00 40.50 709 ASN B O 1
ATOM 5256 N N . ALA B 1 286 ? -27.433 1.933 -2.881 1.00 23.05 710 ALA B N 1
ATOM 5257 C CA . ALA B 1 286 ? -26.637 0.897 -2.240 1.00 23.02 710 ALA B CA 1
ATOM 5258 C C . ALA B 1 286 ? -27.289 0.477 -0.931 1.00 23.76 710 ALA B C 1
ATOM 5259 O O . ALA B 1 286 ? -27.933 1.281 -0.253 1.00 24.04 710 ALA B O 1
ATOM 5261 N N . MET B 1 287 ? -27.105 -0.793 -0.577 1.00 23.78 711 MET B N 1
ATOM 5262 C CA . MET B 1 287 ? -27.770 -1.368 0.584 1.00 24.61 711 MET B CA 1
ATOM 5263 C C . MET B 1 287 ? -26.962 -2.548 1.102 1.00 24.66 711 MET B C 1
ATOM 5264 O O . MET B 1 287 ? -26.435 -3.341 0.315 1.00 24.42 711 MET B O 1
ATOM 5269 N N . ALA B 1 288 ? -26.884 -2.666 2.426 1.00 32.11 712 ALA B N 1
ATOM 5270 C CA . ALA B 1 288 ? -26.277 -3.835 3.053 1.00 32.34 712 ALA B CA 1
ATOM 5271 C C . ALA B 1 288 ? -27.017 -4.129 4.346 1.00 33.28 712 ALA B C 1
ATOM 5272 O O . ALA B 1 288 ? -27.111 -3.256 5.212 1.00 34.06 712 ALA B O 1
ATOM 5274 N N . VAL B 1 289 ? -27.561 -5.342 4.471 1.00 26.99 713 VAL B N 1
ATOM 5275 C CA . VAL B 1 289 ? -28.206 -5.779 5.701 1.00 27.99 713 VAL B CA 1
ATOM 5276 C C . VAL B 1 289 ? -27.680 -7.159 6.070 1.00 28.33 713 VAL B C 1
ATOM 5277 O O . VAL B 1 289 ? -27.217 -7.925 5.223 1.00 28.04 713 VAL B O 1
ATOM 5281 N N . ALA B 1 290 ? -27.770 -7.467 7.360 1.00 43.25 714 ALA B N 1
ATOM 5282 C CA . ALA B 1 290 ? -27.360 -8.750 7.907 1.00 43.73 714 ALA B CA 1
ATOM 5283 C C . ALA B 1 290 ? -28.291 -9.109 9.057 1.00 45.53 714 ALA B C 1
ATOM 5284 O O . ALA B 1 290 ? -29.032 -8.269 9.572 1.00 57.20 714 ALA B O 1
ATOM 5286 N N . SER B 1 291 ? -28.240 -10.375 9.463 1.00 45.97 715 SER B N 1
ATOM 5287 C CA . SER B 1 291 ? -29.125 -10.874 10.507 1.00 49.43 715 SER B CA 1
ATOM 5288 C C . SER B 1 291 ? -28.529 -12.139 11.101 1.00 47.74 715 SER B C 1
ATOM 5289 O O . SER B 1 291 ? -28.089 -13.027 10.362 1.00 47.51 715 SER B O 1
ATOM 5292 N N . LEU B 1 292 ? -28.515 -12.214 12.429 1.00 33.91 716 LEU B N 1
ATOM 5293 C CA . LEU B 1 292 ? -28.145 -13.432 13.140 1.00 34.60 716 LEU B CA 1
ATOM 5294 C C . LEU B 1 292 ? -29.346 -13.887 13.952 1.00 36.14 716 LEU B C 1
ATOM 5295 O O . LEU B 1 292 ? -29.829 -13.150 14.820 1.00 36.62 716 LEU B O 1
ATOM 5300 N N . GLU B 1 293 ? -29.839 -15.086 13.650 1.00 47.94 717 GLU B N 1
ATOM 5301 C CA . GLU B 1 293 ? -30.978 -15.674 14.340 1.00 49.53 717 GLU B CA 1
ATOM 5302 C C . GLU B 1 293 ? -30.530 -16.954 15.024 1.00 55.86 717 GLU B C 1
ATOM 5303 O O . GLU B 1 293 ? -30.004 -17.862 14.373 1.00 60.41 717 GLU B O 1
ATOM 5309 N N . PHE B 1 294 ? -30.736 -17.029 16.329 1.00 40.26 718 PHE B N 1
ATOM 5310 C CA . PHE B 1 294 ? -30.572 -18.278 17.057 1.00 41.28 718 PHE B CA 1
ATOM 5311 C C . PHE B 1 294 ? -31.932 -18.967 17.055 1.00 42.82 718 PHE B C 1
ATOM 5312 O O . PHE B 1 294 ? -32.864 -18.527 17.734 1.00 43.80 718 PHE B O 1
ATOM 5320 N N . ILE B 1 295 ? -32.049 -20.024 16.252 1.00 43.04 719 ILE B N 1
ATOM 5321 C CA . ILE B 1 295 ? -33.239 -20.863 16.202 1.00 44.57 719 ILE B CA 1
ATOM 5322 C C . ILE B 1 295 ? -33.209 -21.822 17.382 1.00 45.89 719 ILE B C 1
ATOM 5323 O O . ILE B 1 295 ? -32.254 -22.591 17.547 1.00 45.63 719 ILE B O 1
ATOM 5328 N N . THR B 1 296 ? -34.254 -21.798 18.193 1.00 47.37 720 THR B N 1
ATOM 5329 C CA . THR B 1 296 ? -34.337 -22.612 19.394 1.00 48.79 720 THR B CA 1
ATOM 5330 C C . THR B 1 296 ? -35.613 -23.437 19.368 1.00 50.54 720 THR B C 1
ATOM 5331 O O . THR B 1 296 ? -36.554 -23.122 18.633 1.00 50.75 720 THR B O 1
ATOM 5335 N N . PRO B 1 297 ? -35.661 -24.520 20.143 1.00 78.61 721 PRO B N 1
ATOM 5336 C CA . PRO B 1 297 ? -36.943 -25.180 20.399 1.00 81.26 721 PRO B CA 1
ATOM 5337 C C . PRO B 1 297 ? -37.939 -24.225 21.033 1.00 86.64 721 PRO B C 1
ATOM 5338 O O . PRO B 1 297 ? -37.571 -23.279 21.734 1.00 82.89 721 PRO B O 1
ATOM 5342 N N . THR B 1 298 ? -39.211 -24.495 20.780 1.00 104.39 722 THR B N 1
ATOM 5343 C CA . THR B 1 298 ? -40.270 -23.641 21.292 1.00 101.16 722 THR B CA 1
ATOM 5344 C C . THR B 1 298 ? -40.336 -23.718 22.813 1.00 104.21 722 THR B C 1
ATOM 5345 O O . THR B 1 298 ? -40.353 -24.818 23.380 1.00 110.45 722 THR B O 1
ATOM 5349 N N . PRO B 1 299 ? -40.374 -22.581 23.504 1.00 95.62 723 PRO B N 1
ATOM 5350 C CA . PRO B 1 299 ? -40.365 -22.608 24.970 1.00 104.95 723 PRO B CA 1
ATOM 5351 C C . PRO B 1 299 ? -41.621 -23.138 25.637 1.00 114.15 723 PRO B C 1
ATOM 5352 O O . PRO B 1 299 ? -41.611 -23.209 26.858 1.00 117.56 723 PRO B O 1
ATOM 5356 N N . PHE B 1 300 ? -42.666 -23.488 24.892 1.00 126.69 724 PHE B N 1
ATOM 5357 C CA . PHE B 1 300 ? -43.756 -24.179 25.604 1.00 130.85 724 PHE B CA 1
ATOM 5358 C C . PHE B 1 300 ? -44.684 -25.017 24.717 1.00 130.85 724 PHE B C 1
ATOM 5359 O O . PHE B 1 300 ? -45.872 -25.141 25.081 1.00 136.14 724 PHE B O 1
ATOM 5367 N N . ILE B 1 301 ? -44.242 -25.640 23.588 1.00 100.31 725 ILE B N 1
ATOM 5368 C CA . ILE B 1 301 ? -45.093 -26.394 22.671 1.00 101.41 725 ILE B CA 1
ATOM 5369 C C . ILE B 1 301 ? -44.560 -27.824 22.554 1.00 94.29 725 ILE B C 1
ATOM 5370 O O . ILE B 1 301 ? -43.355 -28.080 22.686 1.00 87.98 725 ILE B O 1
ATOM 5375 N N . SER B 1 302 ? -45.472 -28.757 22.270 1.00 94.49 726 SER B N 1
ATOM 5376 C CA . SER B 1 302 ? -45.114 -30.167 22.179 1.00 96.08 726 SER B CA 1
ATOM 5377 C C . SER B 1 302 ? -44.511 -30.497 20.818 1.00 93.51 726 SER B C 1
ATOM 5378 O O . SER B 1 302 ? -44.728 -29.797 19.824 1.00 93.48 726 SER B O 1
ATOM 5381 N N . ASP B 1 303 ? -43.765 -31.598 20.775 1.00 108.38 727 ASP B N 1
ATOM 5382 C CA . ASP B 1 303 ? -42.826 -31.778 19.682 1.00 114.85 727 ASP B CA 1
ATOM 5383 C C . ASP B 1 303 ? -43.438 -32.421 18.449 1.00 118.22 727 ASP B C 1
ATOM 5384 O O . ASP B 1 303 ? -42.863 -32.293 17.357 1.00 111.76 727 ASP B O 1
ATOM 5389 N N . LYS B 1 304 ? -44.637 -32.986 18.644 1.00 113.21 728 LYS B N 1
ATOM 5390 C CA . LYS B 1 304 ? -45.406 -33.815 17.730 1.00 119.84 728 LYS B CA 1
ATOM 5391 C C . LYS B 1 304 ? -46.071 -32.973 16.651 1.00 116.93 728 LYS B C 1
ATOM 5392 O O . LYS B 1 304 ? -46.275 -33.448 15.539 1.00 109.03 728 LYS B O 1
ATOM 5398 N N . TYR B 1 305 ? -46.406 -31.728 16.986 1.00 120.51 729 TYR B N 1
ATOM 5399 C CA . TYR B 1 305 ? -46.972 -30.722 16.096 1.00 124.00 729 TYR B CA 1
ATOM 5400 C C . TYR B 1 305 ? -46.005 -29.572 15.827 1.00 115.61 729 TYR B C 1
ATOM 5401 O O . TYR B 1 305 ? -46.345 -28.657 15.073 1.00 110.92 729 TYR B O 1
ATOM 5410 N N . ALA B 1 306 ? -44.810 -29.597 16.422 1.00 108.67 730 ALA B N 1
ATOM 5411 C CA . ALA B 1 306 ? -43.827 -28.529 16.277 1.00 91.01 730 ALA B CA 1
ATOM 5412 C C . ALA B 1 306 ? -43.167 -28.519 14.905 1.00 85.66 730 ALA B C 1
ATOM 5413 O O . ALA B 1 306 ? -42.489 -27.538 14.565 1.00 91.82 730 ALA B O 1
ATOM 5415 N N . ASN B 1 307 ? -43.366 -29.570 14.104 1.00 73.51 731 ASN B N 1
ATOM 5416 C CA . ASN B 1 307 ? -42.852 -29.555 12.742 1.00 75.11 731 ASN B CA 1
ATOM 5417 C C . ASN B 1 307 ? -43.496 -28.481 11.877 1.00 73.17 731 ASN B C 1
ATOM 5418 O O . ASN B 1 307 ? -43.121 -28.357 10.708 1.00 69.31 731 ASN B O 1
ATOM 5423 N N . SER B 1 308 ? -44.451 -27.719 12.404 1.00 96.51 732 SER B N 1
ATOM 5424 C CA . SER B 1 308 ? -45.046 -26.609 11.679 1.00 95.69 732 SER B CA 1
ATOM 5425 C C . SER B 1 308 ? -44.695 -25.256 12.284 1.00 93.71 732 SER B C 1
ATOM 5426 O O . SER B 1 308 ? -45.234 -24.233 11.842 1.00 95.55 732 SER B O 1
ATOM 5429 N N . VAL B 1 309 ? -43.798 -25.223 13.273 1.00 70.15 733 VAL B N 1
ATOM 5430 C CA . VAL B 1 309 ? -43.514 -24.032 14.064 1.00 68.61 733 VAL B CA 1
ATOM 5431 C C . VAL B 1 309 ? -42.007 -23.928 14.277 1.00 68.21 733 VAL B C 1
ATOM 5432 O O . VAL B 1 309 ? -41.300 -24.938 14.346 1.00 65.53 733 VAL B O 1
ATOM 5436 N N . ARG B 1 310 ? -41.516 -22.691 14.369 1.00 71.86 734 ARG B N 1
ATOM 5437 C CA . ARG B 1 310 ? -40.110 -22.414 14.630 1.00 63.91 734 ARG B CA 1
ATOM 5438 C C . ARG B 1 310 ? -40.011 -21.138 15.461 1.00 64.24 734 ARG B C 1
ATOM 5439 O O . ARG B 1 310 ? -40.819 -20.224 15.299 1.00 62.76 734 ARG B O 1
ATOM 5447 N N . THR B 1 311 ? -39.026 -21.082 16.361 1.00 85.39 735 THR B N 1
ATOM 5448 C CA . THR B 1 311 ? -38.840 -19.942 17.254 1.00 79.47 735 THR B CA 1
ATOM 5449 C C . THR B 1 311 ? -37.391 -19.476 17.197 1.00 76.98 735 THR B C 1
ATOM 5450 O O . THR B 1 311 ? -36.475 -20.299 17.127 1.00 81.24 735 THR B O 1
ATOM 5454 N N . SER B 1 312 ? -37.180 -18.158 17.230 1.00 64.46 736 SER B N 1
ATOM 5455 C CA . SER B 1 312 ? -35.825 -17.633 17.122 1.00 56.77 736 SER B CA 1
ATOM 5456 C C . SER B 1 312 ? -35.663 -16.346 17.921 1.00 57.43 736 SER B C 1
ATOM 5457 O O . SER B 1 312 ? -36.611 -15.576 18.100 1.00 59.21 736 SER B O 1
ATOM 5460 N N . PHE B 1 313 ? -34.435 -16.135 18.395 1.00 50.65 737 PHE B N 1
ATOM 5461 C CA . PHE B 1 313 ? -33.982 -14.873 18.976 1.00 49.66 737 PHE B CA 1
ATOM 5462 C C . PHE B 1 313 ? -33.016 -14.236 17.985 1.00 48.10 737 PHE B C 1
ATOM 5463 O O . PHE B 1 313 ? -31.988 -14.833 17.655 1.00 47.45 737 PHE B O 1
ATOM 5471 N N . PHE B 1 314 ? -33.325 -13.030 17.514 1.00 60.01 738 PHE B N 1
ATOM 5472 C CA . PHE B 1 314 ? -32.595 -12.471 16.384 1.00 53.76 738 PHE B CA 1
ATOM 5473 C C . PHE B 1 314 ? -32.067 -11.075 16.679 1.00 52.73 738 PHE B C 1
ATOM 5474 O O . PHE B 1 314 ? -32.599 -10.345 17.522 1.00 57.97 738 PHE B O 1
ATOM 5482 N N . TRP B 1 315 ? -31.008 -10.712 15.973 1.00 48.85 739 TRP B N 1
ATOM 5483 C CA . TRP B 1 315 ? -30.769 -9.297 15.769 1.00 55.50 739 TRP B CA 1
ATOM 5484 C C . TRP B 1 315 ? -30.408 -9.049 14.320 1.00 55.20 739 TRP B C 1
ATOM 5485 O O . TRP B 1 315 ? -29.693 -9.832 13.675 1.00 58.35 739 TRP B O 1
ATOM 5496 N N . ASP B 1 316 ? -30.939 -7.947 13.833 1.00 71.21 740 ASP B N 1
ATOM 5497 C CA . ASP B 1 316 ? -30.844 -7.487 12.455 1.00 66.38 740 ASP B CA 1
ATOM 5498 C C . ASP B 1 316 ? -30.087 -6.168 12.393 1.00 66.36 740 ASP B C 1
ATOM 5499 O O . ASP B 1 316 ? -30.278 -5.291 13.242 1.00 68.06 740 ASP B O 1
ATOM 5504 N N . MET B 1 317 ? -29.230 -6.041 11.382 1.00 41.29 741 MET B N 1
ATOM 5505 C CA . MET B 1 317 ? -28.480 -4.832 11.085 1.00 40.35 741 MET B CA 1
ATOM 5506 C C . MET B 1 317 ? -28.755 -4.450 9.640 1.00 40.04 741 MET B C 1
ATOM 5507 O O . MET B 1 317 ? -28.987 -5.317 8.796 1.00 40.27 741 MET B O 1
ATOM 5512 N N . GLY B 1 318 ? -28.725 -3.154 9.349 1.00 38.01 742 GLY B N 1
ATOM 5513 C CA . GLY B 1 318 ? -29.014 -2.736 7.990 1.00 37.76 742 GLY B CA 1
ATOM 5514 C C . GLY B 1 318 ? -28.755 -1.275 7.695 1.00 37.20 742 GLY B C 1
ATOM 5515 O O . GLY B 1 318 ? -28.896 -0.421 8.576 1.00 37.32 742 GLY B O 1
ATOM 5516 N N . THR B 1 319 ? -28.380 -0.980 6.451 1.00 43.60 743 THR B N 1
ATOM 5517 C CA . THR B 1 319 ? -28.132 0.388 6.027 1.00 45.53 743 THR B CA 1
ATOM 5518 C C . THR B 1 319 ? -28.416 0.519 4.537 1.00 46.20 743 THR B C 1
ATOM 5519 O O . THR B 1 319 ? -28.224 -0.425 3.762 1.00 44.78 743 THR B O 1
ATOM 5523 N N . VAL B 1 320 ? -28.885 1.705 4.154 1.00 35.80 744 VAL B N 1
ATOM 5524 C CA . VAL B 1 320 ? -29.146 2.068 2.765 1.00 35.65 744 VAL B CA 1
ATOM 5525 C C . VAL B 1 320 ? -28.564 3.455 2.534 1.00 35.11 744 VAL B C 1
ATOM 5526 O O . VAL B 1 320 ? -28.747 4.354 3.362 1.00 35.27 744 VAL B O 1
ATOM 5530 N N . TRP B 1 321 ? -27.863 3.638 1.415 1.00 34.55 745 TRP B N 1
ATOM 5531 C CA . TRP B 1 321 ? -27.267 4.941 1.152 1.00 34.11 745 TRP B CA 1
ATOM 5532 C C . TRP B 1 321 ? -27.243 5.248 -0.340 1.00 33.88 745 TRP B C 1
ATOM 5533 O O . TRP B 1 321 ? -27.403 4.365 -1.194 1.00 33.94 745 TRP B O 1
ATOM 5544 N N . ASP B 1 322 ? -27.036 6.538 -0.623 1.00 34.34 746 ASP B N 1
ATOM 5545 C CA . ASP B 1 322 ? -27.031 7.111 -1.965 1.00 34.18 746 ASP B CA 1
ATOM 5546 C C . ASP B 1 322 ? -25.608 7.564 -2.273 1.00 33.94 746 ASP B C 1
ATOM 5547 O O . ASP B 1 322 ? -25.136 8.557 -1.711 1.00 33.44 746 ASP B O 1
ATOM 5552 N N . THR B 1 323 ? -24.937 6.844 -3.178 1.00 51.89 747 THR B N 1
ATOM 5553 C CA . THR B 1 323 ? -23.525 7.099 -3.451 1.00 48.02 747 THR B CA 1
ATOM 5554 C C . THR B 1 323 ? -23.286 8.497 -4.010 1.00 52.20 747 THR B C 1
ATOM 5555 O O . THR B 1 323 ? -22.253 9.111 -3.713 1.00 53.07 747 THR B O 1
ATOM 5559 N N . ASN B 1 324 ? -24.213 9.017 -4.813 1.00 53.41 748 ASN B N 1
ATOM 5560 C CA . ASN B 1 324 ? -24.006 10.281 -5.505 1.00 47.87 748 ASN B CA 1
ATOM 5561 C C . ASN B 1 324 ? -24.608 11.473 -4.764 1.00 48.87 748 ASN B C 1
ATOM 5562 O O . ASN B 1 324 ? -24.845 12.520 -5.377 1.00 46.29 748 ASN B O 1
ATOM 5567 N N . TRP B 1 325 ? -24.854 11.341 -3.463 1.00 33.79 749 TRP B N 1
ATOM 5568 C CA . TRP B 1 325 ? -25.305 12.473 -2.665 1.00 33.13 749 TRP B CA 1
ATOM 5569 C C . TRP B 1 325 ? -24.131 13.399 -2.374 1.00 35.51 749 TRP B C 1
ATOM 5570 O O . TRP B 1 325 ? -23.061 12.948 -1.949 1.00 38.97 749 TRP B O 1
ATOM 5581 N N . ASP B 1 326 ? -24.332 14.695 -2.598 1.00 49.28 750 ASP B N 1
ATOM 5582 C CA . ASP B 1 326 ? -23.267 15.683 -2.445 1.00 48.07 750 ASP B CA 1
ATOM 5583 C C . ASP B 1 326 ? -23.208 16.110 -0.982 1.00 55.53 750 ASP B C 1
ATOM 5584 O O . ASP B 1 326 ? -24.003 16.937 -0.528 1.00 63.58 750 ASP B O 1
ATOM 5589 N N . SER B 1 327 ? -22.251 15.548 -0.242 1.00 72.62 751 SER B N 1
ATOM 5590 C CA . SER B 1 327 ? -22.053 15.901 1.158 1.00 74.38 751 SER B CA 1
ATOM 5591 C C . SER B 1 327 ? -21.555 17.329 1.347 1.00 75.70 751 SER B C 1
ATOM 5592 O O . SER B 1 327 ? -21.549 17.816 2.483 1.00 69.22 751 SER B O 1
ATOM 5595 N N . SER B 1 328 ? -21.139 18.007 0.278 1.00 83.48 752 SER B N 1
ATOM 5596 C CA . SER B 1 328 ? -20.616 19.362 0.384 1.00 78.14 752 SER B CA 1
ATOM 5597 C C . SER B 1 328 ? -21.654 20.427 0.061 1.00 79.41 752 SER B C 1
ATOM 5598 O O . SER B 1 328 ? -21.701 21.462 0.732 1.00 94.42 752 SER B O 1
ATOM 5601 N N . GLN B 1 329 ? -22.488 20.198 -0.957 1.00 69.51 753 GLN B N 1
ATOM 5602 C CA . GLN B 1 329 ? -23.485 21.187 -1.354 1.00 71.22 753 GLN B CA 1
ATOM 5603 C C . GLN B 1 329 ? -24.548 21.405 -0.289 1.00 73.43 753 GLN B C 1
ATOM 5604 O O . GLN B 1 329 ? -25.170 22.472 -0.262 1.00 72.77 753 GLN B O 1
ATOM 5610 N N . TYR B 1 330 ? -24.772 20.426 0.581 1.00 58.16 754 TYR B N 1
ATOM 5611 C CA . TYR B 1 330 ? -25.786 20.500 1.629 1.00 56.09 754 TYR B CA 1
ATOM 5612 C C . TYR B 1 330 ? -25.074 20.256 2.955 1.00 63.40 754 TYR B C 1
ATOM 5613 O O . TYR B 1 330 ? -25.152 19.170 3.535 1.00 68.14 754 TYR B O 1
ATOM 5622 N N . SER B 1 331 ? -24.376 21.288 3.433 1.00 71.22 755 SER B N 1
ATOM 5623 C CA . SER B 1 331 ? -23.450 21.120 4.549 1.00 71.00 755 SER B CA 1
ATOM 5624 C C . SER B 1 331 ? -24.186 20.786 5.842 1.00 76.42 755 SER B C 1
ATOM 5625 O O . SER B 1 331 ? -23.829 19.830 6.543 1.00 79.73 755 SER B O 1
ATOM 5628 N N . GLY B 1 332 ? -25.215 21.561 6.178 1.00 74.71 756 GLY B N 1
ATOM 5629 C CA . GLY B 1 332 ? -25.939 21.332 7.412 1.00 67.55 756 GLY B CA 1
ATOM 5630 C C . GLY B 1 332 ? -26.928 20.192 7.389 1.00 73.36 756 GLY B C 1
ATOM 5631 O O . GLY B 1 332 ? -27.581 19.932 8.403 1.00 72.96 756 GLY B O 1
ATOM 5632 N N . TYR B 1 333 ? -27.060 19.497 6.261 1.00 62.24 757 TYR B N 1
ATOM 5633 C CA . TYR B 1 333 ? -28.008 18.413 6.046 1.00 57.96 757 TYR B CA 1
ATOM 5634 C C . TYR B 1 333 ? -27.304 17.062 6.093 1.00 56.92 757 TYR B C 1
ATOM 5635 O O . TYR B 1 333 ? -26.154 16.948 5.656 1.00 55.26 757 TYR B O 1
ATOM 5644 N N . PRO B 1 334 ? -27.969 16.029 6.615 1.00 38.87 758 PRO B N 1
ATOM 5645 C CA . PRO B 1 334 ? -27.267 14.774 6.912 1.00 38.32 758 PRO B CA 1
ATOM 5646 C C . PRO B 1 334 ? -26.675 14.133 5.666 1.00 39.62 758 PRO B C 1
ATOM 5647 O O . PRO B 1 334 ? -27.206 14.258 4.560 1.00 45.87 758 PRO B O 1
ATOM 5651 N N . ASP B 1 335 ? -25.555 13.440 5.864 1.00 59.66 759 ASP B N 1
ATOM 5652 C CA . ASP B 1 335 ? -24.808 12.819 4.773 1.00 53.44 759 ASP B CA 1
ATOM 5653 C C . ASP B 1 335 ? -25.457 11.484 4.432 1.00 51.73 759 ASP B C 1
ATOM 5654 O O . ASP B 1 335 ? -25.213 10.476 5.099 1.00 58.85 759 ASP B O 1
ATOM 5659 N N . TYR B 1 336 ? -26.274 11.468 3.379 1.00 46.46 760 TYR B N 1
ATOM 5660 C CA . TYR B 1 336 ? -26.895 10.227 2.939 1.00 41.30 760 TYR B CA 1
ATOM 5661 C C . TYR B 1 336 ? -25.969 9.369 2.086 1.00 45.82 760 TYR B C 1
ATOM 5662 O O . TYR B 1 336 ? -26.412 8.335 1.575 1.00 46.13 760 TYR B O 1
ATOM 5671 N N . SER B 1 337 ? -24.709 9.767 1.911 1.00 41.91 761 SER B N 1
ATOM 5672 C CA . SER B 1 337 ? -23.732 8.939 1.217 1.00 38.42 761 SER B CA 1
ATOM 5673 C C . SER B 1 337 ? -22.891 8.102 2.170 1.00 40.98 761 SER B C 1
ATOM 5674 O O . SER B 1 337 ? -22.142 7.231 1.714 1.00 44.12 761 SER B O 1
ATOM 5677 N N . ASP B 1 338 ? -23.002 8.344 3.469 1.00 56.86 762 ASP B N 1
ATOM 5678 C CA . ASP B 1 338 ? -22.236 7.592 4.452 1.00 54.24 762 ASP B CA 1
ATOM 5679 C C . ASP B 1 338 ? -22.825 6.194 4.606 1.00 54.20 762 ASP B C 1
ATOM 5680 O O . ASP B 1 338 ? -24.030 6.058 4.843 1.00 58.19 762 ASP B O 1
ATOM 5685 N N . PRO B 1 339 ? -22.018 5.135 4.476 1.00 44.08 763 PRO B N 1
ATOM 5686 C CA . PRO B 1 339 ? -22.537 3.781 4.723 1.00 37.20 763 PRO B CA 1
ATOM 5687 C C . PRO B 1 339 ? -22.700 3.441 6.194 1.00 43.76 763 PRO B C 1
ATOM 5688 O O . PRO B 1 339 ? -23.469 2.523 6.514 1.00 50.19 763 PRO B O 1
ATOM 5692 N N . SER B 1 340 ? -22.013 4.147 7.094 1.00 57.59 764 SER B N 1
ATOM 5693 C CA . SER B 1 340 ? -21.894 3.716 8.482 1.00 57.34 764 SER B CA 1
ATOM 5694 C C . SER B 1 340 ? -23.107 4.057 9.340 1.00 62.47 764 SER B C 1
ATOM 5695 O O . SER B 1 340 ? -23.055 3.850 10.558 1.00 66.58 764 SER B O 1
ATOM 5698 N N . ASN B 1 341 ? -24.186 4.578 8.759 1.00 54.62 765 ASN B N 1
ATOM 5699 C CA . ASN B 1 341 ? -25.408 4.833 9.519 1.00 56.76 765 ASN B CA 1
ATOM 5700 C C . ASN B 1 341 ? -26.217 3.538 9.636 1.00 54.99 765 ASN B C 1
ATOM 5701 O O . ASN B 1 341 ? -27.325 3.404 9.120 1.00 59.56 765 ASN B O 1
ATOM 5706 N N . ILE B 1 342 ? -25.628 2.575 10.342 1.00 53.57 766 ILE B N 1
ATOM 5707 C CA . ILE B 1 342 ? -26.155 1.215 10.404 1.00 53.01 766 ILE B CA 1
ATOM 5708 C C . ILE B 1 342 ? -27.219 1.145 11.494 1.00 54.15 766 ILE B C 1
ATOM 5709 O O . ILE B 1 342 ? -26.918 1.293 12.680 1.00 54.59 766 ILE B O 1
ATOM 5714 N N . ARG B 1 343 ? -28.463 0.911 11.091 1.00 52.88 767 ARG B N 1
ATOM 5715 C CA . ARG B 1 343 ? -29.544 0.651 12.029 1.00 51.41 767 ARG B CA 1
ATOM 5716 C C . ARG B 1 343 ? -29.444 -0.770 12.570 1.00 60.29 767 ARG B C 1
ATOM 5717 O O . ARG B 1 343 ? -29.012 -1.693 11.870 1.00 62.79 767 ARG B O 1
ATOM 5725 N N . MET B 1 344 ? -29.860 -0.941 13.827 1.00 55.72 768 MET B N 1
ATOM 5726 C CA . MET B 1 344 ? -29.782 -2.240 14.490 1.00 44.15 768 MET B CA 1
ATOM 5727 C C . MET B 1 344 ? -30.987 -2.450 15.396 1.00 47.57 768 MET B C 1
ATOM 5728 O O . MET B 1 344 ? -31.332 -1.573 16.199 1.00 53.15 768 MET B O 1
ATOM 5733 N N . SER B 1 345 ? -31.597 -3.631 15.280 1.00 46.05 769 SER B N 1
ATOM 5734 C CA . SER B 1 345 ? -32.716 -4.032 16.122 1.00 47.30 769 SER B CA 1
ATOM 5735 C C . SER B 1 345 ? -32.492 -5.461 16.596 1.00 47.72 769 SER B C 1
ATOM 5736 O O . SER B 1 345 ? -31.709 -6.212 16.012 1.00 47.15 769 SER B O 1
ATOM 5739 N N . ALA B 1 346 ? -33.194 -5.828 17.666 1.00 61.83 770 ALA B N 1
ATOM 5740 C CA . ALA B 1 346 ? -33.153 -7.177 18.212 1.00 63.25 770 ALA B CA 1
ATOM 5741 C C . ALA B 1 346 ? -34.545 -7.559 18.693 1.00 62.20 770 ALA B C 1
ATOM 5742 O O . ALA B 1 346 ? -35.334 -6.698 19.089 1.00 71.19 770 ALA B O 1
ATOM 5744 N N . GLY B 1 347 ? -34.849 -8.850 18.658 1.00 47.30 771 GLY B N 1
ATOM 5745 C CA . GLY B 1 347 ? -36.150 -9.278 19.139 1.00 48.84 771 GLY B CA 1
ATOM 5746 C C . GLY B 1 347 ? -36.332 -10.777 19.069 1.00 49.67 771 GLY B C 1
ATOM 5747 O O . GLY B 1 347 ? -35.374 -11.539 18.928 1.00 59.18 771 GLY B O 1
ATOM 5748 N N . ILE B 1 348 ? -37.594 -11.186 19.186 1.00 51.14 772 ILE B N 1
ATOM 5749 C CA . ILE B 1 348 ? -37.988 -12.588 19.144 1.00 52.26 772 ILE B CA 1
ATOM 5750 C C . ILE B 1 348 ? -38.963 -12.780 17.990 1.00 52.93 772 ILE B C 1
ATOM 5751 O O . ILE B 1 348 ? -39.727 -11.874 17.640 1.00 53.09 772 ILE B O 1
ATOM 5756 N N . ALA B 1 349 ? -38.927 -13.970 17.389 1.00 53.59 773 ALA B N 1
ATOM 5757 C CA . ALA B 1 349 ? -39.722 -14.253 16.203 1.00 55.96 773 ALA B CA 1
ATOM 5758 C C . ALA B 1 349 ? -40.248 -15.680 16.248 1.00 60.63 773 ALA B C 1
ATOM 5759 O O . ALA B 1 349 ? -39.610 -16.580 16.803 1.00 66.67 773 ALA B O 1
ATOM 5761 N N . LEU B 1 350 ? -41.413 -15.877 15.632 1.00 71.77 774 LEU B N 1
ATOM 5762 C CA . LEU B 1 350 ? -42.096 -17.169 15.591 1.00 76.56 774 LEU B CA 1
ATOM 5763 C C . LEU B 1 350 ? -42.481 -17.453 14.141 1.00 80.76 774 LEU B C 1
ATOM 5764 O O . LEU B 1 350 ? -43.511 -16.971 13.660 1.00 92.20 774 LEU B O 1
ATOM 5769 N N . GLN B 1 351 ? -41.661 -18.239 13.451 1.00 63.52 775 GLN B N 1
ATOM 5770 C CA . GLN B 1 351 ? -41.956 -18.656 12.081 1.00 63.89 775 GLN B CA 1
ATOM 5771 C C . GLN B 1 351 ? -42.963 -19.798 12.147 1.00 69.63 775 GLN B C 1
ATOM 5772 O O . GLN B 1 351 ? -42.610 -20.968 12.305 1.00 71.52 775 GLN B O 1
ATOM 5778 N N . TRP B 1 352 ? -44.239 -19.438 12.064 1.00 94.96 776 TRP B N 1
ATOM 5779 C CA . TRP B 1 352 ? -45.335 -20.398 12.029 1.00 100.06 776 TRP B CA 1
ATOM 5780 C C . TRP B 1 352 ? -45.519 -20.861 10.584 1.00 105.47 776 TRP B C 1
ATOM 5781 O O . TRP B 1 352 ? -44.731 -20.525 9.695 1.00 102.60 776 TRP B O 1
ATOM 5792 N N . MET B 1 353 ? -46.563 -21.647 10.328 1.00 101.70 777 MET B N 1
ATOM 5793 C CA . MET B 1 353 ? -46.881 -22.062 8.967 1.00 99.33 777 MET B CA 1
ATOM 5794 C C . MET B 1 353 ? -48.384 -22.284 8.862 1.00 104.01 777 MET B C 1
ATOM 5795 O O . MET B 1 353 ? -48.922 -23.227 9.450 1.00 104.29 777 MET B O 1
ATOM 5800 N N . SER B 1 354 ? -49.054 -21.405 8.123 1.00 107.10 778 SER B N 1
ATOM 5801 C CA . SER B 1 354 ? -50.430 -21.639 7.733 1.00 102.54 778 SER B CA 1
ATOM 5802 C C . SER B 1 354 ? -50.486 -22.849 6.802 1.00 113.88 778 SER B C 1
ATOM 5803 O O . SER B 1 354 ? -49.469 -23.243 6.226 1.00 123.39 778 SER B O 1
ATOM 5806 N N . PRO B 1 355 ? -51.664 -23.460 6.634 1.00 99.96 779 PRO B N 1
ATOM 5807 C CA . PRO B 1 355 ? -51.768 -24.593 5.698 1.00 97.75 779 PRO B CA 1
ATOM 5808 C C . PRO B 1 355 ? -51.382 -24.248 4.266 1.00 99.35 779 PRO B C 1
ATOM 5809 O O . PRO B 1 355 ? -51.200 -25.170 3.460 1.00 97.63 779 PRO B O 1
ATOM 5813 N N . LEU B 1 356 ? -51.239 -22.964 3.926 1.00 112.63 780 LEU B N 1
ATOM 5814 C CA . LEU B 1 356 ? -50.898 -22.553 2.569 1.00 107.96 780 LEU B CA 1
ATOM 5815 C C . LEU B 1 356 ? -49.584 -21.783 2.484 1.00 94.92 780 LEU B C 1
ATOM 5816 O O . LEU B 1 356 ? -49.248 -21.278 1.406 1.00 83.97 780 LEU B O 1
ATOM 5821 N N . GLY B 1 357 ? -48.830 -21.676 3.577 1.00 86.23 781 GLY B N 1
ATOM 5822 C CA . GLY B 1 357 ? -47.562 -20.986 3.538 1.00 83.63 781 GLY B CA 1
ATOM 5823 C C . GLY B 1 357 ? -47.002 -20.649 4.905 1.00 87.84 781 GLY B C 1
ATOM 5824 O O . GLY B 1 357 ? -47.722 -20.605 5.907 1.00 88.02 781 GLY B O 1
ATOM 5825 N N . PRO B 1 358 ? -45.693 -20.406 4.966 1.00 102.23 782 PRO B N 1
ATOM 5826 C CA . PRO B 1 358 ? -45.067 -20.037 6.242 1.00 109.60 782 PRO B CA 1
ATOM 5827 C C . PRO B 1 358 ? -45.374 -18.596 6.618 1.00 106.04 782 PRO B C 1
ATOM 5828 O O . PRO B 1 358 ? -45.370 -17.695 5.776 1.00 97.60 782 PRO B O 1
ATOM 5832 N N . LEU B 1 359 ? -45.644 -18.384 7.902 1.00 100.39 783 LEU B N 1
ATOM 5833 C CA . LEU B 1 359 ? -45.971 -17.070 8.438 1.00 90.41 783 LEU B CA 1
ATOM 5834 C C . LEU B 1 359 ? -44.978 -16.706 9.529 1.00 83.38 783 LEU B C 1
ATOM 5835 O O . LEU B 1 359 ? -44.718 -17.509 10.433 1.00 93.22 783 LEU B O 1
ATOM 5840 N N . VAL B 1 360 ? -44.438 -15.497 9.449 1.00 60.83 784 VAL B N 1
ATOM 5841 C CA . VAL B 1 360 ? -43.538 -14.964 10.463 1.00 61.32 784 VAL B CA 1
ATOM 5842 C C . VAL B 1 360 ? -44.301 -13.918 11.265 1.00 61.93 784 VAL B C 1
ATOM 5843 O O . VAL B 1 360 ? -44.679 -12.866 10.732 1.00 72.90 784 VAL B O 1
ATOM 5847 N N . PHE B 1 361 ? -44.569 -14.241 12.530 1.00 61.19 785 PHE B N 1
ATOM 5848 C CA . PHE B 1 361 ? -44.838 -13.256 13.566 1.00 61.12 785 PHE B CA 1
ATOM 5849 C C . PHE B 1 361 ? -43.498 -12.827 14.144 1.00 59.97 785 PHE B C 1
ATOM 5850 O O . PHE B 1 361 ? -42.535 -13.600 14.139 1.00 62.95 785 PHE B O 1
ATOM 5858 N N . SER B 1 362 ? -43.438 -11.599 14.655 1.00 61.70 786 SER B N 1
ATOM 5859 C CA . SER B 1 362 ? -42.212 -11.190 15.332 1.00 61.70 786 SER B CA 1
ATOM 5860 C C . SER B 1 362 ? -42.462 -9.933 16.150 1.00 61.61 786 SER B C 1
ATOM 5861 O O . SER B 1 362 ? -43.305 -9.103 15.800 1.00 67.89 786 SER B O 1
ATOM 5864 N N . TYR B 1 363 ? -41.720 -9.812 17.246 1.00 68.77 787 TYR B N 1
ATOM 5865 C CA . TYR B 1 363 ? -41.590 -8.563 17.977 1.00 71.11 787 TYR B CA 1
ATOM 5866 C C . TYR B 1 363 ? -40.124 -8.168 17.983 1.00 70.51 787 TYR B C 1
ATOM 5867 O O . TYR B 1 363 ? -39.244 -9.012 18.174 1.00 71.52 787 TYR B O 1
ATOM 5876 N N . ALA B 1 364 ? -39.871 -6.884 17.760 1.00 54.59 788 ALA B N 1
ATOM 5877 C CA . ALA B 1 364 ? -38.526 -6.336 17.802 1.00 51.31 788 ALA B CA 1
ATOM 5878 C C . ALA B 1 364 ? -38.620 -4.895 18.270 1.00 51.07 788 ALA B C 1
ATOM 5879 O O . ALA B 1 364 ? -39.680 -4.276 18.200 1.00 55.34 788 ALA B O 1
ATOM 5881 N N . GLN B 1 365 ? -37.505 -4.362 18.762 1.00 60.46 789 GLN B N 1
ATOM 5882 C CA . GLN B 1 365 ? -37.421 -2.938 19.073 1.00 67.19 789 GLN B CA 1
ATOM 5883 C C . GLN B 1 365 ? -36.100 -2.416 18.532 1.00 58.50 789 GLN B C 1
ATOM 5884 O O . GLN B 1 365 ? -35.029 -2.961 18.874 1.00 57.87 789 GLN B O 1
ATOM 5890 N N . PRO B 1 366 ? -36.113 -1.406 17.660 1.00 45.79 790 PRO B N 1
ATOM 5891 C CA . PRO B 1 366 ? -34.855 -0.893 17.104 1.00 44.41 790 PRO B CA 1
ATOM 5892 C C . PRO B 1 366 ? -34.124 -0.049 18.137 1.00 44.14 790 PRO B C 1
ATOM 5893 O O . PRO B 1 366 ? -34.680 0.907 18.679 1.00 44.69 790 PRO B O 1
ATOM 5897 N N . PHE B 1 367 ? -32.878 -0.414 18.421 1.00 43.22 791 PHE B N 1
ATOM 5898 C CA . PHE B 1 367 ? -32.116 0.334 19.409 1.00 43.03 791 PHE B CA 1
ATOM 5899 C C . PHE B 1 367 ? -31.064 1.238 18.790 1.00 41.92 791 PHE B C 1
ATOM 5900 O O . PHE B 1 367 ? -30.729 2.269 19.384 1.00 41.92 791 PHE B O 1
ATOM 5908 N N . LYS B 1 368 ? -30.536 0.902 17.614 1.00 51.63 792 LYS B N 1
ATOM 5909 C CA . LYS B 1 368 ? -29.727 1.843 16.851 1.00 48.28 792 LYS B CA 1
ATOM 5910 C C . LYS B 1 368 ? -30.602 2.376 15.725 1.00 43.91 792 LYS B C 1
ATOM 5911 O O . LYS B 1 368 ? -30.883 1.661 14.757 1.00 43.76 792 LYS B O 1
ATOM 5917 N N . LYS B 1 369 ? -31.023 3.630 15.868 1.00 47.80 793 LYS B N 1
ATOM 5918 C CA . LYS B 1 369 ? -32.029 4.257 15.028 1.00 51.24 793 LYS B CA 1
ATOM 5919 C C . LYS B 1 369 ? -31.591 5.690 14.752 1.00 59.80 793 LYS B C 1
ATOM 5920 O O . LYS B 1 369 ? -30.823 6.280 15.516 1.00 61.40 793 LYS B O 1
ATOM 5926 N N . TYR B 1 370 ? -32.073 6.247 13.643 1.00 57.58 794 TYR B N 1
ATOM 5927 C CA . TYR B 1 370 ? -31.731 7.606 13.255 1.00 63.03 794 TYR B CA 1
ATOM 5928 C C . TYR B 1 370 ? -32.999 8.402 12.974 1.00 66.77 794 TYR B C 1
ATOM 5929 O O . TYR B 1 370 ? -34.088 7.841 12.831 1.00 64.72 794 TYR B O 1
ATOM 5938 N N . ASP B 1 371 ? -32.841 9.725 12.909 1.00 80.73 795 ASP B N 1
ATOM 5939 C CA . ASP B 1 371 ? -33.983 10.610 12.714 1.00 74.29 795 ASP B CA 1
ATOM 5940 C C . ASP B 1 371 ? -34.724 10.268 11.429 1.00 69.84 795 ASP B C 1
ATOM 5941 O O . ASP B 1 371 ? -34.117 9.920 10.413 1.00 74.70 795 ASP B O 1
ATOM 5946 N N . GLY B 1 372 ? -36.051 10.370 11.480 1.00 60.02 796 GLY B N 1
ATOM 5947 C CA . GLY B 1 372 ? -36.892 10.049 10.350 1.00 64.29 796 GLY B CA 1
ATOM 5948 C C . GLY B 1 372 ? -37.267 8.592 10.225 1.00 63.50 796 GLY B C 1
ATOM 5949 O O . GLY B 1 372 ? -38.221 8.273 9.506 1.00 65.06 796 GLY B O 1
ATOM 5950 N N . ASP B 1 373 ? -36.548 7.694 10.894 1.00 56.05 797 ASP B N 1
ATOM 5951 C CA . ASP B 1 373 ? -36.901 6.282 10.871 1.00 53.43 797 ASP B CA 1
ATOM 5952 C C . ASP B 1 373 ? -38.195 6.050 11.636 1.00 55.60 797 ASP B C 1
ATOM 5953 O O . ASP B 1 373 ? -38.399 6.593 12.726 1.00 59.92 797 ASP B O 1
ATOM 5958 N N . LYS B 1 374 ? -39.074 5.239 11.057 1.00 62.44 798 LYS B N 1
ATOM 5959 C CA . LYS B 1 374 ? -40.363 4.921 11.654 1.00 58.53 798 LYS B CA 1
ATOM 5960 C C . LYS B 1 374 ? -40.314 3.509 12.222 1.00 57.55 798 LYS B C 1
ATOM 5961 O O . LYS B 1 374 ? -39.946 2.562 11.518 1.00 55.89 798 LYS B O 1
ATOM 5967 N N . ALA B 1 375 ? -40.683 3.376 13.491 1.00 47.15 799 ALA B N 1
ATOM 5968 C CA . ALA B 1 375 ? -40.629 2.102 14.191 1.00 47.58 799 ALA B CA 1
ATOM 5969 C C . ALA B 1 375 ? -41.908 1.304 13.964 1.00 48.89 799 ALA B C 1
ATOM 5970 O O . ALA B 1 375 ? -43.008 1.858 13.876 1.00 49.86 799 ALA B O 1
ATOM 5972 N N . GLU B 1 376 ? -41.747 -0.021 13.863 1.00 52.15 800 GLU B N 1
ATOM 5973 C CA . GLU B 1 376 ? -42.862 -0.962 13.748 1.00 53.51 800 GLU B CA 1
ATOM 5974 C C . GLU B 1 376 ? -42.451 -2.193 14.558 1.00 58.04 800 GLU B C 1
ATOM 5975 O O . GLU B 1 376 ? -41.898 -3.162 14.033 1.00 56.92 800 GLU B O 1
ATOM 5981 N N . GLN B 1 377 ? -42.720 -2.140 15.864 1.00 67.79 801 GLN B N 1
ATOM 5982 C CA . GLN B 1 377 ? -42.180 -3.134 16.782 1.00 57.44 801 GLN B CA 1
ATOM 5983 C C . GLN B 1 377 ? -42.884 -4.481 16.675 1.00 62.02 801 GLN B C 1
ATOM 5984 O O . GLN B 1 377 ? -42.330 -5.493 17.116 1.00 67.52 801 GLN B O 1
ATOM 5990 N N . PHE B 1 378 ? -44.078 -4.519 16.094 1.00 61.28 802 PHE B N 1
ATOM 5991 C CA . PHE B 1 378 ? -44.885 -5.729 15.997 1.00 66.40 802 PHE B CA 1
ATOM 5992 C C . PHE B 1 378 ? -45.101 -6.041 14.522 1.00 64.84 802 PHE B C 1
ATOM 5993 O O . PHE B 1 378 ? -45.734 -5.256 13.808 1.00 70.90 802 PHE B O 1
ATOM 6001 N N . GLN B 1 379 ? -44.578 -7.182 14.068 1.00 73.28 803 GLN B N 1
ATOM 6002 C CA . GLN B 1 379 ? -44.476 -7.485 12.648 1.00 74.89 803 GLN B CA 1
ATOM 6003 C C . GLN B 1 379 ? -45.153 -8.809 12.322 1.00 76.21 803 GLN B C 1
ATOM 6004 O O . GLN B 1 379 ? -45.089 -9.761 13.106 1.00 75.87 803 GLN B O 1
ATOM 6010 N N . PHE B 1 380 ? -45.775 -8.865 11.145 1.00 59.07 804 PHE B N 1
ATOM 6011 C CA . PHE B 1 380 ? -46.344 -10.085 10.592 1.00 60.33 804 PHE B CA 1
ATOM 6012 C C . PHE B 1 380 ? -46.176 -10.068 9.083 1.00 59.75 804 PHE B C 1
ATOM 6013 O O . PHE B 1 380 ? -46.373 -9.029 8.446 1.00 59.22 804 PHE B O 1
ATOM 6021 N N . ASN B 1 381 ? -45.813 -11.216 8.516 1.00 87.59 805 ASN B N 1
ATOM 6022 C CA . ASN B 1 381 ? -45.851 -11.350 7.063 1.00 87.99 805 ASN B CA 1
ATOM 6023 C C . ASN B 1 381 ? -45.809 -12.822 6.681 1.00 88.47 805 ASN B C 1
ATOM 6024 O O . ASN B 1 381 ? -45.493 -13.690 7.496 1.00 90.17 805 ASN B O 1
ATOM 6029 N N . ILE B 1 382 ? -46.137 -13.089 5.421 1.00 78.46 806 ILE B N 1
ATOM 6030 C CA . ILE B 1 382 ? -46.108 -14.441 4.880 1.00 82.30 806 ILE B CA 1
ATOM 6031 C C . ILE B 1 382 ? -44.677 -14.833 4.538 1.00 85.34 806 ILE B C 1
ATOM 6032 O O . ILE B 1 382 ? -43.966 -14.086 3.867 1.00 76.09 806 ILE B O 1
ATOM 6037 N N . SER C 1 1 ? -29.065 76.973 -2.375 1.00 89.80 425 SER C N 1
ATOM 6038 C CA . SER C 1 1 ? -30.398 76.449 -2.621 1.00 79.63 425 SER C CA 1
ATOM 6039 C C . SER C 1 1 ? -30.812 75.451 -1.530 1.00 83.73 425 SER C C 1
ATOM 6040 O O . SER C 1 1 ? -30.220 75.421 -0.447 1.00 93.39 425 SER C O 1
ATOM 6043 N N . PHE C 1 2 ? -31.833 74.642 -1.824 1.00 131.30 426 PHE C N 1
ATOM 6044 C CA . PHE C 1 2 ? -32.694 74.105 -0.774 1.00 132.36 426 PHE C CA 1
ATOM 6045 C C . PHE C 1 2 ? -33.502 72.920 -1.280 1.00 124.64 426 PHE C C 1
ATOM 6046 O O . PHE C 1 2 ? -34.175 73.023 -2.312 1.00 123.24 426 PHE C O 1
ATOM 6054 N N . ASN C 1 3 ? -33.422 71.800 -0.566 1.00 106.43 427 ASN C N 1
ATOM 6055 C CA . ASN C 1 3 ? -34.419 70.736 -0.688 1.00 107.24 427 ASN C CA 1
ATOM 6056 C C . ASN C 1 3 ? -34.178 69.708 0.408 1.00 106.06 427 ASN C C 1
ATOM 6057 O O . ASN C 1 3 ? -33.139 69.703 1.067 1.00 103.54 427 ASN C O 1
ATOM 6062 N N . PHE C 1 4 ? -35.163 68.836 0.595 1.00 101.12 428 PHE C N 1
ATOM 6063 C CA . PHE C 1 4 ? -35.101 67.772 1.584 1.00 103.96 428 PHE C CA 1
ATOM 6064 C C . PHE C 1 4 ? -36.258 66.808 1.359 1.00 107.03 428 PHE C C 1
ATOM 6065 O O . PHE C 1 4 ? -37.316 67.206 0.883 1.00 109.62 428 PHE C O 1
ATOM 6073 N N . GLY C 1 5 ? -36.027 65.543 1.686 1.00 107.87 429 GLY C N 1
ATOM 6074 C CA . GLY C 1 5 ? -37.068 64.523 1.691 1.00 102.79 429 GLY C CA 1
ATOM 6075 C C . GLY C 1 5 ? -36.627 63.270 2.438 1.00 108.17 429 GLY C C 1
ATOM 6076 O O . GLY C 1 5 ? -35.430 62.981 2.553 1.00 114.32 429 GLY C O 1
ATOM 6077 N N . ILE C 1 6 ? -37.616 62.537 2.976 1.00 120.10 430 ILE C N 1
ATOM 6078 C CA . ILE C 1 6 ? -37.466 61.183 3.534 1.00 123.10 430 ILE C CA 1
ATOM 6079 C C . ILE C 1 6 ? -38.687 60.384 3.064 1.00 121.43 430 ILE C C 1
ATOM 6080 O O . ILE C 1 6 ? -39.383 60.820 2.155 1.00 124.67 430 ILE C O 1
ATOM 6085 N N . GLY C 1 7 ? -38.918 59.184 3.592 1.00 82.72 431 GLY C N 1
ATOM 6086 C CA . GLY C 1 7 ? -40.038 58.426 3.066 1.00 87.49 431 GLY C CA 1
ATOM 6087 C C . GLY C 1 7 ? -40.475 57.251 3.927 1.00 110.44 431 GLY C C 1
ATOM 6088 O O . GLY C 1 7 ? -39.928 56.990 5.007 1.00 103.36 431 GLY C O 1
ATOM 6089 N N . TYR C 1 8 ? -41.590 56.503 3.446 1.00 142.71 432 TYR C N 1
ATOM 6090 C CA . TYR C 1 8 ? -42.239 55.312 4.085 1.00 148.74 432 TYR C CA 1
ATOM 6091 C C . TYR C 1 8 ? -42.290 54.046 3.266 1.00 155.61 432 TYR C C 1
ATOM 6092 O O . TYR C 1 8 ? -42.166 52.981 3.871 1.00 152.70 432 TYR C O 1
ATOM 6101 N N . GLY C 1 9 ? -42.547 54.116 1.963 1.00 188.39 433 GLY C N 1
ATOM 6102 C CA . GLY C 1 9 ? -42.575 53.027 1.003 1.00 186.66 433 GLY C CA 1
ATOM 6103 C C . GLY C 1 9 ? -43.055 53.432 -0.380 1.00 182.51 433 GLY C C 1
ATOM 6104 O O . GLY C 1 9 ? -44.190 53.130 -0.760 1.00 182.87 433 GLY C O 1
ATOM 6105 N N . THR C 1 10 ? -42.160 53.922 -1.180 1.00 126.84 434 THR C N 1
ATOM 6106 C CA . THR C 1 10 ? -42.782 54.352 -2.429 1.00 112.60 434 THR C CA 1
ATOM 6107 C C . THR C 1 10 ? -42.231 53.679 -3.717 1.00 115.78 434 THR C C 1
ATOM 6108 O O . THR C 1 10 ? -42.303 54.298 -4.792 1.00 117.93 434 THR C O 1
ATOM 6112 N N . GLU C 1 11 ? -41.974 52.364 -3.649 1.00 140.07 435 GLU C N 1
ATOM 6113 C CA . GLU C 1 11 ? -41.147 51.445 -4.451 1.00 136.63 435 GLU C CA 1
ATOM 6114 C C . GLU C 1 11 ? -39.658 51.483 -4.084 1.00 131.68 435 GLU C C 1
ATOM 6115 O O . GLU C 1 11 ? -39.027 50.430 -3.925 1.00 139.37 435 GLU C O 1
ATOM 6121 N N . SER C 1 12 ? -39.085 52.684 -3.966 1.00 142.87 436 SER C N 1
ATOM 6122 C CA . SER C 1 12 ? -37.728 52.881 -3.469 1.00 136.91 436 SER C CA 1
ATOM 6123 C C . SER C 1 12 ? -37.720 52.854 -1.937 1.00 143.29 436 SER C C 1
ATOM 6124 O O . SER C 1 12 ? -38.733 52.579 -1.292 1.00 145.48 436 SER C O 1
ATOM 6127 N N . GLY C 1 13 ? -36.571 53.165 -1.335 1.00 138.70 437 GLY C N 1
ATOM 6128 C CA . GLY C 1 13 ? -36.410 52.959 0.096 1.00 137.38 437 GLY C CA 1
ATOM 6129 C C . GLY C 1 13 ? -36.646 54.149 1.009 1.00 136.52 437 GLY C C 1
ATOM 6130 O O . GLY C 1 13 ? -37.640 54.869 0.863 1.00 136.51 437 GLY C O 1
ATOM 6131 N N . VAL C 1 14 ? -35.730 54.353 1.965 1.00 113.14 438 VAL C N 1
ATOM 6132 C CA . VAL C 1 14 ? -35.897 55.398 2.977 1.00 118.26 438 VAL C CA 1
ATOM 6133 C C . VAL C 1 14 ? -36.062 56.764 2.323 1.00 110.75 438 VAL C C 1
ATOM 6134 O O . VAL C 1 14 ? -36.845 57.601 2.787 1.00 110.14 438 VAL C O 1
ATOM 6138 N N . SER C 1 15 ? -35.304 57.019 1.256 1.00 105.06 439 SER C N 1
ATOM 6139 C CA . SER C 1 15 ? -35.462 58.197 0.400 1.00 99.48 439 SER C CA 1
ATOM 6140 C C . SER C 1 15 ? -35.090 59.498 1.112 1.00 95.83 439 SER C C 1
ATOM 6141 O O . SER C 1 15 ? -35.755 60.520 0.939 1.00 93.39 439 SER C O 1
ATOM 6144 N N . PHE C 1 16 ? -34.022 59.475 1.908 1.00 93.48 440 PHE C N 1
ATOM 6145 C CA . PHE C 1 16 ? -33.361 60.725 2.258 1.00 85.86 440 PHE C CA 1
ATOM 6146 C C . PHE C 1 16 ? -32.893 61.388 0.969 1.00 82.48 440 PHE C C 1
ATOM 6147 O O . PHE C 1 16 ? -32.226 60.759 0.150 1.00 90.38 440 PHE C O 1
ATOM 6155 N N . GLN C 1 17 ? -33.254 62.650 0.774 1.00 74.89 441 GLN C N 1
ATOM 6156 C CA . GLN C 1 17 ? -32.880 63.332 -0.457 1.00 70.17 441 GLN C CA 1
ATOM 6157 C C . GLN C 1 17 ? -32.620 64.801 -0.168 1.00 72.95 441 GLN C C 1
ATOM 6158 O O . GLN C 1 17 ? -33.303 65.405 0.664 1.00 77.05 441 GLN C O 1
ATOM 6164 N N . ALA C 1 18 ? -31.639 65.365 -0.874 1.00 70.98 442 ALA C N 1
ATOM 6165 C CA . ALA C 1 18 ? -31.234 66.744 -0.654 1.00 67.84 442 ALA C CA 1
ATOM 6166 C C . ALA C 1 18 ? -30.552 67.295 -1.898 1.00 66.80 442 ALA C C 1
ATOM 6167 O O . ALA C 1 18 ? -29.697 66.632 -2.493 1.00 65.20 442 ALA C O 1
ATOM 6169 N N . GLY C 1 19 ? -30.945 68.509 -2.277 1.00 60.14 443 GLY C N 1
ATOM 6170 C CA . GLY C 1 19 ? -30.233 69.298 -3.263 1.00 59.68 443 GLY C CA 1
ATOM 6171 C C . GLY C 1 19 ? -30.017 70.691 -2.709 1.00 61.30 443 GLY C C 1
ATOM 6172 O O . GLY C 1 19 ? -30.981 71.352 -2.308 1.00 71.15 443 GLY C O 1
ATOM 6173 N N . VAL C 1 20 ? -28.761 71.143 -2.663 1.00 67.24 444 VAL C N 1
ATOM 6174 C CA . VAL C 1 20 ? -28.385 72.335 -1.906 1.00 75.63 444 VAL C CA 1
ATOM 6175 C C . VAL C 1 20 ? -27.314 73.102 -2.673 1.00 77.24 444 VAL C C 1
ATOM 6176 O O . VAL C 1 20 ? -26.454 72.511 -3.332 1.00 74.44 444 VAL C O 1
ATOM 6180 N N . GLN C 1 21 ? -27.362 74.432 -2.571 1.00 89.64 445 GLN C N 1
ATOM 6181 C CA . GLN C 1 21 ? -26.359 75.300 -3.176 1.00 95.34 445 GLN C CA 1
ATOM 6182 C C . GLN C 1 21 ? -26.024 76.433 -2.212 1.00 98.53 445 GLN C C 1
ATOM 6183 O O . GLN C 1 21 ? -26.926 77.122 -1.723 1.00 101.86 445 GLN C O 1
ATOM 6189 N N . GLN C 1 22 ? -24.733 76.618 -1.931 1.00 121.16 446 GLN C N 1
ATOM 6190 C CA . GLN C 1 22 ? -24.233 77.770 -1.185 1.00 118.47 446 GLN C CA 1
ATOM 6191 C C . GLN C 1 22 ? -23.421 78.624 -2.151 1.00 111.41 446 GLN C C 1
ATOM 6192 O O . GLN C 1 22 ? -22.441 78.147 -2.731 1.00 110.05 446 GLN C O 1
ATOM 6198 N N . ASP C 1 23 ? -23.829 79.876 -2.331 1.00 96.59 447 ASP C N 1
ATOM 6199 C CA . ASP C 1 23 ? -23.403 80.636 -3.496 1.00 97.17 447 ASP C CA 1
ATOM 6200 C C . ASP C 1 23 ? -23.237 82.108 -3.130 1.00 109.16 447 ASP C C 1
ATOM 6201 O O . ASP C 1 23 ? -23.502 82.526 -1.999 1.00 123.93 447 ASP C O 1
ATOM 6206 N N . ASN C 1 24 ? -22.792 82.897 -4.110 1.00 111.92 448 ASN C N 1
ATOM 6207 C CA . ASN C 1 24 ? -22.665 84.341 -3.957 1.00 123.05 448 ASN C CA 1
ATOM 6208 C C . ASN C 1 24 ? -22.980 85.025 -5.280 1.00 133.66 448 ASN C C 1
ATOM 6209 O O . ASN C 1 24 ? -22.930 84.411 -6.348 1.00 128.99 448 ASN C O 1
ATOM 6214 N N . TRP C 1 25 ? -23.301 86.316 -5.201 1.00 150.32 449 TRP C N 1
ATOM 6215 C CA . TRP C 1 25 ? -23.376 87.121 -6.412 1.00 159.28 449 TRP C CA 1
ATOM 6216 C C . TRP C 1 25 ? -22.035 87.784 -6.700 1.00 166.36 449 TRP C C 1
ATOM 6217 O O . TRP C 1 25 ? -21.609 87.862 -7.859 1.00 162.05 449 TRP C O 1
ATOM 6228 N N . LEU C 1 26 ? -21.347 88.238 -5.653 1.00 150.98 450 LEU C N 1
ATOM 6229 C CA . LEU C 1 26 ? -20.023 88.827 -5.787 1.00 144.05 450 LEU C CA 1
ATOM 6230 C C . LEU C 1 26 ? -19.328 88.765 -4.438 1.00 142.20 450 LEU C C 1
ATOM 6231 O O . LEU C 1 26 ? -19.979 88.789 -3.388 1.00 137.90 450 LEU C O 1
ATOM 6236 N N . GLY C 1 27 ? -18.025 88.754 -4.502 1.00 155.59 451 GLY C N 1
ATOM 6237 C CA . GLY C 1 27 ? -17.156 88.691 -3.368 1.00 157.43 451 GLY C CA 1
ATOM 6238 C C . GLY C 1 27 ? -16.400 87.402 -3.270 1.00 154.55 451 GLY C C 1
ATOM 6239 O O . GLY C 1 27 ? -15.543 87.007 -4.079 1.00 147.74 451 GLY C O 1
ATOM 6240 N N . THR C 1 28 ? -16.783 86.750 -2.244 1.00 147.75 452 THR C N 1
ATOM 6241 C CA . THR C 1 28 ? -15.889 85.797 -1.618 1.00 138.13 452 THR C CA 1
ATOM 6242 C C . THR C 1 28 ? -15.567 84.603 -2.502 1.00 132.35 452 THR C C 1
ATOM 6243 O O . THR C 1 28 ? -14.653 83.842 -2.177 1.00 128.04 452 THR C O 1
ATOM 6247 N N . GLY C 1 29 ? -16.321 84.391 -3.579 1.00 115.74 453 GLY C N 1
ATOM 6248 C CA . GLY C 1 29 ? -15.875 83.624 -4.715 1.00 110.64 453 GLY C CA 1
ATOM 6249 C C . GLY C 1 29 ? -16.423 82.217 -4.828 1.00 106.53 453 GLY C C 1
ATOM 6250 O O . GLY C 1 29 ? -16.635 81.743 -5.952 1.00 93.20 453 GLY C O 1
ATOM 6251 N N . TYR C 1 30 ? -16.650 81.531 -3.711 1.00 135.92 454 TYR C N 1
ATOM 6252 C CA . TYR C 1 30 ? -16.936 80.107 -3.789 1.00 131.83 454 TYR C CA 1
ATOM 6253 C C . TYR C 1 30 ? -18.331 79.851 -4.349 1.00 127.00 454 TYR C C 1
ATOM 6254 O O . TYR C 1 30 ? -19.263 80.627 -4.125 1.00 131.51 454 TYR C O 1
ATOM 6263 N N . ALA C 1 31 ? -18.461 78.763 -5.106 1.00 78.24 455 ALA C N 1
ATOM 6264 C CA . ALA C 1 31 ? -19.753 78.243 -5.533 1.00 71.95 455 ALA C CA 1
ATOM 6265 C C . ALA C 1 31 ? -19.791 76.774 -5.144 1.00 63.64 455 ALA C C 1
ATOM 6266 O O . ALA C 1 31 ? -18.996 75.977 -5.653 1.00 62.00 455 ALA C O 1
ATOM 6268 N N . VAL C 1 32 ? -20.690 76.425 -4.228 1.00 65.89 456 VAL C N 1
ATOM 6269 C CA . VAL C 1 32 ? -20.730 75.103 -3.613 1.00 64.49 456 VAL C CA 1
ATOM 6270 C C . VAL C 1 32 ? -22.086 74.463 -3.874 1.00 69.23 456 VAL C C 1
ATOM 6271 O O . VAL C 1 32 ? -23.126 75.124 -3.775 1.00 75.96 456 VAL C O 1
ATOM 6275 N N . GLY C 1 33 ? -22.070 73.178 -4.208 1.00 59.21 457 GLY C N 1
ATOM 6276 C CA . GLY C 1 33 ? -23.295 72.427 -4.421 1.00 58.51 457 GLY C CA 1
ATOM 6277 C C . GLY C 1 33 ? -23.198 71.050 -3.797 1.00 57.07 457 GLY C C 1
ATOM 6278 O O . GLY C 1 33 ? -22.119 70.462 -3.703 1.00 55.99 457 GLY C O 1
ATOM 6279 N N . ILE C 1 34 ? -24.350 70.534 -3.371 1.00 57.22 458 ILE C N 1
ATOM 6280 C CA . ILE C 1 34 ? -24.412 69.261 -2.656 1.00 56.26 458 ILE C CA 1
ATOM 6281 C C . ILE C 1 34 ? -25.671 68.512 -3.076 1.00 55.87 458 ILE C C 1
ATOM 6282 O O . ILE C 1 34 ? -26.763 69.087 -3.127 1.00 58.75 458 ILE C O 1
ATOM 6287 N N . ASN C 1 35 ? -25.511 67.223 -3.376 1.00 54.29 459 ASN C N 1
ATOM 6288 C CA . ASN C 1 35 ? -26.620 66.325 -3.675 1.00 53.97 459 ASN C CA 1
ATOM 6289 C C . ASN C 1 35 ? -26.508 65.075 -2.815 1.00 53.40 459 ASN C C 1
ATOM 6290 O O . ASN C 1 35 ? -25.409 64.556 -2.605 1.00 55.33 459 ASN C O 1
ATOM 6295 N N . GLY C 1 36 ? -27.646 64.588 -2.337 1.00 59.05 460 GLY C N 1
ATOM 6296 C CA . GLY C 1 36 ? -27.666 63.410 -1.486 1.00 57.98 460 GLY C CA 1
ATOM 6297 C C . GLY C 1 36 ? -28.939 62.611 -1.659 1.00 59.30 460 GLY C C 1
ATOM 6298 O O . GLY C 1 36 ? -30.022 63.170 -1.857 1.00 63.66 460 GLY C O 1
ATOM 6299 N N . THR C 1 37 ? -28.803 61.287 -1.558 1.00 53.53 461 THR C N 1
ATOM 6300 C CA . THR C 1 37 ? -29.927 60.364 -1.733 1.00 53.96 461 THR C CA 1
ATOM 6301 C C . THR C 1 37 ? -29.600 59.046 -1.040 1.00 53.62 461 THR C C 1
ATOM 6302 O O . THR C 1 37 ? -28.697 58.333 -1.475 1.00 52.15 461 THR C O 1
ATOM 6306 N N . LYS C 1 38 ? -30.338 58.720 0.018 1.00 55.09 462 LYS C N 1
ATOM 6307 C CA . LYS C 1 38 ? -30.206 57.450 0.721 1.00 55.17 462 LYS C CA 1
ATOM 6308 C C . LYS C 1 38 ? -31.497 56.655 0.597 1.00 56.23 462 LYS C C 1
ATOM 6309 O O . LYS C 1 38 ? -32.577 57.152 0.937 1.00 57.84 462 LYS C O 1
ATOM 6315 N N . ASN C 1 39 ? -31.375 55.423 0.114 1.00 55.46 463 ASN C N 1
ATOM 6316 C CA . ASN C 1 39 ? -32.463 54.464 0.013 1.00 56.53 463 ASN C CA 1
ATOM 6317 C C . ASN C 1 39 ? -32.040 53.179 0.709 1.00 56.62 463 ASN C C 1
ATOM 6318 O O . ASN C 1 39 ? -30.912 53.053 1.194 1.00 55.76 463 ASN C O 1
ATOM 6323 N N . ASP C 1 40 ? -32.953 52.207 0.751 1.00 57.82 464 ASP C N 1
ATOM 6324 C CA . ASP C 1 40 ? -32.558 50.861 1.145 1.00 57.86 464 ASP C CA 1
ATOM 6325 C C . ASP C 1 40 ? -31.536 50.280 0.182 1.00 55.78 464 ASP C C 1
ATOM 6326 O O . ASP C 1 40 ? -30.781 49.379 0.562 1.00 55.38 464 ASP C O 1
ATOM 6331 N N . TYR C 1 41 ? -31.486 50.790 -1.048 1.00 54.54 465 TYR C N 1
ATOM 6332 C CA . TYR C 1 41 ? -30.707 50.185 -2.112 1.00 52.78 465 TYR C CA 1
ATOM 6333 C C . TYR C 1 41 ? -29.660 51.114 -2.712 1.00 51.00 465 TYR C C 1
ATOM 6334 O O . TYR C 1 41 ? -28.994 50.718 -3.674 1.00 49.53 465 TYR C O 1
ATOM 6343 N N . GLN C 1 42 ? -29.491 52.327 -2.187 1.00 51.21 466 GLN C N 1
ATOM 6344 C CA . GLN C 1 42 ? -28.487 53.229 -2.735 1.00 49.77 466 GLN C CA 1
ATOM 6345 C C . GLN C 1 42 ? -28.140 54.304 -1.716 1.00 50.37 466 GLN C C 1
ATOM 6346 O O . GLN C 1 42 ? -28.983 54.723 -0.919 1.00 52.52 466 GLN C O 1
ATOM 6352 N N . THR C 1 43 ? -26.881 54.734 -1.759 1.00 49.22 467 THR C N 1
ATOM 6353 C CA . THR C 1 43 ? -26.398 55.896 -1.017 1.00 49.69 467 THR C CA 1
ATOM 6354 C C . THR C 1 43 ? -25.540 56.720 -1.968 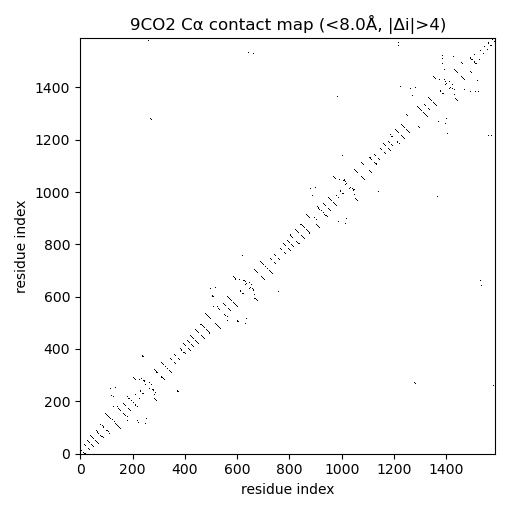1.00 48.45 467 THR C C 1
ATOM 6355 O O . THR C 1 43 ? -24.438 56.302 -2.330 1.00 47.16 467 THR C O 1
ATOM 6359 N N . TYR C 1 44 ? -26.051 57.878 -2.375 1.00 54.60 468 TYR C N 1
ATOM 6360 C CA . TYR C 1 44 ? -25.426 58.742 -3.367 1.00 53.85 468 TYR C CA 1
ATOM 6361 C C . TYR C 1 44 ? -25.152 60.093 -2.724 1.00 54.77 468 TYR C C 1
ATOM 6362 O O . TYR C 1 44 ? -26.047 60.684 -2.112 1.00 61.91 468 TYR C O 1
ATOM 6371 N N . ALA C 1 45 ? -23.917 60.572 -2.852 1.00 48.44 469 ALA C N 1
ATOM 6372 C CA . ALA C 1 45 ? -23.508 61.838 -2.255 1.00 49.44 469 ALA C CA 1
ATOM 6373 C C . ALA C 1 45 ? -22.507 62.506 -3.182 1.00 48.67 469 ALA C C 1
ATOM 6374 O O . ALA C 1 45 ? -21.456 61.928 -3.481 1.00 47.49 469 ALA C O 1
ATOM 6376 N N . GLU C 1 46 ? -22.830 63.718 -3.630 1.00 69.48 470 GLU C N 1
ATOM 6377 C CA . GLU C 1 46 ? -21.980 64.472 -4.542 1.00 73.34 470 GLU C CA 1
ATOM 6378 C C . GLU C 1 46 ? -21.730 65.858 -3.968 1.00 74.00 470 GLU C C 1
ATOM 6379 O O . GLU C 1 46 ? -22.680 66.578 -3.640 1.00 75.15 470 GLU C O 1
ATOM 6385 N N . LEU C 1 47 ? -20.455 66.229 -3.854 1.00 56.07 471 LEU C N 1
ATOM 6386 C CA . LEU C 1 47 ? -20.042 67.533 -3.354 1.00 54.24 471 LEU C CA 1
ATOM 6387 C C . LEU C 1 47 ? -19.237 68.228 -4.441 1.00 54.62 471 LEU C C 1
ATOM 6388 O O . LEU C 1 47 ? -18.293 67.648 -4.983 1.00 59.08 471 LEU C O 1
ATOM 6393 N N . SER C 1 48 ? -19.608 69.463 -4.768 1.00 53.34 472 SER C N 1
ATOM 6394 C CA . SER C 1 48 ? -19.007 70.171 -5.888 1.00 53.46 472 SER C CA 1
ATOM 6395 C C . SER C 1 48 ? -18.641 71.588 -5.475 1.00 55.49 472 SER C C 1
ATOM 6396 O O . SER C 1 48 ? -19.393 72.243 -4.749 1.00 56.93 472 SER C O 1
ATOM 6399 N N . VAL C 1 49 ? -17.478 72.057 -5.935 1.00 55.73 473 VAL C N 1
ATOM 6400 C CA . VAL C 1 49 ? -17.038 73.426 -5.700 1.00 57.82 473 VAL C CA 1
ATOM 6401 C C . VAL C 1 49 ? -16.528 74.010 -7.010 1.00 58.06 473 VAL C C 1
ATOM 6402 O O . VAL C 1 49 ? -16.106 73.292 -7.920 1.00 56.54 473 VAL C O 1
ATOM 6406 N N . THR C 1 50 ? -16.585 75.336 -7.097 1.00 76.57 474 THR C N 1
ATOM 6407 C CA . THR C 1 50 ? -16.100 76.047 -8.270 1.00 82.78 474 THR C CA 1
ATOM 6408 C C . THR C 1 50 ? -15.701 77.464 -7.879 1.00 90.70 474 THR C C 1
ATOM 6409 O O . THR C 1 50 ? -16.427 78.150 -7.147 1.00 99.92 474 THR C O 1
ATOM 6413 N N . ASN C 1 51 ? -14.530 77.879 -8.361 1.00 81.31 475 ASN C N 1
ATOM 6414 C CA . ASN C 1 51 ? -14.081 79.262 -8.302 1.00 88.31 475 ASN C CA 1
ATOM 6415 C C . ASN C 1 51 ? -14.152 79.841 -9.710 1.00 92.50 475 ASN C C 1
ATOM 6416 O O . ASN C 1 51 ? -13.377 79.425 -10.587 1.00 95.90 475 ASN C O 1
ATOM 6421 N N . PRO C 1 52 ? -15.069 80.773 -9.983 1.00 85.39 476 PRO C N 1
ATOM 6422 C CA . PRO C 1 52 ? -15.179 81.356 -11.327 1.00 91.92 476 PRO C CA 1
ATOM 6423 C C . PRO C 1 52 ? -14.141 82.428 -11.626 1.00 94.55 476 PRO C C 1
ATOM 6424 O O . PRO C 1 52 ? -14.070 82.907 -12.768 1.00 91.95 476 PRO C O 1
ATOM 6428 N N . TYR C 1 53 ? -13.407 82.741 -10.552 1.00 117.55 477 TYR C N 1
ATOM 6429 C CA . TYR C 1 53 ? -12.346 83.732 -10.498 1.00 119.85 477 TYR C CA 1
ATOM 6430 C C . TYR C 1 53 ? -11.087 83.055 -9.980 1.00 118.06 477 TYR C C 1
ATOM 6431 O O . TYR C 1 53 ? -10.598 83.318 -8.871 1.00 123.19 477 TYR C O 1
ATOM 6440 N N . PHE C 1 54 ? -10.531 82.145 -10.805 1.00 83.14 478 PHE C N 1
ATOM 6441 C CA . PHE C 1 54 ? -9.260 81.545 -10.421 1.00 81.89 478 PHE C CA 1
ATOM 6442 C C . PHE C 1 54 ? -8.090 82.474 -10.709 1.00 84.17 478 PHE C C 1
ATOM 6443 O O . PHE C 1 54 ? -7.058 82.396 -10.033 1.00 81.19 478 PHE C O 1
ATOM 6451 N N . THR C 1 55 ? -8.231 83.355 -11.697 1.00 96.62 479 THR C N 1
ATOM 6452 C CA . THR C 1 55 ? -7.192 84.323 -12.019 1.00 95.85 479 THR C CA 1
ATOM 6453 C C . THR C 1 55 ? -7.841 85.535 -12.676 1.00 113.93 479 THR C C 1
ATOM 6454 O O . THR C 1 55 ? -9.046 85.556 -12.935 1.00 117.99 479 THR C O 1
ATOM 6458 N N . VAL C 1 56 ? -7.012 86.549 -12.947 1.00 133.14 480 VAL C N 1
ATOM 6459 C CA . VAL C 1 56 ? -7.515 87.825 -13.457 1.00 131.59 480 VAL C CA 1
ATOM 6460 C C . VAL C 1 56 ? -8.194 87.653 -14.810 1.00 132.17 480 VAL C C 1
ATOM 6461 O O . VAL C 1 56 ? -9.112 88.409 -15.155 1.00 128.17 480 VAL C O 1
ATOM 6465 N N . ASP C 1 57 ? -7.776 86.654 -15.588 1.00 122.05 481 ASP C N 1
ATOM 6466 C CA . ASP C 1 57 ? -8.284 86.467 -16.942 1.00 122.49 481 ASP C CA 1
ATOM 6467 C C . ASP C 1 57 ? -9.730 85.979 -16.985 1.00 121.42 481 ASP C C 1
ATOM 6468 O O . ASP C 1 57 ? -10.285 85.855 -18.083 1.00 124.14 481 ASP C O 1
ATOM 6473 N N . GLY C 1 58 ? -10.354 85.709 -15.843 1.00 125.62 482 GLY C N 1
ATOM 6474 C CA . GLY C 1 58 ? -11.692 85.157 -15.819 1.00 125.06 482 GLY C CA 1
ATOM 6475 C C . GLY C 1 58 ? -11.760 83.652 -15.933 1.00 119.53 482 GLY C C 1
ATOM 6476 O O . GLY C 1 58 ? -12.864 83.104 -16.043 1.00 117.56 482 GLY C O 1
ATOM 6477 N N . VAL C 1 59 ? -10.614 82.968 -15.916 1.00 82.90 483 VAL C N 1
ATOM 6478 C CA . VAL C 1 59 ? -10.578 81.513 -16.002 1.00 71.04 483 VAL C CA 1
ATOM 6479 C C . VAL C 1 59 ? -11.119 80.905 -14.712 1.00 69.60 483 VAL C C 1
ATOM 6480 O O . VAL C 1 59 ? -10.944 81.456 -13.617 1.00 81.66 483 VAL C O 1
ATOM 6484 N N . SER C 1 60 ? -11.796 79.762 -14.836 1.00 66.97 484 SER C N 1
ATOM 6485 C CA . SER C 1 60 ? -12.430 79.125 -13.689 1.00 65.64 484 SER C CA 1
ATOM 6486 C C . SER C 1 60 ? -11.770 77.789 -13.364 1.00 63.24 484 SER C C 1
ATOM 6487 O O . SER C 1 60 ? -11.153 77.152 -14.221 1.00 64.67 484 SER C O 1
ATOM 6490 N N . LEU C 1 61 ? -11.922 77.367 -12.107 1.00 62.64 485 LEU C N 1
ATOM 6491 C CA . LEU C 1 61 ? -11.429 76.072 -11.639 1.00 60.48 485 LEU C CA 1
ATOM 6492 C C . LEU C 1 61 ? -12.539 75.379 -10.859 1.00 59.21 485 LEU C C 1
ATOM 6493 O O . LEU C 1 61 ? -13.039 75.926 -9.872 1.00 60.39 485 LEU C O 1
ATOM 6498 N N . GLY C 1 62 ? -12.905 74.178 -11.280 1.00 82.49 486 GLY C N 1
ATOM 6499 C CA . GLY C 1 62 ? -14.014 73.465 -10.665 1.00 72.91 486 GLY C CA 1
ATOM 6500 C C . GLY C 1 62 ? -13.659 72.026 -10.314 1.00 69.12 486 GLY C C 1
ATOM 6501 O O . GLY C 1 62 ? -13.074 71.313 -11.122 1.00 77.02 486 GLY C O 1
ATOM 6502 N N . GLY C 1 63 ? -14.043 71.623 -9.107 1.00 78.23 487 GLY C N 1
ATOM 6503 C CA . GLY C 1 63 ? -13.767 70.272 -8.653 1.00 66.12 487 GLY C CA 1
ATOM 6504 C C . GLY C 1 63 ? -14.996 69.642 -8.027 1.00 57.44 487 GLY C C 1
ATOM 6505 O O . GLY C 1 63 ? -15.962 70.322 -7.677 1.00 63.58 487 GLY C O 1
ATOM 6506 N N . ARG C 1 64 ? -14.945 68.318 -7.894 1.00 49.61 488 ARG C N 1
ATOM 6507 C CA . ARG C 1 64 ? -16.053 67.595 -7.281 1.00 49.02 488 ARG C CA 1
ATOM 6508 C C . ARG C 1 64 ? -15.577 66.246 -6.762 1.00 47.65 488 ARG C C 1
ATOM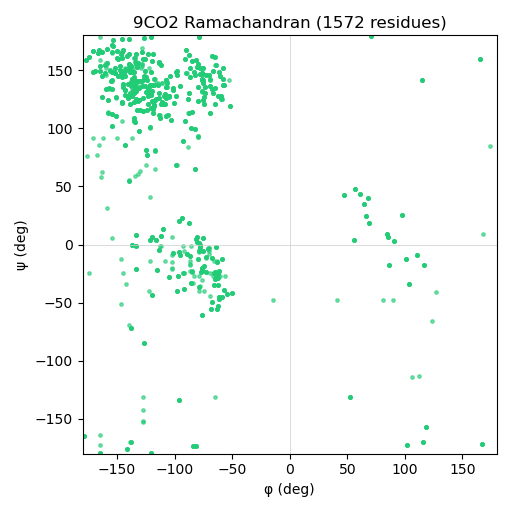 6509 O O . ARG C 1 64 ? -14.586 65.685 -7.239 1.00 46.65 488 ARG C O 1
ATOM 6517 N N . LEU C 1 65 ? -16.322 65.731 -5.783 1.00 47.74 489 LEU C N 1
ATOM 6518 C CA . LEU C 1 65 ? -16.016 64.502 -5.064 1.00 48.03 489 LEU C CA 1
ATOM 6519 C C . LEU C 1 65 ? -17.320 63.750 -4.839 1.00 49.01 489 LEU C C 1
ATOM 6520 O O . LEU C 1 65 ? -18.284 64.326 -4.323 1.00 48.64 489 LEU C O 1
ATOM 6525 N N . PHE C 1 66 ? -17.364 62.474 -5.223 1.00 45.15 490 PHE C N 1
ATOM 6526 C CA . PHE C 1 66 ? -18.626 61.748 -5.199 1.00 44.98 490 PHE C CA 1
ATOM 6527 C C . PHE C 1 66 ? -18.450 60.339 -4.648 1.00 44.21 490 PHE C C 1
ATOM 6528 O O . PHE C 1 66 ? -17.378 59.733 -4.756 1.00 43.31 490 PHE C O 1
ATOM 6536 N N . TYR C 1 67 ? -19.546 59.829 -4.082 1.00 45.79 491 TYR C N 1
ATOM 6537 C CA . TYR C 1 67 ? -19.684 58.493 -3.516 1.00 47.20 491 TYR C CA 1
ATOM 6538 C C . TYR C 1 67 ? -21.045 57.961 -3.947 1.00 47.70 491 TYR C C 1
ATOM 6539 O O . TYR C 1 67 ? -22.031 58.699 -3.921 1.00 52.42 491 TYR C O 1
ATOM 6548 N N . ASN C 1 68 ? -21.104 56.693 -4.361 1.00 43.57 492 ASN C N 1
ATOM 6549 C CA . ASN C 1 68 ? -22.329 56.145 -4.951 1.00 43.69 492 ASN C CA 1
ATOM 6550 C C . ASN C 1 68 ? -22.324 54.634 -4.728 1.00 43.30 492 ASN C C 1
ATOM 6551 O O . ASN C 1 68 ? -21.649 53.900 -5.453 1.00 42.12 492 ASN C O 1
ATOM 6556 N N . ASP C 1 69 ? -23.094 54.181 -3.744 1.00 49.74 493 ASP C N 1
ATOM 6557 C CA . ASP C 1 69 ? -23.030 52.814 -3.237 1.00 48.69 493 ASP C CA 1
ATOM 6558 C C . ASP C 1 69 ? -24.385 52.154 -3.453 1.00 57.34 493 ASP C C 1
ATOM 6559 O O . ASP C 1 69 ? -25.370 52.549 -2.825 1.00 67.02 493 ASP C O 1
ATOM 6564 N N . PHE C 1 70 ? -24.444 51.145 -4.323 1.00 57.34 494 PHE C N 1
ATOM 6565 C CA . PHE C 1 70 ? -25.689 50.462 -4.647 1.00 55.98 494 PHE C CA 1
ATOM 6566 C C . PHE C 1 70 ? -25.641 49.018 -4.159 1.00 59.56 494 PHE C C 1
ATOM 6567 O O . PHE C 1 70 ? -24.681 48.293 -4.448 1.00 62.50 494 PHE C O 1
ATOM 6575 N N . GLN C 1 71 ? -26.688 48.606 -3.440 1.00 60.76 495 GLN C N 1
ATOM 6576 C CA . GLN C 1 71 ? -26.847 47.245 -2.937 1.00 64.95 495 GLN C CA 1
ATOM 6577 C C . GLN C 1 71 ? -28.245 46.770 -3.305 1.00 68.07 495 GLN C C 1
ATOM 6578 O O . GLN C 1 71 ? -29.234 47.420 -2.947 1.00 80.78 495 GLN C O 1
ATOM 6584 N N . ALA C 1 72 ? -28.330 45.637 -4.010 1.00 49.50 496 ALA C N 1
ATOM 6585 C CA . ALA C 1 72 ? -29.604 45.137 -4.522 1.00 50.80 496 ALA C CA 1
ATOM 6586 C C . ALA C 1 72 ? -30.457 44.459 -3.462 1.00 53.01 496 ALA C C 1
ATOM 6587 O O . ALA C 1 72 ? -31.573 44.022 -3.764 1.00 54.44 496 ALA C O 1
ATOM 6589 N N . ASP C 1 73 ? -29.965 44.348 -2.235 1.00 62.84 497 ASP C N 1
ATOM 6590 C CA . ASP C 1 73 ? -30.777 43.832 -1.144 1.00 71.44 497 ASP C CA 1
ATOM 6591 C C . ASP C 1 73 ? -30.703 44.840 -0.005 1.00 93.69 497 ASP C C 1
ATOM 6592 O O . ASP C 1 73 ? -30.641 46.052 -0.238 1.00 96.22 497 ASP C O 1
ATOM 6597 N N . ASP C 1 74 ? -30.434 44.309 1.183 1.00 149.14 498 ASP C N 1
ATOM 6598 C CA . ASP C 1 74 ? -29.133 44.557 1.831 1.00 145.17 498 ASP C CA 1
ATOM 6599 C C . ASP C 1 74 ? -29.050 44.141 3.293 1.00 156.95 498 ASP C C 1
ATOM 6600 O O . ASP C 1 74 ? -28.085 44.393 4.003 1.00 156.12 498 ASP C O 1
ATOM 6605 N N . ALA C 1 75 ? -30.040 43.448 3.776 1.00 145.34 499 ALA C N 1
ATOM 6606 C CA . ALA C 1 75 ? -29.637 42.768 4.996 1.00 140.96 499 ALA C CA 1
ATOM 6607 C C . ALA C 1 75 ? -28.637 41.657 4.712 1.00 142.52 499 ALA C C 1
ATOM 6608 O O . ALA C 1 75 ? -27.879 41.255 5.604 1.00 145.31 499 ALA C O 1
ATOM 6610 N N . ASP C 1 76 ? -28.651 41.135 3.484 1.00 135.51 500 ASP C N 1
ATOM 6611 C CA . ASP C 1 76 ? -27.849 39.984 3.085 1.00 136.57 500 ASP C CA 1
ATOM 6612 C C . ASP C 1 76 ? -26.546 40.365 2.398 1.00 129.20 500 ASP C C 1
ATOM 6613 O O . ASP C 1 76 ? -25.577 39.595 2.456 1.00 122.59 500 ASP C O 1
ATOM 6618 N N . LEU C 1 77 ? -26.500 41.528 1.755 1.00 139.10 501 LEU C N 1
ATOM 6619 C CA . LEU C 1 77 ? -25.472 41.806 0.747 1.00 132.11 501 LEU C CA 1
ATOM 6620 C C . LEU C 1 77 ? -25.530 40.642 -0.239 1.00 129.53 501 LEU C C 1
ATOM 6621 O O . LEU C 1 77 ? -26.631 40.297 -0.703 1.00 131.61 501 LEU C O 1
ATOM 6626 N N . SER C 1 78 ? -24.401 40.023 -0.585 1.00 96.58 502 SER C N 1
ATOM 6627 C CA . SER C 1 78 ? -24.347 38.744 -1.289 1.00 80.68 502 SER C CA 1
ATOM 6628 C C . SER C 1 78 ? -25.108 38.734 -2.612 1.00 76.48 502 SER C C 1
ATOM 6629 O O . SER C 1 78 ? -25.211 37.679 -3.248 1.00 74.37 502 SER C O 1
ATOM 6632 N N . ASP C 1 79 ? -25.662 39.864 -3.032 1.00 58.14 503 ASP C N 1
ATOM 6633 C CA . ASP C 1 79 ? -26.324 40.016 -4.318 1.00 50.93 503 ASP C CA 1
ATOM 6634 C C . ASP C 1 79 ? -25.598 41.109 -5.098 1.00 49.73 503 ASP C C 1
ATOM 6635 O O . ASP C 1 79 ? -24.619 41.684 -4.616 1.00 50.59 503 ASP C O 1
ATOM 6640 N N . TYR C 1 80 ? -26.077 41.392 -6.310 1.00 46.92 504 TYR C N 1
ATOM 6641 C CA . TYR C 1 80 ? -25.417 42.368 -7.174 1.00 45.09 504 TYR C CA 1
ATOM 6642 C C . TYR C 1 80 ? -25.195 43.682 -6.434 1.00 44.86 504 TYR C C 1
ATOM 6643 O O . TYR C 1 80 ? -26.146 44.328 -5.986 1.00 45.97 504 TYR C O 1
ATOM 6652 N N . THR C 1 81 ? -23.926 44.062 -6.300 1.00 25.54 505 THR C N 1
ATOM 6653 C CA . THR C 1 81 ? -23.525 45.222 -5.519 1.00 25.66 505 THR C CA 1
ATOM 6654 C C . THR C 1 81 ? -22.506 46.022 -6.313 1.00 25.60 505 THR C C 1
ATOM 6655 O O . THR C 1 81 ? -21.524 45.457 -6.808 1.00 25.50 505 THR C O 1
ATOM 6659 N N . ASN C 1 82 ? -22.736 47.332 -6.419 1.00 28.12 506 ASN C N 1
ATOM 6660 C CA . ASN C 1 82 ? -21.907 48.208 -7.246 1.00 27.55 506 ASN C CA 1
ATOM 6661 C C . ASN C 1 82 ? -21.591 49.461 -6.441 1.00 27.16 506 ASN C C 1
ATOM 6662 O O . ASN C 1 82 ? -22.460 50.320 -6.258 1.00 27.31 506 ASN C O 1
ATOM 6667 N N . LYS C 1 83 ? -20.361 49.568 -5.947 1.00 40.57 507 LYS C N 1
ATOM 6668 C CA . LYS C 1 83 ? -19.923 50.759 -5.237 1.00 40.80 507 LYS C CA 1
ATOM 6669 C C . LYS C 1 83 ? -18.961 51.540 -6.119 1.00 40.82 507 LYS C C 1
ATOM 6670 O O . LYS C 1 83 ? -18.156 50.954 -6.845 1.00 48.08 507 LYS C O 1
ATOM 6676 N N . SER C 1 84 ? -19.065 52.862 -6.076 1.00 30.03 508 SER C N 1
ATOM 6677 C CA . SER C 1 84 ? -18.189 53.732 -6.837 1.00 30.11 508 SER C CA 1
ATOM 6678 C C . SER C 1 84 ? -17.887 54.964 -6.003 1.00 30.44 508 SER C C 1
ATOM 6679 O O . SER C 1 84 ? -18.692 55.382 -5.168 1.00 32.80 508 SER C O 1
ATOM 6682 N N . TYR C 1 85 ? -16.708 55.528 -6.218 1.00 27.01 509 TYR C N 1
ATOM 6683 C CA . TYR C 1 85 ? -16.439 56.870 -5.721 1.00 27.36 509 TYR C CA 1
ATOM 6684 C C . TYR C 1 85 ? -15.369 57.490 -6.598 1.00 27.44 509 TYR C C 1
ATOM 6685 O O . TYR C 1 85 ? -14.802 56.831 -7.469 1.00 27.22 509 TYR C O 1
ATOM 6694 N N . GLY C 1 86 ? -15.116 58.776 -6.396 1.00 37.42 510 GLY C N 1
ATOM 6695 C CA . GLY C 1 86 ? -14.068 59.401 -7.174 1.00 37.54 510 GLY C CA 1
ATOM 6696 C C . GLY C 1 86 ? -14.084 60.911 -7.076 1.00 43.13 510 GLY C C 1
ATOM 6697 O O . GLY C 1 86 ? -14.823 61.507 -6.288 1.00 46.44 510 GLY C O 1
ATOM 6698 N N . THR C 1 87 ? -13.247 61.509 -7.921 1.00 64.07 511 THR C N 1
ATOM 6699 C CA . THR C 1 87 ? -12.931 62.927 -7.860 1.00 68.33 511 THR C CA 1
ATOM 6700 C C . THR C 1 87 ? -12.685 63.447 -9.269 1.00 72.39 511 THR C C 1
ATOM 6701 O O . THR C 1 87 ? -12.201 62.719 -10.140 1.00 73.77 511 THR C O 1
ATOM 6705 N N . ASP C 1 88 ? -13.026 64.715 -9.480 1.00 45.11 512 ASP C N 1
ATOM 6706 C CA . ASP C 1 88 ? -12.734 65.426 -10.716 1.00 45.83 512 ASP C CA 1
ATOM 6707 C C . ASP C 1 88 ? -12.190 66.804 -10.379 1.00 47.84 512 ASP C C 1
ATOM 6708 O O . ASP C 1 88 ? -12.622 67.432 -9.409 1.00 54.36 512 ASP C O 1
ATOM 6713 N N . VAL C 1 89 ? -11.244 67.276 -11.192 1.00 32.10 513 VAL C N 1
ATOM 6714 C CA . VAL C 1 89 ? -10.778 68.657 -11.126 1.00 33.12 513 VAL C CA 1
ATOM 6715 C C . VAL C 1 89 ? -10.571 69.142 -12.555 1.00 33.46 513 VAL C C 1
ATOM 6716 O O . VAL C 1 89 ? -10.081 68.396 -13.408 1.00 33.12 513 VAL C O 1
ATOM 6720 N N . THR C 1 90 ? -10.991 70.376 -12.834 1.00 36.64 514 THR C N 1
ATOM 6721 C CA . THR C 1 90 ? -11.011 70.881 -14.200 1.00 36.96 514 THR C CA 1
ATOM 6722 C C . THR C 1 90 ? -10.731 72.375 -14.209 1.00 38.52 514 THR C C 1
ATOM 6723 O O . THR C 1 90 ? -11.015 73.086 -13.239 1.00 50.68 514 THR C O 1
ATOM 6727 N N . LEU C 1 91 ? -10.192 72.839 -15.336 1.00 44.45 515 LEU C N 1
ATOM 6728 C CA . LEU C 1 91 ? -9.956 74.243 -15.623 1.00 44.77 515 LEU C CA 1
ATOM 6729 C C . LEU C 1 91 ? -10.781 74.638 -16.839 1.00 45.33 515 LEU C C 1
ATOM 6730 O O . LEU C 1 91 ? -10.853 73.889 -17.824 1.00 51.78 515 LEU C O 1
ATOM 6735 N N . GLY C 1 92 ? -11.399 75.815 -16.755 1.00 43.43 516 GLY C N 1
ATOM 6736 C CA . GLY C 1 92 ? -12.208 76.359 -17.825 1.00 46.41 516 GLY C CA 1
ATOM 6737 C C . GLY C 1 92 ? -11.649 77.669 -18.337 1.00 56.49 516 GLY C C 1
ATOM 6738 O O . GLY C 1 92 ? -11.480 78.630 -17.572 1.00 63.70 516 GLY C O 1
ATOM 6739 N N . PHE C 1 93 ? -11.362 77.704 -19.635 1.00 53.14 517 PHE C N 1
ATOM 6740 C CA . PHE C 1 93 ? -10.710 78.833 -20.295 1.00 55.88 517 PHE C CA 1
ATOM 6741 C C . PHE C 1 93 ? -11.668 79.499 -21.266 1.00 60.18 517 PHE C C 1
ATOM 6742 O O . PHE C 1 93 ? -12.022 78.890 -22.294 1.00 60.92 517 PHE C O 1
ATOM 6750 N N . PRO C 1 94 ? -12.124 80.718 -21.001 1.00 70.17 518 PRO C N 1
ATOM 6751 C CA . PRO C 1 94 ? -12.735 81.515 -22.064 1.00 74.05 518 PRO C CA 1
ATOM 6752 C C . PRO C 1 94 ? -11.665 82.116 -22.959 1.00 70.54 518 PRO C C 1
ATOM 6753 O O . PRO C 1 94 ? -10.557 82.432 -22.521 1.00 69.36 518 PRO C O 1
ATOM 6757 N N . ILE C 1 95 ? -12.005 82.251 -24.238 1.00 68.30 519 ILE C N 1
ATOM 6758 C CA . ILE C 1 95 ? -11.100 82.844 -25.216 1.00 71.31 519 ILE C CA 1
ATOM 6759 C C . ILE C 1 95 ? -11.893 83.776 -26.121 1.00 77.78 519 ILE C C 1
ATOM 6760 O O . ILE C 1 95 ? -11.748 85.001 -26.048 1.00 82.45 519 ILE C O 1
ATOM 6765 N N . ASN C 1 96 ? -12.718 83.204 -26.989 1.00 67.22 520 ASN C N 1
ATOM 6766 C CA . ASN C 1 96 ? -13.749 83.971 -27.664 1.00 60.11 520 ASN C CA 1
ATOM 6767 C C . ASN C 1 96 ? -14.962 84.070 -26.751 1.00 63.08 520 ASN C C 1
ATOM 6768 O O . ASN C 1 96 ? -15.235 83.169 -25.951 1.00 60.84 520 ASN C O 1
ATOM 6773 N N . GLU C 1 97 ? -15.685 85.185 -26.862 1.00 82.19 521 GLU C N 1
ATOM 6774 C CA . GLU C 1 97 ? -16.860 85.370 -26.017 1.00 85.05 521 GLU C CA 1
ATOM 6775 C C . GLU C 1 97 ? -17.918 84.309 -26.291 1.00 81.60 521 GLU C C 1
ATOM 6776 O O . GLU C 1 97 ? -18.737 84.009 -25.414 1.00 75.92 521 GLU C O 1
ATOM 6782 N N . TYR C 1 98 ? -17.915 83.728 -27.493 1.00 79.28 522 TYR C N 1
ATOM 6783 C CA . TYR C 1 98 ? -18.820 82.628 -27.799 1.00 72.73 522 TYR C CA 1
ATOM 6784 C C . TYR C 1 98 ? -18.359 81.304 -27.204 1.00 68.73 522 TYR C C 1
ATOM 6785 O O . TYR C 1 98 ? -19.188 80.410 -27.000 1.00 72.94 522 TYR C O 1
ATOM 6794 N N . ASN C 1 99 ? -17.065 81.156 -26.929 1.00 51.40 523 ASN C N 1
ATOM 6795 C CA . ASN C 1 99 ? -16.451 79.850 -26.745 1.00 46.34 523 ASN C CA 1
ATOM 6796 C C . ASN C 1 99 ? -15.859 79.681 -25.354 1.00 48.64 523 ASN C C 1
ATOM 6797 O O . ASN C 1 99 ? -15.648 80.645 -24.610 1.00 51.98 523 ASN C O 1
ATOM 6802 N N . SER C 1 100 ? -15.590 78.420 -25.028 1.00 43.45 524 SER C N 1
ATOM 6803 C CA . SER C 1 100 ? -14.816 78.049 -23.853 1.00 41.14 524 SER C CA 1
ATOM 6804 C C . SER C 1 100 ? -14.210 76.676 -24.097 1.00 38.34 524 SER C C 1
ATOM 6805 O O . SER C 1 100 ? -14.770 75.857 -24.830 1.00 37.64 524 SER C O 1
ATOM 6808 N N . LEU C 1 101 ? -13.049 76.443 -23.496 1.00 47.76 525 LEU C N 1
ATOM 6809 C CA . LEU C 1 101 ? -12.428 75.129 -23.494 1.00 41.27 525 LEU C CA 1
ATOM 6810 C C . LEU C 1 101 ? -12.277 74.651 -22.057 1.00 43.84 525 LEU C C 1
ATOM 6811 O O . LEU C 1 101 ? -12.275 75.445 -21.115 1.00 45.81 525 LEU C O 1
ATOM 6816 N N . ARG C 1 102 ? -12.168 73.338 -21.894 1.00 51.73 526 ARG C N 1
ATOM 6817 C CA . ARG C 1 102 ? -12.073 72.734 -20.575 1.00 49.98 526 ARG C CA 1
ATOM 6818 C C . ARG C 1 102 ? -11.056 71.607 -20.603 1.00 48.53 526 ARG C C 1
ATOM 6819 O O . ARG C 1 102 ? -11.034 70.808 -21.544 1.00 46.60 526 ARG C O 1
ATOM 6827 N N . ALA C 1 103 ? -10.234 71.538 -19.558 1.00 35.36 527 ALA C N 1
ATOM 6828 C CA . ALA C 1 103 ? -9.250 70.471 -19.431 1.00 34.94 527 ALA C CA 1
ATOM 6829 C C . ALA C 1 103 ? -9.095 70.097 -17.967 1.00 34.66 527 ALA C C 1
ATOM 6830 O O . ALA C 1 103 ? -9.000 70.973 -17.107 1.00 35.25 527 ALA C O 1
ATOM 6832 N N . GLY C 1 104 ? -9.064 68.801 -17.681 1.00 33.80 528 GLY C N 1
ATOM 6833 C CA . GLY C 1 104 ? -8.980 68.388 -16.293 1.00 33.51 528 GLY C CA 1
ATOM 6834 C C . GLY C 1 104 ? -8.596 66.933 -16.150 1.00 32.71 528 GLY C C 1
ATOM 6835 O O . GLY C 1 104 ? -8.394 66.213 -17.132 1.00 32.38 528 GLY C O 1
ATOM 6836 N N . LEU C 1 105 ? -8.520 66.508 -14.889 1.00 42.05 529 LEU C N 1
ATOM 6837 C CA . LEU C 1 105 ? -8.144 65.153 -14.514 1.00 42.32 529 LEU C CA 1
ATOM 6838 C C . LEU C 1 105 ? -9.207 64.552 -13.605 1.00 43.97 529 LEU C C 1
ATOM 6839 O O . LEU C 1 105 ? -9.800 65.252 -12.774 1.00 46.57 529 LEU C O 1
ATOM 6844 N N . GLY C 1 106 ? -9.431 63.253 -13.753 1.00 30.86 530 GLY C N 1
ATOM 6845 C CA . GLY C 1 106 ? -10.418 62.559 -12.947 1.00 31.15 530 GLY C CA 1
ATOM 6846 C C . GLY C 1 106 ? -9.913 61.205 -12.495 1.00 29.64 530 GLY C C 1
ATOM 6847 O O . GLY C 1 106 ? -9.071 60.581 -13.144 1.00 29.58 530 GLY C O 1
ATOM 6848 N N . TYR C 1 107 ? -10.445 60.757 -11.358 1.00 35.00 531 TYR C N 1
ATOM 6849 C CA . TYR C 1 107 ? -10.152 59.447 -10.795 1.00 34.47 531 TYR C CA 1
ATOM 6850 C C . TYR C 1 107 ? -11.455 58.801 -10.352 1.00 33.87 531 TYR C C 1
ATOM 6851 O O . TYR C 1 107 ? -12.312 59.468 -9.766 1.00 44.32 531 TYR C O 1
ATOM 6860 N N . VAL C 1 108 ? -11.603 57.507 -10.637 1.00 32.83 532 VAL C N 1
ATOM 6861 C CA . VAL C 1 108 ? -12.830 56.771 -10.333 1.00 32.61 532 VAL C CA 1
ATOM 6862 C C . VAL C 1 108 ? -12.470 55.378 -9.834 1.00 37.77 532 VAL C C 1
ATOM 6863 O O . VAL C 1 108 ? -11.749 54.639 -10.510 1.00 46.82 532 VAL C O 1
ATOM 6867 N N . HIS C 1 109 ? -12.985 55.005 -8.667 1.00 43.03 533 HIS C N 1
ATOM 6868 C CA . HIS C 1 109 ? -12.873 53.647 -8.162 1.00 42.82 533 HIS C CA 1
ATOM 6869 C C . HIS C 1 109 ? -14.221 52.952 -8.264 1.00 43.27 533 HIS C C 1
ATOM 6870 O O . HIS C 1 109 ? -15.257 53.530 -7.902 1.00 42.83 533 HIS C O 1
ATOM 6877 N N . ASN C 1 110 ? -14.195 51.705 -8.741 1.00 44.38 534 ASN C N 1
ATOM 6878 C CA . ASN C 1 110 ? -15.400 50.907 -8.938 1.00 44.20 534 ASN C CA 1
ATOM 6879 C C . ASN C 1 110 ? -15.190 49.511 -8.367 1.00 44.07 534 ASN C C 1
ATOM 6880 O O . ASN C 1 110 ? -14.226 48.827 -8.727 1.00 51.02 534 ASN C O 1
ATOM 6885 N N . SER C 1 111 ? -16.092 49.095 -7.478 1.00 39.28 535 SER C N 1
ATOM 6886 C CA . SER C 1 111 ? -16.090 47.768 -6.878 1.00 39.12 535 SER C CA 1
ATOM 6887 C C . SER C 1 111 ? -17.396 47.069 -7.228 1.00 38.99 535 SER C C 1
ATOM 6888 O O . SER C 1 111 ? -18.476 47.656 -7.090 1.00 46.13 535 SER C O 1
ATOM 6891 N N . LEU C 1 112 ? -17.294 45.821 -7.680 1.00 33.06 536 LEU C N 1
ATOM 6892 C CA . LEU C 1 112 ? -18.437 45.013 -8.082 1.00 32.96 536 LEU C CA 1
ATOM 6893 C C . LEU C 1 112 ? -18.417 43.702 -7.317 1.00 32.97 536 LEU C C 1
ATOM 6894 O O . LEU C 1 112 ? -17.365 43.062 -7.207 1.00 32.98 536 LEU C O 1
ATOM 6899 N N . SER C 1 113 ? -19.583 43.290 -6.829 1.00 26.45 537 SER C N 1
ATOM 6900 C CA . SER C 1 113 ? -19.744 42.009 -6.157 1.00 26.49 537 SER C CA 1
ATOM 6901 C C . SER C 1 113 ? -20.979 41.309 -6.701 1.00 26.44 537 SER C C 1
ATOM 6902 O O . SER C 1 113 ? -22.044 41.924 -6.817 1.00 26.44 537 SER C O 1
ATOM 6905 N N . ASN C 1 114 ? -20.830 40.033 -7.048 1.00 33.61 538 ASN C N 1
ATOM 6906 C CA . ASN C 1 114 ? -21.966 39.144 -7.296 1.00 34.27 538 ASN C CA 1
ATOM 6907 C C . ASN C 1 114 ? -22.841 39.632 -8.448 1.00 33.54 538 ASN C C 1
ATOM 6908 O O . ASN C 1 114 ? -24.072 39.608 -8.367 1.00 33.58 538 ASN C O 1
ATOM 6913 N N . MET C 1 115 ? -22.209 40.071 -9.533 1.00 39.04 539 MET C N 1
ATOM 6914 C CA . MET C 1 115 ? -22.965 40.513 -10.696 1.00 40.12 539 MET C CA 1
ATOM 6915 C C . MET C 1 115 ? -23.532 39.315 -11.452 1.00 40.50 539 MET C C 1
ATOM 6916 O O . MET C 1 115 ? -22.880 38.276 -11.581 1.00 40.94 539 MET C O 1
ATOM 6921 N N . GLN C 1 116 ? -24.756 39.467 -11.948 1.00 35.34 540 GLN C N 1
ATOM 6922 C CA . GLN C 1 116 ? -25.442 38.363 -12.613 1.00 35.39 540 GLN C CA 1
ATOM 6923 C C . GLN C 1 116 ? -24.830 38.114 -13.987 1.00 35.36 540 GLN C C 1
ATOM 6924 O O . GLN C 1 116 ? -24.666 39.059 -14.767 1.00 46.66 540 GLN C O 1
ATOM 6930 N N . PRO C 1 117 ? -24.490 36.868 -14.323 1.00 38.72 541 PRO C N 1
ATOM 6931 C CA . PRO C 1 117 ? -23.783 36.594 -15.588 1.00 41.25 541 PRO C CA 1
ATOM 6932 C C . PRO C 1 117 ? -24.631 36.912 -16.811 1.00 42.05 541 PRO C C 1
ATOM 6933 O O . PRO C 1 117 ? -25.708 36.346 -17.004 1.00 40.62 541 PRO C O 1
ATOM 6937 N N . GLN C 1 118 ? -24.125 37.819 -17.643 1.00 25.27 542 GLN C N 1
ATOM 6938 C CA . GLN C 1 118 ? -24.720 38.125 -18.935 1.00 25.34 542 GLN C CA 1
ATOM 6939 C C . GLN C 1 118 ? -23.596 38.355 -19.936 1.00 25.36 542 GLN C C 1
ATOM 6940 O O . GLN C 1 118 ? -22.446 38.597 -19.560 1.00 25.30 542 GLN C O 1
ATOM 6946 N N . VAL C 1 119 ? -23.944 38.280 -21.223 1.00 25.47 543 VAL C N 1
ATOM 6947 C CA . VAL C 1 119 ? -22.926 38.176 -22.272 1.00 25.54 543 VAL C CA 1
ATOM 6948 C C . VAL C 1 119 ? -22.036 39.416 -22.303 1.00 25.50 543 VAL C C 1
ATOM 6949 O O . VAL C 1 119 ? -20.807 39.319 -22.211 1.00 25.48 543 VAL C O 1
ATOM 6953 N N . ALA C 1 120 ? -22.642 40.599 -22.439 1.00 25.51 544 ALA C N 1
ATOM 6954 C CA . ALA C 1 120 ? -21.865 41.810 -22.704 1.00 25.53 544 ALA C CA 1
ATOM 6955 C C . ALA C 1 120 ? -20.904 42.124 -21.560 1.00 25.42 544 ALA C C 1
ATOM 6956 O O . ALA C 1 120 ? -19.700 42.323 -21.781 1.00 25.44 544 ALA C O 1
ATOM 6958 N N . MET C 1 121 ? -21.425 42.190 -20.329 1.00 34.18 545 MET C N 1
ATOM 6959 C CA . MET C 1 121 ? -20.568 42.401 -19.164 1.00 34.10 545 MET C CA 1
ATOM 6960 C C . MET C 1 121 ? -19.395 41.438 -19.156 1.00 34.09 545 MET C C 1
ATOM 6961 O O . MET C 1 121 ? -18.257 41.820 -18.857 1.00 37.43 545 MET C O 1
ATOM 6966 N N . TRP C 1 122 ? -19.653 40.181 -19.495 1.00 46.01 546 TRP C N 1
ATOM 6967 C CA . TRP C 1 122 ? -18.621 39.170 -19.359 1.00 47.40 546 TRP C CA 1
ATOM 6968 C C . TRP C 1 122 ? -17.697 39.122 -20.564 1.00 54.89 546 TRP C C 1
ATOM 6969 O O . TRP C 1 122 ? -16.546 38.706 -20.421 1.00 63.71 546 TRP C O 1
ATOM 6980 N N . ARG C 1 123 ? -18.149 39.591 -21.726 1.00 43.74 547 ARG C N 1
ATOM 6981 C CA . ARG C 1 123 ? -17.211 39.895 -22.799 1.00 34.84 547 ARG C CA 1
ATOM 6982 C C . ARG C 1 123 ? -16.199 40.935 -22.335 1.00 36.65 547 ARG C C 1
ATOM 6983 O O . ARG C 1 123 ? -14.989 40.777 -22.537 1.00 39.85 547 ARG C O 1
ATOM 6991 N N . TYR C 1 124 ? -16.679 41.994 -21.674 1.00 34.26 548 TYR C N 1
ATOM 6992 C CA . TYR C 1 124 ? -15.772 43.009 -21.135 1.00 34.67 548 TYR C CA 1
ATOM 6993 C C . TYR C 1 124 ? -14.823 42.413 -20.099 1.00 41.07 548 TYR C C 1
ATOM 6994 O O . TYR C 1 124 ? -13.610 42.655 -20.136 1.00 44.74 548 TYR C O 1
ATOM 7003 N N . LEU C 1 125 ? -15.363 41.630 -19.164 1.00 30.20 549 LEU C N 1
ATOM 7004 C CA . LEU C 1 125 ? -14.533 41.042 -18.113 1.00 25.89 549 LEU C CA 1
ATOM 7005 C C . LEU C 1 125 ? -13.467 40.123 -18.703 1.00 28.00 549 LEU C C 1
ATOM 7006 O O . LEU C 1 125 ? -12.297 40.176 -18.307 1.00 26.05 549 LEU C O 1
ATOM 7011 N N . TYR C 1 126 ? -13.859 39.267 -19.651 1.00 63.78 550 TYR C N 1
ATOM 7012 C CA . TYR C 1 126 ? -12.898 38.454 -20.390 1.00 66.29 550 TYR C CA 1
ATOM 7013 C C . TYR C 1 126 ? -11.829 39.325 -21.037 1.00 67.38 550 TYR C C 1
ATOM 7014 O O . TYR C 1 126 ? -10.637 38.997 -20.995 1.00 63.17 550 TYR C O 1
ATOM 7023 N N . SER C 1 127 ? -12.237 40.450 -21.626 1.00 70.72 551 SER C N 1
ATOM 7024 C CA . SER C 1 127 ? -11.279 41.342 -22.266 1.00 61.19 551 SER C CA 1
ATOM 7025 C C . SER C 1 127 ? -10.305 41.949 -21.265 1.00 65.74 551 SER C C 1
ATOM 7026 O O . SER C 1 127 ? -9.164 42.262 -21.625 1.00 71.39 551 SER C O 1
ATOM 7029 N N . MET C 1 128 ? -10.731 42.133 -20.016 1.00 46.76 552 MET C N 1
ATOM 7030 C CA . MET C 1 128 ? -9.848 42.662 -18.982 1.00 36.61 552 MET C CA 1
ATOM 7031 C C . MET C 1 128 ? -8.928 41.607 -18.381 1.00 36.63 552 MET C C 1
ATOM 7032 O O . MET C 1 128 ? -8.163 41.927 -17.466 1.00 35.27 552 MET C O 1
ATOM 7037 N N . GLY C 1 129 ? -8.977 40.369 -18.866 1.00 45.88 553 GLY C N 1
ATOM 7038 C CA . GLY C 1 129 ? -8.202 39.296 -18.279 1.00 50.45 553 GLY C CA 1
ATOM 7039 C C . GLY C 1 129 ? -8.846 38.614 -17.095 1.00 50.30 553 GLY C C 1
ATOM 7040 O O . GLY C 1 129 ? -8.183 37.814 -16.425 1.00 53.37 553 GLY C O 1
ATOM 7041 N N . GLU C 1 130 ? -10.111 38.910 -16.811 1.00 47.29 554 GLU C N 1
ATOM 7042 C CA . GLU C 1 130 ? -10.851 38.271 -15.732 1.00 43.00 554 GLU C CA 1
ATOM 7043 C C . GLU C 1 130 ? -11.767 37.207 -16.319 1.00 42.48 554 GLU C C 1
ATOM 7044 O O . GLU C 1 130 ? -12.465 37.464 -17.304 1.00 43.82 554 GLU C O 1
ATOM 7050 N N . HIS C 1 131 ? -11.764 36.015 -15.720 1.00 66.87 555 HIS C N 1
ATOM 7051 C CA . HIS C 1 131 ? -12.575 34.893 -16.194 1.00 69.66 555 HIS C CA 1
ATOM 7052 C C . HIS C 1 131 ? -13.455 34.383 -15.062 1.00 72.95 555 HIS C C 1
ATOM 7053 O O . HIS C 1 131 ? -13.124 33.390 -14.400 1.00 74.30 555 HIS C O 1
ATOM 7060 N N . PRO C 1 132 ? -14.583 35.033 -14.813 1.00 44.42 556 PRO C N 1
ATOM 7061 C CA . PRO C 1 132 ? -15.553 34.494 -13.857 1.00 37.75 556 PRO C CA 1
ATOM 7062 C C . PRO C 1 132 ? -16.368 33.376 -14.506 1.00 36.08 556 PRO C C 1
ATOM 7063 O O . PRO C 1 132 ? -16.203 33.048 -15.681 1.00 37.20 556 PRO C O 1
ATOM 7067 N N . SER C 1 133 ? -17.268 32.797 -13.712 1.00 40.25 557 SER C N 1
ATOM 7068 C CA . SER C 1 133 ? -17.746 31.448 -13.996 1.00 40.41 557 SER C CA 1
ATOM 7069 C C . SER C 1 133 ? -18.743 31.420 -15.148 1.00 40.54 557 SER C C 1
ATOM 7070 O O . SER C 1 133 ? -18.499 30.766 -16.169 1.00 55.12 557 SER C O 1
ATOM 7073 N N . THR C 1 134 ? -19.870 32.125 -14.998 1.00 35.05 558 THR C N 1
ATOM 7074 C CA . THR C 1 134 ? -21.102 32.122 -15.819 1.00 35.05 558 THR C CA 1
ATOM 7075 C C . THR C 1 134 ? -22.090 31.092 -15.289 1.00 36.02 558 THR C C 1
ATOM 7076 O O . THR C 1 134 ? -23.145 30.903 -15.906 1.00 37.65 558 THR C O 1
ATOM 7080 N N . SER C 1 135 ? -21.782 30.403 -14.193 1.00 52.38 559 SER C N 1
ATOM 7081 C CA . SER C 1 135 ? -22.698 29.429 -13.624 1.00 48.58 559 SER C CA 1
ATOM 7082 C C . SER C 1 135 ? -23.226 29.838 -12.258 1.00 49.59 559 SER C C 1
ATOM 7083 O O . SER C 1 135 ? -24.098 29.149 -11.722 1.00 51.00 559 SER C O 1
ATOM 7086 N N . ASP C 1 136 ? -22.741 30.941 -11.695 1.00 62.92 560 ASP C N 1
ATOM 7087 C CA . ASP C 1 136 ? -23.130 31.362 -10.357 1.00 58.75 560 ASP C CA 1
ATOM 7088 C C . ASP C 1 136 ? -22.855 32.850 -10.206 1.00 55.21 560 ASP C C 1
ATOM 7089 O O . ASP C 1 136 ? -22.179 33.468 -11.032 1.00 60.16 560 ASP C O 1
ATOM 7094 N N . GLN C 1 137 ? -23.388 33.416 -9.124 1.00 25.69 561 GLN C N 1
ATOM 7095 C CA . GLN C 1 137 ? -23.160 34.810 -8.775 1.00 25.56 561 GLN C CA 1
ATOM 7096 C C . GLN C 1 137 ? -21.989 34.994 -7.818 1.00 25.59 561 GLN C C 1
ATOM 7097 O O . GLN C 1 137 ? -21.942 36.001 -7.103 1.00 25.56 561 GLN C O 1
ATOM 7103 N N . ASP C 1 138 ? -21.055 34.047 -7.775 1.00 37.33 562 ASP C N 1
ATOM 7104 C CA . ASP C 1 138 ? -19.858 34.188 -6.948 1.00 37.38 562 ASP C CA 1
ATOM 7105 C C . ASP C 1 138 ? -18.772 34.809 -7.816 1.00 44.26 562 ASP C C 1
ATOM 7106 O O . ASP C 1 138 ? -17.991 34.112 -8.465 1.00 48.31 562 ASP C O 1
ATOM 7111 N N . ASN C 1 139 ? -18.728 36.139 -7.833 1.00 33.76 563 ASN C N 1
ATOM 7112 C CA . ASN C 1 139 ? -17.734 36.862 -8.613 1.00 33.67 563 ASN C CA 1
ATOM 7113 C C . ASN C 1 139 ? -17.495 38.216 -7.961 1.00 33.65 563 ASN C C 1
ATOM 7114 O O . ASN C 1 139 ? -18.211 38.619 -7.041 1.00 33.69 563 ASN C O 1
ATOM 7119 N N . SER C 1 140 ? -16.477 38.915 -8.455 1.00 25.34 564 SER C N 1
ATOM 7120 C CA . SER C 1 140 ? -16.155 40.249 -7.969 1.00 25.35 564 SER C CA 1
ATOM 7121 C C . SER C 1 140 ? -15.180 40.901 -8.938 1.00 25.31 564 SER C C 1
ATOM 7122 O O . SER C 1 140 ? -14.576 40.240 -9.785 1.00 25.30 564 SER C O 1
ATOM 7125 N N . PHE C 1 141 ? -15.038 42.216 -8.795 1.00 44.87 565 PHE C N 1
ATOM 7126 C CA . PHE C 1 141 ? -14.114 42.993 -9.613 1.00 52.11 565 PHE C CA 1
ATOM 7127 C C . PHE C 1 141 ? -13.839 44.310 -8.900 1.00 48.41 565 PHE C C 1
ATOM 7128 O O . PHE C 1 141 ? -14.661 44.782 -8.111 1.00 44.61 565 PHE C O 1
ATOM 7136 N N . LYS C 1 142 ? -12.680 44.902 -9.182 1.00 51.30 566 LYS C N 1
ATOM 7137 C CA . LYS C 1 142 ? -12.296 46.137 -8.499 1.00 50.84 566 LYS C CA 1
ATOM 7138 C C . LYS C 1 142 ? -11.277 46.875 -9.350 1.00 51.09 566 LYS C C 1
ATOM 7139 O O . LYS C 1 142 ? -10.234 46.310 -9.693 1.00 53.87 566 LYS C O 1
ATOM 7145 N N . THR C 1 143 ? -11.573 48.131 -9.689 1.00 25.79 567 THR C N 1
ATOM 7146 C CA . THR C 1 143 ? -10.747 48.896 -10.613 1.00 25.88 567 THR C CA 1
ATOM 7147 C C . THR C 1 143 ? -10.545 50.322 -10.118 1.00 26.08 567 THR C C 1
ATOM 7148 O O . THR C 1 143 ? -11.465 50.943 -9.571 1.00 26.12 567 THR C O 1
ATOM 7152 N N . ASP C 1 144 ? -9.328 50.826 -10.321 1.00 57.59 568 ASP C N 1
ATOM 7153 C CA . ASP C 1 144 ? -8.986 52.236 -10.170 1.00 56.62 568 ASP C CA 1
ATOM 7154 C C . ASP C 1 144 ? -8.695 52.802 -11.556 1.00 60.77 568 ASP C C 1
ATOM 7155 O O . ASP C 1 144 ? -7.816 52.297 -12.262 1.00 59.23 568 ASP C O 1
ATOM 7160 N N . ASP C 1 145 ? -9.422 53.846 -11.941 1.00 45.37 569 ASP C N 1
ATOM 7161 C CA . ASP C 1 145 ? -9.281 54.482 -13.242 1.00 39.43 569 ASP C CA 1
ATOM 7162 C C . ASP C 1 145 ? -8.830 55.925 -13.072 1.00 40.35 569 ASP C C 1
ATOM 7163 O O . ASP C 1 145 ? -9.274 56.622 -12.153 1.00 50.58 569 ASP C O 1
ATOM 7168 N N . PHE C 1 146 ? -7.961 56.367 -13.977 1.00 55.09 570 PHE C N 1
ATOM 7169 C CA . PHE C 1 146 ? -7.530 57.753 -14.066 1.00 53.15 570 PHE C CA 1
ATOM 7170 C C . PHE C 1 146 ? -7.721 58.223 -15.500 1.00 54.05 570 PHE C C 1
ATOM 7171 O O . PHE C 1 146 ? -7.391 57.501 -16.446 1.00 58.96 570 PHE C O 1
ATOM 7179 N N . THR C 1 147 ? -8.257 59.431 -15.661 1.00 28.72 571 THR C N 1
ATOM 7180 C CA . THR C 1 147 ? -8.634 59.931 -16.976 1.00 28.89 571 THR C CA 1
ATOM 7181 C C . THR C 1 147 ? -8.241 61.391 -17.134 1.00 29.75 571 THR C C 1
ATOM 7182 O O . THR C 1 147 ? -8.231 62.162 -16.171 1.00 30.11 571 THR C O 1
ATOM 7186 N N . PHE C 1 148 ? -7.924 61.756 -18.374 1.00 30.10 572 PHE C N 1
ATOM 7187 C CA . PHE C 1 148 ? -7.810 63.140 -18.808 1.00 30.90 572 PHE C CA 1
ATOM 7188 C C . PHE C 1 148 ? -9.097 63.506 -19.537 1.00 30.73 572 PHE C C 1
ATOM 7189 O O . PHE C 1 148 ? -9.470 62.847 -20.518 1.00 30.34 572 PHE C O 1
ATOM 7197 N N . ASN C 1 149 ? -9.783 64.531 -19.036 1.00 47.93 573 ASN C N 1
ATOM 7198 C CA . ASN C 1 149 ? -11.043 65.004 -19.589 1.00 48.29 573 ASN C CA 1
ATOM 7199 C C . ASN C 1 149 ? -10.816 66.326 -20.305 1.00 48.13 573 ASN C C 1
ATOM 7200 O O . ASN C 1 149 ? -10.042 67.167 -19.838 1.00 51.25 573 ASN C O 1
ATOM 7205 N N . TYR C 1 150 ? -11.497 66.513 -21.431 1.00 45.93 574 TYR C N 1
ATOM 7206 C CA . TYR C 1 150 ? -11.374 67.753 -22.182 1.00 49.61 574 TYR C CA 1
ATOM 7207 C C . TYR C 1 150 ? -12.722 68.097 -22.796 1.00 50.89 574 TYR C C 1
ATOM 7208 O O . TYR C 1 150 ? -13.646 67.281 -22.814 1.00 61.39 574 TYR C O 1
ATOM 7217 N N . GLY C 1 151 ? -12.828 69.321 -23.294 1.00 36.33 575 GLY C N 1
ATOM 7218 C CA . GLY C 1 151 ? -14.082 69.753 -23.882 1.00 44.55 575 GLY C CA 1
ATOM 7219 C C . GLY C 1 151 ? -13.969 71.120 -24.522 1.00 44.64 575 GLY C C 1
ATOM 7220 O O . GLY C 1 151 ? -13.061 71.901 -24.222 1.00 45.72 575 GLY C O 1
ATOM 7221 N N . TRP C 1 152 ? -14.931 71.395 -25.401 1.00 64.18 576 TRP C N 1
ATOM 7222 C CA . TRP C 1 152 ? -15.075 72.681 -26.069 1.00 62.68 576 TRP C CA 1
ATOM 7223 C C . TRP C 1 152 ? -16.557 73.000 -26.207 1.00 63.50 576 TRP C C 1
ATOM 7224 O O . TRP C 1 152 ? -17.330 72.172 -26.700 1.00 68.33 576 TRP C O 1
ATOM 7235 N N . THR C 1 153 ? -16.945 74.198 -25.776 1.00 43.34 577 THR C N 1
ATOM 7236 C CA . THR C 1 153 ? -18.336 74.627 -25.799 1.00 38.54 577 THR C CA 1
ATOM 7237 C C . THR C 1 153 ? -18.455 75.934 -26.568 1.00 42.27 577 THR C C 1
ATOM 7238 O O . THR C 1 153 ? -17.696 76.877 -26.324 1.00 50.39 577 THR C O 1
ATOM 7242 N N . TYR C 1 154 ? -19.412 75.979 -27.491 1.00 41.50 578 TYR C N 1
ATOM 7243 C CA . TYR C 1 154 ? -19.710 77.137 -28.323 1.00 42.45 578 TYR C CA 1
ATOM 7244 C C . TYR C 1 154 ? -21.171 77.504 -28.101 1.00 43.87 578 TYR C C 1
ATOM 7245 O O . TYR C 1 154 ? -22.048 76.642 -28.202 1.00 50.05 578 TYR C O 1
ATOM 7254 N N . ASN C 1 155 ? -21.437 78.765 -27.774 1.00 58.66 579 ASN C N 1
ATOM 7255 C CA . ASN C 1 155 ? -22.745 79.144 -27.243 1.00 55.84 579 ASN C CA 1
ATOM 7256 C C . ASN C 1 155 ? -23.207 80.477 -27.830 1.00 63.22 579 ASN C C 1
ATOM 7257 O O . ASN C 1 155 ? -23.546 81.419 -27.111 1.00 70.69 579 ASN C O 1
ATOM 7262 N N . LYS C 1 156 ? -23.248 80.564 -29.157 1.00 76.57 580 LYS C N 1
ATOM 7263 C CA . LYS C 1 156 ? -23.685 81.788 -29.824 1.00 76.08 580 LYS C CA 1
ATOM 7264 C C . LYS C 1 156 ? -25.151 81.663 -30.238 1.00 80.40 580 LYS C C 1
ATOM 7265 O O . LYS C 1 156 ? -25.496 81.584 -31.417 1.00 84.09 580 LYS C O 1
ATOM 7271 N N . LEU C 1 157 ? -26.020 81.639 -29.234 1.00 66.24 581 LEU C N 1
ATOM 7272 C CA . LEU C 1 157 ? -27.442 81.863 -29.437 1.00 70.56 581 LEU C CA 1
ATOM 7273 C C . LEU C 1 157 ? -27.816 83.157 -28.728 1.00 72.80 581 LEU C C 1
ATOM 7274 O O . LEU C 1 157 ? -27.361 83.416 -27.610 1.00 72.64 581 LEU C O 1
ATOM 7279 N N . ASP C 1 158 ? -28.638 83.971 -29.392 1.00 112.93 582 ASP C N 1
ATOM 7280 C CA . ASP C 1 158 ? -28.680 85.394 -29.070 1.00 129.60 582 ASP C CA 1
ATOM 7281 C C . ASP C 1 158 ? -29.155 85.654 -27.640 1.00 124.45 582 ASP C C 1
ATOM 7282 O O . ASP C 1 158 ? -28.744 86.642 -27.024 1.00 118.80 582 ASP C O 1
ATOM 7287 N N . ARG C 1 159 ? -29.990 84.779 -27.084 1.00 96.45 583 ARG C N 1
ATOM 7288 C CA . ARG C 1 159 ? -30.486 84.932 -25.720 1.00 93.86 583 ARG C CA 1
ATOM 7289 C C . ARG C 1 159 ? -30.610 83.558 -25.074 1.00 81.79 583 ARG C C 1
ATOM 7290 O O . ARG C 1 159 ? -30.910 82.563 -25.739 1.00 83.19 583 ARG C O 1
ATOM 7298 N N . GLY C 1 160 ? -30.381 83.516 -23.766 1.00 71.95 584 GLY C N 1
ATOM 7299 C CA . GLY C 1 160 ? -30.105 82.255 -23.106 1.00 73.73 584 GLY C CA 1
ATOM 7300 C C . GLY C 1 160 ? -31.246 81.642 -22.321 1.00 81.84 584 GLY C C 1
ATOM 7301 O O . GLY C 1 160 ? -31.211 80.448 -22.010 1.00 75.89 584 GLY C O 1
ATOM 7302 N N . TYR C 1 161 ? -32.283 82.366 -21.876 1.00 98.42 585 TYR C N 1
ATOM 7303 C CA . TYR C 1 161 ? -33.255 81.541 -21.151 1.00 80.65 585 TYR C CA 1
ATOM 7304 C C . TYR C 1 161 ? -34.132 80.773 -22.138 1.00 79.54 585 TYR C C 1
ATOM 7305 O O . TYR C 1 161 ? -34.469 79.613 -21.891 1.00 74.21 585 TYR C O 1
ATOM 7314 N N . PHE C 1 162 ? -34.532 81.418 -23.240 1.00 108.13 586 PHE C N 1
ATOM 7315 C CA . PHE C 1 162 ? -35.453 80.792 -24.182 1.00 89.43 586 PHE C CA 1
ATOM 7316 C C . PHE C 1 162 ? -34.926 81.090 -25.583 1.00 95.50 586 PHE C C 1
ATOM 7317 O O . PHE C 1 162 ? -35.258 82.133 -26.165 1.00 109.31 586 PHE C O 1
ATOM 7325 N N . PRO C 1 163 ? -34.099 80.214 -26.156 1.00 76.61 587 PRO C N 1
ATOM 7326 C CA . PRO C 1 163 ? -33.358 80.589 -27.369 1.00 76.53 587 PRO C CA 1
ATOM 7327 C C . PRO C 1 163 ? -34.282 80.855 -28.552 1.00 83.45 587 PRO C C 1
ATOM 7328 O O . PRO C 1 163 ? -35.407 80.356 -28.630 1.00 82.08 587 PRO C O 1
ATOM 7332 N N . THR C 1 164 ? -33.790 81.680 -29.477 1.00 87.66 588 THR C N 1
ATOM 7333 C CA . THR C 1 164 ? -34.554 82.059 -30.664 1.00 84.27 588 THR C CA 1
ATOM 7334 C C . THR C 1 164 ? -33.774 81.974 -31.967 1.00 81.01 588 THR C C 1
ATOM 7335 O O . THR C 1 164 ? -34.401 81.883 -33.028 1.00 76.09 588 THR C O 1
ATOM 7339 N N . ASP C 1 165 ? -32.444 82.005 -31.938 1.00 64.03 589 ASP C N 1
ATOM 7340 C CA . ASP C 1 165 ? -31.629 81.934 -33.141 1.00 69.37 589 ASP C CA 1
ATOM 7341 C C . ASP C 1 165 ? -30.212 81.573 -32.726 1.00 72.18 589 ASP C C 1
ATOM 7342 O O . ASP C 1 165 ? -29.746 81.981 -31.658 1.00 73.25 589 ASP C O 1
ATOM 7347 N N . GLY C 1 166 ? -29.536 80.800 -33.569 1.00 69.15 590 GLY C N 1
ATOM 7348 C CA . GLY C 1 166 ? -28.159 80.433 -33.294 1.00 68.30 590 GLY C CA 1
ATOM 7349 C C . GLY C 1 166 ? -28.036 79.025 -32.751 1.00 65.08 590 GLY C C 1
ATOM 7350 O O . GLY C 1 166 ? -28.997 78.259 -32.687 1.00 67.10 590 GLY C O 1
ATOM 7351 N N . SER C 1 167 ? -26.822 78.683 -32.328 1.00 51.72 591 SER C N 1
ATOM 7352 C CA . SER C 1 167 ? -26.537 77.304 -31.965 1.00 50.25 591 SER C CA 1
ATOM 7353 C C . SER C 1 167 ? -25.811 77.222 -30.631 1.00 51.74 591 SER C C 1
ATOM 7354 O O . SER C 1 167 ? -25.113 78.153 -30.220 1.00 55.30 591 SER C O 1
ATOM 7357 N N . ARG C 1 168 ? -26.001 76.087 -29.958 1.00 70.60 592 ARG C N 1
ATOM 7358 C CA . ARG C 1 168 ? -25.179 75.671 -28.827 1.00 71.02 592 ARG C CA 1
ATOM 7359 C C . ARG C 1 168 ? -24.587 74.306 -29.147 1.00 71.34 592 ARG C C 1
ATOM 7360 O O . ARG C 1 168 ? -25.325 73.343 -29.385 1.00 71.79 592 ARG C O 1
ATOM 7368 N N . VAL C 1 169 ? -23.260 74.231 -29.158 1.00 35.16 593 VAL C N 1
ATOM 7369 C CA . VAL C 1 169 ? -22.519 73.011 -29.446 1.00 34.50 593 VAL C CA 1
ATOM 7370 C C . VAL C 1 169 ? -21.636 72.701 -28.247 1.00 34.24 593 VAL C C 1
ATOM 7371 O O . VAL C 1 169 ? -21.004 73.603 -27.687 1.00 34.89 593 VAL C O 1
ATOM 7375 N N . ASN C 1 170 ? -21.596 71.433 -27.848 1.00 54.17 594 ASN C N 1
ATOM 7376 C CA . ASN C 1 170 ? -20.780 71.011 -26.717 1.00 56.21 594 ASN C CA 1
ATOM 7377 C C . ASN C 1 170 ? -20.114 69.689 -27.059 1.00 54.77 594 ASN C C 1
ATOM 7378 O O . ASN C 1 170 ? -20.800 68.703 -27.341 1.00 60.39 594 ASN C O 1
ATOM 7383 N N . LEU C 1 171 ? -18.786 69.667 -27.029 1.00 39.65 595 LEU C N 1
ATOM 7384 C CA . LEU C 1 171 ? -18.008 68.457 -27.248 1.00 37.40 595 LEU C CA 1
ATOM 7385 C C . LEU C 1 171 ? -17.234 68.152 -25.975 1.00 42.56 595 LEU C C 1
ATOM 7386 O O . LEU C 1 171 ? -16.498 69.006 -25.478 1.00 43.38 595 LEU C O 1
ATOM 7391 N N . THR C 1 172 ? -17.410 66.950 -25.437 1.00 82.38 596 THR C N 1
ATOM 7392 C CA . THR C 1 172 ? -16.730 66.549 -24.215 1.00 76.04 596 THR C CA 1
ATOM 7393 C C . THR C 1 172 ? -16.145 65.156 -24.404 1.00 73.47 596 THR C C 1
ATOM 7394 O O . THR C 1 172 ? -16.758 64.294 -25.039 1.00 73.30 596 THR C O 1
ATOM 7398 N N . GLY C 1 173 ? -14.946 64.940 -23.875 1.00 43.76 597 GLY C N 1
ATOM 7399 C CA . GLY C 1 173 ? -14.232 63.708 -24.150 1.00 32.35 597 GLY C CA 1
ATOM 7400 C C . GLY C 1 173 ? -13.332 63.286 -23.009 1.00 32.23 597 GLY C C 1
ATOM 7401 O O . GLY C 1 173 ? -12.942 64.092 -22.154 1.00 34.07 597 GLY C O 1
ATOM 7402 N N . LYS C 1 174 ? -12.990 61.997 -23.029 1.00 39.21 598 LYS C N 1
ATOM 7403 C CA . LYS C 1 174 ? -12.166 61.352 -22.018 1.00 38.96 598 LYS C CA 1
ATOM 7404 C C . LYS C 1 174 ? -11.155 60.435 -22.686 1.00 38.25 598 LYS C C 1
ATOM 7405 O O . LYS C 1 174 ? -11.479 59.764 -23.674 1.00 39.55 598 LYS C O 1
ATOM 7411 N N . VAL C 1 175 ? -9.944 60.392 -22.126 1.00 51.43 599 VAL C N 1
ATOM 7412 C CA . VAL C 1 175 ? -8.936 59.396 -22.489 1.00 51.31 599 VAL C CA 1
ATOM 7413 C C . VAL C 1 175 ? -8.253 58.926 -21.212 1.00 51.17 599 VAL C C 1
ATOM 7414 O O . VAL C 1 175 ? -7.812 59.751 -20.408 1.00 55.94 599 VAL C O 1
ATOM 7418 N N . THR C 1 176 ? -8.156 57.611 -21.018 1.00 28.26 600 THR C N 1
ATOM 7419 C CA . THR C 1 176 ? -7.447 57.112 -19.845 1.00 28.17 600 THR C CA 1
ATOM 7420 C C . THR C 1 176 ? -5.966 57.469 -19.913 1.00 28.81 600 THR C C 1
ATOM 7421 O O . THR C 1 176 ? -5.318 57.307 -20.951 1.00 29.06 600 THR C O 1
ATOM 7425 N N . ILE C 1 177 ? -5.431 57.958 -18.798 1.00 29.13 601 ILE C N 1
ATOM 7426 C CA . ILE C 1 177 ? -4.002 58.247 -18.704 1.00 29.76 601 ILE C CA 1
ATOM 7427 C C . ILE C 1 177 ? -3.291 56.993 -18.206 1.00 29.42 601 ILE C C 1
ATOM 7428 O O . ILE C 1 177 ? -3.879 56.215 -17.439 1.00 28.83 601 ILE C O 1
ATOM 7433 N N . PRO C 1 178 ? -2.048 56.748 -18.624 1.00 35.11 602 PRO C N 1
ATOM 7434 C CA . PRO C 1 178 ? -1.363 55.507 -18.236 1.00 34.82 602 PRO C CA 1
ATOM 7435 C C . PRO C 1 178 ? -1.269 55.349 -16.726 1.00 34.70 602 PRO C C 1
ATOM 7436 O O . PRO C 1 178 ? -0.960 56.296 -16.000 1.00 35.20 602 PRO C O 1
ATOM 7440 N N . GLY C 1 179 ? -1.524 54.128 -16.264 1.00 44.76 603 GLY C N 1
ATOM 7441 C CA . GLY C 1 179 ? -1.607 53.815 -14.850 1.00 43.91 603 GLY C CA 1
ATOM 7442 C C . GLY C 1 179 ? -2.974 53.347 -14.404 1.00 43.22 603 GLY C C 1
ATOM 7443 O O . GLY C 1 179 ? -3.091 52.739 -13.329 1.00 42.94 603 GLY C O 1
ATOM 7444 N N . SER C 1 180 ? -4.011 53.599 -15.196 1.00 46.03 604 SER C N 1
ATOM 7445 C CA . SER C 1 180 ? -5.358 53.189 -14.842 1.00 43.54 604 SER C CA 1
ATOM 7446 C C . SER C 1 180 ? -5.580 51.719 -15.174 1.00 40.27 604 SER C C 1
ATOM 7447 O O . SER C 1 180 ? -4.945 51.158 -16.072 1.00 40.31 604 SER C O 1
ATOM 7450 N N . ASP C 1 181 ? -6.495 51.093 -14.432 1.00 35.58 605 ASP C N 1
ATOM 7451 C CA . ASP C 1 181 ? -6.840 49.703 -14.708 1.00 35.38 605 ASP C CA 1
ATOM 7452 C C . ASP C 1 181 ? -7.566 49.579 -16.041 1.00 35.31 605 ASP C C 1
ATOM 7453 O O . ASP C 1 181 ? -7.139 48.824 -16.922 1.00 42.29 605 ASP C O 1
ATOM 7458 N N . ASN C 1 182 ? -8.661 50.313 -16.210 1.00 47.13 606 ASN C N 1
ATOM 7459 C CA . ASN C 1 182 ? -9.322 50.384 -17.503 1.00 47.12 606 ASN C CA 1
ATOM 7460 C C . ASN C 1 182 ? -8.561 51.321 -18.430 1.00 47.36 606 ASN C C 1
ATOM 7461 O O . ASN C 1 182 ? -7.889 52.259 -17.990 1.00 49.30 606 ASN C O 1
ATOM 7466 N N . GLU C 1 183 ? -8.666 51.054 -19.730 1.00 47.76 607 GLU C N 1
ATOM 7467 C CA . GLU C 1 183 ? -8.025 51.879 -20.751 1.00 51.95 607 GLU C CA 1
ATOM 7468 C C . GLU C 1 183 ? -9.040 52.119 -21.859 1.00 47.61 607 GLU C C 1
ATOM 7469 O O . GLU C 1 183 ? -9.334 51.206 -22.638 1.00 47.54 607 GLU C O 1
ATOM 7475 N N . TYR C 1 184 ? -9.575 53.338 -21.935 1.00 28.32 608 TYR C N 1
ATOM 7476 C CA . TYR C 1 184 ? -10.639 53.625 -22.885 1.00 28.38 608 TYR C CA 1
ATOM 7477 C C . TYR C 1 184 ? -10.587 55.083 -23.322 1.00 28.70 608 TYR C C 1
ATOM 7478 O O . TYR C 1 184 ? -9.900 55.923 -22.727 1.00 28.84 608 TYR C O 1
ATOM 7487 N N . TYR C 1 185 ? -11.330 55.364 -24.394 1.00 33.04 609 TYR C N 1
ATOM 7488 C CA . TYR C 1 185 ? -11.565 56.717 -24.874 1.00 36.44 609 TYR C CA 1
ATOM 7489 C C . TYR C 1 185 ? -13.052 56.893 -25.147 1.00 35.69 609 TYR C C 1
ATOM 7490 O O . TYR C 1 185 ? -13.764 55.925 -25.443 1.00 34.25 609 TYR C O 1
ATOM 7499 N N . LYS C 1 186 ? -13.509 58.142 -25.050 1.00 50.90 610 LYS C N 1
ATOM 7500 C CA . LYS C 1 186 ? -14.930 58.452 -25.155 1.00 50.05 610 LYS C CA 1
ATOM 7501 C C . LYS C 1 186 ? -15.113 59.886 -25.635 1.00 48.98 610 LYS C C 1
ATOM 7502 O O . LYS C 1 186 ? -14.365 60.777 -25.232 1.00 54.42 610 LYS C O 1
ATOM 7508 N N . VAL C 1 187 ? -16.108 60.098 -26.497 1.00 29.90 611 VAL C N 1
ATOM 7509 C CA . VAL C 1 187 ? -16.492 61.426 -26.966 1.00 30.36 611 VAL C CA 1
ATOM 7510 C C . VAL C 1 187 ? -18.014 61.514 -26.997 1.00 30.39 611 VAL C C 1
ATOM 7511 O O . VAL C 1 187 ? -18.700 60.555 -27.376 1.00 30.18 611 VAL C O 1
ATOM 7515 N N . THR C 1 188 ? -18.534 62.675 -26.590 1.00 62.60 612 THR C N 1
ATOM 7516 C CA . THR C 1 188 ? -19.959 62.977 -26.572 1.00 65.06 612 THR C CA 1
ATOM 7517 C C . THR C 1 188 ? -20.152 64.389 -27.105 1.00 67.02 612 THR C C 1
ATOM 7518 O O . THR C 1 188 ? -19.521 65.332 -26.615 1.00 70.89 612 THR C O 1
ATOM 7522 N N . LEU C 1 189 ? -21.028 64.538 -28.095 1.00 44.95 613 LEU C N 1
ATOM 7523 C CA . LEU C 1 189 ? -21.236 65.813 -28.773 1.00 48.74 613 LEU C CA 1
ATOM 7524 C C . LEU C 1 189 ? -22.723 66.127 -28.821 1.00 48.19 613 LEU C C 1
ATOM 7525 O O . LEU C 1 189 ? -23.494 65.401 -29.457 1.00 44.11 613 LEU C O 1
ATOM 7530 N N . ASP C 1 190 ? -23.117 67.209 -28.155 1.00 53.92 614 ASP C N 1
ATOM 7531 C CA . ASP C 1 190 ? -24.474 67.734 -28.217 1.00 55.41 614 ASP C CA 1
ATOM 7532 C C . ASP C 1 190 ? -24.495 68.929 -29.158 1.00 58.96 614 ASP C C 1
ATOM 7533 O O . ASP C 1 190 ? -23.612 69.790 -29.094 1.00 61.11 614 ASP C O 1
ATOM 7538 N N . THR C 1 191 ? -25.495 68.980 -30.032 1.00 40.27 615 THR C N 1
ATOM 7539 C CA . THR C 1 191 ? -25.649 70.085 -30.967 1.00 36.94 615 THR C CA 1
ATOM 7540 C C . THR C 1 191 ? -27.103 70.522 -30.972 1.00 37.27 615 THR C C 1
ATOM 7541 O O . THR C 1 191 ? -28.003 69.681 -31.067 1.00 42.60 615 THR C O 1
ATOM 7545 N N . ALA C 1 192 ? -27.329 71.832 -30.859 1.00 53.13 616 ALA C N 1
ATOM 7546 C CA . ALA C 1 192 ? -28.671 72.393 -30.928 1.00 59.56 616 ALA C CA 1
ATOM 7547 C C . ALA C 1 192 ? -28.636 73.639 -31.798 1.00 58.53 616 ALA C C 1
ATOM 7548 O O . ALA C 1 192 ? -27.768 74.496 -31.613 1.00 60.99 616 ALA C O 1
ATOM 7550 N N . THR C 1 193 ? -29.577 73.737 -32.739 1.00 54.32 617 THR C N 1
ATOM 7551 C CA . THR C 1 193 ? -29.625 74.832 -33.700 1.00 53.09 617 THR C CA 1
ATOM 7552 C C . THR C 1 193 ? -31.044 75.374 -33.774 1.00 58.27 617 THR C C 1
ATOM 7553 O O . THR C 1 193 ? -31.965 74.657 -34.184 1.00 56.14 617 THR C O 1
ATOM 7557 N N . TYR C 1 194 ? -31.212 76.634 -33.377 1.00 56.11 618 TYR C N 1
ATOM 7558 C CA . TYR C 1 194 ? -32.471 77.358 -33.474 1.00 50.69 618 TYR C CA 1
ATOM 7559 C C . TYR C 1 194 ? -32.450 78.250 -34.706 1.00 54.71 618 TYR C C 1
ATOM 7560 O O . TYR C 1 194 ? -31.526 79.053 -34.880 1.00 56.65 618 TYR C O 1
ATOM 7569 N N . VAL C 1 195 ? -33.478 78.128 -35.541 1.00 46.10 619 VAL C N 1
ATOM 7570 C CA . VAL C 1 195 ? -33.664 78.963 -36.712 1.00 47.74 619 VAL C CA 1
ATOM 7571 C C . VAL C 1 195 ? -35.008 79.679 -36.557 1.00 52.67 619 VAL C C 1
ATOM 7572 O O . VAL C 1 195 ? -36.052 79.021 -36.490 1.00 57.11 619 VAL C O 1
ATOM 7576 N N . PRO C 1 196 ? -35.027 81.004 -36.475 1.00 44.40 620 PRO C N 1
ATOM 7577 C CA . PRO C 1 196 ? -36.301 81.716 -36.348 1.00 45.03 620 PRO C CA 1
ATOM 7578 C C . PRO C 1 196 ? -37.038 81.765 -37.675 1.00 45.57 620 PRO C C 1
ATOM 7579 O O . PRO C 1 196 ? -36.438 81.838 -38.749 1.00 52.22 620 PRO C O 1
ATOM 7583 N N . ILE C 1 197 ? -38.362 81.719 -37.590 1.00 43.48 621 ILE C N 1
ATOM 7584 C CA . ILE C 1 197 ? -39.186 81.547 -38.775 1.00 43.87 621 ILE C CA 1
ATOM 7585 C C . ILE C 1 197 ? -40.077 82.750 -39.062 1.00 44.94 621 ILE C C 1
ATOM 7586 O O . ILE C 1 197 ? -40.464 82.957 -40.223 1.00 54.40 621 ILE C O 1
ATOM 7591 N N . ASP C 1 198 ? -40.386 83.590 -38.081 1.00 82.54 622 ASP C N 1
ATOM 7592 C CA . ASP C 1 198 ? -41.021 84.870 -38.352 1.00 86.95 622 ASP C CA 1
ATOM 7593 C C . ASP C 1 198 ? -40.160 85.990 -37.781 1.00 88.98 622 ASP C C 1
ATOM 7594 O O . ASP C 1 198 ? -39.261 85.759 -36.965 1.00 84.70 622 ASP C O 1
ATOM 7599 N N . ASP C 1 199 ? -40.443 87.216 -38.237 1.00 88.82 623 ASP C N 1
ATOM 7600 C CA . ASP C 1 199 ? -39.617 88.358 -37.855 1.00 86.46 623 ASP C CA 1
ATOM 7601 C C . ASP C 1 199 ? -39.693 88.648 -36.361 1.00 82.65 623 ASP C C 1
ATOM 7602 O O . ASP C 1 199 ? -38.773 89.254 -35.798 1.00 86.44 623 ASP C O 1
ATOM 7607 N N . ASP C 1 200 ? -40.770 88.224 -35.707 1.00 68.65 624 ASP C N 1
ATOM 7608 C CA . ASP C 1 200 ? -40.944 88.409 -34.275 1.00 72.91 624 ASP C CA 1
ATOM 7609 C C . ASP C 1 200 ? -40.378 87.256 -33.456 1.00 74.09 624 ASP C C 1
ATOM 7610 O O . ASP C 1 200 ? -40.334 87.354 -32.224 1.00 69.46 624 ASP C O 1
ATOM 7615 N N . HIS C 1 201 ? -39.955 86.172 -34.112 1.00 71.91 625 HIS C N 1
ATOM 7616 C CA . HIS C 1 201 ? -39.309 85.031 -33.459 1.00 62.87 625 HIS C CA 1
ATOM 7617 C C . HIS C 1 201 ? -40.253 84.321 -32.488 1.00 61.80 625 HIS C C 1
ATOM 7618 O O . HIS C 1 201 ? -39.829 83.816 -31.448 1.00 61.11 625 HIS C O 1
ATOM 7625 N N . LYS C 1 202 ? -41.541 84.273 -32.833 1.00 83.17 626 LYS C N 1
ATOM 7626 C CA . LYS C 1 202 ? -42.504 83.500 -32.060 1.00 85.67 626 LYS C CA 1
ATOM 7627 C C . LYS C 1 202 ? -42.676 82.081 -32.589 1.00 81.57 626 LYS C C 1
ATOM 7628 O O . LYS C 1 202 ? -43.077 81.195 -31.827 1.00 75.46 626 LYS C O 1
ATOM 7634 N N . TRP C 1 203 ? -42.394 81.850 -33.870 1.00 43.26 627 TRP C N 1
ATOM 7635 C CA . TRP C 1 203 ? -42.302 80.513 -34.442 1.00 42.50 627 TRP C CA 1
ATOM 7636 C C . TRP C 1 203 ? -40.838 80.225 -34.745 1.00 42.11 627 TRP C C 1
ATOM 7637 O O . TRP C 1 203 ? -40.172 81.022 -35.413 1.00 42.69 627 TRP C O 1
ATOM 7648 N N . VAL C 1 204 ? -40.334 79.093 -34.250 1.00 44.48 628 VAL C N 1
ATOM 7649 C CA . VAL C 1 204 ? -38.933 78.720 -34.414 1.00 44.05 628 VAL C CA 1
ATOM 7650 C C . VAL C 1 204 ? -38.867 77.259 -34.840 1.00 43.25 628 VAL C C 1
ATOM 7651 O O . VAL C 1 204 ? -39.802 76.485 -34.628 1.00 43.50 628 VAL C O 1
ATOM 7655 N N . VAL C 1 205 ? -37.757 76.883 -35.472 1.00 43.66 629 VAL C N 1
ATOM 7656 C CA . VAL C 1 205 ? -37.462 75.487 -35.769 1.00 45.85 629 VAL C CA 1
ATOM 7657 C C . VAL C 1 205 ? -36.161 75.114 -35.073 1.00 48.79 629 VAL C C 1
ATOM 7658 O O . VAL C 1 205 ? -35.131 75.764 -35.287 1.00 50.97 629 VAL C O 1
ATOM 7662 N N . LEU C 1 206 ? -36.206 74.075 -34.243 1.00 37.53 630 LEU C N 1
ATOM 7663 C CA . LEU C 1 206 ? -35.040 73.584 -33.525 1.00 36.91 630 LEU C CA 1
ATOM 7664 C C . LEU C 1 206 ? -34.637 72.228 -34.085 1.00 36.29 630 LEU C C 1
ATOM 7665 O O . LEU C 1 206 ? -35.433 71.282 -34.070 1.00 35.93 630 LEU C O 1
ATOM 7670 N N . GLY C 1 207 ? -33.411 72.144 -34.585 1.00 50.53 631 GLY C N 1
ATOM 7671 C CA . GLY C 1 207 ? -32.768 70.873 -34.845 1.00 56.27 631 GLY C CA 1
ATOM 7672 C C . GLY C 1 207 ? -31.852 70.548 -33.680 1.00 59.89 631 GLY C C 1
ATOM 7673 O O . GLY C 1 207 ? -31.276 71.439 -33.065 1.00 60.72 631 GLY C O 1
ATOM 7674 N N . ARG C 1 208 ? -31.736 69.262 -33.360 1.00 44.72 632 ARG C N 1
ATOM 7675 C CA . ARG C 1 208 ? -30.941 68.865 -32.208 1.00 44.17 632 ARG C CA 1
ATOM 7676 C C . ARG C 1 208 ? -30.395 67.467 -32.446 1.00 44.87 632 ARG C C 1
ATOM 7677 O O . ARG C 1 208 ? -31.030 66.649 -33.111 1.00 47.44 632 ARG C O 1
ATOM 7685 N N . THR C 1 209 ? -29.208 67.204 -31.908 1.00 35.98 633 THR C N 1
ATOM 7686 C CA . THR C 1 209 ? -28.616 65.881 -32.043 1.00 35.42 633 THR C CA 1
ATOM 7687 C C . THR C 1 209 ? -27.650 65.617 -30.895 1.00 36.36 633 THR C C 1
ATOM 7688 O O . THR C 1 209 ? -27.025 66.536 -30.357 1.00 37.43 633 THR C O 1
ATOM 7692 N N . ARG C 1 210 ? -27.560 64.345 -30.520 1.00 47.06 634 ARG C N 1
ATOM 7693 C CA . ARG C 1 210 ? -26.558 63.840 -29.595 1.00 44.37 634 ARG C CA 1
ATOM 7694 C C . ARG C 1 210 ? -25.783 62.735 -30.292 1.00 47.95 634 ARG C C 1
ATOM 7695 O O . ARG C 1 210 ? -26.375 61.862 -30.936 1.00 48.85 634 ARG C O 1
ATOM 7703 N N . TRP C 1 211 ? -24.463 62.778 -30.172 1.00 45.04 635 TRP C N 1
ATOM 7704 C CA . TRP C 1 211 ? -23.595 61.740 -30.703 1.00 38.45 635 TRP C CA 1
ATOM 7705 C C . TRP C 1 211 ? -22.693 61.242 -29.588 1.00 36.09 635 TRP C C 1
ATOM 7706 O O . TRP C 1 211 ? -22.246 62.026 -28.748 1.00 37.47 635 TRP C O 1
ATOM 7717 N N . GLY C 1 212 ? -22.429 59.941 -29.576 1.00 37.86 636 GLY C N 1
ATOM 7718 C CA . GLY C 1 212 ? -21.546 59.393 -28.570 1.00 37.47 636 GLY C CA 1
ATOM 7719 C C . GLY C 1 212 ? -20.818 58.165 -29.059 1.00 37.23 636 GLY C C 1
ATOM 7720 O O . GLY C 1 212 ? -21.444 57.218 -29.538 1.00 38.89 636 GLY C O 1
ATOM 7721 N N . TYR C 1 213 ? -19.494 58.167 -28.955 1.00 37.28 637 TYR C N 1
ATOM 7722 C CA . TYR C 1 213 ? -18.715 57.003 -29.348 1.00 37.07 637 TYR C CA 1
ATOM 7723 C C . TYR C 1 213 ? -17.605 56.791 -28.334 1.00 36.83 637 TYR C C 1
ATOM 7724 O O . TYR C 1 213 ? -17.178 57.718 -27.647 1.00 36.92 637 TYR C O 1
ATOM 7733 N N . GLY C 1 214 ? -17.154 55.552 -28.229 1.00 33.09 638 GLY C N 1
ATOM 7734 C CA . GLY C 1 214 ? -16.127 55.226 -27.264 1.00 34.92 638 GLY C CA 1
ATOM 7735 C C . GLY C 1 214 ? -15.740 53.772 -27.397 1.00 32.63 638 GLY C C 1
ATOM 7736 O O . GLY C 1 214 ? -16.498 52.947 -27.918 1.00 32.56 638 GLY C O 1
ATOM 7737 N N . ASP C 1 215 ? -14.543 53.471 -26.909 1.00 33.30 639 ASP C N 1
ATOM 7738 C CA . ASP C 1 215 ? -14.018 52.121 -27.070 1.00 33.13 639 ASP C CA 1
ATOM 7739 C C . ASP C 1 215 ? -12.831 51.924 -26.139 1.00 33.01 639 ASP C C 1
ATOM 7740 O O . ASP C 1 215 ? -12.297 52.874 -25.560 1.00 33.10 639 ASP C O 1
ATOM 7745 N N . GLY C 1 216 ? -12.428 50.663 -26.003 1.00 43.23 640 GLY C N 1
ATOM 7746 C CA . GLY C 1 216 ? -11.222 50.338 -25.280 1.00 46.89 640 GLY C CA 1
ATOM 7747 C C . GLY C 1 216 ? -9.995 50.370 -26.171 1.00 45.39 640 GLY C C 1
ATOM 7748 O O . GLY C 1 216 ? -10.082 50.338 -27.397 1.00 45.77 640 GLY C O 1
ATOM 7749 N N . LEU C 1 217 ? -8.833 50.429 -25.532 1.00 43.41 641 LEU C N 1
ATOM 7750 C CA . LEU C 1 217 ? -7.564 50.581 -26.226 1.00 50.98 641 LEU C CA 1
ATOM 7751 C C . LEU C 1 217 ? -6.773 49.279 -26.181 1.00 64.84 641 LEU C C 1
ATOM 7752 O O . LEU C 1 217 ? -6.693 48.626 -25.136 1.00 57.04 641 LEU C O 1
ATOM 7757 N N . GLY C 1 218 ? -6.206 48.901 -27.327 1.00 102.62 642 GLY C N 1
ATOM 7758 C CA . GLY C 1 218 ? -5.285 47.782 -27.401 1.00 99.70 642 GLY C CA 1
ATOM 7759 C C . GLY C 1 218 ? -5.885 46.413 -27.180 1.00 102.87 642 GLY C C 1
ATOM 7760 O O . GLY C 1 218 ? -5.143 45.468 -26.891 1.00 94.28 642 GLY C O 1
ATOM 7761 N N . GLY C 1 219 ? -7.199 46.264 -27.311 1.00 63.09 643 GLY C N 1
ATOM 7762 C CA . GLY C 1 219 ? -7.843 44.985 -27.094 1.00 49.30 643 GLY C CA 1
ATOM 7763 C C . GLY C 1 219 ? -8.715 44.916 -25.862 1.00 42.49 643 GLY C C 1
ATOM 7764 O O . GLY C 1 219 ? -9.421 43.917 -25.684 1.00 56.47 643 GLY C O 1
ATOM 7765 N N . LYS C 1 220 ? -8.684 45.926 -24.998 1.00 30.77 644 LYS C N 1
ATOM 7766 C CA . LYS C 1 220 ? -9.630 45.992 -23.898 1.00 31.69 644 LYS C CA 1
ATOM 7767 C C . LYS C 1 220 ? -10.971 46.523 -24.396 1.00 30.70 644 LYS C C 1
ATOM 7768 O O . LYS C 1 220 ? -11.057 47.210 -25.418 1.00 30.59 644 LYS C O 1
ATOM 7774 N N . GLU C 1 221 ? -12.029 46.174 -23.673 1.00 32.97 645 GLU C N 1
ATOM 7775 C CA . GLU C 1 221 ? -13.352 46.695 -23.977 1.00 33.89 645 GLU C CA 1
ATOM 7776 C C . GLU C 1 221 ? -13.599 47.980 -23.196 1.00 38.91 645 GLU C C 1
ATOM 7777 O O . GLU C 1 221 ? -12.941 48.260 -22.192 1.00 34.41 645 GLU C O 1
ATOM 7783 N N . MET C 1 222 ? -14.548 48.771 -23.677 1.00 40.35 646 MET C N 1
ATOM 7784 C CA . MET C 1 222 ? -14.946 49.963 -22.940 1.00 34.12 646 MET C CA 1
ATOM 7785 C C . MET C 1 222 ? -15.639 49.543 -21.650 1.00 34.77 646 MET C C 1
ATOM 7786 O O . MET C 1 222 ? -16.487 48.641 -21.677 1.00 36.15 646 MET C O 1
ATOM 7791 N N . PRO C 1 223 ? -15.303 50.149 -20.510 1.00 36.77 647 PRO C N 1
ATOM 7792 C CA . PRO C 1 223 ? -15.947 49.756 -19.251 1.00 35.90 647 PRO C CA 1
ATOM 7793 C C . PRO C 1 223 ? -17.458 49.893 -19.337 1.00 39.64 647 PRO C C 1
ATOM 7794 O O . PRO C 1 223 ? -17.985 50.868 -19.876 1.00 38.64 647 PRO C O 1
ATOM 7798 N N . PHE C 1 224 ? -18.152 48.888 -18.802 1.00 48.70 648 PHE C N 1
ATOM 7799 C CA . PHE C 1 224 ? -19.607 48.850 -18.899 1.00 44.94 648 PHE C CA 1
ATOM 7800 C C . PHE C 1 224 ? -20.258 50.011 -18.159 1.00 45.93 648 PHE C C 1
ATOM 7801 O O . PHE C 1 224 ? -21.370 50.421 -18.510 1.00 48.63 648 PHE C O 1
ATOM 7809 N N . TYR C 1 225 ? -19.592 50.559 -17.142 1.00 52.25 649 TYR C N 1
ATOM 7810 C CA . TYR C 1 225 ? -20.183 51.658 -16.390 1.00 53.97 649 TYR C CA 1
ATOM 7811 C C . TYR C 1 225 ? -20.060 52.996 -17.106 1.00 52.97 649 TYR C C 1
ATOM 7812 O O . TYR C 1 225 ? -20.503 54.015 -16.566 1.00 53.45 649 TYR C O 1
ATOM 7821 N N . GLU C 1 226 ? -19.475 53.014 -18.302 1.00 46.65 650 GLU C N 1
ATOM 7822 C CA . GLU C 1 226 ? -19.393 54.211 -19.128 1.00 44.36 650 GLU C CA 1
ATOM 7823 C C . GLU C 1 226 ? -20.282 54.125 -20.361 1.00 44.69 650 GLU C C 1
ATOM 7824 O O . GLU C 1 226 ? -20.135 54.942 -21.274 1.00 48.40 650 GLU C O 1
ATOM 7830 N N . ASN C 1 227 ? -21.199 53.160 -20.411 1.00 28.38 651 ASN C N 1
ATOM 7831 C CA . ASN C 1 227 ? -22.024 52.959 -21.593 1.00 28.14 651 ASN C CA 1
ATOM 7832 C C . ASN C 1 227 ? -22.983 54.127 -21.806 1.00 28.55 651 ASN C C 1
ATOM 7833 O O . ASN C 1 227 ? -23.258 54.920 -20.901 1.00 29.10 651 ASN C O 1
ATOM 7838 N N . PHE C 1 228 ? -23.501 54.216 -23.028 1.00 30.34 652 PHE C N 1
ATOM 7839 C CA . PHE C 1 228 ? -24.520 55.197 -23.371 1.00 30.73 652 PHE C CA 1
ATOM 7840 C C . PHE C 1 228 ? -25.908 54.580 -23.255 1.00 31.03 652 PHE C C 1
ATOM 7841 O O . PHE C 1 228 ? -26.140 53.451 -23.696 1.00 30.74 652 PHE C O 1
ATOM 7849 N N . TYR C 1 229 ? -26.831 55.333 -22.665 1.00 29.73 653 TYR C N 1
ATOM 7850 C CA . TYR C 1 229 ? -28.234 54.955 -22.574 1.00 30.18 653 TYR C CA 1
ATOM 7851 C C . TYR C 1 229 ? -29.085 56.056 -23.189 1.00 31.43 653 TYR C C 1
ATOM 7852 O O . TYR C 1 229 ? -28.796 57.244 -23.014 1.00 32.60 653 TYR C O 1
ATOM 7861 N N . ALA C 1 230 ? -30.144 55.664 -23.893 1.00 51.27 654 ALA C N 1
ATOM 7862 C CA . ALA C 1 230 ? -31.042 56.617 -24.528 1.00 54.92 654 ALA C CA 1
ATOM 7863 C C . ALA C 1 230 ? -32.482 56.336 -24.119 1.00 57.23 654 ALA C C 1
ATOM 7864 O O . ALA C 1 230 ? -32.826 55.236 -23.680 1.00 62.29 654 ALA C O 1
ATOM 7866 N N . GLY C 1 231 ? -33.318 57.348 -24.279 1.00 57.32 655 GLY C N 1
ATOM 7867 C CA . GLY C 1 231 ? -34.722 57.270 -23.916 1.00 52.12 655 GLY C CA 1
ATOM 7868 C C . GLY C 1 231 ? -35.026 58.222 -22.774 1.00 55.65 655 GLY C C 1
ATOM 7869 O O . GLY C 1 231 ? -34.219 58.401 -21.854 1.00 57.49 655 GLY C O 1
ATOM 7870 N N . GLY C 1 232 ? -36.192 58.846 -22.835 1.00 34.82 656 GLY C N 1
ATOM 7871 C CA . GLY C 1 232 ? -36.654 59.734 -21.789 1.00 35.76 656 GLY C CA 1
ATOM 7872 C C . GLY C 1 232 ? -36.795 61.160 -22.279 1.00 36.11 656 GLY C C 1
ATOM 7873 O O . GLY C 1 232 ? -36.708 61.453 -23.476 1.00 35.69 656 GLY C O 1
ATOM 7874 N N . SER C 1 233 ? -37.010 62.064 -21.320 1.00 40.41 657 SER C N 1
ATOM 7875 C CA . SER C 1 233 ? -37.247 63.466 -21.651 1.00 41.80 657 SER C CA 1
ATOM 7876 C C . SER C 1 233 ? -36.012 64.113 -22.267 1.00 43.65 657 SER C C 1
ATOM 7877 O O . SER C 1 233 ? -36.130 64.970 -23.151 1.00 46.48 657 SER C O 1
ATOM 7880 N N . SER C 1 234 ? -34.821 63.714 -21.819 1.00 40.13 658 SER C N 1
ATOM 7881 C CA . SER C 1 234 ? -33.598 64.373 -22.263 1.00 39.56 658 SER C CA 1
ATOM 7882 C C . SER C 1 234 ? -33.187 63.970 -23.673 1.00 38.64 658 SER C C 1
ATOM 7883 O O . SER C 1 234 ? -32.442 64.711 -24.321 1.00 46.09 658 SER C O 1
ATOM 7886 N N . THR C 1 235 ? -33.649 62.823 -24.164 1.00 49.16 659 THR C N 1
ATOM 7887 C CA . THR C 1 235 ? -33.150 62.284 -25.424 1.00 45.36 659 THR C CA 1
ATOM 7888 C C . THR C 1 235 ? -34.279 61.984 -26.403 1.00 40.16 659 THR C C 1
ATOM 7889 O O . THR C 1 235 ? -34.597 62.807 -27.266 1.00 46.67 659 THR C O 1
ATOM 7893 N N . VAL C 1 236 ? -34.879 60.804 -26.283 1.00 33.50 660 VAL C N 1
ATOM 7894 C CA . VAL C 1 236 ? -35.957 60.363 -27.159 1.00 33.69 660 VAL C CA 1
ATOM 7895 C C . VAL C 1 236 ? -37.153 60.072 -26.262 1.00 34.56 660 VAL C C 1
ATOM 7896 O O . VAL C 1 236 ? -37.218 59.012 -25.629 1.00 34.50 660 VAL C O 1
ATOM 7900 N N . ARG C 1 237 ? -38.102 61.002 -26.201 1.00 45.74 661 ARG C N 1
ATOM 7901 C CA . ARG C 1 237 ? -39.239 60.846 -25.307 1.00 46.71 661 ARG C CA 1
ATOM 7902 C C . ARG C 1 237 ? -40.337 60.017 -25.967 1.00 46.96 661 ARG C C 1
ATOM 7903 O O . ARG C 1 237 ? -40.428 59.914 -27.192 1.00 47.94 661 ARG C O 1
ATOM 7911 N N . GLY C 1 238 ? -41.185 59.434 -25.125 1.00 86.73 662 GLY C N 1
ATOM 7912 C CA . GLY C 1 238 ? -42.058 58.352 -25.519 1.00 92.07 662 GLY C CA 1
ATOM 7913 C C . GLY C 1 238 ? -41.559 56.990 -25.091 1.00 94.42 662 GLY C C 1
ATOM 7914 O O . GLY C 1 238 ? -42.319 56.016 -25.158 1.00 98.80 662 GLY C O 1
ATOM 7915 N N . PHE C 1 239 ? -40.305 56.902 -24.656 1.00 49.51 663 PHE C N 1
ATOM 7916 C CA . PHE C 1 239 ? -39.709 55.690 -24.119 1.00 43.45 663 PHE C CA 1
ATOM 7917 C C . PHE C 1 239 ? -39.399 55.903 -22.645 1.00 46.17 663 PHE C C 1
ATOM 7918 O O . PHE C 1 239 ? -39.236 57.040 -22.190 1.00 50.07 663 PHE C O 1
ATOM 7926 N N . GLN C 1 240 ? -39.315 54.805 -21.897 1.00 55.03 664 GLN C N 1
ATOM 7927 C CA . GLN C 1 240 ? -38.869 54.905 -20.516 1.00 53.43 664 GLN C CA 1
ATOM 7928 C C . GLN C 1 240 ? -37.407 55.330 -20.474 1.00 46.44 664 GLN C C 1
ATOM 7929 O O . GLN C 1 240 ? -36.624 55.031 -21.378 1.00 49.48 664 GLN C O 1
ATOM 7935 N N . SER C 1 241 ? -37.047 56.045 -19.411 1.00 44.71 665 SER C N 1
ATOM 7936 C CA . SER C 1 241 ? -35.726 56.653 -19.316 1.00 51.61 665 SER C CA 1
ATOM 7937 C C . SER C 1 241 ? -34.630 55.597 -19.395 1.00 47.08 665 SER C C 1
ATOM 7938 O O . SER C 1 241 ? -34.630 54.629 -18.628 1.00 47.42 665 SER C O 1
ATOM 7941 N N . ASN C 1 242 ? -33.710 55.783 -20.343 1.00 43.37 666 ASN C N 1
ATOM 7942 C CA . ASN C 1 242 ? -32.490 54.993 -20.476 1.00 41.80 666 ASN C CA 1
ATOM 7943 C C . ASN C 1 242 ? -32.750 53.536 -20.844 1.00 41.91 666 ASN C C 1
ATOM 7944 O O . ASN C 1 242 ? -31.911 52.673 -20.570 1.00 50.40 666 ASN C O 1
ATOM 7949 N N . THR C 1 243 ? -33.883 53.231 -21.478 1.00 42.71 667 THR C N 1
ATOM 7950 C CA . THR C 1 243 ? -34.210 51.852 -21.823 1.00 39.60 667 THR C CA 1
ATOM 7951 C C . THR C 1 243 ? -33.946 51.507 -23.283 1.00 38.94 667 THR C C 1
ATOM 7952 O O . THR C 1 243 ? -34.063 50.333 -23.651 1.00 39.52 667 THR C O 1
ATOM 7956 N N . ILE C 1 244 ? -33.604 52.480 -24.120 1.00 32.11 668 ILE C N 1
ATOM 7957 C CA . ILE C 1 244 ? -33.357 52.213 -25.532 1.00 31.56 668 ILE C CA 1
ATOM 7958 C C . ILE C 1 244 ? -31.996 51.553 -25.688 1.00 32.51 668 ILE C C 1
ATOM 7959 O O . ILE C 1 244 ? -31.035 51.900 -24.989 1.00 32.51 668 ILE C O 1
ATOM 7964 N N . GLY C 1 245 ? -31.910 50.585 -26.599 1.00 36.60 669 GLY C N 1
ATOM 7965 C CA . GLY C 1 245 ? -30.638 50.024 -26.985 1.00 40.59 669 GLY C CA 1
ATOM 7966 C C . GLY C 1 245 ? -30.507 48.544 -26.698 1.00 37.44 669 GLY C C 1
ATOM 7967 O O . GLY C 1 245 ? -31.497 47.813 -26.594 1.00 36.18 669 GLY C O 1
ATOM 7968 N N . PRO C 1 246 ? -29.265 48.075 -26.581 1.00 36.81 670 PRO C N 1
ATOM 7969 C CA . PRO C 1 246 ? -29.033 46.651 -26.315 1.00 38.69 670 PRO C CA 1
ATOM 7970 C C . PRO C 1 246 ? -29.664 46.216 -25.002 1.00 43.67 670 PRO C C 1
ATOM 7971 O O . PRO C 1 246 ? -29.713 46.973 -24.030 1.00 42.06 670 PRO C O 1
ATOM 7975 N N . LYS C 1 247 ? -30.157 44.983 -24.988 1.00 60.34 671 LYS C N 1
ATOM 7976 C CA . LYS C 1 247 ? -30.710 44.374 -23.792 1.00 57.19 671 LYS C CA 1
ATOM 7977 C C . LYS C 1 247 ? -29.809 43.235 -23.336 1.00 59.22 671 LYS C C 1
ATOM 7978 O O . LYS C 1 247 ? -29.082 42.631 -24.129 1.00 62.02 671 LYS C O 1
ATOM 7984 N N . ALA C 1 248 ? -29.865 42.946 -22.041 1.00 29.43 672 ALA C N 1
ATOM 7985 C CA . ALA C 1 248 ? -29.051 41.875 -21.489 1.00 29.24 672 ALA C CA 1
ATOM 7986 C C . ALA C 1 248 ? -29.608 40.518 -21.892 1.00 29.49 672 ALA C C 1
ATOM 7987 O O . ALA C 1 248 ? -30.820 40.287 -21.845 1.00 30.04 672 ALA C O 1
ATOM 7989 N N . VAL C 1 249 ? -28.717 39.620 -22.304 1.00 43.08 673 VAL C N 1
ATOM 7990 C CA . VAL C 1 249 ? -29.030 38.201 -22.423 1.00 47.15 673 VAL C CA 1
ATOM 7991 C C . VAL C 1 249 ? -28.191 37.467 -21.383 1.00 44.32 673 VAL C C 1
ATOM 7992 O O . VAL C 1 249 ? -26.973 37.672 -21.291 1.00 43.32 673 VAL C O 1
ATOM 7996 N N . TYR C 1 250 ? -28.853 36.674 -20.553 1.00 43.77 674 TYR C N 1
ATOM 7997 C CA . TYR C 1 250 ? -28.234 36.100 -19.370 1.00 44.22 674 TYR C CA 1
ATOM 7998 C C . TYR C 1 250 ? -27.794 34.667 -19.624 1.00 47.69 674 TYR C C 1
ATOM 7999 O O . TYR C 1 250 ? -28.417 33.934 -20.394 1.00 51.43 674 TYR C O 1
ATOM 8008 N N . PHE C 1 251 ? -26.720 34.273 -18.957 1.00 29.63 675 PHE C N 1
ATOM 8009 C CA . PHE C 1 251 ? -26.367 32.867 -18.909 1.00 29.75 675 PHE C CA 1
ATOM 8010 C C . PHE C 1 251 ? -27.186 32.162 -17.830 1.00 30.37 675 PHE C C 1
ATOM 8011 O O . PHE C 1 251 ? -27.498 32.753 -16.794 1.00 30.58 675 PHE C O 1
ATOM 8019 N N . PRO C 1 252 ? -27.552 30.900 -18.050 1.00 32.94 676 PRO C N 1
ATOM 8020 C CA . PRO C 1 252 ? -28.209 30.134 -16.983 1.00 33.05 676 PRO C CA 1
ATOM 8021 C C . PRO C 1 252 ? -27.269 29.982 -15.796 1.00 32.95 676 PRO C C 1
ATOM 8022 O O . PRO C 1 252 ? -26.123 29.554 -15.947 1.00 32.59 676 PRO C O 1
ATOM 8026 N N . HIS C 1 253 ? -27.755 30.352 -14.613 1.00 37.90 677 HIS C N 1
ATOM 8027 C CA . HIS C 1 253 ? -26.900 30.395 -13.438 1.00 41.12 677 HIS C CA 1
ATOM 8028 C C . HIS C 1 253 ? -27.732 30.211 -12.179 1.00 42.33 677 HIS C C 1
ATOM 8029 O O . HIS C 1 253 ? -28.960 30.332 -12.193 1.00 39.22 677 HIS C O 1
ATOM 8036 N N . GLN C 1 254 ? -27.036 29.927 -11.081 1.00 59.27 678 GLN C N 1
ATOM 8037 C CA . GLN C 1 254 ? -27.650 29.836 -9.762 1.00 60.05 678 GLN C CA 1
ATOM 8038 C C . GLN C 1 254 ? -27.667 31.219 -9.119 1.00 61.33 678 GLN C C 1
ATOM 8039 O O . GLN C 1 254 ? -26.608 31.775 -8.804 1.00 52.72 678 GLN C O 1
ATOM 8045 N N . ALA C 1 255 ? -28.862 31.772 -8.929 1.00 39.10 679 ALA C N 1
ATOM 8046 C CA . ALA C 1 255 ? -28.990 33.057 -8.260 1.00 39.37 679 ALA C CA 1
ATOM 8047 C C . ALA C 1 255 ? -28.636 32.928 -6.782 1.00 40.08 679 ALA C C 1
ATOM 8048 O O . ALA C 1 255 ? -28.961 31.937 -6.124 1.00 44.26 679 ALA C O 1
ATOM 8050 N N . SER C 1 256 ? -27.967 33.955 -6.263 1.00 45.53 680 SER C N 1
ATOM 8051 C CA . SER C 1 256 ? -27.411 33.936 -4.913 1.00 49.47 680 SER C CA 1
ATOM 8052 C C . SER C 1 256 ? -28.448 34.201 -3.824 1.00 57.06 680 SER C C 1
ATOM 8053 O O . SER C 1 256 ? -28.354 33.606 -2.742 1.00 57.98 680 SER C O 1
ATOM 8056 N N . ASN C 1 257 ? -29.423 35.079 -4.066 1.00 61.12 681 ASN C N 1
ATOM 8057 C CA . ASN C 1 257 ? -30.490 35.371 -3.103 1.00 68.10 681 ASN C CA 1
ATOM 8058 C C . ASN C 1 257 ? -31.823 34.963 -3.724 1.00 68.64 681 ASN C C 1
ATOM 8059 O O . ASN C 1 257 ? -32.568 35.806 -4.228 1.00 66.59 681 ASN C O 1
ATOM 8064 N N . TYR C 1 258 ? -32.133 33.671 -3.664 1.00 49.08 682 TYR C N 1
ATOM 8065 C CA . TYR C 1 258 ? -33.279 33.134 -4.381 1.00 42.47 682 TYR C CA 1
ATOM 8066 C C . TYR C 1 258 ? -34.496 32.998 -3.473 1.00 43.69 682 TYR C C 1
ATOM 8067 O O . TYR C 1 258 ? -34.377 32.767 -2.268 1.00 44.55 682 TYR C O 1
ATOM 8076 N N . ASP C 1 259 ? -35.674 33.144 -4.078 1.00 61.46 683 ASP C N 1
ATOM 8077 C CA . ASP C 1 259 ? -36.969 32.972 -3.432 1.00 57.88 683 ASP C CA 1
ATOM 8078 C C . ASP C 1 259 ? -37.982 32.585 -4.505 1.00 61.17 683 ASP C C 1
ATOM 8079 O O . ASP C 1 259 ? -38.314 33.408 -5.367 1.00 67.66 683 ASP C O 1
ATOM 8084 N N . PRO C 1 260 ? -38.501 31.352 -4.484 1.00 62.30 684 PRO C N 1
ATOM 8085 C CA . PRO C 1 260 ? -39.382 30.904 -5.577 1.00 62.12 684 PRO C CA 1
ATOM 8086 C C . PRO C 1 260 ? -40.668 31.701 -5.693 1.00 74.83 684 PRO C C 1
ATOM 8087 O O . PRO C 1 260 ? -41.338 31.616 -6.730 1.00 79.51 684 PRO C O 1
ATOM 8091 N N . ASP C 1 261 ? -41.030 32.472 -4.671 1.00 80.97 685 ASP C N 1
ATOM 8092 C CA . ASP C 1 261 ? -42.207 33.323 -4.735 1.00 90.64 685 ASP C CA 1
ATOM 8093 C C . ASP C 1 261 ? -41.987 34.565 -5.589 1.00 78.55 685 ASP C C 1
ATOM 8094 O O . ASP C 1 261 ? -42.941 35.317 -5.815 1.00 84.94 685 ASP C O 1
ATOM 8099 N N . TYR C 1 262 ? -40.770 34.793 -6.070 1.00 89.26 686 TYR C N 1
ATOM 8100 C CA . TYR C 1 262 ? -40.432 35.980 -6.843 1.00 81.57 686 TYR C CA 1
ATOM 8101 C C . TYR C 1 262 ? -39.932 35.577 -8.229 1.00 74.99 686 TYR C C 1
ATOM 8102 O O . TYR C 1 262 ? -39.829 34.392 -8.558 1.00 69.46 686 TYR C O 1
ATOM 8111 N N . ASP C 1 263 ? -39.614 36.584 -9.042 1.00 80.48 687 ASP C N 1
ATOM 8112 C CA . ASP C 1 263 ? -39.366 36.404 -10.466 1.00 71.67 687 ASP C CA 1
ATOM 8113 C C . ASP C 1 263 ? -37.879 36.525 -10.779 1.00 66.85 687 ASP C C 1
ATOM 8114 O O . ASP C 1 263 ? -37.189 37.394 -10.236 1.00 69.14 687 ASP C O 1
ATOM 8119 N N . TYR C 1 264 ? -37.387 35.660 -11.668 1.00 51.88 688 TYR C N 1
ATOM 8120 C CA . TYR C 1 264 ? -35.968 35.626 -12.000 1.00 55.97 688 TYR C CA 1
ATOM 8121 C C . TYR C 1 264 ? -35.773 35.409 -13.494 1.00 52.94 688 TYR C C 1
ATOM 8122 O O . TYR C 1 264 ? -36.685 34.988 -14.210 1.00 54.20 688 TYR C O 1
ATOM 8131 N N . GLU C 1 265 ? -34.556 35.699 -13.955 1.00 53.80 689 GLU C N 1
ATOM 8132 C CA . GLU C 1 265 ? -34.186 35.590 -15.362 1.00 49.23 689 GLU C CA 1
ATOM 8133 C C . GLU C 1 265 ? -33.079 34.557 -15.508 1.00 55.83 689 GLU C C 1
ATOM 8134 O O . GLU C 1 265 ? -31.997 34.716 -14.931 1.00 62.46 689 GLU C O 1
ATOM 8140 N N . CYS C 1 266 ? -33.351 33.511 -16.291 1.00 63.96 690 CYS C N 1
ATOM 8141 C CA . CYS C 1 266 ? -32.402 32.424 -16.548 1.00 69.78 690 CYS C CA 1
ATOM 8142 C C . CYS C 1 266 ? -31.755 31.917 -15.261 1.00 63.79 690 CYS C C 1
ATOM 8143 O O . CYS C 1 266 ? -30.554 31.651 -15.203 1.00 64.26 690 CYS C O 1
ATOM 8146 N N . ALA C 1 267 ? -32.569 31.775 -14.219 1.00 43.47 691 ALA C N 1
ATOM 8147 C CA . ALA C 1 267 ? -32.115 31.164 -12.979 1.00 46.72 691 ALA C CA 1
ATOM 8148 C C . ALA C 1 267 ? -32.116 29.650 -13.133 1.00 46.67 691 ALA C C 1
ATOM 8149 O O . ALA C 1 267 ? -33.068 29.075 -13.672 1.00 51.48 691 ALA C O 1
ATOM 8151 N N . THR C 1 268 ? -31.046 29.001 -12.669 1.00 38.62 692 THR C N 1
ATOM 8152 C CA . THR C 1 268 ? -30.944 27.561 -12.869 1.00 36.77 692 THR C CA 1
ATOM 8153 C C . THR C 1 268 ? -31.910 26.786 -11.981 1.00 37.65 692 THR C C 1
ATOM 8154 O O . THR C 1 268 ? -32.271 25.656 -12.323 1.00 38.03 692 THR C O 1
ATOM 8158 N N . GLN C 1 269 ? -32.349 27.366 -10.863 1.00 35.28 693 GLN C N 1
ATOM 8159 C CA . GLN C 1 269 ? -33.384 26.759 -10.039 1.00 36.19 693 GLN C CA 1
ATOM 8160 C C . GLN C 1 269 ? -34.785 27.159 -10.486 1.00 36.73 693 GLN C C 1
ATOM 8161 O O . GLN C 1 269 ? -35.735 27.047 -9.702 1.00 37.64 693 GLN C O 1
ATOM 8167 N N . ASP C 1 270 ? -34.920 27.647 -11.719 1.00 42.60 694 ASP C N 1
ATOM 8168 C CA . ASP C 1 270 ? -36.196 27.731 -12.414 1.00 43.12 694 ASP C CA 1
ATOM 8169 C C . ASP C 1 270 ? -36.210 26.857 -13.661 1.00 43.02 694 ASP C C 1
ATOM 8170 O O . ASP C 1 270 ? -37.195 26.866 -14.407 1.00 43.42 694 ASP C O 1
ATOM 8175 N N . GLY C 1 271 ? -35.137 26.107 -13.903 1.00 46.17 695 GLY C N 1
ATOM 8176 C CA . GLY C 1 271 ? -35.085 25.185 -15.018 1.00 49.65 695 GLY C CA 1
ATOM 8177 C C . GLY C 1 271 ? -34.398 25.708 -16.259 1.00 56.81 695 GLY C C 1
ATOM 8178 O O . GLY C 1 271 ? -34.691 25.227 -17.358 1.00 64.06 695 GLY C O 1
ATOM 8179 N N . ALA C 1 272 ? -33.486 26.665 -16.127 1.00 54.83 696 ALA C N 1
ATOM 8180 C CA . ALA C 1 272 ? -32.866 27.317 -17.273 1.00 46.59 696 ALA C CA 1
ATOM 8181 C C . ALA C 1 272 ? -31.643 26.534 -17.737 1.00 50.98 696 ALA C C 1
ATOM 8182 O O . ALA C 1 272 ? -30.769 26.197 -16.932 1.00 52.49 696 ALA C O 1
ATOM 8184 N N . LYS C 1 273 ? -31.576 26.258 -19.036 1.00 67.17 697 LYS C N 1
ATOM 8185 C CA . LYS C 1 273 ? -30.429 25.573 -19.624 1.00 72.66 697 LYS C CA 1
ATOM 8186 C C . LYS C 1 273 ? -29.727 26.400 -20.681 1.00 77.63 697 LYS C C 1
ATOM 8187 O O . LYS C 1 273 ? -28.493 26.421 -20.737 1.00 73.12 697 LYS C O 1
ATOM 8193 N N . ASP C 1 274 ? -30.492 27.045 -21.546 1.00 62.37 698 ASP C N 1
ATOM 8194 C CA . ASP C 1 274 ? -29.961 27.946 -22.549 1.00 57.43 698 ASP C CA 1
ATOM 8195 C C . ASP C 1 274 ? -29.900 29.360 -21.990 1.00 54.22 698 ASP C C 1
ATOM 8196 O O . ASP C 1 274 ? -30.471 29.672 -20.942 1.00 62.40 698 ASP C O 1
ATOM 8201 N N . LEU C 1 275 ? -29.189 30.220 -22.706 1.00 40.59 699 LEU C N 1
ATOM 8202 C CA . LEU C 1 275 ? -29.252 31.644 -22.431 1.00 46.67 699 LEU C CA 1
ATOM 8203 C C . LEU C 1 275 ? -30.556 32.218 -22.974 1.00 48.28 699 LEU C C 1
ATOM 8204 O O . LEU C 1 275 ? -31.088 31.752 -23.984 1.00 52.29 699 LEU C O 1
ATOM 8209 N N . CYS C 1 276 ? -31.079 33.238 -22.290 1.00 52.81 700 CYS C N 1
ATOM 8210 C CA . CYS C 1 276 ? -32.389 33.781 -22.626 1.00 53.54 700 CYS C CA 1
ATOM 8211 C C . CYS C 1 276 ? -32.371 35.302 -22.714 1.00 49.31 700 CYS C C 1
ATOM 8212 O O . CYS C 1 276 ? -31.716 35.981 -21.917 1.00 48.84 700 CYS C O 1
ATOM 8215 N N . LYS C 1 277 ? -33.102 35.822 -23.700 1.00 47.23 701 LYS C N 1
ATOM 8216 C CA . LYS C 1 277 ? -33.231 37.254 -23.932 1.00 46.15 701 LYS C CA 1
ATOM 8217 C C . LYS C 1 277 ? -34.162 37.878 -22.897 1.00 46.87 701 LYS C C 1
ATOM 8218 O O . LYS C 1 277 ? -35.073 37.225 -22.381 1.00 59.21 701 LYS C O 1
ATOM 8224 N N . SER C 1 278 ? -33.933 39.159 -22.600 1.00 32.56 702 SER C N 1
ATOM 8225 C CA . SER C 1 278 ? -34.662 39.848 -21.542 1.00 33.03 702 SER C CA 1
ATOM 8226 C C . SER C 1 278 ? -35.020 41.264 -21.984 1.00 33.03 702 SER C C 1
ATOM 8227 O O . SER C 1 278 ? -34.654 41.717 -23.073 1.00 40.45 702 SER C O 1
ATOM 8230 N N . ASP C 1 279 ? -35.751 41.963 -21.115 1.00 47.32 703 ASP C N 1
ATOM 8231 C CA . ASP C 1 279 ? -36.062 43.380 -21.267 1.00 48.72 703 ASP C CA 1
ATOM 8232 C C . ASP C 1 279 ? -34.987 44.288 -20.685 1.00 45.00 703 ASP C C 1
ATOM 8233 O O . ASP C 1 279 ? -35.036 45.503 -20.907 1.00 41.67 703 ASP C O 1
ATOM 8238 N N . ASP C 1 280 ? -34.025 43.727 -19.956 1.00 56.65 704 ASP C N 1
ATOM 8239 C CA . ASP C 1 280 ? -33.087 44.513 -19.164 1.00 61.48 704 ASP C CA 1
ATOM 8240 C C . ASP C 1 280 ? -32.134 45.289 -20.064 1.00 60.75 704 ASP C C 1
ATOM 8241 O O . ASP C 1 280 ? -31.289 44.697 -20.742 1.00 66.39 704 ASP C O 1
ATOM 8246 N N . ALA C 1 281 ? -32.255 46.614 -20.052 1.00 45.79 705 ALA C N 1
ATOM 8247 C CA . ALA C 1 281 ? -31.365 47.460 -20.832 1.00 46.59 705 ALA C CA 1
ATOM 8248 C C . ALA C 1 281 ? -30.005 47.566 -20.155 1.00 48.92 705 ALA C C 1
ATOM 8249 O O . ALA C 1 281 ? -29.907 47.628 -18.926 1.00 47.16 705 ALA C O 1
ATOM 8251 N N . VAL C 1 282 ? -28.950 47.586 -20.968 1.00 56.81 706 VAL C N 1
ATOM 8252 C CA . VAL C 1 282 ? -27.582 47.584 -20.462 1.00 50.82 706 VAL C CA 1
ATOM 8253 C C . VAL C 1 282 ? -26.743 48.639 -21.173 1.00 50.15 706 VAL C C 1
ATOM 8254 O O . VAL C 1 282 ? -25.557 48.810 -20.868 1.00 47.58 706 VAL C O 1
ATOM 8258 N N . GLY C 1 283 ? -27.347 49.348 -22.123 1.00 49.33 707 GLY C N 1
ATOM 8259 C CA . GLY C 1 283 ? -26.647 50.390 -22.851 1.00 40.33 707 GLY C CA 1
ATOM 8260 C C . GLY C 1 283 ? -25.601 49.829 -23.804 1.00 43.30 707 GLY C C 1
ATOM 8261 O O . GLY C 1 283 ? -25.381 48.627 -23.908 1.00 45.67 707 GLY C O 1
ATOM 8262 N N . GLY C 1 284 ? -24.942 50.742 -24.510 1.00 39.88 708 GLY C N 1
ATOM 8263 C CA . GLY C 1 284 ? -23.934 50.363 -25.485 1.00 42.22 708 GLY C CA 1
ATOM 8264 C C . GLY C 1 284 ? -22.738 51.290 -25.500 1.00 39.16 708 GLY C C 1
ATOM 8265 O O . GLY C 1 284 ? -22.646 52.199 -24.674 1.00 40.43 708 GLY C O 1
ATOM 8266 N N . ASN C 1 285 ? -21.806 51.075 -26.422 1.00 33.84 709 ASN C N 1
ATOM 8267 C CA . ASN C 1 285 ? -20.660 51.966 -26.546 1.00 30.04 709 ASN C CA 1
ATOM 8268 C C . ASN C 1 285 ? -20.845 53.033 -27.616 1.00 33.22 709 ASN C C 1
ATOM 8269 O O . ASN C 1 285 ? -19.993 53.919 -27.733 1.00 36.34 709 ASN C O 1
ATOM 8274 N N . ALA C 1 286 ? -21.922 52.975 -28.397 1.00 38.17 710 ALA C N 1
ATOM 8275 C CA . ALA C 1 286 ? -22.171 53.983 -29.417 1.00 37.94 710 ALA C CA 1
ATOM 8276 C C . ALA C 1 286 ? -23.633 54.405 -29.384 1.00 42.59 710 ALA C C 1
ATOM 8277 O O . ALA C 1 286 ? -24.518 53.610 -29.060 1.00 41.87 710 ALA C O 1
ATOM 8279 N N . MET C 1 287 ? -23.876 55.666 -29.735 1.00 27.16 711 MET C N 1
ATOM 8280 C CA . MET C 1 287 ? -25.209 56.245 -29.632 1.00 27.64 711 MET C CA 1
ATOM 8281 C C . MET C 1 287 ? -25.341 57.398 -30.616 1.00 27.74 711 MET C C 1
ATOM 8282 O O . MET C 1 287 ? -24.406 58.185 -30.788 1.00 27.64 711 MET C O 1
ATOM 8287 N N . ALA C 1 288 ? -26.511 57.499 -31.243 1.00 28.00 712 ALA C N 1
ATOM 8288 C CA . ALA C 1 288 ? -26.826 58.645 -32.089 1.00 28.21 712 ALA C CA 1
ATOM 8289 C C . ALA C 1 288 ? -28.310 58.943 -31.965 1.00 28.78 712 ALA C C 1
ATOM 8290 O O . ALA C 1 288 ? -29.136 58.063 -32.218 1.00 28.84 712 ALA C O 1
ATOM 8292 N N . VAL C 1 289 ? -28.650 60.168 -31.559 1.00 29.27 713 VAL C N 1
ATOM 8293 C CA . VAL C 1 289 ? -30.037 60.607 -31.499 1.00 29.91 713 VAL C CA 1
ATOM 8294 C C . VAL C 1 289 ? -30.152 61.969 -32.170 1.00 30.78 713 VAL C C 1
ATOM 8295 O O . VAL C 1 289 ? -29.188 62.733 -32.258 1.00 32.20 713 VAL C O 1
ATOM 8299 N N . ALA C 1 290 ? -31.361 62.265 -32.636 1.00 31.16 714 ALA C N 1
ATOM 8300 C CA . ALA C 1 290 ? -31.685 63.530 -33.273 1.00 31.55 714 ALA C CA 1
ATOM 8301 C C . ALA C 1 290 ? -33.119 63.901 -32.918 1.00 32.36 714 ALA C C 1
ATOM 8302 O O . ALA C 1 290 ? -33.897 63.074 -32.436 1.00 35.14 714 ALA C O 1
ATOM 8304 N N . SER C 1 291 ? -33.467 65.160 -33.170 1.00 42.70 715 SER C N 1
ATOM 8305 C CA . SER C 1 291 ? -34.784 65.670 -32.817 1.00 56.80 715 SER C CA 1
ATOM 8306 C C . SER C 1 291 ? -35.074 66.912 -33.642 1.00 57.86 715 SER C C 1
ATOM 8307 O O . SER C 1 291 ? -34.219 67.797 -33.758 1.00 52.05 715 SER C O 1
ATOM 8310 N N . LEU C 1 292 ? -36.275 66.972 -34.212 1.00 41.77 716 LEU C N 1
ATOM 8311 C CA . LEU C 1 292 ? -36.765 68.172 -34.879 1.00 40.39 716 LEU C CA 1
ATOM 8312 C C . LEU C 1 292 ? -38.004 68.649 -34.140 1.00 42.01 716 LEU C C 1
ATOM 8313 O O . LEU C 1 292 ? -38.996 67.914 -34.044 1.00 49.55 716 LEU C O 1
ATOM 8318 N N . GLU C 1 293 ? -37.935 69.864 -33.601 1.00 50.64 717 GLU C N 1
ATOM 8319 C CA . GLU C 1 293 ? -39.038 70.473 -32.872 1.00 59.37 717 GLU C CA 1
ATOM 8320 C C . GLU C 1 293 ? -39.472 71.734 -33.600 1.00 53.76 717 GLU C C 1
ATOM 8321 O O . GLU C 1 293 ? -38.660 72.634 -33.831 1.00 50.66 717 GLU C O 1
ATOM 8327 N N . PHE C 1 294 ? -40.743 71.799 -33.961 1.00 49.75 718 PHE C N 1
ATOM 8328 C CA . PHE C 1 294 ? -41.335 73.035 -34.449 1.00 46.01 718 PHE C CA 1
ATOM 8329 C C . PHE C 1 294 ? -41.901 73.759 -33.233 1.00 50.47 718 PHE C C 1
ATOM 8330 O O . PHE C 1 294 ? -42.908 73.335 -32.658 1.00 53.39 718 PHE C O 1
ATOM 8338 N N . ILE C 1 295 ? -41.220 74.828 -32.821 1.00 40.81 719 ILE C N 1
ATOM 8339 C CA . ILE C 1 295 ? -41.672 75.698 -31.743 1.00 41.90 719 ILE C CA 1
ATOM 8340 C C . ILE C 1 295 ? -42.731 76.642 -32.291 1.00 42.93 719 ILE C C 1
ATOM 8341 O O . ILE C 1 295 ? -42.481 77.384 -33.249 1.00 42.84 719 ILE C O 1
ATOM 8346 N N . THR C 1 296 ? -43.905 76.636 -31.679 1.00 43.97 720 THR C N 1
ATOM 8347 C CA . THR C 1 296 ? -45.029 77.438 -32.129 1.00 45.08 720 THR C CA 1
ATOM 8348 C C . THR C 1 296 ? -45.539 78.296 -30.983 1.00 46.36 720 THR C C 1
ATOM 8349 O O . THR C 1 296 ? -45.265 78.014 -29.813 1.00 46.45 720 THR C O 1
ATOM 8353 N N . PRO C 1 297 ? -46.262 79.372 -31.293 1.00 67.55 721 PRO C N 1
ATOM 8354 C CA . PRO C 1 297 ? -47.030 80.062 -30.255 1.00 62.34 721 PRO C CA 1
ATOM 8355 C C . PRO C 1 297 ? -48.023 79.126 -29.589 1.00 68.94 721 PRO C C 1
ATOM 8356 O O . PRO C 1 297 ? -48.506 78.162 -30.189 1.00 68.73 721 PRO C O 1
ATOM 8360 N N . THR C 1 298 ? -48.325 79.431 -28.335 1.00 87.98 722 THR C N 1
ATOM 8361 C CA . THR C 1 298 ? -49.233 78.600 -27.563 1.00 88.90 722 THR C CA 1
ATOM 8362 C C . THR C 1 298 ? -50.642 78.661 -28.141 1.00 93.32 722 THR C C 1
ATOM 8363 O O . THR C 1 29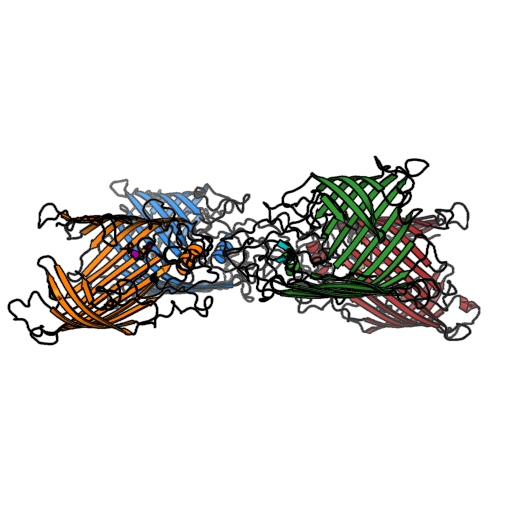8 ? -51.164 79.754 -28.394 1.00 96.62 722 THR C O 1
ATOM 8367 N N . PRO C 1 299 ? -51.287 77.517 -28.363 1.00 100.51 723 PRO C N 1
ATOM 8368 C CA . PRO C 1 299 ? -52.614 77.528 -28.984 1.00 111.72 723 PRO C CA 1
ATOM 8369 C C . PRO C 1 299 ? -53.745 78.083 -28.137 1.00 120.91 723 PRO C C 1
ATOM 8370 O O . PRO C 1 299 ? -54.850 78.140 -28.659 1.00 122.32 723 PRO C O 1
ATOM 8374 N N . PHE C 1 300 ? -53.565 78.432 -26.870 1.00 108.69 724 PHE C N 1
ATOM 8375 C CA . PHE C 1 300 ? -54.593 79.210 -26.203 1.00 105.39 724 PHE C CA 1
ATOM 8376 C C . PHE C 1 300 ? -54.059 79.834 -24.942 1.00 106.17 724 PHE C C 1
ATOM 8377 O O . PHE C 1 300 ? -54.609 79.495 -23.887 1.00 112.47 724 PHE C O 1
ATOM 8385 N N . ILE C 1 301 ? -52.978 80.675 -24.973 1.00 99.54 725 ILE C N 1
ATOM 8386 C CA . ILE C 1 301 ? -52.500 81.461 -23.838 1.00 103.50 725 ILE C CA 1
ATOM 8387 C C . ILE C 1 301 ? -52.170 82.878 -24.313 1.00 100.56 725 ILE C C 1
ATOM 8388 O O . ILE C 1 301 ? -51.786 83.101 -25.470 1.00 106.16 725 ILE C O 1
ATOM 8393 N N . SER C 1 302 ? -52.293 83.837 -23.393 1.00 93.95 726 SER C N 1
ATOM 8394 C CA . SER C 1 302 ? -52.059 85.238 -23.720 1.00 98.57 726 SER C CA 1
ATOM 8395 C C . SER C 1 302 ? -50.570 85.568 -23.708 1.00 102.63 726 SER C C 1
ATOM 8396 O O . SER C 1 302 ? -49.759 84.885 -23.076 1.00 101.52 726 SER C O 1
ATOM 8399 N N . ASP C 1 303 ? -50.220 86.650 -24.399 1.00 123.73 727 ASP C N 1
ATOM 8400 C CA . ASP C 1 303 ? -48.834 86.818 -24.801 1.00 133.09 727 ASP C CA 1
ATOM 8401 C C . ASP C 1 303 ? -47.969 87.490 -23.748 1.00 133.28 727 ASP C C 1
ATOM 8402 O O . ASP C 1 303 ? -46.737 87.360 -23.810 1.00 134.68 727 ASP C O 1
ATOM 8407 N N . LYS C 1 304 ? -48.580 88.155 -22.769 1.00 112.14 728 LYS C N 1
ATOM 8408 C CA . LYS C 1 304 ? -47.753 88.862 -21.813 1.00 112.79 728 LYS C CA 1
ATOM 8409 C C . LYS C 1 304 ? -47.151 87.915 -20.801 1.00 111.79 728 LYS C C 1
ATOM 8410 O O . LYS C 1 304 ? -46.008 88.099 -20.369 1.00 108.54 728 LYS C O 1
ATOM 8416 N N . TYR C 1 305 ? -47.881 86.891 -20.421 1.00 124.29 729 TYR C N 1
ATOM 8417 C CA . TYR C 1 305 ? -47.309 85.910 -19.507 1.00 124.48 729 TYR C CA 1
ATOM 8418 C C . TYR C 1 305 ? -46.662 84.738 -20.240 1.00 123.75 729 TYR C C 1
ATOM 8419 O O . TYR C 1 305 ? -46.120 83.841 -19.591 1.00 116.75 729 TYR C O 1
ATOM 8428 N N . ALA C 1 306 ? -46.703 84.726 -21.575 1.00 125.26 730 ALA C N 1
ATOM 8429 C CA . ALA C 1 306 ? -46.161 83.634 -22.377 1.00 110.94 730 ALA C CA 1
ATOM 8430 C C . ALA C 1 306 ? -44.639 83.623 -22.403 1.00 103.79 730 ALA C C 1
ATOM 8431 O O . ALA C 1 306 ? -44.046 82.628 -22.848 1.00 106.67 730 ALA C O 1
ATOM 8433 N N . ASN C 1 307 ? -43.993 84.688 -21.917 1.00 93.10 731 ASN C N 1
ATOM 8434 C CA . ASN C 1 307 ? -42.541 84.675 -21.814 1.00 94.60 731 ASN C CA 1
ATOM 8435 C C . ASN C 1 307 ? -42.026 83.628 -20.837 1.00 100.13 731 ASN C C 1
ATOM 8436 O O . ASN C 1 307 ? -40.806 83.507 -20.686 1.00 104.26 731 ASN C O 1
ATOM 8441 N N . SER C 1 308 ? -42.904 82.885 -20.169 1.00 90.90 732 SER C N 1
ATOM 8442 C CA . SER C 1 308 ? -42.495 81.799 -19.294 1.00 86.95 732 SER C CA 1
ATOM 8443 C C . SER C 1 308 ? -42.898 80.430 -19.827 1.00 84.67 732 SER C C 1
ATOM 8444 O O . SER C 1 308 ? -42.722 79.427 -19.124 1.00 87.47 732 SER C O 1
ATOM 8447 N N . VAL C 1 309 ? -43.421 80.363 -21.054 1.00 72.96 733 VAL C N 1
ATOM 8448 C CA . VAL C 1 309 ? -44.022 79.156 -21.609 1.00 62.88 733 VAL C CA 1
ATOM 8449 C C . VAL C 1 309 ? -43.586 79.011 -23.063 1.00 58.08 733 VAL C C 1
ATOM 8450 O O . VAL C 1 309 ? -43.352 80.001 -23.762 1.00 66.39 733 VAL C O 1
ATOM 8454 N N . ARG C 1 310 ? -43.465 77.761 -23.513 1.00 65.61 734 ARG C N 1
ATOM 8455 C CA . ARG C 1 310 ? -43.115 77.444 -24.891 1.00 60.44 734 ARG C CA 1
ATOM 8456 C C . ARG C 1 310 ? -43.829 76.156 -25.291 1.00 61.73 734 ARG C C 1
ATOM 8457 O O . ARG C 1 310 ? -44.020 75.265 -24.464 1.00 65.07 734 ARG C O 1
ATOM 8465 N N . THR C 1 311 ? -44.235 76.065 -26.560 1.00 59.51 735 THR C N 1
ATOM 8466 C CA . THR C 1 311 ? -44.969 74.910 -27.071 1.00 56.72 735 THR C CA 1
ATOM 8467 C C . THR C 1 311 ? -44.312 74.407 -28.349 1.00 58.93 735 THR C C 1
ATOM 8468 O O . THR C 1 311 ? -43.865 75.207 -29.175 1.00 68.61 735 THR C O 1
ATOM 8472 N N . SER C 1 312 ? -44.254 73.084 -28.517 1.00 43.58 736 SER C N 1
ATOM 8473 C CA . SER C 1 312 ? -43.590 72.526 -29.688 1.00 42.38 736 SER C CA 1
ATOM 8474 C C . SER C 1 312 ? -44.249 71.226 -30.132 1.00 42.11 736 SER C C 1
ATOM 8475 O O . SER C 1 312 ? -44.808 70.479 -29.324 1.00 42.49 736 SER C O 1
ATOM 8478 N N . PHE C 1 313 ? -44.167 70.977 -31.440 1.00 41.52 737 PHE C N 1
ATOM 8479 C CA . PHE C 1 313 ? -44.506 69.698 -32.058 1.00 41.05 737 PHE C CA 1
ATOM 8480 C C . PHE C 1 313 ? -43.202 69.047 -32.503 1.00 39.71 737 PHE C C 1
ATOM 8481 O O . PHE C 1 313 ? -42.473 69.621 -33.315 1.00 39.20 737 PHE C O 1
ATOM 8489 N N . PHE C 1 314 ? -42.904 67.855 -31.992 1.00 45.74 738 PHE C N 1
ATOM 8490 C CA . PHE C 1 314 ? -41.573 67.290 -32.166 1.00 42.51 738 PHE C CA 1
ATOM 8491 C C . PHE C 1 314 ? -41.621 65.878 -32.729 1.00 41.91 738 PHE C C 1
ATOM 8492 O O . PHE C 1 314 ? -42.609 65.152 -32.578 1.00 42.38 738 PHE C O 1
ATOM 8500 N N . TRP C 1 315 ? -40.396 65.476 -33.102 1.00 70.74 739 TRP C N 1
ATOM 8501 C CA . TRP C 1 315 ? -40.008 64.259 -33.826 1.00 78.31 739 TRP C CA 1
ATOM 8502 C C . TRP C 1 315 ? -38.643 63.820 -33.282 1.00 74.07 739 TRP C C 1
ATOM 8503 O O . TRP C 1 315 ? -37.639 64.458 -33.613 1.00 68.73 739 TRP C O 1
ATOM 8514 N N . ASP C 1 316 ? -38.566 62.754 -32.477 1.00 50.81 740 ASP C N 1
ATOM 8515 C CA . ASP C 1 316 ? -37.274 62.307 -31.974 1.00 50.28 740 ASP C CA 1
ATOM 8516 C C . ASP C 1 316 ? -36.903 60.970 -32.598 1.00 53.56 740 ASP C C 1
ATOM 8517 O O . ASP C 1 316 ? -37.754 60.089 -32.754 1.00 55.47 740 ASP C O 1
ATOM 8522 N N . MET C 1 317 ? -35.626 60.832 -32.950 1.00 46.04 741 MET C N 1
ATOM 8523 C CA . MET C 1 317 ? -35.043 59.608 -33.473 1.00 45.71 741 MET C CA 1
ATOM 8524 C C . MET C 1 317 ? -33.845 59.249 -32.609 1.00 48.49 741 MET C C 1
ATOM 8525 O O . MET C 1 317 ? -33.176 60.132 -32.070 1.00 49.95 741 MET C O 1
ATOM 8530 N N . GLY C 1 318 ? -33.569 57.956 -32.477 1.00 30.65 742 GLY C N 1
ATOM 8531 C CA . GLY C 1 318 ? -32.456 57.561 -31.636 1.00 30.19 742 GLY C CA 1
ATOM 8532 C C . GLY C 1 318 ? -32.081 56.097 -31.706 1.00 29.73 742 GLY C C 1
ATOM 8533 O O . GLY C 1 318 ? -32.940 55.237 -31.922 1.00 29.94 742 GLY C O 1
ATOM 8534 N N . THR C 1 319 ? -30.794 55.806 -31.519 1.00 61.90 743 THR C N 1
ATOM 8535 C CA . THR C 1 319 ? -30.306 54.437 -31.527 1.00 60.68 743 THR C CA 1
ATOM 8536 C C . THR C 1 319 ? -29.071 54.331 -30.644 1.00 58.84 743 THR C C 1
ATOM 8537 O O . THR C 1 319 ? -28.286 55.278 -30.521 1.00 54.33 743 THR C O 1
ATOM 8541 N N . VAL C 1 320 ? -28.920 53.162 -30.024 1.00 30.72 744 VAL C N 1
ATOM 8542 C CA . VAL C 1 320 ? -27.767 52.821 -29.197 1.00 27.92 744 VAL C CA 1
ATOM 8543 C C . VAL C 1 320 ? -27.315 51.423 -29.589 1.00 27.52 744 VAL C C 1
ATOM 8544 O O . VAL C 1 320 ? -28.144 50.519 -29.743 1.00 27.75 744 VAL C O 1
ATOM 8548 N N . TRP C 1 321 ? -26.005 51.234 -29.753 1.00 28.08 745 TRP C N 1
ATOM 8549 C CA . TRP C 1 321 ? -25.518 49.920 -30.147 1.00 27.84 745 TRP C CA 1
ATOM 8550 C C . TRP C 1 321 ? -24.153 49.629 -29.538 1.00 27.48 745 TRP C C 1
ATOM 8551 O O . TRP C 1 321 ? -23.444 50.525 -29.060 1.00 27.73 745 TRP C O 1
ATOM 8562 N N . ASP C 1 322 ? -23.810 48.337 -29.570 1.00 31.64 746 ASP C N 1
ATOM 8563 C CA . ASP C 1 322 ? -22.589 47.779 -28.998 1.00 31.36 746 ASP C CA 1
ATOM 8564 C C . ASP C 1 322 ? -21.715 47.293 -30.149 1.00 41.44 746 ASP C C 1
ATOM 8565 O O . ASP C 1 322 ? -22.028 46.281 -30.784 1.00 37.66 746 ASP C O 1
ATOM 8570 N N . THR C 1 323 ? -20.612 48.005 -30.400 1.00 60.89 747 THR C N 1
ATOM 8571 C CA . THR C 1 323 ? -19.774 47.716 -31.561 1.00 55.77 747 THR C CA 1
ATOM 8572 C C . THR C 1 323 ? -19.167 46.320 -31.506 1.00 66.61 747 THR C C 1
ATOM 8573 O O . THR C 1 323 ? -19.005 45.676 -32.550 1.00 70.92 747 THR C O 1
ATOM 8577 N N . ASN C 1 324 ? -18.825 45.833 -30.313 1.00 57.37 748 ASN C N 1
ATOM 8578 C CA . ASN C 1 324 ? -18.111 44.571 -30.176 1.00 47.71 748 ASN C CA 1
ATOM 8579 C C . ASN C 1 324 ? -19.036 43.388 -29.905 1.00 43.94 748 ASN C C 1
ATOM 8580 O O . ASN C 1 324 ? -18.579 42.354 -29.405 1.00 55.36 748 ASN C O 1
ATOM 8585 N N . TRP C 1 325 ? -20.321 43.511 -30.229 1.00 39.14 749 TRP C N 1
ATOM 8586 C CA . TRP C 1 325 ? -21.235 42.383 -30.122 1.00 46.14 749 TRP C CA 1
ATOM 8587 C C . TRP C 1 325 ? -21.009 41.423 -31.283 1.00 50.69 749 TRP C C 1
ATOM 8588 O O . TRP C 1 325 ? -20.948 41.841 -32.444 1.00 50.83 749 TRP C O 1
ATOM 8599 N N . ASP C 1 326 ? -20.890 40.135 -30.970 1.00 44.97 750 ASP C N 1
ATOM 8600 C CA . ASP C 1 326 ? -20.585 39.119 -31.974 1.00 43.73 750 ASP C CA 1
ATOM 8601 C C . ASP C 1 326 ? -21.889 38.673 -32.626 1.00 45.50 750 ASP C C 1
ATOM 8602 O O . ASP C 1 326 ? -22.634 37.862 -32.070 1.00 60.92 750 ASP C O 1
ATOM 8607 N N . SER C 1 327 ? -22.162 39.202 -33.820 1.00 57.86 751 SER C N 1
ATOM 8608 C CA . SER C 1 327 ? -23.350 38.828 -34.575 1.00 49.93 751 SER C CA 1
ATOM 8609 C C . SER C 1 327 ? -23.315 37.386 -35.065 1.00 54.35 751 SER C C 1
ATOM 8610 O O . SER C 1 327 ? -24.345 36.886 -35.532 1.00 61.48 751 SER C O 1
ATOM 8613 N N . SER C 1 328 ? -22.171 36.709 -34.978 1.00 78.30 752 SER C N 1
ATOM 8614 C CA . SER C 1 328 ? -22.049 35.339 -35.459 1.00 85.42 752 SER C CA 1
ATOM 8615 C C . SER C 1 328 ? -22.190 34.306 -34.351 1.00 85.65 752 SER C C 1
ATOM 8616 O O . SER C 1 328 ? -22.820 33.265 -34.559 1.00 103.49 752 SER C O 1
ATOM 8619 N N . GLN C 1 329 ? -21.614 34.568 -33.174 1.00 80.22 753 GLN C N 1
ATOM 8620 C CA . GLN C 1 329 ? -21.671 33.610 -32.075 1.00 74.16 753 GLN C CA 1
ATOM 8621 C C . GLN C 1 329 ? -23.082 33.407 -31.549 1.00 69.83 753 GLN C C 1
ATOM 8622 O O . GLN C 1 329 ? -23.368 32.357 -30.965 1.00 85.15 753 GLN C O 1
ATOM 8628 N N . TYR C 1 330 ? -23.965 34.382 -31.737 1.00 34.84 754 TYR C N 1
ATOM 8629 C CA . TYR C 1 330 ? -25.342 34.322 -31.251 1.00 43.79 754 TYR C CA 1
ATOM 8630 C C . TYR C 1 330 ? -26.249 34.533 -32.459 1.00 48.30 754 TYR C C 1
ATOM 8631 O O . TYR C 1 330 ? -26.807 35.614 -32.661 1.00 49.42 754 TYR C O 1
ATOM 8640 N N . SER C 1 331 ? -26.391 33.478 -33.263 1.00 49.82 755 SER C N 1
ATOM 8641 C CA . SER C 1 331 ? -27.018 33.609 -34.575 1.00 52.48 755 SER C CA 1
ATOM 8642 C C . SER C 1 331 ? -28.501 33.948 -34.457 1.00 61.67 755 SER C C 1
ATOM 8643 O O . SER C 1 331 ? -28.988 34.886 -35.100 1.00 69.75 755 SER C O 1
ATOM 8646 N N . GLY C 1 332 ? -29.236 33.196 -33.641 1.00 55.59 756 GLY C N 1
ATOM 8647 C CA . GLY C 1 332 ? -30.660 33.429 -33.505 1.00 68.72 756 GLY C CA 1
ATOM 8648 C C . GLY C 1 332 ? -31.051 34.595 -32.629 1.00 67.47 756 GLY C C 1
ATOM 8649 O O . GLY C 1 332 ? -32.245 34.860 -32.468 1.00 68.54 756 GLY C O 1
ATOM 8650 N N . TYR C 1 333 ? -30.081 35.306 -32.059 1.00 80.66 757 TYR C N 1
ATOM 8651 C CA . TYR C 1 333 ? -30.282 36.416 -31.138 1.00 83.50 757 TYR C CA 1
ATOM 8652 C C . TYR C 1 333 ? -30.029 37.748 -31.836 1.00 81.10 757 TYR C C 1
ATOM 8653 O O . TYR C 1 333 ? -29.152 37.837 -32.701 1.00 67.86 757 TYR C O 1
ATOM 8662 N N . PRO C 1 334 ? -30.781 38.792 -31.479 1.00 34.15 758 PRO C N 1
ATOM 8663 C CA . PRO C 1 334 ? -30.757 40.025 -32.276 1.00 33.97 758 PRO C CA 1
ATOM 8664 C C . PRO C 1 334 ? -29.377 40.664 -32.311 1.00 33.31 758 PRO C C 1
ATOM 8665 O O . PRO C 1 334 ? -28.595 40.566 -31.363 1.00 36.76 758 PRO C O 1
ATOM 8669 N N . ASP C 1 335 ? -29.088 41.326 -33.431 1.00 47.69 759 ASP C N 1
ATOM 8670 C CA . ASP C 1 335 ? -27.784 41.939 -33.671 1.00 36.93 759 ASP C CA 1
ATOM 8671 C C . ASP C 1 335 ? -27.745 43.294 -32.977 1.00 34.95 759 ASP C C 1
ATOM 8672 O O . ASP C 1 335 ? -28.249 44.289 -33.505 1.00 48.57 759 ASP C O 1
ATOM 8677 N N . TYR C 1 336 ? -27.130 43.343 -31.795 1.00 38.19 760 TYR C N 1
ATOM 8678 C CA . TYR C 1 336 ? -26.989 44.605 -31.083 1.00 37.04 760 TYR C CA 1
ATOM 8679 C C . TYR C 1 336 ? -25.827 45.449 -31.591 1.00 39.12 760 TYR C C 1
ATOM 8680 O O . TYR C 1 336 ? -25.547 46.499 -31.005 1.00 43.47 760 TYR C O 1
ATOM 8689 N N . SER C 1 337 ? -25.142 45.020 -32.651 1.00 36.70 761 SER C N 1
ATOM 8690 C CA . SER C 1 337 ? -24.102 45.830 -33.272 1.00 34.17 761 SER C CA 1
ATOM 8691 C C . SER C 1 337 ? -24.616 46.634 -34.458 1.00 36.89 761 SER C C 1
ATOM 8692 O O . SER C 1 337 ? -23.888 47.490 -34.972 1.00 43.67 761 SER C O 1
ATOM 8695 N N . ASP C 1 338 ? -25.842 46.380 -34.892 1.00 62.34 762 ASP C N 1
ATOM 8696 C CA . ASP C 1 338 ? -26.414 47.101 -36.020 1.00 69.28 762 ASP C CA 1
ATOM 8697 C C . ASP C 1 338 ? -26.800 48.513 -35.589 1.00 69.52 762 ASP C C 1
ATOM 8698 O O . ASP C 1 338 ? -27.519 48.677 -34.597 1.00 75.57 762 ASP C O 1
ATOM 8703 N N . PRO C 1 339 ? -26.344 49.551 -36.298 1.00 33.12 763 PRO C N 1
ATOM 8704 C CA . PRO C 1 339 ? -26.785 50.915 -35.968 1.00 32.03 763 PRO C CA 1
ATOM 8705 C C . PRO C 1 339 ? -28.189 51.243 -36.445 1.00 33.77 763 PRO C C 1
ATOM 8706 O O . PRO C 1 339 ? -28.800 52.176 -35.905 1.00 36.47 763 PRO C O 1
ATOM 8710 N N . SER C 1 340 ? -28.720 50.510 -37.424 1.00 53.48 764 SER C N 1
ATOM 8711 C CA . SER C 1 340 ? -29.931 50.921 -38.124 1.00 54.95 764 SER C CA 1
ATOM 8712 C C . SER C 1 340 ? -31.217 50.602 -37.372 1.00 64.07 764 SER C C 1
ATOM 8713 O O . SER C 1 340 ? -32.302 50.794 -37.933 1.00 65.98 764 SER C O 1
ATOM 8716 N N . ASN C 1 341 ? -31.141 50.116 -36.134 1.00 52.84 765 ASN C N 1
ATOM 8717 C CA . ASN C 1 341 ? -32.343 49.885 -35.335 1.00 46.38 765 ASN C CA 1
ATOM 8718 C C . ASN C 1 341 ? -32.786 51.198 -34.686 1.00 46.00 765 ASN C C 1
ATOM 8719 O O . ASN C 1 341 ? -32.780 51.367 -33.468 1.00 47.93 765 ASN C O 1
ATOM 8724 N N . ILE C 1 342 ? -33.180 52.137 -35.542 1.00 61.04 766 ILE C N 1
ATOM 8725 C CA . ILE C 1 342 ? -33.456 53.510 -35.129 1.00 61.27 766 ILE C CA 1
ATOM 8726 C C . ILE C 1 342 ? -34.892 53.595 -34.620 1.00 61.57 766 ILE C C 1
ATOM 8727 O O . ILE C 1 342 ? -35.843 53.427 -35.384 1.00 67.61 766 ILE C O 1
ATOM 8732 N N . ARG C 1 343 ? -35.045 53.867 -33.328 1.00 35.11 767 ARG C N 1
ATOM 8733 C CA . ARG C 1 343 ? -36.349 54.144 -32.746 1.00 35.85 767 ARG C CA 1
ATOM 8734 C C . ARG C 1 343 ? -36.797 55.555 -33.103 1.00 36.20 767 ARG C C 1
ATOM 8735 O O . ARG C 1 343 ? -35.981 56.474 -33.229 1.00 35.85 767 ARG C O 1
ATOM 8743 N N . MET C 1 344 ? -38.113 55.722 -33.255 1.00 38.30 768 MET C N 1
ATOM 8744 C CA . MET C 1 344 ? -38.683 57.011 -33.639 1.00 38.77 768 MET C CA 1
ATOM 8745 C C . MET C 1 344 ? -40.009 57.243 -32.931 1.00 39.76 768 MET C C 1
ATOM 8746 O O . MET C 1 344 ? -40.883 56.366 -32.928 1.00 45.00 768 MET C O 1
ATOM 8751 N N . SER C 1 345 ? -40.158 58.441 -32.361 1.00 43.44 769 SER C N 1
ATOM 8752 C CA . SER C 1 345 ? -41.390 58.861 -31.708 1.00 44.48 769 SER C CA 1
ATOM 8753 C C . SER C 1 345 ? -41.726 60.278 -32.150 1.00 44.95 769 SER C C 1
ATOM 8754 O O . SER C 1 345 ? -40.868 61.015 -32.638 1.00 44.75 769 SER C O 1
ATOM 8757 N N . ALA C 1 346 ? -42.992 60.650 -31.970 1.00 55.55 770 ALA C N 1
ATOM 8758 C CA . ALA C 1 346 ? -43.469 61.992 -32.273 1.00 51.44 770 ALA C CA 1
ATOM 8759 C C . ALA C 1 346 ? -44.489 62.405 -31.221 1.00 56.45 770 ALA C C 1
ATOM 8760 O O . ALA C 1 346 ? -45.178 61.560 -30.646 1.00 64.98 770 ALA C O 1
ATOM 8762 N N . GLY C 1 347 ? -44.583 63.704 -30.967 1.00 55.81 771 GLY C N 1
ATOM 8763 C CA . GLY C 1 347 ? -45.563 64.159 -29.999 1.00 59.16 771 GLY C CA 1
ATOM 8764 C C . GLY C 1 347 ? -45.575 65.663 -29.847 1.00 61.07 771 GLY C C 1
ATOM 8765 O O . GLY C 1 347 ? -45.046 66.402 -30.680 1.00 59.92 771 GLY C O 1
ATOM 8766 N N . ILE C 1 348 ? -46.208 66.104 -28.761 1.00 42.01 772 ILE C N 1
ATOM 8767 C CA . ILE C 1 348 ? -46.334 67.516 -28.425 1.00 42.77 772 ILE C CA 1
ATOM 8768 C C . ILE C 1 348 ? -45.693 67.746 -27.063 1.00 42.85 772 ILE C C 1
ATOM 8769 O O . ILE C 1 348 ? -45.695 66.864 -26.197 1.00 42.82 772 ILE C O 1
ATOM 8774 N N . ALA C 1 349 ? -45.132 68.942 -26.879 1.00 50.47 773 ALA C N 1
ATOM 8775 C CA . ALA C 1 349 ? -44.386 69.258 -25.669 1.00 50.52 773 ALA C CA 1
ATOM 8776 C C . ALA C 1 349 ? -44.646 70.698 -25.251 1.00 51.56 773 ALA C C 1
ATOM 8777 O O . ALA C 1 349 ? -44.883 71.575 -26.087 1.00 57.80 773 ALA C O 1
ATOM 8779 N N . LEU C 1 350 ? -44.573 70.932 -23.940 1.00 63.71 774 LEU C N 1
ATOM 8780 C CA . LEU C 1 350 ? -44.820 72.242 -23.340 1.00 64.99 774 LEU C CA 1
ATOM 8781 C C . LEU C 1 350 ? -43.664 72.552 -22.393 1.00 66.41 774 LEU C C 1
ATOM 8782 O O . LEU C 1 350 ? -43.658 72.103 -21.243 1.00 71.98 774 LEU C O 1
ATOM 8787 N N . GLN C 1 351 ? -42.694 73.324 -22.871 1.00 71.99 775 GLN C N 1
ATOM 8788 C CA . GLN C 1 351 ? -41.573 73.764 -22.043 1.00 74.99 775 GLN C CA 1
ATOM 8789 C C . GLN C 1 351 ? -42.053 74.931 -21.189 1.00 83.33 775 GLN C C 1
ATOM 8790 O O . GLN C 1 351 ? -42.048 76.090 -21.609 1.00 93.09 775 GLN C O 1
ATOM 8796 N N . TRP C 1 352 ? -42.512 74.606 -19.984 1.00 71.44 776 TRP C N 1
ATOM 8797 C CA . TRP C 1 352 ? -42.937 75.594 -19.002 1.00 77.29 776 TRP C CA 1
ATOM 8798 C C . TRP C 1 352 ? -41.701 76.078 -18.244 1.00 74.86 776 TRP C C 1
ATOM 8799 O O . TRP C 1 352 ? -40.564 75.731 -18.579 1.00 69.03 776 TRP C O 1
ATOM 8810 N N . MET C 1 353 ? -41.904 76.893 -17.211 1.00 67.36 777 MET C N 1
ATOM 8811 C CA . MET C 1 353 ? -40.800 77.332 -16.366 1.00 62.24 777 MET C CA 1
ATOM 8812 C C . MET C 1 353 ? -41.333 77.594 -14.964 1.00 69.07 777 MET C C 1
ATOM 8813 O O . MET C 1 353 ? -42.091 78.544 -14.747 1.00 72.77 777 MET C O 1
ATOM 8818 N N . SER C 1 354 ? -40.942 76.742 -14.021 1.00 89.04 778 SER C N 1
ATOM 8819 C CA . SER C 1 354 ? -41.163 77.016 -12.616 1.00 90.93 778 SER C CA 1
ATOM 8820 C C . SER C 1 354 ? -40.339 78.236 -12.210 1.00 99.24 778 SER C C 1
ATOM 8821 O O . SER C 1 354 ? -39.391 78.611 -12.904 1.00 93.42 778 SER C O 1
ATOM 8824 N N . PRO C 1 355 ? -40.679 78.880 -11.088 1.00 123.74 779 PRO C N 1
ATOM 8825 C CA . PRO C 1 355 ? -39.871 80.026 -10.634 1.00 114.89 779 PRO C CA 1
ATOM 8826 C C . PRO C 1 355 ? -38.409 79.687 -10.376 1.00 117.84 779 PRO C C 1
ATOM 8827 O O . PRO C 1 355 ? -37.600 80.613 -10.231 1.00 114.51 779 PRO C O 1
ATOM 8831 N N . LEU C 1 356 ? -38.041 78.404 -10.328 1.00 131.60 780 LEU C N 1
ATOM 8832 C CA . LEU C 1 356 ? -36.667 77.999 -10.059 1.00 124.40 780 LEU C CA 1
ATOM 8833 C C . LEU C 1 356 ? -36.041 77.197 -11.195 1.00 109.25 780 LEU C C 1
ATOM 8834 O O . LEU C 1 356 ? -34.921 76.696 -11.035 1.00 109.82 780 LEU C O 1
ATOM 8839 N N . GLY C 1 357 ? -36.718 77.057 -12.333 1.00 107.03 781 GLY C N 1
ATOM 8840 C CA . GLY C 1 357 ? -36.153 76.335 -13.449 1.00 94.08 781 GLY C CA 1
ATOM 8841 C C . GLY C 1 357 ? -37.161 75.969 -14.518 1.00 97.92 781 GLY C C 1
ATOM 8842 O O . GLY C 1 357 ? -38.373 75.932 -14.282 1.00 104.95 781 GLY C O 1
ATOM 8843 N N . PRO C 1 358 ? -36.670 75.691 -15.726 1.00 96.68 782 PRO C N 1
ATOM 8844 C CA . PRO C 1 358 ? -37.567 75.292 -16.817 1.00 98.04 782 PRO C CA 1
ATOM 8845 C C . PRO C 1 358 ? -38.038 73.855 -16.655 1.00 94.96 782 PRO C C 1
ATOM 8846 O O . PRO C 1 358 ? -37.272 72.964 -16.281 1.00 90.30 782 PRO C O 1
ATOM 8850 N N . LEU C 1 359 ? -39.318 73.636 -16.940 1.00 71.15 783 LEU C N 1
ATOM 8851 C CA . LEU C 1 359 ? -39.942 72.324 -16.829 1.00 63.10 783 LEU C CA 1
ATOM 8852 C C . LEU C 1 359 ? -40.519 71.922 -18.177 1.00 67.05 783 LEU C C 1
ATOM 8853 O O . LEU C 1 359 ? -41.231 72.708 -18.814 1.00 80.09 783 LEU C O 1
ATOM 8858 N N . VAL C 1 360 ? -40.221 70.701 -18.600 1.00 66.46 784 VAL C N 1
ATOM 8859 C CA . VAL C 1 360 ? -40.766 70.133 -19.825 1.00 67.22 784 VAL C CA 1
ATOM 8860 C C . VAL C 1 360 ? -41.814 69.098 -19.438 1.00 67.91 784 VAL C C 1
ATOM 8861 O O . VAL C 1 360 ? -41.489 68.062 -18.843 1.00 68.69 784 VAL C O 1
ATOM 8865 N N . PHE C 1 361 ? -43.075 69.414 -19.733 1.00 74.37 785 PHE C N 1
ATOM 8866 C CA . PHE C 1 361 ? -44.129 68.425 -19.893 1.00 70.32 785 PHE C CA 1
ATOM 8867 C C . PHE C 1 361 ? -44.095 67.954 -21.339 1.00 70.02 785 PHE C C 1
ATOM 8868 O O . PHE C 1 361 ? -43.687 68.702 -22.234 1.00 83.20 785 PHE C O 1
ATOM 8876 N N . SER C 1 362 ? -44.534 66.720 -21.573 1.00 43.85 786 SER C N 1
ATOM 8877 C CA . SER C 1 362 ? -44.637 66.272 -22.958 1.00 43.10 786 SER C CA 1
ATOM 8878 C C . SER C 1 362 ? -45.485 65.012 -23.037 1.00 43.24 786 SER C C 1
ATOM 8879 O O . SER C 1 362 ? -45.521 64.208 -22.101 1.00 43.37 786 SER C O 1
ATOM 8882 N N . TYR C 1 363 ? -46.171 64.859 -24.165 1.00 61.18 787 TYR C N 1
ATOM 8883 C CA . TYR C 1 363 ? -46.782 63.599 -24.553 1.00 61.95 787 TYR C CA 1
ATOM 8884 C C . TYR C 1 363 ? -46.175 63.166 -25.876 1.00 64.39 787 TYR C C 1
ATOM 8885 O O . TYR C 1 363 ? -45.980 63.985 -26.779 1.00 71.48 787 TYR C O 1
ATOM 8894 N N . ALA C 1 364 ? -45.867 61.879 -25.976 1.00 43.65 788 ALA C N 1
ATOM 8895 C CA . ALA C 1 364 ? -45.344 61.296 -27.199 1.00 42.64 788 ALA C CA 1
ATOM 8896 C C . ALA C 1 364 ? -45.809 59.852 -27.269 1.00 43.30 788 ALA C C 1
ATOM 8897 O O . ALA C 1 364 ? -46.189 59.261 -26.260 1.00 52.40 788 ALA C O 1
ATOM 8899 N N . GLN C 1 365 ? -45.790 59.285 -28.472 1.00 51.90 789 GLN C N 1
ATOM 8900 C CA . GLN C 1 365 ? -46.038 57.856 -28.637 1.00 57.59 789 GLN C CA 1
ATOM 8901 C C . GLN C 1 365 ? -44.995 57.306 -29.596 1.00 52.70 789 GLN C C 1
ATOM 8902 O O . GLN C 1 365 ? -44.858 57.819 -30.727 1.00 53.75 789 GLN C O 1
ATOM 8908 N N . PRO C 1 366 ? -44.209 56.307 -29.191 1.00 50.70 790 PRO C N 1
ATOM 8909 C CA . PRO C 1 366 ? -43.179 55.767 -30.087 1.00 48.32 790 PRO C CA 1
ATOM 8910 C C . PRO C 1 366 ? -43.811 54.893 -31.159 1.00 55.88 790 PRO C C 1
ATOM 8911 O O . PRO C 1 366 ? -44.537 53.945 -30.853 1.00 60.19 790 PRO C O 1
ATOM 8915 N N . PHE C 1 367 ? -43.549 55.222 -32.419 1.00 49.94 791 PHE C N 1
ATOM 8916 C CA . PHE C 1 367 ? -44.128 54.444 -33.503 1.00 47.50 791 PHE C CA 1
ATOM 8917 C C . PHE C 1 367 ? -43.126 53.519 -34.174 1.00 46.12 791 PHE C C 1
ATOM 8918 O O . PHE C 1 367 ? -43.527 52.474 -34.697 1.00 53.39 791 PHE C O 1
ATOM 8926 N N . LYS C 1 368 ? -41.837 53.856 -34.171 1.00 52.23 792 LYS C N 1
ATOM 8927 C CA . LYS C 1 368 ? -40.807 52.902 -34.561 1.00 54.53 792 LYS C CA 1
ATOM 8928 C C . LYS C 1 368 ? -40.150 52.405 -33.281 1.00 56.19 792 LYS C C 1
ATOM 8929 O O . LYS C 1 368 ? -39.387 53.138 -32.641 1.00 56.06 792 LYS C O 1
ATOM 8935 N N . LYS C 1 369 ? -40.456 51.160 -32.922 1.00 57.93 793 LYS C N 1
ATOM 8936 C CA . LYS C 1 369 ? -40.115 50.569 -31.640 1.00 54.55 793 LYS C CA 1
ATOM 8937 C C . LYS C 1 369 ? -39.681 49.129 -31.882 1.00 60.01 793 LYS C C 1
ATOM 8938 O O . LYS C 1 369 ? -40.055 48.510 -32.882 1.00 63.62 793 LYS C O 1
ATOM 8944 N N . TYR C 1 370 ? -38.876 48.597 -30.965 1.00 64.38 794 TYR C N 1
ATOM 8945 C CA . TYR C 1 370 ? -38.381 47.234 -31.076 1.00 65.40 794 TYR C CA 1
ATOM 8946 C C . TYR C 1 370 ? -38.656 46.475 -29.784 1.00 71.70 794 TYR C C 1
ATOM 8947 O O . TYR C 1 370 ? -38.981 47.066 -28.751 1.00 74.09 794 TYR C O 1
ATOM 8956 N N . ASP C 1 371 ? -38.532 45.149 -29.863 1.00 75.67 795 ASP C N 1
ATOM 8957 C CA . ASP C 1 371 ? -38.832 44.296 -28.720 1.00 79.66 795 ASP C CA 1
ATOM 8958 C C . ASP C 1 371 ? -37.974 44.672 -27.519 1.00 83.79 795 ASP C C 1
ATOM 8959 O O . ASP C 1 371 ? -36.797 45.015 -27.656 1.00 82.01 795 ASP C O 1
ATOM 8964 N N . GLY C 1 372 ? -38.575 44.603 -26.333 1.00 70.65 796 GLY C N 1
ATOM 8965 C CA . GLY C 1 372 ? -37.900 44.959 -25.106 1.00 67.66 796 GLY C CA 1
ATOM 8966 C C . GLY C 1 372 ? -37.942 46.427 -24.754 1.00 68.46 796 GLY C C 1
ATOM 8967 O O . GLY C 1 372 ? -37.687 46.778 -23.596 1.00 64.89 796 GLY C O 1
ATOM 8968 N N . ASP C 1 373 ? -38.249 47.298 -25.712 1.00 57.64 797 ASP C N 1
ATOM 8969 C CA . ASP C 1 373 ? -38.375 48.719 -25.422 1.00 50.00 797 ASP C CA 1
ATOM 8970 C C . ASP C 1 373 ? -39.611 48.976 -24.573 1.00 57.52 797 ASP C C 1
ATOM 8971 O O . ASP C 1 373 ? -40.686 48.426 -24.828 1.00 64.17 797 ASP C O 1
ATOM 8976 N N . LYS C 1 374 ? -39.452 49.815 -23.556 1.00 70.13 798 LYS C N 1
ATOM 8977 C CA . LYS C 1 374 ? -40.532 50.161 -22.644 1.00 68.43 798 LYS C CA 1
ATOM 8978 C C . LYS C 1 374 ? -41.027 51.564 -22.965 1.00 62.66 798 LYS C C 1
ATOM 8979 O O . LYS C 1 374 ? -40.233 52.509 -23.032 1.00 61.02 798 LYS C O 1
ATOM 8985 N N . ALA C 1 375 ? -42.334 51.693 -23.165 1.00 66.68 799 ALA C N 1
ATOM 8986 C CA . ALA C 1 375 ? -42.947 52.957 -23.541 1.00 68.16 799 ALA C CA 1
ATOM 8987 C C . ALA C 1 375 ? -43.275 53.790 -22.308 1.00 66.15 799 ALA C C 1
ATOM 8988 O O . ALA C 1 375 ? -43.655 53.265 -21.257 1.00 81.44 799 ALA C O 1
ATOM 8990 N N . GLU C 1 376 ? -43.115 55.111 -22.450 1.00 51.69 800 GLU C N 1
ATOM 8991 C CA . GLU C 1 376 ? -43.476 56.082 -21.416 1.00 48.76 800 GLU C CA 1
ATOM 8992 C C . GLU C 1 376 ? -44.039 57.293 -22.162 1.00 53.70 800 GLU C C 1
ATOM 8993 O O . GLU C 1 376 ? -43.331 58.253 -22.472 1.00 57.69 800 GLU C O 1
ATOM 8999 N N . GLN C 1 377 ? -45.338 57.232 -22.462 1.00 61.51 801 GLN C N 1
ATOM 9000 C CA . GLN C 1 377 ? -45.946 58.202 -23.365 1.00 54.61 801 GLN C CA 1
ATOM 9001 C C . GLN C 1 377 ? -46.142 59.567 -22.719 1.00 59.06 801 GLN C C 1
ATOM 9002 O O . GLN C 1 377 ? -46.311 60.559 -23.434 1.00 69.28 801 GLN C O 1
ATOM 9008 N N . PHE C 1 378 ? -46.113 59.642 -21.392 1.00 70.20 802 PHE C N 1
ATOM 9009 C CA . PHE C 1 378 ? -46.362 60.874 -20.653 1.00 67.49 802 PHE C CA 1
ATOM 9010 C C . PHE C 1 378 ? -45.112 61.208 -19.850 1.00 66.85 802 PHE C C 1
ATOM 9011 O O . PHE C 1 378 ? -44.728 60.448 -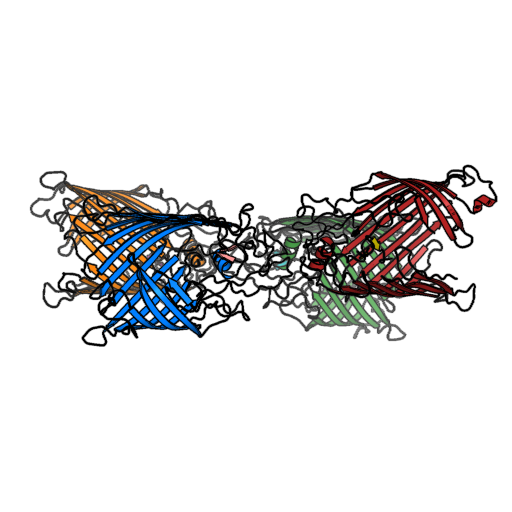18.954 1.00 73.00 802 PHE C O 1
ATOM 9019 N N . GLN C 1 379 ? -44.480 62.341 -20.167 1.00 64.53 803 GLN C N 1
ATOM 9020 C CA . GLN C 1 379 ? -43.148 62.657 -19.675 1.00 66.31 803 GLN C CA 1
ATOM 9021 C C . GLN C 1 379 ? -43.133 64.001 -18.962 1.00 63.79 803 GLN C C 1
ATOM 9022 O O . GLN C 1 379 ? -43.819 64.942 -19.374 1.00 68.42 803 GLN C O 1
ATOM 9028 N N . PHE C 1 380 ? -42.325 64.087 -17.907 1.00 67.33 804 PHE C N 1
ATOM 9029 C CA . PHE C 1 380 ? -42.059 65.328 -17.194 1.00 77.46 804 PHE C CA 1
ATOM 9030 C C . PHE C 1 380 ? -40.618 65.323 -16.715 1.00 75.88 804 PHE C C 1
ATOM 9031 O O . PHE C 1 380 ? -40.122 64.297 -16.240 1.00 76.50 804 PHE C O 1
ATOM 9039 N N . ASN C 1 381 ? -39.950 66.467 -16.840 1.00 77.56 805 ASN C N 1
ATOM 9040 C CA . ASN C 1 381 ? -38.646 66.619 -16.203 1.00 74.37 805 ASN C CA 1
ATOM 9041 C C . ASN C 1 381 ? -38.281 68.094 -16.123 1.00 78.65 805 ASN C C 1
ATOM 9042 O O . ASN C 1 381 ? -38.889 68.944 -16.775 1.00 83.57 805 ASN C O 1
ATOM 9047 N N . ILE C 1 382 ? -37.272 68.383 -15.306 1.00 77.61 806 ILE C N 1
ATOM 9048 C CA . ILE C 1 382 ? -36.769 69.740 -15.145 1.00 82.24 806 ILE C CA 1
ATOM 9049 C C . ILE C 1 382 ? -35.860 70.098 -16.313 1.00 81.63 806 ILE C C 1
ATOM 9050 O O . ILE C 1 382 ? -34.953 69.341 -16.657 1.00 73.47 806 ILE C O 1
ATOM 9055 N N . SER D 1 1 ? 13.653 76.805 -56.235 1.00 88.82 425 SER D N 1
ATOM 9056 C CA . SER D 1 1 ? 14.988 76.288 -55.984 1.00 81.69 425 SER D CA 1
ATOM 9057 C C . SER D 1 1 ? 15.405 75.281 -57.065 1.00 86.14 425 SER D C 1
ATOM 9058 O O . SER D 1 1 ? 14.812 75.238 -58.148 1.00 92.98 425 SER D O 1
ATOM 9061 N N . PHE D 1 2 ? 16.429 74.478 -56.765 1.00 141.12 426 PHE D N 1
ATOM 9062 C CA . PHE D 1 2 ? 17.291 73.934 -57.809 1.00 147.23 426 PHE D CA 1
ATOM 9063 C C . PHE D 1 2 ? 18.104 72.757 -57.292 1.00 148.70 426 PHE D C 1
ATOM 9064 O O . PHE D 1 2 ? 18.776 72.872 -56.262 1.00 140.98 426 PHE D O 1
ATOM 9072 N N . ASN D 1 3 ? 18.027 71.629 -57.996 1.00 99.22 427 ASN D N 1
ATOM 9073 C CA . ASN D 1 3 ? 19.028 70.570 -57.863 1.00 94.61 427 ASN D CA 1
ATOM 9074 C C . ASN D 1 3 ? 18.790 69.531 -58.950 1.00 95.40 427 ASN D C 1
ATOM 9075 O O . ASN D 1 3 ? 17.750 69.516 -59.608 1.00 93.48 427 ASN D O 1
ATOM 9080 N N . PHE D 1 4 ? 19.778 68.661 -59.128 1.00 92.98 428 PHE D N 1
ATOM 9081 C CA . PHE D 1 4 ? 19.720 67.587 -60.107 1.00 95.97 428 PHE D CA 1
ATOM 9082 C C . PHE D 1 4 ? 20.880 66.629 -59.873 1.00 99.40 428 PHE D C 1
ATOM 9083 O O . PHE D 1 4 ? 21.936 67.035 -59.401 1.00 101.71 428 PHE D O 1
ATOM 9091 N N . GLY D 1 5 ? 20.653 65.360 -60.187 1.00 85.58 429 GLY D N 1
ATOM 9092 C CA . GLY D 1 5 ? 21.698 64.343 -60.183 1.00 83.28 429 GLY D CA 1
ATOM 9093 C C . GLY D 1 5 ? 21.261 63.082 -60.917 1.00 88.29 429 GLY D C 1
ATOM 9094 O O . GLY D 1 5 ? 20.065 62.788 -61.029 1.00 91.98 429 GLY D O 1
ATOM 9095 N N . ILE D 1 6 ? 22.252 62.347 -61.449 1.00 115.67 430 ILE D N 1
ATOM 9096 C CA . ILE D 1 6 ? 22.107 60.987 -61.994 1.00 129.63 430 ILE D CA 1
ATOM 9097 C C . ILE D 1 6 ? 23.331 60.197 -61.516 1.00 133.69 430 ILE D C 1
ATOM 9098 O O . ILE D 1 6 ? 24.026 60.645 -60.612 1.00 133.65 430 ILE D O 1
ATOM 9103 N N . GLY D 1 7 ? 23.565 58.993 -62.033 1.00 100.41 431 GLY D N 1
ATOM 9104 C CA . GLY D 1 7 ? 24.688 58.244 -61.500 1.00 94.53 431 GLY D CA 1
ATOM 9105 C C . GLY D 1 7 ? 25.129 57.063 -62.350 1.00 115.07 431 GLY D C 1
ATOM 9106 O O . GLY D 1 7 ? 24.583 56.788 -63.427 1.00 110.67 431 GLY D O 1
ATOM 9107 N N . TYR D 1 8 ? 26.051 56.253 -61.815 1.00 161.40 432 TYR D N 1
ATOM 9108 C CA . TYR D 1 8 ? 26.274 54.956 -62.462 1.00 166.12 432 TYR D CA 1
ATOM 9109 C C . TYR D 1 8 ? 26.544 53.779 -61.511 1.00 169.30 432 TYR D C 1
ATOM 9110 O O . TYR D 1 8 ? 26.122 52.663 -61.834 1.00 172.02 432 TYR D O 1
ATOM 9119 N N . GLY D 1 9 ? 27.213 53.954 -60.356 1.00 181.35 433 GLY D N 1
ATOM 9120 C CA . GLY D 1 9 ? 27.245 52.874 -59.386 1.00 183.25 433 GLY D CA 1
ATOM 9121 C C . GLY D 1 9 ? 27.725 53.294 -58.007 1.00 184.43 433 GLY D C 1
ATOM 9122 O O . GLY D 1 9 ? 28.861 53.000 -57.625 1.00 186.28 433 GLY D O 1
ATOM 9123 N N . THR D 1 10 ? 26.831 53.797 -57.134 1.00 143.63 434 THR D N 1
ATOM 9124 C CA . THR D 1 10 ? 27.195 54.425 -55.851 1.00 133.50 434 THR D CA 1
ATOM 9125 C C . THR D 1 10 ? 27.000 53.545 -54.563 1.00 139.28 434 THR D C 1
ATOM 9126 O O . THR D 1 10 ? 27.300 54.010 -53.456 1.00 139.06 434 THR D O 1
ATOM 9130 N N . GLU D 1 11 ? 26.649 52.255 -54.727 1.00 175.51 435 GLU D N 1
ATOM 9131 C CA . GLU D 1 11 ? 25.826 51.341 -53.916 1.00 176.50 435 GLU D CA 1
ATOM 9132 C C . GLU D 1 11 ? 24.336 51.370 -54.282 1.00 174.19 435 GLU D C 1
ATOM 9133 O O . GLU D 1 11 ? 23.709 50.313 -54.431 1.00 174.18 435 GLU D O 1
ATOM 9139 N N . SER D 1 12 ? 23.758 52.567 -54.412 1.00 172.74 436 SER D N 1
ATOM 9140 C CA . SER D 1 12 ? 22.400 52.755 -54.911 1.00 165.04 436 SER D CA 1
ATOM 9141 C C . SER D 1 12 ? 22.392 52.713 -56.442 1.00 166.75 436 SER D C 1
ATOM 9142 O O . SER D 1 12 ? 23.406 52.436 -57.085 1.00 172.48 436 SER D O 1
ATOM 9145 N N . GLY D 1 13 ? 21.242 53.014 -57.047 1.00 151.06 437 GLY D N 1
ATOM 9146 C CA . GLY D 1 13 ? 21.081 52.794 -58.475 1.00 152.36 437 GLY D CA 1
ATOM 9147 C C . GLY D 1 13 ? 21.313 53.976 -59.400 1.00 145.89 437 GLY D C 1
ATOM 9148 O O . GLY D 1 13 ? 22.304 54.700 -59.262 1.00 139.27 437 GLY D O 1
ATOM 9149 N N . VAL D 1 14 ? 20.395 54.167 -60.357 1.00 123.68 438 VAL D N 1
ATOM 9150 C CA . VAL D 1 14 ? 20.558 55.203 -61.380 1.00 118.40 438 VAL D CA 1
ATOM 9151 C C . VAL D 1 14 ? 20.719 56.576 -60.739 1.00 112.79 438 VAL D C 1
ATOM 9152 O O . VAL D 1 14 ? 21.498 57.411 -61.212 1.00 116.28 438 VAL D O 1
ATOM 9156 N N . SER D 1 15 ? 19.961 56.838 -59.674 1.00 123.46 439 SER D N 1
ATOM 9157 C CA . SER D 1 15 ? 20.115 58.025 -58.830 1.00 119.20 439 SER D CA 1
ATOM 9158 C C . SER D 1 15 ? 19.738 59.318 -59.555 1.00 116.99 439 SER D C 1
ATOM 9159 O O . SER D 1 15 ? 20.399 60.343 -59.392 1.00 117.17 439 SER D O 1
ATOM 9162 N N . PHE D 1 16 ? 18.669 59.283 -60.349 1.00 93.96 440 PHE D N 1
ATOM 9163 C CA . PHE D 1 16 ? 18.003 60.527 -60.711 1.00 84.60 440 PHE D CA 1
ATOM 9164 C C . PHE D 1 16 ? 17.534 61.201 -59.429 1.00 87.47 440 PHE D C 1
ATOM 9165 O O . PHE D 1 16 ? 16.869 60.578 -58.603 1.00 82.80 440 PHE D O 1
ATOM 9173 N N . GLN D 1 17 ? 17.890 62.466 -59.246 1.00 80.15 441 GLN D N 1
ATOM 9174 C CA . GLN D 1 17 ? 17.515 63.159 -58.022 1.00 78.90 441 GLN D CA 1
ATOM 9175 C C . GLN D 1 17 ? 17.250 64.624 -58.324 1.00 78.10 441 GLN D C 1
ATOM 9176 O O . GLN D 1 17 ? 17.930 65.223 -59.163 1.00 78.72 441 GLN D O 1
ATOM 9182 N N . ALA D 1 18 ? 16.267 65.191 -57.624 1.00 77.10 442 ALA D N 1
ATOM 9183 C CA . ALA D 1 18 ? 15.857 66.567 -57.857 1.00 76.67 442 ALA D CA 1
ATOM 9184 C C . ALA D 1 18 ? 15.174 67.127 -56.618 1.00 76.04 442 ALA D C 1
ATOM 9185 O O . ALA D 1 18 ? 14.321 66.468 -56.017 1.00 75.74 442 ALA D O 1
ATOM 9187 N N . GLY D 1 19 ? 15.563 68.346 -56.251 1.00 76.20 443 GLY D N 1
ATOM 9188 C CA . GLY D 1 19 ? 14.848 69.143 -55.273 1.00 76.03 443 GLY D CA 1
ATOM 9189 C C . GLY D 1 19 ? 14.627 70.530 -55.839 1.00 76.48 443 GLY D C 1
ATOM 9190 O O . GLY D 1 19 ? 15.589 71.190 -56.247 1.00 78.39 443 GLY D O 1
ATOM 9191 N N . VAL D 1 20 ? 13.369 70.977 -55.890 1.00 76.43 444 VAL D N 1
ATOM 9192 C CA . VAL D 1 20 ? 12.989 72.160 -56.658 1.00 77.20 444 VAL D CA 1
ATOM 9193 C C . VAL D 1 20 ? 11.916 72.931 -55.898 1.00 77.67 444 VAL D C 1
ATOM 9194 O O . VAL D 1 20 ? 11.058 72.343 -55.233 1.00 77.29 444 VAL D O 1
ATOM 9198 N N . GLN D 1 21 ? 11.959 74.260 -56.013 1.00 86.64 445 GLN D N 1
ATOM 9199 C CA . GLN D 1 21 ? 10.953 75.130 -55.417 1.00 94.96 445 GLN D CA 1
ATOM 9200 C C . GLN D 1 21 ? 10.614 76.252 -56.391 1.00 103.27 445 GLN D C 1
ATOM 9201 O O . GLN D 1 21 ? 11.513 76.940 -56.887 1.00 101.56 445 GLN D O 1
ATOM 9207 N N . GLN D 1 22 ? 9.322 76.430 -56.673 1.00 123.42 446 GLN D N 1
ATOM 9208 C CA . GLN D 1 22 ? 8.818 77.573 -57.431 1.00 112.43 446 GLN D CA 1
ATOM 9209 C C . GLN D 1 22 ? 8.003 78.434 -56.472 1.00 105.67 446 GLN D C 1
ATOM 9210 O O . GLN D 1 22 ? 7.025 77.959 -55.887 1.00 107.75 446 GLN D O 1
ATOM 9216 N N . ASP D 1 23 ? 8.407 79.689 -56.304 1.00 87.40 447 ASP D N 1
ATOM 9217 C CA . ASP D 1 23 ? 7.979 80.459 -55.146 1.00 89.00 447 ASP D CA 1
ATOM 9218 C C . ASP D 1 23 ? 7.808 81.927 -55.527 1.00 92.03 447 ASP D C 1
ATOM 9219 O O . ASP D 1 23 ? 8.070 82.334 -56.662 1.00 92.83 447 ASP D O 1
ATOM 9224 N N . ASN D 1 24 ? 7.360 82.723 -54.555 1.00 98.81 448 ASN D N 1
ATOM 9225 C CA . ASN D 1 24 ? 7.228 84.165 -54.721 1.00 102.23 448 ASN D CA 1
ATOM 9226 C C . ASN D 1 24 ? 7.542 84.864 -53.405 1.00 110.10 448 ASN D C 1
ATOM 9227 O O . ASN D 1 24 ? 7.494 84.259 -52.331 1.00 109.78 448 ASN D O 1
ATOM 9232 N N . TRP D 1 25 ? 7.857 86.154 -53.498 1.00 124.68 449 TRP D N 1
ATOM 9233 C CA . TRP D 1 25 ? 7.931 86.972 -52.294 1.00 127.00 449 TRP D CA 1
ATOM 9234 C C . TRP D 1 25 ? 6.587 87.633 -52.012 1.00 138.97 449 TRP D C 1
ATOM 9235 O O . TRP D 1 25 ? 6.162 87.721 -50.853 1.00 138.40 449 TRP D O 1
ATOM 9246 N N . LEU D 1 26 ? 5.898 88.074 -53.062 1.00 121.43 450 LEU D N 1
ATOM 9247 C CA . LEU D 1 26 ? 4.571 88.659 -52.934 1.00 114.11 450 LEU D CA 1
ATOM 9248 C C . LEU D 1 26 ? 3.875 88.582 -54.282 1.00 111.97 450 LEU D C 1
ATOM 9249 O O . LEU D 1 26 ? 4.526 88.598 -55.333 1.00 109.88 450 LEU D O 1
ATOM 9254 N N . GLY D 1 27 ? 2.550 88.611 -54.182 1.00 131.62 451 GLY D N 1
ATOM 9255 C CA . GLY D 1 27 ? 1.648 88.570 -55.297 1.00 135.05 451 GLY D CA 1
ATOM 9256 C C . GLY D 1 27 ? 0.996 87.202 -55.381 1.00 137.14 451 GLY D C 1
ATOM 9257 O O . GLY D 1 27 ? 0.283 86.729 -54.475 1.00 127.79 451 GLY D O 1
ATOM 9258 N N . THR D 1 28 ? 1.337 86.537 -56.455 1.00 137.05 452 THR D N 1
ATOM 9259 C CA . THR D 1 28 ? 0.446 85.575 -57.071 1.00 125.78 452 THR D CA 1
ATOM 9260 C C . THR D 1 28 ? 0.128 84.389 -56.175 1.00 125.51 452 THR D C 1
ATOM 9261 O O . THR D 1 28 ? -0.783 83.621 -56.493 1.00 130.37 452 THR D O 1
ATOM 9265 N N . GLY D 1 29 ? 0.884 84.189 -55.097 1.00 96.97 453 GLY D N 1
ATOM 9266 C CA . GLY D 1 29 ? 0.440 83.432 -53.954 1.00 93.67 453 GLY D CA 1
ATOM 9267 C C . GLY D 1 29 ? 0.994 82.028 -53.827 1.00 87.36 453 GLY D C 1
ATOM 9268 O O . GLY D 1 29 ? 1.208 81.566 -52.698 1.00 85.73 453 GLY D O 1
ATOM 9269 N N . TYR D 1 30 ? 1.223 81.332 -54.937 1.00 108.47 454 TYR D N 1
ATOM 9270 C CA . TYR D 1 30 ? 1.513 79.909 -54.846 1.00 106.02 454 TYR D CA 1
ATOM 9271 C C . TYR D 1 30 ? 2.910 79.664 -54.283 1.00 99.48 454 TYR D C 1
ATOM 9272 O O . TYR D 1 30 ? 3.839 80.441 -54.515 1.00 108.29 454 TYR D O 1
ATOM 9281 N N . ALA D 1 31 ? 3.044 78.584 -53.516 1.00 78.35 455 ALA D N 1
ATOM 9282 C CA . ALA D 1 31 ? 4.338 78.073 -53.085 1.00 71.66 455 ALA D CA 1
ATOM 9283 C C . ALA D 1 31 ? 4.381 76.600 -53.459 1.00 63.81 455 ALA D C 1
ATOM 9284 O O . ALA D 1 31 ? 3.589 75.805 -52.942 1.00 60.89 455 ALA D O 1
ATOM 9286 N N . VAL D 1 32 ? 5.281 76.245 -54.372 1.00 67.54 456 VAL D N 1
ATOM 9287 C CA . VAL D 1 32 ? 5.325 74.918 -54.975 1.00 61.75 456 VAL D CA 1
ATOM 9288 C C . VAL D 1 32 ? 6.684 74.285 -54.708 1.00 65.10 456 VAL D C 1
ATOM 9289 O O . VAL D 1 32 ? 7.721 74.949 -54.814 1.00 70.40 456 VAL D O 1
ATOM 9293 N N . GLY D 1 33 ? 6.672 73.004 -54.361 1.00 70.84 457 GLY D N 1
ATOM 9294 C CA . GLY D 1 33 ? 7.899 72.259 -54.141 1.00 69.41 457 GLY D CA 1
ATOM 9295 C C . GLY D 1 33 ? 7.808 70.875 -54.752 1.00 69.89 457 GLY D C 1
ATOM 9296 O O . GLY D 1 33 ? 6.731 70.283 -54.840 1.00 69.96 457 GLY D O 1
ATOM 9297 N N . ILE D 1 34 ? 8.961 70.359 -55.174 1.00 49.27 458 ILE D N 1
ATOM 9298 C CA . ILE D 1 34 ? 9.027 69.080 -55.877 1.00 48.41 458 ILE D CA 1
ATOM 9299 C C . ILE D 1 34 ? 10.289 68.339 -55.450 1.00 47.79 458 ILE D C 1
ATOM 9300 O O . ILE D 1 34 ? 11.379 68.919 -55.404 1.00 48.47 458 ILE D O 1
ATOM 9305 N N . ASN D 1 35 ? 10.134 67.052 -55.137 1.00 48.62 459 ASN D N 1
ATOM 9306 C CA . ASN D 1 35 ? 11.246 66.161 -54.830 1.00 48.07 459 ASN D CA 1
ATOM 9307 C C . ASN D 1 35 ? 11.138 64.903 -55.677 1.00 48.86 459 ASN D C 1
ATOM 9308 O O . ASN D 1 35 ? 10.040 64.378 -55.882 1.00 53.36 459 ASN D O 1
ATOM 9313 N N . GLY D 1 36 ? 12.277 64.415 -56.151 1.00 63.08 460 GLY D N 1
ATOM 9314 C CA . GLY D 1 36 ? 12.301 63.228 -56.991 1.00 61.26 460 GLY D CA 1
ATOM 9315 C C . GLY D 1 36 ? 13.577 62.436 -56.811 1.00 62.08 460 GLY D C 1
ATOM 9316 O O . GLY D 1 36 ? 14.658 63.000 -56.618 1.00 68.05 460 GLY D O 1
ATOM 9317 N N . THR D 1 37 ? 13.445 61.111 -56.899 1.00 48.65 461 THR D N 1
ATOM 9318 C CA . THR D 1 37 ? 14.573 60.193 -56.715 1.00 48.66 461 THR D CA 1
ATOM 9319 C C . THR D 1 37 ? 14.251 58.868 -57.396 1.00 48.60 461 THR D C 1
ATOM 9320 O O . THR D 1 37 ? 13.350 58.155 -56.953 1.00 49.38 461 THR D O 1
ATOM 9324 N N . LYS D 1 38 ? 14.989 58.534 -58.450 1.00 49.66 462 LYS D N 1
ATOM 9325 C CA . LYS D 1 38 ? 14.861 57.257 -59.141 1.00 49.89 462 LYS D CA 1
ATOM 9326 C C . LYS D 1 38 ? 16.155 56.467 -59.010 1.00 50.33 462 LYS D C 1
ATOM 9327 O O . LYS D 1 38 ? 17.233 56.964 -59.356 1.00 54.92 462 LYS D O 1
ATOM 9333 N N . ASN D 1 39 ? 16.037 55.240 -58.515 1.00 51.36 463 ASN D N 1
ATOM 9334 C CA . ASN D 1 39 ? 17.129 54.286 -58.405 1.00 51.89 463 ASN D CA 1
ATOM 9335 C C . ASN D 1 39 ? 16.709 52.992 -59.088 1.00 52.33 463 ASN D C 1
ATOM 9336 O O . ASN D 1 39 ? 15.582 52.858 -59.571 1.00 52.15 463 ASN D O 1
ATOM 9341 N N . ASP D 1 40 ? 17.627 52.023 -59.122 1.00 49.48 464 ASP D N 1
ATOM 9342 C CA . ASP D 1 40 ? 17.236 50.672 -59.502 1.00 49.92 464 ASP D CA 1
ATOM 9343 C C . ASP D 1 40 ? 16.216 50.097 -58.533 1.00 48.84 464 ASP D C 1
ATOM 9344 O O . ASP D 1 40 ? 15.464 49.190 -58.904 1.00 49.08 464 ASP D O 1
ATOM 9349 N N . TYR D 1 41 ? 16.165 50.619 -57.308 1.00 50.77 465 TYR D N 1
ATOM 9350 C CA . TYR D 1 41 ? 15.388 50.022 -56.238 1.00 49.83 465 TYR D CA 1
ATOM 9351 C C . TYR D 1 41 ? 14.339 50.952 -55.646 1.00 48.70 465 TYR D C 1
ATOM 9352 O O . TYR D 1 41 ? 13.674 50.564 -54.680 1.00 52.97 465 TYR D O 1
ATOM 9361 N N . GLN D 1 42 ? 14.165 52.159 -56.183 1.00 44.09 466 GLN D N 1
ATOM 9362 C CA . GLN D 1 42 ? 13.159 53.064 -55.643 1.00 43.22 466 GLN D CA 1
ATOM 9363 C C . GLN D 1 42 ? 12.807 54.127 -56.672 1.00 43.65 466 GLN D C 1
ATOM 9364 O O . GLN D 1 42 ? 13.648 54.541 -57.474 1.00 44.47 466 GLN D O 1
ATOM 9370 N N . THR D 1 43 ? 11.546 54.554 -56.633 1.00 50.70 467 THR D N 1
ATOM 9371 C CA . THR D 1 43 ? 11.060 55.706 -57.386 1.00 51.06 467 THR D CA 1
ATOM 9372 C C . THR D 1 43 ? 10.199 56.536 -56.443 1.00 50.30 467 THR D C 1
ATOM 9373 O O . THR D 1 43 ? 9.098 56.118 -56.076 1.00 53.21 467 THR D O 1
ATOM 9377 N N . TYR D 1 44 ? 10.705 57.700 -56.047 1.00 58.68 468 TYR D N 1
ATOM 9378 C CA . TYR D 1 44 ? 10.079 58.572 -55.063 1.00 58.16 468 TYR D CA 1
ATOM 9379 C C . TYR D 1 44 ? 9.799 59.916 -55.720 1.00 59.44 468 TYR D C 1
ATOM 9380 O O . TYR D 1 44 ? 10.692 60.503 -56.338 1.00 62.27 468 TYR D O 1
ATOM 9389 N N . ALA D 1 45 ? 8.563 60.391 -55.595 1.00 43.01 469 ALA D N 1
ATOM 9390 C CA . ALA D 1 45 ? 8.149 61.650 -56.205 1.00 43.78 469 ALA D CA 1
ATOM 9391 C C . ALA D 1 45 ? 7.146 62.323 -55.284 1.00 46.53 469 ALA D C 1
ATOM 9392 O O . ALA D 1 45 ? 6.097 61.745 -54.978 1.00 44.54 469 ALA D O 1
ATOM 9394 N N . GLU D 1 46 ? 7.465 63.540 -54.848 1.00 63.88 470 GLU D N 1
ATOM 9395 C CA . GLU D 1 46 ? 6.613 64.300 -53.943 1.00 66.44 470 GLU D CA 1
ATOM 9396 C C . GLU D 1 46 ? 6.357 65.680 -54.530 1.00 63.98 470 GLU D C 1
ATOM 9397 O O . GLU D 1 46 ? 7.305 66.400 -54.865 1.00 67.24 470 GLU D O 1
ATOM 9403 N N . LEU D 1 47 ? 5.081 66.046 -54.647 1.00 55.47 471 LEU D N 1
ATOM 9404 C CA . LEU D 1 47 ? 4.664 67.343 -55.160 1.00 53.52 471 LEU D CA 1
ATOM 9405 C C . LEU D 1 47 ? 3.857 68.046 -54.079 1.00 54.62 471 LEU D C 1
ATOM 9406 O O . LEU D 1 47 ? 2.915 67.468 -53.530 1.00 61.62 471 LEU D O 1
ATOM 9411 N N . SER D 1 48 ? 4.224 69.285 -53.764 1.00 47.58 472 SER D N 1
ATOM 9412 C CA . SER D 1 48 ? 3.620 70.002 -52.650 1.00 47.92 472 SER D CA 1
ATOM 9413 C C . SER D 1 48 ? 3.249 71.413 -53.078 1.00 51.15 472 SER D C 1
ATOM 9414 O O . SER D 1 48 ? 3.998 72.064 -53.810 1.00 52.46 472 SER D O 1
ATOM 9417 N N . VAL D 1 49 ? 2.085 71.884 -52.621 1.00 50.08 473 VAL D N 1
ATOM 9418 C CA . VAL D 1 49 ? 1.640 73.248 -52.870 1.00 51.82 473 VAL D CA 1
ATOM 9419 C C . VAL D 1 49 ? 1.129 73.843 -51.565 1.00 52.27 473 VAL D C 1
ATOM 9420 O O . VAL D 1 49 ? 0.710 73.132 -50.648 1.00 51.25 473 VAL D O 1
ATOM 9424 N N . THR D 1 50 ? 1.180 75.170 -51.491 1.00 68.78 474 THR D N 1
ATOM 9425 C CA . THR D 1 50 ? 0.694 75.891 -50.325 1.00 73.88 474 THR D CA 1
ATOM 9426 C C . THR D 1 50 ? 0.290 77.302 -50.729 1.00 82.35 474 THR D C 1
ATOM 9427 O O . THR D 1 50 ? 1.013 77.984 -51.468 1.00 87.13 474 THR D O 1
ATOM 9431 N N . ASN D 1 51 ? -0.883 77.718 -50.251 1.00 79.36 475 ASN D N 1
ATOM 9432 C CA . ASN D 1 51 ? -1.337 79.099 -50.323 1.00 79.05 475 ASN D CA 1
ATOM 9433 C C . ASN D 1 51 ? -1.266 79.692 -48.921 1.00 83.56 475 ASN D C 1
ATOM 9434 O O . ASN D 1 51 ? -2.040 79.282 -48.039 1.00 83.74 475 ASN D O 1
ATOM 9439 N N . PRO D 1 52 ? -0.353 80.629 -48.657 1.00 98.53 476 PRO D N 1
ATOM 9440 C CA . PRO D 1 52 ? -0.245 81.226 -47.319 1.00 107.00 476 PRO D CA 1
ATOM 9441 C C . PRO D 1 52 ? -1.286 82.297 -47.031 1.00 113.14 476 PRO D C 1
ATOM 9442 O O . PRO D 1 52 ? -1.358 82.787 -45.893 1.00 111.21 476 PRO D O 1
ATOM 9446 N N . TYR D 1 53 ? -2.139 82.683 -47.983 1.00 104.93 477 TYR D N 1
ATOM 9447 C CA . TYR D 1 53 ? -3.205 83.675 -47.721 1.00 103.58 477 TYR D CA 1
ATOM 9448 C C . TYR D 1 53 ? -4.505 83.168 -48.332 1.00 101.99 477 TYR D C 1
ATOM 9449 O O . TYR D 1 53 ? -5.108 83.753 -49.233 1.00 107.99 477 TYR D O 1
ATOM 9458 N N . PHE D 1 54 ? -4.895 81.994 -47.846 1.00 74.85 478 PHE D N 1
ATOM 9459 C CA . PHE D 1 54 ? -6.164 81.385 -48.224 1.00 75.41 478 PHE D CA 1
ATOM 9460 C C . PHE D 1 54 ? -7.337 82.314 -47.945 1.00 77.30 478 PHE D C 1
ATOM 9461 O O . PHE D 1 54 ? -8.370 82.225 -48.620 1.00 75.87 478 PHE D O 1
ATOM 9469 N N . THR D 1 55 ? -7.199 83.205 -46.965 1.00 95.08 479 THR D N 1
ATOM 9470 C CA . THR D 1 55 ? -8.241 84.172 -46.653 1.00 99.09 479 THR D CA 1
ATOM 9471 C C . THR D 1 55 ? -7.597 85.393 -46.008 1.00 109.86 479 THR D C 1
ATOM 9472 O O . THR D 1 55 ? -6.391 85.421 -45.749 1.00 110.99 479 THR D O 1
ATOM 9476 N N . VAL D 1 56 ? -8.428 86.406 -45.746 1.00 125.17 480 VAL D N 1
ATOM 9477 C CA . VAL D 1 56 ? -7.930 87.689 -45.249 1.00 126.16 480 VAL D CA 1
ATOM 9478 C C . VAL D 1 56 ? -7.250 87.532 -43.894 1.00 124.76 480 VAL D C 1
ATOM 9479 O O . VAL D 1 56 ? -6.334 88.294 -43.558 1.00 117.08 480 VAL D O 1
ATOM 9483 N N . ASP D 1 57 ? -7.664 86.540 -43.107 1.00 130.66 481 ASP D N 1
ATOM 9484 C CA . ASP D 1 57 ? -7.155 86.367 -41.751 1.00 126.53 481 ASP D CA 1
ATOM 9485 C C . ASP D 1 57 ? -5.707 85.885 -41.703 1.00 125.64 481 ASP D C 1
ATOM 9486 O O . ASP D 1 57 ? -5.152 85.774 -40.605 1.00 121.95 481 ASP D O 1
ATOM 9491 N N . GLY D 1 58 ? -5.083 85.606 -42.844 1.00 114.09 482 GLY D N 1
ATOM 9492 C CA . GLY D 1 58 ? -3.742 85.058 -42.863 1.00 104.43 482 GLY D CA 1
ATOM 9493 C C . GLY D 1 58 ? -3.669 83.554 -42.734 1.00 102.33 482 GLY D C 1
ATOM 9494 O O . GLY D 1 58 ? -2.563 83.012 -42.619 1.00 104.97 482 GLY D O 1
ATOM 9495 N N . VAL D 1 59 ? -4.813 82.867 -42.744 1.00 83.71 483 VAL D N 1
ATOM 9496 C CA . VAL D 1 59 ? -4.843 81.413 -42.643 1.00 70.74 483 VAL D CA 1
ATOM 9497 C C . VAL D 1 59 ? -4.301 80.794 -43.928 1.00 76.77 483 VAL D C 1
ATOM 9498 O O . VAL D 1 59 ? -4.478 81.334 -45.028 1.00 88.12 483 VAL D O 1
ATOM 9502 N N . SER D 1 60 ? -3.620 79.654 -43.794 1.00 61.57 484 SER D N 1
ATOM 9503 C CA . SER D 1 60 ? -2.984 79.009 -44.935 1.00 60.19 484 SER D CA 1
ATOM 9504 C C . SER D 1 60 ? -3.640 77.668 -45.246 1.00 58.27 484 SER D C 1
ATOM 9505 O O . SER D 1 60 ? -4.254 77.036 -44.382 1.00 57.52 484 SER D O 1
ATOM 9508 N N . LEU D 1 61 ? -3.487 77.233 -46.499 1.00 57.58 485 LEU D N 1
ATOM 9509 C CA . LEU D 1 61 ? -3.976 75.932 -46.954 1.00 60.40 485 LEU D CA 1
ATOM 9510 C C . LEU D 1 61 ? -2.864 75.236 -47.728 1.00 63.76 485 LEU D C 1
ATOM 9511 O O . LEU D 1 61 ? -2.366 75.775 -48.720 1.00 64.33 485 LEU D O 1
ATOM 9516 N N . GLY D 1 62 ? -2.493 74.040 -47.295 1.00 74.96 486 GLY D N 1
ATOM 9517 C CA . GLY D 1 62 ? -1.382 73.325 -47.904 1.00 63.13 486 GLY D CA 1
ATOM 9518 C C . GLY D 1 62 ? -1.732 71.881 -48.240 1.00 61.81 486 GLY D C 1
ATOM 9519 O O . GLY D 1 62 ? -2.314 71.174 -47.426 1.00 68.71 486 GLY D O 1
ATOM 9520 N N . GLY D 1 63 ? -1.347 71.468 -49.443 1.00 49.51 487 GLY D N 1
ATOM 9521 C CA . GLY D 1 63 ? -1.619 70.112 -49.884 1.00 48.20 487 GLY D CA 1
ATOM 9522 C C . GLY D 1 63 ? -0.388 69.480 -50.505 1.00 47.38 487 GLY D C 1
ATOM 9523 O O . GLY D 1 63 ? 0.576 70.160 -50.862 1.00 47.97 487 GLY D O 1
ATOM 9524 N N . ARG D 1 64 ? -0.434 68.155 -50.625 1.00 59.55 488 ARG D N 1
ATOM 9525 C CA . ARG D 1 64 ? 0.676 67.430 -51.231 1.00 56.52 488 ARG D CA 1
ATOM 9526 C C . ARG D 1 64 ? 0.204 66.073 -51.737 1.00 60.15 488 ARG D C 1
ATOM 9527 O O . ARG D 1 64 ? -0.784 65.514 -51.255 1.00 54.74 488 ARG D O 1
ATOM 9535 N N . LEU D 1 65 ? 0.951 65.552 -52.711 1.00 44.41 489 LEU D N 1
ATOM 9536 C CA . LEU D 1 65 ? 0.649 64.315 -53.418 1.00 43.88 489 LEU D CA 1
ATOM 9537 C C . LEU D 1 65 ? 1.956 63.566 -53.636 1.00 43.31 489 LEU D C 1
ATOM 9538 O O . LEU D 1 65 ? 2.917 64.140 -54.158 1.00 43.81 489 LEU D O 1
ATOM 9543 N N . PHE D 1 66 ? 2.004 62.293 -53.240 1.00 42.40 490 PHE D N 1
ATOM 9544 C CA . PHE D 1 66 ? 3.269 61.571 -53.257 1.00 41.94 490 PHE D CA 1
ATOM 9545 C C . PHE D 1 66 ? 3.097 60.157 -53.794 1.00 41.57 490 PHE D C 1
ATOM 9546 O O . PHE D 1 66 ? 2.027 59.548 -53.680 1.00 41.36 490 PHE D O 1
ATOM 9554 N N . TYR D 1 67 ? 4.195 59.645 -54.357 1.00 42.60 491 TYR D N 1
ATOM 9555 C CA . TYR D 1 67 ? 4.337 58.304 -54.909 1.00 42.48 491 TYR D CA 1
ATOM 9556 C C . TYR D 1 67 ? 5.700 57.781 -54.474 1.00 43.91 491 TYR D C 1
ATOM 9557 O O . TYR D 1 67 ? 6.684 58.522 -54.507 1.00 45.27 491 TYR D O 1
ATOM 9566 N N . ASN D 1 68 ? 5.764 56.517 -54.047 1.00 40.71 492 ASN D N 1
ATOM 9567 C CA . ASN D 1 68 ? 6.991 55.979 -53.453 1.00 40.44 492 ASN D CA 1
ATOM 9568 C C . ASN D 1 68 ? 6.991 54.466 -53.661 1.00 40.42 492 ASN D C 1
ATOM 9569 O O . ASN D 1 68 ? 6.319 53.737 -52.929 1.00 40.18 492 ASN D O 1
ATOM 9574 N N . ASP D 1 69 ? 7.762 54.006 -54.641 1.00 44.71 493 ASP D N 1
ATOM 9575 C CA . ASP D 1 69 ? 7.703 52.634 -55.135 1.00 45.07 493 ASP D CA 1
ATOM 9576 C C . ASP D 1 69 ? 9.061 51.981 -54.912 1.00 45.28 493 ASP D C 1
ATOM 9577 O O . ASP D 1 69 ? 10.044 52.373 -55.545 1.00 47.46 493 ASP D O 1
ATOM 9582 N N . PHE D 1 70 ? 9.123 50.981 -54.033 1.00 41.29 494 PHE D N 1
ATOM 9583 C CA . PHE D 1 70 ? 10.371 50.305 -53.703 1.00 41.57 494 PHE D CA 1
ATOM 9584 C C . PHE D 1 70 ? 10.327 48.857 -54.177 1.00 42.24 494 PHE D C 1
ATOM 9585 O O . PHE D 1 70 ? 9.371 48.131 -53.881 1.00 42.04 494 PHE D O 1
ATOM 9593 N N . GLN D 1 71 ? 11.375 48.442 -54.892 1.00 58.48 495 GLN D N 1
ATOM 9594 C CA . GLN D 1 71 ? 11.539 47.076 -55.382 1.00 62.92 495 GLN D CA 1
ATOM 9595 C C . GLN D 1 71 ? 12.939 46.609 -55.010 1.00 69.97 495 GLN D C 1
ATOM 9596 O O . GLN D 1 71 ? 13.926 47.259 -55.375 1.00 78.04 495 GLN D O 1
ATOM 9602 N N . ALA D 1 72 ? 13.029 45.483 -54.295 1.00 44.75 496 ALA D N 1
ATOM 9603 C CA . ALA D 1 72 ? 14.305 44.994 -53.778 1.00 45.25 496 ALA D CA 1
ATOM 9604 C C . ALA D 1 72 ? 15.159 44.308 -54.832 1.00 51.90 496 ALA D C 1
ATOM 9605 O O . ALA D 1 72 ? 16.277 43.878 -54.526 1.00 47.45 496 ALA D O 1
ATOM 9607 N N . ASP D 1 73 ? 14.667 44.183 -56.057 1.00 68.37 497 ASP D N 1
ATOM 9608 C CA . ASP D 1 73 ? 15.480 43.659 -57.144 1.00 70.45 497 ASP D CA 1
ATOM 9609 C C . ASP D 1 73 ? 15.403 44.656 -58.293 1.00 89.83 497 ASP D C 1
ATOM 9610 O O . ASP D 1 73 ? 15.337 45.870 -58.071 1.00 89.73 497 ASP D O 1
ATOM 9615 N N . ASP D 1 74 ? 15.369 44.180 -59.493 1.00 132.72 498 ASP D N 1
ATOM 9616 C CA . ASP D 1 74 ? 14.637 44.954 -60.475 1.00 127.74 498 ASP D CA 1
ATOM 9617 C C . ASP D 1 74 ? 13.902 43.945 -61.306 1.00 137.16 498 ASP D C 1
ATOM 9618 O O . ASP D 1 74 ? 12.680 43.825 -61.273 1.00 130.21 498 ASP D O 1
ATOM 9623 N N . ALA D 1 75 ? 14.743 43.225 -62.060 1.00 132.88 499 ALA D N 1
ATOM 9624 C CA . ALA D 1 75 ? 14.342 42.532 -63.273 1.00 125.66 499 ALA D CA 1
ATOM 9625 C C . ALA D 1 75 ? 13.346 41.420 -62.977 1.00 122.47 499 ALA D C 1
ATOM 9626 O O . ALA D 1 75 ? 12.589 41.007 -63.865 1.00 124.60 499 ALA D O 1
ATOM 9628 N N . ASP D 1 76 ? 13.362 40.910 -61.744 1.00 105.39 500 ASP D N 1
ATOM 9629 C CA . ASP D 1 76 ? 12.564 39.760 -61.334 1.00 112.48 500 ASP D CA 1
ATOM 9630 C C . ASP D 1 76 ? 11.260 40.144 -60.650 1.00 107.33 500 ASP D C 1
ATOM 9631 O O . ASP D 1 76 ? 10.294 39.370 -60.700 1.00 102.12 500 ASP D O 1
ATOM 9636 N N . LEU D 1 77 ? 11.210 41.312 -60.018 1.00 128.37 501 LEU D N 1
ATOM 9637 C CA . LEU D 1 77 ? 10.182 41.597 -59.013 1.00 126.84 501 LEU D CA 1
ATOM 9638 C C . LEU D 1 77 ? 10.244 40.442 -58.016 1.00 123.23 501 LEU D C 1
ATOM 9639 O O . LEU D 1 77 ? 11.346 40.105 -57.548 1.00 122.90 501 LEU D O 1
ATOM 9644 N N . SER D 1 78 ? 9.117 39.823 -57.663 1.00 96.80 502 SER D N 1
ATOM 9645 C CA . SER D 1 78 ? 9.068 38.550 -56.946 1.00 84.63 502 SER D CA 1
ATOM 9646 C C . SER D 1 78 ? 9.830 38.556 -55.624 1.00 77.53 502 SER D C 1
ATOM 9647 O O . SER D 1 78 ? 9.937 37.508 -54.978 1.00 78.06 502 SER D O 1
ATOM 9650 N N . ASP D 1 79 ? 10.380 39.692 -55.215 1.00 56.11 503 ASP D N 1
ATOM 9651 C CA . ASP D 1 79 ? 11.043 39.859 -53.931 1.00 54.09 503 ASP D CA 1
ATOM 9652 C C . ASP D 1 79 ? 10.312 40.957 -53.161 1.00 51.77 503 ASP D C 1
ATOM 9653 O O . ASP D 1 79 ? 9.332 41.524 -53.648 1.00 53.93 503 ASP D O 1
ATOM 9658 N N . TYR D 1 80 ? 10.791 41.254 -51.952 1.00 54.54 504 TYR D N 1
ATOM 9659 C CA . TYR D 1 80 ? 10.128 42.236 -51.097 1.00 48.91 504 TYR D CA 1
ATOM 9660 C C . TYR D 1 80 ? 9.901 43.541 -51.850 1.00 46.21 504 TYR D C 1
ATOM 9661 O O . TYR D 1 80 ? 10.850 44.186 -52.305 1.00 47.52 504 TYR D O 1
ATOM 9670 N N . THR D 1 81 ? 8.631 43.915 -51.987 1.00 29.86 505 THR D N 1
ATOM 9671 C CA . THR D 1 81 ? 8.225 45.067 -52.779 1.00 31.58 505 THR D CA 1
ATOM 9672 C C . THR D 1 81 ? 7.204 45.870 -51.992 1.00 35.58 505 THR D C 1
ATOM 9673 O O . THR D 1 81 ? 6.224 45.307 -51.491 1.00 35.51 505 THR D O 1
ATOM 9677 N N . ASN D 1 82 ? 7.429 47.182 -51.899 1.00 39.11 506 ASN D N 1
ATOM 9678 C CA . ASN D 1 82 ? 6.598 48.063 -51.080 1.00 36.45 506 ASN D CA 1
ATOM 9679 C C . ASN D 1 82 ? 6.277 49.308 -51.898 1.00 36.97 506 ASN D C 1
ATOM 9680 O O . ASN D 1 82 ? 7.143 50.168 -52.089 1.00 40.13 506 ASN D O 1
ATOM 9685 N N . LYS D 1 83 ? 5.047 49.405 -52.392 1.00 33.77 507 LYS D N 1
ATOM 9686 C CA . LYS D 1 83 ? 4.604 50.588 -53.113 1.00 34.35 507 LYS D CA 1
ATOM 9687 C C . LYS D 1 83 ? 3.640 51.374 -52.238 1.00 34.87 507 LYS D C 1
ATOM 9688 O O . LYS D 1 83 ? 2.837 50.792 -51.507 1.00 42.30 507 LYS D O 1
ATOM 9694 N N . SER D 1 84 ? 3.739 52.696 -52.294 1.00 30.05 508 SER D N 1
ATOM 9695 C CA . SER D 1 84 ? 2.860 53.570 -51.542 1.00 30.64 508 SER D CA 1
ATOM 9696 C C . SER D 1 84 ? 2.554 54.793 -52.387 1.00 31.28 508 SER D C 1
ATOM 9697 O O . SER D 1 84 ? 3.357 55.205 -53.227 1.00 31.19 508 SER D O 1
ATOM 9700 N N . TYR D 1 85 ? 1.373 55.355 -52.177 1.00 30.07 509 TYR D N 1
ATOM 9701 C CA . TYR D 1 85 ? 1.099 56.691 -52.687 1.00 30.75 509 TYR D CA 1
ATOM 9702 C C . TYR D 1 85 ? 0.027 57.316 -51.815 1.00 31.42 509 TYR D C 1
ATOM 9703 O O . TYR D 1 85 ? -0.538 56.663 -50.938 1.00 31.35 509 TYR D O 1
ATOM 9712 N N . GLY D 1 86 ? -0.230 58.599 -52.030 1.00 34.70 510 GLY D N 1
ATOM 9713 C CA . GLY D 1 86 ? -1.280 59.228 -51.258 1.00 35.42 510 GLY D CA 1
ATOM 9714 C C . GLY D 1 86 ? -1.269 60.736 -51.371 1.00 36.14 510 GLY D C 1
ATOM 9715 O O . GLY D 1 86 ? -0.533 61.328 -52.165 1.00 36.52 510 GLY D O 1
ATOM 9716 N N . THR D 1 87 ? -2.108 61.340 -50.531 1.00 59.12 511 THR D N 1
ATOM 9717 C CA . THR D 1 87 ? -2.430 62.756 -50.605 1.00 68.03 511 THR D CA 1
ATOM 9718 C C . THR D 1 87 ? -2.677 63.289 -49.202 1.00 70.27 511 THR D C 1
ATOM 9719 O O . THR D 1 87 ? -3.158 62.569 -48.324 1.00 67.31 511 THR D O 1
ATOM 9723 N N . ASP D 1 88 ? -2.340 64.560 -49.003 1.00 49.31 512 ASP D N 1
ATOM 9724 C CA . ASP D 1 88 ? -2.633 65.282 -47.774 1.00 47.62 512 ASP D CA 1
ATOM 9725 C C . ASP D 1 88 ? -3.183 66.656 -48.124 1.00 50.15 512 ASP D C 1
ATOM 9726 O O . ASP D 1 88 ? -2.753 67.275 -49.100 1.00 49.53 512 ASP D O 1
ATOM 9731 N N . VAL D 1 89 ? -4.130 67.132 -47.316 1.00 38.45 513 VAL D N 1
ATOM 9732 C CA . VAL D 1 89 ? -4.601 68.510 -47.394 1.00 39.56 513 VAL D CA 1
ATOM 9733 C C . VAL D 1 89 ? -4.809 69.009 -45.970 1.00 40.06 513 VAL D C 1
ATOM 9734 O O . VAL D 1 89 ? -5.296 68.269 -45.110 1.00 39.89 513 VAL D O 1
ATOM 9738 N N . THR D 1 90 ? -4.393 70.246 -45.704 1.00 44.59 514 THR D N 1
ATOM 9739 C CA . THR D 1 90 ? -4.374 70.765 -44.342 1.00 45.03 514 THR D CA 1
ATOM 9740 C C . THR D 1 90 ? -4.660 72.258 -44.347 1.00 51.72 514 THR D C 1
ATOM 9741 O O . THR D 1 90 ? -4.379 72.961 -45.324 1.00 54.38 514 THR D O 1
ATOM 9745 N N . LEU D 1 91 ? -5.200 72.731 -43.225 1.00 58.56 515 LEU D N 1
ATOM 9746 C CA . LEU D 1 91 ? -5.440 74.137 -42.951 1.00 59.08 515 LEU D CA 1
ATOM 9747 C C . LEU D 1 91 ? -4.616 74.547 -41.740 1.00 62.10 515 LEU D C 1
ATOM 9748 O O . LEU D 1 91 ? -4.542 73.808 -40.747 1.00 63.31 515 LEU D O 1
ATOM 9753 N N . GLY D 1 92 ? -4.002 75.725 -41.835 1.00 76.04 516 GLY D N 1
ATOM 9754 C CA . GLY D 1 92 ? -3.195 76.282 -40.771 1.00 84.10 516 GLY D CA 1
ATOM 9755 C C . GLY D 1 92 ? -3.758 77.596 -40.272 1.00 92.42 516 GLY D C 1
ATOM 9756 O O . GLY D 1 92 ? -3.931 78.548 -41.046 1.00 94.06 516 GLY D O 1
ATOM 9757 N N . PHE D 1 93 ? -4.045 77.642 -38.975 1.00 60.75 517 PHE D N 1
ATOM 9758 C CA . PHE D 1 93 ? -4.701 78.775 -38.325 1.00 63.60 517 PHE D CA 1
ATOM 9759 C C . PHE D 1 93 ? -3.744 79.454 -37.361 1.00 68.06 517 PHE D C 1
ATOM 9760 O O . PHE D 1 93 ? -3.388 78.856 -36.328 1.00 68.30 517 PHE D O 1
ATOM 9768 N N . PRO D 1 94 ? -3.293 80.672 -37.638 1.00 72.47 518 PRO D N 1
ATOM 9769 C CA . PRO D 1 94 ? -2.684 81.481 -36.583 1.00 72.82 518 PRO D CA 1
ATOM 9770 C C . PRO D 1 94 ? -3.756 82.087 -35.694 1.00 73.60 518 PRO D C 1
ATOM 9771 O O . PRO D 1 94 ? -4.865 82.394 -36.134 1.00 71.92 518 PRO D O 1
ATOM 9775 N N . ILE D 1 95 ? -3.416 82.235 -34.416 1.00 82.98 519 ILE D N 1
ATOM 9776 C CA . ILE D 1 95 ? -4.322 82.835 -33.443 1.00 93.67 519 ILE D CA 1
ATOM 9777 C C . ILE D 1 95 ? -3.533 83.779 -32.548 1.00 93.64 519 ILE D C 1
ATOM 9778 O O . ILE D 1 95 ? -3.682 85.003 -32.633 1.00 97.24 519 ILE D O 1
ATOM 9783 N N . ASN D 1 96 ? -2.705 83.218 -31.674 1.00 77.98 520 ASN D N 1
ATOM 9784 C CA . ASN D 1 96 ? -1.677 83.995 -31.008 1.00 69.47 520 ASN D CA 1
ATOM 9785 C C . ASN D 1 96 ? -0.465 84.089 -31.922 1.00 70.23 520 ASN D C 1
ATOM 9786 O O . ASN D 1 96 ? -0.188 83.182 -32.713 1.00 69.07 520 ASN D O 1
ATOM 9791 N N . GLU D 1 97 ? 0.255 85.208 -31.823 1.00 77.81 521 GLU D N 1
ATOM 9792 C CA . GLU D 1 97 ? 1.429 85.388 -32.670 1.00 80.11 521 GLU D CA 1
ATOM 9793 C C . GLU D 1 97 ? 2.491 84.335 -32.386 1.00 76.44 521 GLU D C 1
ATOM 9794 O O . GLU D 1 97 ? 3.310 84.029 -33.260 1.00 71.73 521 GLU D O 1
ATOM 9800 N N . TYR D 1 98 ? 2.491 83.764 -31.178 1.00 82.66 522 TYR D N 1
ATOM 9801 C CA . TYR D 1 98 ? 3.400 82.671 -30.863 1.00 77.80 522 TYR D CA 1
ATOM 9802 C C . TYR D 1 98 ? 2.943 81.340 -31.444 1.00 72.99 522 TYR D C 1
ATOM 9803 O O . TYR D 1 98 ? 3.774 80.447 -31.640 1.00 75.67 522 TYR D O 1
ATOM 9812 N N . ASN D 1 99 ? 1.649 81.184 -31.717 1.00 65.58 523 ASN D N 1
ATOM 9813 C CA . ASN D 1 99 ? 1.040 79.875 -31.888 1.00 63.33 523 ASN D CA 1
ATOM 9814 C C . ASN D 1 99 ? 0.448 79.690 -33.277 1.00 64.21 523 ASN D C 1
ATOM 9815 O O . ASN D 1 99 ? 0.233 80.646 -34.030 1.00 66.62 523 ASN D O 1
ATOM 9820 N N . SER D 1 100 ? 0.183 78.425 -33.591 1.00 52.24 524 SER D N 1
ATOM 9821 C CA . SER D 1 100 ? -0.590 78.040 -34.762 1.00 49.17 524 SER D CA 1
ATOM 9822 C C . SER D 1 100 ? -1.192 76.667 -34.504 1.00 47.04 524 SER D C 1
ATOM 9823 O O . SER D 1 100 ? -0.628 75.857 -33.763 1.00 46.94 524 SER D O 1
ATOM 9826 N N . LEU D 1 101 ? -2.352 76.425 -35.102 1.00 56.23 525 LEU D N 1
ATOM 9827 C CA . LEU D 1 101 ? -2.968 75.108 -35.091 1.00 52.06 525 LEU D CA 1
ATOM 9828 C C . LEU D 1 101 ? -3.118 74.616 -36.523 1.00 51.50 525 LEU D C 1
ATOM 9829 O O . LEU D 1 101 ? -3.123 75.400 -37.472 1.00 55.76 525 LEU D O 1
ATOM 9834 N N . ARG D 1 102 ? -3.223 73.301 -36.673 1.00 55.93 526 ARG D N 1
ATOM 9835 C CA . ARG D 1 102 ? -3.317 72.684 -37.987 1.00 55.88 526 ARG D CA 1
ATOM 9836 C C . ARG D 1 102 ? -4.329 71.553 -37.947 1.00 54.13 526 ARG D C 1
ATOM 9837 O O . ARG D 1 102 ? -4.348 70.763 -36.998 1.00 51.97 526 ARG D O 1
ATOM 9845 N N . ALA D 1 103 ? -5.151 71.472 -38.990 1.00 43.10 527 ALA D N 1
ATOM 9846 C CA . ALA D 1 103 ? -6.132 70.400 -39.106 1.00 42.89 527 ALA D CA 1
ATOM 9847 C C . ALA D 1 103 ? -6.286 70.011 -40.567 1.00 42.50 527 ALA D C 1
ATOM 9848 O O . ALA D 1 103 ? -6.384 70.879 -41.435 1.00 43.05 527 ALA D O 1
ATOM 9850 N N . GLY D 1 104 ? -6.313 68.712 -40.840 1.00 50.08 528 GLY D N 1
ATOM 9851 C CA . GLY D 1 104 ? -6.395 68.286 -42.224 1.00 52.12 528 GLY D CA 1
ATOM 9852 C C . GLY D 1 104 ? -6.775 66.828 -42.353 1.00 55.38 528 GLY D C 1
ATOM 9853 O O . GLY D 1 104 ? -6.974 66.117 -41.364 1.00 54.47 528 GLY D O 1
ATOM 9854 N N . LEU D 1 105 ? -6.850 66.390 -43.609 1.00 39.70 529 LEU D N 1
ATOM 9855 C CA . LEU D 1 105 ? -7.222 65.031 -43.971 1.00 39.07 529 LEU D CA 1
ATOM 9856 C C . LEU D 1 105 ? -6.157 64.425 -44.875 1.00 38.05 529 LEU D C 1
ATOM 9857 O O . LEU D 1 105 ? -5.567 65.118 -45.713 1.00 38.08 529 LEU D O 1
ATOM 9862 N N . GLY D 1 106 ? -5.928 63.128 -44.714 1.00 37.22 530 GLY D N 1
ATOM 9863 C CA . GLY D 1 106 ? -4.938 62.429 -45.514 1.00 36.26 530 GLY D CA 1
ATOM 9864 C C . GLY D 1 106 ? -5.439 61.069 -45.953 1.00 35.81 530 GLY D C 1
ATOM 9865 O O . GLY D 1 106 ? -6.278 60.449 -45.297 1.00 35.99 530 GLY D O 1
ATOM 9866 N N . TYR D 1 107 ? -4.906 60.612 -47.086 1.00 40.73 531 TYR D N 1
ATOM 9867 C CA . TYR D 1 107 ? -5.194 59.295 -47.636 1.00 40.24 531 TYR D CA 1
ATOM 9868 C C . TYR D 1 107 ? -3.890 58.650 -48.073 1.00 39.81 531 TYR D C 1
ATOM 9869 O O . TYR D 1 107 ? -3.035 59.314 -48.666 1.00 46.92 531 TYR D O 1
ATOM 9878 N N . VAL D 1 108 ? -3.737 57.359 -47.775 1.00 33.48 532 VAL D N 1
ATOM 9879 C CA . VAL D 1 108 ? -2.508 56.625 -48.073 1.00 32.55 532 VAL D CA 1
ATOM 9880 C C . VAL D 1 108 ? -2.864 55.225 -48.558 1.00 32.16 532 VAL D C 1
ATOM 9881 O O . VAL D 1 108 ? -3.581 54.491 -47.874 1.00 40.66 532 VAL D O 1
ATOM 9885 N N . HIS D 1 109 ? -2.347 54.843 -49.721 1.00 36.71 533 HIS D N 1
ATOM 9886 C CA . HIS D 1 109 ? -2.455 53.480 -50.213 1.00 36.27 533 HIS D CA 1
ATOM 9887 C C . HIS D 1 109 ? -1.104 52.791 -50.105 1.00 35.39 533 HIS D C 1
ATOM 9888 O O . HIS D 1 109 ? -0.071 53.369 -50.473 1.00 38.91 533 HIS D O 1
ATOM 9895 N N . ASN D 1 110 ? -1.125 51.548 -49.616 1.00 43.30 534 ASN D N 1
ATOM 9896 C CA . ASN D 1 110 ? 0.082 50.756 -49.412 1.00 42.49 534 ASN D CA 1
ATOM 9897 C C . ASN D 1 110 ? -0.124 49.354 -49.969 1.00 42.20 534 ASN D C 1
ATOM 9898 O O . ASN D 1 110 ? -1.085 48.670 -49.602 1.00 49.39 534 ASN D O 1
ATOM 9903 N N . SER D 1 111 ? 0.780 48.933 -50.854 1.00 36.61 535 SER D N 1
ATOM 9904 C CA . SER D 1 111 ? 0.783 47.600 -51.441 1.00 36.30 535 SER D CA 1
ATOM 9905 C C . SER D 1 111 ? 2.091 46.909 -51.085 1.00 35.56 535 SER D C 1
ATOM 9906 O O . SER D 1 111 ? 3.168 47.498 -51.230 1.00 37.51 535 SER D O 1
ATOM 9909 N N . LEU D 1 112 ? 1.993 45.665 -50.621 1.00 31.44 536 LEU D N 1
ATOM 9910 C CA . LEU D 1 112 ? 3.139 44.865 -50.212 1.00 30.77 536 LEU D CA 1
ATOM 9911 C C . LEU D 1 112 ? 3.124 43.546 -50.964 1.00 30.60 536 LEU D C 1
ATOM 9912 O O . LEU D 1 112 ? 2.074 42.901 -51.067 1.00 30.94 536 LEU D O 1
ATOM 9917 N N . SER D 1 113 ? 4.291 43.133 -51.448 1.00 32.87 537 SER D N 1
ATOM 9918 C CA . SER D 1 113 ? 4.456 41.847 -52.108 1.00 32.68 537 SER D CA 1
ATOM 9919 C C . SER D 1 113 ? 5.694 41.157 -51.558 1.00 32.07 537 SER D C 1
ATOM 9920 O O . SER D 1 113 ? 6.756 41.777 -51.448 1.00 33.45 537 SER D O 1
ATOM 9923 N N . ASN D 1 114 ? 5.549 39.883 -51.198 1.00 42.93 538 ASN D N 1
ATOM 9924 C CA . ASN D 1 114 ? 6.689 39.001 -50.942 1.00 48.60 538 ASN D CA 1
ATOM 9925 C C . ASN D 1 114 ? 7.563 39.503 -49.795 1.00 44.37 538 ASN D C 1
ATOM 9926 O O . ASN D 1 114 ? 8.793 39.482 -49.877 1.00 42.31 538 ASN D O 1
ATOM 9931 N N . MET D 1 115 ? 6.929 39.950 -48.715 1.00 42.54 539 MET D N 1
ATOM 9932 C CA . MET D 1 115 ? 7.684 40.406 -47.557 1.00 43.48 539 MET D CA 1
ATOM 9933 C C . MET D 1 115 ? 8.256 39.218 -46.789 1.00 43.88 539 MET D C 1
ATOM 9934 O O . MET D 1 115 ? 7.608 38.178 -46.650 1.00 44.29 539 MET D O 1
ATOM 9939 N N . GLN D 1 116 ? 9.479 39.379 -46.295 1.00 39.22 540 GLN D N 1
ATOM 9940 C CA . GLN D 1 116 ? 10.170 38.284 -45.620 1.00 38.25 540 GLN D CA 1
ATOM 9941 C C . GLN D 1 116 ? 9.560 38.046 -44.243 1.00 40.06 540 GLN D C 1
ATOM 9942 O O . GLN D 1 116 ? 9.392 38.998 -43.472 1.00 50.54 540 GLN D O 1
ATOM 9948 N N . PRO D 1 117 ? 9.223 36.802 -43.894 1.00 44.00 541 PRO D N 1
ATOM 9949 C CA . PRO D 1 117 ? 8.518 36.538 -42.627 1.00 44.82 541 PRO D CA 1
ATOM 9950 C C . PRO D 1 117 ? 9.365 36.871 -41.407 1.00 43.77 541 PRO D C 1
ATOM 9951 O O . PRO D 1 117 ? 10.444 36.310 -41.209 1.00 42.81 541 PRO D O 1
ATOM 9955 N N . GLN D 1 118 ? 8.856 37.784 -40.584 1.00 45.76 542 GLN D N 1
ATOM 9956 C CA . GLN D 1 118 ? 9.451 38.105 -39.295 1.00 40.90 542 GLN D CA 1
ATOM 9957 C C . GLN D 1 118 ? 8.327 38.340 -38.296 1.00 39.79 542 GLN D C 1
ATOM 9958 O O . GLN D 1 118 ? 7.176 38.575 -38.673 1.00 48.23 542 GLN D O 1
ATOM 9964 N N . VAL D 1 119 ? 8.675 38.280 -37.008 1.00 30.69 543 VAL D N 1
ATOM 9965 C CA . VAL D 1 119 ? 7.658 38.182 -35.958 1.00 27.94 543 VAL D CA 1
ATOM 9966 C C . VAL D 1 119 ? 6.764 39.420 -35.938 1.00 29.50 543 VAL D C 1
ATOM 9967 O O . VAL D 1 119 ? 5.536 39.317 -36.029 1.00 33.60 543 VAL D O 1
ATOM 9971 N N . ALA D 1 120 ? 7.367 40.606 -35.815 1.00 35.05 544 ALA D N 1
ATOM 9972 C CA . ALA D 1 120 ? 6.585 41.816 -35.561 1.00 35.00 544 ALA D CA 1
ATOM 9973 C C . ALA D 1 120 ? 5.623 42.116 -36.707 1.00 36.69 544 ALA D C 1
ATOM 9974 O O . ALA D 1 120 ? 4.418 42.312 -36.488 1.00 36.09 544 ALA D O 1
ATOM 9976 N N . MET D 1 121 ? 6.142 42.171 -37.939 1.00 40.22 545 MET D N 1
ATOM 9977 C CA . MET D 1 121 ? 5.285 42.369 -39.106 1.00 40.58 545 MET D CA 1
ATOM 9978 C C . MET D 1 121 ? 4.115 41.401 -39.104 1.00 44.35 545 MET D C 1
ATOM 9979 O O . MET D 1 121 ? 2.975 41.777 -39.406 1.00 50.63 545 MET D O 1
ATOM 9984 N N . TRP D 1 122 ? 4.377 40.149 -38.753 1.00 45.07 546 TRP D N 1
ATOM 9985 C CA . TRP D 1 122 ? 3.349 39.133 -38.878 1.00 45.07 546 TRP D CA 1
ATOM 9986 C C . TRP D 1 122 ? 2.425 39.093 -37.673 1.00 49.53 546 TRP D C 1
ATOM 9987 O O . TRP D 1 122 ? 1.275 38.672 -37.811 1.00 50.68 546 TRP D O 1
ATOM 9998 N N . ARG D 1 123 ? 2.877 39.574 -36.515 1.00 42.82 547 ARG D N 1
ATOM 9999 C CA . ARG D 1 123 ? 1.938 39.886 -35.445 1.00 36.55 547 ARG D CA 1
ATOM 10000 C C . ARG D 1 123 ? 0.922 40.918 -35.918 1.00 41.67 547 ARG D C 1
ATOM 10001 O O . ARG D 1 123 ? -0.287 40.757 -35.715 1.00 49.90 547 ARG D O 1
ATOM 10009 N N . TYR D 1 124 ? 1.397 41.972 -36.591 1.00 30.01 548 TYR D N 1
ATOM 10010 C CA . TYR D 1 124 ? 0.488 42.979 -37.138 1.00 29.43 548 TYR D CA 1
ATOM 10011 C C . TYR D 1 124 ? -0.460 42.369 -38.168 1.00 35.98 548 TYR D C 1
ATOM 10012 O O . TYR D 1 124 ? -1.674 42.608 -38.133 1.00 38.62 548 TYR D O 1
ATOM 10021 N N . LEU D 1 125 ? 0.082 41.579 -39.096 1.00 26.98 549 LEU D N 1
ATOM 10022 C CA . LEU D 1 125 ? -0.746 40.979 -40.140 1.00 27.25 549 LEU D CA 1
ATOM 10023 C C . LEU D 1 125 ? -1.809 40.061 -39.542 1.00 27.73 549 LEU D C 1
ATOM 10024 O O . LEU D 1 125 ? -2.979 40.107 -39.937 1.00 28.34 549 LEU D O 1
ATOM 10029 N N . TYR D 1 126 ? -1.414 39.216 -38.586 1.00 71.85 550 TYR D N 1
ATOM 10030 C CA . TYR D 1 126 ? -2.371 38.407 -37.838 1.00 74.43 550 TYR D CA 1
ATOM 10031 C C . TYR D 1 126 ? -3.443 39.280 -37.199 1.00 80.39 550 TYR D C 1
ATOM 10032 O O . TYR D 1 126 ? -4.634 38.948 -37.238 1.00 73.75 550 TYR D O 1
ATOM 10041 N N . SER D 1 127 ? -3.038 40.412 -36.621 1.00 79.56 551 SER D N 1
ATOM 10042 C CA . SER D 1 127 ? -3.999 41.307 -35.989 1.00 68.58 551 SER D CA 1
ATOM 10043 C C . SER D 1 127 ? -4.977 41.901 -36.996 1.00 75.41 551 SER D C 1
ATOM 10044 O O . SER D 1 127 ? -6.118 42.213 -36.638 1.00 77.01 551 SER D O 1
ATOM 10047 N N . MET D 1 128 ? -4.552 42.075 -38.246 1.00 53.06 552 MET D N 1
ATOM 10048 C CA . MET D 1 128 ? -5.437 42.590 -39.286 1.00 48.12 552 MET D CA 1
ATOM 10049 C C . MET D 1 128 ? -6.354 41.526 -39.875 1.00 47.44 552 MET D C 1
ATOM 10050 O O . MET D 1 128 ? -7.120 41.835 -40.794 1.00 45.54 552 MET D O 1
ATOM 10055 N N . GLY D 1 129 ? -6.299 40.293 -39.379 1.00 39.33 553 GLY D N 1
ATOM 10056 C CA . GLY D 1 129 ? -7.072 39.212 -39.954 1.00 45.27 553 GLY D CA 1
ATOM 10057 C C . GLY D 1 129 ? -6.425 38.521 -41.132 1.00 44.71 553 GLY D C 1
ATOM 10058 O O . GLY D 1 129 ? -7.086 37.711 -41.794 1.00 48.14 553 GLY D O 1
ATOM 10059 N N . GLU D 1 130 ? -5.162 38.818 -41.420 1.00 48.78 554 GLU D N 1
ATOM 10060 C CA . GLU D 1 130 ? -4.420 38.171 -42.493 1.00 44.58 554 GLU D CA 1
ATOM 10061 C C . GLU D 1 130 ? -3.500 37.116 -41.896 1.00 49.05 554 GLU D C 1
ATOM 10062 O O . GLU D 1 130 ? -2.802 37.385 -40.914 1.00 52.01 554 GLU D O 1
ATOM 10068 N N . HIS D 1 131 ? -3.499 35.919 -42.483 1.00 86.75 555 HIS D N 1
ATOM 10069 C CA . HIS D 1 131 ? -2.683 34.804 -41.999 1.00 80.84 555 HIS D CA 1
ATOM 10070 C C . HIS D 1 131 ? -1.802 34.286 -43.126 1.00 72.01 555 HIS D C 1
ATOM 10071 O O . HIS D 1 131 ? -2.131 33.286 -43.779 1.00 71.71 555 HIS D O 1
ATOM 10078 N N . PRO D 1 132 ? -0.677 34.937 -43.382 1.00 39.88 556 PRO D N 1
ATOM 10079 C CA . PRO D 1 132 ? 0.295 34.392 -44.333 1.00 38.78 556 PRO D CA 1
ATOM 10080 C C . PRO D 1 132 ? 1.114 33.284 -43.674 1.00 36.00 556 PRO D C 1
ATOM 10081 O O . PRO D 1 132 ? 0.951 32.967 -42.496 1.00 43.16 556 PRO D O 1
ATOM 10085 N N . SER D 1 133 ? 2.016 32.700 -44.462 1.00 44.81 557 SER D N 1
ATOM 10086 C CA . SER D 1 133 ? 2.498 31.356 -44.166 1.00 47.86 557 SER D CA 1
ATOM 10087 C C . SER D 1 133 ? 3.496 31.343 -43.014 1.00 50.85 557 SER D C 1
ATOM 10088 O O . SER D 1 133 ? 3.254 30.698 -41.986 1.00 59.35 557 SER D O 1
ATOM 10091 N N . THR D 1 134 ? 4.620 32.049 -43.172 1.00 34.21 558 THR D N 1
ATOM 10092 C CA . THR D 1 134 ? 5.853 32.059 -42.351 1.00 33.67 558 THR D CA 1
ATOM 10093 C C . THR D 1 134 ? 6.844 31.028 -42.872 1.00 37.89 558 THR D C 1
ATOM 10094 O O . THR D 1 134 ? 7.900 30.848 -42.253 1.00 38.42 558 THR D O 1
ATOM 10098 N N . SER D 1 135 ? 6.538 30.326 -43.960 1.00 59.67 559 SER D N 1
ATOM 10099 C CA . SER D 1 135 ? 7.457 29.351 -44.520 1.00 56.54 559 SER D CA 1
ATOM 10100 C C . SER D 1 135 ? 7.983 29.748 -45.890 1.00 56.24 559 SER D C 1
ATOM 10101 O O . SER D 1 135 ? 8.857 29.057 -46.421 1.00 60.22 559 SER D O 1
ATOM 10104 N N . ASP D 1 136 ? 7.494 30.844 -46.464 1.00 54.80 560 ASP D N 1
ATOM 10105 C CA . ASP D 1 136 ? 7.881 31.253 -47.806 1.00 46.80 560 ASP D CA 1
ATOM 10106 C C . ASP D 1 136 ? 7.601 32.738 -47.972 1.00 47.06 560 ASP D C 1
ATOM 10107 O O . ASP D 1 136 ? 6.923 33.362 -47.152 1.00 51.42 560 ASP D O 1
ATOM 10112 N N . GLN D 1 137 ? 8.132 33.296 -49.059 1.00 32.33 561 GLN D N 1
ATOM 10113 C CA . GLN D 1 137 ? 7.899 34.685 -49.422 1.00 29.54 561 GLN D CA 1
ATOM 10114 C C . GLN D 1 137 ? 6.727 34.856 -50.380 1.00 30.07 561 GLN D C 1
ATOM 10115 O O . GLN D 1 137 ? 6.675 35.856 -51.105 1.00 30.19 561 GLN D O 1
ATOM 10121 N N . ASP D 1 138 ? 5.796 33.906 -50.413 1.00 49.63 562 ASP D N 1
ATOM 10122 C CA . ASP D 1 138 ? 4.598 34.035 -51.241 1.00 55.06 562 ASP D CA 1
ATOM 10123 C C . ASP D 1 138 ? 3.510 34.660 -50.379 1.00 58.50 562 ASP D C 1
ATOM 10124 O O . ASP D 1 138 ? 2.732 33.966 -49.722 1.00 58.75 562 ASP D O 1
ATOM 10129 N N . ASN D 1 139 ? 3.462 35.990 -50.375 1.00 30.49 563 ASN D N 1
ATOM 10130 C CA . ASN D 1 139 ? 2.465 36.717 -49.601 1.00 29.69 563 ASN D CA 1
ATOM 10131 C C . ASN D 1 139 ? 2.221 38.063 -50.266 1.00 29.92 563 ASN D C 1
ATOM 10132 O O . ASN D 1 139 ? 2.935 38.460 -51.191 1.00 32.74 563 ASN D O 1
ATOM 10137 N N . SER D 1 140 ? 1.201 38.764 -49.778 1.00 30.26 564 SER D N 1
ATOM 10138 C CA . SER D 1 140 ? 0.874 40.092 -50.278 1.00 30.55 564 SER D CA 1
ATOM 10139 C C . SER D 1 140 ? -0.103 40.750 -49.314 1.00 31.01 564 SER D C 1
ATOM 10140 O O . SER D 1 140 ? -0.704 40.095 -48.460 1.00 31.18 564 SER D O 1
ATOM 10143 N N . PHE D 1 141 ? -0.250 42.063 -49.470 1.00 43.47 565 PHE D N 1
ATOM 10144 C CA . PHE D 1 141 ? -1.175 42.845 -48.659 1.00 46.79 565 PHE D CA 1
ATOM 10145 C C . PHE D 1 141 ? -1.456 44.154 -49.385 1.00 46.22 565 PHE D C 1
ATOM 10146 O O . PHE D 1 141 ? -0.636 44.621 -50.178 1.00 42.84 565 PHE D O 1
ATOM 10154 N N . LYS D 1 142 ? -2.616 44.745 -49.108 1.00 41.27 566 LYS D N 1
ATOM 10155 C CA . LYS D 1 142 ? -3.005 45.971 -49.803 1.00 48.64 566 LYS D CA 1
ATOM 10156 C C . LYS D 1 142 ? -4.027 46.714 -48.958 1.00 46.89 566 LYS D C 1
ATOM 10157 O O . LYS D 1 142 ? -5.068 46.148 -48.610 1.00 52.82 566 LYS D O 1
ATOM 10163 N N . THR D 1 143 ? -3.735 47.975 -48.632 1.00 30.02 567 THR D N 1
ATOM 10164 C CA . THR D 1 143 ? -4.563 48.746 -47.715 1.00 30.65 567 THR D CA 1
ATOM 10165 C C . THR D 1 143 ? -4.770 50.166 -48.224 1.00 31.15 567 THR D C 1
ATOM 10166 O O . THR D 1 143 ? -3.853 50.784 -48.778 1.00 31.64 567 THR D O 1
ATOM 10170 N N . ASP D 1 144 ? -5.989 50.668 -48.025 1.00 51.89 568 ASP D N 1
ATOM 10171 C CA . ASP D 1 144 ? -6.336 52.075 -48.189 1.00 46.91 568 ASP D CA 1
ATOM 10172 C C . ASP D 1 144 ? -6.628 52.653 -46.809 1.00 51.01 568 ASP D C 1
ATOM 10173 O O . ASP D 1 144 ? -7.505 52.152 -46.097 1.00 57.33 568 ASP D O 1
ATOM 10178 N N . ASP D 1 145 ? -5.905 53.703 -46.435 1.00 45.17 569 ASP D N 1
ATOM 10179 C CA . ASP D 1 145 ? -6.048 54.351 -45.140 1.00 40.77 569 ASP D CA 1
ATOM 10180 C C . ASP D 1 145 ? -6.503 55.791 -45.323 1.00 43.86 569 ASP D C 1
ATOM 10181 O O . ASP D 1 145 ? -6.063 56.481 -46.250 1.00 48.32 569 ASP D O 1
ATOM 10186 N N . PHE D 1 146 ? -7.373 56.239 -44.423 1.00 51.15 570 PHE D N 1
ATOM 10187 C CA . PHE D 1 146 ? -7.810 57.625 -44.347 1.00 49.09 570 PHE D CA 1
ATOM 10188 C C . PHE D 1 146 ? -7.620 58.109 -42.918 1.00 52.16 570 PHE D C 1
ATOM 10189 O O . PHE D 1 146 ? -7.947 57.395 -41.965 1.00 59.42 570 PHE D O 1
ATOM 10197 N N . THR D 1 147 ? -7.087 59.321 -42.768 1.00 36.09 571 THR D N 1
ATOM 10198 C CA . THR D 1 147 ? -6.712 59.834 -41.459 1.00 36.24 571 THR D CA 1
ATOM 10199 C C . THR D 1 147 ? -7.110 61.295 -41.315 1.00 37.22 571 THR D C 1
ATOM 10200 O O . THR D 1 147 ? -7.123 62.056 -42.286 1.00 37.52 571 THR D O 1
ATOM 10204 N N . PHE D 1 148 ? -7.428 61.671 -40.078 1.00 42.32 572 PHE D N 1
ATOM 10205 C CA . PHE D 1 148 ? -7.547 63.058 -39.657 1.00 43.19 572 PHE D CA 1
ATOM 10206 C C . PHE D 1 148 ? -6.260 63.436 -38.933 1.00 44.74 572 PHE D C 1
ATOM 10207 O O . PHE D 1 148 ? -5.884 62.788 -37.945 1.00 42.30 572 PHE D O 1
ATOM 10215 N N . ASN D 1 149 ? -5.578 64.458 -39.444 1.00 70.64 573 ASN D N 1
ATOM 10216 C CA . ASN D 1 149 ? -4.319 64.941 -38.896 1.00 70.23 573 ASN D CA 1
ATOM 10217 C C . ASN D 1 149 ? -4.551 66.269 -38.193 1.00 72.31 573 ASN D C 1
ATOM 10218 O O . ASN D 1 149 ? -5.328 67.102 -38.668 1.00 75.23 573 ASN D O 1
ATOM 10223 N N . TYR D 1 150 ? -3.870 66.469 -37.069 1.00 66.20 574 TYR D N 1
ATOM 10224 C CA . TYR D 1 150 ? -3.997 67.716 -36.330 1.00 63.62 574 TYR D CA 1
ATOM 10225 C C . TYR D 1 150 ? -2.650 68.071 -35.720 1.00 65.16 574 TYR D C 1
ATOM 10226 O O . TYR D 1 150 ? -1.723 67.258 -35.695 1.00 70.70 574 TYR D O 1
ATOM 10235 N N . GLY D 1 151 ? -2.548 69.300 -35.234 1.00 45.00 575 GLY D N 1
ATOM 10236 C CA . GLY D 1 151 ? -1.295 69.742 -34.651 1.00 50.31 575 GLY D CA 1
ATOM 10237 C C . GLY D 1 151 ? -1.413 71.115 -34.025 1.00 50.37 575 GLY D C 1
ATOM 10238 O O . GLY D 1 151 ? -2.324 71.890 -34.332 1.00 52.85 575 GLY D O 1
ATOM 10239 N N . TRP D 1 152 ? -0.451 71.401 -33.149 1.00 73.40 576 TRP D N 1
ATOM 10240 C CA . TRP D 1 152 ? -0.312 72.695 -32.493 1.00 76.80 576 TRP D CA 1
ATOM 10241 C C . TRP D 1 152 ? 1.169 73.020 -32.359 1.00 77.22 576 TRP D C 1
ATOM 10242 O O . TRP D 1 152 ? 1.946 72.200 -31.858 1.00 81.26 576 TRP D O 1
ATOM 10253 N N . THR D 1 153 ? 1.553 74.216 -32.802 1.00 52.51 577 THR D N 1
ATOM 10254 C CA . THR D 1 153 ? 2.943 74.650 -32.784 1.00 50.46 577 THR D CA 1
ATOM 10255 C C . THR D 1 153 ? 3.057 75.964 -32.027 1.00 54.35 577 THR D C 1
ATOM 10256 O O . THR D 1 153 ? 2.294 76.902 -32.281 1.00 63.22 577 THR D O 1
ATOM 10260 N N . TYR D 1 154 ? 4.015 76.021 -31.105 1.00 48.57 578 TYR D N 1
ATOM 10261 C CA . TYR D 1 154 ? 4.308 77.189 -30.285 1.00 51.56 578 TYR D CA 1
ATOM 10262 C C . TYR D 1 154 ? 5.768 77.558 -30.511 1.00 56.16 578 TYR D C 1
ATOM 10263 O O . TYR D 1 154 ? 6.648 76.700 -30.403 1.00 56.19 578 TYR D O 1
ATOM 10272 N N . ASN D 1 155 ? 6.029 78.817 -30.851 1.00 70.27 579 ASN D N 1
ATOM 10273 C CA . ASN D 1 155 ? 7.337 79.196 -31.386 1.00 61.79 579 ASN D CA 1
ATOM 10274 C C . ASN D 1 155 ? 7.794 80.536 -30.813 1.00 62.68 579 ASN D C 1
ATOM 10275 O O . ASN D 1 155 ? 8.129 81.472 -31.540 1.00 70.54 579 ASN D O 1
ATOM 10280 N N . LYS D 1 156 ? 7.836 80.635 -29.486 1.00 66.28 580 LYS D N 1
ATOM 10281 C CA . LYS D 1 156 ? 8.269 81.868 -28.831 1.00 68.22 580 LYS D CA 1
ATOM 10282 C C . LYS D 1 156 ? 9.734 81.752 -28.416 1.00 75.35 580 LYS D C 1
ATOM 10283 O O . LYS D 1 156 ? 10.081 81.686 -27.237 1.00 79.49 580 LYS D O 1
ATOM 10289 N N . LEU D 1 157 ? 10.603 81.721 -29.421 1.00 49.37 581 LEU D N 1
ATOM 10290 C CA . LEU D 1 157 ? 12.025 81.952 -29.221 1.00 49.09 581 LEU D CA 1
ATOM 10291 C C . LEU D 1 157 ? 12.394 83.240 -29.942 1.00 60.10 581 LEU D C 1
ATOM 10292 O O . LEU D 1 157 ? 11.937 83.487 -31.063 1.00 66.37 581 LEU D O 1
ATOM 10297 N N . ASP D 1 158 ? 13.213 84.064 -29.287 1.00 110.25 582 ASP D N 1
ATOM 10298 C CA . ASP D 1 158 ? 13.250 85.484 -29.623 1.00 124.33 582 ASP D CA 1
ATOM 10299 C C . ASP D 1 158 ? 13.724 85.732 -31.055 1.00 117.11 582 ASP D C 1
ATOM 10300 O O . ASP D 1 158 ? 13.309 86.713 -31.681 1.00 105.41 582 ASP D O 1
ATOM 10305 N N . ARG D 1 159 ? 14.562 84.854 -31.603 1.00 107.40 583 ARG D N 1
ATOM 10306 C CA . ARG D 1 159 ? 15.056 84.996 -32.968 1.00 102.87 583 ARG D CA 1
ATOM 10307 C C . ARG D 1 159 ? 15.184 83.616 -33.601 1.00 95.04 583 ARG D C 1
ATOM 10308 O O . ARG D 1 159 ? 15.489 82.629 -32.927 1.00 97.71 583 ARG D O 1
ATOM 10316 N N . GLY D 1 160 ? 14.956 83.560 -34.909 1.00 68.86 584 GLY D N 1
ATOM 10317 C CA . GLY D 1 160 ? 14.684 82.292 -35.557 1.00 75.35 584 GLY D CA 1
ATOM 10318 C C . GLY D 1 160 ? 15.826 81.676 -36.336 1.00 78.21 584 GLY D C 1
ATOM 10319 O O . GLY D 1 160 ? 15.796 80.478 -36.635 1.00 77.07 584 GLY D O 1
ATOM 10320 N N . TYR D 1 161 ? 16.823 82.496 -36.724 1.00 82.70 585 TYR D N 1
ATOM 10321 C CA . TYR D 1 161 ? 17.960 81.982 -37.492 1.00 76.99 585 TYR D CA 1
ATOM 10322 C C . TYR D 1 161 ? 18.831 81.068 -36.632 1.00 82.55 585 TYR D C 1
ATOM 10323 O O . TYR D 1 161 ? 19.289 80.029 -37.103 1.00 82.44 585 TYR D O 1
ATOM 10332 N N . PHE D 1 162 ? 19.114 81.472 -35.416 1.00 114.20 586 PHE D N 1
ATOM 10333 C CA . PHE D 1 162 ? 20.037 80.858 -34.469 1.00 108.08 586 PHE D CA 1
ATOM 10334 C C . PHE D 1 162 ? 19.509 81.168 -33.071 1.00 112.46 586 PHE D C 1
ATOM 10335 O O . PHE D 1 162 ? 19.839 82.217 -32.499 1.00 124.87 586 PHE D O 1
ATOM 10343 N N . PRO D 1 163 ? 18.686 80.295 -32.488 1.00 99.82 587 PRO D N 1
ATOM 10344 C CA . PRO D 1 163 ? 17.944 80.679 -31.279 1.00 93.02 587 PRO D CA 1
ATOM 10345 C C . PRO D 1 163 ? 18.867 80.959 -30.099 1.00 99.92 587 PRO D C 1
ATOM 10346 O O . PRO D 1 163 ? 19.994 80.465 -30.016 1.00 92.25 587 PRO D O 1
ATOM 10350 N N . THR D 1 164 ? 18.373 81.792 -29.182 1.00 111.80 588 THR D N 1
ATOM 10351 C CA . THR D 1 164 ? 19.137 82.185 -27.999 1.00 100.22 588 THR D CA 1
ATOM 10352 C C . THR D 1 164 ? 18.357 82.110 -26.695 1.00 99.70 588 THR D C 1
ATOM 10353 O O . THR D 1 164 ? 18.985 82.031 -25.633 1.00 97.71 588 THR D O 1
ATOM 10357 N N . ASP D 1 165 ? 17.027 82.136 -26.724 1.00 54.70 589 ASP D N 1
ATOM 10358 C CA . ASP D 1 165 ? 16.213 82.074 -25.519 1.00 59.98 589 ASP D CA 1
ATOM 10359 C C . ASP D 1 165 ? 14.797 81.704 -25.930 1.00 59.23 589 ASP D C 1
ATOM 10360 O O . ASP D 1 165 ? 14.330 82.100 -27.002 1.00 60.23 589 ASP D O 1
ATOM 10365 N N . GLY D 1 166 ? 14.124 80.936 -25.080 1.00 76.90 590 GLY D N 1
ATOM 10366 C CA . GLY D 1 166 ? 12.748 80.562 -25.351 1.00 76.03 590 GLY D CA 1
ATOM 10367 C C . GLY D 1 166 ? 12.630 79.149 -25.880 1.00 73.93 590 GLY D C 1
ATOM 10368 O O . GLY D 1 166 ? 13.594 78.385 -25.936 1.00 78.97 590 GLY D O 1
ATOM 10369 N N . SER D 1 167 ? 11.417 78.799 -26.299 1.00 60.72 591 SER D N 1
ATOM 10370 C CA . SER D 1 167 ? 11.136 77.415 -26.648 1.00 57.37 591 SER D CA 1
ATOM 10371 C C . SER D 1 167 ? 10.410 77.317 -27.981 1.00 57.87 591 SER D C 1
ATOM 10372 O O . SER D 1 167 ? 9.709 78.242 -28.401 1.00 60.44 591 SER D O 1
ATOM 10375 N N . ARG D 1 168 ? 10.604 76.177 -28.643 1.00 76.95 592 ARG D N 1
ATOM 10376 C CA . ARG D 1 168 ? 9.784 75.747 -29.769 1.00 74.14 592 ARG D CA 1
ATOM 10377 C C . ARG D 1 168 ? 9.196 74.383 -29.436 1.00 74.40 592 ARG D C 1
ATOM 10378 O O . ARG D 1 168 ? 9.937 73.424 -29.189 1.00 74.23 592 ARG D O 1
ATOM 10386 N N . VAL D 1 169 ? 7.869 74.304 -29.424 1.00 39.97 593 VAL D N 1
ATOM 10387 C CA . VAL D 1 169 ? 7.132 73.084 -29.123 1.00 39.40 593 VAL D CA 1
ATOM 10388 C C . VAL D 1 169 ? 6.250 72.759 -30.319 1.00 39.30 593 VAL D C 1
ATOM 10389 O O . VAL D 1 169 ? 5.614 73.654 -30.887 1.00 40.16 593 VAL D O 1
ATOM 10393 N N . ASN D 1 170 ? 6.214 71.487 -30.706 1.00 59.99 594 ASN D N 1
ATOM 10394 C CA . ASN D 1 170 ? 5.399 71.051 -31.832 1.00 61.93 594 ASN D CA 1
ATOM 10395 C C . ASN D 1 170 ? 4.739 69.730 -31.477 1.00 63.14 594 ASN D C 1
ATOM 10396 O O . ASN D 1 170 ? 5.428 68.750 -31.185 1.00 70.15 594 ASN D O 1
ATOM 10401 N N . LEU D 1 171 ? 3.410 69.703 -31.505 1.00 52.55 595 LEU D N 1
ATOM 10402 C CA . LEU D 1 171 ? 2.637 68.493 -31.274 1.00 51.71 595 LEU D CA 1
ATOM 10403 C C . LEU D 1 171 ? 1.863 68.172 -32.544 1.00 56.34 595 LEU D C 1
ATOM 10404 O O . LEU D 1 171 ? 1.124 69.019 -33.049 1.00 57.59 595 LEU D O 1
ATOM 10409 N N . THR D 1 172 ? 2.043 66.966 -33.070 1.00 92.48 596 THR D N 1
ATOM 10410 C CA . THR D 1 172 ? 1.364 66.551 -34.289 1.00 90.87 596 THR D CA 1
ATOM 10411 C C . THR D 1 172 ? 0.784 65.157 -34.086 1.00 88.10 596 THR D C 1
ATOM 10412 O O . THR D 1 172 ? 1.400 64.304 -33.443 1.00 85.46 596 THR D O 1
ATOM 10416 N N . GLY D 1 173 ? -0.415 64.932 -34.612 1.00 54.64 597 GLY D N 1
ATOM 10417 C CA . GLY D 1 173 ? -1.124 63.701 -34.324 1.00 46.64 597 GLY D CA 1
ATOM 10418 C C . GLY D 1 173 ? -2.023 63.265 -35.461 1.00 45.98 597 GLY D C 1
ATOM 10419 O O . GLY D 1 173 ? -2.416 64.060 -36.324 1.00 49.82 597 GLY D O 1
ATOM 10420 N N . LYS D 1 174 ? -2.360 61.975 -35.428 1.00 50.25 598 LYS D N 1
ATOM 10421 C CA . LYS D 1 174 ? -3.183 61.317 -36.433 1.00 51.59 598 LYS D CA 1
ATOM 10422 C C . LYS D 1 174 ? -4.190 60.402 -35.755 1.00 54.21 598 LYS D C 1
ATOM 10423 O O . LYS D 1 174 ? -3.863 59.743 -34.761 1.00 53.78 598 LYS D O 1
ATOM 10429 N N . VAL D 1 175 ? -5.401 60.350 -36.314 1.00 62.43 599 VAL D N 1
ATOM 10430 C CA . VAL D 1 175 ? -6.406 59.354 -35.941 1.00 61.02 599 VAL D CA 1
ATOM 10431 C C . VAL D 1 175 ? -7.088 58.870 -37.213 1.00 58.18 599 VAL D C 1
ATOM 10432 O O . VAL D 1 175 ? -7.532 59.685 -38.025 1.00 62.30 599 VAL D O 1
ATOM 10436 N N . THR D 1 176 ? -7.180 57.552 -37.394 1.00 38.38 600 THR D N 1
ATOM 10437 C CA . THR D 1 176 ? -7.888 57.039 -38.561 1.00 38.41 600 THR D CA 1
ATOM 10438 C C . THR D 1 176 ? -9.370 57.392 -38.496 1.00 39.49 600 THR D C 1
ATOM 10439 O O . THR D 1 176 ? -10.017 57.238 -37.456 1.00 40.24 600 THR D O 1
ATOM 10443 N N . ILE D 1 177 ? -9.907 57.868 -39.616 1.00 37.48 601 ILE D N 1
ATOM 10444 C CA . ILE D 1 177 ? -11.338 58.151 -39.712 1.00 38.51 601 ILE D CA 1
ATOM 10445 C C . ILE D 1 177 ? -12.044 56.890 -40.198 1.00 38.35 601 ILE D C 1
ATOM 10446 O O . ILE D 1 177 ? -11.454 56.106 -40.957 1.00 37.53 601 ILE D O 1
ATOM 10451 N N . PRO D 1 178 ? -13.286 56.645 -39.777 1.00 48.59 602 PRO D N 1
ATOM 10452 C CA . PRO D 1 178 ? -13.967 55.398 -40.152 1.00 48.35 602 PRO D CA 1
ATOM 10453 C C . PRO D 1 178 ? -14.061 55.225 -41.661 1.00 52.00 602 PRO D C 1
ATOM 10454 O O . PRO D 1 178 ? -14.373 56.164 -42.396 1.00 50.72 602 PRO D O 1
ATOM 10458 N N . GLY D 1 179 ? -13.801 54.000 -42.111 1.00 58.37 603 GLY D N 1
ATOM 10459 C CA . GLY D 1 179 ? -13.718 53.673 -43.522 1.00 57.08 603 GLY D CA 1
ATOM 10460 C C . GLY D 1 179 ? -12.350 53.205 -43.964 1.00 56.49 603 GLY D C 1
ATOM 10461 O O . GLY D 1 179 ? -12.231 52.588 -45.033 1.00 54.23 603 GLY D O 1
ATOM 10462 N N . SER D 1 180 ? -11.314 53.469 -43.175 1.00 51.62 604 SER D N 1
ATOM 10463 C CA . SER D 1 180 ? -9.965 53.060 -43.525 1.00 43.23 604 SER D CA 1
ATOM 10464 C C . SER D 1 180 ? -9.738 51.594 -43.179 1.00 37.75 604 SER D C 1
ATOM 10465 O O . SER D 1 180 ? -10.370 51.040 -42.276 1.00 38.05 604 SER D O 1
ATOM 10468 N N . ASP D 1 181 ? -8.821 50.964 -43.916 1.00 44.39 605 ASP D N 1
ATOM 10469 C CA . ASP D 1 181 ? -8.471 49.579 -43.627 1.00 43.44 605 ASP D CA 1
ATOM 10470 C C . ASP D 1 181 ? -7.744 49.470 -42.293 1.00 45.36 605 ASP D C 1
ATOM 10471 O O . ASP D 1 181 ? -8.168 48.722 -41.404 1.00 53.79 605 ASP D O 1
ATOM 10476 N N . ASN D 1 182 ? -6.652 50.209 -42.131 1.00 51.01 606 ASN D N 1
ATOM 10477 C CA . ASN D 1 182 ? -5.990 50.295 -40.840 1.00 48.35 606 ASN D CA 1
ATOM 10478 C C . ASN D 1 182 ? -6.754 51.239 -39.921 1.00 50.91 606 ASN D C 1
ATOM 10479 O O . ASN D 1 182 ? -7.429 52.170 -40.370 1.00 56.65 606 ASN D O 1
ATOM 10484 N N . GLU D 1 183 ? -6.648 50.985 -38.618 1.00 49.26 607 GLU D N 1
ATOM 10485 C CA . GLU D 1 183 ? -7.291 51.818 -37.605 1.00 53.30 607 GLU D CA 1
ATOM 10486 C C . GLU D 1 183 ? -6.276 52.072 -36.500 1.00 49.71 607 GLU D C 1
ATOM 10487 O O . GLU D 1 183 ? -5.979 51.168 -35.713 1.00 49.32 607 GLU D O 1
ATOM 10493 N N . TYR D 1 184 ? -5.746 53.293 -36.436 1.00 34.59 608 TYR D N 1
ATOM 10494 C CA . TYR D 1 184 ? -4.682 53.593 -35.490 1.00 34.22 608 TYR D CA 1
ATOM 10495 C C . TYR D 1 184 ? -4.739 55.055 -35.067 1.00 34.90 608 TYR D C 1
ATOM 10496 O O . TYR D 1 184 ? -5.430 55.887 -35.670 1.00 35.55 608 TYR D O 1
ATOM 10505 N N . TYR D 1 185 ? -3.997 55.349 -33.998 1.00 43.62 609 TYR D N 1
ATOM 10506 C CA . TYR D 1 185 ? -3.766 56.707 -33.531 1.00 47.10 609 TYR D CA 1
ATOM 10507 C C . TYR D 1 185 ? -2.280 56.891 -33.260 1.00 47.60 609 TYR D C 1
ATOM 10508 O O . TYR D 1 185 ? -1.564 55.929 -32.955 1.00 47.59 609 TYR D O 1
ATOM 10517 N N . LYS D 1 186 ? -1.827 58.141 -33.370 1.00 52.73 610 LYS D N 1
ATOM 10518 C CA . LYS D 1 186 ? -0.407 58.457 -33.269 1.00 43.95 610 LYS D CA 1
ATOM 10519 C C . LYS D 1 186 ? -0.229 59.896 -32.803 1.00 46.43 610 LYS D C 1
ATOM 10520 O O . LYS D 1 186 ? -0.980 60.781 -33.214 1.00 55.39 610 LYS D O 1
ATOM 10526 N N . VAL D 1 187 ? 0.766 60.120 -31.943 1.00 35.31 611 VAL D N 1
ATOM 10527 C CA . VAL D 1 187 ? 1.145 61.454 -31.487 1.00 36.09 611 VAL D CA 1
ATOM 10528 C C . VAL D 1 187 ? 2.666 61.548 -31.458 1.00 35.18 611 VAL D C 1
ATOM 10529 O O . VAL D 1 187 ? 3.356 60.595 -31.070 1.00 34.40 611 VAL D O 1
ATOM 10533 N N . THR D 1 188 ? 3.183 62.706 -31.877 1.00 54.17 612 THR D N 1
ATOM 10534 C CA . THR D 1 188 ? 4.607 63.013 -31.898 1.00 57.81 612 THR D CA 1
ATOM 10535 C C . THR D 1 188 ? 4.795 64.431 -31.380 1.00 63.63 612 THR D C 1
ATOM 10536 O O . THR D 1 188 ? 4.160 65.367 -31.878 1.00 67.81 612 THR D O 1
ATOM 10540 N N . LEU D 1 189 ? 5.671 64.593 -30.391 1.00 65.07 613 LEU D N 1
ATOM 10541 C CA . LEU D 1 189 ? 5.874 65.875 -29.726 1.00 69.41 613 LEU D CA 1
ATOM 10542 C C . LEU D 1 189 ? 7.361 66.195 -29.681 1.00 67.77 613 LEU D C 1
ATOM 10543 O O . LEU D 1 189 ? 8.135 65.478 -29.039 1.00 67.93 613 LEU D O 1
ATOM 10548 N N . ASP D 1 190 ? 7.751 67.271 -30.358 1.00 46.63 614 ASP D N 1
ATOM 10549 C CA . ASP D 1 190 ? 9.106 67.802 -30.302 1.00 47.01 614 ASP D CA 1
ATOM 10550 C C . ASP D 1 190 ? 9.123 69.006 -29.372 1.00 49.59 614 ASP D C 1
ATOM 10551 O O . ASP D 1 190 ? 8.237 69.863 -29.444 1.00 53.37 614 ASP D O 1
ATOM 10556 N N . THR D 1 191 ? 10.123 69.069 -28.500 1.00 43.28 615 THR D N 1
ATOM 10557 C CA . THR D 1 191 ? 10.274 70.183 -27.575 1.00 41.53 615 THR D CA 1
ATOM 10558 C C . THR D 1 191 ? 11.726 70.626 -27.575 1.00 46.76 615 THR D C 1
ATOM 10559 O O . THR D 1 191 ? 12.629 69.789 -27.472 1.00 52.13 615 THR D O 1
ATOM 10563 N N . ALA D 1 192 ? 11.947 71.935 -27.701 1.00 54.49 616 ALA D N 1
ATOM 10564 C CA . ALA D 1 192 ? 13.287 72.502 -27.639 1.00 64.35 616 ALA D CA 1
ATOM 10565 C C . ALA D 1 192 ? 13.249 73.756 -26.780 1.00 62.83 616 ALA D C 1
ATOM 10566 O O . ALA D 1 192 ? 12.377 74.607 -26.973 1.00 68.91 616 ALA D O 1
ATOM 10568 N N . THR D 1 193 ? 14.190 73.866 -25.841 1.00 63.34 617 THR D N 1
ATOM 10569 C CA . THR D 1 193 ? 14.234 74.971 -24.891 1.00 66.99 617 THR D CA 1
ATOM 10570 C C . THR D 1 193 ? 15.651 75.519 -24.822 1.00 72.44 617 THR D C 1
ATOM 10571 O O . THR D 1 193 ? 16.575 74.809 -24.406 1.00 62.93 617 THR D O 1
ATOM 10575 N N . TYR D 1 194 ? 15.815 76.775 -25.232 1.00 84.32 618 TYR D N 1
ATOM 10576 C CA . TYR D 1 194 ? 17.071 77.504 -25.142 1.00 71.57 618 TYR D CA 1
ATOM 10577 C C . TYR D 1 194 ? 17.047 78.408 -23.919 1.00 76.86 618 TYR D C 1
ATOM 10578 O O . TYR D 1 194 ? 16.121 79.210 -23.753 1.00 81.71 618 TYR D O 1
ATOM 10587 N N . VAL D 1 195 ? 18.076 78.298 -23.083 1.00 69.31 619 VAL D N 1
ATOM 10588 C CA . VAL D 1 195 ? 18.260 79.145 -21.921 1.00 76.55 619 VAL D CA 1
ATOM 10589 C C . VAL D 1 195 ? 19.601 79.864 -22.084 1.00 71.64 619 VAL D C 1
ATOM 10590 O O . VAL D 1 195 ? 20.648 79.209 -22.145 1.00 67.85 619 VAL D O 1
ATOM 10594 N N . PRO D 1 196 ? 19.616 81.188 -22.178 1.00 51.48 620 PRO D N 1
ATOM 10595 C CA . PRO D 1 196 ? 20.887 81.903 -22.313 1.00 49.26 620 PRO D CA 1
ATOM 10596 C C . PRO D 1 196 ? 21.624 81.968 -20.987 1.00 49.64 620 PRO D C 1
ATOM 10597 O O . PRO D 1 196 ? 21.024 82.050 -19.913 1.00 59.36 620 PRO D O 1
ATOM 10601 N N . ILE D 1 197 ? 22.948 81.926 -21.072 1.00 44.66 621 ILE D N 1
ATOM 10602 C CA . ILE D 1 197 ? 23.774 81.768 -19.886 1.00 44.59 621 ILE D CA 1
ATOM 10603 C C . ILE D 1 197 ? 24.661 82.977 -19.610 1.00 53.18 621 ILE D C 1
ATOM 10604 O O . ILE D 1 197 ? 25.047 83.197 -18.452 1.00 62.56 621 ILE D O 1
ATOM 10609 N N . ASP D 1 198 ? 24.966 83.809 -20.600 1.00 94.88 622 ASP D N 1
ATOM 10610 C CA . ASP D 1 198 ? 25.597 85.093 -20.341 1.00 94.46 622 ASP D CA 1
ATOM 10611 C C . ASP D 1 198 ? 24.732 86.205 -20.923 1.00 100.86 622 ASP D C 1
ATOM 10612 O O . ASP D 1 198 ? 23.833 85.962 -21.737 1.00 100.33 622 ASP D O 1
ATOM 10617 N N . ASP D 1 199 ? 25.010 87.436 -20.479 1.00 97.95 623 ASP D N 1
ATOM 10618 C CA . ASP D 1 199 ? 24.180 88.571 -20.872 1.00 96.02 623 ASP D CA 1
ATOM 10619 C C . ASP D 1 199 ? 24.255 88.847 -22.369 1.00 95.17 623 ASP D C 1
ATOM 10620 O O . ASP D 1 199 ? 23.332 89.444 -22.938 1.00 88.78 623 ASP D O 1
ATOM 10625 N N . ASP D 1 200 ? 25.333 88.420 -23.019 1.00 92.85 624 ASP D N 1
ATOM 10626 C CA . ASP D 1 200 ? 25.506 88.593 -24.453 1.00 97.00 624 ASP D CA 1
ATOM 10627 C C . ASP D 1 200 ? 24.943 87.429 -25.260 1.00 101.34 624 ASP D C 1
ATOM 10628 O O . ASP D 1 200 ? 24.899 87.515 -26.493 1.00 97.33 624 ASP D O 1
ATOM 10633 N N . HIS D 1 201 ? 24.525 86.350 -24.594 1.00 64.15 625 HIS D N 1
ATOM 10634 C CA . HIS D 1 201 ? 23.882 85.201 -25.235 1.00 53.06 625 HIS D CA 1
ATOM 10635 C C . HIS D 1 201 ? 24.829 84.484 -26.200 1.00 55.98 625 HIS D C 1
ATOM 10636 O O . HIS D 1 201 ? 24.406 83.968 -27.235 1.00 51.97 625 HIS D O 1
ATOM 10643 N N . LYS D 1 202 ? 26.116 84.445 -25.855 1.00 84.80 626 LYS D N 1
ATOM 10644 C CA . LYS D 1 202 ? 27.082 83.667 -26.620 1.00 82.01 626 LYS D CA 1
ATOM 10645 C C . LYS D 1 202 ? 27.259 82.254 -26.078 1.00 83.06 626 LYS D C 1
ATOM 10646 O O . LYS D 1 202 ? 27.663 81.362 -26.832 1.00 83.52 626 LYS D O 1
ATOM 10652 N N . TRP D 1 203 ? 26.978 82.034 -24.795 1.00 47.61 627 TRP D N 1
ATOM 10653 C CA . TRP D 1 203 ? 26.892 80.703 -24.210 1.00 41.16 627 TRP D CA 1
ATOM 10654 C C . TRP D 1 203 ? 25.429 80.412 -23.903 1.00 46.64 627 TRP D C 1
ATOM 10655 O O . TRP D 1 203 ? 24.761 81.214 -23.243 1.00 41.69 627 TRP D O 1
ATOM 10666 N N . VAL D 1 204 ? 24.928 79.274 -24.387 1.00 58.42 628 VAL D N 1
ATOM 10667 C CA . VAL D 1 204 ? 23.528 78.898 -24.219 1.00 57.46 628 VAL D CA 1
ATOM 10668 C C . VAL D 1 204 ? 23.468 77.441 -23.778 1.00 57.08 628 VAL D C 1
ATOM 10669 O O . VAL D 1 204 ? 24.405 76.668 -23.983 1.00 60.76 628 VAL D O 1
ATOM 10673 N N . VAL D 1 205 ? 22.360 77.067 -23.143 1.00 56.87 629 VAL D N 1
ATOM 10674 C CA . VAL D 1 205 ? 22.069 75.673 -22.831 1.00 61.65 629 VAL D CA 1
ATOM 10675 C C . VAL D 1 205 ? 20.770 75.289 -23.523 1.00 66.42 629 VAL D C 1
ATOM 10676 O O . VAL D 1 205 ? 19.738 75.937 -23.315 1.00 74.45 629 VAL D O 1
ATOM 10680 N N . LEU D 1 206 ? 20.818 74.242 -24.343 1.00 36.37 630 LEU D N 1
ATOM 10681 C CA . LEU D 1 206 ? 19.653 73.740 -25.056 1.00 36.16 630 LEU D CA 1
ATOM 10682 C C . LEU D 1 206 ? 19.255 72.389 -24.482 1.00 35.34 630 LEU D C 1
ATOM 10683 O O . LEU D 1 206 ? 20.054 71.445 -24.489 1.00 34.39 630 LEU D O 1
ATOM 10688 N N . GLY D 1 207 ? 18.029 72.305 -23.981 1.00 52.02 631 GLY D N 1
ATOM 10689 C CA . GLY D 1 207 ? 17.391 71.034 -23.709 1.00 57.46 631 GLY D CA 1
ATOM 10690 C C . GLY D 1 207 ? 16.476 70.694 -24.870 1.00 66.72 631 GLY D C 1
ATOM 10691 O O . GLY D 1 207 ? 15.897 71.577 -25.493 1.00 71.58 631 GLY D O 1
ATOM 10692 N N . ARG D 1 208 ? 16.365 69.405 -25.178 1.00 59.88 632 ARG D N 1
ATOM 10693 C CA . ARG D 1 208 ? 15.571 68.994 -26.325 1.00 54.13 632 ARG D CA 1
ATOM 10694 C C . ARG D 1 208 ? 15.030 67.597 -26.073 1.00 54.46 632 ARG D C 1
ATOM 10695 O O . ARG D 1 208 ? 15.668 66.787 -25.401 1.00 55.76 632 ARG D O 1
ATOM 10703 N N . THR D 1 209 ? 13.843 67.324 -26.608 1.00 44.66 633 THR D N 1
ATOM 10704 C CA . THR D 1 209 ? 13.256 66.000 -26.460 1.00 41.31 633 THR D CA 1
ATOM 10705 C C . THR D 1 209 ? 12.290 65.722 -27.605 1.00 45.22 633 THR D C 1
ATOM 10706 O O . THR D 1 209 ? 11.662 66.634 -28.151 1.00 55.22 633 THR D O 1
ATOM 10710 N N . ARG D 1 210 ? 12.205 64.447 -27.968 1.00 43.38 634 ARG D N 1
ATOM 10711 C CA . ARG D 1 210 ? 11.204 63.929 -28.887 1.00 44.83 634 ARG D CA 1
ATOM 10712 C C . ARG D 1 210 ? 10.433 62.827 -28.178 1.00 49.15 634 ARG D C 1
ATOM 10713 O O . ARG D 1 210 ? 11.028 61.963 -27.526 1.00 55.05 634 ARG D O 1
ATOM 10721 N N . TRP D 1 211 ? 9.113 62.865 -28.299 1.00 50.26 635 TRP D N 1
ATOM 10722 C CA . TRP D 1 211 ? 8.248 61.829 -27.758 1.00 48.91 635 TRP D CA 1
ATOM 10723 C C . TRP D 1 211 ? 7.348 61.317 -28.867 1.00 46.55 635 TRP D C 1
ATOM 10724 O O . TRP D 1 211 ? 6.898 62.092 -29.714 1.00 49.57 635 TRP D O 1
ATOM 10735 N N . GLY D 1 212 ? 7.089 60.016 -28.866 1.00 40.32 636 GLY D N 1
ATOM 10736 C CA . GLY D 1 212 ? 6.207 59.455 -29.866 1.00 39.88 636 GLY D CA 1
ATOM 10737 C C . GLY D 1 212 ? 5.483 58.229 -29.365 1.00 38.00 636 GLY D C 1
ATOM 10738 O O . GLY D 1 212 ? 6.113 57.289 -28.877 1.00 39.09 636 GLY D O 1
ATOM 10739 N N . TYR D 1 213 ? 4.159 58.225 -29.468 1.00 42.95 637 TYR D N 1
ATOM 10740 C CA . TYR D 1 213 ? 3.385 57.062 -29.063 1.00 44.50 637 TYR D CA 1
ATOM 10741 C C . TYR D 1 213 ? 2.275 56.836 -30.075 1.00 43.56 637 TYR D C 1
ATOM 10742 O O . TYR D 1 213 ? 1.844 57.755 -30.771 1.00 46.01 637 TYR D O 1
ATOM 10751 N N . GLY D 1 214 ? 1.828 55.595 -30.168 1.00 38.34 638 GLY D N 1
ATOM 10752 C CA . GLY D 1 214 ? 0.802 55.256 -31.129 1.00 42.04 638 GLY D CA 1
ATOM 10753 C C . GLY D 1 214 ? 0.420 53.802 -30.981 1.00 42.37 638 GLY D C 1
ATOM 10754 O O . GLY D 1 214 ? 1.181 52.985 -30.453 1.00 46.91 638 GLY D O 1
ATOM 10755 N N . ASP D 1 215 ? -0.776 53.492 -31.467 1.00 50.64 639 ASP D N 1
ATOM 10756 C CA . ASP D 1 215 ? -1.296 52.142 -31.292 1.00 48.48 639 ASP D CA 1
ATOM 10757 C C . ASP D 1 215 ? -2.483 51.931 -32.220 1.00 49.08 639 ASP D C 1
ATOM 10758 O O . ASP D 1 215 ? -3.020 52.874 -32.808 1.00 53.74 639 ASP D O 1
ATOM 10763 N N . GLY D 1 216 ? -2.882 50.668 -32.343 1.00 41.84 640 GLY D N 1
ATOM 10764 C CA . GLY D 1 216 ? -4.086 50.332 -33.063 1.00 45.86 640 GLY D CA 1
ATOM 10765 C C . GLY D 1 216 ? -5.313 50.368 -32.172 1.00 50.31 640 GLY D C 1
ATOM 10766 O O . GLY D 1 216 ? -5.225 50.349 -30.946 1.00 50.82 640 GLY D O 1
ATOM 10767 N N . LEU D 1 217 ? -6.476 50.416 -32.811 1.00 48.57 641 LEU D N 1
ATOM 10768 C CA . LEU D 1 217 ? -7.745 50.571 -32.118 1.00 59.55 641 LEU D CA 1
ATOM 10769 C C . LEU D 1 217 ? -8.531 49.266 -32.150 1.00 72.22 641 LEU D C 1
ATOM 10770 O O . LEU D 1 217 ? -8.609 48.603 -33.188 1.00 65.45 641 LEU D O 1
ATOM 10775 N N . GLY D 1 218 ? -9.097 48.897 -31.000 1.00 101.66 642 GLY D N 1
ATOM 10776 C CA . GLY D 1 218 ? -10.014 47.776 -30.914 1.00 93.83 642 GLY D CA 1
ATOM 10777 C C . GLY D 1 218 ? -9.409 46.407 -31.123 1.00 96.57 642 GLY D C 1
ATOM 10778 O O . GLY D 1 218 ? -10.148 45.456 -31.402 1.00 89.03 642 GLY D O 1
ATOM 10779 N N . GLY D 1 219 ? -8.094 46.264 -30.991 1.00 47.20 643 GLY D N 1
ATOM 10780 C CA . GLY D 1 219 ? -7.446 44.985 -31.196 1.00 37.41 643 GLY D CA 1
ATOM 10781 C C . GLY D 1 219 ? -6.574 44.907 -32.428 1.00 35.17 643 GLY D C 1
ATOM 10782 O O . GLY D 1 219 ? -5.866 43.909 -32.596 1.00 39.92 643 GLY D O 1
ATOM 10783 N N . LYS D 1 220 ? -6.609 45.908 -33.301 1.00 40.37 644 LYS D N 1
ATOM 10784 C CA . LYS D 1 220 ? -5.664 45.967 -34.402 1.00 40.03 644 LYS D CA 1
ATOM 10785 C C . LYS D 1 220 ? -4.325 46.508 -33.910 1.00 41.57 644 LYS D C 1
ATOM 10786 O O . LYS D 1 220 ? -4.240 47.205 -32.894 1.00 44.70 644 LYS D O 1
ATOM 10792 N N . GLU D 1 221 ? -3.266 46.155 -34.629 1.00 41.73 645 GLU D N 1
ATOM 10793 C CA . GLU D 1 221 ? -1.945 46.684 -34.331 1.00 40.32 645 GLU D CA 1
ATOM 10794 C C . GLU D 1 221 ? -1.703 47.962 -35.125 1.00 43.36 645 GLU D C 1
ATOM 10795 O O . GLU D 1 221 ? -2.362 48.230 -36.131 1.00 40.44 645 GLU D O 1
ATOM 10801 N N . MET D 1 222 ? -0.756 48.761 -34.653 1.00 48.43 646 MET D N 1
ATOM 10802 C CA . MET D 1 222 ? -0.362 49.947 -35.401 1.00 39.56 646 MET D CA 1
ATOM 10803 C C . MET D 1 222 ? 0.332 49.516 -36.687 1.00 39.98 646 MET D C 1
ATOM 10804 O O . MET D 1 222 ? 1.182 48.618 -36.652 1.00 42.07 646 MET D O 1
ATOM 10809 N N . PRO D 1 223 ? -0.007 50.110 -37.833 1.00 29.98 647 PRO D N 1
ATOM 10810 C CA . PRO D 1 223 ? 0.637 49.708 -39.088 1.00 29.84 647 PRO D CA 1
ATOM 10811 C C . PRO D 1 223 ? 2.148 49.851 -39.005 1.00 29.09 647 PRO D C 1
ATOM 10812 O O . PRO D 1 223 ? 2.672 50.832 -38.475 1.00 28.78 647 PRO D O 1
ATOM 10816 N N . PHE D 1 224 ? 2.846 48.843 -39.530 1.00 46.97 648 PHE D N 1
ATOM 10817 C CA . PHE D 1 224 ? 4.301 48.811 -39.433 1.00 46.10 648 PHE D CA 1
ATOM 10818 C C . PHE D 1 224 ? 4.947 49.967 -40.184 1.00 42.71 648 PHE D C 1
ATOM 10819 O O . PHE D 1 224 ? 6.058 50.385 -39.838 1.00 49.60 648 PHE D O 1
ATOM 10827 N N . TYR D 1 225 ? 4.278 50.502 -41.207 1.00 39.35 649 TYR D N 1
ATOM 10828 C CA . TYR D 1 225 ? 4.866 51.596 -41.970 1.00 37.79 649 TYR D CA 1
ATOM 10829 C C . TYR D 1 225 ? 4.739 52.941 -41.266 1.00 35.88 649 TYR D C 1
ATOM 10830 O O . TYR D 1 225 ? 5.178 53.956 -41.816 1.00 40.65 649 TYR D O 1
ATOM 10839 N N . GLU D 1 226 ? 4.153 52.969 -40.071 1.00 44.01 650 GLU D N 1
ATOM 10840 C CA . GLU D 1 226 ? 4.068 54.173 -39.256 1.00 43.35 650 GLU D CA 1
ATOM 10841 C C . GLU D 1 226 ? 4.958 54.102 -38.023 1.00 43.09 650 GLU D C 1
ATOM 10842 O O . GLU D 1 226 ? 4.808 54.928 -37.118 1.00 44.81 650 GLU D O 1
ATOM 10848 N N . ASN D 1 227 ? 5.878 53.142 -37.964 1.00 36.48 651 ASN D N 1
ATOM 10849 C CA . ASN D 1 227 ? 6.704 52.954 -36.781 1.00 31.48 651 ASN D CA 1
ATOM 10850 C C . ASN D 1 227 ? 7.659 54.128 -36.580 1.00 32.33 651 ASN D C 1
ATOM 10851 O O . ASN D 1 227 ? 7.931 54.912 -37.493 1.00 36.92 651 ASN D O 1
ATOM 10856 N N . PHE D 1 228 ? 8.178 54.231 -35.358 1.00 29.04 652 PHE D N 1
ATOM 10857 C CA . PHE D 1 228 ? 9.194 55.218 -35.025 1.00 28.95 652 PHE D CA 1
ATOM 10858 C C . PHE D 1 228 ? 10.584 54.605 -35.136 1.00 28.74 652 PHE D C 1
ATOM 10859 O O . PHE D 1 228 ? 10.819 53.481 -34.684 1.00 33.02 652 PHE D O 1
ATOM 10867 N N . TYR D 1 229 ? 11.503 55.355 -35.734 1.00 31.82 653 TYR D N 1
ATOM 10868 C CA . TYR D 1 229 ? 12.907 54.981 -35.822 1.00 32.38 653 TYR D CA 1
ATOM 10869 C C . TYR D 1 229 ? 13.756 56.091 -35.218 1.00 34.65 653 TYR D C 1
ATOM 10870 O O . TYR D 1 229 ? 13.462 57.277 -35.404 1.00 34.91 653 TYR D O 1
ATOM 10879 N N . ALA D 1 230 ? 14.816 55.710 -34.511 1.00 36.76 654 ALA D N 1
ATOM 10880 C CA . ALA D 1 230 ? 15.711 56.672 -33.886 1.00 35.87 654 ALA D CA 1
ATOM 10881 C C . ALA D 1 230 ? 17.151 56.393 -34.292 1.00 43.74 654 ALA D C 1
ATOM 10882 O O . ALA D 1 230 ? 17.499 55.289 -34.720 1.00 49.05 654 ALA D O 1
ATOM 10884 N N . GLY D 1 231 ? 17.984 57.409 -34.142 1.00 54.02 655 GLY D N 1
ATOM 10885 C CA . GLY D 1 231 ? 19.388 57.333 -34.505 1.00 52.20 655 GLY D CA 1
ATOM 10886 C C . GLY D 1 231 ? 19.688 58.274 -35.657 1.00 56.01 655 GLY D C 1
ATOM 10887 O O . GLY D 1 231 ? 18.880 58.441 -36.578 1.00 60.91 655 GLY D O 1
ATOM 10888 N N . GLY D 1 232 ? 20.853 58.902 -35.603 1.00 38.98 656 GLY D N 1
ATOM 10889 C CA . GLY D 1 232 ? 21.311 59.782 -36.658 1.00 44.28 656 GLY D CA 1
ATOM 10890 C C . GLY D 1 232 ? 21.447 61.213 -36.181 1.00 50.69 656 GLY D C 1
ATOM 10891 O O . GLY D 1 232 ? 21.359 61.518 -34.987 1.00 50.12 656 GLY D O 1
ATOM 10892 N N . SER D 1 233 ? 21.658 62.109 -37.149 1.00 70.52 657 SER D N 1
ATOM 10893 C CA . SER D 1 233 ? 21.890 63.514 -36.832 1.00 68.15 657 SER D CA 1
ATOM 10894 C C . SER D 1 233 ? 20.654 64.163 -36.221 1.00 62.99 657 SER D C 1
ATOM 10895 O O . SER D 1 233 ? 20.769 65.029 -35.346 1.00 61.11 657 SER D O 1
ATOM 10898 N N . SER D 1 234 ? 19.464 63.756 -36.665 1.00 43.32 658 SER D N 1
ATOM 10899 C CA . SER D 1 234 ? 18.239 64.415 -36.227 1.00 39.69 658 SER D CA 1
ATOM 10900 C C . SER D 1 234 ? 17.829 64.024 -34.813 1.00 45.17 658 SER D C 1
ATOM 10901 O O . SER D 1 234 ? 17.082 64.769 -34.172 1.00 51.88 658 SER D O 1
ATOM 10904 N N . THR D 1 235 ? 18.296 62.883 -34.311 1.00 47.55 659 THR D N 1
ATOM 10905 C CA . THR D 1 235 ? 17.800 62.355 -33.046 1.00 39.95 659 THR D CA 1
ATOM 10906 C C . THR D 1 235 ? 18.930 62.069 -32.065 1.00 36.14 659 THR D C 1
ATOM 10907 O O . THR D 1 235 ? 19.245 62.901 -31.209 1.00 43.99 659 THR D O 1
ATOM 10911 N N . VAL D 1 236 ? 19.534 60.890 -32.173 1.00 39.67 660 VAL D N 1
ATOM 10912 C CA . VAL D 1 236 ? 20.614 60.461 -31.293 1.00 37.49 660 VAL D CA 1
ATOM 10913 C C . VAL D 1 236 ? 21.810 60.166 -32.188 1.00 39.38 660 VAL D C 1
ATOM 10914 O O . VAL D 1 236 ? 21.879 59.100 -32.811 1.00 42.61 660 VAL D O 1
ATOM 10918 N N . ARG D 1 237 ? 22.756 61.098 -32.259 1.00 29.85 661 ARG D N 1
ATOM 10919 C CA . ARG D 1 237 ? 23.893 60.937 -33.151 1.00 30.48 661 ARG D CA 1
ATOM 10920 C C . ARG D 1 237 ? 24.995 60.119 -32.484 1.00 30.79 661 ARG D C 1
ATOM 10921 O O . ARG D 1 237 ? 25.086 60.027 -31.258 1.00 30.71 661 ARG D O 1
ATOM 10929 N N . GLY D 1 238 ? 25.844 59.530 -33.321 1.00 66.99 662 GLY D N 1
ATOM 10930 C CA . GLY D 1 238 ? 26.721 58.455 -32.917 1.00 72.05 662 GLY D CA 1
ATOM 10931 C C . GLY D 1 238 ? 26.227 57.087 -33.331 1.00 73.40 662 GLY D C 1
ATOM 10932 O O . GLY D 1 238 ? 26.990 56.116 -33.255 1.00 76.34 662 GLY D O 1
ATOM 10933 N N . PHE D 1 239 ? 24.972 56.991 -33.764 1.00 34.75 663 PHE D N 1
ATOM 10934 C CA . PHE D 1 239 ? 24.381 55.772 -34.289 1.00 33.05 663 PHE D CA 1
ATOM 10935 C C . PHE D 1 239 ? 24.069 55.969 -35.766 1.00 35.06 663 PHE D C 1
ATOM 10936 O O . PHE D 1 239 ? 23.903 57.101 -36.232 1.00 39.69 663 PHE D O 1
ATOM 10944 N N . GLN D 1 240 ? 23.989 54.864 -36.502 1.00 49.11 664 GLN D N 1
ATOM 10945 C CA . GLN D 1 240 ? 23.542 54.948 -37.884 1.00 49.63 664 GLN D CA 1
ATOM 10946 C C . GLN D 1 240 ? 22.078 55.368 -37.930 1.00 48.14 664 GLN D C 1
ATOM 10947 O O . GLN D 1 240 ? 21.297 55.075 -37.022 1.00 50.22 664 GLN D O 1
ATOM 10953 N N . SER D 1 241 ? 21.716 56.071 -39.000 1.00 61.09 665 SER D N 1
ATOM 10954 C CA . SER D 1 241 ? 20.392 56.674 -39.100 1.00 67.12 665 SER D CA 1
ATOM 10955 C C . SER D 1 241 ? 19.300 55.615 -39.010 1.00 61.79 665 SER D C 1
ATOM 10956 O O . SER D 1 241 ? 19.303 54.639 -39.767 1.00 60.53 665 SER D O 1
ATOM 10959 N N . ASN D 1 242 ? 18.380 55.807 -38.064 1.00 43.31 666 ASN D N 1
ATOM 10960 C CA . ASN D 1 242 ? 17.163 55.014 -37.922 1.00 44.90 666 ASN D CA 1
ATOM 10961 C C . ASN D 1 242 ? 17.428 53.562 -37.540 1.00 43.72 666 ASN D C 1
ATOM 10962 O O . ASN D 1 242 ? 16.592 52.693 -37.806 1.00 46.91 666 ASN D O 1
ATOM 10967 N N . THR D 1 243 ? 18.562 53.266 -36.904 1.00 43.36 667 THR D N 1
ATOM 10968 C CA . THR D 1 243 ? 18.895 51.893 -36.546 1.00 40.31 667 THR D CA 1
ATOM 10969 C C . THR D 1 243 ? 18.633 51.560 -35.082 1.00 40.76 667 THR D C 1
ATOM 10970 O O . THR D 1 243 ? 18.754 50.391 -34.702 1.00 48.34 667 THR D O 1
ATOM 10974 N N . ILE D 1 244 ? 18.287 52.541 -34.255 1.00 28.40 668 ILE D N 1
ATOM 10975 C CA . ILE D 1 244 ? 18.042 52.287 -32.840 1.00 29.73 668 ILE D CA 1
ATOM 10976 C C . ILE D 1 244 ? 16.683 51.623 -32.677 1.00 28.89 668 ILE D C 1
ATOM 10977 O O . ILE D 1 244 ? 15.721 51.960 -33.378 1.00 31.08 668 ILE D O 1
ATOM 10982 N N . GLY D 1 245 ? 16.600 50.664 -31.757 1.00 28.97 669 GLY D N 1
ATOM 10983 C CA . GLY D 1 245 ? 15.331 50.102 -31.364 1.00 34.64 669 GLY D CA 1
ATOM 10984 C C . GLY D 1 245 ? 15.205 48.619 -31.637 1.00 34.05 669 GLY D C 1
ATOM 10985 O O . GLY D 1 245 ? 16.197 47.890 -31.735 1.00 29.57 669 GLY D O 1
ATOM 10986 N N . PRO D 1 246 ? 13.965 48.144 -31.749 1.00 31.42 670 PRO D N 1
ATOM 10987 C CA . PRO D 1 246 ? 13.738 46.717 -32.001 1.00 31.73 670 PRO D CA 1
ATOM 10988 C C . PRO D 1 246 ? 14.369 46.272 -33.310 1.00 35.31 670 PRO D C 1
ATOM 10989 O O . PRO D 1 246 ? 14.416 47.019 -34.289 1.00 34.93 670 PRO D O 1
ATOM 10993 N N . LYS D 1 247 ? 14.867 45.041 -33.312 1.00 50.99 671 LYS D N 1
ATOM 10994 C CA . LYS D 1 247 ? 15.421 44.422 -34.502 1.00 50.40 671 LYS D CA 1
ATOM 10995 C C . LYS D 1 247 ? 14.524 43.275 -34.946 1.00 52.05 671 LYS D C 1
ATOM 10996 O O . LYS D 1 247 ? 13.800 42.677 -34.147 1.00 56.76 671 LYS D O 1
ATOM 11002 N N . ALA D 1 248 ? 14.581 42.974 -36.239 1.00 36.36 672 ALA D N 1
ATOM 11003 C CA . ALA D 1 248 ? 13.770 41.895 -36.780 1.00 36.99 672 ALA D CA 1
ATOM 11004 C C . ALA D 1 248 ? 14.332 40.544 -36.364 1.00 39.23 672 ALA D C 1
ATOM 11005 O O . ALA D 1 248 ? 15.544 40.317 -36.409 1.00 41.65 672 ALA D O 1
ATOM 11007 N N . VAL D 1 249 ? 13.444 39.646 -35.943 1.00 39.13 673 VAL D N 1
ATOM 11008 C CA . VAL D 1 249 ? 13.762 38.230 -35.810 1.00 46.83 673 VAL D CA 1
ATOM 11009 C C . VAL D 1 249 ? 12.925 37.483 -36.842 1.00 46.16 673 VAL D C 1
ATOM 11010 O O . VAL D 1 249 ? 11.707 37.682 -36.936 1.00 44.72 673 VAL D O 1
ATOM 11014 N N . TYR D 1 250 ? 13.590 36.684 -37.665 1.00 42.73 674 TYR D N 1
ATOM 11015 C CA . TYR D 1 250 ? 12.973 36.097 -38.842 1.00 42.70 674 TYR D CA 1
ATOM 11016 C C . TYR D 1 250 ? 12.538 34.664 -38.574 1.00 48.17 674 TYR D C 1
ATOM 11017 O O . TYR D 1 250 ? 13.163 33.941 -37.797 1.00 50.22 674 TYR D O 1
ATOM 11026 N N . PHE D 1 251 ? 11.465 34.260 -39.237 1.00 30.55 675 PHE D N 1
ATOM 11027 C CA . PHE D 1 251 ? 11.116 32.853 -39.271 1.00 31.19 675 PHE D CA 1
ATOM 11028 C C . PHE D 1 251 ? 11.938 32.140 -40.343 1.00 31.70 675 PHE D C 1
ATOM 11029 O O . PHE D 1 251 ? 12.247 32.722 -41.385 1.00 37.69 675 PHE D O 1
ATOM 11037 N N . PRO D 1 252 ? 12.308 30.881 -40.111 1.00 32.33 676 PRO D N 1
ATOM 11038 C CA . PRO D 1 252 ? 12.968 30.107 -41.171 1.00 32.97 676 PRO D CA 1
ATOM 11039 C C . PRO D 1 252 ? 12.027 29.941 -42.356 1.00 33.25 676 PRO D C 1
ATOM 11040 O O . PRO D 1 252 ? 10.883 29.511 -42.200 1.00 33.45 676 PRO D O 1
ATOM 11044 N N . HIS D 1 253 ? 12.511 30.301 -43.542 1.00 47.97 677 HIS D N 1
ATOM 11045 C CA . HIS D 1 253 ? 11.655 30.329 -44.718 1.00 51.79 677 HIS D CA 1
ATOM 11046 C C . HIS D 1 253 ? 12.488 30.136 -45.976 1.00 52.95 677 HIS D C 1
ATOM 11047 O O . HIS D 1 253 ? 13.716 30.261 -45.963 1.00 52.38 677 HIS D O 1
ATOM 11054 N N . GLN D 1 254 ? 11.793 29.839 -47.070 1.00 55.70 678 GLN D N 1
ATOM 11055 C CA . GLN D 1 254 ? 12.406 29.738 -48.388 1.00 56.10 678 GLN D CA 1
ATOM 11056 C C . GLN D 1 254 ? 12.418 31.114 -49.045 1.00 57.31 678 GLN D C 1
ATOM 11057 O O . GLN D 1 254 ? 11.357 31.663 -49.365 1.00 56.21 678 GLN D O 1
ATOM 11063 N N . ALA D 1 255 ? 13.611 31.669 -49.241 1.00 48.71 679 ALA D N 1
ATOM 11064 C CA . ALA D 1 255 ? 13.735 32.948 -49.923 1.00 44.20 679 ALA D CA 1
ATOM 11065 C C . ALA D 1 255 ? 13.380 32.803 -51.399 1.00 51.23 679 ALA D C 1
ATOM 11066 O O . ALA D 1 255 ? 13.708 31.807 -52.047 1.00 54.75 679 ALA D O 1
ATOM 11068 N N . SER D 1 256 ? 12.707 33.823 -51.928 1.00 43.08 680 SER D N 1
ATOM 11069 C CA . SER D 1 256 ? 12.151 33.789 -53.277 1.00 48.04 680 SER D CA 1
ATOM 11070 C C . SER D 1 256 ? 13.186 34.047 -54.369 1.00 54.83 680 SER D C 1
ATOM 11071 O O . SER D 1 256 ? 13.093 33.441 -55.445 1.00 57.15 680 SER D O 1
ATOM 11074 N N . ASN D 1 257 ? 14.158 34.931 -54.136 1.00 59.16 681 ASN D N 1
ATOM 11075 C CA . ASN D 1 257 ? 15.224 35.217 -55.102 1.00 69.23 681 ASN D CA 1
ATOM 11076 C C . ASN D 1 257 ? 16.558 34.819 -54.478 1.00 67.58 681 ASN D C 1
ATOM 11077 O O . ASN D 1 257 ? 17.301 35.670 -53.982 1.00 64.23 681 ASN D O 1
ATOM 11082 N N . TYR D 1 258 ? 16.874 33.528 -54.525 1.00 54.01 682 TYR D N 1
ATOM 11083 C CA . TYR D 1 258 ? 18.022 33.002 -53.804 1.00 43.77 682 TYR D CA 1
ATOM 11084 C C . TYR D 1 258 ? 19.238 32.861 -54.711 1.00 48.36 682 TYR D C 1
ATOM 11085 O O . TYR D 1 258 ? 19.119 32.619 -55.914 1.00 55.64 682 TYR D O 1
ATOM 11094 N N . ASP D 1 259 ? 20.416 33.018 -54.108 1.00 67.77 683 ASP D N 1
ATOM 11095 C CA . ASP D 1 259 ? 21.712 32.844 -54.753 1.00 67.70 683 ASP D CA 1
ATOM 11096 C C . ASP D 1 259 ? 22.726 32.471 -53.677 1.00 67.63 683 ASP D C 1
ATOM 11097 O O . ASP D 1 259 ? 23.056 33.303 -52.823 1.00 73.07 683 ASP D O 1
ATOM 11102 N N . PRO D 1 260 ? 23.249 31.240 -53.686 1.00 61.09 684 PRO D N 1
ATOM 11103 C CA . PRO D 1 260 ? 24.132 30.806 -52.589 1.00 63.16 684 PRO D CA 1
ATOM 11104 C C . PRO D 1 260 ? 25.416 31.608 -52.482 1.00 76.51 684 PRO D C 1
ATOM 11105 O O . PRO D 1 260 ? 26.086 31.535 -51.444 1.00 78.44 684 PRO D O 1
ATOM 11109 N N . ASP D 1 261 ? 25.775 32.370 -53.511 1.00 91.05 685 ASP D N 1
ATOM 11110 C CA . ASP D 1 261 ? 26.949 33.226 -53.456 1.00 97.26 685 ASP D CA 1
ATOM 11111 C C . ASP D 1 261 ? 26.725 34.475 -52.614 1.00 96.46 685 ASP D C 1
ATOM 11112 O O . ASP D 1 261 ? 27.676 35.233 -52.396 1.00 102.21 685 ASP D O 1
ATOM 11117 N N . TYR D 1 262 ? 25.507 34.704 -52.134 1.00 105.12 686 TYR D N 1
ATOM 11118 C CA . TYR D 1 262 ? 25.165 35.898 -51.373 1.00 102.89 686 TYR D CA 1
ATOM 11119 C C . TYR D 1 262 ? 24.667 35.506 -49.983 1.00 97.85 686 TYR D C 1
ATOM 11120 O O . TYR D 1 262 ? 24.569 34.323 -49.642 1.00 91.73 686 TYR D O 1
ATOM 11129 N N . ASP D 1 263 ? 24.346 36.519 -49.180 1.00 88.09 687 ASP D N 1
ATOM 11130 C CA . ASP D 1 263 ? 24.099 36.353 -47.754 1.00 81.40 687 ASP D CA 1
ATOM 11131 C C . ASP D 1 263 ? 22.612 36.472 -47.441 1.00 76.67 687 ASP D C 1
ATOM 11132 O O . ASP D 1 263 ? 21.919 37.333 -47.993 1.00 80.80 687 ASP D O 1
ATOM 11137 N N . TYR D 1 264 ? 22.124 35.614 -46.544 1.00 60.61 688 TYR D N 1
ATOM 11138 C CA . TYR D 1 264 ? 20.705 35.577 -46.211 1.00 60.38 688 TYR D CA 1
ATOM 11139 C C . TYR D 1 264 ? 20.511 35.375 -44.714 1.00 59.02 688 TYR D C 1
ATOM 11140 O O . TYR D 1 264 ? 21.425 34.964 -43.995 1.00 58.72 688 TYR D O 1
ATOM 11149 N N . GLU D 1 265 ? 19.293 35.665 -44.256 1.00 58.53 689 GLU D N 1
ATOM 11150 C CA . GLU D 1 265 ? 18.925 35.568 -42.848 1.00 51.68 689 GLU D CA 1
ATOM 11151 C C . GLU D 1 265 ? 17.821 34.533 -42.691 1.00 57.31 689 GLU D C 1
ATOM 11152 O O . GLU D 1 265 ? 16.738 34.683 -43.269 1.00 61.04 689 GLU D O 1
ATOM 11158 N N . CYS D 1 266 ? 18.097 33.496 -41.898 1.00 59.11 690 CYS D N 1
ATOM 11159 C CA . CYS D 1 266 ? 17.152 32.408 -41.630 1.00 61.97 690 CYS D CA 1
ATOM 11160 C C . CYS D 1 266 ? 16.507 31.886 -42.912 1.00 59.17 690 CYS D C 1
ATOM 11161 O O . CYS D 1 266 ? 15.306 31.615 -42.967 1.00 60.21 690 CYS D O 1
ATOM 11164 N N . ALA D 1 267 ? 17.320 31.737 -43.953 1.00 49.37 691 ALA D N 1
ATOM 11165 C CA . ALA D 1 267 ? 16.868 31.112 -45.187 1.00 49.51 691 ALA D CA 1
ATOM 11166 C C . ALA D 1 267 ? 16.875 29.600 -45.018 1.00 51.38 691 ALA D C 1
ATOM 11167 O O . ALA D 1 267 ? 17.829 29.034 -44.474 1.00 55.64 691 ALA D O 1
ATOM 11169 N N . THR D 1 268 ? 15.806 28.942 -45.475 1.00 41.71 692 THR D N 1
ATOM 11170 C CA . THR D 1 268 ? 15.710 27.504 -45.261 1.00 39.45 692 THR D CA 1
ATOM 11171 C C . THR D 1 268 ? 16.678 26.724 -46.142 1.00 39.29 692 THR D C 1
ATOM 11172 O O . THR D 1 268 ? 17.043 25.598 -45.789 1.00 41.98 692 THR D O 1
ATOM 11176 N N . GLN D 1 269 ? 17.114 27.294 -47.266 1.00 39.08 693 GLN D N 1
ATOM 11177 C CA . GLN D 1 269 ? 18.151 26.683 -48.084 1.00 40.13 693 GLN D CA 1
ATOM 11178 C C . GLN D 1 269 ? 19.551 27.092 -47.642 1.00 40.21 693 GLN D C 1
ATOM 11179 O O . GLN D 1 269 ? 20.501 26.976 -48.425 1.00 41.05 693 GLN D O 1
ATOM 11185 N N . ASP D 1 270 ? 19.685 27.593 -46.414 1.00 46.83 694 ASP D N 1
ATOM 11186 C CA . ASP D 1 270 ? 20.961 27.688 -45.720 1.00 48.52 694 ASP D CA 1
ATOM 11187 C C . ASP D 1 270 ? 20.978 26.826 -44.465 1.00 51.56 694 ASP D C 1
ATOM 11188 O O . ASP D 1 270 ? 21.964 26.846 -43.719 1.00 53.78 694 ASP D O 1
ATOM 11193 N N . GLY D 1 271 ? 19.908 26.075 -44.214 1.00 54.85 695 GLY D N 1
ATOM 11194 C CA . GLY D 1 271 ? 19.859 25.163 -43.091 1.00 54.04 695 GLY D CA 1
ATOM 11195 C C . GLY D 1 271 ? 19.172 25.696 -41.854 1.00 63.49 695 GLY D C 1
ATOM 11196 O O . GLY D 1 271 ? 19.467 25.227 -40.751 1.00 70.65 695 GLY D O 1
ATOM 11197 N N . ALA D 1 272 ? 18.256 26.649 -41.996 1.00 70.78 696 ALA D N 1
ATOM 11198 C CA . ALA D 1 272 ? 17.635 27.310 -40.856 1.00 58.49 696 ALA D CA 1
ATOM 11199 C C . ALA D 1 272 ? 16.414 26.527 -40.383 1.00 61.57 696 ALA D C 1
ATOM 11200 O O . ALA D 1 272 ? 15.541 26.179 -41.185 1.00 57.94 696 ALA D O 1
ATOM 11202 N N . LYS D 1 273 ? 16.349 26.264 -39.082 1.00 76.51 697 LYS D N 1
ATOM 11203 C CA . LYS D 1 273 ? 15.204 25.580 -38.486 1.00 77.58 697 LYS D CA 1
ATOM 11204 C C . LYS D 1 273 ? 14.500 26.415 -37.437 1.00 75.28 697 LYS D C 1
ATOM 11205 O O . LYS D 1 273 ? 13.266 26.432 -37.381 1.00 75.47 697 LYS D O 1
ATOM 11211 N N . ASP D 1 274 ? 15.263 27.071 -36.579 1.00 66.55 698 ASP D N 1
ATOM 11212 C CA . ASP D 1 274 ? 14.729 27.979 -35.585 1.00 61.45 698 ASP D CA 1
ATOM 11213 C C . ASP D 1 274 ? 14.663 29.388 -36.157 1.00 62.46 698 ASP D C 1
ATOM 11214 O O . ASP D 1 274 ? 15.232 29.692 -37.209 1.00 73.81 698 ASP D O 1
ATOM 11219 N N . LEU D 1 275 ? 13.949 30.253 -35.449 1.00 47.92 699 LEU D N 1
ATOM 11220 C CA . LEU D 1 275 ? 14.007 31.674 -35.739 1.00 51.28 699 LEU D CA 1
ATOM 11221 C C . LEU D 1 275 ? 15.310 32.258 -35.202 1.00 52.50 699 LEU D C 1
ATOM 11222 O O . LEU D 1 275 ? 15.844 31.804 -34.187 1.00 53.89 699 LEU D O 1
ATOM 11227 N N . CYS D 1 276 ? 15.829 33.273 -35.895 1.00 60.17 700 CYS D N 1
ATOM 11228 C CA . CYS D 1 276 ? 17.137 33.823 -35.565 1.00 62.11 700 CYS D CA 1
ATOM 11229 C C . CYS D 1 276 ? 17.113 35.346 -35.492 1.00 58.15 700 CYS D C 1
ATOM 11230 O O . CYS D 1 276 ? 16.456 36.014 -36.296 1.00 56.45 700 CYS D O 1
ATOM 11233 N N . LYS D 1 277 ? 17.843 35.878 -34.512 1.00 66.44 701 LYS D N 1
ATOM 11234 C CA . LYS D 1 277 ? 17.967 37.312 -34.294 1.00 61.51 701 LYS D CA 1
ATOM 11235 C C . LYS D 1 277 ? 18.896 37.930 -35.336 1.00 65.26 701 LYS D C 1
ATOM 11236 O O . LYS D 1 277 ? 19.809 37.275 -35.846 1.00 75.18 701 LYS D O 1
ATOM 11242 N N . SER D 1 278 ? 18.662 39.207 -35.645 1.00 41.05 702 SER D N 1
ATOM 11243 C CA . SER D 1 278 ? 19.388 39.888 -36.709 1.00 41.36 702 SER D CA 1
ATOM 11244 C C . SER D 1 278 ? 19.741 41.309 -36.282 1.00 44.22 702 SER D C 1
ATOM 11245 O O . SER D 1 278 ? 19.374 41.772 -35.197 1.00 47.68 702 SER D O 1
ATOM 11248 N N . ASP D 1 279 ? 20.469 42.003 -37.158 1.00 55.28 703 ASP D N 1
ATOM 11249 C CA . ASP D 1 279 ? 20.776 43.422 -37.020 1.00 53.67 703 ASP D CA 1
ATOM 11250 C C . ASP D 1 279 ? 19.698 44.321 -37.610 1.00 50.63 703 ASP D C 1
ATOM 11251 O O . ASP D 1 279 ? 19.742 45.537 -37.400 1.00 52.17 703 ASP D O 1
ATOM 11256 N N . ASP D 1 280 ? 18.737 43.749 -38.333 1.00 52.59 704 ASP D N 1
ATOM 11257 C CA . ASP D 1 280 ? 17.796 44.524 -39.133 1.00 58.80 704 ASP D CA 1
ATOM 11258 C C . ASP D 1 280 ? 16.841 45.306 -38.240 1.00 54.49 704 ASP D C 1
ATOM 11259 O O . ASP D 1 280 ? 15.998 44.717 -37.555 1.00 56.18 704 ASP D O 1
ATOM 11264 N N . ALA D 1 281 ? 16.957 46.631 -38.264 1.00 36.33 705 ALA D N 1
ATOM 11265 C CA . ALA D 1 281 ? 16.064 47.481 -37.492 1.00 34.85 705 ALA D CA 1
ATOM 11266 C C . ALA D 1 281 ? 14.703 47.575 -38.170 1.00 36.53 705 ALA D C 1
ATOM 11267 O O . ALA D 1 281 ? 14.605 47.625 -39.399 1.00 39.01 705 ALA D O 1
ATOM 11269 N N . VAL D 1 282 ? 13.649 47.600 -37.357 1.00 47.58 706 VAL D N 1
ATOM 11270 C CA . VAL D 1 282 ? 12.280 47.588 -37.862 1.00 44.11 706 VAL D CA 1
ATOM 11271 C C . VAL D 1 282 ? 11.439 48.647 -37.160 1.00 48.03 706 VAL D C 1
ATOM 11272 O O . VAL D 1 282 ? 10.252 48.811 -37.466 1.00 50.02 706 VAL D O 1
ATOM 11276 N N . GLY D 1 283 ? 12.040 49.368 -36.218 1.00 41.92 707 GLY D N 1
ATOM 11277 C CA . GLY D 1 283 ? 11.337 50.414 -35.500 1.00 37.42 707 GLY D CA 1
ATOM 11278 C C . GLY D 1 283 ? 10.294 49.859 -34.541 1.00 38.39 707 GLY D C 1
ATOM 11279 O O . GLY D 1 283 ? 10.078 48.657 -34.425 1.00 41.59 707 GLY D O 1
ATOM 11280 N N . GLY D 1 284 ? 9.631 50.776 -33.843 1.00 45.37 708 GLY D N 1
ATOM 11281 C CA . GLY D 1 284 ? 8.626 50.403 -32.864 1.00 50.45 708 GLY D CA 1
ATOM 11282 C C . GLY D 1 284 ? 7.426 51.326 -32.858 1.00 48.27 708 GLY D C 1
ATOM 11283 O O . GLY D 1 284 ? 7.330 52.226 -33.692 1.00 47.87 708 GLY D O 1
ATOM 11284 N N . ASN D 1 285 ? 6.495 51.117 -31.934 1.00 35.25 709 ASN D N 1
ATOM 11285 C CA . ASN D 1 285 ? 5.346 52.005 -31.818 1.00 32.65 709 ASN D CA 1
ATOM 11286 C C . ASN D 1 285 ? 5.528 53.083 -30.758 1.00 32.69 709 ASN D C 1
ATOM 11287 O O . ASN D 1 285 ? 4.673 53.968 -30.649 1.00 38.73 709 ASN D O 1
ATOM 11292 N N . ALA D 1 286 ? 6.605 53.037 -29.977 1.00 47.44 710 ALA D N 1
ATOM 11293 C CA . ALA D 1 286 ? 6.851 54.055 -28.967 1.00 44.38 710 ALA D CA 1
ATOM 11294 C C . ALA D 1 286 ? 8.311 54.482 -29.005 1.00 44.71 710 ALA D C 1
ATOM 11295 O O . ALA D 1 286 ? 9.200 53.687 -29.322 1.00 48.56 710 ALA D O 1
ATOM 11297 N N . MET D 1 287 ? 8.551 55.747 -28.666 1.00 27.03 711 MET D N 1
ATOM 11298 C CA . MET D 1 287 ? 9.881 56.330 -28.775 1.00 26.85 711 MET D CA 1
ATOM 11299 C C . MET D 1 287 ? 10.010 57.493 -27.803 1.00 27.11 711 MET D C 1
ATOM 11300 O O . MET D 1 287 ? 9.072 58.278 -27.638 1.00 27.40 711 MET D O 1
ATOM 11305 N N . ALA D 1 288 ? 11.180 57.604 -27.177 1.00 35.75 712 ALA D N 1
ATOM 11306 C CA . ALA D 1 288 ? 11.491 58.759 -26.342 1.00 36.05 712 ALA D CA 1
ATOM 11307 C C . ALA D 1 288 ? 12.974 59.061 -26.470 1.00 39.35 712 ALA D C 1
ATOM 11308 O O . ALA D 1 288 ? 13.804 58.187 -26.209 1.00 43.33 712 ALA D O 1
ATOM 11310 N N . VAL D 1 289 ? 13.310 60.283 -26.888 1.00 27.52 713 VAL D N 1
ATOM 11311 C CA . VAL D 1 289 ? 14.695 60.727 -26.954 1.00 27.67 713 VAL D CA 1
ATOM 11312 C C . VAL D 1 289 ? 14.805 62.095 -26.296 1.00 28.10 713 VAL D C 1
ATOM 11313 O O . VAL D 1 289 ? 13.839 62.857 -26.214 1.00 28.27 713 VAL D O 1
ATOM 11317 N N . ALA D 1 290 ? 16.014 62.400 -25.833 1.00 48.03 714 ALA D N 1
ATOM 11318 C CA . ALA D 1 290 ? 16.334 63.673 -25.209 1.00 51.18 714 ALA D CA 1
ATOM 11319 C C . ALA D 1 290 ? 17.766 64.045 -25.568 1.00 57.81 714 ALA D C 1
ATOM 11320 O O . ALA D 1 290 ? 18.547 63.216 -26.042 1.00 59.18 714 ALA D O 1
ATOM 11322 N N . SER D 1 291 ? 18.109 65.308 -25.328 1.00 73.12 715 SER D N 1
ATOM 11323 C CA . SER D 1 291 ? 19.425 65.819 -25.687 1.00 75.98 715 SER D CA 1
ATOM 11324 C C . SER D 1 291 ? 19.711 67.070 -24.874 1.00 74.38 715 SER D C 1
ATOM 11325 O O . SER D 1 291 ? 18.852 67.953 -24.766 1.00 67.43 715 SER D O 1
ATOM 11328 N N . LEU D 1 292 ? 20.912 67.140 -24.306 1.00 48.20 716 LEU D N 1
ATOM 11329 C CA . LEU D 1 292 ? 21.398 68.348 -23.650 1.00 45.04 716 LEU D CA 1
ATOM 11330 C C . LEU D 1 292 ? 22.635 68.822 -24.394 1.00 49.11 716 LEU D C 1
ATOM 11331 O O . LEU D 1 292 ? 23.629 68.090 -24.484 1.00 58.78 716 LEU D O 1
ATOM 11336 N N . GLU D 1 293 ? 22.561 70.031 -24.945 1.00 43.63 717 GLU D N 1
ATOM 11337 C CA . GLU D 1 293 ? 23.662 70.637 -25.681 1.00 48.05 717 GLU D CA 1
ATOM 11338 C C . GLU D 1 293 ? 24.092 71.906 -24.965 1.00 52.95 717 GLU D C 1
ATOM 11339 O O . GLU D 1 293 ? 23.277 72.806 -24.742 1.00 50.28 717 GLU D O 1
ATOM 11345 N N . PHE D 1 294 ? 25.363 71.979 -24.605 1.00 51.77 718 PHE D N 1
ATOM 11346 C CA . PHE D 1 294 ? 25.951 73.222 -24.129 1.00 46.30 718 PHE D CA 1
ATOM 11347 C C . PHE D 1 294 ? 26.514 73.936 -25.353 1.00 49.82 718 PHE D C 1
ATOM 11348 O O . PHE D 1 294 ? 27.522 73.510 -25.924 1.00 55.41 718 PHE D O 1
ATOM 11356 N N . ILE D 1 295 ? 25.829 74.998 -25.775 1.00 42.17 719 ILE D N 1
ATOM 11357 C CA . ILE D 1 295 ? 26.277 75.859 -26.862 1.00 42.47 719 ILE D CA 1
ATOM 11358 C C . ILE D 1 295 ? 27.333 76.813 -26.324 1.00 44.26 719 ILE D C 1
ATOM 11359 O O . ILE D 1 295 ? 27.080 77.563 -25.373 1.00 54.04 719 ILE D O 1
ATOM 11364 N N . THR D 1 296 ? 28.507 76.805 -26.935 1.00 40.34 720 THR D N 1
ATOM 11365 C CA . THR D 1 296 ? 29.629 77.615 -26.495 1.00 41.71 720 THR D CA 1
ATOM 11366 C C . THR D 1 296 ? 30.134 78.464 -27.648 1.00 42.77 720 THR D C 1
ATOM 11367 O O . THR D 1 296 ? 29.861 78.169 -28.816 1.00 42.45 720 THR D O 1
ATOM 11371 N N . PRO D 1 297 ? 30.854 79.545 -27.349 1.00 59.34 721 PRO D N 1
ATOM 11372 C CA . PRO D 1 297 ? 31.620 80.228 -28.395 1.00 61.23 721 PRO D CA 1
ATOM 11373 C C . PRO D 1 297 ? 32.615 79.289 -29.052 1.00 68.38 721 PRO D C 1
ATOM 11374 O O . PRO D 1 297 ? 33.102 78.333 -28.443 1.00 67.68 721 PRO D O 1
ATOM 11378 N N . THR D 1 298 ? 32.916 79.583 -30.309 1.00 90.61 722 THR D N 1
ATOM 11379 C CA . THR D 1 298 ? 33.826 78.747 -31.073 1.00 89.65 722 THR D CA 1
ATOM 11380 C C . THR D 1 298 ? 35.236 78.818 -30.496 1.00 95.44 722 THR D C 1
ATOM 11381 O O . THR D 1 298 ? 35.753 79.916 -30.255 1.00 100.55 722 THR D O 1
ATOM 11385 N N . PRO D 1 299 ? 35.884 77.680 -30.263 1.00 101.79 723 PRO D N 1
ATOM 11386 C CA . PRO D 1 299 ? 37.212 77.701 -29.643 1.00 114.15 723 PRO D CA 1
ATOM 11387 C C . PRO D 1 299 ? 38.340 78.251 -30.496 1.00 120.85 723 PRO D C 1
ATOM 11388 O O . PRO D 1 299 ? 39.445 78.317 -29.975 1.00 118.63 723 PRO D O 1
ATOM 11392 N N . PHE D 1 300 ? 38.152 78.548 -31.804 1.00 119.09 724 PHE D N 1
ATOM 11393 C CA . PHE D 1 300 ? 39.064 79.506 -32.481 1.00 114.74 724 PHE D CA 1
ATOM 11394 C C . PHE D 1 300 ? 38.529 79.928 -33.811 1.00 115.74 724 PHE D C 1
ATOM 11395 O O . PHE D 1 300 ? 38.922 79.452 -34.891 1.00 119.23 724 PHE D O 1
ATOM 11403 N N . ILE D 1 301 ? 37.562 80.810 -33.685 1.00 98.99 725 ILE D N 1
ATOM 11404 C CA . ILE D 1 301 ? 37.081 81.584 -34.827 1.00 104.56 725 ILE D CA 1
ATOM 11405 C C . ILE D 1 301 ? 36.746 83.003 -34.366 1.00 99.66 725 ILE D C 1
ATOM 11406 O O . ILE D 1 301 ? 36.363 83.237 -33.211 1.00 101.35 725 ILE D O 1
ATOM 11411 N N . SER D 1 302 ? 36.866 83.954 -35.295 1.00 93.85 726 SER D N 1
ATOM 11412 C CA . SER D 1 302 ? 36.628 85.358 -34.982 1.00 103.64 726 SER D CA 1
ATOM 11413 C C . SER D 1 302 ? 35.138 85.682 -34.996 1.00 104.23 726 SER D C 1
ATOM 11414 O O . SER D 1 302 ? 34.328 84.990 -35.622 1.00 106.15 726 SER D O 1
ATOM 11417 N N . ASP D 1 303 ? 34.783 86.769 -34.316 1.00 102.92 727 ASP D N 1
ATOM 11418 C CA . ASP D 1 303 ? 33.397 86.937 -33.915 1.00 105.02 727 ASP D CA 1
ATOM 11419 C C . ASP D 1 303 ? 32.529 87.595 -34.974 1.00 104.40 727 ASP D C 1
ATOM 11420 O O . ASP D 1 303 ? 31.298 87.461 -34.910 1.00 102.62 727 ASP D O 1
ATOM 11425 N N . LYS D 1 304 ? 33.056 88.349 -35.920 1.00 94.17 728 LYS D N 1
ATOM 11426 C CA . LYS D 1 304 ? 32.010 88.862 -36.796 1.00 98.53 728 LYS D CA 1
ATOM 11427 C C . LYS D 1 304 ? 31.607 87.875 -37.861 1.00 99.44 728 LYS D C 1
ATOM 11428 O O . LYS D 1 304 ? 30.462 87.918 -38.296 1.00 99.62 728 LYS D O 1
ATOM 11434 N N . TYR D 1 305 ? 32.442 86.963 -38.295 1.00 119.67 729 TYR D N 1
ATOM 11435 C CA . TYR D 1 305 ? 31.873 85.972 -39.199 1.00 119.12 729 TYR D CA 1
ATOM 11436 C C . TYR D 1 305 ? 31.230 84.805 -38.454 1.00 114.63 729 TYR D C 1
ATOM 11437 O O . TYR D 1 305 ? 30.691 83.900 -39.095 1.00 107.24 729 TYR D O 1
ATOM 11446 N N . ALA D 1 306 ? 31.272 84.806 -37.120 1.00 120.92 730 ALA D N 1
ATOM 11447 C CA . ALA D 1 306 ? 30.734 83.720 -36.307 1.00 104.74 730 ALA D CA 1
ATOM 11448 C C . ALA D 1 306 ? 29.212 83.704 -36.280 1.00 97.51 730 ALA D C 1
ATOM 11449 O O . ALA D 1 306 ? 28.623 82.711 -35.825 1.00 98.21 730 ALA D O 1
ATOM 11451 N N . ASN D 1 307 ? 28.562 84.761 -36.776 1.00 98.13 731 ASN D N 1
ATOM 11452 C CA . ASN D 1 307 ? 27.111 84.743 -36.878 1.00 102.15 731 ASN D CA 1
ATOM 11453 C C . ASN D 1 307 ? 26.598 83.684 -37.844 1.00 105.07 731 ASN D C 1
ATOM 11454 O O . ASN D 1 307 ? 25.379 83.558 -37.993 1.00 107.38 731 ASN D O 1
ATOM 11459 N N . SER D 1 308 ? 27.479 82.938 -38.506 1.00 97.52 732 SER D N 1
ATOM 11460 C CA . SER D 1 308 ? 27.073 81.842 -39.370 1.00 89.45 732 SER D CA 1
ATOM 11461 C C . SER D 1 308 ? 27.481 80.480 -38.823 1.00 87.33 732 SER D C 1
ATOM 11462 O O . SER D 1 308 ? 27.309 79.469 -39.517 1.00 94.30 732 SER D O 1
ATOM 11465 N N . VAL D 1 309 ? 28.005 80.427 -37.597 1.00 55.62 733 VAL D N 1
ATOM 11466 C CA . VAL D 1 309 ? 28.610 79.227 -37.030 1.00 52.23 733 VAL D CA 1
ATOM 11467 C C . VAL D 1 309 ? 28.175 79.095 -35.574 1.00 46.29 733 VAL D C 1
ATOM 11468 O O . VAL D 1 309 ? 27.939 80.091 -34.884 1.00 47.86 733 VAL D O 1
ATOM 11472 N N . ARG D 1 310 ? 28.060 77.848 -35.112 1.00 62.61 734 ARG D N 1
ATOM 11473 C CA . ARG D 1 310 ? 27.711 77.544 -33.731 1.00 57.76 734 ARG D CA 1
ATOM 11474 C C . ARG D 1 310 ? 28.429 76.263 -33.319 1.00 54.80 734 ARG D C 1
ATOM 11475 O O . ARG D 1 310 ? 28.624 75.364 -34.137 1.00 55.39 734 ARG D O 1
ATOM 11483 N N . THR D 1 311 ? 28.836 76.185 -32.049 1.00 60.58 735 THR D N 1
ATOM 11484 C CA . THR D 1 311 ? 29.575 75.038 -31.528 1.00 57.82 735 THR D CA 1
ATOM 11485 C C . THR D 1 311 ? 28.920 74.545 -30.244 1.00 56.41 735 THR D C 1
ATOM 11486 O O . THR D 1 311 ? 28.471 75.352 -29.426 1.00 66.86 735 THR D O 1
ATOM 11490 N N . SER D 1 312 ? 28.867 73.224 -30.063 1.00 50.38 736 SER D N 1
ATOM 11491 C CA . SER D 1 312 ? 28.205 72.675 -28.887 1.00 50.90 736 SER D CA 1
ATOM 11492 C C . SER D 1 312 ? 28.869 71.382 -28.430 1.00 55.65 736 SER D C 1
ATOM 11493 O O . SER D 1 312 ? 29.431 70.628 -29.231 1.00 53.72 736 SER D O 1
ATOM 11496 N N . PHE D 1 313 ? 28.788 71.145 -27.120 1.00 46.91 737 PHE D N 1
ATOM 11497 C CA . PHE D 1 313 ? 29.133 69.873 -26.490 1.00 41.81 737 PHE D CA 1
ATOM 11498 C C . PHE D 1 313 ? 27.831 69.222 -26.037 1.00 43.12 737 PHE D C 1
ATOM 11499 O O . PHE D 1 313 ? 27.100 69.802 -25.230 1.00 39.76 737 PHE D O 1
ATOM 11507 N N . PHE D 1 314 ? 27.537 68.024 -26.537 1.00 53.11 738 PHE D N 1
ATOM 11508 C CA . PHE D 1 314 ? 26.207 67.456 -26.357 1.00 41.86 738 PHE D CA 1
ATOM 11509 C C . PHE D 1 314 ? 26.261 66.050 -25.780 1.00 39.36 738 PHE D C 1
ATOM 11510 O O . PHE D 1 314 ? 27.252 65.326 -25.924 1.00 43.82 738 PHE D O 1
ATOM 11518 N N . TRP D 1 315 ? 25.193 65.680 -25.100 1.00 58.45 739 TRP D N 1
ATOM 11519 C CA . TRP D 1 315 ? 24.900 64.262 -24.924 1.00 63.50 739 TRP D CA 1
ATOM 11520 C C . TRP D 1 315 ? 23.446 64.000 -25.254 1.00 63.15 739 TRP D C 1
ATOM 11521 O O . TRP D 1 315 ? 22.546 64.744 -24.826 1.00 60.28 739 TRP D O 1
ATOM 11532 N N . ASP D 1 316 ? 23.217 62.912 -26.000 1.00 52.38 740 ASP D N 1
ATOM 11533 C CA . ASP D 1 316 ? 21.927 62.456 -26.499 1.00 52.64 740 ASP D CA 1
ATOM 11534 C C . ASP D 1 316 ? 21.560 61.124 -25.861 1.00 52.32 740 ASP D C 1
ATOM 11535 O O . ASP D 1 316 ? 22.414 60.247 -25.696 1.00 50.49 740 ASP D O 1
ATOM 11540 N N . MET D 1 317 ? 20.284 60.986 -25.507 1.00 49.20 741 MET D N 1
ATOM 11541 C CA . MET D 1 317 ? 19.706 59.764 -24.972 1.00 45.35 741 MET D CA 1
ATOM 11542 C C . MET D 1 317 ? 18.509 59.393 -25.832 1.00 46.23 741 MET D C 1
ATOM 11543 O O . MET D 1 317 ? 17.835 60.268 -26.379 1.00 43.44 741 MET D O 1
ATOM 11548 N N . GLY D 1 318 ? 18.237 58.098 -25.951 1.00 33.20 742 GLY D N 1
ATOM 11549 C CA . GLY D 1 318 ? 17.125 57.690 -26.788 1.00 31.92 742 GLY D CA 1
ATOM 11550 C C . GLY D 1 318 ? 16.755 56.226 -26.703 1.00 31.70 742 GLY D C 1
ATOM 11551 O O . GLY D 1 318 ? 17.617 55.371 -26.479 1.00 32.87 742 GLY D O 1
ATOM 11552 N N . THR D 1 319 ? 15.469 55.929 -26.887 1.00 46.38 743 THR D N 1
ATOM 11553 C CA . THR D 1 319 ? 14.985 54.558 -26.865 1.00 47.92 743 THR D CA 1
ATOM 11554 C C . THR D 1 319 ? 13.751 54.439 -27.747 1.00 51.43 743 THR D C 1
ATOM 11555 O O . THR D 1 319 ? 12.962 55.382 -27.878 1.00 49.18 743 THR D O 1
ATOM 11559 N N . VAL D 1 320 ? 13.603 53.264 -28.355 1.00 30.59 744 VAL D N 1
ATOM 11560 C CA . VAL D 1 320 ? 12.451 52.911 -29.178 1.00 27.50 744 VAL D CA 1
ATOM 11561 C C . VAL D 1 320 ? 12.004 51.514 -28.772 1.00 27.57 744 VAL D C 1
ATOM 11562 O O . VAL D 1 320 ? 12.837 50.616 -28.610 1.00 29.74 744 VAL D O 1
ATOM 11566 N N . TRP D 1 321 ? 10.695 51.323 -28.606 1.00 34.30 745 TRP D N 1
ATOM 11567 C CA . TRP D 1 321 ? 10.213 50.011 -28.198 1.00 34.89 745 TRP D CA 1
ATOM 11568 C C . TRP D 1 321 ? 8.849 49.709 -28.805 1.00 34.05 745 TRP D C 1
ATOM 11569 O O . TRP D 1 321 ? 8.136 50.598 -29.290 1.00 36.28 745 TRP D O 1
ATOM 11580 N N . ASP D 1 322 ? 8.510 48.417 -28.760 1.00 35.50 746 ASP D N 1
ATOM 11581 C CA . ASP D 1 322 ? 7.291 47.849 -29.326 1.00 38.70 746 ASP D CA 1
ATOM 11582 C C . ASP D 1 322 ? 6.419 47.371 -28.170 1.00 47.74 746 ASP D C 1
ATOM 11583 O O . ASP D 1 322 ? 6.736 46.367 -27.524 1.00 42.74 746 ASP D O 1
ATOM 11588 N N . THR D 1 323 ? 5.313 48.082 -27.925 1.00 51.59 747 THR D N 1
ATOM 11589 C CA . THR D 1 323 ? 4.477 47.801 -26.761 1.00 49.60 747 THR D CA 1
ATOM 11590 C C . THR D 1 323 ? 3.875 46.402 -26.802 1.00 54.02 747 THR D C 1
ATOM 11591 O O . THR D 1 323 ? 3.716 45.768 -25.752 1.00 51.78 747 THR D O 1
ATOM 11595 N N . ASN D 1 324 ? 3.534 45.902 -27.990 1.00 50.41 748 ASN D N 1
ATOM 11596 C CA . ASN D 1 324 ? 2.824 44.637 -28.114 1.00 43.11 748 ASN D CA 1
ATOM 11597 C C . ASN D 1 324 ? 3.754 43.454 -28.374 1.00 45.70 748 ASN D C 1
ATOM 11598 O O . ASN D 1 324 ? 3.300 42.414 -28.864 1.00 48.78 748 ASN D O 1
ATOM 11603 N N . TRP D 1 325 ? 5.038 43.585 -28.052 1.00 47.89 749 TRP D N 1
ATOM 11604 C CA . TRP D 1 325 ? 5.956 42.459 -28.149 1.00 49.58 749 TRP D CA 1
ATOM 11605 C C . TRP D 1 325 ? 5.734 41.510 -26.978 1.00 52.47 749 TRP D C 1
ATOM 11606 O O . TRP D 1 325 ? 5.672 41.939 -25.821 1.00 59.39 749 TRP D O 1
ATOM 11617 N N . ASP D 1 326 ? 5.619 40.219 -27.279 1.00 51.22 750 ASP D N 1
ATOM 11618 C CA . ASP D 1 326 ? 5.318 39.211 -26.265 1.00 53.64 750 ASP D CA 1
ATOM 11619 C C . ASP D 1 326 ? 6.625 38.776 -25.609 1.00 56.31 750 ASP D C 1
ATOM 11620 O O . ASP D 1 326 ? 7.372 37.963 -26.157 1.00 63.97 750 ASP D O 1
ATOM 11625 N N . SER D 1 327 ? 6.896 39.317 -24.420 1.00 75.56 751 SER D N 1
ATOM 11626 C CA . SER D 1 327 ? 8.086 38.955 -23.662 1.00 75.36 751 SER D CA 1
ATOM 11627 C C . SER D 1 327 ? 8.056 37.518 -23.158 1.00 77.87 751 SER D C 1
ATOM 11628 O O . SER D 1 327 ? 9.088 37.026 -22.687 1.00 79.10 751 SER D O 1
ATOM 11631 N N . SER D 1 328 ? 6.914 36.837 -23.238 1.00 87.44 752 SER D N 1
ATOM 11632 C CA . SER D 1 328 ? 6.797 35.471 -22.744 1.00 90.91 752 SER D CA 1
ATOM 11633 C C . SER D 1 328 ? 6.941 34.427 -23.842 1.00 90.16 752 SER D C 1
ATOM 11634 O O . SER D 1 328 ? 7.575 33.391 -23.624 1.00 99.78 752 SER D O 1
ATOM 11637 N N . GLN D 1 329 ? 6.364 34.676 -25.021 1.00 70.12 753 GLN D N 1
ATOM 11638 C CA . GLN D 1 329 ? 6.423 33.707 -26.110 1.00 66.74 753 GLN D CA 1
ATOM 11639 C C . GLN D 1 329 ? 7.835 33.504 -26.635 1.00 66.89 753 GLN D C 1
ATOM 11640 O O . GLN D 1 329 ? 8.124 32.449 -27.209 1.00 73.95 753 GLN D O 1
ATOM 11646 N N . TYR D 1 330 ? 8.715 34.484 -26.457 1.00 57.16 754 TYR D N 1
ATOM 11647 C CA . TYR D 1 330 ? 10.092 34.424 -26.943 1.00 58.55 754 TYR D CA 1
ATOM 11648 C C . TYR D 1 330 ? 10.999 34.650 -25.738 1.00 65.27 754 TYR D C 1
ATOM 11649 O O . TYR D 1 330 ? 11.553 35.735 -25.546 1.00 65.08 754 TYR D O 1
ATOM 11658 N N . SER D 1 331 ? 11.145 33.603 -24.923 1.00 77.46 755 SER D N 1
ATOM 11659 C CA . SER D 1 331 ? 11.772 33.749 -23.613 1.00 77.17 755 SER D CA 1
ATOM 11660 C C . SER D 1 331 ? 13.253 34.092 -23.735 1.00 81.06 755 SER D C 1
ATOM 11661 O O . SER D 1 331 ? 13.737 35.038 -23.101 1.00 86.38 755 SER D O 1
ATOM 11664 N N . GLY D 1 332 ? 13.991 33.335 -24.544 1.00 69.08 756 GLY D N 1
ATOM 11665 C CA . GLY D 1 332 ? 15.413 33.572 -24.683 1.00 73.79 756 GLY D CA 1
ATOM 11666 C C . GLY D 1 332 ? 15.801 34.731 -25.570 1.00 70.37 756 GLY D C 1
ATOM 11667 O O . GLY D 1 332 ? 16.993 34.998 -25.735 1.00 66.20 756 GLY D O 1
ATOM 11668 N N . TYR D 1 333 ? 14.828 35.432 -26.147 1.00 80.35 757 TYR D N 1
ATOM 11669 C CA . TYR D 1 333 ? 15.024 36.534 -27.079 1.00 81.68 757 TYR D CA 1
ATOM 11670 C C . TYR D 1 333 ? 14.767 37.872 -26.394 1.00 75.23 757 TYR D C 1
ATOM 11671 O O . TYR D 1 333 ? 13.890 37.966 -25.529 1.00 70.74 757 TYR D O 1
ATOM 11680 N N . PRO D 1 334 ? 15.515 38.915 -26.761 1.00 42.21 758 PRO D N 1
ATOM 11681 C CA . PRO D 1 334 ? 15.487 40.156 -25.976 1.00 40.82 758 PRO D CA 1
ATOM 11682 C C . PRO D 1 334 ? 14.105 40.790 -25.946 1.00 45.26 758 PRO D C 1
ATOM 11683 O O . PRO D 1 334 ? 13.323 40.680 -26.893 1.00 49.32 758 PRO D O 1
ATOM 11687 N N . ASP D 1 335 ? 13.814 41.462 -24.833 1.00 48.35 759 ASP D N 1
ATOM 11688 C CA . ASP D 1 335 ? 12.508 42.073 -24.599 1.00 43.60 759 ASP D CA 1
ATOM 11689 C C . ASP D 1 335 ? 12.465 43.421 -25.305 1.00 42.87 759 ASP D C 1
ATOM 11690 O O . ASP D 1 335 ? 12.965 44.422 -24.787 1.00 53.87 759 ASP D O 1
ATOM 11695 N N . TYR D 1 336 ? 11.849 43.457 -26.488 1.00 40.81 760 TYR D N 1
ATOM 11696 C CA . TYR D 1 336 ? 11.703 44.711 -27.212 1.00 38.79 760 TYR D CA 1
ATOM 11697 C C . TYR D 1 336 ? 10.538 45.555 -26.711 1.00 39.07 760 TYR D C 1
ATOM 11698 O O . TYR D 1 336 ? 10.254 46.599 -27.307 1.00 41.90 760 TYR D O 1
ATOM 11707 N N . SER D 1 337 ? 9.855 45.134 -25.647 1.00 43.73 761 SER D N 1
ATOM 11708 C CA . SER D 1 337 ? 8.812 45.947 -25.034 1.00 43.62 761 SER D CA 1
ATOM 11709 C C . SER D 1 337 ? 9.324 46.764 -23.856 1.00 46.48 761 SER D C 1
ATOM 11710 O O . SER D 1 337 ? 8.593 47.623 -23.350 1.00 51.31 761 SER D O 1
ATOM 11713 N N . ASP D 1 338 ? 10.552 46.519 -23.420 1.00 53.91 762 ASP D N 1
ATOM 11714 C CA . ASP D 1 338 ? 11.122 47.253 -22.299 1.00 52.68 762 ASP D CA 1
ATOM 11715 C C . ASP D 1 338 ? 11.502 48.661 -22.744 1.00 51.75 762 ASP D C 1
ATOM 11716 O O . ASP D 1 338 ? 12.220 48.818 -23.738 1.00 56.54 762 ASP D O 1
ATOM 11721 N N . PRO D 1 339 ? 11.043 49.705 -22.045 1.00 28.51 763 PRO D N 1
ATOM 11722 C CA . PRO D 1 339 ? 11.479 51.068 -22.389 1.00 28.19 763 PRO D CA 1
ATOM 11723 C C . PRO D 1 339 ? 12.882 51.405 -21.916 1.00 28.26 763 PRO D C 1
ATOM 11724 O O . PRO D 1 339 ? 13.490 52.335 -22.465 1.00 27.99 763 PRO D O 1
ATOM 11728 N N . SER D 1 340 ? 13.416 50.683 -20.929 1.00 60.13 764 SER D N 1
ATOM 11729 C CA . SER D 1 340 ? 14.626 51.105 -20.234 1.00 66.63 764 SER D CA 1
ATOM 11730 C C . SER D 1 340 ? 15.913 50.784 -20.984 1.00 72.96 764 SER D C 1
ATOM 11731 O O . SER D 1 340 ? 16.997 50.985 -20.425 1.00 83.69 764 SER D O 1
ATOM 11734 N N . ASN D 1 341 ? 15.837 50.285 -22.217 1.00 52.96 765 ASN D N 1
ATOM 11735 C CA . ASN D 1 341 ? 17.040 50.050 -23.014 1.00 47.03 765 ASN D CA 1
ATOM 11736 C C . ASN D 1 341 ? 17.478 51.359 -23.676 1.00 48.91 765 ASN D C 1
ATOM 11737 O O . ASN D 1 341 ? 17.471 51.516 -24.896 1.00 52.16 765 ASN D O 1
ATOM 11742 N N . ILE D 1 342 ? 17.870 52.308 -22.829 1.00 70.20 766 ILE D N 1
ATOM 11743 C CA . ILE D 1 342 ? 18.140 53.677 -23.256 1.00 68.52 766 ILE D CA 1
ATOM 11744 C C . ILE D 1 342 ? 19.575 53.763 -23.766 1.00 68.16 766 ILE D C 1
ATOM 11745 O O . ILE D 1 342 ? 20.528 53.605 -23.001 1.00 79.70 766 ILE D O 1
ATOM 11750 N N . ARG D 1 343 ? 19.727 54.022 -25.061 1.00 48.59 767 ARG D N 1
ATOM 11751 C CA . ARG D 1 343 ? 21.030 54.298 -25.646 1.00 48.68 767 ARG D CA 1
ATOM 11752 C C . ARG D 1 343 ? 21.474 55.714 -25.303 1.00 48.21 767 ARG D C 1
ATOM 11753 O O . ARG D 1 343 ? 20.654 56.632 -25.186 1.00 47.90 767 ARG D O 1
ATOM 11761 N N . MET D 1 344 ? 22.789 55.887 -25.153 1.00 48.30 768 MET D N 1
ATOM 11762 C CA . MET D 1 344 ? 23.354 57.182 -24.782 1.00 47.99 768 MET D CA 1
ATOM 11763 C C . MET D 1 344 ? 24.679 57.411 -25.494 1.00 48.31 768 MET D C 1
ATOM 11764 O O . MET D 1 344 ? 25.557 56.537 -25.488 1.00 48.73 768 MET D O 1
ATOM 11769 N N . SER D 1 345 ? 24.824 58.604 -26.075 1.00 49.76 769 SER D N 1
ATOM 11770 C CA . SER D 1 345 ? 26.054 59.022 -26.732 1.00 50.12 769 SER D CA 1
ATOM 11771 C C . SER D 1 345 ? 26.386 60.444 -26.305 1.00 49.93 769 SER D C 1
ATOM 11772 O O . SER D 1 345 ? 25.525 61.183 -25.823 1.00 49.56 769 SER D O 1
ATOM 11775 N N . ALA D 1 346 ? 27.650 60.820 -26.489 1.00 61.06 770 ALA D N 1
ATOM 11776 C CA . ALA D 1 346 ? 28.123 62.166 -26.199 1.00 59.09 770 ALA D CA 1
ATOM 11777 C C . ALA D 1 346 ? 29.140 62.572 -27.255 1.00 62.82 770 ALA D C 1
ATOM 11778 O O . ALA D 1 346 ? 29.832 61.724 -27.822 1.00 73.70 770 ALA D O 1
ATOM 11780 N N . GLY D 1 347 ? 29.230 63.869 -27.522 1.00 51.84 771 GLY D N 1
ATOM 11781 C CA . GLY D 1 347 ? 30.208 64.318 -28.495 1.00 52.53 771 GLY D CA 1
ATOM 11782 C C . GLY D 1 347 ? 30.214 65.820 -28.662 1.00 52.75 771 GLY D C 1
ATOM 11783 O O . GLY D 1 347 ? 29.683 66.565 -27.836 1.00 55.24 771 GLY D O 1
ATOM 11784 N N . ILE D 1 348 ? 30.846 66.253 -29.752 1.00 51.13 772 ILE D N 1
ATOM 11785 C CA . ILE D 1 348 ? 30.966 67.662 -30.102 1.00 51.61 772 ILE D CA 1
ATOM 11786 C C . ILE D 1 348 ? 30.324 67.877 -31.465 1.00 52.11 772 ILE D C 1
ATOM 11787 O O . ILE D 1 348 ? 30.329 66.986 -32.323 1.00 52.36 772 ILE D O 1
ATOM 11792 N N . ALA D 1 349 ? 29.758 69.069 -31.662 1.00 55.50 773 ALA D N 1
ATOM 11793 C CA . ALA D 1 349 ? 29.011 69.371 -32.874 1.00 56.10 773 ALA D CA 1
ATOM 11794 C C . ALA D 1 349 ? 29.265 70.807 -33.306 1.00 57.52 773 ALA D C 1
ATOM 11795 O O . ALA D 1 349 ? 29.500 71.693 -32.478 1.00 66.92 773 ALA D O 1
ATOM 11797 N N . LEU D 1 350 ? 29.192 71.028 -34.619 1.00 62.85 774 LEU D N 1
ATOM 11798 C CA . LEU D 1 350 ? 29.434 72.333 -35.232 1.00 63.20 774 LEU D CA 1
ATOM 11799 C C . LEU D 1 350 ? 28.276 72.630 -36.182 1.00 63.66 774 LEU D C 1
ATOM 11800 O O . LEU D 1 350 ? 28.271 72.169 -37.327 1.00 69.60 774 LEU D O 1
ATOM 11805 N N . GLN D 1 351 ? 27.303 73.403 -35.710 1.00 65.68 775 GLN D N 1
ATOM 11806 C CA . GLN D 1 351 ? 26.181 73.831 -36.543 1.00 68.42 775 GLN D CA 1
ATOM 11807 C C . GLN D 1 351 ? 26.656 74.992 -37.408 1.00 75.97 775 GLN D C 1
ATOM 11808 O O . GLN D 1 351 ? 26.648 76.155 -37.000 1.00 83.12 775 GLN D O 1
ATOM 11814 N N . TRP D 1 352 ? 27.115 74.656 -38.609 1.00 63.46 776 TRP D N 1
ATOM 11815 C CA . TRP D 1 352 ? 27.537 75.636 -39.601 1.00 67.17 776 TRP D CA 1
ATOM 11816 C C . TRP D 1 352 ? 26.299 76.109 -40.364 1.00 66.16 776 TRP D C 1
ATOM 11817 O O . TRP D 1 352 ? 25.164 75.761 -40.025 1.00 65.62 776 TRP D O 1
ATOM 11828 N N . MET D 1 353 ? 26.499 76.914 -41.404 1.00 64.18 777 MET D N 1
ATOM 11829 C CA . MET D 1 353 ? 25.393 77.341 -42.254 1.00 65.47 777 MET D CA 1
ATOM 11830 C C . MET D 1 353 ? 25.924 77.591 -43.658 1.00 67.78 777 MET D C 1
ATOM 11831 O O . MET D 1 353 ? 26.679 78.542 -43.885 1.00 68.42 777 MET D O 1
ATOM 11836 N N . SER D 1 354 ? 25.536 76.728 -44.592 1.00 97.34 778 SER D N 1
ATOM 11837 C CA . SER D 1 354 ? 25.755 76.989 -46.000 1.00 99.39 778 SER D CA 1
ATOM 11838 C C . SER D 1 354 ? 24.927 78.203 -46.418 1.00 112.04 778 SER D C 1
ATOM 11839 O O . SER D 1 354 ? 23.978 78.581 -45.727 1.00 110.10 778 SER D O 1
ATOM 11842 N N . PRO D 1 355 ? 25.264 78.837 -47.547 1.00 104.63 779 PRO D N 1
ATOM 11843 C CA . PRO D 1 355 ? 24.452 79.976 -48.011 1.00 100.44 779 PRO D CA 1
ATOM 11844 C C . PRO D 1 355 ? 22.991 79.629 -48.265 1.00 105.29 779 PRO D C 1
ATOM 11845 O O . PRO D 1 355 ? 22.179 80.551 -48.418 1.00 95.34 779 PRO D O 1
ATOM 11849 N N . LEU D 1 356 ? 22.628 78.344 -48.301 1.00 158.37 780 LEU D N 1
ATOM 11850 C CA . LEU D 1 356 ? 21.254 77.932 -48.565 1.00 154.46 780 LEU D CA 1
ATOM 11851 C C . LEU D 1 356 ? 20.632 77.138 -47.421 1.00 135.36 780 LEU D C 1
ATOM 11852 O O . LEU D 1 356 ? 19.514 76.632 -47.575 1.00 133.77 780 LEU D O 1
ATOM 11857 N N . GLY D 1 357 ? 21.310 77.013 -46.282 1.00 95.04 781 GLY D N 1
ATOM 11858 C CA . GLY D 1 357 ? 20.748 76.300 -45.159 1.00 83.48 781 GLY D CA 1
ATOM 11859 C C . GLY D 1 357 ? 21.758 75.947 -44.086 1.00 89.50 781 GLY D C 1
ATOM 11860 O O . GLY D 1 357 ? 22.970 75.912 -44.322 1.00 91.39 781 GLY D O 1
ATOM 11861 N N . PRO D 1 358 ? 21.269 75.679 -42.875 1.00 102.42 782 PRO D N 1
ATOM 11862 C CA . PRO D 1 358 ? 22.167 75.294 -41.781 1.00 104.77 782 PRO D CA 1
ATOM 11863 C C . PRO D 1 358 ? 22.643 73.857 -41.930 1.00 96.44 782 PRO D C 1
ATOM 11864 O O . PRO D 1 358 ? 21.880 72.960 -42.294 1.00 91.34 782 PRO D O 1
ATOM 11868 N N . LEU D 1 359 ? 23.924 73.645 -41.643 1.00 71.09 783 LEU D N 1
ATOM 11869 C CA . LEU D 1 359 ? 24.553 72.335 -41.741 1.00 61.36 783 LEU D CA 1
ATOM 11870 C C . LEU D 1 359 ? 25.131 71.948 -40.389 1.00 60.92 783 LEU D C 1
ATOM 11871 O O . LEU D 1 359 ? 25.841 72.743 -39.761 1.00 72.67 783 LEU D O 1
ATOM 11876 N N . VAL D 1 360 ? 24.838 70.730 -39.954 1.00 58.63 784 VAL D N 1
ATOM 11877 C CA . VAL D 1 360 ? 25.385 70.176 -38.724 1.00 57.22 784 VAL D CA 1
ATOM 11878 C C . VAL D 1 360 ? 26.437 69.141 -39.101 1.00 57.21 784 VAL D C 1
ATOM 11879 O O . VAL D 1 360 ? 26.115 68.098 -39.687 1.00 57.32 784 VAL D O 1
ATOM 11883 N N . PHE D 1 361 ? 27.697 69.464 -38.811 1.00 76.98 785 PHE D N 1
ATOM 11884 C CA . PHE D 1 361 ? 28.754 68.480 -38.641 1.00 74.27 785 PHE D CA 1
ATOM 11885 C C . PHE D 1 361 ? 28.722 68.024 -37.190 1.00 71.83 785 PHE D C 1
ATOM 11886 O O . PHE D 1 361 ? 28.313 68.778 -36.303 1.00 76.23 785 PHE D O 1
ATOM 11894 N N . SER D 1 362 ? 29.166 66.793 -36.945 1.00 55.09 786 SER D N 1
ATOM 11895 C CA . SER D 1 362 ? 29.271 66.359 -35.556 1.00 53.96 786 SER D CA 1
ATOM 11896 C C . SER D 1 362 ? 30.124 65.103 -35.465 1.00 53.92 786 SER D C 1
ATOM 11897 O O . SER D 1 362 ? 30.162 64.290 -36.393 1.00 54.50 786 SER D O 1
ATOM 11900 N N . TYR D 1 363 ? 30.811 64.963 -34.335 1.00 72.25 787 TYR D N 1
ATOM 11901 C CA . TYR D 1 363 ? 31.427 63.709 -33.936 1.00 74.67 787 TYR D CA 1
ATOM 11902 C C . TYR D 1 363 ? 30.821 63.287 -32.609 1.00 79.57 787 TYR D C 1
ATOM 11903 O O . TYR D 1 363 ? 30.624 64.114 -31.713 1.00 85.18 787 TYR D O 1
ATOM 11912 N N . ALA D 1 364 ? 30.518 62.000 -32.496 1.00 52.01 788 ALA D N 1
ATOM 11913 C CA . ALA D 1 364 ? 29.997 61.427 -31.267 1.00 51.21 788 ALA D CA 1
ATOM 11914 C C . ALA D 1 364 ? 30.467 59.986 -31.183 1.00 51.48 788 ALA D C 1
ATOM 11915 O O . ALA D 1 364 ? 30.849 59.386 -32.187 1.00 58.71 788 ALA D O 1
ATOM 11917 N N . GLN D 1 365 ? 30.451 59.430 -29.975 1.00 65.02 789 GLN D N 1
ATOM 11918 C CA . GLN D 1 365 ? 30.705 58.004 -29.796 1.00 68.25 789 GLN D CA 1
ATOM 11919 C C . GLN D 1 365 ? 29.664 57.460 -28.831 1.00 62.43 789 GLN D C 1
ATOM 11920 O O . GLN D 1 365 ? 29.525 57.983 -27.705 1.00 65.61 789 GLN D O 1
ATOM 11926 N N . PRO D 1 366 ? 28.881 56.454 -29.226 1.00 50.79 790 PRO D N 1
ATOM 11927 C CA . PRO D 1 366 ? 27.853 55.919 -28.324 1.00 50.28 790 PRO D CA 1
ATOM 11928 C C . PRO D 1 366 ? 28.489 55.057 -27.244 1.00 50.52 790 PRO D C 1
ATOM 11929 O O . PRO D 1 366 ? 29.218 54.110 -27.541 1.00 51.25 790 PRO D O 1
ATOM 11933 N N . PHE D 1 367 ? 28.226 55.398 -25.987 1.00 50.03 791 PHE D N 1
ATOM 11934 C CA . PHE D 1 367 ? 28.808 54.632 -24.896 1.00 50.39 791 PHE D CA 1
ATOM 11935 C C . PHE D 1 367 ? 27.810 53.711 -24.215 1.00 50.31 791 PHE D C 1
ATOM 11936 O O . PHE D 1 367 ? 28.214 52.672 -23.683 1.00 50.92 791 PHE D O 1
ATOM 11944 N N . LYS D 1 368 ? 26.520 54.043 -24.221 1.00 62.70 792 LYS D N 1
ATOM 11945 C CA . LYS D 1 368 ? 25.493 53.090 -23.822 1.00 60.26 792 LYS D CA 1
ATOM 11946 C C . LYS D 1 368 ? 24.837 52.577 -25.096 1.00 62.05 792 LYS D C 1
ATOM 11947 O O . LYS D 1 368 ? 24.072 53.301 -25.743 1.00 61.08 792 LYS D O 1
ATOM 11953 N N . LYS D 1 369 ? 25.148 51.331 -25.443 1.00 55.82 793 LYS D N 1
ATOM 11954 C CA . LYS D 1 369 ? 24.808 50.726 -26.719 1.00 51.27 793 LYS D CA 1
ATOM 11955 C C . LYS D 1 369 ? 24.379 49.287 -26.463 1.00 62.71 793 LYS D C 1
ATOM 11956 O O . LYS D 1 369 ? 24.755 48.679 -25.457 1.00 66.69 793 LYS D O 1
ATOM 11962 N N . TYR D 1 370 ? 23.576 48.743 -27.374 1.00 65.14 794 TYR D N 1
ATOM 11963 C CA . TYR D 1 370 ? 23.085 47.379 -27.250 1.00 63.22 794 TYR D CA 1
ATOM 11964 C C . TYR D 1 370 ? 23.363 46.609 -28.534 1.00 72.44 794 TYR D C 1
ATOM 11965 O O . TYR D 1 370 ? 23.685 47.190 -29.574 1.00 68.91 794 TYR D O 1
ATOM 11974 N N . ASP D 1 371 ? 23.243 45.283 -28.443 1.00 85.25 795 ASP D N 1
ATOM 11975 C CA . ASP D 1 371 ? 23.546 44.420 -29.578 1.00 90.91 795 ASP D CA 1
ATOM 11976 C C . ASP D 1 371 ? 22.686 44.781 -30.781 1.00 96.43 795 ASP D C 1
ATOM 11977 O O . ASP D 1 371 ? 21.508 45.121 -30.648 1.00 93.24 795 ASP D O 1
ATOM 11982 N N . GLY D 1 372 ? 23.287 44.703 -31.967 1.00 84.40 796 GLY D N 1
ATOM 11983 C CA . GLY D 1 372 ? 22.610 45.044 -33.197 1.00 77.75 796 GLY D CA 1
ATOM 11984 C C . GLY D 1 372 ? 22.646 46.509 -33.563 1.00 74.68 796 GLY D C 1
ATOM 11985 O O . GLY D 1 372 ? 22.390 46.848 -34.724 1.00 72.93 796 GLY D O 1
ATOM 11986 N N . ASP D 1 373 ? 22.951 47.391 -32.614 1.00 64.28 797 ASP D N 1
ATOM 11987 C CA . ASP D 1 373 ? 23.071 48.809 -32.918 1.00 59.61 797 ASP D CA 1
ATOM 11988 C C . ASP D 1 373 ? 24.307 49.062 -33.770 1.00 63.50 797 ASP D C 1
ATOM 11989 O O . ASP D 1 373 ? 25.384 48.518 -33.510 1.00 68.79 797 ASP D O 1
ATOM 11994 N N . LYS D 1 374 ? 24.144 49.891 -34.796 1.00 65.06 798 LYS D N 1
ATOM 11995 C CA . LYS D 1 374 ? 25.223 50.231 -35.711 1.00 64.50 798 LYS D CA 1
ATOM 11996 C C . LYS D 1 374 ? 25.713 51.639 -35.404 1.00 64.14 798 LYS D C 1
ATOM 11997 O O . LYS D 1 374 ? 24.916 52.582 -35.346 1.00 62.32 798 LYS D O 1
ATOM 12003 N N . ALA D 1 375 ? 27.020 51.774 -35.206 1.00 62.89 799 ALA D N 1
ATOM 12004 C CA . ALA D 1 375 ? 27.628 53.044 -34.842 1.00 63.11 799 ALA D CA 1
ATOM 12005 C C . ALA D 1 375 ? 27.953 53.867 -36.083 1.00 65.26 799 ALA D C 1
ATOM 12006 O O . ALA D 1 375 ? 28.334 53.333 -37.130 1.00 79.93 799 ALA D O 1
ATOM 12008 N N . GLU D 1 376 ? 27.788 55.189 -35.955 1.00 60.28 800 GLU D N 1
ATOM 12009 C CA . GLU D 1 376 ? 28.145 56.150 -36.998 1.00 56.27 800 GLU D CA 1
ATOM 12010 C C . GLU D 1 376 ? 28.705 57.370 -36.264 1.00 60.62 800 GLU D C 1
ATOM 12011 O O . GLU D 1 376 ? 27.993 58.331 -35.963 1.00 57.95 800 GLU D O 1
ATOM 12017 N N . GLN D 1 377 ? 30.004 57.317 -35.964 1.00 68.79 801 GLN D N 1
ATOM 12018 C CA . GLN D 1 377 ? 30.609 58.298 -35.071 1.00 58.86 801 GLN D CA 1
ATOM 12019 C C . GLN D 1 377 ? 30.800 59.657 -35.731 1.00 62.92 801 GLN D C 1
ATOM 12020 O O . GLN D 1 377 ? 30.965 60.657 -35.025 1.00 69.54 801 GLN D O 1
ATOM 12026 N N . PHE D 1 378 ? 30.770 59.720 -37.058 1.00 69.87 802 PHE D N 1
ATOM 12027 C CA . PHE D 1 378 ? 31.014 60.945 -37.809 1.00 68.82 802 PHE D CA 1
ATOM 12028 C C . PHE D 1 378 ? 29.763 61.267 -38.615 1.00 68.93 802 PHE D C 1
ATOM 12029 O O . PHE D 1 378 ? 29.381 60.497 -39.503 1.00 76.08 802 PHE D O 1
ATOM 12037 N N . GLN D 1 379 ? 29.127 62.400 -38.308 1.00 60.51 803 GLN D N 1
ATOM 12038 C CA . GLN D 1 379 ? 27.793 62.707 -38.803 1.00 63.49 803 GLN D CA 1
ATOM 12039 C C . GLN D 1 379 ? 27.774 64.044 -39.529 1.00 60.75 803 GLN D C 1
ATOM 12040 O O . GLN D 1 379 ? 28.456 64.992 -39.126 1.00 61.19 803 GLN D O 1
ATOM 12046 N N . PHE D 1 380 ? 26.964 64.116 -40.584 1.00 57.25 804 PHE D N 1
ATOM 12047 C CA . PHE D 1 380 ? 26.694 65.350 -41.309 1.00 58.17 804 PHE D CA 1
ATOM 12048 C C . PHE D 1 380 ? 25.253 65.335 -41.788 1.00 58.49 804 PHE D C 1
ATOM 12049 O O . PHE D 1 380 ? 24.760 64.303 -42.252 1.00 58.71 804 PHE D O 1
ATOM 12057 N N . ASN D 1 381 ? 24.581 66.478 -41.673 1.00 77.69 805 ASN D N 1
ATOM 12058 C CA . ASN D 1 381 ? 23.276 66.619 -42.311 1.00 74.39 805 ASN D CA 1
ATOM 12059 C C . ASN D 1 381 ? 22.906 68.092 -42.405 1.00 81.82 805 ASN D C 1
ATOM 12060 O O . ASN D 1 381 ? 23.511 68.951 -41.762 1.00 87.05 805 ASN D O 1
ATOM 12065 N N . ILE D 1 382 ? 21.896 68.370 -43.224 1.00 88.33 806 ILE D N 1
ATOM 12066 C CA . ILE D 1 382 ? 21.388 69.724 -43.399 1.00 91.71 806 ILE D CA 1
ATOM 12067 C C . ILE D 1 382 ? 20.478 70.090 -42.234 1.00 87.57 806 ILE D C 1
ATOM 12068 O O . ILE D 1 382 ? 19.574 69.333 -41.882 1.00 82.54 806 ILE D O 1
ATOM 12076 N N . PHE E 2 2 ? -42.758 4.995 -2.361 1.00 55.04 2 PHE E N 1
ATOM 12077 C CA . PHE E 2 2 ? -43.867 5.659 -1.687 1.00 54.47 2 PHE E CA 1
ATOM 12078 C C . PHE E 2 2 ? -44.409 6.827 -2.500 1.00 53.34 2 PHE E C 1
ATOM 12079 O O . PHE E 2 2 ? -43.652 7.593 -3.098 1.00 56.57 2 PHE E O 1
ATOM 12087 N N . GLY E 2 3 ? -45.731 6.954 -2.507 0.80 52.86 3 GLY E N 1
ATOM 12088 C CA . GLY E 2 3 ? -46.392 8.097 -3.098 0.80 52.94 3 GLY E CA 1
ATOM 12089 C C . GLY E 2 3 ? -47.295 8.770 -2.089 0.80 53.05 3 GLY E C 1
ATOM 12090 O O . GLY E 2 3 ? -48.265 8.170 -1.615 0.80 53.10 3 GLY E O 1
ATOM 12091 N N . THR E 2 4 ? -46.981 10.013 -1.740 1.00 53.08 4 THR E N 1
ATOM 12092 C CA . THR E 2 4 ? -47.732 10.725 -0.715 1.00 53.17 4 THR E CA 1
ATOM 12093 C C . THR E 2 4 ? -49.078 11.164 -1.274 1.00 53.28 4 THR E C 1
ATOM 12094 O O . THR E 2 4 ? -49.135 11.903 -2.262 1.00 53.31 4 THR E O 1
ATOM 12098 N N . ILE E 2 5 ? -50.160 10.708 -0.649 0.80 53.35 5 ILE E N 1
ATOM 12099 C CA . ILE E 2 5 ? -51.493 11.237 -0.907 0.80 53.47 5 ILE E CA 1
ATOM 12100 C C . ILE E 2 5 ? -51.911 12.043 0.317 0.80 53.55 5 ILE E C 1
ATOM 12101 O O . ILE E 2 5 ? -51.774 11.583 1.457 0.80 53.54 5 ILE E O 1
ATOM 12106 N N . HIS E 2 6 ? -52.354 13.274 0.080 1.00 93.53 6 HIS E N 1
ATOM 12107 C CA . HIS E 2 6 ? -52.624 14.214 1.159 1.00 80.15 6 HIS E CA 1
ATOM 12108 C C . HIS E 2 6 ? -54.023 14.073 1.735 1.00 86.76 6 HIS E C 1
ATOM 12109 O O . HIS E 2 6 ? -54.211 14.286 2.940 1.00 92.39 6 HIS E O 1
ATOM 12116 N N . LYS E 2 7 ? -55.009 13.709 0.912 1.00 85.41 7 LYS E N 1
ATOM 12117 C CA . LYS E 2 7 ? -56.385 13.717 1.391 1.00 89.46 7 LYS E CA 1
ATOM 12118 C C . LYS E 2 7 ? -56.698 12.549 2.316 1.00 76.54 7 LYS E C 1
ATOM 12119 O O . LYS E 2 7 ? -57.860 12.382 2.710 1.00 88.52 7 LYS E O 1
ATOM 12125 N N . ARG E 2 8 ? -55.693 11.743 2.665 0.78 61.32 8 ARG E N 1
ATOM 12126 C CA . ARG E 2 8 ? -55.818 10.720 3.694 0.78 76.53 8 ARG E CA 1
ATOM 12127 C C . ARG E 2 8 ? -54.637 10.759 4.657 0.78 83.35 8 ARG E C 1
ATOM 12128 O O . ARG E 2 8 ? -54.501 9.853 5.490 0.78 79.71 8 ARG E O 1
ATOM 12136 N N . ARG E 2 9 ? -53.780 11.781 4.550 0.87 87.70 9 ARG E N 1
ATOM 12137 C CA . ARG E 2 9 ? -52.667 12.008 5.475 0.87 77.38 9 ARG E CA 1
ATOM 12138 C C . ARG E 2 9 ? -51.742 10.795 5.548 0.87 80.53 9 ARG E C 1
ATOM 12139 O O . ARG E 2 9 ? -51.350 10.357 6.631 0.87 71.06 9 ARG E O 1
ATOM 12147 N N . PHE E 2 10 ? -51.361 10.262 4.389 0.87 64.73 10 PHE E N 1
ATOM 12148 C CA . PHE E 2 10 ? -50.818 8.914 4.341 0.87 65.47 10 PHE E CA 1
ATOM 12149 C C . PHE E 2 10 ? -49.854 8.785 3.168 0.87 60.71 10 PHE E C 1
ATOM 12150 O O . PHE E 2 10 ? -49.973 9.498 2.168 0.87 52.65 10 PHE E O 1
ATOM 12158 N N . ARG E 2 11 ? -48.879 7.887 3.313 0.95 35.36 11 ARG E N 1
ATOM 12159 C CA . ARG E 2 11 ? -47.937 7.558 2.250 0.95 35.12 11 ARG E CA 1
ATOM 12160 C C . ARG E 2 11 ? -48.265 6.178 1.700 0.95 34.95 11 ARG E C 1
ATOM 12161 O O . ARG E 2 11 ? -48.334 5.202 2.455 0.95 34.93 11 ARG E O 1
ATOM 12169 N N . TYR E 2 12 ? -48.449 6.100 0.387 0.84 34.82 12 TYR E N 1
ATOM 12170 C CA . TYR E 2 12 ? -48.942 4.903 -0.280 0.84 34.67 12 TYR E CA 1
ATOM 12171 C C . TYR E 2 12 ? -47.792 4.198 -0.988 0.84 34.40 12 TYR E C 1
ATOM 12172 O O . TYR E 2 12 ? -47.068 4.818 -1.772 0.84 34.32 12 TYR E O 1
ATOM 12181 N N . TRP E 2 13 ? -47.631 2.905 -0.717 0.92 34.28 13 TRP E N 1
ATOM 12182 C CA . TRP E 2 13 ? -46.594 2.104 -1.356 0.92 34.02 13 TRP E CA 1
ATOM 12183 C C . TRP E 2 13 ? -47.123 1.511 -2.657 0.92 33.88 13 TRP E C 1
ATOM 12184 O O . TRP E 2 13 ? -48.150 0.824 -2.663 0.92 35.26 13 TRP E O 1
ATOM 12195 N N . PHE E 2 14 ? -46.410 1.771 -3.754 0.99 40.39 14 PHE E N 1
ATOM 12196 C CA . PHE E 2 14 ? -46.810 1.273 -5.062 0.99 44.85 14 PHE E CA 1
ATOM 12197 C C . PHE E 2 14 ? -45.654 0.721 -5.882 0.99 39.29 14 PHE E C 1
ATOM 12198 O O . PHE E 2 14 ? -45.887 0.275 -7.011 0.99 39.15 14 PHE E O 1
ATOM 12206 N N . CYS E 2 15 ? -44.425 0.740 -5.365 0.98 48.49 15 CYS E N 1
ATOM 12207 C CA . CYS E 2 15 ? -43.272 0.349 -6.163 0.98 51.44 15 CYS E CA 1
ATOM 12208 C C . CYS E 2 15 ? -43.108 -1.160 -6.272 0.98 58.97 15 CYS E C 1
ATOM 12209 O O . CYS E 2 15 ? -42.327 -1.625 -7.110 0.98 46.01 15 CYS E O 1
ATOM 12212 N N . GLY E 2 16 ? -43.822 -1.933 -5.462 0.84 73.80 16 GLY E N 1
ATOM 12213 C CA . GLY E 2 16 ? -43.677 -3.376 -5.478 0.84 66.08 16 GLY E CA 1
ATOM 12214 C C . GLY E 2 16 ? -44.793 -4.090 -6.211 0.84 78.40 16 GLY E C 1
ATOM 12215 O O . GLY E 2 16 ? -45.882 -3.545 -6.391 0.84 84.37 16 GLY E O 1
ATOM 12220 N N . PHE F 2 2 ? -28.658 50.193 -14.686 1.00 65.81 2 PHE F N 1
ATOM 12221 C CA . PHE F 2 2 ? -29.751 49.547 -13.970 1.00 65.88 2 PHE F CA 1
ATOM 12222 C C . PHE F 2 2 ? -29.252 48.440 -13.052 1.00 65.85 2 PHE F C 1
ATOM 12223 O O . PHE F 2 2 ? -28.360 47.670 -13.409 1.00 65.80 2 PHE F O 1
ATOM 12231 N N . GLY F 2 3 ? -29.847 48.368 -11.867 1.00 69.27 3 GLY F N 1
ATOM 12232 C CA . GLY F 2 3 ? -29.601 47.280 -10.945 1.00 65.89 3 GLY F CA 1
ATOM 12233 C C . GLY F 2 3 ? -30.897 46.602 -10.563 1.00 65.97 3 GLY F C 1
ATOM 12234 O O . GLY F 2 3 ? -31.773 47.220 -9.952 1.00 82.89 3 GLY F O 1
ATOM 12235 N N . THR F 2 4 ? -31.040 45.333 -10.931 1.00 65.98 4 THR F N 1
ATOM 12236 C CA . THR F 2 4 ? -32.280 44.609 -10.689 1.00 66.05 4 THR F CA 1
ATOM 12237 C C . THR F 2 4 ? -32.389 44.251 -9.214 1.00 66.07 4 THR F C 1
ATOM 12238 O O . THR F 2 4 ? -31.521 43.559 -8.671 1.00 66.02 4 THR F O 1
ATOM 12242 N N . ILE F 2 5 ? -33.448 44.724 -8.563 1.00 68.65 5 ILE F N 1
ATOM 12243 C CA . ILE F 2 5 ? -33.816 44.262 -7.231 1.00 68.69 5 ILE F CA 1
ATOM 12244 C C . ILE F 2 5 ? -35.080 43.421 -7.371 1.00 76.95 5 ILE F C 1
ATOM 12245 O O . ILE F 2 5 ? -36.041 43.826 -8.037 1.00 83.08 5 ILE F O 1
ATOM 12250 N N . HIS F 2 6 ? -35.047 42.221 -6.799 1.00 66.25 6 HIS F N 1
ATOM 12251 C CA . HIS F 2 6 ? -36.112 41.247 -6.997 1.00 66.31 6 HIS F CA 1
ATOM 12252 C C . HIS F 2 6 ? -37.266 41.421 -6.023 1.00 66.38 6 HIS F C 1
ATOM 12253 O O . HIS F 2 6 ? -38.419 41.164 -6.392 1.00 67.80 6 HIS F O 1
ATOM 12260 N N . LYS F 2 7 ? -36.991 41.862 -4.793 1.00 73.87 7 LYS F N 1
ATOM 12261 C CA . LYS F 2 7 ? -38.046 41.890 -3.788 1.00 80.25 7 LYS F CA 1
ATOM 12262 C C . LYS F 2 7 ? -39.035 43.028 -3.997 1.00 78.01 7 LYS F C 1
ATOM 12263 O O . LYS F 2 7 ? -39.918 43.226 -3.154 1.00 77.95 7 LYS F O 1
ATOM 12269 N N . ARG F 2 8 ? -38.902 43.776 -5.095 1.00 88.84 8 ARG F N 1
ATOM 12270 C CA . ARG F 2 8 ? -39.894 44.757 -5.511 1.00 97.05 8 ARG F CA 1
ATOM 12271 C C . ARG F 2 8 ? -40.211 44.627 -6.996 1.00 99.93 8 ARG F C 1
ATOM 12272 O O . ARG F 2 8 ? -40.907 45.490 -7.548 1.00 89.68 8 ARG F O 1
ATOM 12280 N N . ARG F 2 9 ? -39.704 43.576 -7.651 1.00 103.32 9 ARG F N 1
ATOM 12281 C CA . ARG F 2 9 ? -40.013 43.263 -9.048 1.00 96.06 9 ARG F CA 1
ATOM 12282 C C . ARG F 2 9 ? -39.680 44.432 -9.973 1.00 101.96 9 ARG F C 1
ATOM 12283 O O . ARG F 2 9 ? -40.473 44.805 -10.838 1.00 88.04 9 ARG F O 1
ATOM 12291 N N . PHE F 2 10 ? -38.486 44.998 -9.814 1.00 94.01 10 PHE F N 1
ATOM 12292 C CA . PHE F 2 10 ? -38.222 46.324 -10.352 1.00 90.25 10 PHE F CA 1
ATOM 12293 C C . PHE F 2 10 ? -36.741 46.464 -10.682 1.00 81.98 10 PHE F C 1
ATOM 12294 O O . PHE F 2 10 ? -35.892 45.801 -10.080 1.00 79.46 10 PHE F O 1
ATOM 12302 N N . ARG F 2 11 ? -36.442 47.313 -11.664 1.00 43.94 11 ARG F N 1
ATOM 12303 C CA . ARG F 2 11 ? -35.074 47.649 -12.037 1.00 38.71 11 ARG F CA 1
ATOM 12304 C C . ARG F 2 11 ? -34.761 49.064 -11.574 1.00 38.65 11 ARG F C 1
ATOM 12305 O O . ARG F 2 11 ? -35.484 50.008 -11.911 1.00 38.67 11 ARG F O 1
ATOM 12313 N N . TYR F 2 12 ? -33.679 49.207 -10.817 1.00 39.46 12 TYR F N 1
ATOM 12314 C CA . TYR F 2 12 ? -33.335 50.451 -10.143 1.00 38.52 12 TYR F CA 1
ATOM 12315 C C . TYR F 2 12 ? -32.194 51.138 -10.883 1.00 38.47 12 TYR F C 1
ATOM 12316 O O . TYR F 2 12 ? -31.154 50.523 -11.135 1.00 38.44 12 TYR F O 1
ATOM 12325 N N . TRP F 2 13 ? -32.387 52.410 -11.224 1.00 38.46 13 TRP F N 1
ATOM 12326 C CA . TRP F 2 13 ? -31.361 53.194 -11.900 1.00 38.40 13 TRP F CA 1
ATOM 12327 C C . TRP F 2 13 ? -30.458 53.865 -10.872 1.00 38.33 13 TRP F C 1
ATOM 12328 O O . TRP F 2 13 ? -30.935 54.594 -9.995 1.00 38.31 13 TRP F O 1
ATOM 12339 N N . PHE F 2 14 ? -29.151 53.624 -10.991 1.00 43.03 14 PHE F N 1
ATOM 12340 C CA . PHE F 2 14 ? -28.180 54.195 -10.069 1.00 42.96 14 PHE F CA 1
ATOM 12341 C C . PHE F 2 14 ? -26.934 54.733 -10.754 1.00 42.90 14 PHE F C 1
ATOM 12342 O O . PHE F 2 14 ? -26.045 55.238 -10.059 1.00 42.84 14 PHE F O 1
ATOM 12350 N N . CYS F 2 15 ? -26.832 54.641 -12.081 1.00 53.70 15 CYS F N 1
ATOM 12351 C CA . CYS F 2 15 ? -25.604 55.019 -12.764 1.00 60.50 15 CYS F CA 1
ATOM 12352 C C . CYS F 2 15 ? -25.462 56.523 -12.947 1.00 56.93 15 CYS F C 1
ATOM 12353 O O . CYS F 2 15 ? -24.370 56.991 -13.286 1.00 55.08 15 CYS F O 1
ATOM 12356 N N . GLY F 2 16 ? -26.524 57.288 -12.725 1.00 61.48 16 GLY F N 1
ATOM 12357 C CA . GLY F 2 16 ? -26.472 58.724 -12.928 1.00 74.83 16 GLY F CA 1
ATOM 12358 C C . GLY F 2 16 ? -26.344 59.514 -11.643 1.00 80.78 16 GLY F C 1
ATOM 12359 O O . GLY F 2 16 ? -26.671 59.024 -10.562 1.00 85.14 16 GLY F O 1
ATOM 12364 N N . PHE G 2 2 ? 13.337 50.227 -43.808 1.00 69.16 2 PHE G N 1
ATOM 12365 C CA . PHE G 2 2 ? 14.428 49.551 -44.500 1.00 69.24 2 PHE G CA 1
ATOM 12366 C C . PHE G 2 2 ? 13.922 48.435 -45.403 1.00 69.27 2 PHE G C 1
ATOM 12367 O O . PHE G 2 2 ? 13.014 47.686 -45.043 1.00 69.24 2 PHE G O 1
ATOM 12375 N N . GLY G 2 3 ? 14.529 48.332 -46.580 1.00 71.12 3 GLY G N 1
ATOM 12376 C CA . GLY G 2 3 ? 14.276 47.231 -47.485 1.00 71.16 3 GLY G CA 1
ATOM 12377 C C . GLY G 2 3 ? 15.566 46.526 -47.839 1.00 71.25 3 GLY G C 1
ATOM 12378 O O . GLY G 2 3 ? 16.459 47.119 -48.452 1.00 76.32 3 GLY G O 1
ATOM 12379 N N . THR G 2 4 ? 15.684 45.262 -47.447 1.00 69.48 4 THR G N 1
ATOM 12380 C CA . THR G 2 4 ? 16.915 44.514 -47.661 1.00 69.56 4 THR G CA 1
ATOM 12381 C C . THR G 2 4 ? 17.036 44.128 -49.129 1.00 69.61 4 THR G C 1
ATOM 12382 O O . THR G 2 4 ? 16.162 43.440 -49.669 1.00 69.60 4 THR G O 1
ATOM 12386 N N . ILE G 2 5 ? 18.109 44.572 -49.776 1.00 75.68 5 ILE G N 1
ATOM 12387 C CA . ILE G 2 5 ? 18.485 44.081 -51.095 1.00 71.54 5 ILE G CA 1
ATOM 12388 C C . ILE G 2 5 ? 19.733 43.223 -50.925 1.00 78.28 5 ILE G C 1
ATOM 12389 O O . ILE G 2 5 ? 20.693 43.624 -50.255 1.00 82.00 5 ILE G O 1
ATOM 12394 N N . HIS G 2 6 ? 19.688 42.013 -51.475 1.00 73.75 6 HIS G N 1
ATOM 12395 C CA . HIS G 2 6 ? 20.735 41.026 -51.248 1.00 69.92 6 HIS G CA 1
ATOM 12396 C C . HIS G 2 6 ? 21.902 41.164 -52.211 1.00 71.63 6 HIS G C 1
ATOM 12397 O O . HIS G 2 6 ? 23.047 40.895 -51.823 1.00 74.60 6 HIS G O 1
ATOM 12404 N N . LYS G 2 7 ? 21.648 41.586 -53.452 1.00 76.74 7 LYS G N 1
ATOM 12405 C CA . LYS G 2 7 ? 22.715 41.579 -54.445 1.00 79.62 7 LYS G CA 1
ATOM 12406 C C . LYS G 2 7 ? 23.719 42.705 -54.245 1.00 73.95 7 LYS G C 1
ATOM 12407 O O . LYS G 2 7 ? 24.615 42.874 -55.081 1.00 74.37 7 LYS G O 1
ATOM 12413 N N . ARG G 2 8 ? 23.586 43.475 -53.162 1.00 97.11 8 ARG G N 1
ATOM 12414 C CA . ARG G 2 8 ? 24.589 44.448 -52.753 1.00 107.62 8 ARG G CA 1
ATOM 12415 C C . ARG G 2 8 ? 24.887 44.341 -51.262 1.00 111.10 8 ARG G C 1
ATOM 12416 O O . ARG G 2 8 ? 25.590 45.202 -50.718 1.00 104.67 8 ARG G O 1
ATOM 12424 N N . ARG G 2 9 ? 24.356 43.309 -50.594 1.00 109.54 9 ARG G N 1
ATOM 12425 C CA . ARG G 2 9 ? 24.644 43.017 -49.188 1.00 97.16 9 ARG G CA 1
ATOM 12426 C C . ARG G 2 9 ? 24.319 44.208 -48.289 1.00 101.21 9 ARG G C 1
ATOM 12427 O O . ARG G 2 9 ? 25.108 44.585 -47.421 1.00 93.74 9 ARG G O 1
ATOM 12435 N N . PHE G 2 10 ? 23.136 44.790 -48.472 1.00 79.39 10 PHE G N 1
ATOM 12436 C CA . PHE G 2 10 ? 22.887 46.130 -47.961 1.00 82.94 10 PHE G CA 1
ATOM 12437 C C . PHE G 2 10 ? 21.405 46.298 -47.651 1.00 68.74 10 PHE G C 1
ATOM 12438 O O . PHE G 2 10 ? 20.552 45.638 -48.250 1.00 67.03 10 PHE G O 1
ATOM 12446 N N . ARG G 2 11 ? 21.109 47.171 -46.687 1.00 49.72 11 ARG G N 1
ATOM 12447 C CA . ARG G 2 11 ? 19.742 47.534 -46.336 1.00 49.32 11 ARG G CA 1
ATOM 12448 C C . ARG G 2 11 ? 19.457 48.945 -46.829 1.00 49.28 11 ARG G C 1
ATOM 12449 O O . ARG G 2 11 ? 20.191 49.884 -46.500 1.00 49.30 11 ARG G O 1
ATOM 12457 N N . TYR G 2 12 ? 18.386 49.092 -47.601 1.00 39.32 12 TYR G N 1
ATOM 12458 C CA . TYR G 2 12 ? 18.069 50.329 -48.301 1.00 39.27 12 TYR G CA 1
ATOM 12459 C C . TYR G 2 12 ? 16.931 51.047 -47.587 1.00 39.25 12 TYR G C 1
ATOM 12460 O O . TYR G 2 12 ? 15.878 50.453 -47.336 1.00 39.24 12 TYR G O 1
ATOM 12469 N N . TRP G 2 13 ? 17.141 52.321 -47.267 1.00 39.25 13 TRP G N 1
ATOM 12470 C CA . TRP G 2 13 ? 16.120 53.134 -46.617 1.00 39.24 13 TRP G CA 1
ATOM 12471 C C . TRP G 2 13 ? 15.239 53.800 -47.668 1.00 39.17 13 TRP G C 1
ATOM 12472 O O . TRP G 2 13 ? 15.738 54.505 -48.552 1.00 39.14 13 TRP G O 1
ATOM 12483 N N . PHE G 2 14 ? 13.927 53.582 -47.559 1.00 39.14 14 PHE G N 1
ATOM 12484 C CA . PHE G 2 14 ? 12.976 54.150 -48.503 1.00 39.08 14 PHE G CA 1
ATOM 12485 C C . PHE G 2 14 ? 11.731 54.721 -47.842 1.00 39.06 14 PHE G C 1
ATOM 12486 O O . PHE G 2 14 ? 10.858 55.226 -48.556 1.00 39.01 14 PHE G O 1
ATOM 12494 N N . CYS G 2 15 ? 11.613 54.655 -46.515 1.00 55.15 15 CYS G N 1
ATOM 12495 C CA . CYS G 2 15 ? 10.383 55.064 -45.853 1.00 57.03 15 CYS G CA 1
ATOM 12496 C C . CYS G 2 15 ? 10.263 56.573 -45.699 1.00 59.22 15 CYS G C 1
ATOM 12497 O O . CYS G 2 15 ? 9.174 57.065 -45.381 1.00 60.90 15 CYS G O 1
ATOM 12500 N N . GLY G 2 16 ? 11.339 57.318 -45.923 1.00 63.66 16 GLY G N 1
ATOM 12501 C CA . GLY G 2 16 ? 11.308 58.757 -45.746 1.00 69.95 16 GLY G CA 1
ATOM 12502 C C . GLY G 2 16 ? 11.207 59.526 -47.046 1.00 94.06 16 GLY G C 1
ATOM 12503 O O . GLY G 2 16 ? 11.538 59.011 -48.114 1.00 91.05 16 GLY G O 1
ATOM 12508 N N . PHE H 2 2 ? -2.949 4.932 -37.086 1.00 33.48 2 PHE I N 1
ATOM 12509 C CA . PHE H 2 2 ? -1.808 5.560 -37.741 1.00 33.85 2 PHE I CA 1
ATOM 12510 C C . PHE H 2 2 ? -1.227 6.693 -36.905 1.00 33.46 2 PHE I C 1
ATOM 12511 O O . PHE H 2 2 ? -1.958 7.480 -36.302 1.00 33.38 2 PHE I O 1
ATOM 12519 N N . GLY H 2 3 ? 0.099 6.766 -36.884 0.65 33.71 3 GLY I N 1
ATOM 12520 C CA . GLY H 2 3 ? 0.800 7.873 -36.270 0.65 33.95 3 GLY I CA 1
ATOM 12521 C C . GLY H 2 3 ? 1.739 8.524 -37.260 0.65 34.32 3 GLY I C 1
ATOM 12522 O O . GLY H 2 3 ? 2.688 7.892 -37.734 0.65 34.46 3 GLY I O 1
ATOM 12523 N N . THR H 2 4 ? 1.479 9.783 -37.593 1.00 43.69 4 THR I N 1
ATOM 12524 C CA . THR H 2 4 ? 2.268 10.479 -38.600 1.00 44.05 4 THR I CA 1
ATOM 12525 C C . THR H 2 4 ? 3.625 10.855 -38.022 1.00 44.31 4 THR I C 1
ATOM 12526 O O . THR H 2 4 ? 3.702 11.576 -37.022 1.00 44.34 4 THR I O 1
ATOM 12530 N N . ILE H 2 5 ? 4.694 10.365 -38.644 0.70 47.18 5 ILE I N 1
ATOM 12531 C CA . ILE H 2 5 ? 6.044 10.836 -38.366 0.70 43.66 5 ILE I CA 1
ATOM 12532 C C . ILE H 2 5 ? 6.506 11.643 -39.573 0.70 57.05 5 ILE I C 1
ATOM 12533 O O . ILE H 2 5 ? 6.362 11.205 -40.721 0.70 62.11 5 ILE I O 1
ATOM 12538 N N . HIS H 2 6 ? 6.996 12.851 -39.314 1.00 78.35 6 HIS I N 1
ATOM 12539 C CA . HIS H 2 6 ? 7.314 13.795 -40.376 1.00 57.63 6 HIS I CA 1
ATOM 12540 C C . HIS H 2 6 ? 8.712 13.606 -40.941 1.00 70.74 6 HIS I C 1
ATOM 12541 O O . HIS H 2 6 ? 8.920 13.830 -42.141 1.00 80.20 6 HIS I O 1
ATOM 12548 N N . LYS H 2 7 ? 9.675 13.190 -40.115 1.00 83.90 7 LYS I N 1
ATOM 12549 C CA . LYS H 2 7 ? 11.055 13.149 -40.582 1.00 87.80 7 LYS I CA 1
ATOM 12550 C C . LYS H 2 7 ? 11.329 11.984 -41.521 1.00 75.12 7 LYS I C 1
ATOM 12551 O O . LYS H 2 7 ? 12.487 11.776 -41.907 1.00 84.26 7 LYS I O 1
ATOM 12557 N N . ARG H 2 8 ? 10.296 11.225 -41.892 0.72 42.66 8 ARG I N 1
ATOM 12558 C CA . ARG H 2 8 ? 10.389 10.213 -42.935 0.72 52.09 8 ARG I CA 1
ATOM 12559 C C . ARG H 2 8 ? 9.220 10.314 -43.908 0.72 62.78 8 ARG I C 1
ATOM 12560 O O . ARG H 2 8 ? 9.055 9.427 -44.756 0.72 54.78 8 ARG I O 1
ATOM 12568 N N . ARG H 2 9 ? 8.404 11.369 -43.793 0.74 75.91 9 ARG I N 1
ATOM 12569 C CA . ARG H 2 9 ? 7.310 11.654 -44.724 0.74 59.42 9 ARG I CA 1
ATOM 12570 C C . ARG H 2 9 ? 6.337 10.481 -44.824 0.74 56.53 9 ARG I C 1
ATOM 12571 O O . ARG H 2 9 ? 5.939 10.076 -45.918 0.74 48.91 9 ARG I O 1
ATOM 12579 N N . PHE H 2 10 ? 5.924 9.947 -43.678 0.95 72.37 10 PHE I N 1
ATOM 12580 C CA . PHE H 2 10 ? 5.326 8.621 -43.655 0.95 73.99 10 PHE I CA 1
ATOM 12581 C C . PHE H 2 10 ? 4.346 8.514 -42.493 0.95 61.84 10 PHE I C 1
ATOM 12582 O O . PHE H 2 10 ? 4.485 9.206 -41.481 0.95 56.66 10 PHE I O 1
ATOM 12590 N N . ARG H 2 11 ? 3.338 7.658 -42.660 0.93 36.76 11 ARG I N 1
ATOM 12591 C CA . ARG H 2 11 ? 2.373 7.352 -41.611 0.93 36.41 11 ARG I CA 1
ATOM 12592 C C . ARG H 2 11 ? 2.640 5.951 -41.079 0.93 36.19 11 ARG I C 1
ATOM 12593 O O . ARG H 2 11 ? 2.677 4.985 -41.849 0.93 36.15 11 ARG I O 1
ATOM 12601 N N . TYR H 2 12 ? 2.808 5.846 -39.766 0.87 34.39 12 TYR I N 1
ATOM 12602 C CA . TYR H 2 12 ? 3.246 4.620 -39.113 0.87 34.22 12 TYR I CA 1
ATOM 12603 C C . TYR H 2 12 ? 2.062 3.952 -38.426 0.87 33.83 12 TYR I C 1
ATOM 12604 O O . TYR H 2 12 ? 1.356 4.589 -37.639 0.87 33.71 12 TYR I O 1
ATOM 12613 N N . TRP H 2 13 ? 1.851 2.671 -38.719 0.83 33.64 13 TRP I N 1
ATOM 12614 C CA . TRP H 2 13 ? 0.776 1.903 -38.102 0.83 33.27 13 TRP I CA 1
ATOM 12615 C C . TRP H 2 13 ? 1.268 1.270 -36.806 0.83 33.14 13 TRP I C 1
ATOM 12616 O O . TRP H 2 13 ? 2.267 0.542 -36.801 0.83 34.17 13 TRP I O 1
ATOM 12627 N N . PHE H 2 14 ? 0.556 1.542 -35.711 1.00 32.94 14 PHE I N 1
ATOM 12628 C CA . PHE H 2 14 ? 0.923 1.009 -34.407 1.00 32.81 14 PHE I CA 1
ATOM 12629 C C . PHE H 2 14 ? -0.262 0.492 -33.606 1.00 32.45 14 PHE I C 1
ATOM 12630 O O . PHE H 2 14 ? -0.059 0.020 -32.482 1.00 32.31 14 PHE I O 1
ATOM 12638 N N . CYS H 2 15 ? -1.485 0.568 -34.134 0.93 36.30 15 CYS I N 1
ATOM 12639 C CA . CYS H 2 15 ? -2.660 0.212 -33.352 0.93 35.97 15 CYS I CA 1
ATOM 12640 C C . CYS H 2 15 ? -2.886 -1.291 -33.269 0.93 35.73 15 CYS I C 1
ATOM 12641 O O . CYS H 2 15 ? -3.693 -1.736 -32.445 0.93 35.46 15 CYS I O 1
ATOM 12644 N N . GLY H 2 16 ? -2.196 -2.079 -34.084 0.57 51.33 16 GLY I N 1
ATOM 12645 C CA . GLY H 2 16 ? -2.399 -3.516 -34.091 0.57 57.69 16 GLY I CA 1
ATOM 12646 C C . GLY H 2 16 ? -1.320 -4.285 -33.359 0.57 67.47 16 GLY I C 1
ATOM 12647 O O . GLY H 2 16 ? -0.211 -3.787 -33.161 0.57 80.16 16 GLY I O 1
#

InterPro domains:
  IPR000184 Bacterial surface antigen (D15) [PF01103] (448-810)
  IPR010827 POTRA domain, BamA/TamA-like [PF07244] (92-172)
  IPR010827 POTRA domain, BamA/TamA-like [PF07244] (176-263)
  IPR010827 POTRA domain, BamA/TamA-like [PF07244] (266-344)
  IPR010827 POTRA domain, BamA/TamA-like [PF07244] (348-421)
  IPR023707 Outer membrane protein assembly factor BamA [MF_01430] (2-810)
  IPR023707 Outer membrane protein assembly factor BamA [PIRSF006076] (2-810)
  IPR023707 Outer membrane protein assembly factor BamA [TIGR03303] (24-810)
  IPR034746 POTRA domain [PS51779] (24-91)
  IPR034746 POTRA domain [PS51779] (92-172)
  IPR034746 POTRA domain [PS51779] (175-263)
  IPR034746 POTRA domain [PS51779] (266-344)
  IPR034746 POTRA domain [PS51779] (347-421)
  IPR039910 Surface antigen D15-like [PTHR12815] (247-807)

Foldseek 3Di:
DWDFDADDDPVWARWTWIWDWDDDPDDPFKTWIWIWTDTLFKTKIKIKIKGQPPDPQRKIKIKMWIWMWGAPDRPPRQAWIKIKIWMKIKIWDDDDPQKIKMKIKIKMKMKTAQDFAWDPQQVQCVLLVHHDDLAASGDMDIWIFMKIKMKMWGHPFPDDLDGQFAKIKIKIKIATDPPTSFGKIKIKMKIKGWDADDPVSQKIKIKIKIWMAMAGPPRHGDNLVPADFAEADVAAYQFPGRQAADATWGRQYDYRDDDVVDDDANDVVVPHDGIGTALHGRHARIKMKMKMWTKHHDPDDDDVPCSQKIKIKMKMKMYTAHCPDDCPVCVVDDHRNDRPLIKMKIWMWMFGADPVGTKIWIAIHIDSDDPSIGTDRTHIDD/DWDFDADPDDVWARWTWIWDWDDDPDDPFKTWIWIWTDTLFKTKIKIKIKGQPPDPQRKIKIKMWIWMWGAPHRPPRQAWIKIKIWMKIKIWDDDDPQKIKMKIKIKMKMKTAQDFAWDPQQVQCVLLVHHDDLAASGDMDIWIFMKIKMKMWGHPFPDDLDGQFAKIKIKIKIATDPPTSFGKIKIKMKIKGWDADDPVSQKIKIKIKIWMAMAGPPRHGDNLVPADFAEADVAAYQFPGRQAADFTWGRQYDGRDDDVVDDDANDVVVPHDGIGTALHGRHARIKMKMKMWTKHHDPDDDDVPCSQKIKIKMKMKMYTAHCPDDCPVCVVDDHRNDRPLIKMKIWMWMFGADPVGTKIWIAIHIDSDDPSIGTDRTHIDD/DWDFDADDCDPWARWTWIWDWDDDPDPPFKTWIWIWTDTQFKTKIKIKIKGQPPDPQSKIKIKMWIWMWGAPHPVVRQAWIKIKIWMKIKIWDDDDPQKIKMKIKIKMKMKTAQDFAWDPQQVQCVLLVHHDDLAASGDMDIWIFMKIKMKMWGHPFPDPPDGQFAKIKIKIKIATDPPTSFGKIKIKMKIKGWDADDPVSQKIKIKIKIWMAMAGPPRHGDNLVPADFAEADVAAYQFPGRQAADATWGRQYDGRDDDVVDDDANDVVVPHDGIGTALHGRHARIKMKMKMWTKHHDPDDDDPVCVQKIKIKMKMKMYTAHCPDDCPVCVVDDHRNDRPLIKMKIWMWMFGADPVGTKIWIAIHIDSDDPSIGTDRTHIDD/DWDFDADPPDVWARWTWIWDWDDDPDPPFKTWIWIWTDTLFKTKIKIKIKGQPPDPQRKIKIKMWIWMWGAPHHPPRQAWIKIKIWMKIKIWDDDDPQKIKMKIKIKMKMKTAQDFAWDPQQVQCVLLVHHDDLAASGDMDIWIFMKIKMKMWGHPFPDDQDGQFAKIKIKIKIATDPPTSFGKIKIKMKIKGWDADDPVSQKIKIKIKIWMAMAGPPRHGDNLVPADFAEADVAAYQFPGRQAADATWGRQYDGRDDDVVDDDANDVVVPHDGIGTALHGRHARIKMKMKMWTKHHDPDDDPPVCVQKIKIKMKMKMYTAHCPDDCPVCVVDDHRNDRPLIKMKIWMWMFGADPVGTKIWIAIHIDSDDPSIGTDRTHIDD/DCDDPVVPDRDDDPD/DCDDPVVPDRDDDPD/DCDDPVVPDRDDDPD/DCDDPVVPDRDDDPD

Nearest PDB structures (foldseek):
  9cny-assembly1_A  TM=9.538E-01  e=1.575E-58  Escherichia coli
  6t1w-assembly1_A  TM=9.000E-01  e=1.919E-58  Escherichia coli K-12
  6lyr-assembly1_A  TM=8.910E-01  e=2.990E-58  Escherichia coli K-12
  6lyq-assembly1_A  TM=8.927E-01  e=2.709E-58  Escherichia coli K-12
  5ayw-assembly1_A  TM=8.922E-01  e=8.848E-58  Escherichia coli K-12

B-factor: mean 60.4, std 28.14, range [14.75, 191.33]

Solvent-accessible surface area: 81162 Å² total; per-residue (Å²): 71,129,110,159,21,101,32,210,42,106,111,28,5,53,21,93,90,37,24,51,76,108,88,59,239,159,82,85,28,113,26,33,14,78,77,20,32,83,16,56,6,13,54,50,47,33,75,39,71,50,60,76,139,110,61,128,109,33,15,35,49,15,13,98,100,34,79,14,20,0,39,3,11,91,97,65,115,53,3,22,16,5,68,13,85,1,59,28,65,40,62,13,68,58,114,83,174,110,32,38,75,84,34,9,98,6,59,18,18,6,19,5,39,25,1,13,0,14,7,30,14,15,54,9,2,146,34,34,56,72,133,37,53,49,69,42,6,119,17,79,24,141,8,54,1,78,2,79,22,75,6,88,28,60,75,96,23,124,157,68,132,25,22,12,61,21,23,141,24,38,51,54,4,56,48,9,59,83,73,12,63,1,34,0,36,32,51,18,54,45,32,16,51,30,74,34,98,48,150,96,66,96,108,0,56,8,23,57,27,51,136,5,85,0,28,14,17,11,66,41,22,10,1,29,59,18,31,15,40,0,5,4,27,78,11,0,10,0,0,74,63,31,6,0,4,5,9,2,3,3,40,36,5,103,9,54,27,47,16,23,88,67,103,26,41,12,2,51,26,61,24,20,116,109,43,45,107,19,78,13,5,23,5,2,8,0,6,17,8,31,2,93,17,80,8,12,50,24,94,210,97,85,99,211,182,19,107,22,26,25,16,5,105,7,104,0,50,1,8,7,37,13,53,56,16,47,57,89,134,39,103,81,60,56,55,28,30,55,67,71,46,53,13,35,0,38,17,96,8,66,66,107,34,25,138,140,15,58,22,34,80,6,100,0,101,19,121,78,104,70,115,20,15,66,58,64,74,155,6,120,74,145,72,129,111,158,21,101,27,223,58,78,120,30,5,55,13,94,90,38,23,51,75,108,87,58,240,158,82,87,29,112,27,33,14,80,76,20,33,82,16,57,10,13,54,46,48,33,77,38,69,50,62,75,137,108,61,128,109,33,15,33,51,15,14,98,101,34,80,14,20,0,37,5,15,107,95,65,114,53,4,21,16,6,67,14,83,1,61,27,66,40,60,12,68,56,114,84,171,109,30,38,76,83,34,9,96,7,60,17,18,6,21,5,40,26,2,12,0,14,5,28,13,16,55,10,1,146,35,34,39,71,57,31,16,19,25,43,7,119,16,78,25,139,8,53,1,79,2,76,21,76,6,88,28,61,75,96,23,124,154,69,144,26,22,11,61,22,24,144,25,39,53,54,4,56,47,10,58,83,73,13,63,2,33,0,35,32,52,17,53,46,34,15,50,30,73,33,98,48,151,96,66,96,106,0,56,7,24,60,27,51,138,5,83,0,28,14,16,11,66,41,22,11,1,31,59,18,31,15,41,0,5,4,28,77,11,0,9,0,0,73,61,32,7,0,4,6,8,2,2,3,40,12,4,103,8,54,27,71,45,109,113,72,96,26,39,13,1,28,66,88,62,20,136,108,42,45,106,18,77,13,5,22,4,3,8,0,6,17,6,30,2,90,18,80,10,12,51,25,79,207,92,74,91,192,181,20,111,27,26,27,16,5,104,7,103,0,50,1,7,7,35,14,54,56,15,47,57,88,131,38,102,79,62,58,54,30,30,54,68,72,46,53,14,35,0,38,17,96,8,66,67,106,33,25,138,138,15,57,22,34,80,7,101,0,101,19,121,75,104,69,116,20,15,68,56,65,74,156,6,118,74,146,72,130,112,158,22,100,34,230,41,120,108,39,11,56,25,93,91,38,23,51,75,108,86,60,238,159,61,92,18,110,27,33,16,79,78,20,32,81,15,57,23,13,55,49,47,33,75,39,70,50,57,74,148,107,59,146,107,40,15,34,51,16,13,98,101,33,78,14,21,0,28,5,25,74,109,64,100,54,3,20,16,7,68,14,83,1,58,29,67,40,60,13,68,58,115,85,172,110,32,38,75,84,35,8,97,7,60,17,18,8,20,5,40,25,1,12,0,12,6,29,14,16,54,9,1,147,34,33,56,72,133,38,55,47,70,42,5,119,17,78,23,140,7,54,1,79,2,79,22,76,6,87,29,61,74,96,24,124,160,61,187,31,20,12,62,21,25,143,24,40,51,53,4,56,57,12,58,141,73,13,63,2,67,0,50,32,52,18,54,46,34,17,50,30,72,34,98,48,150,95,67,95,107,0,55,7,23,58,27,51,138,5,84,0,16,0,30,47,38,56,22,10,1,31,59,18,31,15,38,0,5,4,28,77,10,0,9,0,0,73,62,32,7,0,4,5,9,2,3,3,40,34,6,104,8,54,28,56,13,23,90,74,90,25,40,12,2,59,33,57,22,21,106,109,43,45,107,19,78,13,5,20,5,2,8,0,6,16,8,30,1,103,17,78,10,11,52,26,101,204,98,85,104,206,181,20,127,28,26,25,16,5,104,7,114,0,56,1,6,6,38,14,54,53,16,46,58,88,134,39,102,81,60,56,56,29,30,54,69,71,46,52,14,35,0,35,17,95,7,65,66,105,29,25,136,137,15,55,22,33,80,6,101,0,102,19,112,76,104,69,117,20,16,68,56,65,74,158,7,117,74,148,72,127,111,159,21,101,24,222,63,104,110,34,6,53,18,93,89,38,23,51,75,109,86,58,238,152,67,94,23,114,27,33,14,80,77,19,32,80,16,64,22,12,54,48,48,33,76,39,70,51,62,53,158,107,63,156,108,24,15,34,50,16,13,98,100,33,77,14,20,0,34,6,27,93,95,64,106,54,3,22,17,8,67,14,86,1,60,29,65,41,61,13,67,57,114,84,174,110,31,38,76,82,33,10,97,6,60,18,18,7,21,5,40,25,1,11,0,12,6,29,15,14,54,9,1,146,35,32,40,70,58,30,12,18,19,42,6,119,18,79,23,140,8,55,1,80,2,76,22,75,6,89,30,62,75,97,23,124,157,66,185,25,21,11,62,22,23,144,24,38,52,54,4,58,57,12,58,138,74,13,64,2,68,0,51,32,51,17,55,47,33,16,50,30,74,33,99,49,150,96,66,96,106,1,57,7,25,59,26,53,136,5,84,0,14,0,31,47,41,54,22,12,1,32,60,19,33,15,42,0,5,3,27,76,10,0,8,0,0,72,62,32,6,0,3,5,8,2,3,2,39,10,4,105,8,53,27,70,45,109,111,73,86,24,41,12,2,21,66,88,62,20,130,110,42,44,105,20,77,12,5,20,5,2,8,0,6,16,7,29,2,96,17,79,9,10,52,25,93,202,95,84,101,200,184,19,121,28,26,26,16,6,104,8,106,0,50,1,7,7,37,13,53,52,15,47,57,89,132,38,104,81,61,56,56,28,30,55,68,69,45,51,14,34,0,38,17,94,8,65,66,105,37,24,138,138,16,58,22,34,79,7,100,0,101,18,116,77,104,69,116,20,15,68,56,64,76,159,7,118,73,144,33,0,14,1,14,64,117,155,75,39,12,87,10,60,56,30,0,13,2,12,70,121,151,82,35,18,86,11,60,60,32,0,12,3,12,69,128,144,81,36,16,87,9,61,59,34,0,16,1,14,59,106,153,73,43,15,85,11,57,62

Radius of gyration: 45.67 Å; Cα contacts (8 Å, |Δi|>4): 4371; chains: 8; bounding box: 104×123×90 Å

GO terms:
  GO:0009279 cell outer membrane (C, EXP)
  GO:0005515 protein binding (F, IPI)
  GO:0009279 cell outer membrane (C, IDA)
  GO:0043165 Gram-negative-bacterium-type cell outer membrane assembly (P, IDA)
  GO:1990063 Bam protein complex (C, IDA)
  GO:0051205 protein insertion into membrane (P, IDA)
  GO:0051087 protein-folding chaperone binding (F, IPI)
  GO:0043165 Gram-negative-bacterium-type cell outer membrane assembly (P, IPI)
  GO:0016020 membrane (C, IDA)

Secondary structure (DSSP, 8-state):
----B--S-SSS-S-EEEEEEE--SSSS--EEEEEEEE-SSEEEEEEEEEETTSSTT--EEEEEEEEEEEESSSS---S-EEEEEEEEEEEEEE-STTEEEEEEEEEEEEEEESPPPBHHHHHHHHHTT----SSBS--EEEEEEEEEEEEEEEEEES-SSS--SEEEEEEEEEEEPTT-SS-EEEEEEEEEEEEE-STTS-SEEEEEEEEEEEEESTTPPPPGGG-B-B-STTSSTEE-TT-BS-EEEEPPBB-SS--TTS--SSBGGGT--S-EEEEEE--BSEEEEEEEEEEE--TT--TTSGGG-EEEEEEEEEEEE-TT--TTTSTTS--TT-TT--EEEEEEEEEEEETTEEEEEEEEEEEE--TT--EE-EEEE-/----B--S-SSS-S-EEEEEEE--SSSS--EEEEEEEE-SSEEEEEEEEEETTSSTT--EEEEEEEEEEEESSSS---S-EEEEEEEEEEEEEE-STTEEEEEEEEEEEEEEESPPPBHHHHHHHHHTT----SSBS--EEEEEEEEEEEEEEEEEES-SSS--SEEEEEEEEEEEPTT-SS-EEEEEEEEEEEEE-STTS-SEEEEEEEEEEEEESTTPPPPGGG-B-B-STTSSBEE-TT-BS-EEEEPPBB-SS--TTS--SSBGGGT--S-EEEEEE--BSEEEEEEEEEEE--TT--TTSGGG-EEEEEEEEEEEE-TT--TTTSTTS--TT-TT--EEEEEEEEEEEETTEEEEEEEEEEEE--TT--EE-EEEE-/----B--S-SSS-S-EEEEEEE--SSSS--EEEEEEEE-SSEEEEEEEEEES-SSTT--EEEEEEEEEEEESS-SS--S-EEEEEEEEEEEEEE-STTEEEEEEEEEEEEEEESPPPBHHHHHHHHHTT----SSBS--EEEEEEEEEEEEEEEEEES-SSS--SEEEEEEEEEEEPTT-SS-EEEEEEEEEEEEE-STTS-SEEEEEEEEEEEEEBTTPPPPGGG-B-B-STTSSBEE-TT-BS-EEEEPPBB-SS--TTS--SSBGGGT--S-EEEEEE--BSEEEEEEEEEEE--TT--SSSGGG-EEEEEEEEEEEE-TT--TTTSTTS--TT-TT--EEEEEEEEEEEETTEEEEEEEEEEEE--TT--EE-EEEE-/----B--S-SSS-S-EEEEEEE--SSSS--EEEEEEEE-SSEEEEEEEEEETTSSTT--EEEEEEEEEEEESSSTT--S-EEEEEEEEEEEEEE-STTEEEEEEEEEEEEEEESPPPBHHHHHHHHHTT----SSBS--EEEEEEEEEEEEEEEEEES-SSS--SEEEEEEEEEEEPTT-SS-EEEEEEEEEEEEE-STTS-SEEEEEEEEEEEEEBTTPPPPGGG-B-B-STTSSTEE-TT-BS-EEEEPPBB-SS--TTS--SSBGGGT--S-EEEEEE--BSEEEEEEEEEEE--TT--SSGGGG-EEEEEEEEEEEE-TT--TTTSTTS--TT-TT--EEEEEEEEEEEETTEEEEEEEEEEEE--TT--EE-EEEE-/-EEETTTTEEE----/-EEETTTTEEE----/-EEETTTTEEE----/-EEETTTTEEE----